Protein 8TDF (pdb70)

Foldseek 3Di:
DAAFEEEEEDCLPVVVVLCVQRVVHHHAAYEDQFCVSRVVSCVVRVNHHYYHALVVVCVVPLVVGAAYEYDAFQAPQLLNLQVSLVSLHEYEAEFPNHLFLVSLVQSLQSCVVSLFAYFYPLQLLQDDLLLLLQLCLLQQVQAEFAEKEKEFADPPDDWPDFDDDDADDDPPSGPVVSSCFQFDDDGDDCCCDDPNVQFWSRGHQGPLRVAVCQTCVSVCVNLVFFAFFWKAKEAPAFADTGHGLKMKMKTWTAFDCQRPNYGRHIHIYMYIYNRDDDDDDPLADPPDDLEDPTMKMWTNHPRWIWIAYGSSPDIDTSVRDDDDGDRDDDNRDRGLSVLSVQQNPDPSVVGDHRSRGSNRSSRVSSVSSVRSLNHQLNVQVDTWGDDSVVQATDPQDQADWGKHWNDWDWDDDPNDIDTDTDIDDIDGSRVVSVCSNPPRTDPPRDRDDRDD/DLAFEEEEEACLPVVVVLCVQRVVHHDAAYEDQFCVSRVVSCVVVVRHHYYDAVVVVCVPPLVVGAEYEYDAFQACLQLNLQVSLVSLHEYETEFPNHLFLVSLVQSLLSCVVSLFFYFYPLQLLQDDLLQVLQLCQLQQVQAEFAEKEKEFQDPPDDWPDFDDDDADDDPPSGDQVNSCFQFDDDGDDCCCDDPNVCFWSRGHQGPLRVAVCQTCVSVCVNLVFFAFFWKAKEAPAFADTGHGLKMKMKTWTAWDCQHPNHGRHIHIYMYIYNRDDDDDDPLADPPDDLEDPGMKMWTNHPRWIWMAYGSSPDIDTSVRDDDDGDRDDDNRDRGSSVLSVQQRPDDSVVGDHRSRGSNRSSRVSNVSSVNSLNHQLNVQVDTWGADSVVQATDDDDQADWDKHWNDFDWDADPRRIDTDTDIDDTDGSRVVSVCSNPPDTDPPRDRDDRDD/DPAFAEEEEACLPVVVVLCVQNVVHHHAAYEDQFCVSRVVSCVVRVNHHYYDAVVVVCVVPLVVGAAYEYDAFQACLQLNLQVSLVSLHEYETEFPNHLFLVSLVQSLLSCVVSLFAYFYPLQLLQADLLLQLQQCQLQQVQAEFAEKEKEFADDPADWPDFPDDDADDDPPSGDQVNSCFQFDDDGDDPCCDDPNVQFWSRGHQGPLRVAVCQTCVSVCVNLVFFAFFWKAKEAPAFADTTHGLKMKMKTWTAFDCQRPNYGRHIHIYMYIYNPDGDDDDPLADPPDDLEDPGMKMWTNHPHWIWMAYGSSPDIDTSVRDDDDGDRDDDNRDRGLSVLSVQQRPDDSVDGDHRSRTSNSSSRVSSNSSVNSVNHQVNVQVDTWTADSVVQATDPQDQADWDKHWNDFPWDADPNRTDTDTDIDDTDGPRVVSVCSNPPRTDPPRDRDDRDD/DLFFEEEEEACLPVVVVLCVQNVVGHHAAYEDQFCVSRVVSCVVPVRHHYYHALVVVCVVPLVVGQEYEYDAFQACLQLNLQVSLVSLHEYEAEFPNHLFLVSLLQSLLSCVVSLFAYFYRLQLLQDDLLQQLQQCQLQCVQAEFAEKEKEFADPPDDWPDFDDDDADDDPPRGPQVSSCFQFDDDGDDVCCDDPNVCFWSRGHLGPLRVAVCQTCVSVCNNLVFFAFFWKAKEAPAFADTTHGLKMKMKTWTAFDCQRPNYGRHIHIYMYIYNPDGDDDDPLADPPDDLEDPTMKMWTNHPHWIWMAYGSSPDIDTSVRDDDDGDRDDDNRDRGLSVLSVQQNSDDSVDGDHRSRGSNRSSRVSNVSSVRSLNHQLNVQVDTWTDDSVVQATDPQDQADWDKHFNAFDWDADPNDIDGDTDIDDTDGVRVVSVCSNPPDTDPPRDGDDRDD

B-factor: mean 53.18, std 21.6, range [16.11, 136.2]

Sequence (1808 aa):
SDKLNILGVGIGGRGSSVLRGLESQNIIGLCDVDWKYADHVFKRYPAAKKYNDYRKMFDEMLKSADAVMVATADHTHAIIAADAMTAGKHVYVEKPLTHTVYESRLLTKLADKYKVATQMGNQGASDEGVRKVCEWIWNGEIGEVRKVETFTDRPIWPQGLSRPEDDQRIPKTLNWDAFIGPAPYRPYNAIYTPWNFRGWWDFGTGALGDMACHILHPVFKGLKLGYPTKVQGSSTLLLNESAPMAQTVKFVFPARDNMPKVAMPEVEVYWYDGGLKPARPEGLPAGKDLNMAGGGVIFYGTKDTLICGCYGVNPYLVSGRVPNAPKVLREIKESHQMDWVRACKEDADDRVPSASDFSEAGPFNEMVVMGVLAVRLQNLNRELLWDGPNMRFTNIPDDATISAVIKDGFHIKDGHPTFDKTWTDPVNAQQFAQELIKHTYRDGWKLPDMPRSDKLNILGVGIGGRGSSVLRGLESQNIIGLCDVDWKYADHVFKRYPAAKKYNDYRKMFDEMLKSADAVMVATADHTHAIIAADAMTAGKHVYVEKPLTHTVYESRLLTKLADKYKVATQMGNQGASDEGVRKVCEWIWNGEIGEVRKVETFTDRPIWPQGLSRPEDDQRIPKTLNWDAFIGPAPYRPYNAIYTPWNFRGWWDFGTGALGDMACHILHPVFKGLKLGYPTKVQGSSTLLLNESAPMAQTVKFVFPARDNMPKVAMPEVEVYWYDGGLKPARPEGLPAGKDLNMAGGGVIFYGTKDTLICGCYGVNPYLVSGRVPNAPKVLREIKESHQMDWVRACKEDADDRVPSASDFSEAGPFNEMVVMGVLAVRLQNLNRELLWDGPNMRFTNIPDDATISAVIKDGFHIKDGHPTFDKTWTDPVNAQQFAQELIKHTYRDGWKLPDMPRSDKLNILGVGIGGRGSSVLRGLESQNIIGLCDVDWKYADHVFKRYPAAKKYNDYRKMFDEMLKSADAVMVATADHTHAIIAADAMTAGKHVYVEKPLTHTVYESRLLTKLADKYKVATQMGNQGASDEGVRKVCEWIWNGEIGEVRKVETFTDRPIWPQGLSRPEDDQRIPKTLNWDAFIGPAPYRPYNAIYTPWNFRGWWDFGTGALGDMACHILHPVFKGLKLGYPTKVQGSSTLLLNESAPMAQTVKFVFPARDNMPKVAMPEVEVYWYDGGLKPARPEGLPAGKDLNMAGGGVIFYGTKDTLICGCYGVNPYLVSGRVPNAPKVLREIKESHQMDWVRACKEDADDRVPSASDFSEAGPFNEMVVMGVLAVRLQNLNRELLWDGPNMRFTNIPDDATISAVIKDGFHIKDGHPTFDKTWTDPVNAQQFAQELIKHTYRDGWKLPDMPRSDKLNILGVGIGGRGSSVLRGLESQNIIGLCDVDWKYADHVFKRYPAAKKYNDYRKMFDEMLKSADAVMVATADHTHAIIAADAMTAGKHVYVEKPLTHTVYESRLLTKLADKYKVATQMGNQGASDEGVRKVCEWIWNGEIGEVRKVETFTDRPIWPQGLSRPEDDQRIPKTLNWDAFIGPAPYRPYNAIYTPWNFRGWWDFGTGALGDMACHILHPVFKGLKLGYPTKVQGSSTLLLNESAPMAQTVKFVFPARDNMPKVAMPEVEVYWYDGGLKPARPEGLPAGKDLNMAGGGVIFYGTKDTLICGCYGVNPYLVSGRVPNAPKVLREIKESHQMDWVRACKEDADDRVPSASDFSEAGPFNEMVVMGVLAVRLQNLNRELLWDGPNMRFTNIPDDATISAVIKDGFHIKDGHPTFDKTWTDPVNAQQFAQELIKHTYRDGWKLPDMPR

Nearest PDB structures (foldseek):
  8tdh-assembly1_B  TM=1.001E+00  e=5.396E-96  Alistipes
  6ktk-assembly1_A  TM=6.264E-01  e=9.095E-16  Paracoccus laeviglucosivorans
  7x2y-assembly1_B  TM=6.814E-01  e=1.506E-14  Comamonas testosteroni KF-1
  4iq0-assembly1_A  TM=7.603E-01  e=2.972E-13  Streptococcus pneumoniae
  6o15-assembly1_B  TM=6.789E-01  e=5.142E-14  Escherichia coli K-12

Secondary structure (DSSP, 8-state):
--PPEEEEES-SSHHHHHHHHHTTSEEEEEE-SBTTTTHHHHHHSTTSEEES-HHHHHHHHTTT-SEEEE-S-HHHHHHHHHHHHHTT-EEEEPSSS-SSHHHHHHHHHHHHHHT--EEES-GGGGSHHHHHHHHHHHTTTT--EEEEEEEE----S--S-----S--PPPTTB-HHHHHTTSPP----TTSSSSGGGGBTTT--HHHHHHHHHHSHHHHHHTT--S-SEEEEEESS-BSSB--S-EEEEEEE---PPPSS-----EEEEEE-TT--PPPPTTPPTT--S-BTTEEEEEEESS-EEEEEGGG-S-EETT-----PPP-S----S-HHHHHHHHHHS-TTT----TT-HHHHHHHHHHHHHHHHHHHTGGG-SPEEEETTTTEES---TT-EE--EEEEEEEEETTEEEEEEEEPPPEEHHHHHHHHHS--PPTT--PPPPP-/--SPEEEEES-SSHHHHHHHHTTTSEEEEEE-SBTTTTHHHHTTSTTSEEES-HHHHHHHHTTT-SEEEE-S-GGGHHHHHHHHHHTT-EEEEPSS--SSHHHHHHHHHHHHHHT--EEES-GGGGSHHHHHHHHHHHTTTT--EEEEEEEE----S--S-----S-----TTB-HHHHHTTSPP----TTTSSSGGGGBTTT--HHIIIIIHHHSHHHHHHTT----SEEEEEESS-BSSB--S-EEEEEEE---PPBTTB----EEEEEE-TT--PPPPTTPPTT--S-SSSEEEEEEESS-EEEEEGGG-S-EETT-----PPP-S----S-HHHHHHHHHHS-TTT----TT-HHHHHHHHHHHHHHHHHHHTGGG-S-EEEETTTTEES---TT-EE--EEEEEEEEETTEEEEEEEEPPPEEHHHHHHHHHS--PPTT--PPPPP-/----EEEEES-SSTHHHHHHHTTTSEEEEEE-SBTTTTHHHHTT-TTSEEES-HHHHHHHHTTT-SEEEE-S-GGGHHHHHHHHHHTT-EEEEPSSS-SSHHHHHHHHHHHHHHT--EEES-GGGGSHHHHHHHHHHHTTTT--EEEEEEEE----S--S-----S-----TTB-HHHHHTTSPP----TTTSSSGGGGBTTT--HHHHHHHHHHSHHHHHHTT----SEEEEEESS-BSSB--S-EEEEEEE---PPBTTB----EEEEEE-TT--PPPPTTPPTT--S-SSSEEEEEEESS-EEEEEGGG-S-EETT-----PPP-S----S-HHHHHHHHHHS-TTT----TT-HHHHHHHHHHHHHHHHHHHTGGG-S-EEEETTTTEES---TT-EE--EEEE--EEETTEEE--EEEPPPEEHHHHHHHHHS--PPTT--PPPPP-/--S-EEEEES-SSHHHHHHHHHTTSEEEEEE-SBTTTTHHHHTT-TTSEEES-HHHHHHHHTTT-SEEEE-S-HHHHHHHHHHHHHTT-EEEEPSS--SSHHHHHHHHHHHHHHT--EEES-GGGGSHHHHHHHHHHHTTTT--EEEEEEEE----S--S-----S-----TTB-HHHHHTTSPP----TTTSSSGGGGBTTT--HHHHHHHHHHSHHHHHHTT----SEEEEEES--BSSB--S-EEEEEEE---PPBTTB----EEEEEE-TT--PPPPTTPPTT--S-BTTEEEEEEESS-EEEEEGGG-S-EETT-----PPP-S----S-HHHHHHHHHHS-TTT----TT-HHHHHHHHHHHHHHHHHHHTGGG-S-EEEETTTTEES---TT-EE--EEE--EEEETTEEEE--EEPPPEEHHHHHHHHHS--PPTT--PPPPP-

Solvent-accessible surface area: 70157 Å² total; per-residue (Å²): 147,128,114,12,41,0,0,0,5,10,1,6,36,102,0,12,56,1,0,132,26,0,77,64,14,51,20,38,0,0,3,12,32,17,86,129,32,0,48,92,0,9,138,71,24,116,99,8,114,79,24,62,20,13,86,106,0,12,115,83,10,24,163,62,3,52,0,0,0,0,20,29,10,9,6,9,1,0,3,4,0,0,40,0,0,44,49,40,28,24,0,0,0,13,30,2,0,0,18,2,1,24,2,0,12,0,0,27,88,2,8,92,117,72,122,10,1,0,0,0,0,2,53,6,8,9,69,97,9,2,30,80,0,0,15,11,0,25,43,6,29,0,0,44,3,135,86,0,11,0,2,0,50,56,18,64,12,63,21,34,45,40,94,44,156,86,146,71,224,80,55,198,57,15,40,4,65,15,14,0,0,4,8,81,116,6,92,22,8,53,60,2,14,23,42,6,28,52,4,0,12,43,0,1,4,3,1,3,1,23,7,0,0,17,0,1,6,1,0,8,49,0,3,90,12,33,74,4,49,57,0,20,16,5,2,2,51,19,9,38,32,0,3,3,59,0,8,20,3,34,1,7,0,51,67,48,131,103,42,134,129,4,36,3,20,90,0,52,0,43,0,30,1,8,21,0,57,4,28,36,6,148,55,17,84,57,36,75,63,4,37,35,60,6,0,0,0,0,0,58,18,91,141,15,18,0,1,0,0,0,60,0,41,101,20,45,4,27,73,57,103,120,18,152,16,85,169,92,42,96,90,25,167,79,54,8,18,43,3,0,2,51,0,10,70,52,98,41,137,110,40,71,74,4,26,0,22,0,79,36,0,0,26,0,0,4,0,0,4,0,0,20,5,1,0,29,2,26,73,14,28,36,42,3,67,13,36,2,94,97,36,117,11,69,34,14,50,109,112,23,73,9,24,14,5,72,105,53,24,34,75,59,140,131,3,99,33,50,83,78,62,81,129,38,119,93,72,41,0,55,123,43,3,107,67,24,9,106,50,106,31,55,143,69,17,165,25,32,121,52,21,284,143,127,106,9,41,0,0,0,5,10,0,5,34,99,0,14,44,0,0,136,26,0,82,74,14,49,19,34,0,0,4,14,32,18,94,139,34,0,41,100,0,2,144,80,25,114,102,7,118,85,23,60,17,14,80,121,0,9,102,110,6,21,153,61,3,49,0,0,0,0,19,31,9,9,5,9,1,0,4,4,0,0,40,0,0,43,48,40,28,23,0,0,0,14,29,2,0,0,17,2,0,28,2,0,14,0,0,27,81,3,8,89,112,73,126,11,2,0,0,0,0,2,52,6,7,11,68,93,9,2,26,75,0,0,9,14,0,28,45,8,26,0,0,39,3,127,87,0,12,0,2,0,55,58,19,49,12,62,21,32,50,46,102,40,166,82,104,68,207,66,60,198,66,15,39,5,67,13,14,0,0,6,8,82,116,6,59,19,8,53,59,3,14,23,41,7,26,49,4,1,10,42,0,1,3,3,1,4,1,22,6,0,0,16,0,1,5,1,0,10,51,0,2,89,12,32,77,4,50,58,0,20,15,5,1,2,71,20,7,38,32,0,2,3,69,0,8,20,3,34,4,7,0,53,66,46,132,102,44,138,136,3,35,2,24,94,0,52,0,45,1,30,1,7,20,1,57,5,27,37,5,148,58,18,87,54,35,77,63,6,36,33,62,6,0,1,0,0,0,54,17,89,144,21,17,0,2,0,0,0,61,0,43,102,18,48,2,24,77,58,116,126,12,147,14,85,152,92,37,95,92,23,176,78,56,8,19,41,2,0,2,50,0,8,81,50,97,51,141,112,40,73,71,6,27,0,22,0,79,36,0,0,28,0,0,5,0,1,4,0,0,20,5,1,0,32,2,28,73,12,26,31,44,3,70,16,33,2,94,96,36,118,11,68,34,15,52,118,121,20,80,9,28,16,5,69,104,56,21,38,96,44,123,89,4,93,37,58,85,80,69,70,123,40,119,94,72,44,0,50,119,46,2,94,67,21,8,107,45,106,28,56,140,58,18,162,37,31,129,53,32,292,149,107,111,13,42,0,0,0,5,9,0,8,13,73,0,7,33,0,0,135,26,0,81,64,16,56,19,36,0,0,3,14,29,19,99,159,77,0,60,96,0,5,132,64,24,121,95,9,112,87,33,62,16,12,80,136,0,6,123,130,18,27,102,67,4,51,0,0,0,0,19,30,10,9,6,9,1,0,3,3,0,0,37,0,0,44,46,40,27,26,0,0,0,12,28,2,0,0,16,1,0,32,3,0,34,0,0,26,75,2,10,111,115,66,137,10,0,0,0,0,0,2,51,5,8,9,69,86,8,2,19,78,0,0,11,13,0,30,40,6,24,0,0,40,3,135,82,0,12,0,4,0,44,12,23,22,4,68,6,26,49,56,91,40,174,78,141,66,192,67,48,177,65,14,35,4,65,14,14,0,0,5,8,84,118,8,84,20,9,56,71,2,15,47,18,38,23,35,1,1,13,35,0,1,4,2,2,0,0,11,5,0,0,13,0,0,6,1,0,11,55,0,2,88,12,34,74,2,52,60,0,19,14,6,2,2,58,21,6,35,32,0,2,3,67,0,10,20,2,32,0,6,0,52,67,44,131,105,44,139,129,4,35,2,20,91,0,53,0,46,0,30,1,12,24,0,54,6,29,35,6,143,60,18,84,52,36,78,63,6,35,33,61,6,0,1,0,1,0,51,18,88,140,21,16,0,1,0,0,0,40,0,40,100,20,53,4,27,77,58,116,121,14,150,18,85,145,92,34,99,72,21,171,78,54,7,17,43,2,0,2,49,1,10,76,54,90,45,136,112,42,71,73,4,24,2,20,0,77,50,2,0,37,0,0,4,3,0,1,0,0,12,10,1,0,26,2,26,67,15,29,39,42,2,74,16,32,1,84,94,32,113,12,68,36,12,48,115,120,22,76,12,21,14,4,69,93,65,20,41,107,57,108,106,6,93,39,42,86,85,71,62,121,39,122,89,74,43,0,68,130,42,4,89,68,19,5,99,48,112,33,56,145,63,19,165,30,31,132,60,28,245,135,142,100,12,42,0,0,0,4,10,0,7,34,99,0,15,55,0,0,134,24,0,82,61,14,56,21,36,0,0,3,14,32,16,101,119,32,0,52,102,0,3,136,60,23,119,100,6,122,80,20,62,22,14,86,122,0,12,129,108,22,27,199,64,3,52,0,0,0,0,19,30,9,11,7,9,1,0,5,3,0,0,38,0,0,45,48,39,27,24,0,0,0,13,29,2,0,0,16,1,0,30,4,0,8,0,0,24,90,2,9,94,116,75,123,11,0,0,0,0,0,1,53,6,6,10,62,98,9,2,29,61,0,0,6,14,0,25,45,6,25,0,0,42,3,130,81,0,8,0,3,0,55,58,18,63,17,35,23,34,48,61,100,40,177,106,130,79,213,85,47,192,63,14,38,5,66,14,15,0,0,6,8,79,118,6,74,21,10,55,51,2,14,24,45,1,25,46,1,1,14,43,0,1,2,4,0,1,0,20,5,0,0,15,0,0,5,1,0,10,51,0,2,92,13,31,70,5,52,62,0,18,16,4,2,5,77,21,8,38,35,0,2,1,69,0,3,21,2,31,1,10,0,51,66,44,131,103,41,134,131,4,37,2,24,92,0,58,0,44,1,29,0,9,21,0,62,5,30,36,4,153,57,16,85,57,35,74,66,5,33,36,60,6,0,0,0,1,0,53,18,88,143,20,17,0,1,0,0,0,59,0,46,100,23,50,3,30,78,58,115,126,13,148,11,82,144,92,38,99,99,25,167,78,53,8,17,43,2,0,1,49,0,10,94,53,110,49,147,110,41,71,74,5,28,0,22,0,79,37,0,0,28,0,0,5,1,0,4,0,0,17,6,1,0,30,2,22,72,16,27,37,40,3,67,14,37,2,94,95,35,112,10,67,32,9,50,112,118,24,82,9,23,15,6,68,113,64,21,56,101,74,79,38,11,102,13,68,84,83,49,68,115,39,122,93,78,46,0,46,117,43,4,96,68,22,9,107,47,112,28,56,142,73,18,156,22,31,125,48,30,255

Radius of gyration: 43.66 Å; Cα contacts (8 Å, |Δi|>4): 4229; chains: 4; bounding box: 106×90×116 Å

Structure (mmCIF, N/CA/C/O backbone):
data_8TDF
#
_entry.id   8TDF
#
_cell.length_a   180.635
_cell.length_b   56.751
_cell.length_c   220.447
_cell.angle_alpha   90.00
_cell.angle_beta   108.87
_cell.angle_gamma   90.00
#
_symmetry.space_group_name_H-M   'I 1 2 1'
#
loop_
_entity.id
_entity.type
_entity.pdbx_description
1 polymer Dehydrogenase
2 non-polymer NICOTINAMIDE-ADENINE-DINUCLEOTIDE
3 water water
#
loop_
_atom_site.group_PDB
_atom_site.id
_atom_site.type_symbol
_atom_site.label_atom_id
_atom_site.label_alt_id
_atom_site.label_comp_id
_atom_site.label_asym_id
_atom_site.label_entity_id
_atom_site.label_seq_id
_atom_site.pdbx_PDB_ins_code
_atom_site.Cartn_x
_atom_site.Cartn_y
_atom_site.Cartn_z
_atom_site.occupancy
_atom_site.B_iso_or_equiv
_atom_site.auth_seq_id
_atom_site.auth_comp_id
_atom_site.auth_asym_id
_atom_site.auth_atom_id
_atom_site.pdbx_PDB_model_num
ATOM 1 N N . SER A 1 10 ? -3.962 14.995 34.834 1.00 77.80 39 SER A N 1
ATOM 2 C CA . SER A 1 10 ? -2.671 14.816 35.556 1.00 73.91 39 SER A CA 1
ATOM 3 C C . SER A 1 10 ? -2.916 14.755 37.094 1.00 90.21 39 SER A C 1
ATOM 4 O O . SER A 1 10 ? -2.502 15.627 37.876 1.00 98.44 39 SER A O 1
ATOM 7 N N . ASP A 1 11 ? -3.695 13.731 37.528 1.00 83.84 40 ASP A N 1
ATOM 8 C CA . ASP A 1 11 ? -3.586 13.030 38.822 1.00 67.47 40 ASP A CA 1
ATOM 9 C C . ASP A 1 11 ? -2.404 12.050 38.941 1.00 60.02 40 ASP A C 1
ATOM 10 O O . ASP A 1 11 ? -1.706 11.724 37.981 1.00 51.70 40 ASP A O 1
ATOM 15 N N . LYS A 1 12 ? -2.300 11.380 40.098 1.00 54.44 41 LYS A N 1
ATOM 16 C CA . LYS A 1 12 ? -1.080 10.686 40.471 1.00 50.42 41 LYS A CA 1
ATOM 17 C C . LYS A 1 12 ? -1.036 9.220 40.068 1.00 46.25 41 LYS A C 1
ATOM 18 O O . LYS A 1 12 ? -1.972 8.461 40.285 1.00 46.01 41 LYS A O 1
ATOM 24 N N . LEU A 1 13 ? 0.111 8.828 39.515 1.00 44.43 42 LEU A N 1
ATOM 25 C CA . LEU A 1 13 ? 0.356 7.445 39.175 1.00 42.71 42 LEU A CA 1
ATOM 26 C C . LEU A 1 13 ? 0.426 6.599 40.436 1.00 41.82 42 LEU A C 1
ATOM 27 O O . LEU A 1 13 ? 1.056 7.003 41.419 1.00 40.99 42 LEU A O 1
ATOM 32 N N . ASN A 1 14 ? -0.138 5.394 40.348 1.00 41.24 43 ASN A N 1
ATOM 33 C CA . ASN A 1 14 ? 0.051 4.363 41.354 1.00 41.30 43 ASN A CA 1
ATOM 34 C C . ASN A 1 14 ? 1.232 3.497 40.924 1.00 39.39 43 ASN A C 1
ATOM 35 O O . ASN A 1 14 ? 1.207 2.843 39.857 1.00 39.38 43 ASN A O 1
ATOM 40 N N . ILE A 1 15 ? 2.270 3.522 41.762 1.00 37.08 44 ILE A N 1
ATOM 41 C CA . ILE A 1 15 ? 3.556 2.947 41.411 1.00 35.23 44 ILE A CA 1
ATOM 42 C C . ILE A 1 15 ? 3.825 1.775 42.339 1.00 34.32 44 ILE A C 1
ATOM 43 O O . ILE A 1 15 ? 3.562 1.897 43.526 1.00 36.57 44 ILE A O 1
ATOM 48 N N . LEU A 1 16 ? 4.304 0.651 41.793 1.00 32.69 45 LEU A N 1
ATOM 49 C CA . LEU A 1 16 ? 4.885 -0.361 42.633 1.00 32.54 45 LEU A CA 1
ATOM 50 C C . LEU A 1 16 ? 6.392 -0.291 42.467 1.00 31.17 45 LEU A C 1
ATOM 51 O O . LEU A 1 16 ? 6.889 -0.198 41.337 1.00 32.94 45 LEU A O 1
ATOM 56 N N . GLY A 1 17 ? 7.103 -0.537 43.540 1.00 30.01 46 GLY A N 1
ATOM 57 C CA . GLY A 1 17 ? 8.530 -0.662 43.405 1.00 28.74 46 GLY A CA 1
ATOM 58 C C . GLY A 1 17 ? 9.058 -2.074 43.684 1.00 27.73 46 GLY A C 1
ATOM 59 O O . GLY A 1 17 ? 8.657 -2.673 44.646 1.00 27.71 46 GLY A O 1
ATOM 60 N N . VAL A 1 18 ? 10.021 -2.502 42.873 1.00 26.46 47 VAL A N 1
ATOM 61 C CA . VAL A 1 18 ? 10.647 -3.796 43.035 1.00 25.86 47 VAL A CA 1
ATOM 62 C C . VAL A 1 18 ? 12.158 -3.573 42.975 1.00 24.65 47 VAL A C 1
ATOM 63 O O . VAL A 1 18 ? 12.645 -3.193 41.942 1.00 23.00 47 VAL A O 1
ATOM 67 N N . GLY A 1 19 ? 12.830 -3.866 44.078 1.00 25.37 48 GLY A N 1
ATOM 68 C CA . GLY A 1 19 ? 14.256 -3.656 44.248 1.00 25.27 48 GLY A CA 1
ATOM 69 C C . GLY A 1 19 ? 14.511 -2.246 44.730 1.00 25.64 48 GLY A C 1
ATOM 70 O O . GLY A 1 19 ? 14.688 -1.375 43.914 1.00 26.48 48 GLY A O 1
ATOM 71 N N . ILE A 1 20 ? 14.525 -2.012 46.040 1.00 26.85 49 ILE A N 1
ATOM 72 C CA . ILE A 1 20 ? 14.326 -0.654 46.568 1.00 26.69 49 ILE A CA 1
ATOM 73 C C . ILE A 1 20 ? 15.445 -0.212 47.520 1.00 27.34 49 ILE A C 1
ATOM 74 O O . ILE A 1 20 ? 15.542 0.950 47.890 1.00 25.75 49 ILE A O 1
ATOM 79 N N . GLY A 1 21 ? 16.340 -1.142 47.895 1.00 26.54 50 GLY A N 1
ATOM 80 C CA . GLY A 1 21 ? 17.226 -0.935 49.020 1.00 26.59 50 GLY A CA 1
ATOM 81 C C . GLY A 1 21 ? 18.468 -0.158 48.611 1.00 25.87 50 GLY A C 1
ATOM 82 O O . GLY A 1 21 ? 19.095 0.416 49.476 1.00 25.53 50 GLY A O 1
ATOM 83 N N . GLY A 1 22 ? 18.836 -0.160 47.339 1.00 24.88 51 GLY A N 1
ATOM 84 C CA . GLY A 1 22 ? 20.026 0.599 46.922 1.00 24.77 51 GLY A CA 1
ATOM 85 C C . GLY A 1 22 ? 19.630 1.799 46.038 1.00 24.15 51 GLY A C 1
ATOM 86 O O . GLY A 1 22 ? 18.912 2.668 46.493 1.00 23.32 51 GLY A O 1
ATOM 87 N N . ARG A 1 23 ? 19.908 1.692 44.742 1.00 22.80 52 ARG A N 1
ATOM 88 C CA . ARG A 1 23 ? 19.526 2.701 43.796 1.00 23.57 52 ARG A CA 1
ATOM 89 C C . ARG A 1 23 ? 18.021 2.957 43.815 1.00 24.12 52 ARG A C 1
ATOM 90 O O . ARG A 1 23 ? 17.595 4.082 43.594 1.00 22.94 52 ARG A O 1
ATOM 98 N N . GLY A 1 24 ? 17.220 1.909 44.035 1.00 24.07 53 GLY A N 1
ATOM 99 C CA . GLY A 1 24 ? 15.793 2.045 44.021 1.00 25.29 53 GLY A CA 1
ATOM 100 C C . GLY A 1 24 ? 15.345 3.155 44.963 1.00 27.39 53 GLY A C 1
ATOM 101 O O . GLY A 1 24 ? 14.311 3.776 44.784 1.00 28.64 53 GLY A O 1
ATOM 102 N N . SER A 1 25 ? 16.102 3.301 46.060 1.00 27.70 54 SER A N 1
ATOM 103 C CA . SER A 1 25 ? 15.826 4.230 47.109 1.00 27.59 54 SER A CA 1
ATOM 104 C C . SER A 1 25 ? 15.745 5.667 46.551 1.00 30.09 54 SER A C 1
ATOM 105 O O . SER A 1 25 ? 14.845 6.419 46.930 1.00 28.77 54 SER A O 1
ATOM 108 N N . SER A 1 26 ? 16.763 6.061 45.758 1.00 31.33 55 SER A N 1
ATOM 109 C CA . SER A 1 26 ? 16.843 7.382 45.154 1.00 33.07 55 SER A CA 1
ATOM 110 C C . SER A 1 26 ? 15.803 7.546 44.053 1.00 30.26 55 SER A C 1
ATOM 111 O O . SER A 1 26 ? 15.255 8.617 43.867 1.00 27.37 55 SER A O 1
ATOM 114 N N . VAL A 1 27 ? 15.617 6.496 43.258 1.00 28.90 56 VAL A N 1
ATOM 115 C CA . VAL A 1 27 ? 14.606 6.515 42.203 1.00 29.29 56 VAL A CA 1
ATOM 116 C C . VAL A 1 27 ? 13.222 6.731 42.829 1.00 29.32 56 VAL A C 1
ATOM 117 O O . VAL A 1 27 ? 12.485 7.587 42.339 1.00 34.65 56 VAL A O 1
ATOM 121 N N . LEU A 1 28 ? 12.872 6.029 43.921 1.00 29.37 57 LEU A N 1
ATOM 122 C CA . LEU A 1 28 ? 11.604 6.232 44.621 1.00 29.81 57 LEU A CA 1
ATOM 123 C C . LEU A 1 28 ? 11.486 7.677 45.150 1.00 33.66 57 LEU A C 1
ATOM 124 O O . LEU A 1 28 ? 10.408 8.273 45.127 1.00 30.52 57 LEU A O 1
ATOM 129 N N . ARG A 1 29 ? 12.580 8.249 45.649 1.00 32.83 58 ARG A N 1
ATOM 130 C CA . ARG A 1 29 ? 12.572 9.620 46.081 1.00 34.40 58 ARG A CA 1
ATOM 131 C C . ARG A 1 29 ? 12.226 10.561 44.931 1.00 33.63 58 ARG A C 1
ATOM 132 O O . ARG A 1 29 ? 11.411 11.481 45.124 1.00 31.65 58 ARG A O 1
ATOM 140 N N . GLY A 1 30 ? 12.788 10.289 43.748 1.00 30.90 59 GLY A N 1
ATOM 141 C CA . GLY A 1 30 ? 12.462 11.035 42.552 1.00 30.28 59 GLY A CA 1
ATOM 142 C C . GLY A 1 30 ? 10.986 10.884 42.123 1.00 31.58 59 GLY A C 1
ATOM 143 O O . GLY A 1 30 ? 10.563 11.713 41.348 1.00 32.30 59 GLY A O 1
ATOM 144 N N . LEU A 1 31 ? 10.279 9.787 42.510 1.00 30.71 60 LEU A N 1
ATOM 145 C CA . LEU A 1 31 ? 8.877 9.537 42.121 1.00 31.86 60 LEU A CA 1
ATOM 146 C C . LEU A 1 31 ? 7.854 9.816 43.215 1.00 33.02 60 LEU A C 1
ATOM 147 O O . LEU A 1 31 ? 6.661 9.541 43.018 1.00 36.59 60 LEU A O 1
ATOM 152 N N . GLU A 1 32 ? 8.316 10.249 44.374 1.00 33.40 61 GLU A N 1
ATOM 153 C CA . GLU A 1 32 ? 7.581 10.354 45.623 1.00 37.87 61 GLU A CA 1
ATOM 154 C C . GLU A 1 32 ? 6.302 11.250 45.589 1.00 36.63 61 GLU A C 1
ATOM 155 O O . GLU A 1 32 ? 5.435 11.052 46.436 1.00 37.20 61 GLU A O 1
ATOM 161 N N . SER A 1 33 ? 6.231 12.209 44.678 1.00 34.68 62 SER A N 1
ATOM 162 C CA . SER A 1 33 ? 5.040 13.056 44.517 1.00 36.36 62 SER A CA 1
ATOM 163 C C . SER A 1 33 ? 3.892 12.194 43.953 1.00 37.83 62 SER A C 1
ATOM 164 O O . SER A 1 33 ? 2.772 12.606 43.996 1.00 37.57 62 SER A O 1
ATOM 167 N N . GLN A 1 34 ? 4.209 10.954 43.446 1.00 38.31 63 GLN A N 1
ATOM 168 C CA . GLN A 1 34 ? 3.176 10.027 43.022 1.00 39.16 63 GLN A CA 1
ATOM 169 C C . GLN A 1 34 ? 2.803 9.107 44.176 1.00 40.05 63 GLN A C 1
ATOM 170 O O . GLN A 1 34 ? 3.049 9.406 45.354 1.00 40.95 63 GLN A O 1
ATOM 176 N N . ASN A 1 35 ? 2.015 8.063 43.877 1.00 40.75 64 ASN A N 1
ATOM 177 C CA . ASN A 1 35 ? 1.482 7.219 44.941 1.00 42.42 64 ASN A CA 1
ATOM 178 C C . ASN A 1 35 ? 2.322 5.942 44.991 1.00 40.03 64 ASN A C 1
ATOM 179 O O . ASN A 1 35 ? 2.217 5.129 44.057 1.00 40.41 64 ASN A O 1
ATOM 184 N N . ILE A 1 36 ? 3.137 5.751 46.052 1.00 38.55 65 ILE A N 1
ATOM 185 C CA . ILE A 1 36 ? 3.896 4.502 46.125 1.00 37.29 65 ILE A CA 1
ATOM 186 C C . ILE A 1 36 ? 3.043 3.486 46.863 1.00 37.54 65 ILE A C 1
ATOM 187 O O . ILE A 1 36 ? 2.988 3.519 48.053 1.00 37.87 65 ILE A O 1
ATOM 192 N N . ILE A 1 37 ? 2.355 2.581 46.186 1.00 37.89 66 ILE A N 1
ATOM 193 C CA . ILE A 1 37 ? 1.342 1.766 46.882 1.00 38.85 66 ILE A CA 1
ATOM 194 C C . ILE A 1 37 ? 1.856 0.391 47.275 1.00 37.42 66 ILE A C 1
ATOM 195 O O . ILE A 1 37 ? 1.215 -0.281 48.071 1.00 39.03 66 ILE A O 1
ATOM 200 N N . GLY A 1 38 ? 2.946 -0.088 46.647 1.00 34.72 67 GLY A N 1
ATOM 201 C CA . GLY A 1 38 ? 3.456 -1.366 47.045 1.00 34.09 67 GLY A CA 1
ATOM 202 C C . GLY A 1 38 ? 4.944 -1.430 46.789 1.00 32.56 67 GLY A C 1
ATOM 203 O O . GLY A 1 38 ? 5.391 -0.919 45.805 1.00 31.72 67 GLY A O 1
ATOM 204 N N . LEU A 1 39 ? 5.666 -2.089 47.674 1.00 32.91 68 LEU A N 1
ATOM 205 C CA . LEU A 1 39 ? 7.113 -2.203 47.563 1.00 31.96 68 LEU A CA 1
ATOM 206 C C . LEU A 1 39 ? 7.505 -3.664 47.786 1.00 31.54 68 LEU A C 1
ATOM 207 O O . LEU A 1 39 ? 7.044 -4.266 48.743 1.00 32.06 68 LEU A O 1
ATOM 212 N N . CYS A 1 40 ? 8.430 -4.150 46.971 1.00 31.30 69 CYS A N 1
ATOM 213 C CA . CYS A 1 40 ? 8.945 -5.487 47.049 1.00 31.29 69 CYS A CA 1
ATOM 214 C C . CYS A 1 40 ? 10.442 -5.470 47.130 1.00 29.35 69 CYS A C 1
ATOM 215 O O . CYS A 1 40 ? 11.075 -4.874 46.279 1.00 28.93 69 CYS A O 1
ATOM 218 N N . ASP A 1 41 ? 10.971 -6.180 48.132 1.00 28.66 70 ASP A N 1
ATOM 219 C CA . ASP A 1 41 ? 12.403 -6.349 48.234 1.00 28.05 70 ASP A CA 1
ATOM 220 C C . ASP A 1 41 ? 12.673 -7.707 48.853 1.00 28.96 70 ASP A C 1
ATOM 221 O O . ASP A 1 41 ? 11.993 -8.087 49.779 1.00 31.31 70 ASP A O 1
ATOM 226 N N . VAL A 1 42 ? 13.646 -8.442 48.312 1.00 28.50 71 VAL A N 1
ATOM 227 C CA . VAL A 1 42 ? 13.952 -9.777 48.849 1.00 28.75 71 VAL A CA 1
ATOM 228 C C . VAL A 1 42 ? 14.680 -9.616 50.182 1.00 28.85 71 VAL A C 1
ATOM 229 O O . VAL A 1 42 ? 14.794 -10.614 50.901 1.00 29.04 71 VAL A O 1
ATOM 233 N N . ASP A 1 43 ? 15.221 -8.415 50.484 1.00 27.53 72 ASP A N 1
ATOM 234 C CA . ASP A 1 43 ? 16.082 -8.273 51.634 1.00 28.37 72 ASP A CA 1
ATOM 235 C C . ASP A 1 43 ? 15.476 -7.277 52.617 1.00 29.22 72 ASP A C 1
ATOM 236 O O . ASP A 1 43 ? 15.672 -6.071 52.464 1.00 28.14 72 ASP A O 1
ATOM 241 N N . TRP A 1 44 ? 14.846 -7.776 53.675 1.00 31.13 73 TRP A N 1
ATOM 242 C CA . TRP A 1 44 ? 14.084 -6.899 54.569 1.00 32.26 73 TRP A CA 1
ATOM 243 C C . TRP A 1 44 ? 14.951 -6.268 55.617 1.00 33.43 73 TRP A C 1
ATOM 244 O O . TRP A 1 44 ? 14.465 -5.367 56.260 1.00 34.50 73 TRP A O 1
ATOM 255 N N . LYS A 1 45 ? 16.246 -6.601 55.663 1.00 35.14 74 LYS A N 1
ATOM 256 C CA . LYS A 1 45 ? 17.155 -5.859 56.538 1.00 35.45 74 LYS A CA 1
ATOM 257 C C . LYS A 1 45 ? 17.737 -4.680 55.780 1.00 32.74 74 LYS A C 1
ATOM 258 O O . LYS A 1 45 ? 17.624 -3.545 56.197 1.00 32.64 74 LYS A O 1
ATOM 264 N N . TYR A 1 46 ? 18.332 -4.939 54.626 1.00 30.64 75 TYR A N 1
ATOM 265 C CA . TYR A 1 46 ? 18.989 -3.883 53.868 1.00 29.86 75 TYR A CA 1
ATOM 266 C C . TYR A 1 46 ? 17.966 -2.825 53.445 1.00 28.79 75 TYR A C 1
ATOM 267 O O . TYR A 1 46 ? 18.310 -1.675 53.277 1.00 28.50 75 TYR A O 1
ATOM 276 N N . ALA A 1 47 ? 16.742 -3.248 53.165 1.00 27.58 76 ALA A N 1
ATOM 277 C CA . ALA A 1 47 ? 15.784 -2.378 52.528 1.00 27.75 76 ALA A CA 1
ATOM 278 C C . ALA A 1 47 ? 14.842 -1.735 53.536 1.00 28.94 76 ALA A C 1
ATOM 279 O O . ALA A 1 47 ? 13.862 -1.100 53.163 1.00 27.95 76 ALA A O 1
ATOM 281 N N . ASP A 1 48 ? 15.065 -2.006 54.821 1.00 31.58 77 ASP A N 1
ATOM 282 C CA . ASP A 1 48 ? 14.092 -1.667 55.848 1.00 33.38 77 ASP A CA 1
ATOM 283 C C . ASP A 1 48 ? 13.846 -0.142 55.891 1.00 33.74 77 ASP A C 1
ATOM 284 O O . ASP A 1 48 ? 12.692 0.302 55.935 1.00 32.31 77 ASP A O 1
ATOM 289 N N . HIS A 1 49 ? 14.926 0.647 55.877 1.00 33.30 78 HIS A N 1
ATOM 290 C CA . HIS A 1 49 ? 14.848 2.094 55.914 1.00 34.64 78 HIS A CA 1
ATOM 291 C C . HIS A 1 49 ? 13.953 2.594 54.774 1.00 33.31 78 HIS A C 1
ATOM 292 O O . HIS A 1 49 ? 13.301 3.603 54.923 1.00 34.12 78 HIS A O 1
ATOM 299 N N . VAL A 1 50 ? 13.864 1.869 53.651 1.00 30.77 79 VAL A N 1
ATOM 300 C CA . VAL A 1 50 ? 13.101 2.376 52.529 1.00 30.76 79 VAL A CA 1
ATOM 301 C C . VAL A 1 50 ? 11.637 2.073 52.747 1.00 31.95 79 VAL A C 1
ATOM 302 O O . VAL A 1 50 ? 10.823 2.937 52.472 1.00 31.85 79 VAL A O 1
ATOM 306 N N . PHE A 1 51 ? 11.301 0.883 53.251 1.00 31.63 80 PHE A N 1
ATOM 307 C CA . PHE A 1 51 ? 9.913 0.546 53.573 1.00 33.20 80 PHE A CA 1
ATOM 308 C C . PHE A 1 51 ? 9.374 1.528 54.582 1.00 34.30 80 PHE A C 1
ATOM 309 O O . PHE A 1 51 ? 8.181 1.815 54.581 1.00 34.88 80 PHE A O 1
ATOM 317 N N . LYS A 1 52 ? 10.227 2.016 55.477 1.00 35.82 81 LYS A N 1
ATOM 318 C CA . LYS A 1 52 ? 9.686 2.908 56.488 1.00 39.15 81 LYS A CA 1
ATOM 319 C C . LYS A 1 52 ? 9.620 4.367 56.068 1.00 37.50 81 LYS A C 1
ATOM 320 O O . LYS A 1 52 ? 8.776 5.062 56.621 1.00 38.69 81 LYS A O 1
ATOM 326 N N . ARG A 1 53 ? 10.162 4.710 54.916 1.00 36.26 82 ARG A N 1
ATOM 327 C CA . ARG A 1 53 ? 9.908 6.037 54.339 1.00 37.15 82 ARG A CA 1
ATOM 328 C C . ARG A 1 53 ? 8.544 6.057 53.668 1.00 38.40 82 ARG A C 1
ATOM 329 O O . ARG A 1 53 ? 8.010 7.131 53.504 1.00 40.34 82 ARG A O 1
ATOM 337 N N . TYR A 1 54 ? 7.994 4.871 53.317 1.00 36.30 83 TYR A N 1
ATOM 338 C CA . TYR A 1 54 ? 6.669 4.773 52.707 1.00 37.24 83 TYR A CA 1
ATOM 339 C C . TYR A 1 54 ? 5.790 3.815 53.498 1.00 37.38 83 TYR A C 1
ATOM 340 O O . TYR A 1 54 ? 5.466 2.732 53.019 1.00 38.79 83 TYR A O 1
ATOM 349 N N . PRO A 1 55 ? 5.427 4.139 54.749 1.00 39.67 84 PRO A N 1
ATOM 350 C CA . PRO A 1 55 ? 4.752 3.186 55.644 1.00 41.42 84 PRO A CA 1
ATOM 351 C C . PRO A 1 55 ? 3.389 2.693 55.178 1.00 43.38 84 PRO A C 1
ATOM 352 O O . PRO A 1 55 ? 2.915 1.694 55.671 1.00 47.06 84 PRO A O 1
ATOM 356 N N . ALA A 1 56 ? 2.756 3.377 54.231 1.00 44.88 85 ALA A N 1
ATOM 357 C CA . ALA A 1 56 ? 1.442 2.977 53.732 1.00 46.58 85 ALA A CA 1
ATOM 358 C C . ALA A 1 56 ? 1.550 1.995 52.557 1.00 45.31 85 ALA A C 1
ATOM 359 O O . ALA A 1 56 ? 0.563 1.377 52.184 1.00 45.28 85 ALA A O 1
ATOM 361 N N . ALA A 1 57 ? 2.730 1.815 51.942 1.00 43.01 86 ALA A N 1
ATOM 362 C CA . ALA A 1 57 ? 2.834 0.815 50.878 1.00 42.81 86 ALA A CA 1
ATOM 363 C C . ALA A 1 57 ? 2.823 -0.591 51.456 1.00 41.50 86 ALA A C 1
ATOM 364 O O . ALA A 1 57 ? 3.491 -0.775 52.461 1.00 40.05 86 ALA A O 1
ATOM 366 N N . LYS A 1 58 ? 2.132 -1.561 50.821 1.00 41.35 87 LYS A N 1
ATOM 367 C CA . LYS A 1 58 ? 2.260 -2.941 51.275 1.00 42.21 87 LYS A CA 1
ATOM 368 C C . LYS A 1 58 ? 3.656 -3.476 50.953 1.00 37.88 87 LYS A C 1
ATOM 369 O O . LYS A 1 58 ? 4.204 -3.205 49.905 1.00 36.73 87 LYS A O 1
ATOM 375 N N . LYS A 1 59 ? 4.180 -4.284 51.867 1.00 37.36 88 LYS A N 1
ATOM 376 C CA . LYS A 1 59 ? 5.519 -4.890 51.811 1.00 36.96 88 LYS A CA 1
ATOM 377 C C . LYS A 1 59 ? 5.438 -6.284 51.276 1.00 35.61 88 LYS A C 1
ATOM 378 O O . LYS A 1 59 ? 4.566 -7.023 51.696 1.00 36.74 88 LYS A O 1
ATOM 384 N N . TYR A 1 60 ? 6.300 -6.604 50.320 1.00 33.73 89 TYR A N 1
ATOM 385 C CA . TYR A 1 60 ? 6.420 -7.948 49.827 1.00 33.28 89 TYR A CA 1
ATOM 386 C C . TYR A 1 60 ? 7.893 -8.310 49.703 1.00 34.35 89 TYR A C 1
ATOM 387 O O . TYR A 1 60 ? 8.795 -7.410 49.633 1.00 33.14 89 TYR A O 1
ATOM 396 N N . ASN A 1 61 ? 8.169 -9.624 49.629 1.00 33.47 90 ASN A N 1
ATOM 397 C CA . ASN A 1 61 ? 9.529 -10.079 49.432 1.00 33.05 90 ASN A CA 1
ATOM 398 C C . ASN A 1 61 ? 9.594 -10.981 48.206 1.00 34.25 90 ASN A C 1
ATOM 399 O O . ASN A 1 61 ? 10.649 -11.527 47.964 1.00 35.26 90 ASN A O 1
ATOM 404 N N . ASP A 1 62 ? 8.546 -11.009 47.383 1.00 34.95 91 ASP A N 1
ATOM 405 C CA . ASP A 1 62 ? 8.548 -11.752 46.120 1.00 36.25 91 ASP A CA 1
ATOM 406 C C . ASP A 1 62 ? 7.694 -10.965 45.150 1.00 34.82 91 ASP A C 1
ATOM 407 O O . ASP A 1 62 ? 6.497 -10.806 45.405 1.00 37.29 91 ASP A O 1
ATOM 412 N N . TYR A 1 63 ? 8.272 -10.552 44.030 1.00 32.26 92 TYR A N 1
ATOM 413 C CA . TYR A 1 63 ? 7.561 -9.688 43.111 1.00 33.65 92 TYR A CA 1
ATOM 414 C C . TYR A 1 63 ? 6.295 -10.370 42.569 1.00 34.54 92 TYR A C 1
ATOM 415 O O . TYR A 1 63 ? 5.306 -9.697 42.312 1.00 34.01 92 TYR A O 1
ATOM 424 N N . ARG A 1 64 ? 6.334 -11.688 42.348 1.00 36.24 93 ARG A N 1
ATOM 425 C CA . ARG A 1 64 ? 5.205 -12.381 41.745 1.00 39.80 93 ARG A CA 1
ATOM 426 C C . ARG A 1 64 ? 3.997 -12.324 42.669 1.00 39.91 93 ARG A C 1
ATOM 427 O O . ARG A 1 64 ? 2.867 -12.210 42.193 1.00 41.79 93 ARG A O 1
ATOM 435 N N . LYS A 1 65 ? 4.234 -12.476 43.972 1.00 41.16 94 LYS A N 1
ATOM 436 C CA . LYS A 1 65 ? 3.204 -12.345 44.991 1.00 45.03 94 LYS A CA 1
ATOM 437 C C . LYS A 1 65 ? 2.637 -10.927 44.907 1.00 41.09 94 LYS A C 1
ATOM 438 O O . LYS A 1 65 ? 1.415 -10.725 44.937 1.00 38.81 94 LYS A O 1
ATOM 444 N N . MET A 1 66 ? 3.545 -9.918 44.851 1.00 36.32 95 MET A N 1
ATOM 445 C CA . MET A 1 66 ? 3.085 -8.543 44.871 1.00 36.76 95 MET A CA 1
ATOM 446 C C . MET A 1 66 ? 2.288 -8.291 43.594 1.00 36.24 95 MET A C 1
ATOM 447 O O . MET A 1 66 ? 1.227 -7.677 43.680 1.00 36.22 95 MET A O 1
ATOM 452 N N . PHE A 1 67 ? 2.764 -8.785 42.439 1.00 34.85 96 PHE A N 1
ATOM 453 C CA . PHE A 1 67 ? 2.024 -8.545 41.212 1.00 36.81 96 PHE A CA 1
ATOM 454 C C . PHE A 1 67 ? 0.624 -9.210 41.221 1.00 40.12 96 PHE A C 1
ATOM 455 O O . PHE A 1 67 ? -0.332 -8.595 40.757 1.00 40.15 96 PHE A O 1
ATOM 463 N N . ASP A 1 68 ? 0.483 -10.418 41.765 1.00 42.57 97 ASP A N 1
ATOM 464 C CA . ASP A 1 68 ? -0.819 -11.083 41.773 1.00 49.10 97 ASP A CA 1
ATOM 465 C C . ASP A 1 68 ? -1.806 -10.318 42.648 1.00 48.88 97 ASP A C 1
ATOM 466 O O . ASP A 1 68 ? -3.005 -10.404 42.401 1.00 51.19 97 ASP A O 1
ATOM 471 N N . GLU A 1 69 ? -1.300 -9.646 43.700 1.00 45.45 98 GLU A N 1
ATOM 472 C CA . GLU A 1 69 ? -2.187 -8.918 44.582 1.00 45.59 98 GLU A CA 1
ATOM 473 C C . GLU A 1 69 ? -2.395 -7.506 44.049 1.00 44.32 98 GLU A C 1
ATOM 474 O O . GLU A 1 69 ? -3.486 -6.976 44.175 1.00 44.02 98 GLU A O 1
ATOM 480 N N . MET A 1 70 ? -1.387 -6.880 43.396 1.00 43.08 99 MET A N 1
ATOM 481 C CA . MET A 1 70 ? -1.472 -5.437 43.269 1.00 44.59 99 MET A CA 1
ATOM 482 C C . MET A 1 70 ? -1.341 -4.867 41.863 1.00 44.92 99 MET A C 1
ATOM 483 O O . MET A 1 70 ? -1.507 -3.656 41.717 1.00 43.29 99 MET A O 1
ATOM 488 N N . LEU A 1 71 ? -1.094 -5.705 40.846 1.00 44.64 100 LEU A N 1
ATOM 489 C CA . LEU A 1 71 ? -0.956 -5.168 39.497 1.00 46.16 100 LEU A CA 1
ATOM 490 C C . LEU A 1 71 ? -2.302 -4.612 39.011 1.00 48.61 100 LEU A C 1
ATOM 491 O O . LEU A 1 71 ? -2.360 -3.726 38.178 1.00 50.83 100 LEU A O 1
ATOM 496 N N . LYS A 1 72 ? -3.413 -5.058 39.565 1.00 53.81 101 LYS A N 1
ATOM 497 C CA . LYS A 1 72 ? -4.688 -4.402 39.251 1.00 62.36 101 LYS A CA 1
ATOM 498 C C . LYS A 1 72 ? -4.665 -2.917 39.633 1.00 60.41 101 LYS A C 1
ATOM 499 O O . LYS A 1 72 ? -4.943 -2.059 38.804 1.00 62.74 101 LYS A O 1
ATOM 505 N N . SER A 1 73 ? -4.293 -2.645 40.894 1.00 55.72 102 SER A N 1
ATOM 506 C CA . SER A 1 73 ? -4.292 -1.327 41.495 1.00 52.82 102 SER A CA 1
ATOM 507 C C . SER A 1 73 ? -3.268 -0.379 40.883 1.00 47.35 102 SER A C 1
ATOM 508 O O . SER A 1 73 ? -3.338 0.786 41.171 1.00 47.49 102 SER A O 1
ATOM 511 N N . ALA A 1 74 ? -2.279 -0.868 40.129 1.00 45.74 103 ALA A N 1
ATOM 512 C CA . ALA A 1 74 ? -1.097 -0.091 39.765 1.00 42.13 103 ALA A CA 1
ATOM 513 C C . ALA A 1 74 ? -1.216 0.409 38.341 1.00 42.07 103 ALA A C 1
ATOM 514 O O . ALA A 1 74 ? -1.886 -0.251 37.546 1.00 43.54 103 ALA A O 1
ATOM 516 N N . ASP A 1 75 ? -0.479 1.482 38.001 1.00 40.16 104 ASP A N 1
ATOM 517 C CA . ASP A 1 75 ? -0.305 1.940 36.621 1.00 39.41 104 ASP A CA 1
ATOM 518 C C . ASP A 1 75 ? 1.108 1.700 36.095 1.00 35.70 104 ASP A C 1
ATOM 519 O O . ASP A 1 75 ? 1.298 1.596 34.872 1.00 34.71 104 ASP A O 1
ATOM 524 N N . ALA A 1 76 ? 2.076 1.653 37.024 1.00 33.48 105 ALA A N 1
ATOM 525 C CA . ALA A 1 76 ? 3.488 1.697 36.687 1.00 30.90 105 ALA A CA 1
ATOM 526 C C . ALA A 1 76 ? 4.322 0.904 37.682 1.00 29.82 105 ALA A C 1
ATOM 527 O O . ALA A 1 76 ? 3.979 0.809 38.824 1.00 30.19 105 ALA A O 1
ATOM 529 N N . VAL A 1 77 ? 5.522 0.451 37.256 1.00 28.83 106 VAL A N 1
ATOM 530 C CA . VAL A 1 77 ? 6.387 -0.298 38.125 1.00 28.21 106 VAL A CA 1
ATOM 531 C C . VAL A 1 77 ? 7.815 0.225 37.939 1.00 27.01 106 VAL A C 1
ATOM 532 O O . VAL A 1 77 ? 8.249 0.415 36.830 1.00 26.44 106 VAL A O 1
ATOM 536 N N . MET A 1 78 ? 8.483 0.429 39.047 1.00 26.75 107 MET A N 1
ATOM 537 C CA . MET A 1 78 ? 9.885 0.784 39.094 1.00 28.11 107 MET A CA 1
ATOM 538 C C . MET A 1 78 ? 10.712 -0.472 39.414 1.00 27.19 107 MET A C 1
ATOM 539 O O . MET A 1 78 ? 10.511 -1.110 40.445 1.00 27.70 107 MET A O 1
ATOM 544 N N . VAL A 1 79 ? 11.659 -0.816 38.531 1.00 25.58 108 VAL A N 1
ATOM 545 C CA . VAL A 1 79 ? 12.476 -1.996 38.718 1.00 24.97 108 VAL A CA 1
ATOM 546 C C . VAL A 1 79 ? 13.947 -1.583 38.929 1.00 23.29 108 VAL A C 1
ATOM 547 O O . VAL A 1 79 ? 14.543 -1.081 38.002 1.00 23.33 108 VAL A O 1
ATOM 551 N N . ALA A 1 80 ? 14.516 -1.800 40.133 1.00 23.18 109 ALA A N 1
ATOM 552 C CA . ALA A 1 80 ? 15.934 -1.603 40.401 1.00 22.19 109 ALA A CA 1
ATOM 553 C C . ALA A 1 80 ? 16.536 -2.812 41.171 1.00 22.36 109 ALA A C 1
ATOM 554 O O . ALA A 1 80 ? 17.252 -2.675 42.171 1.00 22.03 109 ALA A O 1
ATOM 556 N N . THR A 1 81 ? 16.279 -4.014 40.670 1.00 23.39 110 THR A N 1
ATOM 557 C CA . THR A 1 81 ? 16.851 -5.256 41.184 1.00 23.18 110 THR A CA 1
ATOM 558 C C . THR A 1 81 ? 18.226 -5.496 40.576 1.00 23.01 110 THR A C 1
ATOM 559 O O . THR A 1 81 ? 18.679 -4.725 39.725 1.00 21.78 110 THR A O 1
ATOM 563 N N . ALA A 1 82 ? 18.860 -6.601 41.002 1.00 23.64 111 ALA A N 1
ATOM 564 C CA . ALA A 1 82 ? 20.004 -7.103 40.268 1.00 24.87 111 ALA A CA 1
ATOM 565 C C . ALA A 1 82 ? 19.666 -7.329 38.782 1.00 25.94 111 ALA A C 1
ATOM 566 O O . ALA A 1 82 ? 18.526 -7.630 38.449 1.00 27.63 111 ALA A O 1
ATOM 568 N N . ASP A 1 83 ? 20.683 -7.245 37.912 1.00 24.62 112 ASP A N 1
ATOM 569 C CA . ASP A 1 83 ? 20.483 -7.173 36.485 1.00 24.83 112 ASP A CA 1
ATOM 570 C C . ASP A 1 83 ? 19.692 -8.346 35.891 1.00 23.42 112 ASP A C 1
ATOM 571 O O . ASP A 1 83 ? 18.824 -8.149 35.005 1.00 24.02 112 ASP A O 1
ATOM 576 N N . HIS A 1 84 ? 19.966 -9.565 36.371 1.00 22.60 113 HIS A N 1
ATOM 577 C CA . HIS A 1 84 ? 19.413 -10.775 35.790 1.00 21.98 113 HIS A CA 1
ATOM 578 C C . HIS A 1 84 ? 17.909 -10.864 35.969 1.00 23.62 113 HIS A C 1
ATOM 579 O O . HIS A 1 84 ? 17.229 -11.583 35.202 1.00 27.87 113 HIS A O 1
ATOM 586 N N . THR A 1 85 ? 17.340 -10.185 36.966 1.00 24.19 114 THR A N 1
ATOM 587 C CA . THR A 1 85 ? 15.880 -10.175 37.135 1.00 24.90 114 THR A CA 1
ATOM 588 C C . THR A 1 85 ? 15.131 -9.002 36.504 1.00 24.34 114 THR A C 1
ATOM 589 O O . THR A 1 85 ? 13.892 -8.957 36.533 1.00 24.89 114 THR A O 1
ATOM 593 N N . HIS A 1 86 ? 15.816 -8.008 35.966 1.00 24.41 115 HIS A N 1
ATOM 594 C CA . HIS A 1 86 ? 15.082 -6.858 35.425 1.00 24.52 115 HIS A CA 1
ATOM 595 C C . HIS A 1 86 ? 14.077 -7.253 34.362 1.00 25.97 115 HIS A C 1
ATOM 596 O O . HIS A 1 86 ? 12.975 -6.760 34.348 1.00 26.41 115 HIS A O 1
ATOM 603 N N . ALA A 1 87 ? 14.461 -8.154 33.451 1.00 27.49 116 ALA A N 1
ATOM 604 C CA . ALA A 1 87 ? 13.611 -8.416 32.301 1.00 28.22 116 ALA A CA 1
ATOM 605 C C . ALA A 1 87 ? 12.351 -9.161 32.702 1.00 29.17 116 ALA A C 1
ATOM 606 O O . ALA A 1 87 ? 11.288 -8.850 32.165 1.00 29.24 116 ALA A O 1
ATOM 608 N N . ILE A 1 88 ? 12.427 -10.142 33.603 1.00 28.19 117 ILE A N 1
ATOM 609 C CA . ILE A 1 88 ? 11.223 -10.926 33.834 1.00 30.99 117 ILE A CA 1
ATOM 610 C C . ILE A 1 88 ? 10.219 -10.062 34.553 1.00 31.23 117 ILE A C 1
ATOM 611 O O . ILE A 1 88 ? 9.017 -10.183 34.312 1.00 31.70 117 ILE A O 1
ATOM 616 N N . ILE A 1 89 ? 10.736 -9.204 35.445 1.00 29.58 118 ILE A N 1
ATOM 617 C CA . ILE A 1 89 ? 9.861 -8.293 36.157 1.00 30.61 118 ILE A CA 1
ATOM 618 C C . ILE A 1 89 ? 9.232 -7.247 35.224 1.00 31.07 118 ILE A C 1
ATOM 619 O O . ILE A 1 89 ? 7.997 -7.112 35.189 1.00 32.28 118 ILE A O 1
ATOM 624 N N . ALA A 1 90 ? 10.085 -6.509 34.505 1.00 29.53 119 ALA A N 1
ATOM 625 C CA . ALA A 1 90 ? 9.564 -5.555 33.550 1.00 30.14 119 ALA A CA 1
ATOM 626 C C . ALA A 1 90 ? 8.555 -6.208 32.595 1.00 30.83 119 ALA A C 1
ATOM 627 O O . ALA A 1 90 ? 7.571 -5.603 32.254 1.00 30.40 119 ALA A O 1
ATOM 629 N N . ALA A 1 91 ? 8.847 -7.385 32.066 1.00 30.36 120 ALA A N 1
ATOM 630 C CA . ALA A 1 91 ? 8.008 -7.963 31.040 1.00 33.03 120 ALA A CA 1
ATOM 631 C C . ALA A 1 91 ? 6.627 -8.304 31.606 1.00 35.84 120 ALA A C 1
ATOM 632 O O . ALA A 1 91 ? 5.619 -8.203 30.896 1.00 37.58 120 ALA A O 1
ATOM 634 N N . ASP A 1 92 ? 6.568 -8.772 32.864 1.00 37.83 121 ASP A N 1
ATOM 635 C CA . ASP A 1 92 ? 5.279 -9.174 33.449 1.00 39.61 121 ASP A CA 1
ATOM 636 C C . ASP A 1 92 ? 4.448 -7.932 33.695 1.00 38.09 121 ASP A C 1
ATOM 637 O O . ASP A 1 92 ? 3.241 -7.959 33.585 1.00 41.22 121 ASP A O 1
ATOM 642 N N . ALA A 1 93 ? 5.127 -6.835 34.034 1.00 35.31 122 ALA A N 1
ATOM 643 C CA . ALA A 1 93 ? 4.445 -5.577 34.245 1.00 36.13 122 ALA A CA 1
ATOM 644 C C . ALA A 1 93 ? 3.891 -5.069 32.921 1.00 36.66 122 ALA A C 1
ATOM 645 O O . ALA A 1 93 ? 2.704 -4.750 32.829 1.00 35.83 122 ALA A O 1
ATOM 647 N N . MET A 1 94 ? 4.730 -5.076 31.877 1.00 36.84 123 MET A N 1
ATOM 648 C CA . MET A 1 94 ? 4.311 -4.476 30.610 1.00 37.97 123 MET A CA 1
ATOM 649 C C . MET A 1 94 ? 3.174 -5.291 29.994 1.00 38.37 123 MET A C 1
ATOM 650 O O . MET A 1 94 ? 2.232 -4.699 29.456 1.00 41.01 123 MET A O 1
ATOM 655 N N . THR A 1 95 ? 3.273 -6.636 30.033 1.00 37.34 124 THR A N 1
ATOM 656 C CA . THR A 1 95 ? 2.230 -7.452 29.412 1.00 41.93 124 THR A CA 1
ATOM 657 C C . THR A 1 95 ? 0.878 -7.209 30.105 1.00 41.83 124 THR A C 1
ATOM 658 O O . THR A 1 95 ? -0.123 -7.371 29.458 1.00 45.82 124 THR A O 1
ATOM 662 N N . ALA A 1 96 ? 0.867 -6.779 31.375 1.00 40.55 125 ALA A N 1
ATOM 663 C CA . ALA A 1 96 ? -0.323 -6.367 32.090 1.00 41.57 125 ALA A CA 1
ATOM 664 C C . ALA A 1 96 ? -0.726 -4.912 31.796 1.00 42.32 125 ALA A C 1
ATOM 665 O O . ALA A 1 96 ? -1.590 -4.398 32.463 1.00 43.49 125 ALA A O 1
ATOM 667 N N . GLY A 1 97 ? -0.083 -4.224 30.840 1.00 42.13 126 GLY A N 1
ATOM 668 C CA . GLY A 1 97 ? -0.466 -2.861 30.486 1.00 42.33 126 GLY A CA 1
ATOM 669 C C . GLY A 1 97 ? 0.128 -1.803 31.440 1.00 41.17 126 GLY A C 1
ATOM 670 O O . GLY A 1 97 ? -0.446 -0.751 31.611 1.00 41.57 126 GLY A O 1
ATOM 671 N N . LYS A 1 98 ? 1.302 -2.052 32.027 1.00 38.87 127 LYS A N 1
ATOM 672 C CA . LYS A 1 98 ? 1.881 -1.107 32.975 1.00 37.59 127 LYS A CA 1
ATOM 673 C C . LYS A 1 98 ? 3.120 -0.474 32.392 1.00 34.44 127 LYS A C 1
ATOM 674 O O . LYS A 1 98 ? 3.915 -1.159 31.767 1.00 32.68 127 LYS A O 1
ATOM 680 N N . HIS A 1 99 ? 3.295 0.797 32.740 1.00 34.74 128 HIS A N 1
ATOM 681 C CA . HIS A 1 99 ? 4.498 1.545 32.428 1.00 32.27 128 HIS A CA 1
ATOM 682 C C . HIS A 1 99 ? 5.641 1.036 33.290 1.00 30.60 128 HIS A C 1
ATOM 683 O O . HIS A 1 99 ? 5.430 0.688 34.428 1.00 30.76 128 HIS A O 1
ATOM 690 N N . VAL A 1 100 ? 6.875 1.143 32.818 1.00 30.42 129 VAL A N 1
ATOM 691 C CA . VAL A 1 100 ? 8.016 0.609 33.562 1.00 29.06 129 VAL A CA 1
ATOM 692 C C . VAL A 1 100 ? 9.193 1.568 33.461 1.00 27.82 129 VAL A C 1
ATOM 693 O O . VAL A 1 100 ? 9.532 2.093 32.403 1.00 26.94 129 VAL A O 1
ATOM 697 N N . TYR A 1 101 ? 9.787 1.796 34.625 1.00 26.82 130 TYR A N 1
ATOM 698 C CA . TYR A 1 101 ? 11.081 2.380 34.750 1.00 25.01 130 TYR A CA 1
ATOM 699 C C . TYR A 1 101 ? 11.988 1.244 35.225 1.00 25.23 130 TYR A C 1
ATOM 700 O O . TYR A 1 101 ? 11.693 0.670 36.270 1.00 26.22 130 TYR A O 1
ATOM 709 N N . VAL A 1 102 ? 13.063 0.968 34.446 1.00 23.50 131 VAL A N 1
ATOM 710 C CA . VAL A 1 102 ? 13.929 -0.156 34.703 1.00 22.53 131 VAL A CA 1
ATOM 711 C C . VAL A 1 102 ? 15.349 0.383 34.731 1.00 22.17 131 VAL A C 1
ATOM 712 O O . VAL A 1 102 ? 15.772 1.054 33.835 1.00 21.54 131 VAL A O 1
ATOM 716 N N . GLU A 1 103 ? 16.054 0.202 35.817 1.00 22.55 132 GLU A N 1
ATOM 717 C CA . GLU A 1 103 ? 17.439 0.612 35.903 1.00 23.75 132 GLU A CA 1
ATOM 718 C C . GLU A 1 103 ? 18.336 0.024 34.805 1.00 23.41 132 GLU A C 1
ATOM 719 O O . GLU A 1 103 ? 18.049 -1.008 34.189 1.00 26.49 132 GLU A O 1
ATOM 725 N N . LYS A 1 104 ? 19.354 0.787 34.515 1.00 24.63 133 LYS A N 1
ATOM 726 C CA . LYS A 1 104 ? 20.460 0.411 33.625 1.00 24.55 133 LYS A CA 1
ATOM 727 C C . LYS A 1 104 ? 21.276 -0.668 34.337 1.00 24.00 133 LYS A C 1
ATOM 728 O O . LYS A 1 104 ? 21.378 -0.629 35.551 1.00 22.38 133 LYS A O 1
ATOM 734 N N . PRO A 1 105 ? 21.838 -1.679 33.632 1.00 22.55 134 PRO A N 1
ATOM 735 C CA . PRO A 1 105 ? 21.587 -1.929 32.228 1.00 20.94 134 PRO A CA 1
ATOM 736 C C . PRO A 1 105 ? 20.213 -2.565 32.163 1.00 22.12 134 PRO A C 1
ATOM 737 O O . PRO A 1 105 ? 19.787 -3.236 33.084 1.00 19.97 134 PRO A O 1
ATOM 741 N N . LEU A 1 106 ? 19.520 -2.327 31.049 1.00 22.50 135 LEU A N 1
ATOM 742 C CA . LEU A 1 106 ? 18.109 -2.617 30.972 1.00 22.59 135 LEU A CA 1
ATOM 743 C C . LEU A 1 106 ? 17.855 -4.075 31.300 1.00 22.78 135 LEU A C 1
ATOM 744 O O . LEU A 1 106 ? 16.988 -4.367 32.097 1.00 22.10 135 LEU A O 1
ATOM 749 N N . THR A 1 107 ? 18.614 -4.966 30.657 1.00 22.18 136 THR A N 1
ATOM 750 C CA . THR A 1 107 ? 18.496 -6.388 30.845 1.00 22.24 136 THR A CA 1
ATOM 751 C C . THR A 1 107 ? 19.910 -6.992 30.837 1.00 22.21 136 THR A C 1
ATOM 752 O O . THR A 1 107 ? 20.908 -6.349 30.501 1.00 21.16 136 THR A O 1
ATOM 756 N N . HIS A 1 108 ? 19.958 -8.196 31.326 1.00 21.91 137 HIS A N 1
ATOM 757 C CA . HIS A 1 108 ? 21.093 -9.044 31.416 1.00 25.03 137 HIS A CA 1
ATOM 758 C C . HIS A 1 108 ? 21.549 -9.550 30.033 1.00 24.18 137 HIS A C 1
ATOM 759 O O . HIS A 1 108 ? 22.733 -9.638 29.744 1.00 28.15 137 HIS A O 1
ATOM 766 N N . THR A 1 109 ? 20.627 -9.852 29.159 1.00 22.42 138 THR A N 1
ATOM 767 C CA . THR A 1 109 ? 20.914 -10.458 27.872 1.00 21.04 138 THR A CA 1
ATOM 768 C C . THR A 1 109 ? 20.392 -9.688 26.679 1.00 21.44 138 THR A C 1
ATOM 769 O O . THR A 1 109 ? 19.372 -9.014 26.738 1.00 23.31 138 THR A O 1
ATOM 773 N N . VAL A 1 110 ? 20.998 -9.957 25.539 1.00 21.31 139 VAL A N 1
ATOM 774 C CA . VAL A 1 110 ? 20.534 -9.511 24.253 1.00 21.42 139 VAL A CA 1
ATOM 775 C C . VAL A 1 110 ? 19.073 -9.823 24.066 1.00 22.72 139 VAL A C 1
ATOM 776 O O . VAL A 1 110 ? 18.291 -8.951 23.739 1.00 22.48 139 VAL A O 1
ATOM 780 N N . TYR A 1 111 ? 18.713 -11.106 24.118 1.00 22.81 140 TYR A N 1
ATOM 781 C CA . TYR A 1 111 ? 17.367 -11.540 23.854 1.00 23.31 140 TYR A CA 1
ATOM 782 C C . TYR A 1 111 ? 16.397 -10.752 24.721 1.00 23.46 140 TYR A C 1
ATOM 783 O O . TYR A 1 111 ? 15.353 -10.365 24.262 1.00 23.84 140 TYR A O 1
ATOM 792 N N . GLU A 1 112 ? 16.645 -10.649 26.027 1.00 23.65 141 GLU A N 1
ATOM 793 C CA . GLU A 1 112 ? 15.764 -9.929 26.913 1.00 25.55 141 GLU A CA 1
ATOM 794 C C . GLU A 1 112 ? 15.622 -8.457 26.476 1.00 25.79 141 GLU A C 1
ATOM 795 O O . GLU A 1 112 ? 14.548 -7.877 26.638 1.00 24.94 141 GLU A O 1
ATOM 801 N N . SER A 1 113 ? 16.684 -7.805 25.996 1.00 24.15 142 SER A N 1
ATOM 802 C CA . SER A 1 113 ? 16.523 -6.430 25.549 1.00 25.13 142 SER A CA 1
ATOM 803 C C . SER A 1 113 ? 15.616 -6.383 24.343 1.00 26.26 142 SER A C 1
ATOM 804 O O . SER A 1 113 ? 14.799 -5.477 24.243 1.00 23.92 142 SER A O 1
ATOM 807 N N . ARG A 1 114 ? 15.807 -7.321 23.394 1.00 24.89 143 ARG A N 1
ATOM 808 C CA . ARG A 1 114 ? 14.993 -7.281 22.227 1.00 25.40 143 ARG A CA 1
ATOM 809 C C . ARG A 1 114 ? 13.541 -7.485 22.647 1.00 26.74 143 ARG A C 1
ATOM 810 O O . ARG A 1 114 ? 12.628 -6.826 22.140 1.00 27.29 143 ARG A O 1
ATOM 818 N N . LEU A 1 115 ? 13.300 -8.362 23.611 1.00 26.63 144 LEU A N 1
ATOM 819 C CA . LEU A 1 115 ? 11.945 -8.632 24.060 1.00 28.80 144 LEU A CA 1
ATOM 820 C C . LEU A 1 115 ? 11.332 -7.392 24.736 1.00 28.17 144 LEU A C 1
ATOM 821 O O . LEU A 1 115 ? 10.186 -7.090 24.486 1.00 27.19 144 LEU A O 1
ATOM 826 N N . LEU A 1 116 ? 12.036 -6.699 25.626 1.00 26.81 145 LEU A N 1
ATOM 827 C CA . LEU A 1 116 ? 11.494 -5.504 26.280 1.00 27.71 145 LEU A CA 1
ATOM 828 C C . LEU A 1 116 ? 11.177 -4.400 25.264 1.00 28.71 145 LEU A C 1
ATOM 829 O O . LEU A 1 116 ? 10.069 -3.831 25.295 1.00 28.74 145 LEU A O 1
ATOM 834 N N . THR A 1 117 ? 12.004 -4.304 24.218 1.00 28.60 146 THR A N 1
ATOM 835 C CA . THR A 1 117 ? 11.761 -3.368 23.138 1.00 29.55 146 THR A CA 1
ATOM 836 C C . THR A 1 117 ? 10.437 -3.632 22.444 1.00 32.19 146 THR A C 1
ATOM 837 O O . THR A 1 117 ? 9.662 -2.680 22.233 1.00 29.40 146 THR A O 1
ATOM 841 N N . LYS A 1 118 ? 10.197 -4.902 22.064 1.00 32.70 147 LYS A N 1
ATOM 842 C CA . LYS A 1 118 ? 8.999 -5.215 21.306 1.00 36.26 147 LYS A CA 1
ATOM 843 C C . LYS A 1 118 ? 7.750 -5.198 22.165 1.00 34.38 147 LYS A C 1
ATOM 844 O O . LYS A 1 118 ? 6.696 -4.876 21.638 1.00 33.51 147 LYS A O 1
ATOM 850 N N . LEU A 1 119 ? 7.854 -5.550 23.463 1.00 32.32 148 LEU A N 1
ATOM 851 C CA . LEU A 1 119 ? 6.745 -5.464 24.396 1.00 32.06 148 LEU A CA 1
ATOM 852 C C . LEU A 1 119 ? 6.323 -4.010 24.606 1.00 31.97 148 LEU A C 1
ATOM 853 O O . LEU A 1 119 ? 5.112 -3.741 24.661 1.00 33.54 148 LEU A O 1
ATOM 858 N N . ALA A 1 120 ? 7.278 -3.079 24.707 1.00 30.61 149 ALA A N 1
ATOM 859 C CA . ALA A 1 120 ? 6.983 -1.650 24.898 1.00 31.22 149 ALA A CA 1
ATOM 860 C C . ALA A 1 120 ? 6.164 -1.076 23.759 1.00 34.93 149 ALA A C 1
ATOM 861 O O . ALA A 1 120 ? 5.177 -0.342 23.999 1.00 36.78 149 ALA A O 1
ATOM 863 N N . ASP A 1 121 ? 6.567 -1.458 22.534 1.00 36.02 150 ASP A N 1
ATOM 864 C CA . ASP A 1 121 ? 5.813 -1.114 21.342 1.00 37.17 150 ASP A CA 1
ATOM 865 C C . ASP A 1 121 ? 4.434 -1.775 21.350 1.00 40.92 150 ASP A C 1
ATOM 866 O O . ASP A 1 121 ? 3.410 -1.121 21.076 1.00 43.91 150 ASP A O 1
ATOM 871 N N . LYS A 1 122 ? 4.399 -3.084 21.604 1.00 39.36 151 LYS A N 1
ATOM 872 C CA . LYS A 1 122 ? 3.169 -3.804 21.447 1.00 41.53 151 LYS A CA 1
ATOM 873 C C . LYS A 1 122 ? 2.114 -3.291 22.445 1.00 42.66 151 LYS A C 1
ATOM 874 O O . LYS A 1 122 ? 0.985 -3.057 22.055 1.00 43.52 151 LYS A O 1
ATOM 880 N N . TYR A 1 123 ? 2.454 -3.169 23.720 1.00 40.79 152 TYR A N 1
ATOM 881 C CA . TYR A 1 123 ? 1.525 -2.749 24.750 1.00 42.79 152 TYR A CA 1
ATOM 882 C C . TYR A 1 123 ? 1.375 -1.233 24.821 1.00 44.21 152 TYR A C 1
ATOM 883 O O . TYR A 1 123 ? 0.524 -0.754 25.541 1.00 47.13 152 TYR A O 1
ATOM 892 N N . LYS A 1 124 ? 2.194 -0.483 24.084 1.00 46.03 153 LYS A N 1
ATOM 893 C CA . LYS A 1 124 ? 2.046 0.955 23.970 1.00 46.81 153 LYS A CA 1
ATOM 894 C C . LYS A 1 124 ? 2.123 1.637 25.338 1.00 42.19 153 LYS A C 1
ATOM 895 O O . LYS A 1 124 ? 1.425 2.605 25.608 1.00 40.73 153 LYS A O 1
ATOM 901 N N . VAL A 1 125 ? 3.005 1.152 26.185 1.00 36.48 154 VAL A N 1
ATOM 902 C CA . VAL A 1 125 ? 3.251 1.734 27.484 1.00 35.95 154 VAL A CA 1
ATOM 903 C C . VAL A 1 125 ? 4.489 2.637 27.383 1.00 32.88 154 VAL A C 1
ATOM 904 O O . VAL A 1 125 ? 5.302 2.488 26.451 1.00 32.59 154 VAL A O 1
ATOM 908 N N . ALA A 1 126 ? 4.606 3.530 28.358 1.00 31.73 155 ALA A N 1
ATOM 909 C CA . ALA A 1 126 ? 5.744 4.419 28.511 1.00 30.63 155 ALA A CA 1
ATOM 910 C C . ALA A 1 126 ? 6.825 3.675 29.252 1.00 29.36 155 ALA A C 1
ATOM 911 O O . ALA A 1 126 ? 6.536 3.017 30.235 1.00 29.93 155 ALA A O 1
ATOM 913 N N . THR A 1 127 ? 8.049 3.868 28.812 1.00 28.70 156 THR A N 1
ATOM 914 C CA . THR A 1 127 ? 9.191 3.145 29.346 1.00 27.28 156 THR A CA 1
ATOM 915 C C . THR A 1 127 ? 10.320 4.135 29.557 1.00 26.11 156 THR A C 1
ATOM 916 O O . THR A 1 127 ? 10.415 5.073 28.841 1.00 25.79 156 THR A O 1
ATOM 920 N N . GLN A 1 128 ? 11.199 3.808 30.488 1.00 25.11 157 GLN A N 1
ATOM 921 C CA . GLN A 1 128 ? 12.362 4.582 30.749 1.00 25.04 157 GLN A CA 1
ATOM 922 C C . GLN A 1 128 ? 13.448 3.689 31.325 1.00 24.34 157 GLN A C 1
ATOM 923 O O . GLN A 1 128 ? 13.250 3.110 32.361 1.00 25.00 157 GLN A O 1
ATOM 929 N N . MET A 1 129 ? 14.567 3.568 30.649 1.00 23.98 158 MET A N 1
ATOM 930 C CA . MET A 1 129 ? 15.717 2.946 31.262 1.00 24.36 158 MET A CA 1
ATOM 931 C C . MET A 1 129 ? 16.351 4.024 32.137 1.00 24.37 158 MET A C 1
ATOM 932 O O . MET A 1 129 ? 16.278 5.173 31.813 1.00 25.64 158 MET A O 1
ATOM 937 N N . GLY A 1 130 ? 16.993 3.631 33.237 1.00 23.39 159 GLY A N 1
ATOM 938 C CA . GLY A 1 130 ? 17.432 4.506 34.296 1.00 22.67 159 GLY A CA 1
ATOM 939 C C . GLY A 1 130 ? 18.801 5.123 34.030 1.00 22.90 159 GLY A C 1
ATOM 940 O O . GLY A 1 130 ? 19.462 5.439 34.991 1.00 24.61 159 GLY A O 1
ATOM 941 N N . ASN A 1 131 ? 19.225 5.344 32.775 1.00 22.03 160 ASN A N 1
ATOM 942 C CA . ASN A 1 131 ? 20.457 6.082 32.511 1.00 21.70 160 ASN A CA 1
ATOM 943 C C . ASN A 1 131 ? 20.165 7.580 32.476 1.00 21.29 160 ASN A C 1
ATOM 944 O O . ASN A 1 131 ? 19.756 8.105 31.429 1.00 21.90 160 ASN A O 1
ATOM 949 N N . GLN A 1 132 ? 20.181 8.199 33.644 1.00 22.11 161 GLN A N 1
ATOM 950 C CA . GLN A 1 132 ? 19.645 9.545 33.895 1.00 24.07 161 GLN A CA 1
ATOM 951 C C . GLN A 1 132 ? 20.379 10.603 33.061 1.00 24.13 161 GLN A C 1
ATOM 952 O O . GLN A 1 132 ? 19.839 11.658 32.799 1.00 23.89 161 GLN A O 1
ATOM 958 N N . GLY A 1 133 ? 21.615 10.326 32.626 1.00 22.45 162 GLY A N 1
ATOM 959 C CA . GLY A 1 133 ? 22.370 11.215 31.749 1.00 23.39 162 GLY A CA 1
ATOM 960 C C . GLY A 1 133 ? 21.650 11.519 30.428 1.00 24.47 162 GLY A C 1
ATOM 961 O O . GLY A 1 133 ? 21.832 12.582 29.824 1.00 24.13 162 GLY A O 1
ATOM 962 N N . ALA A 1 134 ? 20.756 10.591 30.001 1.00 21.98 163 ALA A N 1
ATOM 963 C CA . ALA A 1 134 ? 20.043 10.776 28.771 1.00 22.64 163 ALA A CA 1
ATOM 964 C C . ALA A 1 134 ? 19.076 12.004 28.854 1.00 22.90 163 ALA A C 1
ATOM 965 O O . ALA A 1 134 ? 18.735 12.515 27.809 1.00 21.63 163 ALA A O 1
ATOM 967 N N . SER A 1 135 ? 18.772 12.468 30.069 1.00 23.67 164 SER A N 1
ATOM 968 C CA . SER A 1 135 ? 17.884 13.594 30.293 1.00 24.86 164 SER A CA 1
ATOM 969 C C . SER A 1 135 ? 18.683 14.880 30.557 1.00 26.96 164 SER A C 1
ATOM 970 O O . SER A 1 135 ? 18.072 15.920 30.735 1.00 25.79 164 SER A O 1
ATOM 973 N N . ASP A 1 136 ? 20.038 14.846 30.572 1.00 30.41 165 ASP A N 1
ATOM 974 C CA . ASP A 1 136 ? 20.765 16.103 30.838 1.00 31.36 165 ASP A CA 1
ATOM 975 C C . ASP A 1 136 ? 21.204 16.811 29.547 1.00 30.46 165 ASP A C 1
ATOM 976 O O . ASP A 1 136 ? 20.983 16.390 28.409 1.00 28.20 165 ASP A O 1
ATOM 981 N N . GLU A 1 137 ? 21.843 17.953 29.748 1.00 31.41 166 GLU A N 1
ATOM 982 C CA . GLU A 1 137 ? 22.175 18.877 28.662 1.00 32.04 166 GLU A CA 1
ATOM 983 C C . GLU A 1 137 ? 23.382 18.434 27.848 1.00 27.96 166 GLU A C 1
ATOM 984 O O . GLU A 1 137 ? 23.406 18.634 26.633 1.00 25.11 166 GLU A O 1
ATOM 990 N N . GLY A 1 138 ? 24.397 17.797 28.518 1.00 26.94 167 GLY A N 1
ATOM 991 C CA . GLY A 1 138 ? 25.590 17.397 27.783 1.00 24.60 167 GLY A CA 1
ATOM 992 C C . GLY A 1 138 ? 25.261 16.624 26.489 1.00 23.30 167 GLY A C 1
ATOM 993 O O . GLY A 1 138 ? 25.725 16.904 25.392 1.00 21.73 167 GLY A O 1
ATOM 994 N N . VAL A 1 139 ? 24.431 15.612 26.576 1.00 23.72 168 VAL A N 1
ATOM 995 C CA . VAL A 1 139 ? 24.216 14.799 25.416 1.00 22.92 168 VAL A CA 1
ATOM 996 C C . VAL A 1 139 ? 23.518 15.634 24.372 1.00 23.07 168 VAL A C 1
ATOM 997 O O . VAL A 1 139 ? 23.655 15.329 23.196 1.00 22.18 168 VAL A O 1
ATOM 1001 N N . ARG A 1 140 ? 22.640 16.578 24.767 1.00 25.76 169 ARG A N 1
ATOM 1002 C CA . ARG A 1 140 ? 22.009 17.374 23.743 1.00 27.47 169 ARG A CA 1
ATOM 1003 C C . ARG A 1 140 ? 23.048 18.136 22.959 1.00 25.56 169 ARG A C 1
ATOM 1004 O O . ARG A 1 140 ? 22.946 18.229 21.747 1.00 25.12 169 ARG A O 1
ATOM 1012 N N . LYS A 1 141 ? 24.016 18.678 23.635 1.00 26.08 170 LYS A N 1
ATOM 1013 C CA . LYS A 1 141 ? 25.089 19.390 22.921 1.00 28.18 170 LYS A CA 1
ATOM 1014 C C . LYS A 1 141 ? 25.915 18.433 22.053 1.00 26.42 170 LYS A C 1
ATOM 1015 O O . LYS A 1 141 ? 26.198 18.737 20.886 1.00 25.74 170 LYS A O 1
ATOM 1021 N N . VAL A 1 142 ? 26.208 17.227 22.580 1.00 24.41 171 VAL A N 1
ATOM 1022 C CA . VAL A 1 142 ? 27.009 16.308 21.781 1.00 25.70 171 VAL A CA 1
ATOM 1023 C C . VAL A 1 142 ? 26.292 16.066 20.466 1.00 26.13 171 VAL A C 1
ATOM 1024 O O . VAL A 1 142 ? 26.903 16.104 19.406 1.00 25.46 171 VAL A O 1
ATOM 1028 N N . CYS A 1 143 ? 24.978 15.788 20.565 1.00 27.00 172 CYS A N 1
ATOM 1029 C CA . CYS A 1 143 ? 24.204 15.383 19.418 1.00 24.88 172 CYS A CA 1
ATOM 1030 C C . CYS A 1 143 ? 24.079 16.539 18.458 1.00 26.09 172 CYS A C 1
ATOM 1031 O O . CYS A 1 143 ? 24.281 16.359 17.242 1.00 25.88 172 CYS A O 1
ATOM 1034 N N . GLU A 1 144 ? 23.712 17.711 19.002 1.00 25.73 173 GLU A N 1
ATOM 1035 C CA . GLU A 1 144 ? 23.565 18.879 18.170 1.00 26.70 173 GLU A CA 1
ATOM 1036 C C . GLU A 1 144 ? 24.851 19.281 17.459 1.00 24.73 173 GLU A C 1
ATOM 1037 O O . GLU A 1 144 ? 24.803 19.681 16.281 1.00 23.57 173 GLU A O 1
ATOM 1043 N N . TRP A 1 145 ? 25.995 19.126 18.124 1.00 24.38 174 TRP A N 1
ATOM 1044 C CA . TRP A 1 145 ? 27.208 19.475 17.404 1.00 24.51 174 TRP A CA 1
ATOM 1045 C C . TRP A 1 145 ? 27.476 18.510 16.267 1.00 23.46 174 TRP A C 1
ATOM 1046 O O . TRP A 1 145 ? 27.748 18.928 15.145 1.00 22.79 174 TRP A O 1
ATOM 1057 N N . ILE A 1 146 ? 27.362 17.199 16.557 1.00 23.03 175 ILE A N 1
ATOM 1058 C CA . ILE A 1 146 ? 27.619 16.214 15.537 1.00 22.07 175 ILE A CA 1
ATOM 1059 C C . ILE A 1 146 ? 26.704 16.393 14.348 1.00 21.95 175 ILE A C 1
ATOM 1060 O O . ILE A 1 146 ? 27.190 16.402 13.233 1.00 20.97 175 ILE A O 1
ATOM 1065 N N . TRP A 1 147 ? 25.387 16.519 14.621 1.00 22.65 176 TRP A N 1
ATOM 1066 C CA . TRP A 1 147 ? 24.381 16.583 13.586 1.00 23.99 176 TRP A CA 1
ATOM 1067 C C . TRP A 1 147 ? 24.500 17.823 12.722 1.00 26.02 176 TRP A C 1
ATOM 1068 O O . TRP A 1 147 ? 24.099 17.828 11.547 1.00 29.60 176 TRP A O 1
ATOM 1079 N N . ASN A 1 148 ? 25.079 18.898 13.275 1.00 25.51 177 ASN A N 1
ATOM 1080 C CA . ASN A 1 148 ? 25.303 20.078 12.497 1.00 26.30 177 ASN A CA 1
ATOM 1081 C C . ASN A 1 148 ? 26.659 20.089 11.791 1.00 25.25 177 ASN A C 1
ATOM 1082 O O . ASN A 1 148 ? 27.002 21.050 11.173 1.00 24.59 177 ASN A O 1
ATOM 1087 N N . GLY A 1 149 ? 27.403 18.999 11.815 1.00 23.80 178 GLY A N 1
ATOM 1088 C CA . GLY A 1 149 ? 28.618 18.926 11.036 1.00 24.54 178 GLY A CA 1
ATOM 1089 C C . GLY A 1 149 ? 29.844 19.534 11.715 1.00 25.16 178 GLY A C 1
ATOM 1090 O O . GLY A 1 149 ? 30.852 19.737 11.086 1.00 27.25 178 GLY A O 1
ATOM 1091 N N . GLU A 1 150 ? 29.782 19.749 13.030 1.00 25.10 179 GLU A N 1
ATOM 1092 C CA . GLU A 1 150 ? 30.792 20.538 13.696 1.00 25.68 179 GLU A CA 1
ATOM 1093 C C . GLU A 1 150 ? 32.113 19.805 13.708 1.00 24.41 179 GLU A C 1
ATOM 1094 O O . GLU A 1 150 ? 33.152 20.447 13.776 1.00 23.41 179 GLU A O 1
ATOM 1100 N N . ILE A 1 151 ? 32.073 18.474 13.753 1.00 23.01 180 ILE A N 1
ATOM 1101 C CA . ILE A 1 151 ? 33.315 17.721 13.783 1.00 21.92 180 ILE A CA 1
ATOM 1102 C C . ILE A 1 151 ? 33.550 16.851 12.545 1.00 21.93 180 ILE A C 1
ATOM 1103 O O . ILE A 1 151 ? 34.530 16.126 12.468 1.00 21.96 180 ILE A O 1
ATOM 1108 N N . GLY A 1 152 ? 32.772 17.032 11.506 1.00 22.18 181 GLY A N 1
ATOM 1109 C CA . GLY A 1 152 ? 32.809 16.185 10.342 1.00 22.41 181 GLY A CA 1
ATOM 1110 C C . GLY A 1 152 ? 32.228 14.788 10.630 1.00 22.66 181 GLY A C 1
ATOM 1111 O O . GLY A 1 152 ? 31.629 14.578 11.665 1.00 23.91 181 GLY A O 1
ATOM 1112 N N . GLU A 1 153 ? 32.585 13.824 9.816 1.00 22.84 182 GLU A N 1
ATOM 1113 C CA . GLU A 1 153 ? 32.179 12.424 9.937 1.00 24.58 182 GLU A CA 1
ATOM 1114 C C . GLU A 1 153 ? 33.076 11.695 10.924 1.00 22.80 182 GLU A C 1
ATOM 1115 O O . GLU A 1 153 ? 34.268 12.046 11.039 1.00 22.99 182 GLU A O 1
ATOM 1121 N N . VAL A 1 154 ? 32.474 10.738 11.630 1.00 20.67 183 VAL A N 1
ATOM 1122 C CA . VAL A 1 154 ? 33.127 9.987 12.690 1.00 19.95 183 VAL A CA 1
ATOM 1123 C C . VAL A 1 154 ? 33.240 8.506 12.331 1.00 19.38 183 VAL A C 1
ATOM 1124 O O . VAL A 1 154 ? 32.259 7.815 12.196 1.00 19.07 183 VAL A O 1
ATOM 1128 N N . ARG A 1 155 ? 34.466 8.064 12.135 1.00 19.92 184 ARG A N 1
ATOM 1129 C CA . ARG A 1 155 ? 34.886 6.721 11.877 1.00 21.83 184 ARG A CA 1
ATOM 1130 C C . ARG A 1 155 ? 35.462 6.006 13.066 1.00 20.66 184 ARG A C 1
ATOM 1131 O O . ARG A 1 155 ? 35.489 4.779 13.031 1.00 20.25 184 ARG A O 1
ATOM 1139 N N . LYS A 1 156 ? 35.709 6.705 14.156 1.00 20.87 185 LYS A N 1
ATOM 1140 C CA . LYS A 1 156 ? 36.335 6.064 15.269 1.00 22.24 185 LYS A CA 1
ATOM 1141 C C . LYS A 1 156 ? 35.880 6.817 16.505 1.00 21.93 185 LYS A C 1
ATOM 1142 O O . LYS A 1 156 ? 35.941 8.063 16.577 1.00 22.86 185 LYS A O 1
ATOM 1148 N N . VAL A 1 157 ? 35.586 6.042 17.529 1.00 19.16 186 VAL A N 1
ATOM 1149 C CA . VAL A 1 157 ? 35.267 6.492 18.858 1.00 18.78 186 VAL A CA 1
ATOM 1150 C C . VAL A 1 157 ? 36.021 5.614 19.825 1.00 19.16 186 VAL A C 1
ATOM 1151 O O . VAL A 1 157 ? 35.956 4.373 19.743 1.00 19.47 186 VAL A O 1
ATOM 1155 N N . GLU A 1 158 ? 36.540 6.226 20.860 1.00 19.91 187 GLU A N 1
ATOM 1156 C CA . GLU A 1 158 ? 37.079 5.542 22.004 1.00 20.82 187 GLU A CA 1
ATOM 1157 C C . GLU A 1 158 ? 36.393 5.987 23.256 1.00 20.54 187 GLU A C 1
ATOM 1158 O O . GLU A 1 158 ? 36.104 7.164 23.493 1.00 21.29 187 GLU A O 1
ATOM 1164 N N . THR A 1 159 ? 36.201 5.031 24.141 1.00 19.97 188 THR A N 1
ATOM 1165 C CA . THR A 1 159 ? 35.465 5.220 25.360 1.00 19.70 188 THR A CA 1
ATOM 1166 C C . THR A 1 159 ? 36.055 4.412 26.464 1.00 18.99 188 THR A C 1
ATOM 1167 O O . THR A 1 159 ? 36.679 3.350 26.231 1.00 18.73 188 THR A O 1
ATOM 1171 N N . PHE A 1 160 ? 35.840 4.881 27.692 1.00 17.77 189 PHE A N 1
ATOM 1172 C CA . PHE A 1 160 ? 36.332 4.105 28.793 1.00 18.27 189 PHE A CA 1
ATOM 1173 C C . PHE A 1 160 ? 35.736 4.564 30.087 1.00 19.39 189 PHE A C 1
ATOM 1174 O O . PHE A 1 160 ? 35.182 5.642 30.179 1.00 19.29 189 PHE A O 1
ATOM 1182 N N . THR A 1 161 ? 35.909 3.741 31.100 1.00 21.22 190 THR A N 1
ATOM 1183 C CA . THR A 1 161 ? 35.614 4.018 32.475 1.00 21.78 190 THR A CA 1
ATOM 1184 C C . THR A 1 161 ? 36.772 3.524 33.290 1.00 22.30 190 THR A C 1
ATOM 1185 O O . THR A 1 161 ? 37.486 2.637 32.897 1.00 23.06 190 THR A O 1
ATOM 1189 N N . ASP A 1 162 ? 36.885 4.065 34.492 1.00 24.25 191 ASP A N 1
ATOM 1190 C CA . ASP A 1 162 ? 37.800 3.615 35.520 1.00 24.48 191 ASP A CA 1
ATOM 1191 C C . ASP A 1 162 ? 37.174 2.481 36.303 1.00 24.01 191 ASP A C 1
ATOM 1192 O O . ASP A 1 162 ? 37.902 1.768 36.956 1.00 24.83 191 ASP A O 1
ATOM 1197 N N . ARG A 1 163 ? 35.889 2.194 36.140 1.00 22.75 192 ARG A N 1
ATOM 1198 C CA . ARG A 1 163 ? 35.355 1.051 36.819 1.00 22.56 192 ARG A CA 1
ATOM 1199 C C . ARG A 1 163 ? 35.935 -0.232 36.173 1.00 23.90 192 ARG A C 1
ATOM 1200 O O . ARG A 1 163 ? 36.237 -0.234 34.989 1.00 23.25 192 ARG A O 1
ATOM 1208 N N . PRO A 1 164 ? 35.998 -1.419 36.824 1.00 25.12 193 PRO A N 1
ATOM 1209 C CA . PRO A 1 164 ? 35.540 -1.618 38.185 1.00 26.16 193 PRO A CA 1
ATOM 1210 C C . PRO A 1 164 ? 36.416 -1.031 39.252 1.00 27.42 193 PRO A C 1
ATOM 1211 O O . PRO A 1 164 ? 37.630 -1.036 39.123 1.00 31.37 193 PRO A O 1
ATOM 1215 N N . ILE A 1 165 ? 35.795 -0.492 40.284 1.00 27.27 194 ILE A N 1
ATOM 1216 C CA . ILE A 1 165 ? 36.574 0.037 41.417 1.00 30.40 194 ILE A CA 1
ATOM 1217 C C . ILE A 1 165 ? 36.318 -0.846 42.623 1.00 28.11 194 ILE A C 1
ATOM 1218 O O . ILE A 1 165 ? 36.722 -0.487 43.704 1.00 30.24 194 ILE A O 1
ATOM 1223 N N . TRP A 1 166 ? 35.582 -1.941 42.439 1.00 27.78 195 TRP A N 1
ATOM 1224 C CA . TRP A 1 166 ? 35.457 -3.033 43.394 1.00 27.24 195 TRP A CA 1
ATOM 1225 C C . TRP A 1 166 ? 36.234 -4.275 42.858 1.00 27.69 195 TRP A C 1
ATOM 1226 O O . TRP A 1 166 ? 36.427 -4.436 41.683 1.00 26.82 195 TRP A O 1
ATOM 1237 N N . PRO A 1 167 ? 36.646 -5.230 43.679 1.00 27.36 196 PRO A N 1
ATOM 1238 C CA . PRO A 1 167 ? 37.280 -6.471 43.203 1.00 28.56 196 PRO A CA 1
ATOM 1239 C C . PRO A 1 167 ? 36.381 -7.407 42.384 1.00 26.72 196 PRO A C 1
ATOM 1240 O O . PRO A 1 167 ? 35.219 -7.617 42.662 1.00 28.89 196 PRO A O 1
ATOM 1244 N N . GLN A 1 168 ? 36.891 -7.815 41.233 1.00 26.72 197 GLN A N 1
ATOM 1245 C CA . GLN A 1 168 ? 36.292 -8.801 40.365 1.00 27.58 197 GLN A CA 1
ATOM 1246 C C . GLN A 1 168 ? 37.272 -9.972 40.223 1.00 27.42 197 GLN A C 1
ATOM 1247 O O . GLN A 1 168 ? 38.160 -10.069 41.017 1.00 27.00 197 GLN A O 1
ATOM 1253 N N . GLY A 1 169 ? 37.028 -10.904 39.284 1.00 28.52 198 GLY A N 1
ATOM 1254 C CA . GLY A 1 169 ? 37.944 -12.049 39.208 1.00 29.14 198 GLY A CA 1
ATOM 1255 C C . GLY A 1 169 ? 37.822 -12.942 40.427 1.00 29.90 198 GLY A C 1
ATOM 1256 O O . GLY A 1 169 ? 38.803 -13.440 40.922 1.00 28.38 198 GLY A O 1
ATOM 1257 N N . LEU A 1 170 ? 36.598 -13.097 40.980 1.00 32.26 199 LEU A N 1
ATOM 1258 C CA . LEU A 1 170 ? 36.410 -13.820 42.249 1.00 32.67 199 LEU A CA 1
ATOM 1259 C C . LEU A 1 170 ? 36.114 -15.277 41.961 1.00 32.17 199 LEU A C 1
ATOM 1260 O O . LEU A 1 170 ? 35.686 -15.625 40.880 1.00 30.86 199 LEU A O 1
ATOM 1265 N N . SER A 1 171 ? 36.390 -16.115 42.951 1.00 34.76 200 SER A N 1
ATOM 1266 C CA . SER A 1 171 ? 36.032 -17.499 42.829 1.00 37.52 200 SER A CA 1
ATOM 1267 C C . SER A 1 171 ? 34.837 -17.737 43.710 1.00 36.56 200 SER A C 1
ATOM 1268 O O . SER A 1 171 ? 34.680 -17.113 44.744 1.00 33.19 200 SER A O 1
ATOM 1271 N N . ARG A 1 172 ? 34.066 -18.741 43.319 1.00 39.27 201 ARG A N 1
ATOM 1272 C CA . ARG A 1 172 ? 32.885 -19.106 44.093 1.00 37.67 201 ARG A CA 1
ATOM 1273 C C . ARG A 1 172 ? 33.319 -19.442 45.494 1.00 35.40 201 ARG A C 1
ATOM 1274 O O . ARG A 1 172 ? 34.214 -20.210 45.681 1.00 36.61 201 ARG A O 1
ATOM 1282 N N . PRO A 1 173 ? 32.734 -18.879 46.537 1.00 35.37 202 PRO A N 1
ATOM 1283 C CA . PRO A 1 173 ? 33.153 -19.243 47.886 1.00 36.33 202 PRO A CA 1
ATOM 1284 C C . PRO A 1 173 ? 32.697 -20.667 48.207 1.00 39.71 202 PRO A C 1
ATOM 1285 O O . PRO A 1 173 ? 31.725 -21.178 47.672 1.00 38.44 202 PRO A O 1
ATOM 1289 N N . GLU A 1 174 ? 33.453 -21.258 49.087 1.00 43.45 203 GLU A N 1
ATOM 1290 C CA . GLU A 1 174 ? 33.468 -22.663 49.370 1.00 50.43 203 GLU A CA 1
ATOM 1291 C C . GLU A 1 174 ? 32.858 -22.902 50.741 1.00 49.96 203 GLU A C 1
ATOM 1292 O O . GLU A 1 174 ? 32.229 -23.914 50.969 1.00 52.24 203 GLU A O 1
ATOM 1298 N N . ASP A 1 175 ? 32.977 -21.961 51.666 1.00 58.27 204 ASP A N 1
ATOM 1299 C CA . ASP A 1 175 ? 32.297 -22.051 52.965 1.00 63.61 204 ASP A CA 1
ATOM 1300 C C . ASP A 1 175 ? 30.776 -22.095 52.770 1.00 59.16 204 ASP A C 1
ATOM 1301 O O . ASP A 1 175 ? 30.259 -21.611 51.768 1.00 61.87 204 ASP A O 1
ATOM 1306 N N . ASP A 1 176 ? 30.100 -22.678 53.738 1.00 52.43 205 ASP A N 1
ATOM 1307 C CA . ASP A 1 176 ? 28.668 -22.732 53.875 1.00 54.06 205 ASP A CA 1
ATOM 1308 C C . ASP A 1 176 ? 28.265 -21.501 54.656 1.00 50.87 205 ASP A C 1
ATOM 1309 O O . ASP A 1 176 ? 28.875 -21.251 55.695 1.00 50.63 205 ASP A O 1
ATOM 1314 N N . GLN A 1 177 ? 27.295 -20.746 54.155 1.00 49.54 206 GLN A N 1
ATOM 1315 C CA . GLN A 1 177 ? 26.772 -19.598 54.899 1.00 45.87 206 GLN A CA 1
ATOM 1316 C C . GLN A 1 177 ? 25.269 -19.807 55.042 1.00 42.45 206 GLN A C 1
ATOM 1317 O O . GLN A 1 177 ? 24.621 -20.103 54.039 1.00 38.81 206 GLN A O 1
ATOM 1323 N N . ARG A 1 178 ? 24.749 -19.645 56.252 1.00 40.80 207 ARG A N 1
ATOM 1324 C CA . ARG A 1 178 ? 23.312 -19.723 56.443 1.00 44.40 207 ARG A CA 1
ATOM 1325 C C . ARG A 1 178 ? 22.592 -18.528 55.837 1.00 42.30 207 ARG A C 1
ATOM 1326 O O . ARG A 1 178 ? 23.140 -17.438 55.778 1.00 43.02 207 ARG A O 1
ATOM 1334 N N . ILE A 1 179 ? 21.398 -18.775 55.303 1.00 41.10 208 ILE A N 1
ATOM 1335 C CA . ILE A 1 179 ? 20.574 -17.745 54.700 1.00 40.50 208 ILE A CA 1
ATOM 1336 C C . ILE A 1 179 ? 19.941 -16.885 55.792 1.00 39.26 208 ILE A C 1
ATOM 1337 O O . ILE A 1 179 ? 19.071 -17.374 56.458 1.00 39.53 208 ILE A O 1
ATOM 1342 N N . PRO A 1 180 ? 20.180 -15.559 55.896 1.00 38.78 209 PRO A N 1
ATOM 1343 C CA . PRO A 1 180 ? 19.490 -14.738 56.889 1.00 36.95 209 PRO A CA 1
ATOM 1344 C C . PRO A 1 180 ? 17.985 -14.893 56.706 1.00 36.80 209 PRO A C 1
ATOM 1345 O O . PRO A 1 180 ? 17.508 -15.021 55.584 1.00 35.59 209 PRO A O 1
ATOM 1349 N N . LYS A 1 181 ? 17.236 -14.853 57.801 1.00 40.06 210 LYS A N 1
ATOM 1350 C CA . LYS A 1 181 ? 15.792 -15.056 57.757 1.00 44.45 210 LYS A CA 1
ATOM 1351 C C . LYS A 1 181 ? 15.095 -13.821 57.189 1.00 42.69 210 LYS A C 1
ATOM 1352 O O . LYS A 1 181 ? 13.948 -13.917 56.775 1.00 42.07 210 LYS A O 1
ATOM 1358 N N . THR A 1 182 ? 15.814 -12.695 57.023 1.00 41.61 211 THR A N 1
ATOM 1359 C CA . THR A 1 182 ? 15.267 -11.541 56.317 1.00 38.55 211 THR A CA 1
ATOM 1360 C C . THR A 1 182 ? 15.481 -11.605 54.799 1.00 35.75 211 THR A C 1
ATOM 1361 O O . THR A 1 182 ? 15.053 -10.698 54.085 1.00 37.06 211 THR A O 1
ATOM 1365 N N . LEU A 1 183 ? 16.097 -12.660 54.286 1.00 35.35 212 LEU A N 1
ATOM 1366 C CA . LEU A 1 183 ? 16.479 -12.720 52.888 1.00 33.75 212 LEU A CA 1
ATOM 1367 C C . LEU A 1 183 ? 15.750 -13.842 52.169 1.00 33.54 212 LEU A C 1
ATOM 1368 O O . LEU A 1 183 ? 15.952 -15.020 52.448 1.00 32.91 212 LEU A O 1
ATOM 1373 N N . ASN A 1 184 ? 15.075 -13.469 51.084 1.00 31.45 213 ASN A N 1
ATOM 1374 C CA . ASN A 1 184 ? 14.437 -14.435 50.227 1.00 30.86 213 ASN A CA 1
ATOM 1375 C C . ASN A 1 184 ? 15.396 -14.849 49.114 1.00 29.29 213 ASN A C 1
ATOM 1376 O O . ASN A 1 184 ? 15.325 -14.363 48.000 1.00 28.87 213 ASN A O 1
ATOM 1381 N N . TRP A 1 185 ? 16.299 -15.757 49.423 1.00 29.58 214 TRP A N 1
ATOM 1382 C CA . TRP A 1 185 ? 17.400 -16.070 48.524 1.00 29.41 214 TRP A CA 1
ATOM 1383 C C . TRP A 1 185 ? 16.837 -16.631 47.237 1.00 29.66 214 TRP A C 1
ATOM 1384 O O . TRP A 1 185 ? 17.321 -16.318 46.168 1.00 27.81 214 TRP A O 1
ATOM 1395 N N . ASP A 1 186 ? 15.752 -17.381 47.294 1.00 31.55 215 ASP A N 1
ATOM 1396 C CA . ASP A 1 186 ? 15.255 -18.042 46.107 1.00 32.56 215 ASP A CA 1
ATOM 1397 C C . ASP A 1 186 ? 14.747 -17.013 45.107 1.00 30.61 215 ASP A C 1
ATOM 1398 O O . ASP A 1 186 ? 14.898 -17.151 43.899 1.00 29.24 215 ASP A O 1
ATOM 1403 N N . ALA A 1 187 ? 14.099 -15.953 45.584 1.00 30.97 216 ALA A N 1
ATOM 1404 C CA . ALA A 1 187 ? 13.593 -14.909 44.694 1.00 29.75 216 ALA A CA 1
ATOM 1405 C C . ALA A 1 187 ? 14.748 -14.030 44.213 1.00 28.60 216 ALA A C 1
ATOM 1406 O O . ALA A 1 187 ? 14.643 -13.427 43.178 1.00 30.63 216 ALA A O 1
ATOM 1408 N N . PHE A 1 188 ? 15.842 -13.919 44.958 1.00 28.04 217 PHE A N 1
ATOM 1409 C CA . PHE A 1 188 ? 17.033 -13.241 44.447 1.00 26.86 217 PHE A CA 1
ATOM 1410 C C . PHE A 1 188 ? 17.574 -13.980 43.202 1.00 26.65 217 PHE A C 1
ATOM 1411 O O . PHE A 1 188 ? 17.854 -13.387 42.157 1.00 24.84 217 PHE A O 1
ATOM 1419 N N . ILE A 1 189 ? 17.682 -15.333 43.325 1.00 27.18 218 ILE A N 1
ATOM 1420 C CA . ILE A 1 189 ? 18.161 -16.146 42.228 1.00 26.61 218 ILE A CA 1
ATOM 1421 C C . ILE A 1 189 ? 17.227 -15.941 41.034 1.00 26.78 218 ILE A C 1
ATOM 1422 O O . ILE A 1 189 ? 17.628 -15.805 39.883 1.00 26.82 218 ILE A O 1
ATOM 1427 N N . GLY A 1 190 ? 15.929 -16.041 41.272 1.00 28.26 219 GLY A N 1
ATOM 1428 C CA . GLY A 1 190 ? 14.994 -15.777 40.204 1.00 28.47 219 GLY A CA 1
ATOM 1429 C C . GLY A 1 190 ? 15.214 -16.739 39.059 1.00 29.23 219 GLY A C 1
ATOM 1430 O O . GLY A 1 190 ? 15.329 -17.952 39.274 1.00 31.72 219 GLY A O 1
ATOM 1431 N N . PRO A 1 191 ? 15.304 -16.287 37.803 1.00 28.38 220 PRO A N 1
ATOM 1432 C CA . PRO A 1 191 ? 15.481 -17.242 36.714 1.00 29.44 220 PRO A CA 1
ATOM 1433 C C . PRO A 1 191 ? 16.909 -17.767 36.551 1.00 29.67 220 PRO A C 1
ATOM 1434 O O . PRO A 1 191 ? 17.142 -18.565 35.669 1.00 30.97 220 PRO A O 1
ATOM 1438 N N . ALA A 1 192 ? 17.862 -17.271 37.338 1.00 28.15 221 ALA A N 1
ATOM 1439 C CA . ALA A 1 192 ? 19.217 -17.756 37.194 1.00 29.33 221 ALA A CA 1
ATOM 1440 C C . ALA A 1 192 ? 19.326 -19.156 37.778 1.00 31.61 221 ALA A C 1
ATOM 1441 O O . ALA A 1 192 ? 18.434 -19.605 38.489 1.00 33.03 221 ALA A O 1
ATOM 1443 N N . PRO A 1 193 ? 20.401 -19.893 37.460 1.00 31.86 222 PRO A N 1
ATOM 1444 C CA . PRO A 1 193 ? 20.687 -21.172 38.107 1.00 33.94 222 PRO A CA 1
ATOM 1445 C C . PRO A 1 193 ? 20.851 -20.925 39.603 1.00 32.16 222 PRO A C 1
ATOM 1446 O O . PRO A 1 193 ? 21.407 -19.926 40.051 1.00 30.73 222 PRO A O 1
ATOM 1450 N N . TYR A 1 194 ? 20.287 -21.834 40.363 1.00 32.29 223 TYR A N 1
ATOM 1451 C CA . TYR A 1 194 ? 20.449 -21.906 41.787 1.00 33.22 223 TYR A CA 1
ATOM 1452 C C . TYR A 1 194 ? 21.943 -22.081 42.115 1.00 32.84 223 TYR A C 1
ATOM 1453 O O . TYR A 1 194 ? 22.699 -22.790 41.455 1.00 31.14 223 TYR A O 1
ATOM 1462 N N . ARG A 1 195 ? 22.336 -21.409 43.216 1.00 30.92 224 ARG A N 1
ATOM 1463 C CA . ARG A 1 195 ? 23.598 -21.665 43.836 1.00 30.10 224 ARG A CA 1
ATOM 1464 C C . ARG A 1 195 ? 23.422 -21.391 45.301 1.00 30.12 224 ARG A C 1
ATOM 1465 O O . ARG A 1 195 ? 22.557 -20.629 45.707 1.00 29.49 224 ARG A O 1
ATOM 1473 N N . PRO A 1 196 ? 24.281 -21.958 46.166 1.00 30.39 225 PRO A N 1
ATOM 1474 C CA . PRO A 1 196 ? 24.249 -21.635 47.582 1.00 30.71 225 PRO A CA 1
ATOM 1475 C C . PRO A 1 196 ? 24.452 -20.140 47.875 1.00 29.70 225 PRO A C 1
ATOM 1476 O O . PRO A 1 196 ? 25.223 -19.455 47.200 1.00 28.00 225 PRO A O 1
ATOM 1480 N N . TYR A 1 197 ? 23.745 -19.696 48.926 1.00 30.28 226 TYR A N 1
ATOM 1481 C CA . TYR A 1 197 ? 23.785 -18.356 49.401 1.00 29.60 226 TYR A CA 1
ATOM 1482 C C . TYR A 1 197 ? 25.179 -18.018 49.886 1.00 29.53 226 TYR A C 1
ATOM 1483 O O . TYR A 1 197 ? 25.875 -18.828 50.513 1.00 29.88 226 TYR A O 1
ATOM 1492 N N . ASN A 1 198 ? 25.521 -16.744 49.659 1.00 28.47 227 ASN A N 1
ATOM 1493 C CA . ASN A 1 198 ? 26.674 -16.145 50.288 1.00 29.07 227 ASN A CA 1
ATOM 1494 C C . ASN A 1 198 ? 26.548 -14.616 50.177 1.00 28.21 227 ASN A C 1
ATOM 1495 O O . ASN A 1 198 ? 26.058 -14.109 49.173 1.00 27.67 227 ASN A O 1
ATOM 1500 N N . ALA A 1 199 ? 27.041 -13.892 51.159 1.00 28.18 228 ALA A N 1
ATOM 1501 C CA . ALA A 1 199 ? 26.898 -12.433 51.166 1.00 27.94 228 ALA A CA 1
ATOM 1502 C C . ALA A 1 199 ? 27.704 -11.791 50.030 1.00 28.26 228 ALA A C 1
ATOM 1503 O O . ALA A 1 199 ? 27.497 -10.615 49.690 1.00 31.12 228 ALA A O 1
ATOM 1505 N N . ILE A 1 200 ? 28.640 -12.526 49.424 1.00 27.72 229 ILE A N 1
ATOM 1506 C CA . ILE A 1 200 ? 29.455 -12.024 48.334 1.00 27.20 229 ILE A CA 1
ATOM 1507 C C . ILE A 1 200 ? 28.586 -11.682 47.149 1.00 25.16 229 ILE A C 1
ATOM 1508 O O . ILE A 1 200 ? 29.031 -11.006 46.219 1.00 24.58 229 ILE A O 1
ATOM 1513 N N . TYR A 1 201 ? 27.362 -12.208 47.105 1.00 25.03 230 TYR A N 1
ATOM 1514 C CA . TYR A 1 201 ? 26.543 -12.021 45.913 1.00 24.11 230 TYR A CA 1
ATOM 1515 C C . TYR A 1 201 ? 25.572 -10.844 46.027 1.00 23.52 230 TYR A C 1
ATOM 1516 O O . TYR A 1 201 ? 25.179 -10.347 45.000 1.00 22.80 230 TYR A O 1
ATOM 1525 N N . THR A 1 202 ? 25.108 -10.494 47.217 1.00 24.61 231 THR A N 1
ATOM 1526 C CA . THR A 1 202 ? 24.054 -9.529 47.421 1.00 25.40 231 THR A CA 1
ATOM 1527 C C . THR A 1 202 ? 24.034 -9.177 48.904 1.00 27.34 231 THR A C 1
ATOM 1528 O O . THR A 1 202 ? 24.392 -9.971 49.780 1.00 28.45 231 THR A O 1
ATOM 1532 N N . PRO A 1 203 ? 23.707 -7.916 49.265 1.00 27.17 232 PRO A N 1
ATOM 1533 C CA . PRO A 1 203 ? 23.471 -6.848 48.293 1.00 26.41 232 PRO A CA 1
ATOM 1534 C C . PRO A 1 203 ? 24.676 -6.276 47.569 1.00 24.56 232 PRO A C 1
ATOM 1535 O O . PRO A 1 203 ? 25.796 -6.566 47.954 1.00 25.87 232 PRO A O 1
ATOM 1539 N N . TRP A 1 204 ? 24.428 -5.548 46.474 1.00 23.66 233 TRP A N 1
ATOM 1540 C CA . TRP A 1 204 ? 25.368 -4.650 45.784 1.00 23.25 233 TRP A CA 1
ATOM 1541 C C . TRP A 1 204 ? 26.395 -5.402 44.927 1.00 23.52 233 TRP A C 1
ATOM 1542 O O . TRP A 1 204 ? 26.620 -5.087 43.740 1.00 21.27 233 TRP A O 1
ATOM 1553 N N . ASN A 1 205 ? 26.949 -6.497 45.507 1.00 25.16 234 ASN A N 1
ATOM 1554 C CA . ASN A 1 205 ? 28.150 -7.077 44.950 1.00 25.82 234 ASN A CA 1
ATOM 1555 C C . ASN A 1 205 ? 27.836 -8.100 43.856 1.00 25.88 234 ASN A C 1
ATOM 1556 O O . ASN A 1 205 ? 28.744 -8.763 43.401 1.00 27.52 234 ASN A O 1
ATOM 1561 N N . PHE A 1 206 ? 26.592 -8.172 43.398 1.00 24.24 235 PHE A N 1
ATOM 1562 C CA . PHE A 1 206 ? 26.255 -9.030 42.315 1.00 24.29 235 PHE A CA 1
ATOM 1563 C C . PHE A 1 206 ? 26.954 -8.644 41.019 1.00 24.23 235 PHE A C 1
ATOM 1564 O O . PHE A 1 206 ? 26.940 -9.448 40.063 1.00 22.11 235 PHE A O 1
ATOM 1572 N N . ARG A 1 207 ? 27.425 -7.398 40.934 1.00 22.85 236 ARG A N 1
ATOM 1573 C CA . ARG A 1 207 ? 27.880 -6.793 39.703 1.00 22.21 236 ARG A CA 1
ATOM 1574 C C . ARG A 1 207 ? 28.958 -7.704 39.072 1.00 23.96 236 ARG A C 1
ATOM 1575 O O . ARG A 1 207 ? 29.079 -7.806 37.856 1.00 23.34 236 ARG A O 1
ATOM 1583 N N . GLY A 1 208 ? 29.847 -8.297 39.846 1.00 23.52 237 GLY A N 1
ATOM 1584 C CA . GLY A 1 208 ? 30.923 -8.943 39.149 1.00 25.11 237 GLY A CA 1
ATOM 1585 C C . GLY A 1 208 ? 30.665 -10.432 38.826 1.00 25.63 237 GLY A C 1
ATOM 1586 O O . GLY A 1 208 ? 31.599 -11.071 38.397 1.00 29.78 237 GLY A O 1
ATOM 1587 N N . TRP A 1 209 ? 29.477 -10.944 39.079 1.00 23.84 238 TRP A N 1
ATOM 1588 C CA . TRP A 1 209 ? 29.147 -12.355 38.854 1.00 23.93 238 TRP A CA 1
ATOM 1589 C C . TRP A 1 209 ? 28.345 -12.496 37.570 1.00 23.33 238 TRP A C 1
ATOM 1590 O O . TRP A 1 209 ? 27.280 -11.855 37.419 1.00 23.72 238 TRP A O 1
ATOM 1601 N N . TRP A 1 210 ? 28.844 -13.303 36.636 1.00 21.94 239 TRP A N 1
ATOM 1602 C CA . TRP A 1 210 ? 28.252 -13.349 35.319 1.00 22.76 239 TRP A CA 1
ATOM 1603 C C . TRP A 1 210 ? 26.758 -13.698 35.405 1.00 24.12 239 TRP A C 1
ATOM 1604 O O . TRP A 1 210 ? 26.008 -13.215 34.570 1.00 29.49 239 TRP A O 1
ATOM 1615 N N . ASP A 1 211 ? 26.327 -14.509 36.383 1.00 24.47 240 ASP A N 1
ATOM 1616 C CA . ASP A 1 211 ? 24.934 -14.974 36.396 1.00 25.59 240 ASP A CA 1
ATOM 1617 C C . ASP A 1 211 ? 23.986 -13.850 36.844 1.00 24.10 240 ASP A C 1
ATOM 1618 O O . ASP A 1 211 ? 22.789 -13.945 36.674 1.00 24.10 240 ASP A O 1
ATOM 1623 N N . PHE A 1 212 ? 24.504 -12.827 37.508 1.00 24.20 241 PHE A N 1
ATOM 1624 C CA . PHE A 1 212 ? 23.690 -11.814 38.142 1.00 25.32 241 PHE A CA 1
ATOM 1625 C C . PHE A 1 212 ? 23.945 -10.432 37.592 1.00 26.19 241 PHE A C 1
ATOM 1626 O O . PHE A 1 212 ? 23.021 -9.633 37.466 1.00 30.09 241 PHE A O 1
ATOM 1634 N N . GLY A 1 213 ? 25.199 -10.102 37.293 1.00 27.69 242 GLY A N 1
ATOM 1635 C CA . GLY A 1 213 ? 25.517 -8.775 36.799 1.00 24.83 242 GLY A CA 1
ATOM 1636 C C . GLY A 1 213 ? 26.209 -8.842 35.452 1.00 25.39 242 GLY A C 1
ATOM 1637 O O . GLY A 1 213 ? 26.189 -9.872 34.771 1.00 27.44 242 GLY A O 1
ATOM 1638 N N . THR A 1 214 ? 26.838 -7.736 35.095 1.00 23.26 243 THR A N 1
ATOM 1639 C CA . THR A 1 214 ? 27.482 -7.566 33.813 1.00 25.62 243 THR A CA 1
ATOM 1640 C C . THR A 1 214 ? 28.819 -6.826 33.989 1.00 23.61 243 THR A C 1
ATOM 1641 O O . THR A 1 214 ? 29.314 -6.164 33.026 1.00 22.78 243 THR A O 1
ATOM 1645 N N . GLY A 1 215 ? 29.352 -6.790 35.232 1.00 21.12 244 GLY A N 1
ATOM 1646 C CA . GLY A 1 215 ? 30.649 -6.190 35.429 1.00 22.37 244 GLY A CA 1
ATOM 1647 C C . GLY A 1 215 ? 30.655 -4.677 35.192 1.00 22.15 244 GLY A C 1
ATOM 1648 O O . GLY A 1 215 ? 29.651 -3.978 35.488 1.00 25.61 244 GLY A O 1
ATOM 1649 N N . ALA A 1 216 ? 31.824 -4.140 34.804 1.00 23.74 245 ALA A N 1
ATOM 1650 C CA . ALA A 1 216 ? 31.927 -2.697 34.526 1.00 26.30 245 ALA A CA 1
ATOM 1651 C C . ALA A 1 216 ? 31.052 -2.263 33.355 1.00 26.94 245 ALA A C 1
ATOM 1652 O O . ALA A 1 216 ? 30.616 -1.112 33.298 1.00 25.84 245 ALA A O 1
ATOM 1654 N N . LEU A 1 217 ? 30.813 -3.167 32.393 1.00 26.89 246 LEU A N 1
ATOM 1655 C CA . LEU A 1 217 ? 29.968 -2.852 31.270 1.00 28.45 246 LEU A CA 1
ATOM 1656 C C . LEU A 1 217 ? 28.539 -2.517 31.766 1.00 34.44 246 LEU A C 1
ATOM 1657 O O . LEU A 1 217 ? 27.944 -1.521 31.371 1.00 31.74 246 LEU A O 1
ATOM 1662 N N . GLY A 1 218 ? 27.958 -3.297 32.654 1.00 27.96 247 GLY A N 1
ATOM 1663 C CA . GLY A 1 218 ? 26.660 -2.938 33.147 1.00 27.84 247 GLY A CA 1
ATOM 1664 C C . GLY A 1 218 ? 26.739 -1.832 34.184 1.00 29.14 247 GLY A C 1
ATOM 1665 O O . GLY A 1 218 ? 25.837 -1.064 34.320 1.00 28.16 247 GLY A O 1
ATOM 1666 N N . ASP A 1 219 ? 27.815 -1.736 34.937 1.00 28.27 248 ASP A N 1
ATOM 1667 C CA . ASP A 1 219 ? 27.822 -0.681 35.915 1.00 28.34 248 ASP A CA 1
ATOM 1668 C C . ASP A 1 219 ? 27.928 0.683 35.238 1.00 29.58 248 ASP A C 1
ATOM 1669 O O . ASP A 1 219 ? 27.386 1.661 35.804 1.00 29.54 248 ASP A O 1
ATOM 1674 N N . MET A 1 220 ? 28.586 0.792 34.081 1.00 23.78 249 MET A N 1
ATOM 1675 C CA . MET A 1 220 ? 28.914 2.141 33.638 1.00 24.80 249 MET A CA 1
ATOM 1676 C C . MET A 1 220 ? 28.615 2.305 32.167 1.00 23.00 249 MET A C 1
ATOM 1677 O O . MET A 1 220 ? 28.480 3.444 31.700 1.00 24.38 249 MET A O 1
ATOM 1682 N N . ALA A 1 221 ? 28.584 1.255 31.381 1.00 20.31 250 ALA A N 1
ATOM 1683 C CA . ALA A 1 221 ? 28.616 1.540 29.964 1.00 20.92 250 ALA A CA 1
ATOM 1684 C C . ALA A 1 221 ? 27.407 2.340 29.480 1.00 21.97 250 ALA A C 1
ATOM 1685 O O . ALA A 1 221 ? 27.518 3.044 28.460 1.00 21.01 250 ALA A O 1
ATOM 1687 N N . CYS A 1 222 ? 26.208 2.070 30.036 1.00 23.29 251 CYS A N 1
ATOM 1688 C CA . CYS A 1 222 ? 25.003 2.762 29.574 1.00 22.28 251 CYS A CA 1
ATOM 1689 C C . CYS A 1 222 ? 25.168 4.279 29.823 1.00 22.97 251 CYS A C 1
ATOM 1690 O O . CYS A 1 222 ? 24.562 5.076 29.147 1.00 27.23 251 CYS A O 1
ATOM 1693 N N . HIS A 1 223 ? 25.902 4.659 30.853 1.00 24.10 252 HIS A N 1
ATOM 1694 C CA . HIS A 1 223 ? 26.186 6.053 31.137 1.00 25.77 252 HIS A CA 1
ATOM 1695 C C . HIS A 1 223 ? 27.156 6.622 30.132 1.00 25.69 252 HIS A C 1
ATOM 1696 O O . HIS A 1 223 ? 27.012 7.776 29.710 1.00 23.37 252 HIS A O 1
ATOM 1703 N N . ILE A 1 224 ? 28.223 5.864 29.857 1.00 22.95 253 ILE A N 1
ATOM 1704 C CA . ILE A 1 224 ? 29.313 6.394 29.057 1.00 22.86 253 ILE A CA 1
ATOM 1705 C C . ILE A 1 224 ? 28.975 6.396 27.569 1.00 20.75 253 ILE A C 1
ATOM 1706 O O . ILE A 1 224 ? 29.194 7.372 26.850 1.00 18.52 253 ILE A O 1
ATOM 1711 N N . LEU A 1 225 ? 28.402 5.332 27.065 1.00 19.07 254 LEU A N 1
ATOM 1712 C CA . LEU A 1 225 ? 28.224 5.221 25.628 1.00 21.14 254 LEU A CA 1
ATOM 1713 C C . LEU A 1 225 ? 26.925 5.836 25.085 1.00 20.61 254 LEU A C 1
ATOM 1714 O O . LEU A 1 225 ? 26.658 5.853 23.861 1.00 20.77 254 LEU A O 1
ATOM 1719 N N . HIS A 1 226 ? 26.088 6.336 25.963 1.00 21.65 255 HIS A N 1
ATOM 1720 C CA . HIS A 1 226 ? 24.788 6.871 25.469 1.00 22.04 255 HIS A CA 1
ATOM 1721 C C . HIS A 1 226 ? 24.939 7.920 24.352 1.00 20.93 255 HIS A C 1
ATOM 1722 O O . HIS A 1 226 ? 24.253 7.923 23.332 1.00 19.93 255 HIS A O 1
ATOM 1729 N N . PRO A 1 227 ? 25.831 8.912 24.518 1.00 20.28 256 PRO A N 1
ATOM 1730 C CA . PRO A 1 227 ? 25.983 9.955 23.488 1.00 19.81 256 PRO A CA 1
ATOM 1731 C C . PRO A 1 227 ? 26.502 9.431 22.179 1.00 19.44 256 PRO A C 1
ATOM 1732 O O . PRO A 1 227 ? 26.205 9.980 21.144 1.00 20.21 256 PRO A O 1
ATOM 1736 N N . VAL A 1 228 ? 27.319 8.359 22.246 1.00 19.19 257 VAL A N 1
ATOM 1737 C CA . VAL A 1 228 ? 27.775 7.673 21.058 1.00 19.49 257 VAL A CA 1
ATOM 1738 C C . VAL A 1 228 ? 26.624 7.005 20.338 1.00 20.16 257 VAL A C 1
ATOM 1739 O O . VAL A 1 228 ? 26.442 7.170 19.130 1.00 20.70 257 VAL A O 1
ATOM 1743 N N . PHE A 1 229 ? 25.851 6.220 21.067 1.00 20.26 258 PHE A N 1
ATOM 1744 C CA . PHE A 1 229 ? 24.752 5.469 20.473 1.00 20.47 258 PHE A CA 1
ATOM 1745 C C . PHE A 1 229 ? 23.715 6.428 19.907 1.00 19.36 258 PHE A C 1
ATOM 1746 O O . PHE A 1 229 ? 23.347 6.271 18.740 1.00 19.14 258 PHE A O 1
ATOM 1754 N N . LYS A 1 230 ? 23.342 7.478 20.628 1.00 19.52 259 LYS A N 1
ATOM 1755 C CA . LYS A 1 230 ? 22.323 8.395 20.077 1.00 20.12 259 LYS A CA 1
ATOM 1756 C C . LYS A 1 230 ? 22.899 9.400 19.079 1.00 20.60 259 LYS A C 1
ATOM 1757 O O . LYS A 1 230 ? 22.314 9.664 18.063 1.00 21.92 259 LYS A O 1
ATOM 1763 N N . GLY A 1 231 ? 24.137 9.913 19.299 1.00 20.17 260 GLY A N 1
ATOM 1764 C CA . GLY A 1 231 ? 24.683 10.852 18.374 1.00 19.98 260 GLY A CA 1
ATOM 1765 C C . GLY A 1 231 ? 25.017 10.299 17.006 1.00 20.11 260 GLY A C 1
ATOM 1766 O O . GLY A 1 231 ? 24.895 10.970 15.974 1.00 19.32 260 GLY A O 1
ATOM 1767 N N . LEU A 1 232 ? 25.443 9.035 16.970 1.00 19.97 261 LEU A N 1
ATOM 1768 C CA . LEU A 1 232 ? 25.826 8.452 15.689 1.00 19.96 261 LEU A CA 1
ATOM 1769 C C . LEU A 1 232 ? 24.709 7.589 15.158 1.00 19.61 261 LEU A C 1
ATOM 1770 O O . LEU A 1 232 ? 24.836 6.951 14.091 1.00 20.76 261 LEU A O 1
ATOM 1775 N N . LYS A 1 233 ? 23.566 7.651 15.829 1.00 20.90 262 LYS A N 1
ATOM 1776 C CA . LYS A 1 233 ? 22.341 6.895 15.443 1.00 21.71 262 LYS A CA 1
ATOM 1777 C C . LYS A 1 233 ? 22.675 5.412 15.176 1.00 19.93 262 LYS A C 1
ATOM 1778 O O . LYS A 1 233 ? 22.489 4.877 14.149 1.00 19.29 262 LYS A O 1
ATOM 1784 N N . LEU A 1 234 ? 23.266 4.775 16.130 1.00 20.52 263 LEU A N 1
ATOM 1785 C CA . LEU A 1 234 ? 23.711 3.402 15.980 1.00 21.03 263 LEU A CA 1
ATOM 1786 C C . LEU A 1 234 ? 22.511 2.459 16.100 1.00 21.23 263 LEU A C 1
ATOM 1787 O O . LEU A 1 234 ? 21.485 2.810 16.706 1.00 20.72 263 LEU A O 1
ATOM 1792 N N . GLY A 1 235 ? 22.642 1.323 15.466 1.00 22.00 264 GLY A N 1
ATOM 1793 C CA . GLY A 1 235 ? 21.665 0.210 15.632 1.00 23.41 264 GLY A CA 1
ATOM 1794 C C . GLY A 1 235 ? 22.405 -1.059 16.111 1.00 22.04 264 GLY A C 1
ATOM 1795 O O . GLY A 1 235 ? 23.054 -1.035 17.177 1.00 22.42 264 GLY A O 1
ATOM 1796 N N . TYR A 1 236 ? 22.314 -2.125 15.334 1.00 22.35 265 TYR A N 1
ATOM 1797 C CA . TYR A 1 236 ? 23.015 -3.387 15.642 1.00 22.36 265 TYR A CA 1
ATOM 1798 C C . TYR A 1 236 ? 24.457 -3.283 15.118 1.00 21.78 265 TYR A C 1
ATOM 1799 O O . TYR A 1 236 ? 24.695 -2.839 14.001 1.00 21.33 265 TYR A O 1
ATOM 1808 N N . PRO A 1 237 ? 25.483 -3.647 15.880 1.00 21.29 266 PRO A N 1
ATOM 1809 C CA . PRO A 1 237 ? 26.834 -3.776 15.304 1.00 21.52 266 PRO A CA 1
ATOM 1810 C C . PRO A 1 237 ? 26.899 -4.891 14.281 1.00 24.05 266 PRO A C 1
ATOM 1811 O O . PRO A 1 237 ? 26.065 -5.809 14.292 1.00 22.56 266 PRO A O 1
ATOM 1815 N N . THR A 1 238 ? 27.924 -4.855 13.428 1.00 24.49 267 THR A N 1
ATOM 1816 C CA . THR A 1 238 ? 28.210 -5.933 12.527 1.00 27.00 267 THR A CA 1
ATOM 1817 C C . THR A 1 238 ? 29.301 -6.846 13.044 1.00 25.13 267 THR A C 1
ATOM 1818 O O . THR A 1 238 ? 29.287 -8.020 12.711 1.00 26.06 267 THR A O 1
ATOM 1822 N N . LYS A 1 239 ? 30.201 -6.346 13.851 1.00 23.34 268 LYS A N 1
ATOM 1823 C CA . LYS A 1 239 ? 31.335 -7.141 14.310 1.00 23.78 268 LYS A CA 1
ATOM 1824 C C . LYS A 1 239 ? 31.688 -6.758 15.734 1.00 22.93 268 LYS A C 1
ATOM 1825 O O . LYS A 1 239 ? 31.509 -5.554 16.121 1.00 22.82 268 LYS A O 1
ATOM 1831 N N . VAL A 1 240 ? 32.295 -7.667 16.476 1.00 20.44 269 VAL A N 1
ATOM 1832 C CA . VAL A 1 240 ? 32.711 -7.355 17.834 1.00 20.49 269 VAL A CA 1
ATOM 1833 C C . VAL A 1 240 ? 33.867 -8.274 18.206 1.00 21.62 269 VAL A C 1
ATOM 1834 O O . VAL A 1 240 ? 33.909 -9.416 17.758 1.00 22.95 269 VAL A O 1
ATOM 1838 N N . GLN A 1 241 ? 34.789 -7.798 19.028 1.00 20.70 270 GLN A N 1
ATOM 1839 C CA . GLN A 1 241 ? 35.809 -8.637 19.596 1.00 21.36 270 GLN A CA 1
ATOM 1840 C C . GLN A 1 241 ? 36.277 -8.030 20.906 1.00 21.47 270 GLN A C 1
ATOM 1841 O O . GLN A 1 241 ? 36.100 -6.824 21.138 1.00 18.72 270 GLN A O 1
ATOM 1847 N N . GLY A 1 242 ? 36.776 -8.870 21.807 1.00 20.98 271 GLY A N 1
ATOM 1848 C CA . GLY A 1 242 ? 37.248 -8.401 23.078 1.00 20.87 271 GLY A CA 1
ATOM 1849 C C . GLY A 1 242 ? 38.460 -9.162 23.588 1.00 22.32 271 GLY A C 1
ATOM 1850 O O . GLY A 1 242 ? 38.655 -10.339 23.213 1.00 22.20 271 GLY A O 1
ATOM 1851 N N . SER A 1 243 ? 39.149 -8.571 24.559 1.00 20.81 272 SER A N 1
ATOM 1852 C CA . SER A 1 243 ? 40.143 -9.250 25.357 1.00 22.10 272 SER A CA 1
ATOM 1853 C C . SER A 1 243 ? 40.044 -8.733 26.788 1.00 21.31 272 SER A C 1
ATOM 1854 O O . SER A 1 243 ? 39.359 -7.729 27.100 1.00 21.71 272 SER A O 1
ATOM 1857 N N . SER A 1 244 ? 40.669 -9.409 27.707 1.00 21.80 273 SER A N 1
ATOM 1858 C CA . SER A 1 244 ? 40.593 -9.087 29.105 1.00 21.98 273 SER A CA 1
ATOM 1859 C C . SER A 1 244 ? 41.779 -9.650 29.850 1.00 22.88 273 SER A C 1
ATOM 1860 O O . SER A 1 244 ? 42.507 -10.449 29.371 1.00 23.50 273 SER A O 1
ATOM 1863 N N . THR A 1 245 ? 41.898 -9.237 31.105 1.00 23.17 274 THR A N 1
ATOM 1864 C CA . THR A 1 245 ? 42.688 -9.994 32.060 1.00 24.36 274 THR A CA 1
ATOM 1865 C C . THR A 1 245 ? 42.027 -11.365 32.290 1.00 24.77 274 THR A C 1
ATOM 1866 O O . THR A 1 245 ? 40.982 -11.658 31.741 1.00 22.93 274 THR A O 1
ATOM 1870 N N . LEU A 1 246 ? 42.637 -12.188 33.163 1.00 26.59 275 LEU A N 1
ATOM 1871 C CA . LEU A 1 246 ? 42.170 -13.534 33.446 1.00 28.14 275 LEU A CA 1
ATOM 1872 C C . LEU A 1 246 ? 40.639 -13.621 33.426 1.00 27.11 275 LEU A C 1
ATOM 1873 O O . LEU A 1 246 ? 39.958 -12.991 34.222 1.00 26.72 275 LEU A O 1
ATOM 1878 N N . LEU A 1 247 ? 40.111 -14.359 32.448 1.00 27.31 276 LEU A N 1
ATOM 1879 C CA . LEU A 1 247 ? 38.711 -14.656 32.307 1.00 26.90 276 LEU A CA 1
ATOM 1880 C C . LEU A 1 247 ? 38.328 -15.920 33.040 1.00 26.69 276 LEU A C 1
ATOM 1881 O O . LEU A 1 247 ? 38.748 -17.058 32.697 1.00 28.67 276 LEU A O 1
ATOM 1886 N N . LEU A 1 248 ? 37.602 -15.736 34.093 1.00 26.34 277 LEU A N 1
ATOM 1887 C CA . LEU A 1 248 ? 37.100 -16.822 34.889 1.00 27.10 277 LEU A CA 1
ATOM 1888 C C . LEU A 1 248 ? 35.705 -17.233 34.472 1.00 25.58 277 LEU A C 1
ATOM 1889 O O . LEU A 1 248 ? 34.977 -16.511 33.758 1.00 24.97 277 LEU A O 1
ATOM 1894 N N . ASN A 1 249 ? 35.321 -18.419 34.939 1.00 25.41 278 ASN A N 1
ATOM 1895 C CA . ASN A 1 249 ? 34.034 -18.953 34.557 1.00 26.51 278 ASN A CA 1
ATOM 1896 C C . ASN A 1 249 ? 32.893 -18.285 35.302 1.00 26.02 278 ASN A C 1
ATOM 1897 O O . ASN A 1 249 ? 31.799 -18.334 34.797 1.00 26.48 278 ASN A O 1
ATOM 1902 N N . GLU A 1 250 ? 33.059 -17.765 36.528 1.00 27.35 279 GLU A N 1
ATOM 1903 C CA . GLU A 1 250 ? 31.845 -17.239 37.168 1.00 28.00 279 GLU A CA 1
ATOM 1904 C C . GLU A 1 250 ? 31.858 -15.731 37.418 1.00 25.95 279 GLU A C 1
ATOM 1905 O O . GLU A 1 250 ? 30.806 -15.188 37.720 1.00 26.02 279 GLU A O 1
ATOM 1911 N N . SER A 1 251 ? 33.013 -15.098 37.304 1.00 25.06 280 SER A N 1
ATOM 1912 C CA . SER A 1 251 ? 33.238 -13.722 37.700 1.00 25.23 280 SER A CA 1
ATOM 1913 C C . SER A 1 251 ? 33.903 -12.926 36.599 1.00 23.21 280 SER A C 1
ATOM 1914 O O . SER A 1 251 ? 34.787 -13.414 35.900 1.00 23.81 280 SER A O 1
ATOM 1917 N N . ALA A 1 252 ? 33.557 -11.629 36.485 1.00 22.86 281 ALA A N 1
ATOM 1918 C CA . ALA A 1 252 ? 34.063 -10.785 35.416 1.00 21.15 281 ALA A CA 1
ATOM 1919 C C . ALA A 1 252 ? 35.506 -10.376 35.696 1.00 20.81 281 ALA A C 1
ATOM 1920 O O . ALA A 1 252 ? 36.003 -10.421 36.835 1.00 21.90 281 ALA A O 1
ATOM 1922 N N . PRO A 1 253 ? 36.291 -10.034 34.695 1.00 20.84 282 PRO A N 1
ATOM 1923 C CA . PRO A 1 253 ? 37.708 -9.746 34.867 1.00 21.87 282 PRO A CA 1
ATOM 1924 C C . PRO A 1 253 ? 38.024 -8.320 35.409 1.00 22.20 282 PRO A C 1
ATOM 1925 O O . PRO A 1 253 ? 37.164 -7.444 35.367 1.00 20.75 282 PRO A O 1
ATOM 1929 N N . MET A 1 254 ? 39.263 -8.100 35.781 1.00 23.37 283 MET A N 1
ATOM 1930 C CA . MET A 1 254 ? 39.727 -6.865 36.355 1.00 25.84 283 MET A CA 1
ATOM 1931 C C . MET A 1 254 ? 39.653 -5.774 35.299 1.00 25.14 283 MET A C 1
ATOM 1932 O O . MET A 1 254 ? 39.281 -4.631 35.634 1.00 23.64 283 MET A O 1
ATOM 1937 N N . ALA A 1 255 ? 39.973 -6.142 34.027 1.00 23.43 284 ALA A N 1
ATOM 1938 C CA . ALA A 1 255 ? 39.942 -5.108 32.997 1.00 23.77 284 ALA A CA 1
ATOM 1939 C C . ALA A 1 255 ? 39.696 -5.744 31.636 1.00 22.89 284 ALA A C 1
ATOM 1940 O O . ALA A 1 255 ? 40.070 -6.885 31.405 1.00 23.18 284 ALA A O 1
ATOM 1942 N N . GLN A 1 256 ? 39.155 -4.956 30.723 1.00 21.84 285 GLN A N 1
ATOM 1943 C CA . GLN A 1 256 ? 38.741 -5.440 29.443 1.00 22.22 285 GLN A CA 1
ATOM 1944 C C . GLN A 1 256 ? 38.808 -4.380 28.384 1.00 21.78 285 GLN A C 1
ATOM 1945 O O . GLN A 1 256 ? 38.862 -3.169 28.710 1.00 19.57 285 GLN A O 1
ATOM 1951 N N . THR A 1 257 ? 38.927 -4.835 27.139 1.00 22.75 286 THR A N 1
ATOM 1952 C CA . THR A 1 257 ? 38.818 -4.001 25.936 1.00 24.81 286 THR A CA 1
ATOM 1953 C C . THR A 1 257 ? 37.882 -4.640 24.943 1.00 23.48 286 THR A C 1
ATOM 1954 O O . THR A 1 257 ? 37.819 -5.883 24.824 1.00 23.04 286 THR A O 1
ATOM 1958 N N . VAL A 1 258 ? 37.100 -3.830 24.286 1.00 20.41 287 VAL A N 1
ATOM 1959 C CA . VAL A 1 258 ? 36.174 -4.348 23.293 1.00 19.92 287 VAL A CA 1
ATOM 1960 C C . VAL A 1 258 ? 36.201 -3.383 22.134 1.00 19.57 287 VAL A C 1
ATOM 1961 O O . VAL A 1 258 ? 36.392 -2.153 22.375 1.00 17.74 287 VAL A O 1
ATOM 1965 N N . LYS A 1 259 ? 36.259 -3.938 20.939 1.00 18.35 288 LYS A N 1
ATOM 1966 C CA . LYS A 1 259 ? 36.073 -3.220 19.722 1.00 18.85 288 LYS A CA 1
ATOM 1967 C C . LYS A 1 259 ? 34.782 -3.645 19.026 1.00 19.14 288 LYS A C 1
ATOM 1968 O O . LYS A 1 259 ? 34.613 -4.792 18.696 1.00 18.56 288 LYS A O 1
ATOM 1974 N N . PHE A 1 260 ? 33.849 -2.718 18.803 1.00 18.19 289 PHE A N 1
ATOM 1975 C CA . PHE A 1 260 ? 32.719 -2.882 17.930 1.00 18.45 289 PHE A CA 1
ATOM 1976 C C . PHE A 1 260 ? 32.924 -2.203 16.579 1.00 20.09 289 PHE A C 1
ATOM 1977 O O . PHE A 1 260 ? 33.638 -1.166 16.501 1.00 20.81 289 PHE A O 1
ATOM 1985 N N . VAL A 1 261 ? 32.346 -2.767 15.494 1.00 19.30 290 VAL A N 1
ATOM 1986 C CA . VAL A 1 261 ? 32.164 -2.110 14.234 1.00 19.00 290 VAL A CA 1
ATOM 1987 C C . VAL A 1 261 ? 30.662 -2.002 13.949 1.00 19.79 290 VAL A C 1
ATOM 1988 O O . VAL A 1 261 ? 29.933 -3.018 14.014 1.00 19.63 290 VAL A O 1
ATOM 1992 N N . PHE A 1 262 ? 30.188 -0.801 13.646 1.00 18.43 291 PHE A N 1
ATOM 1993 C CA . PHE A 1 262 ? 28.826 -0.562 13.246 1.00 18.49 291 PHE A CA 1
ATOM 1994 C C . PHE A 1 262 ? 28.754 -0.208 11.777 1.00 19.42 291 PHE A C 1
ATOM 1995 O O . PHE A 1 262 ? 29.557 0.545 11.288 1.00 20.06 291 PHE A O 1
ATOM 2003 N N . PRO A 1 263 ? 27.769 -0.694 10.977 1.00 19.63 292 PRO A N 1
ATOM 2004 C CA . PRO A 1 263 ? 27.776 -0.362 9.560 1.00 19.90 292 PRO A CA 1
ATOM 2005 C C . PRO A 1 263 ? 27.363 1.093 9.309 1.00 20.30 292 PRO A C 1
ATOM 2006 O O . PRO A 1 263 ? 26.912 1.760 10.219 1.00 20.24 292 PRO A O 1
ATOM 2010 N N . ALA A 1 264 ? 27.406 1.567 8.054 1.00 20.69 293 ALA A N 1
ATOM 2011 C CA . ALA A 1 264 ? 27.003 2.882 7.705 1.00 21.95 293 ALA A CA 1
ATOM 2012 C C . ALA A 1 264 ? 25.493 3.025 7.961 1.00 23.66 293 ALA A C 1
ATOM 2013 O O . ALA A 1 264 ? 24.764 2.015 7.946 1.00 24.68 293 ALA A O 1
ATOM 2015 N N . ARG A 1 265 ? 25.064 4.224 8.329 1.00 22.41 294 ARG A N 1
ATOM 2016 C CA . ARG A 1 265 ? 23.663 4.553 8.421 1.00 24.38 294 ARG A CA 1
ATOM 2017 C C . ARG A 1 265 ? 23.440 5.545 7.287 1.00 25.18 294 ARG A C 1
ATOM 2018 O O . ARG A 1 265 ? 24.372 5.991 6.648 1.00 23.79 294 ARG A O 1
ATOM 2026 N N . ASP A 1 266 ? 22.198 5.954 7.121 1.00 26.80 295 ASP A N 1
ATOM 2027 C CA . ASP A 1 266 ? 21.839 7.039 6.250 1.00 27.96 295 ASP A CA 1
ATOM 2028 C C . ASP A 1 266 ? 22.531 8.324 6.732 1.00 26.83 295 ASP A C 1
ATOM 2029 O O . ASP A 1 266 ? 22.620 8.647 7.925 1.00 25.57 295 ASP A O 1
ATOM 2034 N N . ASN A 1 267 ? 22.959 9.113 5.773 1.00 26.46 296 ASN A N 1
ATOM 2035 C CA . ASN A 1 267 ? 23.555 10.400 6.099 1.00 26.17 296 ASN A CA 1
ATOM 2036 C C . ASN A 1 267 ? 22.494 11.375 6.544 1.00 27.49 296 ASN A C 1
ATOM 2037 O O . ASN A 1 267 ? 21.420 11.310 6.054 1.00 29.38 296 ASN A O 1
ATOM 2042 N N . MET A 1 268 ? 22.876 12.337 7.350 1.00 27.87 297 MET A N 1
ATOM 2043 C CA . MET A 1 268 ? 22.081 13.494 7.706 1.00 27.22 297 MET A CA 1
ATOM 2044 C C . MET A 1 268 ? 22.524 14.668 6.844 1.00 27.31 297 MET A C 1
ATOM 2045 O O . MET A 1 268 ? 23.551 14.613 6.206 1.00 27.40 297 MET A O 1
ATOM 2050 N N . PRO A 1 269 ? 21.724 15.753 6.702 1.00 27.30 298 PRO A N 1
ATOM 2051 C CA . PRO A 1 269 ? 22.139 16.836 5.819 1.00 27.78 298 PRO A CA 1
ATOM 2052 C C . PRO A 1 269 ? 23.578 17.348 6.022 1.00 27.08 298 PRO A C 1
ATOM 2053 O O . PRO A 1 269 ? 24.321 17.557 5.026 1.00 25.81 298 PRO A O 1
ATOM 2057 N N . LYS A 1 270 ? 23.996 17.486 7.297 1.00 26.89 299 LYS A N 1
ATOM 2058 C CA . LYS A 1 270 ? 25.286 18.128 7.532 1.00 28.14 299 LYS A CA 1
ATOM 2059 C C . LYS A 1 270 ? 26.362 17.136 7.951 1.00 26.03 299 LYS A C 1
ATOM 2060 O O . LYS A 1 270 ? 27.518 17.546 8.122 1.00 26.12 299 LYS A O 1
ATOM 2066 N N . VAL A 1 271 ? 26.037 15.859 8.157 1.00 24.73 300 VAL A N 1
ATOM 2067 C CA . VAL A 1 271 ? 27.108 14.944 8.534 1.00 23.86 300 VAL A CA 1
ATOM 2068 C C . VAL A 1 271 ? 26.793 13.584 7.916 1.00 24.56 300 VAL A C 1
ATOM 2069 O O . VAL A 1 271 ? 25.655 13.094 8.023 1.00 24.68 300 VAL A O 1
ATOM 2073 N N . ALA A 1 272 ? 27.789 12.987 7.271 1.00 24.19 301 ALA A N 1
ATOM 2074 C CA . ALA A 1 272 ? 27.654 11.600 6.836 1.00 25.05 301 ALA A CA 1
ATOM 2075 C C . ALA A 1 272 ? 27.797 10.642 8.001 1.00 24.11 301 ALA A C 1
ATOM 2076 O O . ALA A 1 272 ? 28.313 11.009 9.081 1.00 22.76 301 ALA A O 1
ATOM 2078 N N . MET A 1 273 ? 27.234 9.408 7.799 1.00 23.82 302 MET A N 1
ATOM 2079 C CA . MET A 1 273 ? 27.221 8.460 8.866 1.00 22.73 302 MET A CA 1
ATOM 2080 C C . MET A 1 273 ? 27.940 7.198 8.392 1.00 23.70 302 MET A C 1
ATOM 2081 O O . MET A 1 273 ? 27.313 6.168 8.165 1.00 22.37 302 MET A O 1
ATOM 2086 N N . PRO A 1 274 ? 29.258 7.204 8.178 1.00 21.56 303 PRO A N 1
ATOM 2087 C CA . PRO A 1 274 ? 29.882 6.022 7.676 1.00 21.03 303 PRO A CA 1
ATOM 2088 C C . PRO A 1 274 ? 30.038 4.952 8.747 1.00 20.74 303 PRO A C 1
ATOM 2089 O O . PRO A 1 274 ? 29.830 5.162 9.941 1.00 19.81 303 PRO A O 1
ATOM 2093 N N . GLU A 1 275 ? 30.614 3.842 8.286 1.00 22.56 304 GLU A N 1
ATOM 2094 C CA . GLU A 1 275 ? 30.990 2.726 9.127 1.00 24.71 304 GLU A CA 1
ATOM 2095 C C . GLU A 1 275 ? 31.843 3.259 10.257 1.00 22.74 304 GLU A C 1
ATOM 2096 O O . GLU A 1 275 ? 32.681 4.109 10.015 1.00 26.31 304 GLU A O 1
ATOM 2102 N N . VAL A 1 276 ? 31.627 2.807 11.477 1.00 21.36 305 VAL A N 1
ATOM 2103 C CA . VAL A 1 276 ? 32.340 3.376 12.625 1.00 21.47 305 VAL A CA 1
ATOM 2104 C C . VAL A 1 276 ? 32.793 2.277 13.590 1.00 20.71 305 VAL A C 1
ATOM 2105 O O . VAL A 1 276 ? 32.076 1.302 13.817 1.00 22.31 305 VAL A O 1
ATOM 2109 N N . GLU A 1 277 ? 33.992 2.408 14.081 1.00 19.33 306 GLU A N 1
ATOM 2110 C CA . GLU A 1 277 ? 34.555 1.532 15.075 1.00 22.30 306 GLU A CA 1
ATOM 2111 C C . GLU A 1 277 ? 34.441 2.211 16.428 1.00 20.45 306 GLU A C 1
ATOM 2112 O O . GLU A 1 277 ? 34.813 3.399 16.536 1.00 20.30 306 GLU A O 1
ATOM 2118 N N . VAL A 1 278 ? 33.982 1.501 17.424 1.00 17.66 307 VAL A N 1
ATOM 2119 C CA . VAL A 1 278 ? 33.880 1.975 18.766 1.00 17.86 307 VAL A CA 1
ATOM 2120 C C . VAL A 1 278 ? 34.675 1.093 19.702 1.00 19.09 307 VAL A C 1
ATOM 2121 O O . VAL A 1 278 ? 34.440 -0.125 19.774 1.00 20.46 307 VAL A O 1
ATOM 2125 N N . TYR A 1 279 ? 35.578 1.676 20.453 1.00 18.09 308 TYR A N 1
ATOM 2126 C CA . TYR A 1 279 ? 36.363 0.938 21.388 1.00 18.34 308 TYR A CA 1
ATOM 2127 C C . TYR A 1 279 ? 35.894 1.243 22.788 1.00 18.14 308 TYR A C 1
ATOM 2128 O O . TYR A 1 279 ? 35.651 2.436 23.138 1.00 18.59 308 TYR A O 1
ATOM 2137 N N . TRP A 1 280 ? 36.065 0.280 23.684 1.00 17.34 309 TRP A N 1
ATOM 2138 C CA . TRP A 1 280 ? 35.729 0.389 25.083 1.00 17.49 309 TRP A CA 1
ATOM 2139 C C . TRP A 1 280 ? 36.898 -0.092 25.861 1.00 18.25 309 TRP A C 1
ATOM 2140 O O . TRP A 1 280 ? 37.403 -1.161 25.555 1.00 20.43 309 TRP A O 1
ATOM 2151 N N . TYR A 1 281 ? 37.282 0.588 26.932 1.00 18.21 310 TYR A N 1
ATOM 2152 C CA . TYR A 1 281 ? 38.328 0.140 27.798 1.00 19.34 310 TYR A CA 1
ATOM 2153 C C . TYR A 1 281 ? 37.835 0.330 29.223 1.00 19.58 310 TYR A C 1
ATOM 2154 O O . TYR A 1 281 ? 37.179 1.355 29.564 1.00 17.82 310 TYR A O 1
ATOM 2163 N N . ASP A 1 282 ? 38.220 -0.573 30.112 1.00 19.37 311 ASP A N 1
ATOM 2164 C CA . ASP A 1 282 ? 37.913 -0.417 31.516 1.00 20.88 311 ASP A CA 1
ATOM 2165 C C . ASP A 1 282 ? 38.987 -0.978 32.435 1.00 20.95 311 ASP A C 1
ATOM 2166 O O . ASP A 1 282 ? 40.019 -1.448 31.985 1.00 23.32 311 ASP A O 1
ATOM 2171 N N . GLY A 1 283 ? 38.806 -0.755 33.738 1.00 20.56 312 GLY A N 1
ATOM 2172 C CA . GLY A 1 283 ? 39.633 -1.300 34.797 1.00 20.77 312 GLY A CA 1
ATOM 2173 C C . GLY A 1 283 ? 40.997 -0.624 34.892 1.00 22.13 312 GLY A C 1
ATOM 2174 O O . GLY A 1 283 ? 41.918 -1.194 35.443 1.00 24.61 312 GLY A O 1
ATOM 2175 N N . GLY A 1 284 ? 41.161 0.608 34.349 1.00 22.86 313 GLY A N 1
ATOM 2176 C CA . GLY A 1 284 ? 42.377 1.430 34.462 1.00 23.54 313 GLY A CA 1
ATOM 2177 C C . GLY A 1 284 ? 42.893 1.737 33.066 1.00 24.37 313 GLY A C 1
ATOM 2178 O O . GLY A 1 284 ? 43.616 2.676 32.850 1.00 28.14 313 GLY A O 1
ATOM 2179 N N . LEU A 1 285 ? 42.544 0.899 32.096 1.00 23.33 314 LEU A N 1
ATOM 2180 C CA . LEU A 1 285 ? 43.053 1.095 30.763 1.00 24.60 314 LEU A CA 1
ATOM 2181 C C . LEU A 1 285 ? 42.332 2.276 30.136 1.00 25.12 314 LEU A C 1
ATOM 2182 O O . LEU A 1 285 ? 41.126 2.522 30.397 1.00 22.34 314 LEU A O 1
ATOM 2187 N N . LYS A 1 286 ? 43.169 3.000 29.398 1.00 26.37 315 LYS A N 1
ATOM 2188 C CA . LYS A 1 286 ? 42.703 4.180 28.723 1.00 28.24 315 LYS A CA 1
ATOM 2189 C C . LYS A 1 286 ? 43.113 4.131 27.268 1.00 25.78 315 LYS A C 1
ATOM 2190 O O . LYS A 1 286 ? 44.213 3.711 26.949 1.00 26.83 315 LYS A O 1
ATOM 2196 N N . PRO A 1 287 ? 42.360 4.836 26.430 1.00 24.13 316 PRO A N 1
ATOM 2197 C CA . PRO A 1 287 ? 42.821 5.136 25.089 1.00 26.73 316 PRO A CA 1
ATOM 2198 C C . PRO A 1 287 ? 43.983 6.111 25.111 1.00 27.24 316 PRO A C 1
ATOM 2199 O O . PRO A 1 287 ? 44.204 6.762 26.110 1.00 27.84 316 PRO A O 1
ATOM 2203 N N . ALA A 1 288 ? 44.852 5.965 24.118 1.00 27.15 317 ALA A N 1
ATOM 2204 C CA . ALA A 1 288 ? 45.938 6.901 23.916 1.00 28.89 317 ALA A CA 1
ATOM 2205 C C . ALA A 1 288 ? 45.357 8.329 23.772 1.00 28.13 317 ALA A C 1
ATOM 2206 O O . ALA A 1 288 ? 44.211 8.526 23.420 1.00 28.94 317 ALA A O 1
ATOM 2208 N N . ARG A 1 289 ? 46.109 9.287 24.227 1.00 26.52 318 ARG A N 1
ATOM 2209 C CA . ARG A 1 289 ? 45.702 10.650 24.268 1.00 27.81 318 ARG A CA 1
ATOM 2210 C C . ARG A 1 289 ? 45.491 11.137 22.851 1.00 29.15 318 ARG A C 1
ATOM 2211 O O . ARG A 1 289 ? 46.269 10.907 22.000 1.00 27.37 318 ARG A O 1
ATOM 2219 N N . PRO A 1 290 ? 44.339 11.804 22.553 1.00 31.83 319 PRO A N 1
ATOM 2220 C CA . PRO A 1 290 ? 44.127 12.334 21.232 1.00 30.17 319 PRO A CA 1
ATOM 2221 C C . PRO A 1 290 ? 45.150 13.431 20.941 1.00 31.86 319 PRO A C 1
ATOM 2222 O O . PRO A 1 290 ? 45.537 14.220 21.798 1.00 30.77 319 PRO A O 1
ATOM 2226 N N . GLU A 1 291 ? 45.529 13.443 19.676 1.00 30.78 320 GLU A N 1
ATOM 2227 C CA . GLU A 1 291 ? 46.333 14.495 19.119 1.00 35.03 320 GLU A CA 1
ATOM 2228 C C . GLU A 1 291 ? 45.676 15.862 19.383 1.00 31.74 320 GLU A C 1
ATOM 2229 O O . GLU A 1 291 ? 44.482 16.018 19.189 1.00 32.13 320 GLU A O 1
ATOM 2235 N N . GLY A 1 292 ? 46.436 16.837 19.811 1.00 31.34 321 GLY A N 1
ATOM 2236 C CA . GLY A 1 292 ? 45.926 18.196 20.060 1.00 31.86 321 GLY A CA 1
ATOM 2237 C C . GLY A 1 292 ? 45.522 18.408 21.519 1.00 32.34 321 GLY A C 1
ATOM 2238 O O . GLY A 1 292 ? 45.399 19.534 21.930 1.00 34.32 321 GLY A O 1
ATOM 2239 N N . LEU A 1 293 ? 45.220 17.363 22.315 1.00 32.70 322 LEU A N 1
ATOM 2240 C CA . LEU A 1 293 ? 44.698 17.604 23.651 1.00 32.98 322 LEU A CA 1
ATOM 2241 C C . LEU A 1 293 ? 45.849 18.126 24.508 1.00 36.37 322 LEU A C 1
ATOM 2242 O O . LEU A 1 293 ? 46.952 17.605 24.467 1.00 37.73 322 LEU A O 1
ATOM 2247 N N . PRO A 1 294 ? 45.643 19.225 25.279 1.00 39.60 323 PRO A N 1
ATOM 2248 C CA . PRO A 1 294 ? 46.684 19.768 26.116 1.00 38.98 323 PRO A CA 1
ATOM 2249 C C . PRO A 1 294 ? 47.155 18.702 27.114 1.00 39.28 323 PRO A C 1
ATOM 2250 O O . PRO A 1 294 ? 46.371 17.921 27.657 1.00 33.61 323 PRO A O 1
ATOM 2254 N N . ALA A 1 295 ? 48.462 18.679 27.322 1.00 38.75 324 ALA A N 1
ATOM 2255 C CA . ALA A 1 295 ? 49.063 17.938 28.414 1.00 42.03 324 ALA A CA 1
ATOM 2256 C C . ALA A 1 295 ? 48.329 18.299 29.708 1.00 41.41 324 ALA A C 1
ATOM 2257 O O . ALA A 1 295 ? 48.010 19.459 29.948 1.00 41.67 324 ALA A O 1
ATOM 2259 N N . GLY A 1 296 ? 47.991 17.294 30.516 1.00 38.96 325 GLY A N 1
ATOM 2260 C CA . GLY A 1 296 ? 47.485 17.568 31.851 1.00 39.15 325 GLY A CA 1
ATOM 2261 C C . GLY A 1 296 ? 45.974 17.472 31.878 1.00 37.73 325 GLY A C 1
ATOM 2262 O O . GLY A 1 296 ? 45.426 17.276 32.929 1.00 42.40 325 GLY A O 1
ATOM 2263 N N . LYS A 1 297 ? 45.289 17.642 30.749 1.00 35.17 326 LYS A N 1
ATOM 2264 C CA . LYS A 1 297 ? 43.837 17.594 30.786 1.00 34.85 326 LYS A CA 1
ATOM 2265 C C . LYS A 1 297 ? 43.429 16.119 31.023 1.00 34.41 326 LYS A C 1
ATOM 2266 O O . LYS A 1 297 ? 43.712 15.227 30.231 1.00 35.16 326 LYS A O 1
ATOM 2272 N N . ASP A 1 298 ? 42.713 15.880 32.099 1.00 32.77 327 ASP A N 1
ATOM 2273 C CA . ASP A 1 298 ? 42.260 14.548 32.449 1.00 33.46 327 ASP A CA 1
ATOM 2274 C C . ASP A 1 298 ? 41.180 14.083 31.484 1.00 30.44 327 ASP A C 1
ATOM 2275 O O . ASP A 1 298 ? 40.171 14.827 31.272 1.00 31.99 327 ASP A O 1
ATOM 2280 N N . LEU A 1 299 ? 41.345 12.861 30.912 1.00 27.69 328 LEU A N 1
ATOM 2281 C CA . LEU A 1 299 ? 40.304 12.290 30.065 1.00 26.19 328 LEU A CA 1
ATOM 2282 C C . LEU A 1 299 ? 39.116 11.764 30.845 1.00 25.80 328 LEU A C 1
ATOM 2283 O O . LEU A 1 299 ? 38.081 11.483 30.260 1.00 25.94 328 LEU A O 1
ATOM 2288 N N . ASN A 1 300 ? 39.289 11.481 32.116 1.00 26.55 329 ASN A N 1
ATOM 2289 C CA . ASN A 1 300 ? 38.208 11.014 32.961 1.00 27.33 329 ASN A CA 1
ATOM 2290 C C . ASN A 1 300 ? 37.476 12.225 33.532 1.00 27.03 329 ASN A C 1
ATOM 2291 O O . ASN A 1 300 ? 38.069 12.982 34.259 1.00 26.99 329 ASN A O 1
ATOM 2296 N N . MET A 1 301 ? 36.174 12.359 33.244 1.00 25.36 330 MET A N 1
ATOM 2297 C CA . MET A 1 301 ? 35.310 13.295 33.892 1.00 24.42 330 MET A CA 1
ATOM 2298 C C . MET A 1 301 ? 34.071 12.513 34.316 1.00 22.74 330 MET A C 1
ATOM 2299 O O . MET A 1 301 ? 33.395 11.889 33.502 1.00 20.98 330 MET A O 1
ATOM 2304 N N . ALA A 1 302 ? 33.854 12.521 35.632 1.00 23.69 331 ALA A N 1
ATOM 2305 C CA . ALA A 1 302 ? 32.765 11.898 36.331 1.00 24.98 331 ALA A CA 1
ATOM 2306 C C . ALA A 1 302 ? 32.694 10.390 36.084 1.00 24.55 331 ALA A C 1
ATOM 2307 O O . ALA A 1 302 ? 31.626 9.815 36.192 1.00 28.82 331 ALA A O 1
ATOM 2309 N N . GLY A 1 303 ? 33.856 9.725 35.885 1.00 25.57 332 GLY A N 1
ATOM 2310 C CA . GLY A 1 303 ? 33.899 8.280 35.862 1.00 25.22 332 GLY A CA 1
ATOM 2311 C C . GLY A 1 303 ? 34.334 7.655 34.520 1.00 23.65 332 GLY A C 1
ATOM 2312 O O . GLY A 1 303 ? 34.419 6.443 34.366 1.00 22.85 332 GLY A O 1
ATOM 2313 N N . GLY A 1 304 ? 34.641 8.484 33.558 1.00 22.70 333 GLY A N 1
ATOM 2314 C CA . GLY A 1 304 ? 35.125 8.020 32.286 1.00 21.13 333 GLY A CA 1
ATOM 2315 C C . GLY A 1 304 ? 35.088 9.058 31.209 1.00 21.26 333 GLY A C 1
ATOM 2316 O O . GLY A 1 304 ? 35.117 10.266 31.497 1.00 22.21 333 GLY A O 1
ATOM 2317 N N . GLY A 1 305 ? 35.054 8.580 29.963 1.00 20.76 334 GLY A N 1
ATOM 2318 C CA . GLY A 1 305 ? 35.175 9.543 28.890 1.00 21.34 334 GLY A CA 1
ATOM 2319 C C . GLY A 1 305 ? 34.918 8.933 27.536 1.00 21.36 334 GLY A C 1
ATOM 2320 O O . GLY A 1 305 ? 34.963 7.734 27.390 1.00 21.59 334 GLY A O 1
ATOM 2321 N N . VAL A 1 306 ? 34.699 9.781 26.558 1.00 20.44 335 VAL A N 1
ATOM 2322 C CA . VAL A 1 306 ? 34.334 9.434 25.211 1.00 19.70 335 VAL A CA 1
ATOM 2323 C C . VAL A 1 306 ? 35.085 10.393 24.314 1.00 20.35 335 VAL A C 1
ATOM 2324 O O . VAL A 1 306 ? 35.077 11.623 24.536 1.00 20.37 335 VAL A O 1
ATOM 2328 N N . ILE A 1 307 ? 35.599 9.893 23.222 1.00 19.34 336 ILE A N 1
ATOM 2329 C CA . ILE A 1 307 ? 36.321 10.671 22.270 1.00 19.95 336 ILE A CA 1
ATOM 2330 C C . ILE A 1 307 ? 35.798 10.331 20.915 1.00 19.52 336 ILE A C 1
ATOM 2331 O O . ILE A 1 307 ? 35.877 9.130 20.500 1.00 21.68 336 ILE A O 1
ATOM 2336 N N . PHE A 1 308 ? 35.287 11.341 20.210 1.00 19.24 337 PHE A N 1
ATOM 2337 C CA . PHE A 1 308 ? 34.816 11.140 18.858 1.00 18.95 337 PHE A CA 1
ATOM 2338 C C . PHE A 1 308 ? 35.817 11.731 17.927 1.00 20.02 337 PHE A C 1
ATOM 2339 O O . PHE A 1 308 ? 36.038 12.934 17.970 1.00 21.25 337 PHE A O 1
ATOM 2347 N N . TYR A 1 309 ? 36.390 10.921 17.051 1.00 20.58 338 TYR A N 1
ATOM 2348 C CA . TYR A 1 309 ? 37.394 11.385 16.120 1.00 22.64 338 TYR A CA 1
ATOM 2349 C C . TYR A 1 309 ? 36.700 11.727 14.823 1.00 20.98 338 TYR A C 1
ATOM 2350 O O . TYR A 1 309 ? 36.380 10.879 14.059 1.00 19.93 338 TYR A O 1
ATOM 2359 N N . GLY A 1 310 ? 36.388 12.967 14.599 1.00 21.36 339 GLY A N 1
ATOM 2360 C CA . GLY A 1 310 ? 35.829 13.401 13.343 1.00 22.41 339 GLY A CA 1
ATOM 2361 C C . GLY A 1 310 ? 36.865 13.842 12.350 1.00 23.18 339 GLY A C 1
ATOM 2362 O O . GLY A 1 310 ? 38.011 14.074 12.732 1.00 26.10 339 GLY A O 1
ATOM 2363 N N . THR A 1 311 ? 36.478 13.957 11.088 1.00 23.40 340 THR A N 1
ATOM 2364 C CA . THR A 1 311 ? 37.381 14.457 10.053 1.00 25.70 340 THR A CA 1
ATOM 2365 C C . THR A 1 311 ? 37.761 15.934 10.257 1.00 27.40 340 THR A C 1
ATOM 2366 O O . THR A 1 311 ? 38.729 16.340 9.689 1.00 29.48 340 THR A O 1
ATOM 2370 N N . LYS A 1 312 ? 36.967 16.769 10.947 1.00 27.55 341 LYS A N 1
ATOM 2371 C CA . LYS A 1 312 ? 37.270 18.157 11.094 1.00 29.65 341 LYS A CA 1
ATOM 2372 C C . LYS A 1 312 ? 37.672 18.500 12.527 1.00 27.86 341 LYS A C 1
ATOM 2373 O O . LYS A 1 312 ? 38.201 19.517 12.745 1.00 28.03 341 LYS A O 1
ATOM 2379 N N . ASP A 1 313 ? 37.419 17.683 13.540 1.00 26.46 342 ASP A N 1
ATOM 2380 C CA . ASP A 1 313 ? 37.747 18.035 14.912 1.00 24.98 342 ASP A CA 1
ATOM 2381 C C . ASP A 1 313 ? 37.544 16.789 15.748 1.00 23.08 342 ASP A C 1
ATOM 2382 O O . ASP A 1 313 ? 37.105 15.716 15.238 1.00 21.96 342 ASP A O 1
ATOM 2387 N N . THR A 1 314 ? 37.795 16.913 17.060 1.00 22.54 343 THR A N 1
ATOM 2388 C CA . THR A 1 314 ? 37.636 15.790 17.943 1.00 21.70 343 THR A CA 1
ATOM 2389 C C . THR A 1 314 ? 36.814 16.275 19.115 1.00 21.58 343 THR A C 1
ATOM 2390 O O . THR A 1 314 ? 37.127 17.318 19.712 1.00 21.63 343 THR A O 1
ATOM 2394 N N . LEU A 1 315 ? 35.728 15.577 19.384 1.00 21.12 344 LEU A N 1
ATOM 2395 C CA . LEU A 1 315 ? 34.822 15.918 20.426 1.00 22.37 344 LEU A CA 1
ATOM 2396 C C . LEU A 1 315 ? 35.043 15.023 21.586 1.00 21.45 344 LEU A C 1
ATOM 2397 O O . LEU A 1 315 ? 35.043 13.820 21.407 1.00 21.67 344 LEU A O 1
ATOM 2402 N N . ILE A 1 316 ? 35.147 15.598 22.760 1.00 21.73 345 ILE A N 1
ATOM 2403 C CA . ILE A 1 316 ? 35.399 14.803 23.948 1.00 23.35 345 ILE A CA 1
ATOM 2404 C C . ILE A 1 316 ? 34.362 15.099 24.981 1.00 23.00 345 ILE A C 1
ATOM 2405 O O . ILE A 1 316 ? 34.110 16.289 25.155 1.00 24.61 345 ILE A O 1
ATOM 2410 N N . CYS A 1 317 ? 33.759 14.064 25.601 1.00 22.03 346 CYS A N 1
ATOM 2411 C CA . CYS A 1 317 ? 32.964 14.289 26.769 1.00 21.82 346 CYS A CA 1
ATOM 2412 C C . CYS A 1 317 ? 33.310 13.348 27.896 1.00 21.72 346 CYS A C 1
ATOM 2413 O O . CYS A 1 317 ? 34.133 12.450 27.779 1.00 21.46 346 CYS A O 1
ATOM 2416 N N . GLY A 1 318 ? 32.725 13.640 29.056 1.00 22.18 347 GLY A N 1
ATOM 2417 C CA . GLY A 1 318 ? 32.848 12.770 30.221 1.00 22.73 347 GLY A CA 1
ATOM 2418 C C . GLY A 1 318 ? 31.711 11.732 30.244 1.00 22.81 347 GLY A C 1
ATOM 2419 O O . GLY A 1 318 ? 30.974 11.575 29.262 1.00 23.02 347 GLY A O 1
ATOM 2420 N N . CYS A 1 319 ? 31.636 11.009 31.352 1.00 23.58 348 CYS A N 1
ATOM 2421 C CA . CYS A 1 319 ? 30.507 10.144 31.656 1.00 22.83 348 CYS A CA 1
ATOM 2422 C C . CYS A 1 319 ? 29.232 11.010 31.692 1.00 22.40 348 CYS A C 1
ATOM 2423 O O . CYS A 1 319 ? 29.311 12.199 31.937 1.00 21.41 348 CYS A O 1
ATOM 2426 N N . TYR A 1 320 ? 28.085 10.427 31.465 1.00 22.01 349 TYR A N 1
ATOM 2427 C CA . TYR A 1 320 ? 26.801 11.126 31.553 1.00 23.56 349 TYR A CA 1
ATOM 2428 C C . TYR A 1 320 ? 26.728 12.185 30.468 1.00 23.78 349 TYR A C 1
ATOM 2429 O O . TYR A 1 320 ? 25.981 13.142 30.599 1.00 29.02 349 TYR A O 1
ATOM 2438 N N . GLY A 1 321 ? 27.620 12.100 29.481 1.00 23.76 350 GLY A N 1
ATOM 2439 C CA . GLY A 1 321 ? 27.754 13.110 28.443 1.00 23.68 350 GLY A CA 1
ATOM 2440 C C . GLY A 1 321 ? 28.264 14.479 28.951 1.00 23.87 350 GLY A C 1
ATOM 2441 O O . GLY A 1 321 ? 28.092 15.414 28.241 1.00 24.39 350 GLY A O 1
ATOM 2442 N N . VAL A 1 322 ? 28.850 14.596 30.123 1.00 24.05 351 VAL A N 1
ATOM 2443 C CA . VAL A 1 322 ? 29.153 15.887 30.711 1.00 26.94 351 VAL A CA 1
ATOM 2444 C C . VAL A 1 322 ? 30.230 16.654 29.994 1.00 25.20 351 VAL A C 1
ATOM 2445 O O . VAL A 1 322 ? 31.219 16.068 29.550 1.00 24.13 351 VAL A O 1
ATOM 2449 N N . ASN A 1 323 ? 30.048 17.991 30.045 1.00 26.47 352 ASN A N 1
ATOM 2450 C CA . ASN A 1 323 ? 31.043 19.004 29.687 1.00 26.88 352 ASN A CA 1
ATOM 2451 C C . ASN A 1 323 ? 31.720 18.738 28.365 1.00 24.70 352 ASN A C 1
ATOM 2452 O O . ASN A 1 323 ? 32.939 18.773 28.240 1.00 26.68 352 ASN A O 1
ATOM 2457 N N . PRO A 1 324 ? 30.962 18.546 27.295 1.00 23.31 353 PRO A N 1
ATOM 2458 C CA . PRO A 1 324 ? 31.583 18.304 26.000 1.00 23.24 353 PRO A CA 1
ATOM 2459 C C . PRO A 1 324 ? 32.420 19.492 25.530 1.00 24.19 353 PRO A C 1
ATOM 2460 O O . PRO A 1 324 ? 32.052 20.621 25.753 1.00 26.02 353 PRO A O 1
ATOM 2464 N N . TYR A 1 325 ? 33.560 19.251 24.902 1.00 23.63 354 TYR A N 1
ATOM 2465 C CA . TYR A 1 325 ? 34.387 20.252 24.304 1.00 24.27 354 TYR A CA 1
ATOM 2466 C C . TYR A 1 325 ? 35.070 19.687 23.075 1.00 24.24 354 TYR A C 1
ATOM 2467 O O . TYR A 1 325 ? 35.047 18.425 22.766 1.00 22.89 354 TYR A O 1
ATOM 2476 N N . LEU A 1 326 ? 35.571 20.597 22.281 1.00 23.35 355 LEU A N 1
ATOM 2477 C CA . LEU A 1 326 ? 36.267 20.265 21.077 1.00 23.63 355 LEU A CA 1
ATOM 2478 C C . LEU A 1 326 ? 37.749 20.480 21.334 1.00 24.78 355 LEU A C 1
ATOM 2479 O O . LEU A 1 326 ? 38.143 21.465 21.937 1.00 25.73 355 LEU A O 1
ATOM 2484 N N . VAL A 1 327 ? 38.590 19.569 20.828 1.00 25.61 356 VAL A N 1
ATOM 2485 C CA . VAL A 1 327 ? 40.027 19.710 21.028 1.00 26.48 356 VAL A CA 1
ATOM 2486 C C . VAL A 1 327 ? 40.575 20.981 20.395 1.00 27.02 356 VAL A C 1
ATOM 2487 O O . VAL A 1 327 ? 41.453 21.596 20.921 1.00 27.43 356 VAL A O 1
ATOM 2491 N N . SER A 1 328 ? 40.143 21.389 19.221 1.00 28.53 357 SER A N 1
ATOM 2492 C CA . SER A 1 328 ? 40.582 22.677 18.647 1.00 29.22 357 SER A CA 1
ATOM 2493 C C . SER A 1 328 ? 40.257 23.892 19.539 1.00 30.84 357 SER A C 1
ATOM 2494 O O . SER A 1 328 ? 40.793 24.976 19.281 1.00 32.25 357 SER A O 1
ATOM 2497 N N . GLY A 1 329 ? 39.376 23.791 20.560 1.00 30.39 358 GLY A N 1
ATOM 2498 C CA . GLY A 1 329 ? 38.993 24.942 21.367 1.00 31.63 358 GLY A CA 1
ATOM 2499 C C . GLY A 1 329 ? 37.735 25.650 20.865 1.00 31.45 358 GLY A C 1
ATOM 2500 O O . GLY A 1 329 ? 37.208 26.525 21.533 1.00 31.75 358 GLY A O 1
ATOM 2501 N N . ARG A 1 330 ? 37.252 25.282 19.696 1.00 31.20 359 ARG A N 1
ATOM 2502 C CA . ARG A 1 330 ? 36.011 25.851 19.184 1.00 32.12 359 ARG A 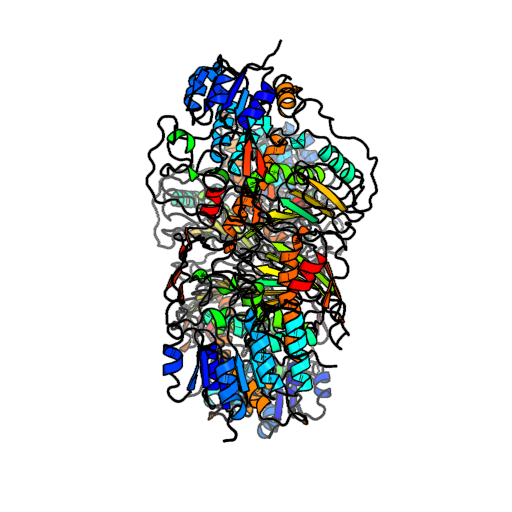CA 1
ATOM 2503 C C . ARG A 1 330 ? 34.839 25.424 20.064 1.00 29.64 359 ARG A C 1
ATOM 2504 O O . ARG A 1 330 ? 34.829 24.324 20.614 1.00 27.79 359 ARG A O 1
ATOM 2512 N N . VAL A 1 331 ? 33.896 26.343 20.283 1.00 28.92 360 VAL A N 1
ATOM 2513 C CA . VAL A 1 331 ? 32.626 26.054 20.895 1.00 28.88 360 VAL A CA 1
ATOM 2514 C C . VAL A 1 331 ? 31.579 26.425 19.881 1.00 29.11 360 VAL A C 1
ATOM 2515 O O . VAL A 1 331 ? 31.309 27.603 19.669 1.00 29.86 360 VAL A O 1
ATOM 2519 N N . PRO A 1 332 ? 30.909 25.454 19.254 1.00 29.00 361 PRO A N 1
ATOM 2520 C CA . PRO A 1 332 ? 29.911 25.720 18.223 1.00 29.91 361 PRO A CA 1
ATOM 2521 C C . PRO A 1 332 ? 28.692 26.396 18.778 1.00 30.45 361 PRO A C 1
ATOM 2522 O O . PRO A 1 332 ? 28.440 26.289 19.963 1.00 31.93 361 PRO A O 1
ATOM 2526 N N . ASN A 1 333 ? 27.960 27.034 17.887 1.00 31.07 362 ASN A N 1
ATOM 2527 C CA . ASN A 1 333 ? 26.618 27.526 18.136 1.00 32.49 362 ASN A CA 1
ATOM 2528 C C . ASN A 1 333 ? 25.626 26.847 17.166 1.00 32.19 362 ASN A C 1
ATOM 2529 O O . ASN A 1 333 ? 25.233 27.412 16.159 1.00 34.22 362 ASN A O 1
ATOM 2534 N N . ALA A 1 334 ? 25.295 25.605 17.474 1.00 30.56 363 ALA A N 1
ATOM 2535 C CA . ALA A 1 334 ? 24.618 24.735 16.549 1.00 30.11 363 ALA A CA 1
ATOM 2536 C C . ALA A 1 334 ? 23.118 24.828 16.793 1.00 31.14 363 ALA A C 1
ATOM 2537 O O . ALA A 1 334 ? 22.693 25.094 17.905 1.00 31.04 363 ALA A O 1
ATOM 2539 N N . PRO A 1 335 ? 22.260 24.666 15.771 1.00 32.96 364 PRO A N 1
ATOM 2540 C CA . PRO A 1 335 ? 20.807 24.700 16.001 1.00 34.69 364 PRO A CA 1
ATOM 2541 C C . PRO A 1 335 ? 20.359 23.701 17.061 1.00 33.80 364 PRO A C 1
ATOM 2542 O O . PRO A 1 335 ? 20.969 22.629 17.245 1.00 32.78 364 PRO A O 1
ATOM 2546 N N . LYS A 1 336 ? 19.381 24.088 17.836 1.00 35.59 365 LYS A N 1
ATOM 2547 C CA . LYS A 1 336 ? 18.694 23.238 18.791 1.00 44.12 365 LYS A CA 1
ATOM 2548 C C . LYS A 1 336 ? 17.781 22.241 18.080 1.00 45.14 365 LYS A C 1
ATOM 2549 O O . LYS A 1 336 ? 17.100 22.627 17.167 1.00 49.10 365 LYS A O 1
ATOM 2555 N N . VAL A 1 337 ? 17.831 20.960 18.420 1.00 45.72 366 VAL A N 1
ATOM 2556 C CA . VAL A 1 337 ? 16.921 20.006 17.793 1.00 46.56 366 VAL A CA 1
ATOM 2557 C C . VAL A 1 337 ? 16.291 19.127 18.856 1.00 43.70 366 VAL A C 1
ATOM 2558 O O . VAL A 1 337 ? 15.136 18.822 18.708 1.00 50.11 366 VAL A O 1
ATOM 2562 N N . LEU A 1 338 ? 16.979 18.849 19.956 1.00 39.44 367 LEU A N 1
ATOM 2563 C CA . LEU A 1 338 ? 16.421 17.949 20.947 1.00 39.81 367 LEU A CA 1
ATOM 2564 C C . LEU A 1 338 ? 15.609 18.684 22.013 1.00 37.66 367 LEU A C 1
ATOM 2565 O O . LEU A 1 338 ? 15.958 19.807 22.426 1.00 36.73 367 LEU A O 1
ATOM 2570 N N . ARG A 1 339 ? 14.555 18.000 22.489 1.00 32.68 368 ARG A N 1
ATOM 2571 C CA . ARG A 1 339 ? 13.688 18.567 23.496 1.00 33.84 368 ARG A CA 1
ATOM 2572 C C . ARG A 1 339 ? 14.563 18.824 24.699 1.00 33.20 368 ARG A C 1
ATOM 2573 O O . ARG A 1 339 ? 15.341 17.999 25.148 1.00 30.28 368 ARG A O 1
ATOM 2581 N N . GLU A 1 340 ? 14.375 19.952 25.294 1.00 34.53 369 GLU A N 1
ATOM 2582 C CA . GLU A 1 340 ? 15.099 20.348 26.481 1.00 38.80 369 GLU A CA 1
ATOM 2583 C C . GLU A 1 340 ? 14.318 19.811 27.688 1.00 36.77 369 GLU A C 1
ATOM 2584 O O . GLU A 1 340 ? 13.213 20.187 27.906 1.00 37.02 369 GLU A O 1
ATOM 2590 N N . ILE A 1 341 ? 14.829 18.855 28.429 1.00 34.87 370 ILE A N 1
ATOM 2591 C CA . ILE A 1 341 ? 14.009 18.170 29.400 1.00 36.25 370 ILE A CA 1
ATOM 2592 C C . ILE A 1 341 ? 14.078 18.912 30.717 1.00 38.89 370 ILE A C 1
ATOM 2593 O O . ILE A 1 341 ? 15.122 18.989 31.301 1.00 42.78 370 ILE A O 1
ATOM 2598 N N . LYS A 1 342 ? 12.944 19.302 31.276 1.00 42.54 371 LYS A N 1
ATOM 2599 C CA . LYS A 1 342 ? 12.968 20.106 32.500 1.00 49.73 371 LYS A CA 1
ATOM 2600 C C . LYS A 1 342 ? 12.778 19.280 33.773 1.00 45.21 371 LYS A C 1
ATOM 2601 O O . LYS A 1 342 ? 13.342 19.563 34.815 1.00 49.08 371 LYS A O 1
ATOM 2607 N N . GLU A 1 343 ? 11.898 18.288 33.723 1.00 43.97 372 GLU A N 1
ATOM 2608 C CA . GLU A 1 343 ? 11.678 17.383 34.838 1.00 39.46 372 GLU A CA 1
ATOM 2609 C C . GLU A 1 343 ? 12.899 16.450 34.970 1.00 32.49 372 GLU A C 1
ATOM 2610 O O . GLU A 1 343 ? 13.670 16.293 34.050 1.00 31.27 372 GLU A O 1
ATOM 2616 N N . SER A 1 344 ? 13.084 15.898 36.173 1.00 30.71 373 SER A N 1
ATOM 2617 C CA . SER A 1 344 ? 13.991 14.797 36.461 1.00 29.63 373 SER A CA 1
ATOM 2618 C C . SER A 1 344 ? 13.773 13.683 35.456 1.00 28.17 373 SER A C 1
ATOM 2619 O O . SER A 1 344 ? 12.703 13.563 34.824 1.00 28.09 373 SER A O 1
ATOM 2622 N N . HIS A 1 345 ? 14.737 12.782 35.414 1.00 26.20 374 HIS A N 1
ATOM 2623 C CA . HIS A 1 345 ? 14.649 11.610 34.611 1.00 25.05 374 HIS A CA 1
ATOM 2624 C C . HIS A 1 345 ? 13.448 10.772 35.030 1.00 26.45 374 HIS A C 1
ATOM 2625 O O . HIS A 1 345 ? 12.847 10.125 34.189 1.00 27.93 374 HIS A O 1
ATOM 2632 N N . GLN A 1 346 ? 13.159 10.694 36.335 1.00 26.81 375 GLN A N 1
ATOM 2633 C CA . GLN A 1 346 ? 12.018 9.978 36.843 1.00 27.50 375 GLN A CA 1
ATOM 2634 C C . GLN A 1 346 ? 10.715 10.666 36.408 1.00 28.51 375 GLN A C 1
ATOM 2635 O O . GLN A 1 346 ? 9.799 9.986 35.956 1.00 29.17 375 GLN A O 1
ATOM 2641 N N . MET A 1 347 ? 10.620 11.969 36.609 1.00 29.26 376 MET A N 1
ATOM 2642 C CA . MET A 1 347 ? 9.350 12.690 36.424 1.00 30.73 376 MET A CA 1
ATOM 2643 C C . MET A 1 347 ? 9.091 12.914 34.939 1.00 30.66 376 MET A C 1
ATOM 2644 O O . MET A 1 347 ? 7.946 12.910 34.571 1.00 30.71 376 MET A O 1
ATOM 2649 N N . ASP A 1 348 ? 10.133 12.951 34.092 1.00 29.00 377 ASP A N 1
ATOM 2650 C CA . ASP A 1 348 ? 9.901 13.012 32.676 1.00 29.52 377 ASP A CA 1
ATOM 2651 C C . ASP A 1 348 ? 9.204 11.728 32.182 1.00 29.18 377 ASP A C 1
ATOM 2652 O O . ASP A 1 348 ? 8.358 11.779 31.302 1.00 29.08 377 ASP A O 1
ATOM 2657 N N . TRP A 1 349 ? 9.498 10.599 32.791 1.00 29.02 378 TRP A N 1
ATOM 2658 C CA . TRP A 1 349 ? 8.849 9.333 32.479 1.00 29.16 378 TRP A CA 1
ATOM 2659 C C . TRP A 1 349 ? 7.398 9.359 32.962 1.00 30.58 378 TRP A C 1
ATOM 2660 O O . TRP A 1 349 ? 6.510 8.927 32.261 1.00 31.42 378 TRP A O 1
ATOM 2671 N N . VAL A 1 350 ? 7.160 9.843 34.168 1.00 30.94 379 VAL A N 1
ATOM 2672 C CA . VAL A 1 350 ? 5.837 9.992 34.721 1.00 32.48 379 VAL A CA 1
ATOM 2673 C C . VAL A 1 350 ? 4.958 10.818 33.799 1.00 34.08 379 VAL A C 1
ATOM 2674 O O . VAL A 1 350 ? 3.807 10.465 33.583 1.00 36.02 379 VAL A O 1
ATOM 2678 N N . ARG A 1 351 ? 5.455 11.951 33.309 1.00 34.76 380 ARG A N 1
ATOM 2679 C CA . ARG A 1 351 ? 4.759 12.753 32.302 1.00 35.45 380 ARG A CA 1
ATOM 2680 C C . ARG A 1 351 ? 4.336 11.891 31.104 1.00 36.73 380 ARG A C 1
ATOM 2681 O O . ARG A 1 351 ? 3.172 11.881 30.720 1.00 37.68 380 ARG A O 1
ATOM 2689 N N . ALA A 1 352 ? 5.279 11.095 30.544 1.00 36.30 381 ALA A N 1
ATOM 2690 C CA . ALA A 1 352 ? 4.942 10.261 29.403 1.00 35.80 381 ALA A CA 1
ATOM 2691 C C . ALA A 1 352 ? 3.854 9.245 29.768 1.00 36.15 381 ALA A C 1
ATOM 2692 O O . ALA A 1 352 ? 3.027 8.896 28.944 1.00 38.96 381 ALA A O 1
ATOM 2694 N N . CYS A 1 353 ? 3.875 8.735 31.001 1.00 35.38 382 CYS A N 1
ATOM 2695 C CA . CYS A 1 353 ? 2.966 7.691 31.448 1.00 35.42 382 CYS A CA 1
ATOM 2696 C C . CYS A 1 353 ? 1.534 8.211 31.345 1.00 38.67 382 CYS A C 1
ATOM 2697 O O . CYS A 1 353 ? 0.616 7.410 31.130 1.00 40.42 382 CYS A O 1
ATOM 2700 N N . LYS A 1 354 ? 1.358 9.526 31.520 1.00 38.94 383 LYS A N 1
ATOM 2701 C CA . LYS A 1 354 ? 0.046 10.140 31.592 1.00 41.20 383 LYS A CA 1
ATOM 2702 C C . LYS A 1 354 ? -0.451 10.669 30.263 1.00 42.24 383 LYS A C 1
ATOM 2703 O O . LYS A 1 354 ? -1.591 11.066 30.183 1.00 43.70 383 LYS A O 1
ATOM 2709 N N . GLU A 1 355 ? 0.390 10.814 29.257 1.00 42.08 384 GLU A N 1
ATOM 2710 C CA . GLU A 1 355 ? -0.118 11.156 27.937 1.00 44.56 384 GLU A CA 1
ATOM 2711 C C . GLU A 1 355 ? -0.715 9.890 27.294 1.00 45.20 384 GLU A C 1
ATOM 2712 O O . GLU A 1 355 ? -0.174 8.793 27.445 1.00 43.22 384 GLU A O 1
ATOM 2718 N N . ASP A 1 356 ? -1.816 10.017 26.560 1.00 46.41 385 ASP A N 1
ATOM 2719 C CA . ASP A 1 356 ? -2.329 8.898 25.760 1.00 47.97 385 ASP A CA 1
ATOM 2720 C C . ASP A 1 356 ? -1.273 8.461 24.763 1.00 45.99 385 ASP A C 1
ATOM 2721 O O . ASP A 1 356 ? -0.503 9.286 24.295 1.00 44.43 385 ASP A O 1
ATOM 2726 N N . ALA A 1 357 ? -1.275 7.168 24.428 1.00 46.50 386 ALA A N 1
ATOM 2727 C CA . ALA A 1 357 ? -0.199 6.559 23.622 1.00 45.75 386 ALA A CA 1
ATOM 2728 C C . ALA A 1 357 ? -0.119 7.136 22.195 1.00 47.92 386 ALA A C 1
ATOM 2729 O O . ALA A 1 357 ? 0.945 7.253 21.604 1.00 44.41 386 ALA A O 1
ATOM 2731 N N . ASP A 1 358 ? -1.262 7.515 21.633 1.00 52.55 387 ASP A N 1
ATOM 2732 C CA . ASP A 1 358 ? -1.355 8.155 20.327 1.00 56.92 387 ASP A CA 1
ATOM 2733 C C . ASP A 1 358 ? -0.650 9.498 20.295 1.00 56.18 387 ASP A C 1
ATOM 2734 O O . ASP A 1 358 ? -0.288 9.929 19.217 1.00 56.96 387 ASP A O 1
ATOM 2739 N N . ASP A 1 359 ? -0.563 10.176 21.452 1.00 58.09 388 ASP A N 1
ATOM 2740 C CA . ASP A 1 359 ? -0.117 11.566 21.539 1.00 56.62 388 ASP A CA 1
ATOM 2741 C C . ASP A 1 359 ? 1.311 11.665 22.128 1.00 54.77 388 ASP A C 1
ATOM 2742 O O . ASP A 1 359 ? 1.937 12.711 22.081 1.00 54.82 388 ASP A O 1
ATOM 2747 N N . ARG A 1 360 ? 1.830 10.567 22.667 1.00 49.20 389 ARG A N 1
ATOM 2748 C CA . ARG A 1 360 ? 2.832 10.566 23.716 1.00 45.37 389 ARG A CA 1
ATOM 2749 C C . ARG A 1 360 ? 4.139 11.109 23.187 1.00 40.07 389 ARG A C 1
ATOM 2750 O O . ARG A 1 360 ? 4.570 10.670 22.145 1.00 39.98 389 ARG A O 1
ATOM 2758 N N . VAL A 1 361 ? 4.749 12.080 23.886 1.00 40.08 390 VAL A N 1
ATOM 2759 C CA . VAL A 1 361 ? 6.149 12.417 23.662 1.00 36.75 390 VAL A CA 1
ATOM 2760 C C . VAL A 1 361 ? 7.001 11.454 24.508 1.00 35.24 390 VAL A C 1
ATOM 2761 O O . VAL A 1 361 ? 7.004 11.503 25.737 1.00 35.87 390 VAL A O 1
ATOM 2765 N N . PRO A 1 362 ? 7.727 10.506 23.900 1.00 34.07 391 PRO A N 1
ATOM 2766 C CA . PRO A 1 362 ? 8.512 9.523 24.652 1.00 33.29 391 PRO A CA 1
ATOM 2767 C C . PRO A 1 362 ? 9.516 10.207 25.574 1.00 31.91 391 PRO A C 1
ATOM 2768 O O . PRO A 1 362 ? 9.988 11.303 25.258 1.00 33.86 391 PRO A O 1
ATOM 2772 N N . SER A 1 363 ? 9.740 9.622 26.755 1.00 30.18 392 SER A N 1
ATOM 2773 C CA . SER A 1 363 ? 10.820 10.077 27.601 1.00 29.31 392 SER A CA 1
ATOM 2774 C C . SER A 1 363 ? 12.161 9.686 26.956 1.00 27.51 392 SER A C 1
ATOM 2775 O O . SER A 1 363 ? 12.176 8.998 25.936 1.00 26.81 392 SER A O 1
ATOM 2778 N N . ALA A 1 364 ? 13.280 10.201 27.466 1.00 26.21 393 ALA A N 1
ATOM 2779 C CA . ALA A 1 364 ? 14.517 10.171 26.690 1.00 27.17 393 ALA A CA 1
ATOM 2780 C C . ALA A 1 364 ? 15.126 8.760 26.657 1.00 26.83 393 ALA A C 1
ATOM 2781 O O . ALA A 1 364 ? 15.858 8.475 25.740 1.00 30.24 393 ALA A O 1
ATOM 2783 N N . SER A 1 365 ? 14.798 7.867 27.589 1.00 27.98 394 SER A N 1
ATOM 2784 C CA . SER A 1 365 ? 15.309 6.500 27.586 1.00 26.73 394 SER A CA 1
ATOM 2785 C C . SER A 1 365 ? 14.191 5.495 27.339 1.00 26.74 394 SER A C 1
ATOM 2786 O O . SER A 1 365 ? 14.240 4.410 27.836 1.00 25.40 394 SER A O 1
ATOM 2789 N N . ASP A 1 366 ? 13.250 5.872 26.518 1.00 28.58 395 ASP A N 1
ATOM 2790 C CA . ASP A 1 366 ? 12.220 4.991 26.016 1.00 29.01 395 ASP A CA 1
ATOM 2791 C C . ASP A 1 366 ? 12.927 3.771 25.425 1.00 26.68 395 ASP A C 1
ATOM 2792 O O . ASP A 1 366 ? 13.983 3.854 24.839 1.00 22.80 395 ASP A O 1
ATOM 2797 N N . PHE A 1 367 ? 12.305 2.598 25.608 1.00 26.17 396 PHE A N 1
ATOM 2798 C CA . PHE A 1 367 ? 12.966 1.356 25.246 1.00 24.21 396 PHE A CA 1
ATOM 2799 C C . PHE A 1 367 ? 13.120 1.264 23.738 1.00 24.99 396 PHE A C 1
ATOM 2800 O O . PHE A 1 367 ? 13.890 0.458 23.287 1.00 25.93 396 PHE A O 1
ATOM 2808 N N . SER A 1 368 ? 12.446 2.086 22.930 1.00 26.64 397 SER A N 1
ATOM 2809 C CA . SER A 1 368 ? 12.691 2.084 21.489 1.00 27.57 397 SER A CA 1
ATOM 2810 C C . SER A 1 368 ? 14.139 2.521 21.155 1.00 29.43 397 SER A C 1
ATOM 2811 O O . SER A 1 368 ? 14.705 2.083 20.163 1.00 28.16 397 SER A O 1
ATOM 2814 N N . GLU A 1 369 ? 14.756 3.376 21.983 1.00 28.93 398 GLU A N 1
ATOM 2815 C CA . GLU A 1 369 ? 16.173 3.653 21.920 1.00 28.18 398 GLU A CA 1
ATOM 2816 C C . GLU A 1 369 ? 16.946 2.759 22.920 1.00 26.06 398 GLU A C 1
ATOM 2817 O O . GLU A 1 369 ? 18.022 2.234 22.609 1.00 28.89 398 GLU A O 1
ATOM 2823 N N . ALA A 1 370 ? 16.504 2.681 24.174 1.00 23.42 399 ALA A N 1
ATOM 2824 C CA . ALA A 1 370 ? 17.254 2.047 25.197 1.00 23.67 399 ALA A CA 1
ATOM 2825 C C . ALA A 1 370 ? 17.434 0.548 24.985 1.00 22.91 399 ALA A C 1
ATOM 2826 O O . ALA A 1 370 ? 18.474 -0.021 25.379 1.00 21.48 399 ALA A O 1
ATOM 2828 N N . GLY A 1 371 ? 16.474 -0.074 24.334 1.00 23.60 400 GLY A N 1
ATOM 2829 C CA . GLY A 1 371 ? 16.560 -1.506 24.078 1.00 24.00 400 GLY A CA 1
ATOM 2830 C C . GLY A 1 371 ? 17.754 -1.868 23.190 1.00 24.66 400 GLY A C 1
ATOM 2831 O O . GLY A 1 371 ? 18.635 -2.614 23.603 1.00 23.72 400 G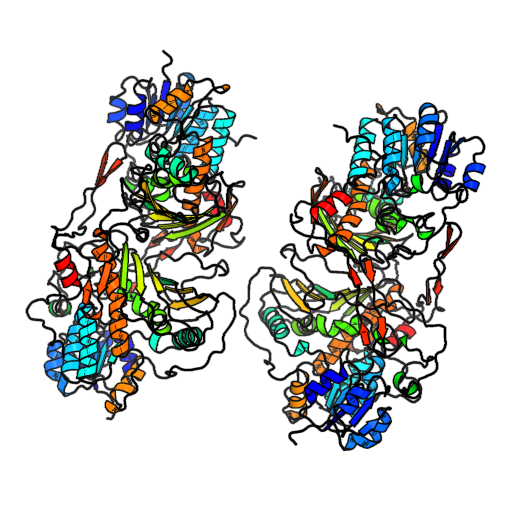LY A O 1
ATOM 2832 N N . PRO A 1 372 ? 17.817 -1.306 21.944 1.00 24.96 401 PRO A N 1
ATOM 2833 C CA . PRO A 1 372 ? 18.926 -1.489 21.040 1.00 24.93 401 PRO A CA 1
ATOM 2834 C C . PRO A 1 372 ? 20.243 -1.017 21.620 1.00 25.93 401 PRO A C 1
ATOM 2835 O O . PRO A 1 372 ? 21.252 -1.641 21.457 1.00 27.38 401 PRO A O 1
ATOM 2839 N N . PHE A 1 373 ? 20.233 0.104 22.339 1.00 26.16 402 PHE A N 1
ATOM 2840 C CA . PHE A 1 373 ? 21.432 0.538 23.032 1.00 21.84 402 PHE A CA 1
ATOM 2841 C C . PHE A 1 373 ? 21.914 -0.507 24.033 1.00 21.86 402 PHE A C 1
ATOM 2842 O O . PHE A 1 373 ? 23.125 -0.780 24.096 1.00 18.30 402 PHE A O 1
ATOM 2850 N N . ASN A 1 374 ? 21.009 -1.038 24.866 1.00 21.35 403 ASN A N 1
ATOM 2851 C CA . ASN A 1 374 ? 21.489 -1.992 25.861 1.00 22.73 403 ASN A CA 1
ATOM 2852 C C . ASN A 1 374 ? 22.017 -3.283 25.219 1.00 22.79 403 ASN A C 1
ATOM 2853 O O . ASN A 1 374 ? 22.980 -3.906 25.738 1.00 21.39 403 ASN A O 1
ATOM 2858 N N . GLU A 1 375 ? 21.481 -3.634 24.080 1.00 23.89 404 GLU A N 1
ATOM 2859 C CA . GLU A 1 375 ? 22.046 -4.698 23.282 1.00 24.64 404 GLU A CA 1
ATOM 2860 C C . GLU A 1 375 ? 23.508 -4.424 22.951 1.00 25.54 404 GLU A C 1
ATOM 2861 O O . GLU A 1 375 ? 24.320 -5.357 22.953 1.00 24.87 404 GLU A O 1
ATOM 2867 N N . MET A 1 376 ? 23.902 -3.203 22.625 1.00 25.37 405 MET A N 1
ATOM 2868 C CA . MET A 1 376 ? 25.359 -3.004 22.431 1.00 24.07 405 MET A CA 1
ATOM 2869 C C . MET A 1 376 ? 26.101 -3.266 23.726 1.00 24.67 405 MET A C 1
ATOM 2870 O O . MET A 1 376 ? 27.109 -3.973 23.767 1.00 25.95 405 MET A O 1
ATOM 2875 N N . VAL A 1 377 ? 25.617 -2.724 24.825 1.00 23.14 406 VAL A N 1
ATOM 2876 C CA . VAL A 1 377 ? 26.333 -2.862 26.062 1.00 24.92 406 VAL A CA 1
ATOM 2877 C C . VAL A 1 377 ? 26.635 -4.308 26.392 1.00 25.80 406 VAL A C 1
ATOM 2878 O O . VAL A 1 377 ? 27.785 -4.701 26.668 1.00 24.64 406 VAL A O 1
ATOM 2882 N N . VAL A 1 378 ? 25.591 -5.110 26.432 1.00 25.61 407 VAL A N 1
ATOM 2883 C CA . VAL A 1 378 ? 25.629 -6.498 26.854 1.00 27.49 407 VAL A CA 1
ATOM 2884 C C . VAL A 1 378 ? 26.316 -7.397 25.824 1.00 26.31 407 VAL A C 1
ATOM 2885 O O . VAL A 1 378 ? 26.834 -8.498 26.121 1.00 26.97 407 VAL A O 1
ATOM 2889 N N . MET A 1 379 ? 26.427 -6.960 24.559 1.00 25.82 408 MET A N 1
ATOM 2890 C CA . MET A 1 379 ? 27.258 -7.589 23.545 1.00 26.89 408 MET A CA 1
ATOM 2891 C C . MET A 1 379 ? 28.740 -7.535 23.898 1.00 26.82 408 MET A C 1
ATOM 2892 O O . MET A 1 379 ? 29.553 -8.444 23.584 1.00 24.13 408 MET A O 1
ATOM 2897 N N . GLY A 1 380 ? 29.099 -6.504 24.658 1.00 23.09 409 GLY A N 1
ATOM 2898 C CA . GLY A 1 380 ? 30.484 -6.494 25.150 1.00 23.94 409 GLY A CA 1
ATOM 2899 C C . GLY A 1 380 ? 30.813 -7.700 26.042 1.00 24.73 409 GLY A C 1
ATOM 2900 O O . GLY A 1 380 ? 31.964 -8.131 26.132 1.00 25.67 409 GLY A O 1
ATOM 2901 N N . VAL A 1 381 ? 29.846 -8.107 26.845 1.00 23.74 410 VAL A N 1
ATOM 2902 C CA . VAL A 1 381 ? 30.009 -9.274 27.696 1.00 26.75 410 VAL A CA 1
ATOM 2903 C C . VAL A 1 381 ? 30.205 -10.518 26.855 1.00 25.54 410 VAL A C 1
ATOM 2904 O O . VAL A 1 381 ? 31.123 -11.316 27.075 1.00 26.32 410 VAL A O 1
ATOM 2908 N N . LEU A 1 382 ? 29.406 -10.677 25.814 1.00 26.26 411 LEU A N 1
ATOM 2909 C CA . LEU A 1 382 ? 29.606 -11.771 24.881 1.00 26.70 411 LEU A CA 1
ATOM 2910 C C . LEU A 1 382 ? 31.063 -11.760 24.351 1.00 27.68 411 LEU A C 1
ATOM 2911 O O . LEU A 1 382 ? 31.714 -12.799 24.274 1.00 26.78 411 LEU A O 1
ATOM 2916 N N . ALA A 1 383 ? 31.501 -10.627 23.817 1.00 23.90 412 ALA A N 1
ATOM 2917 C CA . ALA A 1 383 ? 32.796 -10.588 23.193 1.00 23.58 412 ALA A CA 1
ATOM 2918 C C . ALA A 1 383 ? 33.865 -11.061 24.145 1.00 22.59 412 ALA A C 1
ATOM 2919 O O . ALA A 1 383 ? 34.813 -11.693 23.743 1.00 25.12 412 ALA A O 1
ATOM 2921 N N . VAL A 1 384 ? 33.831 -10.561 25.368 1.00 21.97 413 VAL A N 1
ATOM 2922 C CA . VAL A 1 384 ? 34.862 -10.924 26.340 1.00 20.77 413 VAL A CA 1
ATOM 2923 C C . VAL A 1 384 ? 34.781 -12.412 26.676 1.00 20.93 413 VAL A C 1
ATOM 2924 O O . VAL A 1 384 ? 35.815 -13.035 26.771 1.00 20.20 413 VAL A O 1
ATOM 2928 N N . ARG A 1 385 ? 33.572 -12.959 26.867 1.00 20.78 414 ARG A N 1
ATOM 2929 C CA . ARG A 1 385 ? 33.424 -14.348 27.293 1.00 22.20 414 ARG A CA 1
ATOM 2930 C C . ARG A 1 385 ? 33.769 -15.322 26.192 1.00 22.38 414 ARG A C 1
ATOM 2931 O O . ARG A 1 385 ? 34.040 -16.481 26.492 1.00 24.43 414 ARG A O 1
ATOM 2939 N N . LEU A 1 386 ? 33.803 -14.838 24.941 1.00 21.67 415 LEU A N 1
ATOM 2940 C CA . LEU A 1 386 ? 34.111 -15.630 23.758 1.00 21.86 415 LEU A CA 1
ATOM 2941 C C . LEU A 1 386 ? 35.515 -15.407 23.224 1.00 22.11 415 LEU A C 1
ATOM 2942 O O . LEU A 1 386 ? 35.833 -15.862 22.154 1.00 22.52 415 LEU A O 1
ATOM 2947 N N . GLN A 1 387 ? 36.351 -14.710 23.953 1.00 22.08 416 GLN A N 1
ATOM 2948 C CA . GLN A 1 387 ? 37.603 -14.276 23.370 1.00 23.03 416 GLN A CA 1
ATOM 2949 C C . GLN A 1 387 ? 38.481 -15.490 23.030 1.00 23.56 416 GLN A C 1
ATOM 2950 O O . GLN A 1 387 ? 39.350 -15.348 22.199 1.00 23.65 416 GLN A O 1
ATOM 2956 N N . ASN A 1 388 ? 38.310 -16.677 23.651 1.00 24.69 417 ASN A N 1
ATOM 2957 C CA . ASN A 1 388 ? 39.236 -17.768 23.316 1.00 26.41 417 ASN A CA 1
ATOM 2958 C C . ASN A 1 388 ? 39.004 -18.280 21.902 1.00 26.91 417 ASN A C 1
ATOM 2959 O O . ASN A 1 388 ? 39.757 -19.127 21.436 1.00 27.08 417 ASN A O 1
ATOM 2964 N N . LEU A 1 389 ? 37.870 -17.908 21.272 1.00 26.95 418 LEU A N 1
ATOM 2965 C CA . LEU A 1 389 ? 37.664 -18.311 19.872 1.00 27.80 418 LEU A CA 1
ATOM 2966 C C . LEU A 1 389 ? 38.653 -17.662 18.893 1.00 29.29 418 LEU A C 1
ATOM 2967 O O . LEU A 1 389 ? 38.731 -18.078 17.736 1.00 29.00 418 LEU A O 1
ATOM 2972 N N . ASN A 1 390 ? 39.397 -16.591 19.267 1.00 28.97 419 ASN A N 1
ATOM 2973 C CA . ASN A 1 390 ? 40.468 -16.135 18.372 1.00 28.89 419 ASN A CA 1
ATOM 2974 C C . ASN A 1 390 ? 39.918 -15.690 17.029 1.00 28.09 419 ASN A C 1
ATOM 2975 O O . ASN A 1 390 ? 40.457 -16.039 15.983 1.00 27.74 419 ASN A O 1
ATOM 2980 N N . ARG A 1 391 ? 38.849 -14.873 17.076 1.00 26.82 420 ARG A N 1
ATOM 2981 C CA . ARG A 1 391 ? 38.242 -14.399 15.856 1.00 27.54 420 ARG A CA 1
ATOM 2982 C C . ARG A 1 391 ? 37.453 -13.148 16.200 1.00 27.33 420 ARG A C 1
ATOM 2983 O O . ARG A 1 391 ? 37.099 -12.958 17.361 1.00 26.92 420 ARG A O 1
ATOM 2991 N N . GLU A 1 392 ? 37.293 -12.305 15.174 1.00 26.06 421 GLU A N 1
ATOM 2992 C CA . GLU A 1 392 ? 36.379 -11.187 15.242 1.00 26.38 421 GLU A CA 1
ATOM 2993 C C . GLU A 1 392 ? 35.015 -11.792 15.042 1.00 25.10 421 GLU A C 1
ATOM 2994 O O . GLU A 1 392 ? 34.892 -12.499 14.100 1.00 30.24 421 GLU A O 1
ATOM 3000 N N . LEU A 1 393 ? 34.063 -11.645 15.942 1.00 23.05 422 LEU A N 1
ATOM 3001 C CA . LEU A 1 393 ? 32.734 -12.278 15.789 1.00 24.21 422 LEU A CA 1
ATOM 3002 C C . LEU A 1 393 ? 31.825 -11.422 14.892 1.00 25.35 422 LEU A C 1
ATOM 3003 O O . LEU A 1 3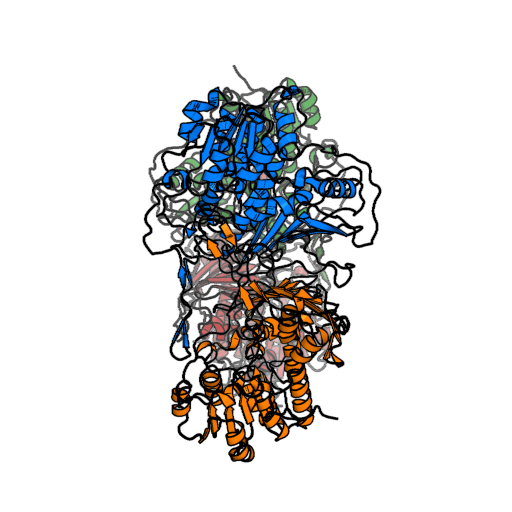93 ? 31.835 -10.184 14.993 1.00 23.35 422 LEU A O 1
ATOM 3008 N N . LEU A 1 394 ? 31.093 -12.060 13.981 1.00 24.09 423 LEU A N 1
ATOM 3009 C CA . LEU A 1 394 ? 30.184 -11.373 13.092 1.00 24.19 423 LEU A CA 1
ATOM 3010 C C . LEU A 1 394 ? 28.793 -11.535 13.658 1.00 24.25 423 LEU A C 1
ATOM 3011 O O . LEU A 1 394 ? 28.351 -12.694 13.901 1.00 24.75 423 LEU A O 1
ATOM 3016 N N . TRP A 1 395 ? 28.118 -10.410 13.880 1.00 22.70 424 TRP A N 1
ATOM 3017 C CA . TRP A 1 395 ? 26.803 -10.375 14.494 1.00 22.64 424 TRP A CA 1
ATOM 3018 C C . TRP A 1 395 ? 25.710 -10.118 13.492 1.00 24.01 424 TRP A C 1
ATOM 3019 O O . TRP A 1 395 ? 25.747 -9.208 12.716 1.00 23.48 424 TRP A O 1
ATOM 3030 N N . ASP A 1 396 ? 24.695 -10.971 13.537 1.00 26.17 425 ASP A N 1
ATOM 3031 C CA . ASP A 1 396 ? 23.479 -10.750 12.811 1.00 27.71 425 ASP A CA 1
ATOM 3032 C C . ASP A 1 396 ? 22.423 -10.298 13.831 1.00 27.01 425 ASP A C 1
ATOM 3033 O O . ASP A 1 396 ? 21.825 -11.129 14.572 1.00 25.77 425 ASP A O 1
ATOM 3038 N N . GLY A 1 397 ? 22.206 -8.975 13.835 1.00 25.21 426 GLY A N 1
ATOM 3039 C CA . GLY A 1 397 ? 21.329 -8.342 14.810 1.00 24.13 426 GLY A CA 1
ATOM 3040 C C . GLY A 1 397 ? 19.880 -8.788 14.666 1.00 25.61 426 GLY A C 1
ATOM 3041 O O . GLY A 1 397 ? 19.202 -9.212 15.637 1.00 25.85 426 GLY A O 1
ATOM 3042 N N . PRO A 1 398 ? 19.335 -8.764 13.451 1.00 27.68 427 PRO A N 1
ATOM 3043 C CA . PRO A 1 398 ? 17.953 -9.178 13.274 1.00 28.66 427 PRO A CA 1
ATOM 3044 C C . PRO A 1 398 ? 17.657 -10.521 13.897 1.00 32.38 427 PRO A C 1
ATOM 3045 O O . PRO A 1 398 ? 16.686 -10.579 14.653 1.00 33.50 427 PRO A O 1
ATOM 3049 N N . ASN A 1 399 ? 18.545 -11.526 13.686 1.00 33.08 428 ASN A N 1
ATOM 3050 C CA . ASN A 1 399 ? 18.302 -12.894 14.142 1.00 33.99 428 ASN A CA 1
ATOM 3051 C C . ASN A 1 399 ? 19.015 -13.200 15.466 1.00 33.01 428 ASN A C 1
ATOM 3052 O O . ASN A 1 399 ? 19.067 -14.357 15.872 1.00 32.80 428 ASN A O 1
ATOM 3057 N N . MET A 1 400 ? 19.615 -12.200 16.118 1.00 28.59 429 MET A N 1
ATOM 3058 C CA . MET A 1 400 ? 20.221 -12.428 17.423 1.00 28.71 429 MET A CA 1
ATOM 3059 C C . MET A 1 400 ? 21.180 -13.650 17.436 1.00 28.41 429 MET A C 1
ATOM 3060 O O . MET A 1 400 ? 21.161 -14.407 18.388 1.00 27.75 429 MET A O 1
ATOM 3065 N N . ARG A 1 401 ? 22.087 -13.702 16.479 1.00 26.99 430 ARG A N 1
ATOM 3066 C CA . ARG A 1 401 ? 23.096 -14.748 16.480 1.00 28.33 430 ARG A CA 1
ATOM 3067 C C . ARG A 1 401 ? 24.406 -14.267 15.868 1.00 26.40 430 ARG A C 1
ATOM 3068 O O . ARG A 1 401 ? 24.452 -13.425 14.966 1.00 26.86 430 ARG A O 1
ATOM 3076 N N . PHE A 1 402 ? 25.467 -14.855 16.349 1.00 26.20 431 PHE A N 1
ATOM 3077 C CA . PHE A 1 402 ? 26.737 -14.824 15.651 1.00 24.78 431 PHE A CA 1
ATOM 3078 C C . PHE A 1 402 ? 26.740 -15.756 14.465 1.00 24.64 431 PHE A C 1
ATOM 3079 O O . PHE A 1 402 ? 26.158 -16.787 14.526 1.00 25.54 431 PHE A O 1
ATOM 3087 N N . THR A 1 403 ? 27.333 -15.359 13.353 1.00 24.73 432 THR A N 1
ATOM 3088 C CA . THR A 1 403 ? 27.267 -16.128 12.133 1.00 26.51 432 THR A CA 1
ATOM 3089 C C . THR A 1 403 ? 28.568 -16.913 11.869 1.00 27.20 432 THR A C 1
ATOM 3090 O O . THR A 1 403 ? 28.585 -17.719 10.933 1.00 27.08 432 THR A O 1
ATOM 3094 N N . ASN A 1 404 ? 29.668 -16.682 12.618 1.00 26.19 433 ASN A N 1
ATOM 3095 C CA . ASN A 1 404 ? 30.925 -17.349 12.234 1.00 26.82 433 ASN A CA 1
ATOM 3096 C C . ASN A 1 404 ? 31.540 -18.069 13.455 1.00 28.07 433 ASN A C 1
ATOM 3097 O O . ASN A 1 404 ? 32.764 -18.061 13.624 1.00 29.22 433 ASN A O 1
ATOM 3102 N N . ILE A 1 405 ? 30.741 -18.632 14.353 1.00 28.80 434 ILE A N 1
ATOM 3103 C CA . ILE A 1 405 ? 31.260 -19.573 15.331 1.00 30.57 434 ILE A CA 1
ATOM 3104 C C . ILE A 1 405 ? 31.194 -20.972 14.755 1.00 30.74 434 ILE A C 1
ATOM 3105 O O . ILE A 1 405 ? 30.093 -21.412 14.458 1.00 31.83 434 ILE A O 1
ATOM 3110 N N . PRO A 1 406 ? 32.333 -21.671 14.531 1.00 30.62 435 PRO A N 1
ATOM 3111 C CA . PRO A 1 406 ? 32.335 -23.037 14.013 1.00 31.66 435 PRO A CA 1
ATOM 3112 C C . PRO A 1 406 ? 31.501 -23.981 14.872 1.00 32.22 435 PRO A C 1
ATOM 3113 O O . PRO A 1 406 ? 31.451 -23.876 16.098 1.00 32.00 435 PRO A O 1
ATOM 3117 N N . ASP A 1 407 ? 30.829 -24.916 14.204 1.00 34.31 436 ASP A N 1
ATOM 3118 C CA . ASP A 1 407 ? 29.867 -25.788 14.872 1.00 39.43 436 ASP A CA 1
ATOM 3119 C C . ASP A 1 407 ? 30.539 -26.748 15.896 1.00 37.66 436 ASP A C 1
ATOM 3120 O O . ASP A 1 407 ? 29.868 -27.330 16.738 1.00 34.64 436 ASP A O 1
ATOM 3125 N N . ASP A 1 408 ? 31.854 -26.958 15.797 1.00 36.72 437 ASP A N 1
ATOM 3126 C CA . ASP A 1 408 ? 32.533 -27.889 16.678 1.00 37.85 437 ASP A CA 1
ATOM 3127 C C . ASP A 1 408 ? 33.551 -27.185 17.568 1.00 35.57 437 ASP A C 1
ATOM 3128 O O . ASP A 1 408 ? 34.213 -27.880 18.327 1.00 34.58 437 ASP A O 1
ATOM 3133 N N . ALA A 1 409 ? 33.628 -25.841 17.537 1.00 34.03 438 ALA A N 1
ATOM 3134 C CA . ALA A 1 409 ? 34.544 -25.124 18.399 1.00 33.74 438 ALA A CA 1
ATOM 3135 C C . ALA A 1 409 ? 34.101 -25.234 19.838 1.00 33.35 438 ALA A C 1
ATOM 3136 O O . ALA A 1 409 ? 32.952 -25.444 20.099 1.00 32.25 438 ALA A O 1
ATOM 3138 N N . THR A 1 410 ? 34.984 -24.950 20.788 1.00 34.52 439 THR A N 1
ATOM 3139 C CA . THR A 1 410 ? 34.680 -25.096 22.206 1.00 35.34 439 THR A CA 1
ATOM 3140 C C . THR A 1 410 ? 35.089 -23.855 22.994 1.00 36.93 439 THR A C 1
ATOM 3141 O O . THR A 1 410 ? 35.786 -23.016 22.490 1.00 34.36 439 THR A O 1
ATOM 3145 N N . ILE A 1 411 ? 34.600 -23.735 24.225 1.00 36.99 440 ILE A N 1
ATOM 3146 C CA . ILE A 1 411 ? 35.012 -22.714 25.147 1.00 35.09 440 ILE A CA 1
ATOM 3147 C C . ILE A 1 411 ? 35.204 -23.395 26.497 1.00 34.25 440 ILE A C 1
ATOM 3148 O O . ILE A 1 411 ? 34.432 -24.269 26.896 1.00 33.42 440 ILE A O 1
ATOM 3153 N N . SER A 1 412 ? 36.342 -23.097 27.094 1.00 31.23 441 SER A N 1
ATOM 3154 C CA . SER A 1 412 ? 36.685 -23.419 28.452 1.00 30.85 441 SER A CA 1
ATOM 3155 C C . SER A 1 412 ? 37.175 -22.141 29.154 1.00 29.79 441 SER A C 1
ATOM 3156 O O . SER A 1 412 ? 37.782 -21.288 28.527 1.00 28.07 441 SER A O 1
ATOM 3159 N N . ALA A 1 413 ? 36.988 -22.016 30.462 1.00 30.06 442 ALA A N 1
ATOM 3160 C CA . ALA A 1 413 ? 37.406 -20.840 31.173 1.00 29.09 442 ALA A CA 1
ATOM 3161 C C . ALA A 1 413 ? 38.169 -21.307 32.402 1.00 29.95 442 ALA A C 1
ATOM 3162 O O . ALA A 1 413 ? 37.987 -22.443 32.900 1.00 29.86 442 ALA A O 1
ATOM 3164 N N . VAL A 1 414 ? 38.972 -20.397 32.958 1.00 28.68 443 VAL A N 1
ATOM 3165 C CA . VAL A 1 414 ? 39.653 -20.693 34.197 1.00 29.29 443 VAL A CA 1
ATOM 3166 C C . VAL A 1 414 ? 38.662 -20.706 35.352 1.00 29.29 443 VAL A C 1
ATOM 3167 O O . VAL A 1 414 ? 37.817 -19.817 35.468 1.00 27.26 443 VAL A O 1
ATOM 3171 N N . ILE A 1 415 ? 38.746 -21.710 36.212 1.00 31.27 444 ILE A N 1
ATOM 3172 C CA . ILE A 1 415 ? 37.971 -21.757 37.436 1.00 32.90 444 ILE A CA 1
ATOM 3173 C C . ILE A 1 415 ? 38.784 -21.108 38.568 1.00 34.64 444 ILE A C 1
ATOM 3174 O O . ILE A 1 415 ? 38.343 -20.309 39.338 1.00 37.82 444 ILE A O 1
ATOM 3179 N N . LYS A 1 416 ? 40.030 -21.426 38.702 1.00 38.02 445 LYS A N 1
ATOM 3180 C CA . LYS A 1 416 ? 40.796 -20.895 39.799 1.00 41.96 445 LYS A CA 1
ATOM 3181 C C . LYS A 1 416 ? 42.245 -20.976 39.363 1.00 43.07 445 LYS A C 1
ATOM 3182 O O . LYS A 1 416 ? 42.678 -21.997 38.832 1.00 41.01 445 LYS A O 1
ATOM 3188 N N . ASP A 1 417 ? 42.923 -19.841 39.561 1.00 41.46 446 ASP A N 1
ATOM 3189 C CA . ASP A 1 417 ? 44.355 -19.774 39.378 1.00 44.98 446 ASP A CA 1
ATOM 3190 C C . ASP A 1 417 ? 45.031 -20.483 40.558 1.00 42.97 446 ASP A C 1
ATOM 3191 O O . ASP A 1 417 ? 44.588 -20.365 41.694 1.00 47.30 446 ASP A O 1
ATOM 3196 N N . GLY A 1 418 ? 46.047 -21.287 40.301 1.00 42.79 447 GLY A N 1
ATOM 3197 C CA . GLY A 1 418 ? 46.706 -22.070 41.338 1.00 44.06 447 GLY A CA 1
ATOM 3198 C C . GLY A 1 418 ? 48.204 -21.766 41.473 1.00 44.74 447 GLY A C 1
ATOM 3199 O O . GLY A 1 418 ? 48.907 -22.632 41.973 1.00 47.19 447 GLY A O 1
ATOM 3200 N N . PHE A 1 419 ? 48.686 -20.564 41.100 1.00 42.47 448 PHE A N 1
ATOM 3201 C CA . PHE A 1 419 ? 50.102 -20.237 41.161 1.00 43.59 448 PHE A CA 1
ATOM 3202 C C . PHE A 1 419 ? 50.636 -20.412 42.572 1.00 44.55 448 PHE A C 1
ATOM 3203 O O . PHE A 1 419 ? 50.024 -19.937 43.479 1.00 44.92 448 PHE A O 1
ATOM 3211 N N . HIS A 1 420 ? 51.786 -21.035 42.758 1.00 47.47 449 HIS A N 1
ATOM 3212 C CA . HIS A 1 420 ? 52.466 -20.970 44.040 1.00 51.23 449 HIS A CA 1
ATOM 3213 C C . HIS A 1 420 ? 53.953 -21.231 43.826 1.00 53.10 449 HIS A C 1
ATOM 3214 O O . HIS A 1 420 ? 54.362 -21.776 42.801 1.00 51.63 449 HIS A O 1
ATOM 3221 N N . ILE A 1 421 ? 54.733 -20.778 44.806 1.00 56.19 450 ILE A N 1
ATOM 3222 C CA . ILE A 1 421 ? 56.172 -20.937 44.841 1.00 62.52 450 ILE A CA 1
ATOM 3223 C C . ILE A 1 421 ? 56.515 -21.843 46.038 1.00 67.14 450 ILE A C 1
ATOM 3224 O O . ILE A 1 421 ? 56.067 -21.608 47.152 1.00 66.65 450 ILE A O 1
ATOM 3229 N N . LYS A 1 422 ? 57.286 -22.891 45.756 1.00 72.49 451 LYS A N 1
ATOM 3230 C CA . LYS A 1 422 ? 57.845 -23.796 46.743 1.00 82.79 451 LYS A CA 1
ATOM 3231 C C . LYS A 1 422 ? 59.369 -23.790 46.620 1.00 84.87 451 LYS A C 1
ATOM 3232 O O . LYS A 1 422 ? 59.893 -24.312 45.624 1.00 81.88 451 LYS A O 1
ATOM 3238 N N . ASP A 1 423 ? 60.059 -23.193 47.606 1.00 83.49 452 ASP A N 1
ATOM 3239 C CA . ASP A 1 423 ? 61.521 -23.206 47.666 1.00 85.67 452 ASP A CA 1
ATOM 3240 C C . ASP A 1 423 ? 62.099 -22.579 46.390 1.00 80.28 452 ASP A C 1
ATOM 3241 O O . ASP A 1 423 ? 63.044 -23.099 45.770 1.00 76.79 452 ASP A O 1
ATOM 3246 N N . GLY A 1 424 ? 61.458 -21.456 46.003 1.00 73.25 453 GLY A N 1
ATOM 3247 C CA . GLY A 1 424 ? 61.856 -20.589 44.893 1.00 69.28 453 GLY A CA 1
ATOM 3248 C C . GLY A 1 424 ? 61.361 -21.054 43.520 1.00 67.11 453 GLY A C 1
ATOM 3249 O O . GLY A 1 424 ? 61.547 -20.311 42.567 1.00 63.76 453 GLY A O 1
ATOM 3250 N N . HIS A 1 425 ? 60.794 -22.276 43.397 1.00 68.30 454 HIS A N 1
ATOM 3251 C CA . HIS A 1 425 ? 60.306 -22.812 42.140 1.00 68.93 454 HIS A CA 1
ATOM 3252 C C . HIS A 1 425 ? 58.859 -22.389 41.924 1.00 66.94 454 HIS A C 1
ATOM 3253 O O . HIS A 1 425 ? 58.011 -22.654 42.759 1.00 63.26 454 HIS A O 1
ATOM 3260 N N . PRO A 1 426 ? 58.547 -21.680 40.829 1.00 61.82 455 PRO A N 1
ATOM 3261 C CA . PRO A 1 426 ? 57.154 -21.362 40.517 1.00 61.40 455 PRO A CA 1
ATOM 3262 C C . PRO A 1 426 ? 56.459 -22.566 39.878 1.00 61.28 455 PRO A C 1
ATOM 3263 O O . PRO A 1 426 ? 57.102 -23.352 39.154 1.00 60.99 455 PRO A O 1
ATOM 3267 N N . THR A 1 427 ? 55.178 -22.737 40.237 1.00 56.38 456 THR A N 1
ATOM 3268 C CA . THR A 1 427 ? 54.307 -23.729 39.656 1.00 56.84 456 THR A CA 1
ATOM 3269 C C . THR A 1 427 ? 53.086 -22.994 39.170 1.00 53.00 456 THR A C 1
ATOM 3270 O O . THR A 1 427 ? 52.507 -22.320 39.987 1.00 53.40 456 THR A O 1
ATOM 3274 N N . PHE A 1 428 ? 52.657 -23.256 37.942 1.00 52.72 457 PHE A N 1
ATOM 3275 C CA . PHE A 1 428 ? 51.657 -22.426 37.296 1.00 53.95 457 PHE A CA 1
ATOM 3276 C C . PHE A 1 428 ? 50.335 -23.135 37.055 1.00 51.46 457 PHE A C 1
ATOM 3277 O O . PHE A 1 428 ? 49.765 -22.938 35.987 1.00 56.37 457 PHE A O 1
ATOM 3285 N N . ASP A 1 429 ? 49.778 -23.845 38.022 1.00 52.86 458 ASP A N 1
ATOM 3286 C CA . ASP A 1 429 ? 48.575 -24.600 37.684 1.00 57.48 458 ASP A CA 1
ATOM 3287 C C . ASP A 1 429 ? 47.346 -23.706 37.841 1.00 50.11 458 ASP A C 1
ATOM 3288 O O . ASP A 1 429 ? 47.365 -22.647 38.464 1.00 45.72 458 ASP A O 1
ATOM 3293 N N . LYS A 1 430 ? 46.319 -24.174 37.159 1.00 48.02 459 LYS A N 1
ATOM 3294 C CA . LYS A 1 430 ? 45.066 -23.504 36.940 1.00 50.59 459 LYS A CA 1
ATOM 3295 C C . LYS A 1 430 ? 44.061 -24.601 36.680 1.00 47.86 459 LYS A C 1
ATOM 3296 O O . LYS A 1 430 ? 44.291 -25.409 35.816 1.00 51.82 459 LYS A O 1
ATOM 3302 N N . THR A 1 431 ? 42.890 -24.521 37.306 1.00 44.62 460 THR A N 1
ATOM 3303 C CA . THR A 1 431 ? 41.835 -25.447 36.950 1.00 41.38 460 THR A CA 1
ATOM 3304 C C . THR A 1 431 ? 41.086 -24.772 35.827 1.00 38.49 460 THR A C 1
ATOM 3305 O O . THR A 1 431 ? 40.969 -23.546 35.838 1.00 38.15 460 THR A O 1
ATOM 3309 N N . TRP A 1 432 ? 40.662 -25.571 34.840 1.00 37.03 461 TRP A N 1
ATOM 3310 C CA . TRP A 1 432 ? 39.831 -25.144 33.721 1.00 36.54 461 TRP A CA 1
ATOM 3311 C C . TRP A 1 432 ? 38.473 -25.847 33.736 1.00 36.72 461 TRP A C 1
ATOM 3312 O O . TRP A 1 432 ? 38.424 -26.947 34.215 1.00 37.23 461 TRP A O 1
ATOM 3323 N N . THR A 1 433 ? 37.393 -25.230 33.224 1.00 34.56 462 THR A N 1
ATOM 3324 C CA . THR A 1 433 ? 36.139 -25.950 33.055 1.00 34.53 462 THR A CA 1
ATOM 3325 C C . THR A 1 433 ? 36.298 -26.988 31.954 1.00 35.21 462 THR A C 1
ATOM 3326 O O . THR A 1 433 ? 37.133 -26.840 31.084 1.00 34.53 462 THR A O 1
ATOM 3330 N N . ASP A 1 434 ? 35.462 -28.026 32.006 1.00 37.88 463 ASP A N 1
ATOM 3331 C CA . ASP A 1 434 ? 35.323 -28.967 30.910 1.00 41.32 463 ASP A CA 1
ATOM 3332 C C . ASP A 1 434 ? 34.869 -28.241 29.668 1.00 36.93 463 ASP A C 1
ATOM 3333 O O . ASP A 1 434 ? 33.819 -27.652 29.729 1.00 33.70 463 ASP A O 1
ATOM 3338 N N . PRO A 1 435 ? 35.539 -28.395 28.520 1.00 36.90 464 PRO A N 1
ATOM 3339 C CA . PRO A 1 435 ? 35.131 -27.669 27.315 1.00 36.01 464 PRO A CA 1
ATOM 3340 C C . PRO A 1 435 ? 33.663 -27.937 26.951 1.00 35.85 464 PRO A C 1
ATOM 3341 O O . PRO A 1 435 ? 33.229 -29.071 26.989 1.00 38.56 464 PRO A O 1
ATOM 3345 N N . VAL A 1 436 ? 32.924 -26.898 26.586 1.00 34.56 465 VAL A N 1
ATOM 3346 C CA . VAL A 1 436 ? 31.567 -27.007 26.082 1.00 33.80 465 VAL A CA 1
ATOM 3347 C C . VAL A 1 436 ? 31.546 -26.465 24.668 1.00 31.76 465 VAL A C 1
ATOM 3348 O O . VAL A 1 436 ? 32.486 -25.813 24.202 1.00 30.46 465 VAL A O 1
ATOM 3352 N N . ASN A 1 437 ? 30.523 -26.843 23.944 1.00 30.96 466 ASN A N 1
ATOM 3353 C CA . ASN A 1 437 ? 30.359 -26.399 22.580 1.00 30.77 466 ASN A CA 1
ATOM 3354 C C . ASN A 1 437 ? 30.127 -24.859 22.518 1.00 29.21 466 ASN A C 1
ATOM 3355 O O . ASN A 1 437 ? 29.318 -24.356 23.262 1.00 29.51 466 ASN A O 1
ATOM 3360 N N . ALA A 1 438 ? 30.839 -24.139 21.666 1.00 28.25 467 ALA A N 1
ATOM 3361 C CA . ALA A 1 438 ? 30.870 -22.673 21.699 1.00 27.92 467 ALA A CA 1
ATOM 3362 C C . ALA A 1 438 ? 29.533 -22.107 21.191 1.00 27.69 467 ALA A C 1
ATOM 3363 O O . ALA A 1 438 ? 29.076 -21.115 21.688 1.00 27.29 467 ALA A O 1
ATOM 3365 N N . GLN A 1 439 ? 28.918 -22.710 20.167 1.00 28.35 468 GLN A N 1
ATOM 3366 C CA . GLN A 1 439 ? 27.633 -22.268 19.710 1.00 28.52 468 GLN A CA 1
ATOM 3367 C C . GLN A 1 439 ? 26.601 -22.388 20.806 1.00 28.50 468 GLN A C 1
ATOM 3368 O O . GLN A 1 439 ? 25.899 -21.425 21.065 1.00 28.51 468 GLN A O 1
ATOM 3374 N N . GLN A 1 440 ? 26.552 -23.506 21.505 1.00 29.61 469 GLN A N 1
ATOM 3375 C CA . GLN A 1 440 ? 25.594 -23.639 22.571 1.00 29.72 469 GLN A CA 1
ATOM 3376 C C . GLN A 1 440 ? 25.911 -22.645 23.685 1.00 28.59 469 GLN A C 1
ATOM 3377 O O . GLN A 1 440 ? 24.974 -22.080 24.330 1.00 29.23 469 GLN A O 1
ATOM 3383 N N . PHE A 1 441 ? 27.196 -22.442 23.984 1.00 27.02 470 PHE A N 1
ATOM 3384 C CA . PHE A 1 441 ? 27.518 -21.538 25.053 1.00 26.56 470 PHE A CA 1
ATOM 3385 C C . PHE A 1 441 ? 27.083 -20.095 24.681 1.00 25.61 470 PHE A C 1
ATOM 3386 O O . PHE A 1 441 ? 26.515 -19.360 25.491 1.00 24.86 470 PHE A O 1
ATOM 3394 N N . ALA A 1 442 ? 27.291 -19.715 23.437 1.00 25.76 471 ALA A N 1
ATOM 3395 C CA . ALA A 1 442 ? 27.032 -18.359 22.994 1.00 25.30 471 ALA A CA 1
ATOM 3396 C C . ALA A 1 442 ? 25.495 -18.165 23.001 1.00 26.49 471 ALA A C 1
ATOM 3397 O O . ALA A 1 442 ? 25.007 -17.140 23.513 1.00 26.59 471 ALA A O 1
ATOM 3399 N N . GLN A 1 443 ? 24.771 -19.112 22.427 1.00 27.36 472 GLN A N 1
ATOM 3400 C CA . GLN A 1 443 ? 23.338 -19.033 22.376 1.00 29.35 472 GLN A CA 1
ATOM 3401 C C . GLN A 1 443 ? 22.709 -18.870 23.741 1.00 29.73 472 GLN A C 1
ATOM 3402 O O . GLN A 1 443 ? 21.731 -18.131 23.870 1.00 28.43 472 GLN A O 1
ATOM 3408 N N . GLU A 1 444 ? 23.289 -19.537 24.728 1.00 29.52 473 GLU A N 1
ATOM 3409 C CA . GLU A 1 444 ? 22.802 -19.482 26.084 1.00 29.73 473 GLU A CA 1
ATOM 3410 C C . GLU A 1 444 ? 23.111 -18.145 26.749 1.00 29.29 473 GLU A C 1
ATOM 3411 O O . GLU A 1 444 ? 22.316 -17.674 27.549 1.00 28.13 473 GLU A O 1
ATOM 3417 N N . LEU A 1 445 ? 24.250 -17.515 26.440 1.00 26.80 474 LEU A N 1
ATOM 3418 C CA . LEU A 1 445 ? 24.483 -16.173 26.931 1.00 25.56 474 LEU A CA 1
ATOM 3419 C C . LEU A 1 445 ? 23.574 -15.146 26.260 1.00 24.48 474 LEU A C 1
ATOM 3420 O O . LEU A 1 445 ? 23.305 -14.185 26.899 1.00 24.69 474 LEU A O 1
ATOM 3425 N N . ILE A 1 446 ? 23.250 -15.299 24.974 1.00 24.64 475 ILE A N 1
ATOM 3426 C CA . ILE A 1 446 ? 22.355 -14.433 24.275 1.00 24.62 475 ILE A CA 1
ATOM 3427 C C . ILE A 1 446 ? 20.952 -14.585 24.831 1.00 26.21 475 ILE A C 1
ATOM 3428 O O . ILE A 1 446 ? 20.276 -13.593 25.009 1.00 25.89 475 ILE A O 1
ATOM 3433 N N . LYS A 1 447 ? 20.505 -15.812 25.038 1.00 27.02 476 LYS A N 1
ATOM 3434 C CA . LYS A 1 447 ? 19.190 -16.111 25.583 1.00 27.55 476 LYS A CA 1
ATOM 3435 C C . LYS A 1 447 ? 19.262 -17.164 26.671 1.00 27.02 476 LYS A C 1
ATOM 3436 O O . LYS A 1 447 ? 19.464 -18.317 26.354 1.00 27.79 476 LYS A O 1
ATOM 3442 N N . HIS A 1 448 ? 19.142 -16.797 27.944 1.00 26.32 477 HIS A N 1
ATOM 3443 C CA . HIS A 1 448 ? 19.339 -17.751 29.025 1.00 27.62 477 HIS A CA 1
ATOM 3444 C C . HIS A 1 448 ? 18.172 -18.756 29.022 1.00 29.76 477 HIS A C 1
ATOM 3445 O O . HIS A 1 448 ? 17.039 -18.382 28.720 1.00 29.57 477 HIS A O 1
ATOM 3452 N N . THR A 1 449 ? 18.469 -20.020 29.363 1.00 30.25 478 THR A N 1
ATOM 3453 C CA . THR A 1 449 ? 17.493 -20.993 29.759 1.00 31.89 478 THR A CA 1
ATOM 3454 C C . THR A 1 449 ? 17.118 -20.701 31.176 1.00 31.84 478 THR A C 1
ATOM 3455 O O . THR A 1 449 ? 17.923 -20.936 32.059 1.00 34.17 478 THR A O 1
ATOM 3459 N N . TYR A 1 450 ? 15.885 -20.239 31.354 1.00 32.39 479 TYR A N 1
ATOM 3460 C CA . TYR A 1 450 ? 15.404 -19.887 32.665 1.00 32.73 479 TYR A CA 1
ATOM 3461 C C . TYR A 1 450 ? 15.265 -21.159 33.506 1.00 34.99 479 TYR A C 1
ATOM 3462 O O . TYR A 1 450 ? 14.813 -22.187 33.014 1.00 34.28 479 TYR A O 1
ATOM 3471 N N . ARG A 1 451 ? 15.606 -21.021 34.798 1.00 34.40 480 ARG A N 1
ATOM 3472 C CA . ARG A 1 451 ? 15.350 -22.062 35.769 1.00 37.25 480 ARG A CA 1
ATOM 3473 C C . ARG A 1 451 ? 13.848 -22.374 35.787 1.00 40.68 480 ARG A C 1
ATOM 3474 O O . ARG A 1 451 ? 13.029 -21.471 35.625 1.00 39.19 480 ARG A O 1
ATOM 3482 N N . ASP A 1 452 ? 13.506 -23.663 36.001 1.00 44.02 481 ASP A N 1
ATOM 3483 C CA . ASP A 1 452 ? 12.138 -24.174 35.939 1.00 45.16 481 ASP A CA 1
ATOM 3484 C C . ASP A 1 452 ? 11.265 -23.404 36.920 1.00 42.16 481 ASP A C 1
ATOM 3485 O O . ASP A 1 452 ? 11.671 -23.211 38.052 1.00 44.59 481 ASP A O 1
ATOM 3490 N N . GLY A 1 453 ? 10.098 -22.937 36.503 1.00 41.04 482 GLY A N 1
ATOM 3491 C CA . GLY A 1 453 ? 9.236 -22.071 37.305 1.00 40.98 482 GLY A CA 1
ATOM 3492 C C . GLY A 1 453 ? 9.337 -20.577 36.964 1.00 41.11 482 GLY A C 1
ATOM 3493 O O . GLY A 1 453 ? 8.692 -19.759 37.570 1.00 43.21 482 GLY A O 1
ATOM 3494 N N . TRP A 1 454 ? 10.246 -20.196 36.073 1.00 40.70 483 TRP A N 1
ATOM 3495 C CA . TRP A 1 454 ? 10.420 -18.792 35.714 1.00 41.32 483 TRP A CA 1
ATOM 3496 C C . TRP A 1 454 ? 10.373 -18.664 34.193 1.00 43.62 483 TRP A C 1
ATOM 3497 O O . TRP A 1 454 ? 11.159 -19.302 33.482 1.00 45.23 483 TRP A O 1
ATOM 3508 N N . LYS A 1 455 ? 9.381 -17.904 33.727 1.00 49.43 484 LYS A N 1
ATOM 3509 C CA . LYS A 1 455 ? 9.200 -17.806 32.299 1.00 54.46 484 LYS A CA 1
ATOM 3510 C C . LYS A 1 455 ? 8.956 -16.349 31.892 1.00 47.98 484 LYS A C 1
ATOM 3511 O O . LYS A 1 455 ? 8.222 -15.614 32.525 1.00 48.07 484 LYS A O 1
ATOM 3517 N N . LEU A 1 456 ? 9.560 -16.003 30.766 1.00 45.86 485 LEU A N 1
ATOM 3518 C CA . LEU A 1 456 ? 9.332 -14.758 30.041 1.00 42.39 485 LEU A CA 1
ATOM 3519 C C . LEU A 1 456 ? 8.088 -14.869 29.217 1.00 40.58 485 LEU A C 1
ATOM 3520 O O . LEU A 1 456 ? 7.828 -15.912 28.690 1.00 40.12 485 LEU A O 1
ATOM 3525 N N . PRO A 1 457 ? 7.390 -13.765 28.918 1.00 45.23 486 PRO A N 1
ATOM 3526 C CA . PRO A 1 457 ? 6.410 -13.805 27.825 1.00 45.00 486 PRO A CA 1
ATOM 3527 C C . PRO A 1 457 ? 7.101 -14.141 26.499 1.00 45.57 486 PRO A C 1
ATOM 3528 O O . PRO A 1 457 ? 8.304 -13.898 26.317 1.00 44.14 486 PRO A O 1
ATOM 3532 N N . ASP A 1 458 ? 6.341 -14.717 25.565 1.00 44.46 487 ASP A N 1
ATOM 3533 C CA . ASP A 1 458 ? 6.740 -14.984 24.195 1.00 45.11 487 ASP A CA 1
ATOM 3534 C C . ASP A 1 458 ? 7.041 -13.657 23.487 1.00 46.51 487 ASP A C 1
ATOM 3535 O O . ASP A 1 458 ? 6.521 -12.593 23.828 1.00 48.72 487 ASP A O 1
ATOM 3540 N N . MET A 1 459 ? 7.985 -13.696 22.560 1.00 47.90 488 MET A N 1
ATOM 3541 C CA . MET A 1 459 ? 8.265 -12.578 21.684 1.00 48.37 488 MET A CA 1
ATOM 3542 C C . MET A 1 459 ? 6.988 -12.303 20.869 1.00 52.63 488 MET A C 1
ATOM 3543 O O . MET A 1 459 ? 6.448 -13.213 20.266 1.00 53.96 488 MET A O 1
ATOM 3548 N N . PRO A 1 460 ? 6.424 -11.079 20.826 1.00 53.79 489 PRO A N 1
ATOM 3549 C CA . PRO A 1 460 ? 5.374 -10.761 19.858 1.00 55.80 489 PRO A CA 1
ATOM 3550 C C . PRO A 1 460 ? 5.780 -10.846 18.365 1.00 59.65 489 PRO A C 1
ATOM 3551 O O . PRO A 1 460 ? 6.977 -10.672 18.020 1.00 54.33 489 PRO A O 1
ATOM 3555 N N . ARG A 1 461 ? 4.791 -11.163 17.497 1.00 76.65 490 ARG A N 1
ATOM 3556 C CA . ARG A 1 461 ? 4.766 -10.784 16.082 1.00 82.31 490 ARG A CA 1
ATOM 3557 C C . ARG A 1 461 ? 3.323 -10.459 15.707 1.00 79.81 490 ARG A C 1
ATOM 3558 O O . ARG A 1 461 ? 3.182 -9.798 14.665 1.00 89.95 490 ARG A O 1
ATOM 3566 N N . SER B 1 10 ? 94.888 -20.061 24.781 1.00 105.03 39 SER B N 1
ATOM 3567 C CA . SER B 1 10 ? 93.617 -20.434 25.453 1.00 107.97 39 SER B CA 1
ATOM 3568 C C . SER B 1 10 ? 92.547 -20.777 24.398 1.00 109.36 39 SER B C 1
ATOM 3569 O O . SER B 1 10 ? 92.318 -20.027 23.443 1.00 114.97 39 SER B O 1
ATOM 3572 N N . ASP B 1 11 ? 91.961 -21.977 24.542 1.00 105.13 40 ASP B N 1
ATOM 3573 C CA . ASP B 1 11 ? 90.711 -22.332 23.914 1.00 96.15 40 ASP B CA 1
ATOM 3574 C C . ASP B 1 11 ? 89.611 -22.167 24.954 1.00 94.84 40 ASP B C 1
ATOM 3575 O O . ASP B 1 11 ? 88.481 -22.028 24.521 1.00 88.80 40 ASP B O 1
ATOM 3580 N N . LYS B 1 12 ? 89.898 -22.281 26.264 1.00 96.33 41 LYS B N 1
ATOM 3581 C CA . LYS B 1 12 ? 88.858 -22.167 27.288 1.00 92.02 41 LYS B CA 1
ATOM 3582 C C . LYS B 1 12 ? 88.840 -20.772 27.915 1.00 87.36 41 LYS B C 1
ATOM 3583 O O . LYS B 1 12 ? 89.857 -20.242 28.354 1.00 86.10 41 LYS B O 1
ATOM 3589 N N . LEU B 1 13 ? 87.649 -20.172 27.939 1.00 85.39 42 LEU B N 1
ATOM 3590 C CA . LEU B 1 13 ? 87.417 -19.012 28.769 1.00 83.06 42 LEU B CA 1
ATOM 3591 C C . LEU B 1 13 ? 87.348 -19.456 30.219 1.00 82.33 42 LEU B C 1
ATOM 3592 O O . LEU B 1 13 ? 86.615 -20.412 30.497 1.00 80.31 42 LEU B O 1
ATOM 3597 N N . ASN B 1 14 ? 87.950 -18.651 31.101 1.00 81.33 43 ASN B N 1
ATOM 3598 C CA . ASN B 1 14 ? 87.644 -18.688 32.519 1.00 82.71 43 ASN B CA 1
ATOM 3599 C C . ASN B 1 14 ? 86.470 -17.752 32.845 1.00 79.79 43 ASN B C 1
ATOM 3600 O O . ASN B 1 14 ? 86.556 -16.534 32.662 1.00 78.98 43 ASN B O 1
ATOM 3605 N N . ILE B 1 15 ? 85.379 -18.364 33.322 1.00 77.12 44 ILE B N 1
ATOM 3606 C CA . ILE B 1 15 ? 84.115 -17.676 33.523 1.00 74.79 44 ILE B CA 1
ATOM 3607 C C . ILE B 1 15 ? 83.765 -17.690 34.999 1.00 76.14 44 ILE B C 1
ATOM 3608 O O . ILE B 1 15 ? 83.946 -18.707 35.671 1.00 83.55 44 ILE B O 1
ATOM 3613 N N . LEU B 1 16 ? 83.308 -16.544 35.488 1.00 72.90 45 LEU B N 1
ATOM 3614 C CA . LEU B 1 16 ? 82.648 -16.459 36.776 1.00 71.43 45 LEU B CA 1
ATOM 3615 C C . LEU B 1 16 ? 81.149 -16.340 36.551 1.00 69.42 45 LEU B C 1
ATOM 3616 O O . LEU B 1 16 ? 80.726 -15.537 35.711 1.00 68.40 45 LEU B O 1
ATOM 3621 N N . GLY B 1 17 ? 80.361 -17.108 37.314 1.00 68.96 46 GLY B N 1
ATOM 3622 C CA . GLY B 1 17 ? 78.907 -17.017 37.253 1.00 66.44 46 GLY B CA 1
ATOM 3623 C C . GLY B 1 17 ? 78.334 -16.317 38.482 1.00 65.21 46 GLY B C 1
ATOM 3624 O O . GLY B 1 17 ? 78.745 -16.605 39.610 1.00 67.00 46 GLY B O 1
ATOM 3625 N N . VAL B 1 18 ? 77.361 -15.423 38.259 1.00 62.25 47 VAL B N 1
ATOM 3626 C CA . VAL B 1 18 ? 76.789 -14.624 39.329 1.00 61.61 47 VAL B CA 1
ATOM 3627 C C . VAL B 1 18 ? 75.288 -14.660 39.180 1.00 59.29 47 VAL B C 1
ATOM 3628 O O . VAL B 1 18 ? 74.812 -14.169 38.190 1.00 57.92 47 VAL B O 1
ATOM 3632 N N . GLY B 1 19 ? 74.587 -15.252 40.146 1.00 59.54 48 GLY B N 1
ATOM 3633 C CA . GLY B 1 19 ? 73.163 -15.549 40.070 1.00 57.20 48 GLY B CA 1
ATOM 3634 C C . GLY B 1 19 ? 72.930 -16.836 39.275 1.00 57.68 48 GLY B C 1
ATOM 3635 O O . GLY B 1 19 ? 72.803 -16.785 38.044 1.00 56.01 48 GLY B O 1
ATOM 3636 N N . ILE B 1 20 ? 72.863 -17.985 39.958 1.00 59.11 49 ILE B N 1
ATOM 3637 C CA . ILE B 1 20 ? 73.067 -19.256 39.268 1.00 62.16 49 ILE B CA 1
ATOM 3638 C C . ILE B 1 20 ? 71.917 -20.238 39.481 1.00 61.15 49 ILE B C 1
ATOM 3639 O O . ILE B 1 20 ? 71.803 -21.240 38.763 1.00 60.20 49 ILE B O 1
ATOM 3644 N N . GLY B 1 21 ? 71.054 -19.944 40.469 1.00 63.19 50 GLY B N 1
ATOM 3645 C CA . GLY B 1 21 ? 70.044 -20.873 40.947 1.00 61.23 50 GLY B CA 1
ATOM 3646 C C . GLY B 1 21 ? 68.905 -21.112 39.970 1.00 58.34 50 GLY B C 1
ATOM 3647 O O . GLY B 1 21 ? 68.286 -22.161 39.980 1.00 60.42 50 GLY B O 1
ATOM 3648 N N . GLY B 1 22 ? 68.597 -20.125 39.144 1.00 57.92 51 GLY B N 1
ATOM 3649 C CA . GLY B 1 22 ? 67.458 -20.201 38.250 1.00 56.07 51 GLY B CA 1
ATOM 3650 C C . GLY B 1 22 ? 67.910 -20.287 36.802 1.00 55.69 51 GLY B C 1
ATOM 3651 O O . GLY B 1 22 ? 68.537 -21.273 36.391 1.00 59.07 51 GLY B O 1
ATOM 3652 N N . ARG B 1 23 ? 67.670 -19.215 36.047 1.00 52.48 52 ARG B N 1
ATOM 3653 C CA . ARG B 1 23 ? 68.068 -19.175 34.650 1.00 51.66 52 ARG B CA 1
ATOM 3654 C C . ARG B 1 23 ? 69.582 -19.407 34.524 1.00 54.20 52 ARG B C 1
ATOM 3655 O O . ARG B 1 23 ? 70.016 -19.974 33.525 1.00 52.73 52 ARG B O 1
ATOM 3663 N N . GLY B 1 24 ? 70.364 -18.911 35.486 1.00 54.32 53 GLY B N 1
ATOM 3664 C CA . GLY B 1 24 ? 71.806 -19.030 35.418 1.00 59.01 53 GLY B CA 1
ATOM 3665 C C . GLY B 1 24 ? 72.233 -20.480 35.194 1.00 61.07 53 GLY B C 1
ATOM 3666 O O . GLY B 1 24 ? 73.242 -20.741 34.575 1.00 64.90 53 GLY B O 1
ATOM 3667 N N . SER B 1 25 ? 71.435 -21.384 35.756 1.00 63.52 54 SER B N 1
ATOM 3668 C CA . SER B 1 25 ? 71.630 -22.812 35.702 1.00 64.84 54 SER B CA 1
ATOM 3669 C C . SER B 1 25 ? 71.766 -23.295 34.261 1.00 66.83 54 SER B C 1
ATOM 3670 O O . SER B 1 25 ? 72.677 -24.083 33.960 1.00 67.87 54 SER B O 1
ATOM 3673 N N . SER B 1 26 ? 70.807 -22.884 33.415 1.00 60.77 55 SER B N 1
ATOM 3674 C CA . SER B 1 26 ? 70.733 -23.264 32.010 1.00 60.68 55 SER B CA 1
ATOM 3675 C C . SER B 1 26 ? 71.802 -22.569 31.188 1.00 58.86 55 SER B C 1
ATOM 3676 O O . SER B 1 26 ? 72.376 -23.189 30.289 1.00 65.94 55 SER B O 1
ATOM 3679 N N . VAL B 1 27 ? 72.060 -21.306 31.521 1.00 54.79 56 VAL B N 1
ATOM 3680 C CA . VAL B 1 27 ? 73.089 -20.563 30.837 1.00 55.02 56 VAL B CA 1
ATOM 3681 C C . VAL B 1 27 ? 74.444 -21.260 31.093 1.00 57.71 56 VAL B C 1
ATOM 3682 O O . VAL B 1 27 ? 75.196 -21.485 30.151 1.00 56.74 56 VAL B O 1
ATOM 3686 N N . LEU B 1 28 ? 74.753 -21.632 32.342 1.00 59.62 57 LEU B N 1
ATOM 3687 C CA . LEU B 1 28 ? 76.006 -22.317 32.650 1.00 62.50 57 LEU B CA 1
ATOM 3688 C C . LEU B 1 28 ? 76.091 -23.673 31.940 1.00 63.44 57 LEU B C 1
ATOM 3689 O O . LEU B 1 28 ? 77.178 -24.066 31.508 1.00 64.80 57 LEU B O 1
ATOM 3694 N N . ARG B 1 29 ? 74.971 -24.411 31.813 1.00 64.64 58 ARG B N 1
ATOM 3695 C CA . ARG B 1 29 ? 74.981 -25.638 31.022 1.00 68.32 58 ARG B CA 1
ATOM 3696 C C . ARG B 1 29 ? 75.414 -25.342 29.582 1.00 72.13 58 ARG B C 1
ATOM 3697 O O . ARG B 1 29 ? 76.235 -26.070 29.021 1.00 72.95 58 ARG B O 1
ATOM 3705 N N . GLY B 1 30 ? 74.874 -24.255 28.994 1.00 71.15 59 GLY B N 1
ATOM 3706 C CA . GLY B 1 30 ? 75.279 -23.820 27.661 1.00 68.83 59 GLY B CA 1
ATOM 3707 C C . GLY B 1 30 ? 76.758 -23.415 27.524 1.00 67.18 59 GLY B C 1
ATOM 3708 O O . GLY B 1 30 ? 77.225 -23.337 26.386 1.00 65.63 59 GLY B O 1
ATOM 3709 N N . LEU B 1 31 ? 77.444 -23.068 28.642 1.00 64.88 60 LEU B N 1
ATOM 3710 C CA . LEU B 1 31 ? 78.820 -22.590 28.644 1.00 66.76 60 LEU B CA 1
ATOM 3711 C C . LEU B 1 31 ? 79.829 -23.637 29.167 1.00 68.80 60 LEU B C 1
ATOM 3712 O O . LEU B 1 31 ? 80.997 -23.279 29.389 1.00 67.19 60 LEU B O 1
ATOM 3717 N N . GLU B 1 32 ? 79.333 -24.849 29.489 1.00 70.52 61 GLU B N 1
ATOM 3718 C CA . GLU B 1 32 ? 79.998 -25.882 30.304 1.00 73.04 61 GLU B CA 1
ATOM 3719 C C . GLU B 1 32 ? 81.344 -26.375 29.736 1.00 74.45 61 GLU B C 1
ATOM 3720 O O . GLU B 1 32 ? 82.186 -26.879 30.476 1.00 75.21 61 GLU B O 1
ATOM 3726 N N . SER B 1 33 ? 81.471 -26.327 28.406 1.00 72.79 62 SER B N 1
ATOM 3727 C CA . SER B 1 33 ? 82.651 -26.678 27.667 1.00 75.68 62 SER B CA 1
ATOM 3728 C C . SER B 1 33 ? 83.785 -25.717 28.032 1.00 77.31 62 SER B C 1
ATOM 3729 O O . SER B 1 33 ? 84.944 -26.059 27.813 1.00 78.55 62 SER B O 1
ATOM 3732 N N . GLN B 1 34 ? 83.472 -24.544 28.626 1.00 75.17 63 GLN B N 1
ATOM 3733 C CA . GLN B 1 34 ? 84.525 -23.630 29.080 1.00 77.52 63 GLN B CA 1
ATOM 3734 C C . GLN B 1 34 ? 84.830 -23.873 30.555 1.00 78.90 63 GLN B C 1
ATOM 3735 O O . GLN B 1 34 ? 84.479 -24.911 31.119 1.00 81.14 63 GLN B O 1
ATOM 3741 N N . ASN B 1 35 ? 85.476 -22.898 31.179 1.00 78.62 64 ASN B N 1
ATOM 3742 C CA . ASN B 1 35 ? 86.030 -23.127 32.489 1.00 81.88 64 ASN B CA 1
ATOM 3743 C C . ASN B 1 35 ? 85.259 -22.371 33.558 1.00 79.46 64 ASN B C 1
ATOM 3744 O O . ASN B 1 35 ? 85.391 -21.147 33.644 1.00 77.81 64 ASN B O 1
ATOM 3749 N N . ILE B 1 36 ? 84.463 -23.075 34.363 1.00 79.08 65 ILE B N 1
ATOM 3750 C CA . ILE B 1 36 ? 83.694 -22.360 35.367 1.00 77.90 65 ILE B CA 1
ATOM 3751 C C . ILE B 1 36 ? 84.523 -22.329 36.645 1.00 77.17 65 ILE B C 1
ATOM 3752 O O . ILE B 1 36 ? 84.593 -23.316 37.356 1.00 78.99 65 ILE B O 1
ATOM 3757 N N . ILE B 1 37 ? 85.172 -21.202 36.944 1.00 76.08 66 ILE B N 1
ATOM 3758 C CA . ILE B 1 37 ? 86.158 -21.229 38.023 1.00 78.34 66 ILE B CA 1
ATOM 3759 C C . ILE B 1 37 ? 85.592 -20.635 39.309 1.00 77.37 66 ILE B C 1
ATOM 3760 O O . ILE B 1 37 ? 86.192 -20.789 40.380 1.00 77.59 66 ILE B O 1
ATOM 3765 N N . GLY B 1 38 ? 84.530 -19.833 39.195 1.00 72.53 67 GLY B N 1
ATOM 3766 C CA . GLY B 1 38 ? 83.967 -19.224 40.383 1.00 71.89 67 GLY B CA 1
ATOM 3767 C C . GLY B 1 38 ? 82.466 -18.972 40.176 1.00 68.51 67 GLY B C 1
ATOM 3768 O O . GLY B 1 38 ? 82.067 -18.571 39.111 1.00 65.37 67 GLY B O 1
ATOM 3769 N N . LEU B 1 39 ? 81.688 -19.202 41.230 1.00 68.58 68 LEU B N 1
ATOM 3770 C CA . LEU B 1 39 ? 80.252 -19.056 41.214 1.00 66.76 68 LEU B CA 1
ATOM 3771 C C . LEU B 1 39 ? 79.858 -18.256 42.445 1.00 68.00 68 LEU B C 1
ATOM 3772 O O . LEU B 1 39 ? 80.318 -18.584 43.554 1.00 70.41 68 LEU B O 1
ATOM 3777 N N . CYS B 1 40 ? 78.961 -17.293 42.257 1.00 66.82 69 CYS B N 1
ATOM 3778 C CA . CYS B 1 40 ? 78.470 -16.450 43.322 1.00 68.54 69 CYS B CA 1
ATOM 3779 C C . CYS B 1 40 ? 76.941 -16.473 43.326 1.00 68.00 69 CYS B C 1
ATOM 3780 O O . CYS B 1 40 ? 76.288 -16.348 42.291 1.00 65.30 69 CYS B O 1
ATOM 3783 N N . ASP B 1 41 ? 76.345 -16.696 44.490 1.00 67.85 70 ASP B N 1
ATOM 3784 C CA . ASP B 1 41 ? 74.912 -16.724 44.642 1.00 65.10 70 ASP B CA 1
ATOM 3785 C C . ASP B 1 41 ? 74.619 -16.301 46.069 1.00 65.13 70 ASP B C 1
ATOM 3786 O O . ASP B 1 41 ? 75.268 -16.805 46.982 1.00 66.65 70 ASP B O 1
ATOM 3791 N N . VAL B 1 42 ? 73.628 -15.404 46.258 1.00 62.25 71 VAL B N 1
ATOM 3792 C CA . VAL B 1 42 ? 73.298 -14.963 47.601 1.00 62.73 71 VAL B CA 1
ATOM 3793 C C . VAL B 1 42 ? 72.590 -16.068 48.375 1.00 63.04 71 VAL B C 1
ATOM 3794 O O . VAL B 1 42 ? 72.491 -15.972 49.593 1.00 62.87 71 VAL B O 1
ATOM 3798 N N . ASP B 1 43 ? 72.079 -17.090 47.675 1.00 63.88 72 ASP B N 1
ATOM 3799 C CA . ASP B 1 43 ? 71.167 -18.038 48.306 1.00 65.55 72 ASP B CA 1
ATOM 3800 C C . ASP B 1 43 ? 71.735 -19.437 48.159 1.00 67.36 72 ASP B C 1
ATOM 3801 O O . ASP B 1 43 ? 71.524 -20.087 47.135 1.00 65.85 72 ASP B O 1
ATOM 3806 N N . TRP B 1 44 ? 72.392 -19.938 49.208 1.00 74.34 73 TRP B N 1
ATOM 3807 C CA . TRP B 1 44 ? 73.110 -21.212 49.095 1.00 76.72 73 TRP B CA 1
ATOM 3808 C C . TRP B 1 44 ? 72.184 -22.410 49.229 1.00 77.24 73 TRP B C 1
ATOM 3809 O O . TRP B 1 44 ? 72.656 -23.507 48.994 1.00 77.47 73 TRP B O 1
ATOM 3820 N N . LYS B 1 45 ? 70.885 -22.196 49.549 1.00 75.22 74 LYS B N 1
ATOM 3821 C CA . LYS B 1 45 ? 69.928 -23.281 49.508 1.00 76.38 74 LYS B CA 1
ATOM 3822 C C . LYS B 1 45 ? 69.382 -23.449 48.101 1.00 74.16 74 LYS B C 1
ATOM 3823 O O . LYS B 1 45 ? 69.496 -24.515 47.514 1.00 73.66 74 LYS B O 1
ATOM 3829 N N . TYR B 1 46 ? 68.806 -22.376 47.551 1.00 72.20 75 TYR B N 1
ATOM 3830 C CA . TYR B 1 46 ? 68.208 -22.441 46.230 1.00 69.15 75 TYR B CA 1
ATOM 3831 C C . TYR B 1 46 ? 69.233 -22.837 45.168 1.00 68.96 75 TYR B C 1
ATOM 3832 O O . TYR B 1 46 ? 68.890 -23.476 44.182 1.00 69.77 75 TYR B O 1
ATOM 3841 N N . ALA B 1 47 ? 70.469 -22.393 45.340 1.00 69.96 76 ALA B N 1
ATOM 3842 C CA . ALA B 1 47 ? 71.481 -22.547 44.303 1.00 72.04 76 ALA B CA 1
ATOM 3843 C C . ALA B 1 47 ? 72.348 -23.796 44.506 1.00 77.41 76 ALA B C 1
ATOM 3844 O O . ALA B 1 47 ? 73.341 -23.977 43.806 1.00 77.93 76 ALA B O 1
ATOM 3846 N N . ASP B 1 48 ? 72.008 -24.614 45.500 1.00 79.98 77 ASP B N 1
ATOM 3847 C CA . ASP B 1 48 ? 72.922 -25.646 45.938 1.00 86.78 77 ASP B CA 1
ATOM 3848 C C . ASP B 1 48 ? 73.184 -26.671 44.828 1.00 89.07 77 ASP B C 1
ATOM 3849 O O . ASP B 1 48 ? 74.335 -27.020 44.546 1.00 91.42 77 ASP B O 1
ATOM 3854 N N . HIS B 1 49 ? 72.103 -27.143 44.197 1.00 85.64 78 HIS B N 1
ATOM 3855 C CA . HIS B 1 49 ? 72.188 -28.128 43.127 1.00 87.25 78 HIS B CA 1
ATOM 3856 C C . HIS B 1 49 ? 73.111 -27.611 42.014 1.00 86.19 78 HIS B C 1
ATOM 3857 O O . HIS B 1 49 ? 73.738 -28.401 41.337 1.00 92.21 78 HIS B O 1
ATOM 3864 N N . VAL B 1 50 ? 73.248 -26.299 41.836 1.00 85.51 79 VAL B N 1
ATOM 3865 C CA . VAL B 1 50 ? 74.081 -25.792 40.756 1.00 85.64 79 VAL B CA 1
ATOM 3866 C C . VAL B 1 50 ? 75.553 -25.824 41.166 1.00 89.81 79 VAL B C 1
ATOM 3867 O O . VAL B 1 50 ? 76.390 -26.193 40.347 1.00 89.62 79 VAL B O 1
ATOM 3871 N N . PHE B 1 51 ? 75.881 -25.446 42.414 1.00 90.48 80 PHE B N 1
ATOM 3872 C CA . PHE B 1 51 ? 77.245 -25.545 42.906 1.00 86.49 80 PHE B CA 1
ATOM 3873 C C . PHE B 1 51 ? 77.729 -26.997 42.837 1.00 90.47 80 PHE B C 1
ATOM 3874 O O . PHE B 1 51 ? 78.913 -27.249 42.689 1.00 89.95 80 PHE B O 1
ATOM 3882 N N . LYS B 1 52 ? 76.823 -27.963 42.966 1.00 91.73 81 LYS B N 1
ATOM 3883 C CA . LYS B 1 52 ? 77.244 -29.352 42.960 1.00 93.67 81 LYS B CA 1
ATOM 3884 C C . LYS B 1 52 ? 77.243 -29.973 41.565 1.00 94.49 81 LYS B C 1
ATOM 3885 O O . LYS B 1 52 ? 77.493 -31.165 41.436 1.00 96.26 81 LYS B O 1
ATOM 3891 N N . ARG B 1 53 ? 76.882 -29.216 40.528 1.00 90.41 82 ARG B N 1
ATOM 3892 C CA . ARG B 1 53 ? 77.153 -29.655 39.168 1.00 90.61 82 ARG B CA 1
ATOM 3893 C C . ARG B 1 53 ? 78.571 -29.225 38.798 1.00 87.80 82 ARG B C 1
ATOM 3894 O O . ARG B 1 53 ? 79.109 -29.781 37.862 1.00 90.10 82 ARG B O 1
ATOM 3902 N N . TYR B 1 54 ? 79.140 -28.234 39.507 1.00 85.23 83 TYR B N 1
ATOM 3903 C CA . TYR B 1 54 ? 80.470 -27.721 39.206 1.00 85.68 83 TYR B CA 1
ATOM 3904 C C . TYR B 1 54 ? 81.284 -27.679 40.490 1.00 90.82 83 TYR B C 1
ATOM 3905 O O . TYR B 1 54 ? 81.616 -26.582 41.000 1.00 89.30 83 TYR B O 1
ATOM 3914 N N . PRO B 1 55 ? 81.688 -28.885 41.000 1.00 92.55 84 PRO B N 1
ATOM 3915 C CA . PRO B 1 55 ? 82.313 -29.001 42.318 1.00 90.78 84 PRO B CA 1
ATOM 3916 C C . PRO B 1 55 ? 83.601 -28.206 42.497 1.00 90.95 84 PRO B C 1
ATOM 3917 O O . PRO B 1 55 ? 84.004 -27.958 43.634 1.00 89.46 84 PRO B O 1
ATOM 3921 N N . ALA B 1 56 ? 84.237 -27.808 41.384 1.00 89.56 85 ALA B N 1
ATOM 3922 C CA . ALA B 1 56 ? 85.581 -27.260 41.471 1.00 91.88 85 ALA B CA 1
ATOM 3923 C C . ALA B 1 56 ? 85.550 -25.740 41.609 1.00 88.43 85 ALA B C 1
ATOM 3924 O O . ALA B 1 56 ? 86.552 -25.143 41.974 1.00 88.29 85 ALA B O 1
ATOM 3926 N N . ALA B 1 57 ? 84.431 -25.086 41.312 1.00 85.63 86 ALA B N 1
ATOM 3927 C CA . ALA B 1 57 ? 84.457 -23.632 41.312 1.00 84.22 86 ALA B CA 1
ATOM 3928 C C . ALA B 1 57 ? 84.403 -23.119 42.746 1.00 82.71 86 ALA B C 1
ATOM 3929 O O . ALA B 1 57 ? 83.630 -23.680 43.517 1.00 82.93 86 ALA B O 1
ATOM 3931 N N . LYS B 1 58 ? 85.141 -22.033 43.059 1.00 81.45 87 LYS B N 1
ATOM 3932 C CA . LYS B 1 58 ? 85.036 -21.367 44.352 1.00 82.49 87 LYS B CA 1
ATOM 3933 C C . LYS B 1 58 ? 83.635 -20.783 44.521 1.00 81.64 87 LYS B C 1
ATOM 3934 O O . LYS B 1 58 ? 83.093 -20.175 43.579 1.00 76.50 87 LYS B O 1
ATOM 3940 N N . LYS B 1 59 ? 83.092 -20.937 45.748 1.00 82.89 88 LYS B N 1
ATOM 3941 C CA . LYS B 1 59 ? 81.747 -20.512 46.099 1.00 83.62 88 LYS B CA 1
ATOM 3942 C C . LYS B 1 59 ? 81.839 -19.158 46.775 1.00 81.72 88 LYS B C 1
ATOM 3943 O O . LYS B 1 59 ? 82.674 -18.963 47.644 1.00 79.38 88 LYS B O 1
ATOM 3949 N N . TYR B 1 60 ? 80.962 -18.237 46.350 1.00 78.81 89 TYR B N 1
ATOM 3950 C CA . TYR B 1 60 ? 80.812 -16.988 47.066 1.00 78.59 89 TYR B CA 1
ATOM 3951 C C . TYR B 1 60 ? 79.327 -16.677 47.196 1.00 74.98 89 TYR B C 1
ATOM 3952 O O . TYR B 1 60 ? 78.481 -17.244 46.492 1.00 70.37 89 TYR B O 1
ATOM 3961 N N . ASN B 1 61 ? 79.034 -15.760 48.112 1.00 75.49 90 ASN B N 1
ATOM 3962 C CA . ASN B 1 61 ? 77.697 -15.290 48.323 1.00 75.20 90 ASN B CA 1
ATOM 3963 C C . ASN B 1 61 ? 77.677 -13.770 48.235 1.00 76.82 90 ASN B C 1
ATOM 3964 O O . ASN B 1 61 ? 76.622 -13.194 48.452 1.00 77.58 90 ASN B O 1
ATOM 3969 N N . ASP B 1 62 ? 78.795 -13.121 47.874 1.00 77.39 91 ASP B N 1
ATOM 3970 C CA . ASP B 1 62 ? 78.788 -11.695 47.556 1.00 76.42 91 ASP B CA 1
ATOM 3971 C C . ASP B 1 62 ? 79.726 -11.474 46.374 1.00 81.07 91 ASP B C 1
ATOM 3972 O O . ASP B 1 62 ? 80.915 -11.783 46.483 1.00 78.21 91 ASP B O 1
ATOM 3977 N N . TYR B 1 63 ? 79.188 -10.915 45.275 1.00 76.44 92 TYR B N 1
ATOM 3978 C CA . TYR B 1 63 ? 79.941 -10.780 44.041 1.00 75.77 92 TYR B CA 1
ATOM 3979 C C . TYR B 1 63 ? 81.187 -9.931 44.267 1.00 77.58 92 TYR B C 1
ATOM 3980 O O . TYR B 1 63 ? 82.186 -10.191 43.620 1.00 76.77 92 TYR B O 1
ATOM 3989 N N . ARG B 1 64 ? 81.130 -8.904 45.131 1.00 80.54 93 ARG B N 1
ATOM 3990 C CA . ARG B 1 64 ? 82.275 -8.021 45.318 1.00 81.13 93 ARG B CA 1
ATOM 3991 C C . ARG B 1 64 ? 83.469 -8.777 45.917 1.00 85.33 93 ARG B C 1
ATOM 3992 O O . ARG B 1 64 ? 84.604 -8.507 45.565 1.00 80.47 93 ARG B O 1
ATOM 4000 N N . LYS B 1 65 ? 83.194 -9.677 46.858 1.00 88.02 94 LYS B N 1
ATOM 4001 C CA . LYS B 1 65 ? 84.189 -10.585 47.404 1.00 87.83 94 LYS B CA 1
ATOM 4002 C C . LYS B 1 65 ? 84.751 -11.457 46.289 1.00 85.46 94 LYS B C 1
ATOM 4003 O O . LYS B 1 65 ? 85.958 -11.629 46.198 1.00 82.43 94 LYS B O 1
ATOM 4009 N N . MET B 1 66 ? 83.872 -12.022 45.453 1.00 80.24 95 MET B N 1
ATOM 4010 C CA . MET B 1 66 ? 84.323 -12.923 44.402 1.00 80.39 95 MET B CA 1
ATOM 4011 C C . MET B 1 66 ? 85.172 -12.129 43.416 1.00 79.99 95 MET B C 1
ATOM 4012 O O . MET B 1 66 ? 86.216 -12.611 43.008 1.00 81.33 95 MET B O 1
ATOM 4017 N N . PHE B 1 67 ? 84.762 -10.896 43.090 1.00 78.11 96 PHE B N 1
ATOM 4018 C CA . PHE B 1 67 ? 85.526 -10.077 42.154 1.00 78.69 96 PHE B CA 1
ATOM 4019 C C . PHE B 1 67 ? 86.913 -9.750 42.701 1.00 83.15 96 PHE B C 1
ATOM 4020 O O . PHE B 1 67 ? 87.886 -9.843 41.953 1.00 87.05 96 PHE B O 1
ATOM 4028 N N . ASP B 1 68 ? 87.017 -9.367 43.979 1.00 86.83 97 ASP B N 1
ATOM 4029 C CA . ASP B 1 68 ? 88.309 -8.978 44.557 1.00 93.29 97 ASP B CA 1
ATOM 4030 C C . ASP B 1 68 ? 89.299 -10.135 44.533 1.00 90.75 97 ASP B C 1
ATOM 4031 O O . ASP B 1 68 ? 90.483 -9.900 44.402 1.00 89.23 97 ASP B O 1
ATOM 4036 N N . GLU B 1 69 ? 88.769 -11.353 44.673 1.00 90.54 98 GLU B N 1
ATOM 4037 C CA . GLU B 1 69 ? 89.597 -12.529 44.771 1.00 93.16 98 GLU B CA 1
ATOM 4038 C C . GLU B 1 69 ? 89.856 -13.091 43.383 1.00 94.55 98 GLU B C 1
ATOM 4039 O O . GLU B 1 69 ? 90.917 -13.659 43.202 1.00 99.10 98 GLU B O 1
ATOM 4045 N N . MET B 1 70 ? 88.949 -12.961 42.411 1.00 90.33 99 MET B N 1
ATOM 4046 C CA . MET B 1 70 ? 89.078 -13.844 41.260 1.00 90.74 99 MET B CA 1
ATOM 4047 C C . MET B 1 70 ? 88.986 -13.138 39.909 1.00 89.50 99 MET B C 1
ATOM 4048 O O . MET B 1 70 ? 89.105 -13.807 38.881 1.00 86.78 99 MET B O 1
ATOM 4053 N N . LEU B 1 71 ? 88.781 -11.816 39.880 1.00 88.41 100 LEU B N 1
ATOM 4054 C CA . LEU B 1 71 ? 88.699 -11.101 38.620 1.00 88.37 100 LEU B CA 1
ATOM 4055 C C . LEU B 1 71 ? 90.058 -11.151 37.905 1.00 94.00 100 LEU B C 1
ATOM 4056 O O . LEU B 1 71 ? 90.116 -11.094 36.691 1.00 94.85 100 LEU B O 1
ATOM 4061 N N . LYS B 1 72 ? 91.163 -11.325 38.631 1.00 95.23 101 LYS B N 1
ATOM 4062 C CA . LYS B 1 72 ? 92.449 -11.579 37.983 1.00 100.98 101 LYS B CA 1
ATOM 4063 C C . LYS B 1 72 ? 92.367 -12.832 37.097 1.00 96.69 101 LYS B C 1
ATOM 4064 O O . LYS B 1 72 ? 92.693 -12.769 35.919 1.00 95.34 101 LYS B O 1
ATOM 4070 N N . SER B 1 73 ? 91.923 -13.958 37.671 1.00 93.81 102 SER B N 1
ATOM 4071 C CA . SER B 1 73 ? 91.895 -15.257 37.016 1.00 92.62 102 SER B CA 1
ATOM 4072 C C . SER B 1 73 ? 90.896 -15.327 35.861 1.00 89.89 102 SER B C 1
ATOM 4073 O O . SER B 1 73 ? 90.947 -16.291 35.104 1.00 90.58 102 SER B O 1
ATOM 4076 N N . ALA B 1 74 ? 89.928 -14.399 35.781 1.00 86.92 103 ALA B N 1
ATOM 4077 C CA . ALA B 1 74 ? 88.780 -14.565 34.904 1.00 83.62 103 ALA B CA 1
ATOM 4078 C C . ALA B 1 74 ? 88.964 -13.787 33.605 1.00 80.95 103 ALA B C 1
ATOM 4079 O O . ALA B 1 74 ? 89.656 -12.770 33.604 1.00 78.51 103 ALA B O 1
ATOM 4081 N N . ASP B 1 75 ? 88.267 -14.246 32.546 1.00 78.75 104 ASP B N 1
ATOM 4082 C CA . ASP B 1 75 ? 88.136 -13.512 31.287 1.00 78.62 104 ASP B CA 1
ATOM 4083 C C . ASP B 1 75 ? 86.741 -12.886 31.123 1.00 76.90 104 ASP B C 1
ATOM 4084 O O . ASP B 1 75 ? 86.590 -11.858 30.453 1.00 75.98 104 ASP B O 1
ATOM 4089 N N . ALA B 1 76 ? 85.724 -13.569 31.691 1.00 75.03 105 ALA B N 1
ATOM 4090 C CA . ALA B 1 76 ? 84.318 -13.310 31.401 1.00 71.00 105 ALA B CA 1
ATOM 4091 C C . ALA B 1 76 ? 83.438 -13.546 32.621 1.00 68.41 105 ALA B C 1
ATOM 4092 O O . ALA B 1 76 ? 83.766 -14.320 33.494 1.00 69.78 105 ALA B O 1
ATOM 4094 N N . VAL B 1 77 ? 82.268 -12.920 32.628 1.00 66.64 106 VAL B N 1
ATOM 4095 C CA . VAL B 1 77 ? 81.333 -13.038 33.733 1.00 65.40 106 VAL B CA 1
ATOM 4096 C C . VAL B 1 77 ? 79.947 -13.231 33.150 1.00 61.96 106 VAL B C 1
ATOM 4097 O O . VAL B 1 77 ? 79.542 -12.444 32.317 1.00 60.41 106 VAL B O 1
ATOM 4101 N N . MET B 1 78 ? 79.247 -14.248 33.625 1.00 62.29 107 MET B N 1
ATOM 4102 C CA . MET B 1 78 ? 77.839 -14.475 33.347 1.00 61.78 107 MET B CA 1
ATOM 4103 C C . MET B 1 78 ? 76.975 -13.921 34.494 1.00 59.68 107 MET B C 1
ATOM 4104 O O . MET B 1 78 ? 77.194 -14.282 35.656 1.00 59.17 107 MET B O 1
ATOM 4109 N N . VAL B 1 79 ? 75.972 -13.079 34.182 1.00 55.19 108 VAL B N 1
ATOM 4110 C CA . VAL B 1 79 ? 75.141 -12.483 35.208 1.00 53.80 108 VAL B CA 1
ATOM 4111 C C . VAL B 1 79 ? 73.653 -12.862 34.995 1.00 52.92 108 VAL B C 1
ATOM 4112 O O . VAL B 1 79 ? 73.094 -12.528 33.937 1.00 50.41 108 VAL B O 1
ATOM 4116 N N . ALA B 1 80 ? 73.032 -13.555 35.974 1.00 51.46 109 ALA B N 1
ATOM 4117 C CA . ALA B 1 80 ? 71.629 -13.930 35.942 1.00 51.63 109 ALA B CA 1
ATOM 4118 C C . ALA B 1 80 ? 70.985 -13.753 37.327 1.00 51.95 109 ALA B C 1
ATOM 4119 O O . ALA B 1 80 ? 70.253 -14.649 37.846 1.00 50.64 109 ALA B O 1
ATOM 4121 N N . THR B 1 81 ? 71.258 -12.565 37.905 1.00 51.26 110 THR B N 1
ATOM 4122 C CA . THR B 1 81 ? 70.664 -12.118 39.149 1.00 50.91 110 THR B CA 1
ATOM 4123 C C . THR B 1 81 ? 69.328 -11.441 38.877 1.00 49.31 110 THR B C 1
ATOM 4124 O O . THR B 1 81 ? 68.911 -11.327 37.725 1.00 47.92 110 THR B O 1
ATOM 4128 N N . ALA B 1 82 ? 68.681 -10.967 39.951 1.00 50.29 111 ALA B N 1
ATOM 4129 C CA . ALA B 1 82 ? 67.517 -10.082 39.827 1.00 49.90 111 ALA B CA 1
ATOM 4130 C C . ALA B 1 82 ? 67.959 -8.831 39.072 1.00 50.85 111 ALA B C 1
ATOM 4131 O O . ALA B 1 82 ? 69.136 -8.399 39.159 1.00 51.48 111 ALA B O 1
ATOM 4133 N N . ASP B 1 83 ? 66.995 -8.235 38.368 1.00 47.56 112 ASP B N 1
ATOM 4134 C CA . ASP B 1 83 ? 67.235 -7.197 37.380 1.00 47.62 112 ASP B CA 1
ATOM 4135 C C . ASP B 1 83 ? 68.001 -6.004 37.969 1.00 45.91 112 ASP B C 1
ATOM 4136 O O . ASP B 1 83 ? 68.860 -5.449 37.290 1.00 46.21 112 ASP B O 1
ATOM 4141 N N . HIS B 1 84 ? 67.680 -5.586 39.213 1.00 45.47 113 HIS B N 1
ATOM 4142 C CA . HIS B 1 84 ? 68.200 -4.340 39.762 1.00 46.19 113 HIS B CA 1
ATOM 4143 C C . HIS B 1 84 ? 69.711 -4.394 39.982 1.00 48.47 113 HIS B C 1
ATOM 4144 O O . HIS B 1 84 ? 70.301 -3.328 40.035 1.00 48.45 113 HIS B O 1
ATOM 4151 N N . THR B 1 85 ? 70.293 -5.591 40.131 1.00 51.08 114 THR B N 1
ATOM 4152 C CA . THR B 1 85 ? 71.754 -5.690 40.289 1.00 54.83 114 THR B CA 1
ATOM 4153 C C . THR B 1 85 ? 72.538 -5.986 39.006 1.00 55.10 114 THR B C 1
ATOM 4154 O O . THR B 1 85 ? 73.784 -6.079 39.047 1.00 55.44 114 THR B O 1
ATOM 4158 N N . HIS B 1 86 ? 71.872 -6.228 37.868 1.00 53.80 115 HIS B N 1
ATOM 4159 C CA . HIS B 1 86 ? 72.618 -6.609 36.676 1.00 53.67 115 HIS B CA 1
ATOM 4160 C C . HIS B 1 86 ? 73.677 -5.559 36.346 1.00 55.21 115 HIS B C 1
ATOM 4161 O O . HIS B 1 86 ? 74.790 -5.862 35.944 1.00 54.93 115 HIS B O 1
ATOM 4168 N N . ALA B 1 87 ? 73.297 -4.288 36.472 1.00 53.82 116 ALA B N 1
ATOM 4169 C CA . ALA B 1 87 ? 74.111 -3.198 36.002 1.00 53.45 116 ALA B CA 1
ATOM 4170 C C . ALA B 1 87 ? 75.409 -3.117 36.783 1.00 55.17 116 ALA B C 1
ATOM 4171 O O . ALA B 1 87 ? 76.449 -2.941 36.177 1.00 55.88 116 ALA B O 1
ATOM 4173 N N . ILE B 1 88 ? 75.328 -3.156 38.108 1.00 56.11 117 ILE B N 1
ATOM 4174 C CA . ILE B 1 88 ? 76.479 -2.814 38.909 1.00 60.67 117 ILE B CA 1
ATOM 4175 C C . ILE B 1 88 ? 77.496 -3.918 38.730 1.00 60.61 117 ILE B C 1
ATOM 4176 O O . ILE B 1 88 ? 78.686 -3.644 38.693 1.00 65.61 117 ILE B O 1
ATOM 4181 N N . ILE B 1 89 ? 76.993 -5.148 38.625 1.00 59.63 118 ILE B N 1
ATOM 4182 C CA . ILE B 1 89 ? 77.847 -6.299 38.419 1.00 61.71 118 ILE B CA 1
ATOM 4183 C C . ILE B 1 89 ? 78.509 -6.224 37.040 1.00 61.45 118 ILE B C 1
ATOM 4184 O O . ILE B 1 89 ? 79.729 -6.300 36.956 1.00 59.27 118 ILE B O 1
ATOM 4189 N N . ALA B 1 90 ? 77.706 -6.127 35.975 1.00 57.43 119 ALA B N 1
ATOM 4190 C CA . ALA B 1 90 ? 78.264 -6.068 34.640 1.00 57.80 119 ALA B CA 1
ATOM 4191 C C . ALA B 1 90 ? 79.237 -4.908 34.516 1.00 59.65 119 ALA B C 1
ATOM 4192 O O . ALA B 1 90 ? 80.276 -5.069 33.895 1.00 61.12 119 ALA B O 1
ATOM 4194 N N . ALA B 1 91 ? 78.919 -3.745 35.090 1.00 59.34 120 ALA B N 1
ATOM 4195 C CA . ALA B 1 91 ? 79.784 -2.582 34.907 1.00 60.75 120 ALA B CA 1
ATOM 4196 C C . ALA B 1 91 ? 81.150 -2.805 35.555 1.00 65.05 120 ALA B C 1
ATOM 4197 O O . ALA B 1 91 ? 82.157 -2.356 35.005 1.00 67.62 120 ALA B O 1
ATOM 4199 N N . ASP B 1 92 ? 81.181 -3.443 36.744 1.00 66.76 121 ASP B N 1
ATOM 4200 C CA . ASP B 1 92 ? 82.433 -3.649 37.458 1.00 67.90 121 ASP B CA 1
ATOM 4201 C C . ASP B 1 92 ? 83.263 -4.655 36.688 1.00 68.48 121 ASP B C 1
ATOM 4202 O O . ASP B 1 92 ? 84.487 -4.593 36.719 1.00 73.71 121 ASP B O 1
ATOM 4207 N N . ALA B 1 93 ? 82.591 -5.618 36.054 1.00 66.08 122 ALA B N 1
ATOM 4208 C CA . ALA B 1 93 ? 83.295 -6.627 35.290 1.00 66.91 122 ALA B CA 1
ATOM 4209 C C . ALA B 1 93 ? 83.911 -5.957 34.073 1.00 68.55 122 ALA B C 1
ATOM 4210 O O . ALA B 1 93 ? 85.083 -6.113 33.822 1.00 71.41 122 ALA B O 1
ATOM 4212 N N . MET B 1 94 ? 83.137 -5.134 33.368 1.00 69.54 123 MET B N 1
ATOM 4213 C CA . MET B 1 94 ? 83.628 -4.572 32.114 1.00 71.19 123 MET B CA 1
ATOM 4214 C C . MET B 1 94 ? 84.760 -3.579 32.385 1.00 70.54 123 MET B C 1
ATOM 4215 O O . MET B 1 94 ? 85.729 -3.569 31.635 1.00 71.44 123 MET B O 1
ATOM 4220 N N . THR B 1 95 ? 84.619 -2.735 33.421 1.00 69.63 124 THR B N 1
ATOM 4221 C CA . THR B 1 95 ? 85.639 -1.743 33.705 1.00 74.44 124 THR B CA 1
ATOM 4222 C C . THR B 1 95 ? 86.956 -2.442 34.066 1.00 75.28 124 THR B C 1
ATOM 4223 O O . THR B 1 95 ? 87.989 -1.850 33.841 1.00 77.71 124 THR B O 1
ATOM 4227 N N . ALA B 1 96 ? 86.910 -3.699 34.544 1.00 73.71 125 ALA B N 1
ATOM 4228 C CA . ALA B 1 96 ? 88.087 -4.525 34.754 1.00 77.90 125 ALA B CA 1
ATOM 4229 C C . ALA B 1 96 ? 88.547 -5.251 33.483 1.00 77.24 125 ALA B C 1
ATOM 4230 O O . ALA B 1 96 ? 89.401 -6.134 33.598 1.00 75.52 125 ALA B O 1
ATOM 4232 N N . GLY B 1 97 ? 87.974 -4.930 32.299 1.00 72.46 126 GLY B N 1
ATOM 4233 C CA . GLY B 1 97 ? 88.359 -5.546 31.037 1.00 72.20 126 GLY B CA 1
ATOM 4234 C C . GLY B 1 97 ? 87.837 -6.978 30.845 1.00 73.40 126 GLY B C 1
ATOM 4235 O O . GLY B 1 97 ? 88.517 -7.813 30.238 1.00 76.68 126 GLY B O 1
ATOM 4236 N N . LYS B 1 98 ? 86.614 -7.272 31.315 1.00 71.34 127 LYS B N 1
ATOM 4237 C CA . LYS B 1 98 ? 86.049 -8.612 31.183 1.00 69.39 127 LYS B CA 1
ATOM 4238 C C . LYS B 1 98 ? 84.845 -8.590 30.263 1.00 66.66 127 LYS B C 1
ATOM 4239 O O . LYS B 1 98 ? 84.030 -7.668 30.337 1.00 62.10 127 LYS B O 1
ATOM 4245 N N . HIS B 1 99 ? 84.697 -9.693 29.526 1.00 66.21 128 HIS B N 1
ATOM 4246 C CA . HIS B 1 99 ? 83.530 -9.947 28.700 1.00 63.07 128 HIS B CA 1
ATOM 4247 C C . HIS B 1 99 ? 82.344 -10.286 29.589 1.00 61.47 128 HIS B C 1
ATOM 4248 O O . HIS B 1 99 ? 82.520 -10.866 30.631 1.00 62.39 128 HIS B O 1
ATOM 4255 N N . VAL B 1 100 ? 81.121 -9.991 29.144 1.00 60.34 129 VAL B N 1
ATOM 4256 C CA . VAL B 1 100 ? 79.949 -10.181 29.994 1.00 59.41 129 VAL B CA 1
ATOM 4257 C C . VAL B 1 100 ? 78.785 -10.735 29.193 1.00 57.29 129 VAL B C 1
ATOM 4258 O O . VAL B 1 100 ? 78.479 -10.240 28.099 1.00 56.91 129 VAL B O 1
ATOM 4262 N N . TYR B 1 101 ? 78.179 -11.782 29.753 1.00 55.52 130 TYR B N 1
ATOM 4263 C CA . TYR B 1 101 ? 76.848 -12.199 29.376 1.00 52.98 130 TYR B CA 1
ATOM 4264 C C . TYR B 1 101 ? 75.897 -11.806 30.494 1.00 52.20 130 TYR B C 1
ATOM 4265 O O . TYR B 1 101 ? 76.131 -12.222 31.622 1.00 51.81 130 TYR B O 1
ATOM 4274 N N . VAL B 1 102 ? 74.861 -11.003 30.161 1.00 50.05 131 VAL B N 1
ATOM 4275 C CA . VAL B 1 102 ? 73.955 -10.439 31.150 1.00 49.35 131 VAL B CA 1
ATOM 4276 C C . VAL B 1 102 ? 72.533 -10.758 30.733 1.00 47.16 131 VAL B C 1
ATOM 4277 O O . VAL B 1 102 ? 72.164 -10.462 29.613 1.00 44.83 131 VAL B O 1
ATOM 4281 N N . GLU B 1 103 ? 71.762 -11.421 31.591 1.00 48.08 132 GLU B N 1
ATOM 4282 C CA . GLU B 1 103 ? 70.402 -11.777 31.214 1.00 47.91 132 GLU B CA 1
ATOM 4283 C C . GLU B 1 103 ? 69.566 -10.544 30.891 1.00 45.53 132 GLU B C 1
ATOM 4284 O O . GLU B 1 103 ? 69.832 -9.417 31.339 1.00 45.12 132 GLU B O 1
ATOM 4290 N N . LYS B 1 104 ? 68.580 -10.787 30.023 1.00 46.95 133 LYS B N 1
ATOM 4291 C CA . LYS B 1 104 ? 67.522 -9.819 29.737 1.00 47.03 133 LYS B CA 1
ATOM 4292 C C . LYS B 1 104 ? 66.653 -9.700 30.973 1.00 44.87 133 LYS B C 1
ATOM 4293 O O . LYS B 1 104 ? 66.508 -10.680 31.685 1.00 46.91 133 LYS B O 1
ATOM 4299 N N . PRO B 1 105 ? 66.060 -8.527 31.311 1.00 41.57 134 PRO B N 1
ATOM 4300 C CA . PRO B 1 105 ? 66.354 -7.258 30.661 1.00 40.99 134 PRO B CA 1
ATOM 4301 C C . PRO B 1 105 ? 67.741 -6.815 31.096 1.00 41.39 134 PRO B C 1
ATOM 4302 O O . PRO B 1 105 ? 68.111 -7.069 32.219 1.00 44.94 134 PRO B O 1
ATOM 4306 N N . LEU B 1 106 ? 68.447 -6.116 30.237 1.00 41.58 135 LEU B N 1
ATOM 4307 C CA . LEU B 1 106 ? 69.862 -5.887 30.461 1.00 43.03 135 LEU B CA 1
ATOM 4308 C C . LEU B 1 106 ? 70.086 -5.211 31.808 1.00 44.64 135 LEU B C 1
ATOM 4309 O O . LEU B 1 106 ? 70.937 -5.652 32.567 1.00 45.31 135 LEU B O 1
ATOM 4314 N N . THR B 1 107 ? 69.340 -4.128 32.044 1.00 44.01 136 THR B N 1
ATOM 4315 C CA . THR B 1 107 ? 69.398 -3.367 33.267 1.00 43.76 136 THR B CA 1
ATOM 4316 C C . THR B 1 107 ? 67.989 -2.984 33.710 1.00 43.39 136 THR B C 1
ATOM 4317 O O . THR B 1 107 ? 66.995 -3.104 32.977 1.00 40.23 136 THR B O 1
ATOM 4321 N N . HIS B 1 108 ? 67.953 -2.489 34.938 1.00 45.23 137 HIS B N 1
ATOM 4322 C CA . HIS B 1 108 ? 66.740 -2.063 35.591 1.00 47.12 137 HIS B CA 1
ATOM 4323 C C . HIS B 1 108 ? 66.328 -0.685 35.073 1.00 45.78 137 HIS B C 1
ATOM 4324 O O . HIS B 1 108 ? 65.136 -0.417 34.922 1.00 43.47 137 HIS B O 1
ATOM 4331 N N . THR B 1 109 ? 67.302 0.176 34.748 1.00 44.07 138 THR B N 1
ATOM 4332 C CA . THR B 1 109 ? 67.005 1.556 34.361 1.00 44.14 138 THR B CA 1
ATOM 4333 C C . THR B 1 109 ? 67.595 1.955 33.010 1.00 43.22 138 THR B C 1
ATOM 4334 O O . THR B 1 109 ? 68.588 1.428 32.568 1.00 44.04 138 THR B O 1
ATOM 4338 N N . VAL B 1 110 ? 67.025 2.998 32.415 1.00 42.76 139 VAL B N 1
ATOM 4339 C CA . VAL B 1 110 ? 67.534 3.622 31.217 1.00 43.60 139 VAL B CA 1
ATOM 4340 C C . VAL B 1 110 ? 69.000 4.021 31.438 1.00 45.69 139 VAL B C 1
ATOM 4341 O O . VAL B 1 110 ? 69.806 3.681 30.604 1.00 46.76 139 VAL B O 1
ATOM 4345 N N . TYR B 1 111 ? 69.319 4.771 32.503 1.00 46.10 140 TYR B N 1
ATOM 4346 C CA . TYR B 1 111 ? 70.670 5.284 32.735 1.00 48.71 140 TYR B CA 1
ATOM 4347 C C . TYR B 1 111 ? 71.653 4.116 32.734 1.00 47.64 140 TYR B C 1
ATOM 4348 O O . TYR B 1 111 ? 72.707 4.221 32.158 1.00 50.44 140 TYR B O 1
ATOM 4357 N N . GLU B 1 112 ? 71.332 3.044 33.468 1.00 47.26 141 GLU B N 1
ATOM 4358 C CA . GLU B 1 112 ? 72.182 1.881 33.551 1.00 47.44 141 GLU B CA 1
ATOM 4359 C C . GLU B 1 112 ? 72.422 1.282 32.161 1.00 46.58 141 GLU B C 1
ATOM 4360 O O . GLU B 1 112 ? 73.527 0.828 31.859 1.00 44.25 141 GLU B O 1
ATOM 4366 N N . SER B 1 113 ? 71.379 1.227 31.313 1.00 45.63 142 SER B N 1
ATOM 4367 C CA . SER B 1 113 ? 71.574 0.664 29.977 1.00 45.88 142 SER B CA 1
ATOM 4368 C C . SER B 1 113 ? 72.536 1.553 29.181 1.00 46.71 142 SER B C 1
ATOM 4369 O O . SER B 1 113 ? 73.399 1.026 28.468 1.00 46.83 142 SER B O 1
ATOM 4372 N N . ARG B 1 114 ? 72.354 2.875 29.270 1.00 44.72 143 ARG B N 1
ATOM 4373 C CA . ARG B 1 114 ? 73.180 3.760 28.504 1.00 46.63 143 ARG B CA 1
ATOM 4374 C C . ARG B 1 114 ? 74.643 3.549 28.941 1.00 49.96 143 ARG B C 1
ATOM 4375 O O . ARG B 1 114 ? 75.542 3.477 28.104 1.00 49.86 143 ARG B O 1
ATOM 4383 N N . LEU B 1 115 ? 74.859 3.405 30.259 1.00 50.97 144 LEU B N 1
ATOM 4384 C CA . LEU B 1 115 ? 76.181 3.236 30.782 1.00 52.91 144 LEU B CA 1
ATOM 4385 C C . LEU B 1 115 ? 76.778 1.913 30.297 1.00 52.74 144 LEU B C 1
ATOM 4386 O O . LEU B 1 115 ? 77.942 1.886 29.938 1.00 56.12 144 LEU B O 1
ATOM 4391 N N . LEU B 1 116 ? 76.072 0.792 30.364 1.00 49.70 145 LEU B N 1
ATOM 4392 C CA . LEU B 1 116 ? 76.652 -0.461 29.907 1.00 50.91 145 LEU B CA 1
ATOM 4393 C C . LEU B 1 116 ? 77.019 -0.392 28.417 1.00 51.06 145 LEU B C 1
ATOM 4394 O O . LEU B 1 116 ? 78.083 -0.880 28.007 1.00 52.51 145 LEU B O 1
ATOM 4399 N N . THR B 1 117 ? 76.192 0.262 27.608 1.00 49.92 146 THR B N 1
ATOM 4400 C CA . THR B 1 117 ? 76.481 0.429 26.188 1.00 51.44 146 THR B CA 1
ATOM 4401 C C . THR B 1 117 ? 77.822 1.139 25.979 1.00 56.48 146 THR B C 1
ATOM 4402 O O . THR B 1 117 ? 78.615 0.695 25.149 1.00 58.41 146 THR B O 1
ATOM 4406 N N . LYS B 1 118 ? 78.042 2.239 26.710 1.00 56.64 147 LYS B N 1
ATOM 4407 C CA . LYS B 1 118 ? 79.195 3.073 26.484 1.00 61.53 147 LYS B CA 1
ATOM 4408 C C . LYS B 1 118 ? 80.480 2.407 27.039 1.00 60.21 147 LYS B C 1
ATOM 4409 O O . LYS B 1 118 ? 81.559 2.571 26.476 1.00 57.90 147 LYS B O 1
ATOM 4415 N N . LEU B 1 119 ? 80.349 1.652 28.136 1.00 58.84 148 LEU B N 1
ATOM 4416 C CA . LEU B 1 119 ? 81.417 0.865 28.704 1.00 59.21 148 LEU B CA 1
ATOM 4417 C C . LEU B 1 119 ? 81.865 -0.260 27.769 1.00 59.91 148 LEU B C 1
ATOM 4418 O O . LEU B 1 119 ? 83.079 -0.522 27.675 1.00 60.98 148 LEU B O 1
ATOM 4423 N N . ALA B 1 120 ? 80.927 -0.940 27.101 1.00 58.09 149 ALA B N 1
ATOM 4424 C CA . ALA B 1 120 ? 81.232 -2.027 26.150 1.00 60.24 149 ALA B CA 1
ATOM 4425 C C . ALA B 1 120 ? 82.137 -1.545 25.025 1.00 63.06 149 ALA B C 1
ATOM 4426 O O . ALA B 1 120 ? 83.079 -2.224 24.633 1.00 62.88 149 ALA B O 1
ATOM 4428 N N . ASP B 1 121 ? 81.775 -0.372 24.513 1.00 65.72 150 ASP B N 1
ATOM 4429 C CA . ASP B 1 121 ? 82.549 0.366 23.527 1.00 68.65 150 ASP B CA 1
ATOM 4430 C C . ASP B 1 121 ? 83.933 0.728 24.068 1.00 72.45 150 ASP B C 1
ATOM 4431 O O . ASP B 1 121 ? 84.951 0.496 23.425 1.00 76.86 150 ASP B O 1
ATOM 4436 N N . LYS B 1 122 ? 83.950 1.354 25.249 1.00 70.41 151 LYS B N 1
ATOM 4437 C CA . LYS B 1 122 ? 85.156 1.952 25.750 1.00 73.48 151 LYS B CA 1
ATOM 4438 C C . LYS B 1 122 ? 86.188 0.857 26.051 1.00 74.38 151 LYS B C 1
ATOM 4439 O O . LYS B 1 122 ? 87.315 0.995 25.642 1.00 77.66 151 LYS B O 1
ATOM 4445 N N . TYR B 1 123 ? 85.803 -0.203 26.759 1.00 71.83 152 TYR B N 1
ATOM 4446 C CA . TYR B 1 123 ? 86.696 -1.276 27.142 1.00 72.80 152 TYR B CA 1
ATOM 4447 C C . TYR B 1 123 ? 86.806 -2.340 26.050 1.00 72.06 152 TYR B C 1
ATOM 4448 O O . TYR B 1 123 ? 87.561 -3.267 26.223 1.00 72.12 152 TYR B O 1
ATOM 4457 N N . LYS B 1 124 ? 86.051 -2.238 24.951 1.00 73.54 153 LYS B N 1
ATOM 4458 C CA . LYS B 1 124 ? 86.219 -3.093 23.775 1.00 75.59 153 LYS B CA 1
ATOM 4459 C C . LYS B 1 124 ? 86.145 -4.589 24.118 1.00 74.95 153 LYS B C 1
ATOM 4460 O O . LYS B 1 124 ? 86.912 -5.410 23.587 1.00 69.28 153 LYS B O 1
ATOM 4466 N N . VAL B 1 125 ? 85.190 -4.948 24.985 1.00 72.92 154 VAL B N 1
ATOM 4467 C CA . VAL B 1 125 ? 84.958 -6.339 25.362 1.00 72.20 154 VAL B CA 1
ATOM 4468 C C . VAL B 1 125 ? 83.742 -6.835 24.595 1.00 69.84 154 VAL B C 1
ATOM 4469 O O . VAL B 1 125 ? 82.942 -6.013 24.104 1.00 64.22 154 VAL B O 1
ATOM 4473 N N . ALA B 1 126 ? 83.609 -8.173 24.549 1.00 66.21 155 ALA B N 1
ATOM 4474 C CA . ALA B 1 126 ? 82.478 -8.813 23.918 1.00 63.07 155 ALA B CA 1
ATOM 4475 C C . ALA B 1 126 ? 81.344 -8.883 24.925 1.00 61.63 155 ALA B C 1
ATOM 4476 O O . ALA B 1 126 ? 81.565 -9.201 26.088 1.00 63.56 155 ALA B O 1
ATOM 4478 N N . THR B 1 127 ? 80.134 -8.647 24.448 1.00 59.01 156 THR B N 1
ATOM 4479 C CA . THR B 1 127 ? 78.976 -8.566 25.307 1.00 56.04 156 THR B CA 1
ATOM 4480 C C . THR B 1 127 ? 77.853 -9.318 24.641 1.00 54.08 156 THR B C 1
ATOM 4481 O O . THR B 1 127 ? 77.789 -9.393 23.413 1.00 52.36 156 THR B O 1
ATOM 4485 N N . GLN B 1 128 ? 76.924 -9.777 25.475 1.00 52.75 157 GLN B N 1
ATOM 4486 C CA . GLN B 1 128 ? 75.775 -10.498 24.989 1.00 50.63 157 GLN B CA 1
ATOM 4487 C C . GLN B 1 128 ? 74.672 -10.324 26.010 1.00 49.81 157 GLN B C 1
ATOM 4488 O O . GLN B 1 128 ? 74.845 -10.711 27.172 1.00 49.58 157 GLN B O 1
ATOM 4494 N N . MET B 1 129 ? 73.542 -9.713 25.609 1.00 47.87 158 MET B N 1
ATOM 4495 C CA . MET B 1 129 ? 72.381 -9.778 26.461 1.00 45.27 158 MET B CA 1
ATOM 4496 C C . MET B 1 129 ? 71.739 -11.115 26.173 1.00 45.17 158 MET B C 1
ATOM 4497 O O . MET B 1 129 ? 71.831 -11.590 25.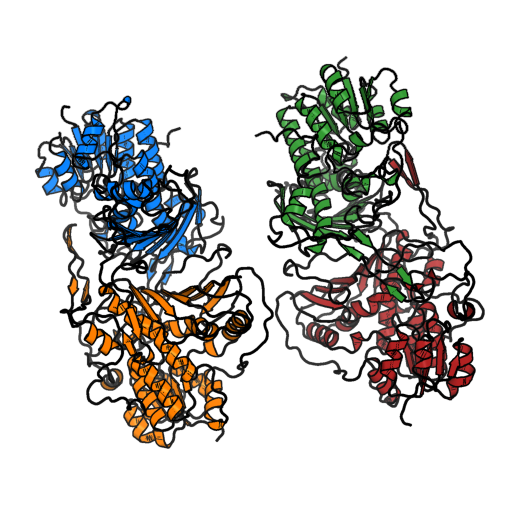052 1.00 45.16 158 MET B O 1
ATOM 4502 N N . GLY B 1 130 ? 71.100 -11.717 27.180 1.00 46.46 159 GLY B N 1
ATOM 4503 C CA . GLY B 1 130 ? 70.618 -13.086 27.151 1.00 47.32 159 GLY B CA 1
ATOM 4504 C C . GLY B 1 130 ? 69.237 -13.247 26.497 1.00 46.54 159 GLY B C 1
ATOM 4505 O O . GLY B 1 130 ? 68.495 -14.152 26.850 1.00 45.40 159 GLY B O 1
ATOM 4506 N N . ASN B 1 131 ? 68.923 -12.464 25.465 1.00 47.60 160 ASN B N 1
ATOM 4507 C CA . ASN B 1 131 ? 67.703 -12.712 24.700 1.00 49.77 160 ASN B CA 1
ATOM 4508 C C . ASN B 1 131 ? 68.054 -13.655 23.551 1.00 46.88 160 ASN B C 1
ATOM 4509 O O . ASN B 1 131 ? 68.401 -13.189 22.478 1.00 44.10 160 ASN B O 1
ATOM 4514 N N . GLN B 1 132 ? 67.897 -14.954 23.812 1.00 47.05 161 GLN B N 1
ATOM 4515 C CA . GLN B 1 132 ? 68.430 -16.011 22.963 1.00 50.22 161 GLN B CA 1
ATOM 4516 C C . GLN B 1 132 ? 67.760 -16.042 21.587 1.00 47.29 161 GLN B C 1
ATOM 4517 O O . GLN B 1 132 ? 68.349 -16.534 20.628 1.00 45.32 161 GLN B O 1
ATOM 4523 N N . GLY B 1 133 ? 66.551 -15.481 21.477 1.00 44.60 162 GLY B N 1
ATOM 4524 C CA . GLY B 1 133 ? 65.850 -15.388 20.203 1.00 42.75 162 GLY B CA 1
ATOM 4525 C C . GLY B 1 133 ? 66.623 -14.585 19.141 1.00 42.00 162 GLY B C 1
ATOM 4526 O O . GLY B 1 133 ? 66.445 -14.785 17.932 1.00 41.61 162 GLY B O 1
ATOM 4527 N N . ALA B 1 134 ? 67.501 -13.681 19.603 1.00 41.40 163 ALA B N 1
ATOM 4528 C CA . ALA B 1 134 ? 68.295 -12.873 18.711 1.00 42.19 163 ALA B CA 1
ATOM 4529 C C . ALA B 1 134 ? 69.239 -13.734 17.871 1.00 43.16 163 ALA B C 1
ATOM 4530 O O . ALA B 1 134 ? 69.720 -13.275 16.850 1.00 43.03 163 ALA B O 1
ATOM 4532 N N . SER B 1 135 ? 69.469 -14.981 18.287 1.00 44.54 164 SER B N 1
ATOM 4533 C CA . SER B 1 135 ? 70.401 -15.880 17.619 1.00 47.45 164 SER B CA 1
ATOM 4534 C C . SER B 1 135 ? 69.658 -16.919 16.790 1.00 47.91 164 SER B C 1
ATOM 4535 O O . SER B 1 135 ? 70.289 -17.770 16.204 1.00 50.33 164 SER B O 1
ATOM 4538 N N . ASP B 1 136 ? 68.332 -16.856 16.703 1.00 47.84 165 ASP B N 1
ATOM 4539 C CA . ASP B 1 136 ? 67.581 -17.860 15.943 1.00 49.60 165 ASP B CA 1
ATOM 4540 C C . ASP B 1 136 ? 67.272 -17.397 14.512 1.00 48.81 165 ASP B C 1
ATOM 4541 O O . ASP B 1 136 ? 67.608 -16.267 14.096 1.00 50.81 165 ASP B O 1
ATOM 4546 N N . GLU B 1 137 ? 66.603 -18.285 13.761 1.00 47.82 166 GLU B N 1
ATOM 4547 C CA . GLU B 1 137 ? 66.316 -18.011 12.369 1.00 50.11 166 GLU B CA 1
ATOM 4548 C C . GLU B 1 137 ? 65.158 -16.999 12.183 1.00 48.83 166 GLU B C 1
ATOM 4549 O O . GLU B 1 137 ? 65.162 -16.197 11.243 1.00 51.52 166 GLU B O 1
ATOM 4555 N N . GLY B 1 138 ? 64.128 -17.089 13.010 1.00 46.45 167 GLY B N 1
ATOM 4556 C CA . GLY B 1 138 ? 62.954 -16.219 12.864 1.00 44.78 167 GLY B CA 1
ATOM 4557 C C . GLY B 1 138 ? 63.302 -14.751 12.631 1.00 43.50 167 GLY B C 1
ATOM 4558 O O . GLY B 1 138 ? 62.859 -14.152 11.662 1.00 44.45 167 GLY B O 1
ATOM 4559 N N . VAL B 1 139 ? 64.066 -14.148 13.544 1.00 44.26 168 VAL B N 1
ATOM 4560 C CA . VAL B 1 139 ? 64.421 -12.757 13.361 1.00 44.55 168 VAL B CA 1
ATOM 4561 C C . VAL B 1 139 ? 65.065 -12.516 12.012 1.00 44.69 168 VAL B C 1
ATOM 4562 O O . VAL B 1 139 ? 64.972 -11.402 11.502 1.00 41.96 168 VAL B O 1
ATOM 4566 N N . ARG B 1 140 ? 65.897 -13.439 11.583 1.00 44.94 169 ARG B N 1
ATOM 4567 C CA . ARG B 1 140 ? 66.643 -13.207 10.351 1.00 47.99 169 ARG B CA 1
ATOM 4568 C C . ARG B 1 140 ? 65.635 -13.059 9.231 1.00 44.89 169 ARG B C 1
ATOM 4569 O O . ARG B 1 140 ? 65.764 -12.172 8.394 1.00 44.03 169 ARG B O 1
ATOM 4577 N N . LYS B 1 141 ? 64.625 -13.911 9.225 1.00 45.29 170 LYS B N 1
ATOM 4578 C CA . LYS B 1 141 ? 63.591 -13.787 8.219 1.00 47.64 170 LYS B CA 1
ATOM 4579 C C . LYS B 1 141 ? 62.809 -12.472 8.378 1.00 45.88 170 LYS B C 1
ATOM 4580 O O . LYS B 1 141 ? 62.551 -11.766 7.397 1.00 46.92 170 LYS B O 1
ATOM 4586 N N . VAL B 1 142 ? 62.489 -12.092 9.615 1.00 41.95 171 VAL B N 1
ATOM 4587 C CA . VAL B 1 142 ? 61.656 -10.916 9.796 1.00 40.04 171 VAL B CA 1
ATOM 4588 C C . VAL B 1 142 ? 62.381 -9.737 9.171 1.00 39.41 171 VAL B C 1
ATOM 4589 O O . VAL B 1 142 ? 61.777 -8.961 8.446 1.00 37.46 171 VAL B O 1
ATOM 4593 N N . CYS B 1 143 ? 63.673 -9.658 9.450 1.00 40.91 172 CYS B N 1
ATOM 4594 C CA . CYS B 1 143 ? 64.497 -8.522 9.043 1.00 42.03 172 CYS B CA 1
ATOM 4595 C C . CYS B 1 143 ? 64.673 -8.515 7.535 1.00 43.31 172 CYS B C 1
ATOM 4596 O O . CYS B 1 143 ? 64.500 -7.488 6.888 1.00 43.22 172 CYS B O 1
ATOM 4599 N N . GLU B 1 144 ? 64.978 -9.685 6.990 1.00 44.45 173 GLU B N 1
ATOM 4600 C CA . GLU B 1 144 ? 65.227 -9.806 5.572 1.00 44.37 173 GLU B CA 1
ATOM 4601 C C . GLU B 1 144 ? 63.957 -9.510 4.799 1.00 41.93 173 GLU B C 1
ATOM 4602 O O . GLU B 1 144 ? 63.996 -8.970 3.704 1.00 41.23 173 GLU B O 1
ATOM 4608 N N . TRP B 1 145 ? 62.812 -9.904 5.310 1.00 40.47 174 TRP B N 1
ATOM 4609 C CA . TRP B 1 145 ? 61.596 -9.573 4.574 1.00 40.44 174 TRP B CA 1
ATOM 4610 C C . TRP B 1 145 ? 61.328 -8.076 4.572 1.00 39.12 174 TRP B C 1
ATOM 4611 O O . TRP B 1 145 ? 61.073 -7.500 3.517 1.00 39.65 174 TRP B O 1
ATOM 4622 N N . ILE B 1 146 ? 61.416 -7.461 5.759 1.00 37.13 175 ILE B N 1
ATOM 4623 C CA . ILE B 1 146 ? 61.169 -6.046 5.856 1.00 36.35 175 ILE B CA 1
ATOM 4624 C C . ILE B 1 146 ? 62.130 -5.247 4.986 1.00 37.87 175 ILE B C 1
ATOM 4625 O O . ILE B 1 146 ? 61.680 -4.396 4.196 1.00 37.11 175 ILE B O 1
ATOM 4630 N N . TRP B 1 147 ? 63.434 -5.586 5.074 1.00 39.26 176 TRP B N 1
ATOM 4631 C CA . TRP B 1 147 ? 64.476 -4.846 4.385 1.00 41.38 176 TRP B CA 1
ATOM 4632 C C . TRP B 1 147 ? 64.419 -5.023 2.883 1.00 43.01 176 TRP B C 1
ATOM 4633 O O . TRP B 1 147 ? 64.896 -4.176 2.147 1.00 45.19 176 TRP B O 1
ATOM 4644 N N . ASN B 1 148 ? 63.819 -6.111 2.417 1.00 42.78 177 ASN B N 1
ATOM 4645 C CA . ASN B 1 148 ? 63.670 -6.308 0.990 1.00 42.64 177 ASN B CA 1
ATOM 4646 C C . ASN B 1 148 ? 62.376 -5.709 0.448 1.00 40.83 177 ASN B C 1
ATOM 4647 O O . ASN B 1 148 ? 62.124 -5.825 -0.734 1.00 40.40 177 ASN B O 1
ATOM 4652 N N . GLY B 1 149 ? 61.576 -5.042 1.276 1.00 40.48 178 GLY B N 1
ATOM 4653 C CA . GLY B 1 149 ? 60.380 -4.376 0.746 1.00 39.90 178 GLY B CA 1
ATOM 4654 C C . GLY B 1 149 ? 59.158 -5.306 0.691 1.00 40.44 178 GLY B C 1
ATOM 4655 O O . GLY B 1 149 ? 58.110 -4.920 0.209 1.00 42.57 178 GLY B O 1
ATOM 4656 N N . GLU B 1 150 ? 59.217 -6.501 1.295 1.00 40.70 179 GLU B N 1
ATOM 4657 C CA . GLU B 1 150 ? 58.160 -7.471 1.166 1.00 40.47 179 GLU B CA 1
ATOM 4658 C C . GLU B 1 150 ? 56.847 -7.017 1.766 1.00 38.19 179 GLU B C 1
ATOM 4659 O O . GLU B 1 150 ? 55.822 -7.464 1.280 1.00 37.65 179 GLU B O 1
ATOM 4665 N N . ILE B 1 151 ? 56.835 -6.150 2.786 1.00 38.71 180 ILE B N 1
ATOM 4666 C CA . ILE B 1 151 ? 55.561 -5.676 3.329 1.00 36.64 180 ILE B CA 1
ATOM 4667 C C . ILE B 1 151 ? 55.339 -4.192 3.146 1.00 36.52 180 ILE B C 1
ATOM 4668 O O . ILE B 1 151 ? 54.326 -3.661 3.608 1.00 36.02 180 ILE B O 1
ATOM 4673 N N . GLY B 1 152 ? 56.249 -3.517 2.444 1.00 38.11 181 GLY B N 1
ATOM 4674 C CA . GLY B 1 152 ? 56.163 -2.070 2.316 1.00 37.22 181 GLY B CA 1
ATOM 4675 C C . GLY B 1 152 ? 56.640 -1.416 3.602 1.00 38.28 181 GLY B C 1
ATOM 4676 O O . GLY B 1 152 ? 57.248 -2.062 4.447 1.00 38.63 181 GLY B O 1
ATOM 4677 N N . GLU B 1 153 ? 56.248 -0.160 3.794 1.00 39.76 182 GLU B N 1
ATOM 4678 C CA . GLU B 1 153 ? 56.630 0.620 4.965 1.00 40.36 182 GLU B CA 1
ATOM 4679 C C . GLU B 1 153 ? 55.761 0.257 6.147 1.00 35.76 182 GLU B C 1
ATOM 4680 O O . GLU B 1 153 ? 54.600 -0.056 5.921 1.00 35.35 182 GLU B O 1
ATOM 4686 N N . VAL B 1 154 ? 56.298 0.430 7.352 1.00 32.83 183 VAL B N 1
ATOM 4687 C CA . VAL B 1 154 ? 55.626 0.102 8.574 1.00 31.89 183 VAL B CA 1
ATOM 4688 C C . VAL B 1 154 ? 55.490 1.343 9.463 1.00 32.00 183 VAL B C 1
ATOM 4689 O O . VAL B 1 154 ? 56.489 1.861 10.000 1.00 31.66 183 VAL B O 1
ATOM 4693 N N . ARG B 1 155 ? 54.220 1.769 9.628 1.00 31.25 184 ARG B N 1
ATOM 4694 C CA . ARG B 1 155 ? 53.864 2.883 10.489 1.00 31.88 184 ARG B CA 1
ATOM 4695 C C . ARG B 1 155 ? 53.217 2.431 11.789 1.00 30.74 184 ARG B C 1
ATOM 4696 O O . ARG B 1 155 ? 53.155 3.210 12.699 1.00 28.97 184 ARG B O 1
ATOM 4704 N N . LYS B 1 156 ? 52.962 1.133 11.968 1.00 30.32 185 LYS B N 1
ATOM 4705 C CA . LYS B 1 156 ? 52.266 0.689 13.142 1.00 29.61 185 LYS B CA 1
ATOM 4706 C C . LYS B 1 156 ? 52.640 -0.778 13.337 1.00 27.66 185 LYS B C 1
ATOM 4707 O O . LYS B 1 156 ? 52.636 -1.564 12.393 1.00 26.48 185 LYS B O 1
ATOM 4713 N N . VAL B 1 157 ? 53.028 -1.078 14.576 1.00 25.83 186 VAL B N 1
ATOM 4714 C CA . VAL B 1 157 ? 53.262 -2.393 15.065 1.00 26.12 186 VAL B CA 1
ATOM 4715 C C . VAL B 1 157 ? 52.462 -2.591 16.348 1.00 25.58 186 VAL B C 1
ATOM 4716 O O . VAL B 1 157 ? 52.556 -1.767 17.250 1.00 26.50 186 VAL B O 1
ATOM 4720 N N . GLU B 1 158 ? 51.855 -3.755 16.485 1.00 26.03 187 GLU B N 1
ATOM 4721 C CA . GLU B 1 158 ? 51.264 -4.181 17.730 1.00 27.01 187 GLU B CA 1
ATOM 4722 C C . GLU B 1 158 ? 51.907 -5.412 18.308 1.00 26.95 187 GLU B C 1
ATOM 4723 O O . GLU B 1 158 ? 52.218 -6.368 17.583 1.00 28.40 187 GLU B O 1
ATOM 4729 N N . THR B 1 159 ? 52.101 -5.391 19.629 1.00 26.25 188 THR B N 1
ATOM 4730 C CA . THR B 1 159 ? 52.819 -6.480 20.270 1.00 26.72 188 THR B CA 1
ATOM 4731 C C . THR B 1 159 ? 52.205 -6.806 21.596 1.00 25.62 188 THR B C 1
ATOM 4732 O O . THR B 1 159 ? 51.599 -5.941 22.218 1.00 23.88 188 THR B O 1
ATOM 4736 N N . PHE B 1 160 ? 52.417 -8.053 22.023 1.00 26.41 189 PHE B N 1
ATOM 4737 C CA . PHE B 1 160 ? 51.866 -8.438 23.292 1.00 26.66 189 PHE B CA 1
ATOM 4738 C C . PHE B 1 160 ? 52.439 -9.732 23.800 1.00 27.72 189 PHE B C 1
ATOM 4739 O O . PHE B 1 160 ? 52.982 -10.525 23.042 1.00 28.63 189 PHE B O 1
ATOM 4747 N N . THR B 1 161 ? 52.317 -9.890 25.129 1.00 28.79 190 THR B N 1
ATOM 4748 C CA . THR B 1 161 ? 52.519 -11.167 25.778 1.00 29.96 190 THR B CA 1
ATOM 4749 C C . THR B 1 161 ? 51.323 -11.493 26.637 1.00 28.77 190 THR B C 1
ATOM 4750 O O . THR B 1 161 ? 50.565 -10.616 27.033 1.00 28.47 190 THR B O 1
ATOM 4754 N N . ASP B 1 162 ? 51.162 -12.774 26.953 1.00 30.51 191 ASP B N 1
ATOM 4755 C CA . ASP B 1 162 ? 50.151 -13.214 27.931 1.00 30.83 191 ASP B CA 1
ATOM 4756 C C . ASP B 1 162 ? 50.693 -13.091 29.332 1.00 31.15 191 ASP B C 1
ATOM 4757 O O . ASP B 1 162 ? 49.914 -13.144 30.245 1.00 33.25 191 ASP B O 1
ATOM 4762 N N . ARG B 1 163 ? 52.012 -12.832 29.504 1.00 30.93 192 ARG B N 1
ATOM 4763 C CA . ARG B 1 163 ? 52.482 -12.583 30.843 1.00 30.77 192 ARG B CA 1
ATOM 4764 C C . ARG B 1 163 ? 51.942 -11.272 31.383 1.00 29.91 192 ARG B C 1
ATOM 4765 O O . ARG B 1 163 ? 51.700 -10.412 30.594 1.00 29.85 192 ARG B O 1
ATOM 4773 N N . PRO B 1 164 ? 51.834 -10.982 32.688 1.00 30.87 193 PRO B N 1
ATOM 4774 C CA . PRO B 1 164 ? 52.163 -11.882 33.761 1.00 34.81 193 PRO B CA 1
ATOM 4775 C C . PRO B 1 164 ? 51.190 -13.051 33.974 1.00 35.25 193 PRO B C 1
ATOM 4776 O O . PRO B 1 164 ? 50.019 -12.883 33.878 1.00 33.91 193 PRO B O 1
ATOM 4780 N N . ILE B 1 165 ? 51.741 -14.249 34.215 1.00 37.59 194 ILE B N 1
ATOM 4781 C CA . ILE B 1 165 ? 50.973 -15.440 34.568 1.00 40.15 194 ILE B CA 1
ATOM 4782 C C . ILE B 1 165 ? 51.218 -15.802 36.041 1.00 39.34 194 ILE B C 1
ATOM 4783 O O . ILE B 1 165 ? 50.819 -16.894 36.504 1.00 42.85 194 ILE B O 1
ATOM 4788 N N . TRP B 1 166 ? 51.923 -14.910 36.769 1.00 37.73 195 TRP B N 1
ATOM 4789 C CA . TRP B 1 166 ? 52.069 -14.965 38.206 1.00 37.55 195 TRP B CA 1
ATOM 4790 C C . TRP B 1 166 ? 51.350 -13.796 38.830 1.00 37.73 195 TRP B C 1
ATOM 4791 O O . TRP B 1 166 ? 51.164 -12.817 38.154 1.00 37.63 195 TRP B O 1
ATOM 4802 N N . PRO B 1 167 ? 50.967 -13.810 40.129 1.00 39.56 196 PRO B N 1
ATOM 4803 C CA . PRO B 1 167 ? 50.324 -12.659 40.789 1.00 39.95 196 PRO B CA 1
ATOM 4804 C C . PRO B 1 167 ? 51.216 -11.426 40.894 1.00 41.39 196 PRO B C 1
ATOM 4805 O O . PRO B 1 167 ? 52.396 -11.503 41.291 1.00 45.23 196 PRO B O 1
ATOM 4809 N N . GLN B 1 168 ? 50.668 -10.284 40.489 1.00 37.03 197 GLN B N 1
ATOM 4810 C CA . GLN B 1 168 ? 51.298 -8.986 40.685 1.00 37.19 197 GLN B CA 1
ATOM 4811 C C . GLN B 1 168 ? 50.312 -8.097 41.450 1.00 39.31 197 GLN B C 1
ATOM 4812 O O . GLN B 1 168 ? 49.325 -8.584 41.985 1.00 37.34 197 GLN B O 1
ATOM 4818 N N . GLY B 1 169 ? 50.551 -6.780 41.506 1.00 39.25 198 GLY B N 1
ATOM 4819 C CA . GLY B 1 169 ? 49.657 -5.936 42.266 1.00 40.15 198 GLY B CA 1
ATOM 4820 C C . GLY B 1 169 ? 49.710 -6.272 43.752 1.00 41.21 198 GLY B C 1
ATOM 4821 O O . GLY B 1 169 ? 48.693 -6.264 44.407 1.00 42.06 198 GLY B O 1
ATOM 4822 N N . LEU B 1 170 ? 50.879 -6.609 44.289 1.00 42.92 199 LEU B N 1
ATOM 4823 C CA . LEU B 1 170 ? 51.031 -7.009 45.688 1.00 43.27 199 LEU B CA 1
ATOM 4824 C C . LEU B 1 170 ? 51.321 -5.812 46.583 1.00 44.69 199 LEU B C 1
ATOM 4825 O O . LEU B 1 170 ? 51.810 -4.781 46.139 1.00 46.21 199 LEU B O 1
ATOM 4830 N N . SER B 1 171 ? 50.999 -5.950 47.864 1.00 47.97 200 SER B N 1
ATOM 4831 C CA . SER B 1 171 ? 51.344 -4.911 48.824 1.00 49.36 200 SER B CA 1
ATOM 4832 C C . SER B 1 171 ? 52.484 -5.462 49.651 1.00 50.31 200 SER B C 1
ATOM 4833 O O . SER B 1 171 ? 52.599 -6.675 49.808 1.00 48.43 200 SER B O 1
ATOM 4836 N N . ARG B 1 172 ? 53.296 -4.574 50.202 1.00 53.37 201 ARG B N 1
ATOM 4837 C CA . ARG B 1 172 ? 54.401 -5.005 51.058 1.00 57.23 201 ARG B CA 1
ATOM 4838 C C . ARG B 1 172 ? 53.901 -5.947 52.137 1.00 56.76 201 ARG B C 1
ATOM 4839 O O . ARG B 1 172 ? 52.945 -5.623 52.818 1.00 56.93 201 ARG B O 1
ATOM 4847 N N . PRO B 1 173 ? 54.450 -7.151 52.304 1.00 57.46 202 PRO B N 1
ATOM 4848 C CA . PRO B 1 173 ? 53.919 -8.058 53.317 1.00 59.45 202 PRO B CA 1
ATOM 4849 C C . PRO B 1 173 ? 54.284 -7.522 54.703 1.00 66.29 202 PRO B C 1
ATOM 4850 O O . PRO B 1 173 ? 55.317 -6.877 54.905 1.00 63.38 202 PRO B O 1
ATOM 4854 N N . GLU B 1 174 ? 53.399 -7.797 55.655 1.00 73.60 203 GLU B N 1
ATOM 4855 C CA . GLU B 1 174 ? 53.351 -7.083 56.916 1.00 84.05 203 GLU B CA 1
ATOM 4856 C C . GLU B 1 174 ? 54.182 -7.808 57.960 1.00 81.01 203 GLU B C 1
ATOM 4857 O O . GLU B 1 174 ? 54.926 -7.181 58.689 1.00 79.80 203 GLU B O 1
ATOM 4863 N N . ASP B 1 175 ? 54.102 -9.139 57.974 1.00 86.93 204 ASP B N 1
ATOM 4864 C CA . ASP B 1 175 ? 54.913 -9.952 58.866 1.00 98.17 204 ASP B CA 1
ATOM 4865 C C . ASP B 1 175 ? 56.402 -9.729 58.574 1.00 103.44 204 ASP B C 1
ATOM 4866 O O . ASP B 1 175 ? 56.778 -9.378 57.461 1.00 94.80 204 ASP B O 1
ATOM 4871 N N . ASP B 1 176 ? 57.239 -9.910 59.606 1.00 108.75 205 ASP B N 1
ATOM 4872 C CA . ASP B 1 176 ? 58.674 -9.993 59.408 1.00 102.34 205 ASP B CA 1
ATOM 4873 C C . ASP B 1 176 ? 58.985 -11.477 59.413 1.00 91.61 205 ASP B C 1
ATOM 4874 O O . ASP B 1 176 ? 58.349 -12.297 60.095 1.00 90.40 205 ASP B O 1
ATOM 4879 N N . GLN B 1 177 ? 59.943 -11.816 58.550 1.00 76.71 206 GLN B N 1
ATOM 4880 C CA . GLN B 1 177 ? 60.450 -13.169 58.484 1.00 79.00 206 GLN B CA 1
ATOM 4881 C C . GLN B 1 177 ? 61.931 -13.150 58.871 1.00 79.46 206 GLN B C 1
ATOM 4882 O O . GLN B 1 177 ? 62.659 -12.191 58.609 1.00 77.95 206 GLN B O 1
ATOM 4888 N N . ARG B 1 178 ? 62.388 -14.205 59.534 1.00 80.22 207 ARG B N 1
ATOM 4889 C CA . ARG B 1 178 ? 63.813 -14.327 59.798 1.00 85.66 207 ARG B CA 1
ATOM 4890 C C . ARG B 1 178 ? 64.540 -14.602 58.481 1.00 77.83 207 ARG B C 1
ATOM 4891 O O . ARG B 1 178 ? 64.020 -15.297 57.629 1.00 74.72 207 ARG B O 1
ATOM 4899 N N . ILE B 1 179 ? 65.719 -13.987 58.306 1.00 79.39 208 ILE B N 1
ATOM 4900 C CA . ILE B 1 179 ? 66.597 -14.186 57.162 1.00 75.83 208 ILE B CA 1
ATOM 4901 C C . ILE B 1 179 ? 67.243 -15.568 57.283 1.00 76.25 208 ILE B C 1
ATOM 4902 O O . ILE B 1 179 ? 68.045 -15.780 58.199 1.00 82.52 208 ILE B O 1
ATOM 4907 N N . PRO B 1 180 ? 66.996 -16.537 56.366 1.00 75.02 209 PRO B N 1
ATOM 4908 C CA . PRO B 1 180 ? 67.624 -17.847 56.477 1.00 78.22 209 PRO B CA 1
ATOM 4909 C C . PRO B 1 180 ? 69.133 -17.640 56.540 1.00 85.87 209 PRO B C 1
ATOM 4910 O O . PRO B 1 180 ? 69.650 -16.707 55.926 1.00 85.38 209 PRO B O 1
ATOM 4914 N N . LYS B 1 181 ? 69.853 -18.500 57.286 1.00 91.74 210 LYS B N 1
ATOM 4915 C CA . LYS B 1 181 ? 71.296 -18.348 57.425 1.00 96.65 210 LYS B CA 1
ATOM 4916 C C . LYS B 1 181 ? 71.997 -18.704 56.098 1.00 94.27 210 LYS B C 1
ATOM 4917 O O . LYS B 1 181 ? 73.158 -18.329 55.881 1.00 96.12 210 LYS B O 1
ATOM 4923 N N . THR B 1 182 ? 71.272 -19.331 55.156 1.00 90.14 211 THR B N 1
ATOM 4924 C CA . THR B 1 182 ? 71.825 -19.602 53.839 1.00 89.88 211 THR B CA 1
ATOM 4925 C C . THR B 1 182 ? 71.659 -18.418 52.867 1.00 82.75 211 THR B C 1
ATOM 4926 O O . THR B 1 182 ? 72.133 -18.478 51.737 1.00 80.72 211 THR B O 1
ATOM 4930 N N . LEU B 1 183 ? 71.054 -17.312 53.317 1.00 77.56 212 LEU B N 1
ATOM 4931 C CA . LEU B 1 183 ? 70.742 -16.209 52.433 1.00 72.76 212 LEU B CA 1
ATOM 4932 C C . LEU B 1 183 ? 71.494 -14.938 52.841 1.00 72.27 212 LEU B C 1
ATOM 4933 O O . LEU B 1 183 ? 71.362 -14.460 53.952 1.00 73.92 212 LEU B O 1
ATOM 4938 N N . ASN B 1 184 ? 72.172 -14.306 51.881 1.00 70.36 213 ASN B N 1
ATOM 4939 C CA . ASN B 1 184 ? 72.781 -13.004 52.089 1.00 69.71 213 ASN B CA 1
ATOM 4940 C C . ASN B 1 184 ? 71.846 -11.891 51.606 1.00 68.04 213 ASN B C 1
ATOM 4941 O O . ASN B 1 184 ? 72.006 -11.319 50.524 1.00 63.54 213 ASN B O 1
ATOM 4946 N N . TRP B 1 185 ? 70.876 -11.557 52.458 1.00 68.47 214 TRP B N 1
ATOM 4947 C CA . TRP B 1 185 ? 69.861 -10.579 52.125 1.00 65.47 214 TRP B CA 1
ATOM 4948 C C . TRP B 1 185 ? 70.496 -9.244 51.754 1.00 66.15 214 TRP B C 1
ATOM 4949 O O . TRP B 1 185 ? 70.050 -8.621 50.791 1.00 67.94 214 TRP B O 1
ATOM 4960 N N . ASP B 1 186 ? 71.563 -8.819 52.429 1.00 67.66 215 ASP B N 1
ATOM 4961 C CA . ASP B 1 186 ? 72.092 -7.488 52.127 1.00 69.46 215 ASP B CA 1
ATOM 4962 C C . ASP B 1 186 ? 72.632 -7.399 50.688 1.00 67.51 215 ASP B C 1
ATOM 4963 O O . ASP B 1 186 ? 72.484 -6.378 50.016 1.00 66.49 215 ASP B O 1
ATOM 4968 N N . ALA B 1 187 ? 73.224 -8.480 50.192 1.00 67.43 216 ALA B N 1
ATOM 4969 C CA . ALA B 1 187 ? 73.787 -8.474 48.856 1.00 66.80 216 ALA B CA 1
ATOM 4970 C C . ALA B 1 187 ? 72.678 -8.630 47.823 1.00 65.71 216 ALA B C 1
ATOM 4971 O O . ALA B 1 187 ? 72.856 -8.249 46.667 1.00 66.97 216 ALA B O 1
ATOM 4973 N N . PHE B 1 188 ? 71.556 -9.250 48.201 1.00 64.07 217 PHE B N 1
ATOM 4974 C CA . PHE B 1 188 ? 70.410 -9.295 47.303 1.00 60.17 217 PHE B CA 1
ATOM 4975 C C . PHE B 1 188 ? 69.879 -7.884 47.041 1.00 57.43 217 PHE B C 1
ATOM 4976 O O . PHE B 1 188 ? 69.698 -7.476 45.873 1.00 55.46 217 PHE B O 1
ATOM 4984 N N . ILE B 1 189 ? 69.697 -7.128 48.137 1.00 57.05 218 ILE B N 1
ATOM 4985 C CA . ILE B 1 189 ? 69.249 -5.750 48.061 1.00 56.59 218 ILE B CA 1
ATOM 4986 C C . ILE B 1 189 ? 70.207 -4.961 47.175 1.00 56.71 218 ILE B C 1
ATOM 4987 O O . ILE B 1 189 ? 69.807 -4.162 46.315 1.00 55.46 218 ILE B O 1
ATOM 4992 N N . GLY B 1 190 ? 71.507 -5.103 47.461 1.00 58.37 219 GLY B N 1
ATOM 4993 C CA . GLY B 1 190 ? 72.460 -4.474 46.588 1.00 57.43 219 GLY B CA 1
ATOM 4994 C C . GLY B 1 190 ? 72.233 -2.967 46.595 1.00 55.54 219 GLY B C 1
ATOM 4995 O O . GLY B 1 190 ? 72.096 -2.353 47.658 1.00 54.48 219 GLY B O 1
ATOM 4996 N N . PRO B 1 191 ? 72.186 -2.296 45.427 1.00 53.24 220 PRO B N 1
ATOM 4997 C CA . PRO B 1 191 ? 72.025 -0.846 45.448 1.00 52.75 220 PRO B CA 1
ATOM 4998 C C . PRO B 1 191 ? 70.605 -0.346 45.720 1.00 51.83 220 PRO B C 1
ATOM 4999 O O . PRO B 1 191 ? 70.397 0.863 45.828 1.00 51.31 220 PRO B O 1
ATOM 5003 N N . ALA B 1 192 ? 69.628 -1.259 45.838 1.00 49.99 221 ALA B N 1
ATOM 5004 C CA . ALA B 1 192 ? 68.257 -0.805 45.999 1.00 48.88 221 ALA B CA 1
ATOM 5005 C C . ALA B 1 192 ? 68.092 -0.352 47.451 1.00 51.34 221 ALA B C 1
ATOM 5006 O O . ALA B 1 192 ? 68.952 -0.645 48.320 1.00 50.87 221 ALA B O 1
ATOM 5008 N N . PRO B 1 193 ? 66.982 0.384 47.748 1.00 51.71 222 PRO B N 1
ATOM 5009 C CA . PRO B 1 193 ? 66.655 0.740 49.127 1.00 52.19 222 PRO B CA 1
ATOM 5010 C C . PRO B 1 193 ? 66.484 -0.525 49.951 1.00 53.27 222 PRO B C 1
ATOM 5011 O O . PRO B 1 193 ? 65.971 -1.536 49.460 1.00 51.35 222 PRO B O 1
ATOM 5015 N N . TYR B 1 194 ? 67.041 -0.489 51.174 1.00 56.08 223 TYR B N 1
ATOM 5016 C CA . TYR B 1 194 ? 66.870 -1.587 52.098 1.00 56.35 223 TYR B CA 1
ATOM 5017 C C . TYR B 1 194 ? 65.379 -1.698 52.436 1.00 54.28 223 TYR B C 1
ATOM 5018 O O . TYR B 1 194 ? 64.714 -0.675 52.672 1.00 50.77 223 TYR B O 1
ATOM 5027 N N . ARG B 1 195 ? 64.955 -2.956 52.591 1.00 54.45 224 ARG B N 1
ATOM 5028 C CA . ARG B 1 195 ? 63.678 -3.260 53.176 1.00 56.73 224 ARG B CA 1
ATOM 5029 C C . ARG B 1 195 ? 63.807 -4.598 53.895 1.00 58.34 224 ARG B C 1
ATOM 5030 O O . ARG B 1 195 ? 64.652 -5.404 53.541 1.00 59.88 224 ARG B O 1
ATOM 5038 N N . PRO B 1 196 ? 62.921 -4.907 54.857 1.00 61.80 225 PRO B N 1
ATOM 5039 C CA . PRO B 1 196 ? 62.944 -6.206 55.524 1.00 62.97 225 PRO B CA 1
ATOM 5040 C C . PRO B 1 196 ? 62.776 -7.381 54.563 1.00 61.05 225 PRO B C 1
ATOM 5041 O O . PRO B 1 196 ? 62.051 -7.317 53.576 1.00 60.71 225 PRO B O 1
ATOM 5045 N N . TYR B 1 197 ? 63.442 -8.466 54.903 1.00 61.22 226 TYR B N 1
ATOM 5046 C CA . TYR B 1 197 ? 63.415 -9.700 54.153 1.00 60.61 226 TYR B CA 1
ATOM 5047 C C . TYR B 1 197 ? 62.022 -10.285 54.208 1.00 59.13 226 TYR B C 1
ATOM 5048 O O . TYR B 1 197 ? 61.361 -10.212 55.225 1.00 57.93 226 TYR B O 1
ATOM 5057 N N . ASN B 1 198 ? 61.659 -10.936 53.094 1.00 58.18 227 ASN B N 1
ATOM 5058 C CA . ASN B 1 198 ? 60.518 -11.815 53.017 1.00 55.84 227 ASN B CA 1
ATOM 5059 C C . ASN B 1 198 ? 60.682 -12.715 51.780 1.00 55.86 227 ASN B C 1
ATOM 5060 O O . ASN B 1 198 ? 61.181 -12.278 50.753 1.00 57.40 227 ASN B O 1
ATOM 5065 N N . ALA B 1 199 ? 60.180 -13.946 51.834 1.00 57.38 228 ALA B N 1
ATOM 5066 C CA . ALA B 1 199 ? 60.325 -14.893 50.730 1.00 56.49 228 ALA B CA 1
ATOM 5067 C C . ALA B 1 199 ? 59.585 -14.432 49.469 1.00 53.00 228 ALA B C 1
ATOM 5068 O O . ALA B 1 199 ? 59.834 -14.928 48.377 1.00 51.84 228 ALA B O 1
ATOM 5070 N N . ILE B 1 200 ? 58.668 -13.483 49.591 1.00 52.61 229 ILE B N 1
ATOM 5071 C CA . ILE B 1 200 ? 57.874 -12.987 48.473 1.00 51.44 229 ILE B CA 1
ATOM 5072 C C . ILE B 1 200 ? 58.777 -12.310 47.456 1.00 49.48 229 ILE B C 1
ATOM 5073 O O . ILE B 1 200 ? 58.384 -12.104 46.328 1.00 48.41 229 ILE B O 1
ATOM 5078 N N . TYR B 1 201 ? 59.981 -11.911 47.863 1.00 51.49 230 TYR B N 1
ATOM 5079 C CA . TYR B 1 201 ? 60.861 -11.148 47.003 1.00 48.56 230 TYR B CA 1
ATOM 5080 C C . TYR B 1 201 ? 61.815 -12.024 46.202 1.00 48.85 230 TYR B C 1
ATOM 5081 O O . TYR B 1 201 ? 62.181 -11.654 45.100 1.00 49.69 230 TYR B O 1
ATOM 5090 N N . THR B 1 202 ? 62.303 -13.114 46.762 1.00 49.99 231 THR B N 1
ATOM 5091 C CA . THR B 1 202 ? 63.293 -13.944 46.101 1.00 52.35 231 THR B CA 1
ATOM 5092 C C . THR B 1 202 ? 63.274 -15.290 46.781 1.00 53.59 231 THR B C 1
ATOM 5093 O O . THR B 1 202 ? 62.946 -15.361 47.958 1.00 54.04 231 THR B O 1
ATOM 5097 N N . PRO B 1 203 ? 63.602 -16.396 46.082 1.00 53.54 232 PRO B N 1
ATOM 5098 C CA . PRO B 1 203 ? 63.855 -16.401 44.636 1.00 51.53 232 PRO B CA 1
ATOM 5099 C C . PRO B 1 203 ? 62.670 -16.161 43.702 1.00 48.93 232 PRO B C 1
ATOM 5100 O O . PRO B 1 203 ? 61.541 -16.246 44.141 1.00 49.17 232 PRO B O 1
ATOM 5104 N N . TRP B 1 204 ? 62.974 -15.760 42.457 1.00 46.86 233 TRP B N 1
ATOM 5105 C CA . TRP B 1 204 ? 62.102 -15.817 41.302 1.00 45.91 233 TRP B CA 1
ATOM 5106 C C . TRP B 1 204 ? 61.087 -14.657 41.300 1.00 43.44 233 TRP B C 1
ATOM 5107 O O . TRP B 1 204 ? 60.900 -13.958 40.283 1.00 40.27 233 TRP B O 1
ATOM 5118 N N . ASN B 1 205 ? 60.478 -14.404 42.469 1.00 45.49 234 ASN B N 1
ATOM 5119 C CA . ASN B 1 205 ? 59.290 -13.553 42.528 1.00 44.25 234 ASN B CA 1
ATOM 5120 C C . ASN B 1 205 ? 59.645 -12.076 42.586 1.00 44.07 234 ASN B C 1
ATOM 5121 O O . ASN B 1 205 ? 58.796 -11.265 42.881 1.00 44.73 234 ASN B O 1
ATOM 5126 N N . PHE B 1 206 ? 60.915 -11.724 42.367 1.00 43.55 235 PHE B N 1
ATOM 5127 C CA . PHE B 1 206 ? 61.306 -10.325 42.386 1.00 42.35 235 PHE B CA 1
ATOM 5128 C C . PHE B 1 206 ? 60.662 -9.575 41.247 1.00 40.47 235 PHE B C 1
ATOM 5129 O O . PHE B 1 206 ? 60.649 -8.352 41.276 1.00 41.15 235 PHE B O 1
ATOM 5137 N N . ARG B 1 207 ? 60.244 -10.306 40.209 1.00 39.53 236 ARG B N 1
ATOM 5138 C CA . ARG B 1 207 ? 59.823 -9.722 38.956 1.00 39.71 236 ARG B CA 1
ATOM 5139 C C . ARG B 1 207 ? 58.703 -8.704 39.203 1.00 39.46 236 ARG B C 1
ATOM 5140 O O . ARG B 1 207 ? 58.623 -7.719 38.504 1.00 41.21 236 ARG B O 1
ATOM 5148 N N . GLY B 1 208 ? 57.832 -8.928 40.193 1.00 39.01 237 GLY B N 1
ATOM 5149 C CA . GLY B 1 208 ? 56.668 -8.071 40.332 1.00 39.15 237 GLY B CA 1
ATOM 5150 C C . GLY B 1 208 ? 56.930 -6.810 41.155 1.00 40.72 237 GLY B C 1
ATOM 5151 O O . GLY B 1 208 ? 56.016 -5.998 41.269 1.00 39.34 237 GLY B O 1
ATOM 5152 N N . TRP B 1 209 ? 58.152 -6.655 41.738 1.00 39.61 238 TRP B N 1
ATOM 5153 C CA . TRP B 1 209 ? 58.450 -5.546 42.618 1.00 39.57 238 TRP B CA 1
ATOM 5154 C C . TRP B 1 209 ? 59.279 -4.482 41.892 1.00 39.70 238 TRP B C 1
ATOM 5155 O O . TRP B 1 209 ? 60.317 -4.760 41.315 1.00 39.87 238 TRP B O 1
ATOM 5166 N N . TRP B 1 210 ? 58.810 -3.239 41.935 1.00 39.21 239 TRP B N 1
ATOM 5167 C CA . TRP B 1 210 ? 59.418 -2.199 41.133 1.00 38.95 239 TRP B CA 1
ATOM 5168 C C . TRP B 1 210 ? 60.909 -2.058 41.434 1.00 40.81 239 TRP B C 1
ATOM 5169 O O . TRP B 1 210 ? 61.680 -1.738 40.554 1.00 40.81 239 TRP B O 1
ATOM 5180 N N . ASP B 1 211 ? 61.290 -2.216 42.708 1.00 42.57 240 ASP B N 1
ATOM 5181 C CA . ASP B 1 211 ? 62.656 -1.958 43.135 1.00 44.38 240 ASP B CA 1
ATOM 5182 C C . ASP B 1 211 ? 63.612 -3.053 42.651 1.00 44.11 240 ASP B C 1
ATOM 5183 O O . ASP B 1 211 ? 64.814 -2.852 42.690 1.00 44.34 240 ASP B O 1
ATOM 5188 N N . PHE B 1 212 ? 63.087 -4.221 42.265 1.00 43.27 241 PHE B N 1
ATOM 5189 C CA . PHE B 1 212 ? 63.930 -5.359 41.970 1.00 44.32 241 PHE B CA 1
ATOM 5190 C C . PHE B 1 212 ? 63.732 -5.874 40.558 1.00 43.02 241 PHE B C 1
ATOM 5191 O O . PHE B 1 212 ? 64.666 -6.332 39.919 1.00 42.11 241 PHE B O 1
ATOM 5199 N N . GLY B 1 213 ? 62.498 -5.872 40.056 1.00 42.06 242 GLY B N 1
ATOM 5200 C CA . GLY B 1 213 ? 62.241 -6.349 38.708 1.00 41.07 242 GLY B CA 1
ATOM 5201 C C . GLY B 1 213 ? 61.576 -5.269 37.851 1.00 40.84 242 GLY B C 1
ATOM 5202 O O . GLY B 1 213 ? 61.618 -4.097 38.173 1.00 42.37 242 GLY B O 1
ATOM 5203 N N . THR B 1 214 ? 60.945 -5.708 36.771 1.00 39.83 243 THR B N 1
ATOM 5204 C CA . THR B 1 214 ? 60.386 -4.810 35.782 1.00 42.48 243 THR B CA 1
ATOM 5205 C C . THR B 1 214 ? 59.026 -5.371 35.297 1.00 39.69 243 THR B C 1
ATOM 5206 O O . THR B 1 214 ? 58.603 -5.127 34.174 1.00 39.95 243 THR B O 1
ATOM 5210 N N . GLY B 1 215 ? 58.372 -6.215 36.092 1.00 38.13 244 GLY B N 1
ATOM 5211 C CA . GLY B 1 215 ? 57.148 -6.889 35.674 1.00 38.45 244 GLY B CA 1
ATOM 5212 C C . GLY B 1 215 ? 57.228 -7.719 34.371 1.00 38.33 244 GLY B C 1
ATOM 5213 O O . GLY B 1 215 ? 58.241 -8.379 34.048 1.00 37.47 244 GLY B O 1
ATOM 5214 N N . ALA B 1 216 ? 56.103 -7.767 33.651 1.00 34.46 245 ALA B N 1
ATOM 5215 C CA . ALA B 1 216 ? 56.024 -8.472 32.369 1.00 36.68 245 ALA B CA 1
ATOM 5216 C C . ALA B 1 216 ? 56.957 -7.885 31.324 1.00 34.79 245 ALA B C 1
ATOM 5217 O O . ALA B 1 216 ? 57.359 -8.565 30.424 1.00 34.31 245 ALA B O 1
ATOM 5219 N N . LEU B 1 217 ? 57.285 -6.610 31.405 1.00 37.28 246 LEU B N 1
ATOM 5220 C CA . LEU B 1 217 ? 58.169 -5.962 30.460 1.00 35.99 246 LEU B CA 1
ATOM 5221 C C . LEU B 1 217 ? 59.544 -6.618 30.550 1.00 38.83 246 LEU B C 1
ATOM 5222 O O . LEU B 1 217 ? 60.115 -7.006 29.540 1.00 35.70 246 LEU B O 1
ATOM 5227 N N . GLY B 1 218 ? 60.049 -6.810 31.756 1.00 40.54 247 GLY B N 1
ATOM 5228 C CA . GLY B 1 218 ? 61.326 -7.457 31.924 1.00 43.80 247 GLY B CA 1
ATOM 5229 C C . GLY B 1 218 ? 61.211 -8.951 31.690 1.00 42.94 247 GLY B C 1
ATOM 5230 O O . GLY B 1 218 ? 62.093 -9.572 31.102 1.00 42.41 247 GLY B O 1
ATOM 5231 N N . ASP B 1 219 ? 60.111 -9.542 32.091 1.00 41.24 248 ASP B N 1
ATOM 5232 C CA . ASP B 1 219 ? 60.010 -10.963 31.855 1.00 43.53 248 ASP B CA 1
ATOM 5233 C C . ASP B 1 219 ? 60.006 -11.271 30.364 1.00 42.00 248 ASP B C 1
ATOM 5234 O O . ASP B 1 219 ? 60.515 -12.316 30.009 1.00 43.72 248 ASP B O 1
ATOM 5239 N N . MET B 1 220 ? 59.369 -10.457 29.509 1.00 37.47 249 MET B N 1
ATOM 5240 C CA . MET B 1 220 ? 59.089 -10.967 28.182 1.00 37.49 249 MET B CA 1
ATOM 5241 C C . MET B 1 220 ? 59.444 -10.001 27.085 1.00 34.41 249 MET B C 1
ATOM 5242 O O . MET B 1 220 ? 59.596 -10.386 25.941 1.00 32.09 249 MET B O 1
ATOM 5247 N N . ALA B 1 221 ? 59.496 -8.718 27.382 1.00 35.29 250 ALA B N 1
ATOM 5248 C CA . ALA B 1 221 ? 59.503 -7.789 26.244 1.00 35.59 250 ALA B CA 1
ATOM 5249 C C . ALA B 1 221 ? 60.756 -7.957 25.411 1.00 34.27 250 ALA B C 1
ATOM 5250 O O . ALA B 1 221 ? 60.712 -7.686 24.223 1.00 34.64 250 ALA B O 1
ATOM 5252 N N . CYS B 1 222 ? 61.898 -8.226 26.040 1.00 37.48 251 CYS B N 1
ATOM 5253 C CA . CYS B 1 222 ? 63.137 -8.346 25.266 1.00 39.72 251 CYS B CA 1
ATOM 5254 C C . CYS B 1 222 ? 63.051 -9.498 24.272 1.00 40.27 251 CYS B C 1
ATOM 5255 O O . CYS B 1 222 ? 63.695 -9.446 23.225 1.00 43.04 251 CYS B O 1
ATOM 5258 N N . HIS B 1 223 ? 62.281 -10.545 24.600 1.00 39.14 252 HIS B N 1
ATOM 5259 C CA . HIS B 1 223 ? 62.020 -11.614 23.645 1.00 38.57 252 HIS B CA 1
ATOM 5260 C C . HIS B 1 223 ? 61.069 -11.173 22.534 1.00 38.16 252 HIS B C 1
ATOM 5261 O O . HIS B 1 223 ? 61.262 -11.546 21.381 1.00 39.31 252 HIS B O 1
ATOM 5268 N N . ILE B 1 224 ? 60.001 -10.447 22.904 1.00 36.31 253 ILE B N 1
ATOM 5269 C CA . ILE B 1 224 ? 58.958 -10.119 21.955 1.00 35.64 253 ILE B CA 1
ATOM 5270 C C . ILE B 1 224 ? 59.353 -8.988 21.004 1.00 34.17 253 ILE B C 1
ATOM 5271 O O . ILE B 1 224 ? 59.196 -9.057 19.791 1.00 33.91 253 ILE B O 1
ATOM 5276 N N . LEU B 1 225 ? 59.924 -7.937 21.536 1.00 34.31 254 LEU B N 1
ATOM 5277 C CA . LEU B 1 225 ? 60.157 -6.760 20.722 1.00 34.83 254 LEU B CA 1
ATOM 5278 C C . LEU B 1 225 ? 61.451 -6.762 19.929 1.00 34.10 254 LEU B C 1
ATOM 5279 O O . LEU B 1 225 ? 61.699 -5.854 19.149 1.00 32.61 254 LEU B O 1
ATOM 5284 N N . HIS B 1 226 ? 62.324 -7.755 20.145 1.00 33.70 255 HIS B N 1
ATOM 5285 C CA . HIS B 1 226 ? 63.610 -7.716 19.472 1.00 34.55 255 HIS B CA 1
ATOM 5286 C C . HIS B 1 226 ? 63.490 -7.598 17.943 1.00 34.69 255 HIS B C 1
ATOM 5287 O O . HIS B 1 226 ? 64.195 -6.831 17.302 1.00 34.19 255 HIS B O 1
ATOM 5294 N N . PRO B 1 227 ? 62.626 -8.364 17.266 1.00 35.02 256 PRO B N 1
ATOM 5295 C CA . PRO B 1 227 ? 62.534 -8.242 15.809 1.00 36.01 256 PRO B CA 1
ATOM 5296 C C . PRO B 1 227 ? 61.970 -6.888 15.357 1.00 34.82 256 PRO B C 1
ATOM 5297 O O . PRO B 1 227 ? 62.253 -6.436 14.271 1.00 34.55 256 PRO B O 1
ATOM 5301 N N . VAL B 1 228 ? 61.159 -6.249 16.203 1.00 35.17 257 VAL B N 1
ATOM 5302 C CA . VAL B 1 228 ? 60.690 -4.894 15.941 1.00 34.80 257 VAL B CA 1
ATOM 5303 C C . VAL B 1 228 ? 61.868 -3.928 15.989 1.00 35.59 257 VAL B C 1
ATOM 5304 O O . VAL B 1 228 ? 62.082 -3.157 15.065 1.00 34.15 257 VAL B O 1
ATOM 5308 N N . PHE B 1 229 ? 62.600 -3.978 17.103 1.00 37.24 258 PHE B N 1
ATOM 5309 C CA . PHE B 1 229 ? 63.727 -3.081 17.305 1.00 38.99 258 PHE B CA 1
ATOM 5310 C C . PHE B 1 229 ? 64.785 -3.251 16.213 1.00 40.34 258 PHE B C 1
ATOM 5311 O O . PHE B 1 229 ? 65.213 -2.264 15.620 1.00 44.25 258 PHE B O 1
ATOM 5319 N N . LYS B 1 230 ? 65.138 -4.482 15.862 1.00 39.78 259 LYS B N 1
ATOM 5320 C CA . LYS B 1 230 ? 66.158 -4.695 14.865 1.00 41.15 259 LYS B CA 1
ATOM 5321 C C . LYS B 1 230 ? 65.626 -4.508 13.440 1.00 39.65 259 LYS B C 1
ATOM 5322 O O . LYS B 1 230 ? 66.285 -3.912 12.571 1.00 38.85 259 LYS B O 1
ATOM 5328 N N . GLY B 1 231 ? 64.429 -5.042 13.160 1.00 37.72 260 GLY B N 1
ATOM 5329 C CA . GLY B 1 231 ? 63.922 -4.943 11.800 1.00 36.73 260 GLY B CA 1
ATOM 5330 C C . GLY B 1 231 ? 63.620 -3.506 11.358 1.00 36.08 260 GLY B C 1
ATOM 5331 O O . GLY B 1 231 ? 63.769 -3.177 10.191 1.00 36.25 260 GLY B O 1
ATOM 5332 N N . LEU B 1 232 ? 63.162 -2.653 12.284 1.00 34.74 261 LEU B N 1
ATOM 5333 C CA . LEU B 1 232 ? 62.770 -1.317 11.896 1.00 34.09 261 LEU B CA 1
ATOM 5334 C C . LEU B 1 232 ? 63.897 -0.337 12.240 1.00 36.26 261 LEU B C 1
ATOM 5335 O O . LEU B 1 232 ? 63.752 0.893 12.043 1.00 34.88 261 LEU B O 1
ATOM 5340 N N . LYS B 1 233 ? 65.044 -0.885 12.677 1.00 37.64 262 LYS B N 1
ATOM 5341 C CA . LYS B 1 233 ? 66.216 -0.088 13.031 1.00 39.13 262 LYS B CA 1
ATOM 5342 C C . LYS B 1 233 ? 65.906 1.043 13.989 1.00 37.35 262 LYS B C 1
ATOM 5343 O O . LYS B 1 233 ? 66.198 2.187 13.756 1.00 38.34 262 LYS B O 1
ATOM 5349 N N . LEU B 1 234 ? 65.294 0.707 15.095 1.00 36.33 263 LEU B N 1
ATOM 5350 C CA . LEU B 1 234 ? 64.833 1.720 15.998 1.00 35.72 263 LEU B CA 1
ATOM 5351 C C . LEU B 1 234 ? 65.985 2.245 16.843 1.00 37.22 263 LEU B C 1
ATOM 5352 O O . LEU B 1 234 ? 66.986 1.583 17.009 1.00 35.86 263 LEU B O 1
ATOM 5357 N N . GLY B 1 235 ? 65.806 3.473 17.350 1.00 39.60 264 GLY B N 1
ATOM 5358 C CA . GLY B 1 235 ? 66.754 4.104 18.284 1.00 42.02 264 GLY B CA 1
ATOM 5359 C C . GLY B 1 235 ? 66.050 4.498 19.588 1.00 41.09 264 GLY B C 1
ATOM 5360 O O . GLY B 1 235 ? 65.404 3.672 20.235 1.00 46.70 264 GLY B O 1
ATOM 5361 N N . TYR B 1 236 ? 66.116 5.784 19.913 1.00 40.93 265 TYR B N 1
ATOM 5362 C CA . TYR B 1 236 ? 65.426 6.379 21.034 1.00 39.78 265 TYR B CA 1
ATOM 5363 C C . TYR B 1 236 ? 64.009 6.709 20.563 1.00 39.00 265 TYR B C 1
ATOM 5364 O O . TYR B 1 236 ? 63.820 7.260 19.490 1.00 40.19 265 TYR B O 1
ATOM 5373 N N . PRO B 1 237 ? 62.957 6.387 21.324 1.00 35.55 266 PRO B N 1
ATOM 5374 C CA . PRO B 1 237 ? 61.636 6.916 20.983 1.00 36.71 266 PRO B CA 1
ATOM 5375 C C . PRO B 1 237 ? 61.566 8.426 21.220 1.00 36.56 266 PRO B C 1
ATOM 5376 O O . PRO B 1 237 ? 62.321 8.957 22.003 1.00 37.55 266 PRO B O 1
ATOM 5380 N N . THR B 1 238 ? 60.641 9.104 20.580 1.00 35.45 267 THR B N 1
ATOM 5381 C CA . THR B 1 238 ? 60.342 10.481 20.897 1.00 37.46 267 THR B CA 1
ATOM 5382 C C . THR B 1 238 ? 59.202 10.640 21.893 1.00 35.22 267 THR B C 1
ATOM 5383 O O . THR B 1 238 ? 59.156 11.676 22.539 1.00 36.01 267 THR B O 1
ATOM 5387 N N . LYS B 1 239 ? 58.304 9.649 22.035 1.00 34.85 268 LYS B N 1
ATOM 5388 C CA . LYS B 1 239 ? 57.143 9.832 22.873 1.00 35.21 268 LYS B CA 1
ATOM 5389 C C . LYS B 1 239 ? 56.709 8.497 23.425 1.00 34.24 268 LYS B C 1
ATOM 5390 O O . LYS B 1 239 ? 56.849 7.488 22.762 1.00 33.99 268 LYS B O 1
ATOM 5396 N N . VAL B 1 240 ? 56.044 8.518 24.577 1.00 33.85 269 VAL B N 1
ATOM 5397 C CA . VAL B 1 240 ? 55.589 7.285 25.172 1.00 32.10 269 VAL B CA 1
ATOM 5398 C C . VAL B 1 240 ? 54.473 7.606 26.132 1.00 31.32 269 VAL B C 1
ATOM 5399 O O . VAL B 1 240 ? 54.367 8.722 26.610 1.00 31.03 269 VAL B O 1
ATOM 5403 N N . GLN B 1 241 ? 53.537 6.674 26.258 1.00 28.67 270 GLN B N 1
ATOM 5404 C CA . GLN B 1 241 ? 52.468 6.805 27.204 1.00 28.46 270 GLN B CA 1
ATOM 5405 C C . GLN B 1 241 ? 51.979 5.383 27.531 1.00 28.10 270 GLN B C 1
ATOM 5406 O O . GLN B 1 241 ? 52.071 4.438 26.746 1.00 29.39 270 GLN B O 1
ATOM 5412 N N . GLY B 1 242 ? 51.507 5.208 28.741 1.00 28.51 271 GLY B N 1
ATOM 5413 C CA . GLY B 1 242 ? 51.016 3.920 29.198 1.00 28.35 271 GLY B CA 1
ATOM 5414 C C . GLY B 1 242 ? 49.750 4.076 30.051 1.00 28.40 271 GLY B C 1
ATOM 5415 O O . GLY B 1 242 ? 49.452 5.146 30.556 1.00 29.18 271 GLY B O 1
ATOM 5416 N N . SER B 1 243 ? 49.012 2.983 30.188 1.00 27.38 272 SER B N 1
ATOM 5417 C CA . SER B 1 243 ? 47.994 2.881 31.188 1.00 28.48 272 SER B CA 1
ATOM 5418 C C . SER B 1 243 ? 48.004 1.438 31.714 1.00 28.86 272 SER B C 1
ATOM 5419 O O . SER B 1 243 ? 48.701 0.567 31.179 1.00 31.83 272 SER B O 1
ATOM 5422 N N . SER B 1 244 ? 47.337 1.234 32.851 1.00 26.47 273 SER B N 1
ATOM 5423 C CA . SER B 1 244 ? 47.414 -0.059 33.497 1.00 26.64 273 SER B CA 1
ATOM 5424 C C . SER B 1 244 ? 46.192 -0.260 34.362 1.00 25.11 273 SER B C 1
ATOM 5425 O O . SER B 1 244 ? 45.482 0.659 34.606 1.00 25.78 273 SER B O 1
ATOM 5428 N N . THR B 1 245 ? 45.994 -1.450 34.817 1.00 24.55 274 THR B N 1
ATOM 5429 C CA . THR B 1 245 ? 45.209 -1.697 35.991 1.00 24.55 274 THR B CA 1
ATOM 5430 C C . THR B 1 245 ? 45.821 -0.996 37.180 1.00 25.54 274 THR B C 1
ATOM 5431 O O . THR B 1 245 ? 46.932 -0.472 37.101 1.00 26.95 274 THR B O 1
ATOM 5435 N N . LEU B 1 246 ? 45.186 -1.111 38.334 1.00 26.24 275 LEU B N 1
ATOM 5436 C CA . LEU B 1 246 ? 45.577 -0.450 39.563 1.00 28.58 275 LEU B CA 1
ATOM 5437 C C . LEU B 1 246 ? 47.123 -0.425 39.714 1.00 30.46 275 LEU B C 1
ATOM 5438 O O . LEU B 1 246 ? 47.785 -1.468 39.792 1.00 29.94 275 LEU B O 1
ATOM 5443 N N . LEU B 1 247 ? 47.667 0.771 39.734 1.00 31.75 276 LEU B N 1
ATOM 5444 C CA . LEU B 1 247 ? 49.064 1.029 39.867 1.00 32.78 276 LEU B CA 1
ATOM 5445 C C . LEU B 1 247 ? 49.397 1.289 41.338 1.00 34.51 276 LEU B C 1
ATOM 5446 O O . LEU B 1 247 ? 49.020 2.313 41.954 1.00 36.33 276 LEU B O 1
ATOM 5451 N N . LEU B 1 248 ? 50.128 0.343 41.906 1.00 33.88 277 LEU B N 1
ATOM 5452 C CA . LEU B 1 248 ? 50.566 0.437 43.279 1.00 34.52 277 LEU B CA 1
ATOM 5453 C C . LEU B 1 248 ? 51.975 1.028 43.331 1.00 33.75 277 LEU B C 1
ATOM 5454 O O . LEU B 1 248 ? 52.698 1.063 42.313 1.00 32.29 277 LEU B O 1
ATOM 5459 N N . ASN B 1 249 ? 52.358 1.367 44.562 1.00 34.38 278 ASN B N 1
ATOM 5460 C CA . ASN B 1 249 ? 53.614 2.048 44.753 1.00 36.48 278 ASN B CA 1
ATOM 5461 C C . ASN B 1 249 ? 54.770 1.053 44.767 1.00 37.10 278 ASN B C 1
ATOM 5462 O O . ASN B 1 249 ? 55.904 1.488 44.532 1.00 37.17 278 ASN B O 1
ATOM 5467 N N . GLU B 1 250 ? 54.551 -0.228 45.072 1.00 37.36 279 GLU B N 1
ATOM 5468 C CA . GLU B 1 250 ? 55.738 -1.081 45.155 1.00 40.30 279 GLU B CA 1
ATOM 5469 C C . GLU B 1 250 ? 55.713 -2.218 44.167 1.00 38.61 279 GLU B C 1
ATOM 5470 O O . GLU B 1 250 ? 56.751 -2.842 43.959 1.00 39.19 279 GLU B O 1
ATOM 5476 N N . SER B 1 251 ? 54.538 -2.517 43.622 1.00 37.27 280 SER B N 1
ATOM 5477 C CA . SER B 1 251 ? 54.322 -3.715 42.809 1.00 37.35 280 SER B CA 1
ATOM 5478 C C . SER B 1 251 ? 53.761 -3.338 41.448 1.00 34.99 280 SER B C 1
ATOM 5479 O O . SER B 1 251 ? 52.962 -2.472 41.343 1.00 35.51 280 SER B O 1
ATOM 5482 N N . ALA B 1 252 ? 54.186 -4.018 40.405 1.00 33.55 281 ALA B N 1
ATOM 5483 C CA . ALA B 1 252 ? 53.704 -3.764 39.062 1.00 32.09 281 ALA B CA 1
ATOM 5484 C C . ALA B 1 252 ? 52.263 -4.305 38.874 1.00 30.91 281 ALA B C 1
ATOM 5485 O O . ALA B 1 252 ? 51.737 -5.157 39.614 1.00 29.84 281 ALA B O 1
ATOM 5487 N N . PRO B 1 253 ? 51.613 -3.822 37.814 1.00 30.31 282 PRO B N 1
ATOM 5488 C CA . PRO B 1 253 ? 50.185 -4.060 37.644 1.00 30.72 282 PRO B CA 1
ATOM 5489 C C . PRO B 1 253 ? 49.872 -5.394 36.938 1.00 30.33 282 PRO B C 1
ATOM 5490 O O . PRO B 1 253 ? 50.740 -6.025 36.330 1.00 32.69 282 PRO B O 1
ATOM 5494 N N . MET B 1 254 ? 48.616 -5.816 37.043 1.00 28.77 283 MET B N 1
ATOM 5495 C CA . MET B 1 254 ? 48.199 -7.088 36.500 1.00 29.71 283 MET B CA 1
ATOM 5496 C C . MET B 1 254 ? 48.244 -7.008 34.975 1.00 27.75 283 MET B C 1
ATOM 5497 O O . MET B 1 254 ? 48.515 -8.007 34.334 1.00 26.73 283 MET B O 1
ATOM 5502 N N . ALA B 1 255 ? 48.020 -5.816 34.402 1.00 26.25 284 ALA B N 1
ATOM 5503 C CA . ALA B 1 255 ? 47.949 -5.642 32.960 1.00 25.72 284 ALA B CA 1
ATOM 5504 C C . ALA B 1 255 ? 48.243 -4.184 32.606 1.00 26.46 284 ALA B C 1
ATOM 5505 O O . ALA B 1 255 ? 47.899 -3.257 33.357 1.00 27.33 284 ALA B O 1
ATOM 5507 N N . GLN B 1 256 ? 48.823 -3.986 31.423 1.00 26.47 285 GLN B N 1
ATOM 5508 C CA . GLN B 1 256 ? 49.236 -2.677 31.007 1.00 26.73 285 GLN B CA 1
ATOM 5509 C C . GLN B 1 256 ? 49.263 -2.591 29.496 1.00 25.55 285 GLN B C 1
ATOM 5510 O O . GLN B 1 256 ? 49.246 -3.577 28.795 1.00 24.50 285 GLN B O 1
ATOM 5516 N N . THR B 1 257 ? 49.204 -1.350 29.007 1.00 24.82 286 THR B N 1
ATOM 5517 C CA . THR B 1 257 ? 49.340 -0.966 27.604 1.00 26.50 286 THR B CA 1
ATOM 5518 C C . THR B 1 257 ? 50.342 0.182 27.508 1.00 26.33 286 THR B C 1
ATOM 5519 O O . THR B 1 257 ? 50.446 0.995 28.405 1.00 28.78 286 THR B O 1
ATOM 5523 N N . VAL B 1 258 ? 51.181 0.155 26.504 1.00 26.02 287 VAL B N 1
ATOM 5524 C CA . VAL B 1 258 ? 52.162 1.191 26.277 1.00 26.36 287 VAL B CA 1
ATOM 5525 C C . VAL B 1 258 ? 52.129 1.491 24.781 1.00 25.94 287 VAL B C 1
ATOM 5526 O O . VAL B 1 258 ? 51.892 0.573 23.999 1.00 24.02 287 VAL B O 1
ATOM 5530 N N . LYS B 1 259 ? 52.089 2.782 24.449 1.00 26.12 288 LYS B N 1
ATOM 5531 C CA . LYS B 1 259 ? 52.273 3.222 23.086 1.00 27.44 288 LYS B CA 1
ATOM 5532 C C . LYS B 1 259 ? 53.550 4.045 22.981 1.00 27.92 288 LYS B C 1
ATOM 5533 O O . LYS B 1 259 ? 53.694 5.033 23.659 1.00 27.10 288 LYS B O 1
ATOM 5539 N N . PHE B 1 260 ? 54.484 3.611 22.130 1.00 28.96 289 PHE B N 1
ATOM 5540 C CA . PHE B 1 260 ? 55.656 4.390 21.767 1.00 28.85 289 PHE B CA 1
ATOM 5541 C C . PHE B 1 260 ? 55.524 4.998 20.381 1.00 28.27 289 PHE B C 1
ATOM 5542 O O . PHE B 1 260 ? 54.829 4.413 19.523 1.00 27.28 289 PHE B O 1
ATOM 5550 N N . VAL B 1 261 ? 56.213 6.133 20.182 1.00 28.02 290 VAL B N 1
ATOM 5551 C CA . VAL B 1 261 ? 56.431 6.693 18.879 1.00 29.21 290 VAL B CA 1
ATOM 5552 C C . VAL B 1 261 ? 57.934 6.844 18.671 1.00 30.41 290 VAL B C 1
ATOM 5553 O O . VAL B 1 261 ? 58.625 7.433 19.482 1.00 30.00 290 VAL B O 1
ATOM 5557 N N . PHE B 1 262 ? 58.418 6.299 17.554 1.00 30.42 291 PHE B N 1
ATOM 5558 C CA . PHE B 1 262 ? 59.765 6.445 17.136 1.00 32.06 291 PHE B CA 1
ATOM 5559 C C . PHE B 1 262 ? 59.812 7.370 15.936 1.00 32.29 291 PHE B C 1
ATOM 5560 O O . PHE B 1 262 ? 59.016 7.158 15.036 1.00 30.15 291 PHE B O 1
ATOM 5568 N N . PRO B 1 263 ? 60.824 8.287 15.815 1.00 33.10 292 PRO B N 1
ATOM 5569 C CA . PRO B 1 263 ? 60.889 9.163 14.657 1.00 33.80 292 PRO B CA 1
ATOM 5570 C C . PRO B 1 263 ? 61.288 8.374 13.412 1.00 35.59 292 PRO B C 1
ATOM 5571 O O . PRO B 1 263 ? 61.774 7.248 13.492 1.00 36.52 292 PRO B O 1
ATOM 5575 N N . ALA B 1 264 ? 61.193 9.019 12.242 1.00 36.80 293 ALA B N 1
ATOM 5576 C CA . ALA B 1 264 ? 61.705 8.462 10.995 1.00 36.77 293 ALA B CA 1
ATOM 5577 C C . ALA B 1 264 ? 63.200 8.181 11.111 1.00 38.32 293 ALA B C 1
ATOM 5578 O O . ALA B 1 264 ? 63.885 8.906 11.780 1.00 38.28 293 ALA B O 1
ATOM 5580 N N . ARG B 1 265 ? 63.649 7.091 10.496 1.00 39.85 294 ARG B N 1
ATOM 5581 C CA . ARG B 1 265 ? 65.056 6.808 10.339 1.00 40.92 294 ARG B CA 1
ATOM 5582 C C . ARG B 1 265 ? 65.324 7.002 8.836 1.00 42.83 294 ARG B C 1
ATOM 5583 O O . ARG B 1 265 ? 64.397 7.173 8.043 1.00 41.00 294 ARG B O 1
ATOM 5591 N N . ASP B 1 266 ? 66.593 6.935 8.477 1.00 42.75 295 ASP B N 1
ATOM 5592 C CA . ASP B 1 266 ? 67.041 6.785 7.120 1.00 44.44 295 ASP B CA 1
ATOM 5593 C C . ASP B 1 266 ? 66.317 5.627 6.408 1.00 43.46 295 ASP B C 1
ATOM 5594 O O . ASP B 1 266 ? 66.190 4.517 6.926 1.00 40.52 295 ASP B O 1
ATOM 5599 N N . ASN B 1 267 ? 65.909 5.908 5.152 1.00 43.21 296 ASN B N 1
ATOM 5600 C CA . ASN B 1 267 ? 65.276 4.889 4.347 1.00 42.08 296 ASN B CA 1
ATOM 5601 C C . ASN B 1 267 ? 66.358 3.966 3.851 1.00 42.51 296 ASN B C 1
ATOM 5602 O O . ASN B 1 267 ? 67.454 4.418 3.596 1.00 42.77 296 ASN B O 1
ATOM 5607 N N . MET B 1 268 ? 65.977 2.726 3.600 1.00 43.31 297 MET B N 1
ATOM 5608 C CA . MET B 1 268 ? 66.819 1.745 2.952 1.00 45.74 297 MET B CA 1
ATOM 5609 C C . MET B 1 268 ? 66.403 1.658 1.497 1.00 46.47 297 MET B C 1
ATOM 5610 O O . MET B 1 268 ? 65.347 2.137 1.149 1.00 44.96 297 MET B O 1
ATOM 5615 N N . PRO B 1 269 ? 67.241 1.132 0.571 1.00 47.32 298 PRO B N 1
ATOM 5616 C CA . PRO B 1 269 ? 66.862 1.089 -0.847 1.00 48.03 298 PRO B CA 1
ATOM 5617 C C . PRO B 1 269 ? 65.426 0.624 -1.147 1.00 47.54 298 PRO B C 1
ATOM 5618 O O . PRO B 1 269 ? 64.748 1.240 -1.958 1.00 46.29 298 PRO B O 1
ATOM 5622 N N . LYS B 1 270 ? 64.987 -0.457 -0.497 1.00 47.18 299 LYS B N 1
ATOM 5623 C CA . LYS B 1 270 ? 63.730 -1.085 -0.862 1.00 47.72 299 LYS B CA 1
ATOM 5624 C C . LYS B 1 270 ? 62.618 -0.812 0.143 1.00 44.59 299 LYS B C 1
ATOM 5625 O O . LYS B 1 270 ? 61.525 -1.285 -0.072 1.00 46.24 299 LYS B O 1
ATOM 5631 N N . VAL B 1 271 ? 62.858 -0.119 1.258 1.00 43.69 300 VAL B N 1
ATOM 5632 C CA . VAL B 1 271 ? 61.793 0.130 2.220 1.00 41.84 300 VAL B CA 1
ATOM 5633 C C . VAL B 1 271 ? 62.111 1.436 2.925 1.00 41.50 300 VAL B C 1
ATOM 5634 O O . VAL B 1 271 ? 63.244 1.682 3.373 1.00 40.74 300 VAL B O 1
ATOM 5638 N N . ALA B 1 272 ? 61.108 2.312 2.994 1.00 39.96 301 ALA B N 1
ATOM 5639 C CA . ALA B 1 272 ? 61.236 3.530 3.768 1.00 38.24 301 ALA B CA 1
ATOM 5640 C C . ALA B 1 272 ? 61.036 3.226 5.249 1.00 37.12 301 ALA B C 1
ATOM 5641 O O . ALA B 1 272 ? 60.522 2.199 5.614 1.00 36.57 301 ALA B O 1
ATOM 5643 N N . MET B 1 273 ? 61.530 4.093 6.113 1.00 36.92 302 MET B N 1
ATOM 5644 C CA . MET B 1 273 ? 61.512 3.903 7.536 1.00 37.18 302 MET B CA 1
ATOM 5645 C C . MET B 1 273 ? 60.828 5.114 8.146 1.00 37.29 302 MET B C 1
ATOM 5646 O O . MET B 1 273 ? 61.467 5.929 8.815 1.00 36.84 302 MET B O 1
ATOM 5651 N N . PRO B 1 274 ? 59.523 5.322 7.921 1.00 36.25 303 PRO B N 1
ATOM 5652 C CA . PRO B 1 274 ? 58.885 6.490 8.498 1.00 36.25 303 PRO B CA 1
ATOM 5653 C C . PRO B 1 274 ? 58.674 6.341 10.000 1.00 35.95 303 PRO B C 1
ATOM 5654 O O . PRO B 1 274 ? 58.867 5.308 10.608 1.00 36.12 303 PRO B O 1
ATOM 5658 N N . GLU B 1 275 ? 58.133 7.401 10.569 1.00 37.30 304 GLU B N 1
ATOM 5659 C CA . GLU B 1 275 ? 57.733 7.425 11.953 1.00 36.98 304 GLU B CA 1
ATOM 5660 C C . GLU B 1 275 ? 56.799 6.251 12.212 1.00 33.60 304 GLU B C 1
ATOM 5661 O O . GLU B 1 275 ? 56.006 5.954 11.373 1.00 31.19 304 GLU B O 1
ATOM 5667 N N . VAL B 1 276 ? 56.972 5.588 13.349 1.00 32.16 305 VAL B N 1
ATOM 5668 C CA . VAL B 1 276 ? 56.265 4.362 13.622 1.00 31.56 305 VAL B CA 1
ATOM 5669 C C . VAL B 1 276 ? 55.807 4.337 15.076 1.00 30.10 305 VAL B C 1
ATOM 5670 O O . VAL B 1 276 ? 56.491 4.752 15.996 1.00 30.30 305 VAL B O 1
ATOM 5674 N N . GLU B 1 277 ? 54.544 3.946 15.247 1.00 29.00 306 GLU B N 1
ATOM 5675 C CA . GLU B 1 277 ? 53.949 3.707 16.540 1.00 28.83 306 GLU B CA 1
ATOM 5676 C C . GLU B 1 277 ? 54.103 2.229 16.877 1.00 27.40 306 GLU B C 1
ATOM 5677 O O . GLU B 1 277 ? 53.823 1.396 16.025 1.00 27.49 306 GLU B O 1
ATOM 5683 N N . VAL B 1 278 ? 54.495 1.935 18.094 1.00 26.77 307 VAL B N 1
ATOM 5684 C CA . VAL B 1 278 ? 54.600 0.595 18.582 1.00 27.59 307 VAL B CA 1
ATOM 5685 C C . VAL B 1 278 ? 53.744 0.463 19.819 1.00 27.06 307 VAL B C 1
ATOM 5686 O O . VAL B 1 278 ? 53.980 1.188 20.787 1.00 27.65 307 VAL B O 1
ATOM 5690 N N . TYR B 1 279 ? 52.794 -0.477 19.787 1.00 26.88 308 TYR B N 1
ATOM 5691 C CA . TYR B 1 279 ? 51.924 -0.710 20.911 1.00 25.65 308 TYR B CA 1
ATOM 5692 C C . TYR B 1 279 ? 52.331 -1.988 21.619 1.00 25.14 308 TYR B C 1
ATOM 5693 O O . TYR B 1 279 ? 52.597 -2.972 20.976 1.00 25.60 308 TYR B O 1
ATOM 5702 N N . TRP B 1 280 ? 52.205 -1.997 22.937 1.00 24.83 309 TRP B N 1
ATOM 5703 C CA . TRP B 1 280 ? 52.492 -3.117 23.769 1.00 26.43 309 TRP B CA 1
ATOM 5704 C C . TRP B 1 280 ? 51.264 -3.399 24.603 1.00 26.55 309 TRP B C 1
ATOM 5705 O O . TRP B 1 280 ? 50.741 -2.473 25.180 1.00 24.17 309 TRP B O 1
ATOM 5716 N N . TYR B 1 281 ? 50.896 -4.695 24.723 1.00 27.08 310 TYR B N 1
ATOM 5717 C CA . TYR B 1 281 ? 49.822 -5.112 25.587 1.00 26.96 310 TYR B CA 1
ATOM 5718 C C . TYR B 1 281 ? 50.274 -6.289 26.396 1.00 27.01 310 TYR B C 1
ATOM 5719 O O . TYR B 1 281 ? 50.970 -7.175 25.871 1.00 30.29 310 TYR B O 1
ATOM 5728 N N . ASP B 1 282 ? 49.881 -6.342 27.670 1.00 27.06 311 ASP B N 1
ATOM 5729 C CA . ASP B 1 282 ? 50.148 -7.573 28.414 1.00 28.03 311 ASP B CA 1
ATOM 5730 C C . ASP B 1 282 ? 49.012 -7.933 29.372 1.00 28.37 311 ASP B C 1
ATOM 5731 O O . ASP B 1 282 ? 47.981 -7.261 29.440 1.00 27.99 311 ASP B O 1
ATOM 5736 N N . GLY B 1 283 ? 49.179 -9.048 30.080 1.00 27.87 312 GLY B N 1
ATOM 5737 C CA . GLY B 1 283 ? 48.289 -9.459 31.144 1.00 27.27 312 GLY B CA 1
ATOM 5738 C C . GLY B 1 283 ? 46.926 -9.969 30.669 1.00 26.25 312 GLY B C 1
ATOM 5739 O O . GLY B 1 283 ? 46.019 -10.010 31.480 1.00 25.53 312 GLY B O 1
ATOM 5740 N N . GLY B 1 284 ? 46.801 -10.384 29.393 1.00 27.41 313 GLY B N 1
ATOM 5741 C CA . GLY B 1 284 ? 45.511 -10.924 28.833 1.00 27.49 313 GLY B CA 1
ATOM 5742 C C . GLY B 1 284 ? 45.022 -10.066 27.664 1.00 26.85 313 GLY B C 1
ATOM 5743 O O . GLY B 1 284 ? 44.466 -10.572 26.698 1.00 27.03 313 GLY B O 1
ATOM 5744 N N . LEU B 1 285 ? 45.382 -8.788 27.700 1.00 25.38 314 LEU B N 1
ATOM 5745 C CA . LEU B 1 285 ? 44.983 -7.867 26.643 1.00 26.08 314 LEU B CA 1
ATOM 5746 C C . LEU B 1 285 ? 45.739 -8.163 25.376 1.00 26.89 314 LEU B C 1
ATOM 5747 O O . LEU B 1 285 ? 46.923 -8.548 25.371 1.00 27.04 314 LEU B O 1
ATOM 5752 N N . LYS B 1 286 ? 44.996 -8.025 24.308 1.00 27.36 315 LYS B N 1
ATOM 5753 C CA . LYS B 1 286 ? 45.489 -8.320 22.984 1.00 29.82 315 LYS B CA 1
ATOM 5754 C C . LYS B 1 286 ? 45.128 -7.191 22.033 1.00 28.62 315 LYS B C 1
ATOM 5755 O O . LYS B 1 286 ? 44.094 -6.610 22.113 1.00 26.68 315 LYS B O 1
ATOM 5761 N N . PRO B 1 287 ? 45.931 -7.034 20.969 1.00 31.13 316 PRO B N 1
ATOM 5762 C CA . PRO B 1 287 ? 45.544 -6.202 19.841 1.00 29.80 316 PRO B CA 1
ATOM 5763 C C . PRO B 1 287 ? 44.344 -6.844 19.156 1.00 29.92 316 PRO B C 1
ATOM 5764 O O . PRO B 1 287 ? 44.155 -8.079 19.228 1.00 29.22 316 PRO B O 1
ATOM 5768 N N . ALA B 1 288 ? 43.567 -5.958 18.551 1.00 27.80 317 ALA B N 1
ATOM 5769 C CA . ALA B 1 288 ? 42.536 -6.311 17.607 1.00 28.63 317 ALA B CA 1
ATOM 5770 C C . ALA B 1 288 ? 43.109 -7.194 16.515 1.00 26.38 317 ALA B C 1
ATOM 5771 O O . ALA B 1 288 ? 44.267 -7.036 16.144 1.00 24.64 317 ALA B O 1
ATOM 5773 N N . ARG B 1 289 ? 42.270 -8.068 15.996 1.00 25.47 318 ARG B N 1
ATOM 5774 C CA . ARG B 1 289 ? 42.738 -9.002 14.995 1.00 26.75 318 ARG B CA 1
ATOM 5775 C C . ARG B 1 289 ? 43.073 -8.236 13.748 1.00 27.73 318 ARG B C 1
ATOM 5776 O O . ARG B 1 289 ? 42.304 -7.411 13.316 1.00 25.76 318 ARG B O 1
ATOM 5784 N N . PRO B 1 290 ? 44.212 -8.493 13.115 1.00 28.69 319 PRO B N 1
ATOM 5785 C CA . PRO B 1 290 ? 44.508 -7.809 11.866 1.00 31.47 319 PRO B CA 1
ATOM 5786 C C . PRO B 1 290 ? 43.581 -8.266 10.759 1.00 32.50 319 PRO B C 1
ATOM 5787 O O . PRO B 1 290 ? 43.248 -9.441 10.675 1.00 31.13 319 PRO B O 1
ATOM 5791 N N . GLU B 1 291 ? 43.177 -7.310 9.951 1.00 33.59 320 GLU B N 1
ATOM 5792 C CA . GLU B 1 291 ? 42.431 -7.562 8.729 1.00 37.25 320 GLU B CA 1
ATOM 5793 C C . GLU B 1 291 ? 43.103 -8.601 7.857 1.00 33.31 320 GLU B C 1
ATOM 5794 O O . GLU B 1 291 ? 44.286 -8.581 7.683 1.00 32.36 320 GLU B O 1
ATOM 5800 N N . GLY B 1 292 ? 42.326 -9.553 7.368 1.00 35.23 321 GLY B N 1
ATOM 5801 C CA . GLY B 1 292 ? 42.803 -10.624 6.493 1.00 36.26 321 GLY B CA 1
ATOM 5802 C C . GLY B 1 292 ? 43.224 -11.865 7.250 1.00 34.52 321 GLY B C 1
ATOM 5803 O O . GLY B 1 292 ? 43.459 -12.871 6.632 1.00 35.08 321 GLY B O 1
ATOM 5804 N N . LEU B 1 293 ? 43.466 -11.814 8.572 1.00 34.41 322 LEU B N 1
ATOM 5805 C CA . LEU B 1 293 ? 43.960 -13.027 9.254 1.00 33.40 322 LEU B CA 1
ATOM 5806 C C . LEU B 1 293 ? 42.762 -13.986 9.351 1.00 33.70 322 LEU B C 1
ATOM 5807 O O . LEU B 1 293 ? 41.653 -13.579 9.707 1.00 34.02 322 LEU B O 1
ATOM 5812 N N . PRO B 1 294 ? 42.922 -15.265 9.010 1.00 33.42 323 PRO B N 1
ATOM 5813 C CA . PRO B 1 294 ? 41.813 -16.199 9.132 1.00 33.92 323 PRO B CA 1
ATOM 5814 C C . PRO B 1 294 ? 41.344 -16.270 10.596 1.00 34.53 323 PRO B C 1
ATOM 5815 O O . PRO B 1 294 ? 42.115 -16.215 11.562 1.00 33.01 323 PRO B O 1
ATOM 5819 N N . ALA B 1 295 ? 40.028 -16.322 10.745 1.00 33.51 324 ALA B N 1
ATOM 5820 C CA . ALA B 1 295 ? 39.382 -16.592 12.001 1.00 32.31 324 ALA B CA 1
ATOM 5821 C C . ALA B 1 295 ? 40.031 -17.852 12.580 1.00 32.60 324 ALA B C 1
ATOM 5822 O O . ALA B 1 295 ? 40.285 -18.796 11.856 1.00 33.52 324 ALA B O 1
ATOM 5824 N N . GLY B 1 296 ? 40.270 -17.837 13.896 1.00 33.28 325 GLY B N 1
ATOM 5825 C CA . GLY B 1 296 ? 40.737 -19.010 14.591 1.00 36.27 325 GLY B CA 1
ATOM 5826 C C . GLY B 1 296 ? 42.268 -19.055 14.752 1.00 38.34 325 GLY B C 1
ATOM 5827 O O . GLY B 1 296 ? 42.782 -19.768 15.650 1.00 40.82 325 GLY B O 1
ATOM 5828 N N . LYS B 1 297 ? 43.020 -18.374 13.878 1.00 36.26 326 LYS B N 1
ATOM 5829 C CA . LYS B 1 297 ? 44.469 -18.430 14.014 1.00 36.78 326 LYS B CA 1
ATOM 5830 C C . LYS B 1 297 ? 44.856 -17.669 15.283 1.00 35.65 326 LYS B C 1
ATOM 5831 O O . LYS B 1 297 ? 44.586 -16.476 15.436 1.00 32.03 326 LYS B O 1
ATOM 5837 N N . ASP B 1 298 ? 45.574 -18.352 16.158 1.00 32.95 327 ASP B N 1
ATOM 5838 C CA . ASP B 1 298 ? 46.044 -17.804 17.389 1.00 33.39 327 ASP B CA 1
ATOM 5839 C C . ASP B 1 298 ? 47.162 -16.808 17.110 1.00 31.33 327 ASP B C 1
ATOM 5840 O O . ASP B 1 298 ? 48.135 -17.131 16.446 1.00 30.33 327 ASP B O 1
ATOM 5845 N N . LEU B 1 299 ? 47.032 -15.579 17.679 1.00 30.05 328 LEU B N 1
ATOM 5846 C CA . LEU B 1 299 ? 48.098 -14.561 17.599 1.00 30.94 328 LEU B CA 1
ATOM 5847 C C . LEU B 1 299 ? 49.247 -14.833 18.574 1.00 32.76 328 LEU B C 1
ATOM 5848 O O . LEU B 1 299 ? 50.294 -14.212 18.501 1.00 33.43 328 LEU B O 1
ATOM 5853 N N . ASN B 1 300 ? 48.992 -15.653 19.587 1.00 32.91 329 ASN B N 1
ATOM 5854 C CA . ASN B 1 300 ? 49.983 -16.001 20.570 1.00 35.30 329 ASN B CA 1
ATOM 5855 C C . ASN B 1 300 ? 50.714 -17.249 20.054 1.00 36.76 329 ASN B C 1
ATOM 5856 O O . ASN B 1 300 ? 50.088 -18.277 19.862 1.00 36.69 329 ASN B O 1
ATOM 5861 N N . MET B 1 301 ? 52.017 -17.128 19.825 1.00 37.85 330 MET B N 1
ATOM 5862 C CA . MET B 1 301 ? 52.892 -18.232 19.508 1.00 38.93 330 MET B CA 1
ATOM 5863 C C . MET B 1 301 ? 54.068 -18.085 20.449 1.00 37.76 330 MET B C 1
ATOM 5864 O O . MET B 1 301 ? 54.773 -17.077 20.404 1.00 35.42 330 MET B O 1
ATOM 5869 N N . ALA B 1 302 ? 54.209 -19.083 21.329 1.00 39.37 331 ALA B N 1
ATOM 5870 C CA . ALA B 1 302 ? 55.300 -19.221 22.273 1.00 38.81 331 ALA B CA 1
ATOM 5871 C C . ALA B 1 302 ? 55.325 -18.112 23.325 1.00 36.83 331 ALA B C 1
ATOM 5872 O O . ALA B 1 302 ? 56.396 -17.820 23.878 1.00 37.62 331 ALA B O 1
ATOM 5874 N N . GLY B 1 303 ? 54.192 -17.488 23.592 1.00 35.79 332 GLY B N 1
ATOM 5875 C CA . GLY B 1 303 ? 54.083 -16.567 24.729 1.00 36.06 332 GLY B CA 1
ATOM 5876 C C . GLY B 1 303 ? 53.710 -15.134 24.322 1.00 33.77 332 GLY B C 1
ATOM 5877 O O . GLY B 1 303 ? 53.630 -14.245 25.176 1.00 34.55 332 GLY B O 1
ATOM 5878 N N . GLY B 1 304 ? 53.428 -14.938 23.041 1.00 31.37 333 GLY B N 1
ATOM 5879 C CA . GLY B 1 304 ? 53.238 -13.593 22.564 1.00 30.58 333 GLY B CA 1
ATOM 5880 C C . GLY B 1 304 ? 53.214 -13.478 21.049 1.00 30.34 333 GLY B C 1
ATOM 5881 O O . GLY B 1 304 ? 53.193 -14.467 20.327 1.00 31.66 333 GLY B O 1
ATOM 5882 N N . GLY B 1 305 ? 53.091 -12.240 20.591 1.00 29.33 334 GLY B N 1
ATOM 5883 C CA . GLY B 1 305 ? 53.000 -11.994 19.176 1.00 28.56 334 GLY B CA 1
ATOM 5884 C C . GLY B 1 305 ? 53.428 -10.569 18.828 1.00 27.78 334 GLY B C 1
ATOM 5885 O O . GLY B 1 305 ? 53.372 -9.679 19.667 1.00 27.37 334 GLY B O 1
ATOM 5886 N N . VAL B 1 306 ? 53.645 -10.403 17.547 1.00 27.31 335 VAL B N 1
ATOM 5887 C CA . VAL B 1 306 ? 54.080 -9.180 16.944 1.00 28.09 335 VAL B CA 1
ATOM 5888 C C . VAL B 1 306 ? 53.370 -9.066 15.612 1.00 27.06 335 VAL B C 1
ATOM 5889 O O . VAL B 1 306 ? 53.294 -10.001 14.848 1.00 26.17 335 VAL B O 1
ATOM 5893 N N . ILE B 1 307 ? 52.835 -7.875 15.340 1.00 27.27 336 ILE B N 1
ATOM 5894 C CA . ILE B 1 307 ? 52.150 -7.651 14.100 1.00 27.79 336 ILE B CA 1
ATOM 5895 C C . ILE B 1 307 ? 52.759 -6.418 13.472 1.00 27.92 336 ILE B C 1
ATOM 5896 O O . ILE B 1 307 ? 52.625 -5.347 14.075 1.00 27.49 336 ILE B O 1
ATOM 5901 N N . PHE B 1 308 ? 53.281 -6.575 12.237 1.00 28.59 337 PHE B N 1
ATOM 5902 C CA . PHE B 1 308 ? 53.768 -5.418 11.530 1.00 30.02 337 PHE B CA 1
ATOM 5903 C C . PHE B 1 308 ? 52.799 -5.047 10.447 1.00 30.26 337 PHE B C 1
ATOM 5904 O O . PHE B 1 308 ? 52.589 -5.849 9.580 1.00 29.72 337 PHE B O 1
ATOM 5912 N N . TYR B 1 309 ? 52.258 -3.821 10.509 1.00 30.29 338 TYR B N 1
ATOM 5913 C CA . TYR B 1 309 ? 51.262 -3.398 9.555 1.00 31.89 338 TYR B CA 1
ATOM 5914 C C . TYR B 1 309 ? 51.947 -2.629 8.448 1.00 32.58 338 TYR B C 1
ATOM 5915 O O . TYR B 1 309 ? 52.331 -1.511 8.636 1.00 32.93 338 TYR B O 1
ATOM 5924 N N . GLY B 1 310 ? 52.279 -3.287 7.357 1.00 34.48 339 GLY B N 1
ATOM 5925 C CA . GLY B 1 310 ? 52.992 -2.618 6.294 1.00 35.74 339 GLY B CA 1
ATOM 5926 C C . GLY B 1 310 ? 51.985 -2.118 5.280 1.00 34.79 339 GLY B C 1
ATOM 5927 O O . GLY B 1 310 ? 50.857 -2.581 5.296 1.00 34.06 339 GLY B O 1
ATOM 5928 N N . THR B 1 311 ? 52.401 -1.244 4.378 1.00 34.67 340 THR B N 1
ATOM 5929 C CA . THR B 1 311 ? 51.519 -0.778 3.323 1.00 35.05 340 THR B CA 1
ATOM 5930 C C . THR B 1 311 ? 51.190 -1.864 2.293 1.00 35.75 340 THR B C 1
ATOM 5931 O O . THR B 1 311 ? 50.236 -1.707 1.601 1.00 37.22 340 THR B O 1
ATOM 5935 N N . LYS B 1 312 ? 51.983 -2.920 2.103 1.00 37.39 341 LYS B N 1
ATOM 5936 C CA . LYS B 1 312 ? 51.656 -3.938 1.114 1.00 38.61 341 LYS B CA 1
ATOM 5937 C C . LYS B 1 312 ? 51.210 -5.240 1.775 1.00 36.56 341 LYS B C 1
ATOM 5938 O O . LYS B 1 312 ? 50.663 -6.068 1.112 1.00 35.38 341 LYS B O 1
ATOM 5944 N N . ASP B 1 313 ? 51.450 -5.481 3.053 1.00 35.27 342 ASP B N 1
ATOM 5945 C CA . ASP B 1 313 ? 51.083 -6.761 3.646 1.00 35.08 342 ASP B CA 1
ATOM 5946 C C . ASP B 1 313 ? 51.328 -6.627 5.140 1.00 33.89 342 ASP B C 1
ATOM 5947 O O . ASP B 1 313 ? 51.802 -5.605 5.616 1.00 33.72 342 ASP B O 1
ATOM 5952 N N . THR B 1 314 ? 51.005 -7.684 5.882 1.00 32.89 343 THR B N 1
ATOM 5953 C CA . THR B 1 314 ? 51.081 -7.701 7.317 1.00 31.52 343 THR B CA 1
ATOM 5954 C C . THR B 1 314 ? 51.937 -8.872 7.735 1.00 31.49 343 THR B C 1
ATOM 5955 O O . THR B 1 314 ? 51.701 -9.967 7.292 1.00 34.21 343 THR B O 1
ATOM 5959 N N . LEU B 1 315 ? 52.947 -8.621 8.524 1.00 31.22 344 LEU B N 1
ATOM 5960 C CA . LEU B 1 315 ? 53.887 -9.637 8.927 1.00 32.04 344 LEU B CA 1
ATOM 5961 C C . LEU B 1 315 ? 53.637 -9.924 10.376 1.00 30.28 344 LEU B C 1
ATOM 5962 O O . LEU B 1 315 ? 53.552 -9.027 11.202 1.00 29.75 344 LEU B O 1
ATOM 5967 N N . ILE B 1 316 ? 53.459 -11.186 10.691 1.00 29.61 345 ILE B N 1
ATOM 5968 C CA . ILE B 1 316 ? 53.151 -11.559 12.039 1.00 29.03 345 ILE B CA 1
ATOM 5969 C C . ILE B 1 316 ? 54.188 -12.575 12.472 1.00 31.23 345 ILE B C 1
ATOM 5970 O O . ILE B 1 316 ? 54.441 -13.509 11.712 1.00 32.08 345 ILE B O 1
ATOM 5975 N N . CYS B 1 317 ? 54.700 -12.443 13.699 1.00 32.40 346 CYS B N 1
ATOM 5976 C CA . CYS B 1 317 ? 55.478 -13.533 14.256 1.00 34.59 346 CYS B CA 1
ATOM 5977 C C . CYS B 1 317 ? 55.131 -13.706 15.723 1.00 33.77 346 CYS B C 1
ATOM 5978 O O . CYS B 1 317 ? 54.258 -13.043 16.284 1.00 30.89 346 CYS B O 1
ATOM 5981 N N . GLY B 1 318 ? 55.712 -14.765 16.273 1.00 33.98 347 GLY B N 1
ATOM 5982 C CA . GLY B 1 318 ? 55.539 -15.097 17.661 1.00 34.21 347 GLY B CA 1
ATOM 5983 C C . GLY B 1 318 ? 56.598 -14.464 18.545 1.00 34.02 347 GLY B C 1
ATOM 5984 O O . GLY B 1 318 ? 57.360 -13.626 18.082 1.00 35.38 347 GLY B O 1
ATOM 5985 N N . CYS B 1 319 ? 56.613 -14.891 19.810 1.00 33.35 348 CYS B N 1
ATOM 5986 C CA . CYS B 1 319 ? 57.680 -14.581 20.721 1.00 35.38 348 CYS B CA 1
ATOM 5987 C C . CYS B 1 319 ? 58.960 -15.181 20.167 1.00 35.48 348 CYS B C 1
ATOM 5988 O O . CYS B 1 319 ? 58.876 -16.103 19.400 1.00 34.36 348 CYS B O 1
ATOM 5991 N N . TYR B 1 320 ? 60.121 -14.594 20.472 1.00 37.04 349 TYR B N 1
ATOM 5992 C CA . TYR B 1 320 ? 61.411 -15.100 20.024 1.00 40.73 349 TYR B CA 1
ATOM 5993 C C . TYR B 1 320 ? 61.489 -15.023 18.500 1.00 41.04 349 TYR B C 1
ATOM 5994 O O . TYR B 1 320 ? 62.190 -15.834 17.862 1.00 41.19 349 TYR B O 1
ATOM 6003 N N . GLY B 1 321 ? 60.659 -14.166 17.913 1.00 38.51 350 GLY B N 1
ATOM 6004 C CA . GLY B 1 321 ? 60.621 -14.033 16.464 1.00 39.45 350 GLY B CA 1
ATOM 6005 C C . GLY B 1 321 ? 60.128 -15.283 15.717 1.00 43.30 350 GLY B C 1
ATOM 6006 O O . GLY B 1 321 ? 60.371 -15.369 14.500 1.00 44.36 350 GLY B O 1
ATOM 6007 N N . VAL B 1 322 ? 59.440 -16.239 16.394 1.00 41.93 351 VAL B N 1
ATOM 6008 C CA . VAL B 1 322 ? 59.247 -17.542 15.775 1.00 44.28 351 VAL B CA 1
ATOM 6009 C C . VAL B 1 322 ? 58.205 -17.499 14.691 1.00 44.86 351 VAL B C 1
ATOM 6010 O O . VAL B 1 322 ? 57.211 -16.758 14.833 1.00 40.02 351 VAL B O 1
ATOM 6014 N N . ASN B 1 323 ? 58.405 -18.416 13.704 1.00 42.70 352 ASN B N 1
ATOM 6015 C CA . ASN B 1 323 ? 57.441 -18.775 12.669 1.00 43.74 352 ASN B CA 1
ATOM 6016 C C . ASN B 1 323 ? 56.784 -17.519 12.042 1.00 42.03 352 ASN B C 1
ATOM 6017 O O . ASN B 1 323 ? 55.575 -17.451 11.863 1.00 39.47 352 ASN B O 1
ATOM 6022 N N . PRO B 1 324 ? 57.571 -16.560 11.541 1.00 40.16 353 PRO B N 1
ATOM 6023 C CA . PRO B 1 324 ? 57.016 -15.442 10.828 1.00 39.37 353 PRO B CA 1
ATOM 6024 C C . PRO B 1 324 ? 56.235 -15.883 9.596 1.00 37.96 353 PRO B C 1
ATOM 6025 O O . PRO B 1 324 ? 56.620 -16.783 8.903 1.00 37.52 353 PRO B O 1
ATOM 6029 N N . TYR B 1 325 ? 55.130 -15.202 9.318 1.00 35.97 354 TYR B N 1
ATOM 6030 C CA . TYR B 1 325 ? 54.377 -15.363 8.108 1.00 34.81 354 TYR B CA 1
ATOM 6031 C C . TYR B 1 325 ? 53.744 -14.027 7.756 1.00 34.11 354 TYR B C 1
ATOM 6032 O O . TYR B 1 325 ? 53.678 -13.091 8.535 1.00 32.44 354 TYR B O 1
ATOM 6041 N N . LEU B 1 326 ? 53.307 -13.964 6.518 1.00 34.78 355 LEU B N 1
ATOM 6042 C CA . LEU B 1 326 ? 52.589 -12.874 5.968 1.00 35.52 355 LEU B CA 1
ATOM 6043 C C . LEU B 1 326 ? 51.132 -13.263 5.943 1.00 37.09 355 LEU B C 1
ATOM 6044 O O . LEU B 1 326 ? 50.801 -14.405 5.637 1.00 40.63 355 LEU B O 1
ATOM 6049 N N . VAL B 1 327 ? 50.248 -12.299 6.249 1.00 37.86 356 VAL B N 1
ATOM 6050 C CA . VAL B 1 327 ? 48.829 -12.572 6.287 1.00 36.35 356 VAL B CA 1
ATOM 6051 C C . VAL B 1 327 ? 48.314 -12.904 4.892 1.00 36.37 356 VAL B C 1
ATOM 6052 O O . VAL B 1 327 ? 47.369 -13.680 4.766 1.00 36.99 356 VAL B O 1
ATOM 6056 N N . SER B 1 328 ? 48.858 -12.334 3.822 1.00 36.87 357 SER B N 1
ATOM 6057 C CA . SER B 1 328 ? 48.450 -12.764 2.490 1.00 40.05 357 SER B CA 1
ATOM 6058 C C . SER B 1 328 ? 48.718 -14.267 2.213 1.00 43.75 357 SER B C 1
ATOM 6059 O O . SER B 1 328 ? 48.249 -14.793 1.239 1.00 48.78 357 SER B O 1
ATOM 6062 N N . GLY B 1 329 ? 49.514 -14.991 3.019 1.00 44.92 358 GLY B N 1
ATOM 6063 C CA . GLY B 1 329 ? 49.821 -16.396 2.811 1.00 44.86 358 GLY B CA 1
ATOM 6064 C C . GLY B 1 329 ? 51.107 -16.581 2.026 1.00 45.54 358 GLY B C 1
ATOM 6065 O O . GLY B 1 329 ? 51.648 -17.662 1.998 1.00 45.62 358 GLY B O 1
ATOM 6066 N N . ARG B 1 330 ? 51.582 -15.507 1.384 1.00 47.26 359 ARG B N 1
ATOM 6067 C CA . ARG B 1 330 ? 52.776 -15.585 0.545 1.00 48.73 359 ARG B CA 1
ATOM 6068 C C . ARG B 1 330 ? 53.989 -15.855 1.431 1.00 45.40 359 ARG B C 1
ATOM 6069 O O . ARG B 1 330 ? 54.097 -15.360 2.532 1.00 43.00 359 ARG B O 1
ATOM 6077 N N . VAL B 1 331 ? 54.915 -16.608 0.884 1.00 48.18 360 VAL B N 1
ATOM 6078 C CA . VAL B 1 331 ? 56.207 -16.915 1.482 1.00 49.56 360 VAL B CA 1
ATOM 6079 C C . VAL B 1 331 ? 57.275 -16.236 0.636 1.00 50.38 360 VAL B C 1
ATOM 6080 O O . VAL B 1 331 ? 57.572 -16.660 -0.463 1.00 57.67 360 VAL B O 1
ATOM 6084 N N . PRO B 1 332 ? 57.908 -15.155 1.118 1.00 50.54 361 PRO B N 1
ATOM 6085 C CA . PRO B 1 332 ? 58.923 -14.467 0.333 1.00 50.59 361 PRO B CA 1
ATOM 6086 C C . PRO B 1 332 ? 60.152 -15.324 0.222 1.00 51.31 361 PRO B C 1
ATOM 6087 O O . PRO B 1 332 ? 60.402 -16.165 1.073 1.00 50.52 361 PRO B O 1
ATOM 6091 N N . ASN B 1 333 ? 60.930 -14.951 -0.767 1.00 55.08 362 ASN B N 1
ATOM 6092 C CA . ASN B 1 333 ? 62.262 -15.441 -0.971 1.00 58.28 362 ASN B CA 1
ATOM 6093 C C . ASN B 1 333 ? 63.188 -14.230 -1.047 1.00 57.56 362 ASN B C 1
ATOM 6094 O O . ASN B 1 333 ? 63.474 -13.729 -2.128 1.00 57.21 362 ASN B O 1
ATOM 6099 N N . ALA B 1 334 ? 63.596 -13.735 0.121 1.00 55.99 363 ALA B N 1
ATOM 6100 C CA . ALA B 1 334 ? 64.314 -12.484 0.177 1.00 55.50 363 ALA B CA 1
ATOM 6101 C C . ALA B 1 334 ? 65.821 -12.739 0.202 1.00 55.33 363 ALA B C 1
ATOM 6102 O O . ALA B 1 334 ? 66.233 -13.757 0.700 1.00 55.12 363 ALA B O 1
ATOM 6104 N N . PRO B 1 335 ? 66.679 -11.818 -0.270 1.00 55.71 364 PRO B N 1
ATOM 6105 C CA . PRO B 1 335 ? 68.122 -11.938 -0.108 1.00 59.25 364 PRO B CA 1
ATOM 6106 C C . PRO B 1 335 ? 68.552 -12.136 1.332 1.00 61.01 364 PRO B C 1
ATOM 6107 O O . PRO B 1 335 ? 67.921 -11.599 2.236 1.00 65.83 364 PRO B O 1
ATOM 6111 N N . LYS B 1 336 ? 69.607 -12.936 1.523 1.00 64.81 365 LYS B N 1
ATOM 6112 C CA . LYS B 1 336 ? 70.134 -13.175 2.867 1.00 64.49 365 LYS B CA 1
ATOM 6113 C C . LYS B 1 336 ? 71.079 -12.022 3.186 1.00 61.73 365 LYS B C 1
ATOM 6114 O O . LYS B 1 336 ? 71.814 -11.612 2.326 1.00 59.87 365 LYS B O 1
ATOM 6120 N N . VAL B 1 337 ? 71.009 -11.443 4.386 1.00 61.06 366 VAL B N 1
ATOM 6121 C CA . VAL B 1 337 ? 71.959 -10.396 4.734 1.00 63.65 366 VAL B CA 1
ATOM 6122 C C . VAL B 1 337 ? 72.542 -10.654 6.116 1.00 62.04 366 VAL B C 1
ATOM 6123 O O . VAL B 1 337 ? 73.683 -10.306 6.315 1.00 64.55 366 VAL B O 1
ATOM 6127 N N . LEU B 1 338 ? 71.803 -11.283 7.031 1.00 62.41 367 LEU B N 1
ATOM 6128 C CA . LEU B 1 338 ? 72.318 -11.442 8.393 1.00 62.84 367 LEU B CA 1
ATOM 6129 C C . LEU B 1 338 ? 73.129 -12.724 8.601 1.00 60.99 367 LEU B C 1
ATOM 6130 O O . LEU B 1 338 ? 72.738 -13.782 8.114 1.00 64.58 367 LEU B O 1
ATOM 6135 N N . ARG B 1 339 ? 74.183 -12.626 9.419 1.00 59.87 368 ARG B N 1
ATOM 6136 C CA . ARG B 1 339 ? 75.008 -13.785 9.730 1.00 58.64 368 ARG B CA 1
ATOM 6137 C C . ARG B 1 339 ? 74.146 -14.904 10.299 1.00 58.87 368 ARG B C 1
ATOM 6138 O O . ARG B 1 339 ? 73.316 -14.707 11.194 1.00 58.97 368 ARG B O 1
ATOM 6146 N N . GLU B 1 340 ? 74.357 -16.098 9.772 1.00 61.32 369 GLU B N 1
ATOM 6147 C CA . GLU B 1 340 ? 73.560 -17.238 10.138 1.00 63.96 369 GLU B CA 1
ATOM 6148 C C . GLU B 1 340 ? 74.239 -17.939 11.307 1.00 65.24 369 GLU B C 1
ATOM 6149 O O . GLU B 1 340 ? 75.322 -18.456 11.160 1.00 77.77 369 GLU B O 1
ATOM 6155 N N . ILE B 1 341 ? 73.654 -17.906 12.505 1.00 63.94 370 ILE B N 1
ATOM 6156 C CA . ILE B 1 341 ? 74.398 -18.247 13.704 1.00 68.21 370 ILE B CA 1
ATOM 6157 C C . ILE B 1 341 ? 74.299 -19.743 13.980 1.00 71.03 370 ILE B C 1
ATOM 6158 O O . ILE B 1 341 ? 73.214 -20.246 14.170 1.00 66.91 370 ILE B O 1
ATOM 6163 N N . LYS B 1 342 ? 75.445 -20.430 14.052 1.00 78.37 371 LYS B N 1
ATOM 6164 C CA . LYS B 1 342 ? 75.464 -21.877 14.241 1.00 80.89 371 LYS B CA 1
ATOM 6165 C C . LYS B 1 342 ? 75.614 -22.310 15.710 1.00 74.16 371 LYS B C 1
ATOM 6166 O O . LYS B 1 342 ? 74.974 -23.267 16.132 1.00 72.83 371 LYS B O 1
ATOM 6172 N N . GLU B 1 343 ? 76.399 -21.590 16.506 1.00 72.06 372 GLU B N 1
ATOM 6173 C CA . GLU B 1 343 ? 76.481 -21.888 17.934 1.00 70.08 372 GLU B CA 1
ATOM 6174 C C . GLU B 1 343 ? 75.221 -21.393 18.664 1.00 66.25 372 GLU B C 1
ATOM 6175 O O . GLU B 1 343 ? 74.545 -20.501 18.179 1.00 58.81 372 GLU B O 1
ATOM 6181 N N . SER B 1 344 ? 74.935 -21.984 19.831 1.00 64.40 373 SER B N 1
ATOM 6182 C CA . SER B 1 344 ? 73.987 -21.472 20.806 1.00 62.70 373 SER B CA 1
ATOM 6183 C C . SER B 1 344 ? 74.235 -19.987 21.073 1.00 62.24 373 SER B C 1
ATOM 6184 O O . SER B 1 344 ? 75.329 -19.456 20.835 1.00 63.85 373 SER B O 1
ATOM 6187 N N . HIS B 1 345 ? 73.249 -19.376 21.715 1.00 57.90 374 HIS B N 1
ATOM 6188 C CA . HIS B 1 345 ? 73.370 -17.991 22.109 1.00 58.29 374 HIS B CA 1
ATOM 6189 C C . HIS B 1 345 ? 74.529 -17.786 23.079 1.00 57.62 374 HIS B C 1
ATOM 6190 O O . HIS B 1 345 ? 75.191 -16.749 23.063 1.00 57.16 374 HIS B O 1
ATOM 6197 N N . GLN B 1 346 ? 74.753 -18.764 23.952 1.00 58.15 375 GLN B N 1
ATOM 6198 C CA . GLN B 1 346 ? 75.865 -18.701 24.879 1.00 58.44 375 GLN B CA 1
ATOM 6199 C C . GLN B 1 346 ? 77.202 -18.832 24.140 1.00 59.96 375 GLN B C 1
ATOM 6200 O O . GLN B 1 346 ? 78.137 -18.042 24.398 1.00 58.35 375 GLN B O 1
ATOM 6206 N N . MET B 1 347 ? 77.293 -19.838 23.253 1.00 61.12 376 MET B N 1
ATOM 6207 C CA . MET B 1 347 ? 78.600 -20.180 22.693 1.00 67.34 376 MET B CA 1
ATOM 6208 C C . MET B 1 347 ? 78.967 -19.170 21.606 1.00 65.30 376 MET B C 1
ATOM 6209 O O . MET B 1 347 ? 80.156 -18.909 21.413 1.00 61.94 376 MET B O 1
ATOM 6214 N N . ASP B 1 348 ? 77.942 -18.520 20.992 1.00 60.77 377 ASP B N 1
ATOM 6215 C CA . ASP B 1 348 ? 78.287 -17.546 19.973 1.00 60.29 377 ASP B CA 1
ATOM 6216 C C . ASP B 1 348 ? 78.999 -16.363 20.644 1.00 59.55 377 ASP B C 1
ATOM 6217 O O . ASP B 1 348 ? 79.928 -15.771 20.051 1.00 60.66 377 ASP B O 1
ATOM 6222 N N . TRP B 1 349 ? 78.602 -16.054 21.899 1.00 57.11 378 TRP B N 1
ATOM 6223 C CA . TRP B 1 349 ? 79.282 -15.007 22.664 1.00 56.92 378 TRP B CA 1
ATOM 6224 C C . TRP B 1 349 ? 80.720 -15.406 23.008 1.00 59.51 378 TRP B C 1
ATOM 6225 O O . TRP B 1 349 ? 81.656 -14.620 22.910 1.00 61.12 378 TRP B O 1
ATOM 6236 N N . VAL B 1 350 ? 80.892 -16.635 23.452 1.00 61.74 379 VAL B N 1
ATOM 6237 C CA . VAL B 1 350 ? 82.223 -17.158 23.780 1.00 64.39 379 VAL B CA 1
ATOM 6238 C C . VAL B 1 350 ? 83.175 -17.012 22.595 1.00 65.34 379 VAL B C 1
ATOM 6239 O O . VAL B 1 350 ? 84.313 -16.583 22.779 1.00 69.82 379 VAL B O 1
ATOM 6243 N N . ARG B 1 351 ? 82.726 -17.404 21.395 1.00 65.39 380 ARG B N 1
ATOM 6244 C CA . ARG B 1 351 ? 83.485 -17.139 20.179 1.00 65.51 380 ARG B CA 1
ATOM 6245 C C . ARG B 1 351 ? 83.943 -15.680 20.087 1.00 65.25 380 ARG B C 1
ATOM 6246 O O . ARG B 1 351 ? 85.115 -15.390 19.903 1.00 66.15 380 ARG B O 1
ATOM 6254 N N . ALA B 1 352 ? 83.010 -14.735 20.238 1.00 64.99 381 ALA B N 1
ATOM 6255 C CA . ALA B 1 352 ? 83.366 -13.322 20.146 1.00 65.05 381 ALA B CA 1
ATOM 6256 C C . ALA B 1 352 ? 84.438 -12.926 21.167 1.00 67.28 381 ALA B C 1
ATOM 6257 O O . ALA B 1 352 ? 85.317 -12.079 20.891 1.00 65.48 381 ALA B O 1
ATOM 6259 N N . CYS B 1 353 ? 84.322 -13.525 22.369 1.00 69.56 382 CYS B N 1
ATOM 6260 C CA . CYS B 1 353 ? 85.182 -13.159 23.482 1.00 72.04 382 CYS B CA 1
ATOM 6261 C C . CYS B 1 353 ? 86.614 -13.411 23.087 1.00 72.14 382 CYS B C 1
ATOM 6262 O O . CYS B 1 353 ? 87.448 -12.631 23.512 1.00 72.23 382 CYS B O 1
ATOM 6265 N N . LYS B 1 354 ? 86.832 -14.427 22.234 1.00 73.85 383 LYS B N 1
ATOM 6266 C CA . LYS B 1 354 ? 88.166 -14.920 21.919 1.00 74.53 383 LYS B CA 1
ATOM 6267 C C . LYS B 1 354 ? 88.763 -14.291 20.674 1.00 76.31 383 LYS B C 1
ATOM 6268 O O . LYS B 1 354 ? 89.968 -14.429 20.479 1.00 77.17 383 LYS B O 1
ATOM 6274 N N . GLU B 1 355 ? 87.955 -13.689 19.802 1.00 76.06 384 GLU B N 1
ATOM 6275 C CA . GLU B 1 355 ? 88.523 -12.952 18.683 1.00 79.92 384 GLU B CA 1
ATOM 6276 C C . GLU B 1 355 ? 89.114 -11.631 19.176 1.00 81.02 384 GLU B C 1
ATOM 6277 O O . GLU B 1 355 ? 88.552 -10.987 20.051 1.00 83.41 384 GLU B O 1
ATOM 6283 N N . ASP B 1 356 ? 90.249 -11.236 18.606 1.00 84.81 385 ASP B N 1
ATOM 6284 C CA . ASP B 1 356 ? 90.883 -9.970 18.906 1.00 86.97 385 ASP B CA 1
ATOM 6285 C C . ASP B 1 356 ? 89.888 -8.835 18.677 1.00 85.59 385 ASP B C 1
ATOM 6286 O O . ASP B 1 356 ? 89.078 -8.927 17.746 1.00 83.51 385 ASP B O 1
ATOM 6291 N N . ALA B 1 357 ? 89.966 -7.776 19.504 1.00 84.59 386 ALA B N 1
ATOM 6292 C CA . ALA B 1 357 ? 88.952 -6.718 19.544 1.00 78.91 386 ALA B CA 1
ATOM 6293 C C . ALA B 1 357 ? 88.840 -5.955 18.214 1.00 76.89 386 ALA B C 1
ATOM 6294 O O . ALA B 1 357 ? 87.741 -5.569 17.812 1.00 74.20 386 ALA B O 1
ATOM 6296 N N . ASP B 1 358 ? 89.974 -5.713 17.550 1.00 77.20 387 ASP B N 1
ATOM 6297 C CA . ASP B 1 358 ? 90.059 -5.090 16.237 1.00 78.57 387 ASP B CA 1
ATOM 6298 C C . ASP B 1 358 ? 89.259 -5.847 15.183 1.00 76.95 387 ASP B C 1
ATOM 6299 O O . ASP B 1 358 ? 88.827 -5.219 14.217 1.00 78.31 387 ASP B O 1
ATOM 6304 N N . ASP B 1 359 ? 89.173 -7.187 15.329 1.00 76.76 388 ASP B N 1
ATOM 6305 C CA . ASP B 1 359 ? 88.723 -8.092 14.276 1.00 80.18 388 ASP B CA 1
ATOM 6306 C C . ASP B 1 359 ? 87.311 -8.660 14.545 1.00 79.95 388 ASP B C 1
ATOM 6307 O O . ASP B 1 359 ? 86.741 -9.371 13.716 1.00 76.99 388 ASP B O 1
ATOM 6312 N N . ARG B 1 360 ? 86.765 -8.378 15.729 1.00 75.36 389 ARG B N 1
ATOM 6313 C CA . ARG B 1 360 ? 85.760 -9.218 16.366 1.00 74.94 389 ARG B CA 1
ATOM 6314 C C . ARG B 1 360 ? 84.460 -9.141 15.576 1.00 68.41 389 ARG B C 1
ATOM 6315 O O . ARG B 1 360 ? 84.049 -8.037 15.279 1.00 65.45 389 ARG B O 1
ATOM 6323 N N . VAL B 1 361 ? 83.841 -10.286 15.256 1.00 66.34 390 VAL B N 1
ATOM 6324 C CA . VAL B 1 361 ? 82.448 -10.288 14.811 1.00 66.07 390 VAL B CA 1
ATOM 6325 C C . VAL B 1 361 ? 81.550 -10.291 16.051 1.00 65.03 390 VAL B C 1
ATOM 6326 O O . VAL B 1 361 ? 81.484 -11.299 16.771 1.00 64.17 390 VAL B O 1
ATOM 6330 N N . PRO B 1 362 ? 80.834 -9.182 16.368 1.00 63.29 391 PRO B N 1
ATOM 6331 C CA . PRO B 1 362 ? 80.007 -9.136 17.584 1.00 60.67 391 PRO B CA 1
ATOM 6332 C C . PRO B 1 362 ? 78.988 -10.270 17.583 1.00 57.28 391 PRO B C 1
ATOM 6333 O O . PRO B 1 362 ? 78.539 -10.718 16.520 1.00 56.61 391 PRO B O 1
ATOM 6337 N N . SER B 1 363 ? 78.669 -10.776 18.776 1.00 55.44 392 SER B N 1
ATOM 6338 C CA . SER B 1 363 ? 77.560 -11.713 18.884 1.00 54.26 392 SER B CA 1
ATOM 6339 C C . SER B 1 363 ? 76.239 -10.922 18.704 1.00 53.40 392 SER B C 1
ATOM 6340 O O . SER B 1 363 ? 76.254 -9.703 18.628 1.00 51.21 392 SER B O 1
ATOM 6343 N N . ALA B 1 364 ? 75.106 -11.634 18.613 1.00 52.85 393 ALA B N 1
ATOM 6344 C CA . ALA B 1 364 ? 73.855 -11.074 18.133 1.00 50.48 393 ALA B CA 1
ATOM 6345 C C . ALA B 1 364 ? 73.243 -10.081 19.102 1.00 49.83 393 ALA B C 1
ATOM 6346 O O . ALA B 1 364 ? 72.446 -9.263 18.676 1.00 53.02 393 ALA B O 1
ATOM 6348 N N . SER B 1 365 ? 73.527 -10.189 20.400 1.00 50.44 394 SER B N 1
ATOM 6349 C CA . SER B 1 365 ? 72.970 -9.272 21.372 1.00 50.15 394 SER B CA 1
ATOM 6350 C C . SER B 1 365 ? 74.053 -8.442 22.010 1.00 50.51 394 SER B C 1
ATOM 6351 O O . SER B 1 365 ? 73.984 -8.140 23.191 1.00 48.83 394 SER B O 1
ATOM 6354 N N . ASP B 1 366 ? 75.037 -8.060 21.204 1.00 52.52 395 ASP B N 1
ATOM 6355 C CA . ASP B 1 366 ? 76.067 -7.140 21.647 1.00 53.68 395 ASP B CA 1
ATOM 6356 C C . ASP B 1 366 ? 75.369 -5.903 22.192 1.00 52.56 395 ASP B C 1
ATOM 6357 O O . ASP B 1 366 ? 74.338 -5.491 21.685 1.00 53.57 395 ASP B O 1
ATOM 6362 N N . PHE B 1 367 ? 75.956 -5.313 23.228 1.00 52.72 396 PHE B N 1
ATOM 6363 C CA . PHE B 1 367 ? 75.321 -4.221 23.924 1.00 51.43 396 PHE B CA 1
ATOM 6364 C C . PHE B 1 367 ? 75.164 -3.001 23.028 1.00 53.39 396 PHE B C 1
ATOM 6365 O O . PHE B 1 367 ? 74.381 -2.123 23.364 1.00 53.73 396 PHE B O 1
ATOM 6373 N N . SER B 1 368 ? 75.859 -2.934 21.897 1.00 55.24 397 SER B N 1
ATOM 6374 C CA . SER B 1 368 ? 75.707 -1.806 20.994 1.00 54.89 397 SER B CA 1
ATOM 6375 C C . SER B 1 368 ? 74.309 -1.782 20.387 1.00 52.96 397 SER B C 1
ATOM 6376 O O . SER B 1 368 ? 73.831 -0.718 20.077 1.00 50.51 397 SER B O 1
ATOM 6379 N N . GLU B 1 369 ? 73.666 -2.945 20.231 1.00 52.83 398 GLU B N 1
ATOM 6380 C CA . GLU B 1 369 ? 72.244 -3.047 19.941 1.00 52.28 398 GLU B CA 1
ATOM 6381 C C . GLU B 1 369 ? 71.424 -3.205 21.230 1.00 48.26 398 GLU B C 1
ATOM 6382 O O . GLU B 1 369 ? 70.378 -2.600 21.394 1.00 46.18 398 GLU B O 1
ATOM 6388 N N . ALA B 1 370 ? 71.824 -4.097 22.116 1.00 47.04 399 ALA B N 1
ATOM 6389 C CA . ALA B 1 370 ? 70.975 -4.506 23.215 1.00 48.48 399 ALA B CA 1
ATOM 6390 C C . ALA B 1 370 ? 70.774 -3.363 24.217 1.00 48.73 399 ALA B C 1
ATOM 6391 O O . ALA B 1 370 ? 69.732 -3.314 24.870 1.00 46.84 399 ALA B O 1
ATOM 6393 N N . GLY B 1 371 ? 71.731 -2.449 24.309 1.00 47.48 400 GLY B N 1
ATOM 6394 C CA . GLY B 1 371 ? 71.629 -1.329 25.225 1.00 47.18 400 GLY B CA 1
ATOM 6395 C C . GLY B 1 371 ? 70.449 -0.430 24.888 1.00 50.26 400 GLY B C 1
ATOM 6396 O O . GLY B 1 371 ? 69.526 -0.250 25.700 1.00 45.54 400 GLY B O 1
ATOM 6397 N N . PRO B 1 372 ? 70.466 0.180 23.676 1.00 51.56 401 PRO B N 1
ATOM 6398 C CA . PRO B 1 372 ? 69.356 1.004 23.187 1.00 46.72 401 PRO B CA 1
ATOM 6399 C C . PRO B 1 372 ? 68.035 0.230 23.164 1.00 43.29 401 PRO B C 1
ATOM 6400 O O . PRO B 1 372 ? 67.007 0.765 23.520 1.00 41.73 401 PRO B O 1
ATOM 6404 N N . PHE B 1 373 ? 68.076 -1.051 22.788 1.00 41.41 402 PHE B N 1
ATOM 6405 C CA . PHE B 1 373 ? 66.906 -1.887 22.839 1.00 39.07 402 PHE B CA 1
ATOM 6406 C C . PHE B 1 373 ? 66.343 -1.979 24.246 1.00 38.19 402 PHE B C 1
ATOM 6407 O O . PHE B 1 373 ? 65.144 -1.839 24.469 1.00 37.19 402 PHE B O 1
ATOM 6415 N N . ASN B 1 374 ? 67.170 -2.267 25.227 1.00 39.16 403 ASN B N 1
ATOM 6416 C CA . ASN B 1 374 ? 66.649 -2.403 26.567 1.00 39.31 403 ASN B CA 1
ATOM 6417 C C . ASN B 1 374 ? 66.102 -1.071 27.091 1.00 39.86 403 ASN B C 1
ATOM 6418 O O . ASN B 1 374 ? 65.160 -1.056 27.877 1.00 40.48 403 ASN B O 1
ATOM 6423 N N . GLU B 1 375 ? 66.642 0.053 26.622 1.00 39.06 404 GLU B N 1
ATOM 6424 C CA . GLU B 1 375 ? 66.101 1.322 27.004 1.00 41.41 404 GLU B CA 1
ATOM 6425 C C . GLU B 1 375 ? 64.651 1.447 26.511 1.00 42.60 404 GLU B C 1
ATOM 6426 O O . GLU B 1 375 ? 63.834 2.040 27.188 1.00 45.32 404 GLU B O 1
ATOM 6432 N N . MET B 1 376 ? 64.296 0.941 25.334 1.00 41.04 405 MET B N 1
ATOM 6433 C CA . MET B 1 376 ? 62.879 0.938 24.980 1.00 41.74 405 MET B CA 1
ATOM 6434 C C . MET B 1 376 ? 62.067 0.091 25.960 1.00 38.75 405 MET B C 1
ATOM 6435 O O . MET B 1 376 ? 61.038 0.540 26.458 1.00 38.97 405 MET B O 1
ATOM 6440 N N . VAL B 1 377 ? 62.535 -1.117 26.297 1.00 38.62 406 VAL B N 1
ATOM 6441 C CA . VAL B 1 377 ? 61.794 -2.000 27.197 1.00 39.81 406 VAL B CA 1
ATOM 6442 C C . VAL B 1 377 ? 61.457 -1.356 28.545 1.00 40.02 406 VAL B C 1
ATOM 6443 O O . VAL B 1 377 ? 60.310 -1.335 29.019 1.00 37.31 406 VAL B O 1
ATOM 6447 N N . VAL B 1 378 ? 62.489 -0.762 29.112 1.00 38.93 407 VAL B N 1
ATOM 6448 C CA . VAL B 1 378 ? 62.436 -0.201 30.444 1.00 39.86 407 VAL B CA 1
ATOM 6449 C C . VAL B 1 378 ? 61.714 1.165 30.470 1.00 40.15 407 VAL B C 1
ATOM 6450 O O . VAL B 1 378 ? 61.153 1.598 31.464 1.00 38.56 407 VAL B O 1
ATOM 6454 N N . MET B 1 379 ? 61.594 1.817 29.317 1.00 41.23 408 MET B N 1
ATOM 6455 C CA . MET B 1 379 ? 60.793 3.024 29.131 1.00 42.45 408 MET B CA 1
ATOM 6456 C C . MET B 1 379 ? 59.309 2.698 29.275 1.00 37.70 408 MET B C 1
ATOM 6457 O O . MET B 1 379 ? 58.522 3.518 29.711 1.00 34.59 408 MET B O 1
ATOM 6462 N N . GLY B 1 380 ? 58.934 1.447 28.973 1.00 38.65 409 GLY B N 1
ATOM 6463 C CA . GLY B 1 380 ? 57.589 0.986 29.256 1.00 35.29 409 GLY B CA 1
ATOM 6464 C C . GLY B 1 380 ? 57.224 1.163 30.725 1.00 35.81 409 GLY B C 1
ATOM 6465 O O . GLY B 1 380 ? 56.100 1.509 31.074 1.00 34.30 409 GLY B O 1
ATOM 6466 N N . VAL B 1 381 ? 58.169 0.842 31.596 1.00 36.16 410 VAL B N 1
ATOM 6467 C CA . VAL B 1 381 ? 57.974 0.957 33.030 1.00 36.85 410 VAL B CA 1
ATOM 6468 C C . VAL B 1 381 ? 57.778 2.421 33.397 1.00 36.39 410 VAL B C 1
ATOM 6469 O O . VAL B 1 381 ? 56.873 2.754 34.157 1.00 36.94 410 VAL B O 1
ATOM 6473 N N . LEU B 1 382 ? 58.567 3.323 32.829 1.00 35.53 411 LEU B N 1
ATOM 6474 C CA . LEU B 1 382 ? 58.402 4.747 33.095 1.00 34.72 411 LEU B CA 1
ATOM 6475 C C . LEU B 1 382 ? 57.000 5.232 32.719 1.00 33.67 411 LEU B C 1
ATOM 6476 O O . LEU B 1 382 ? 56.358 5.951 33.481 1.00 34.49 411 LEU B O 1
ATOM 6481 N N . ALA B 1 383 ? 56.616 4.951 31.481 1.00 33.05 412 ALA B N 1
ATOM 6482 C CA . ALA B 1 383 ? 55.327 5.357 31.001 1.00 36.29 412 ALA B CA 1
ATOM 6483 C C . ALA B 1 383 ? 54.228 4.901 31.962 1.00 33.66 412 ALA B C 1
ATOM 6484 O O . ALA B 1 383 ? 53.282 5.646 32.211 1.00 31.80 412 ALA B O 1
ATOM 6486 N N . VAL B 1 384 ? 54.304 3.650 32.402 1.00 31.47 413 VAL B N 1
ATOM 6487 C CA . VAL B 1 384 ? 53.204 3.144 33.209 1.00 31.65 413 VAL B CA 1
ATOM 6488 C C . VAL B 1 384 ? 53.204 3.846 34.557 1.00 30.20 413 VAL B C 1
ATOM 6489 O O . VAL B 1 384 ? 52.129 4.207 35.051 1.00 30.05 413 VAL B O 1
ATOM 6493 N N . ARG B 1 385 ? 54.383 4.058 35.132 1.00 30.23 414 ARG B N 1
ATOM 6494 C CA . ARG B 1 385 ? 54.459 4.591 36.486 1.00 30.84 414 ARG B CA 1
ATOM 6495 C C . ARG B 1 385 ? 54.149 6.082 36.540 1.00 30.39 414 ARG B C 1
ATOM 6496 O O . ARG B 1 385 ? 53.915 6.575 37.641 1.00 30.22 414 ARG B O 1
ATOM 6504 N N . LEU B 1 386 ? 54.112 6.752 35.363 1.00 29.92 415 LEU B N 1
ATOM 6505 C CA . LEU B 1 386 ? 53.867 8.187 35.267 1.00 29.81 415 LEU B CA 1
ATOM 6506 C C . LEU B 1 386 ? 52.498 8.483 34.684 1.00 29.40 415 LEU B C 1
ATOM 6507 O O . LEU B 1 386 ? 52.197 9.632 34.354 1.00 28.49 415 LEU B O 1
ATOM 6512 N N . GLN B 1 387 ? 51.645 7.464 34.573 1.00 28.46 416 GLN B N 1
ATOM 6513 C CA . GLN B 1 387 ? 50.410 7.641 33.855 1.00 29.06 416 GLN B CA 1
ATOM 6514 C C . GLN B 1 387 ? 49.579 8.737 34.515 1.00 29.49 416 GLN B C 1
ATOM 6515 O O . GLN B 1 387 ? 48.782 9.289 33.834 1.00 31.78 416 GLN B O 1
ATOM 6521 N N . ASN B 1 388 ? 49.634 8.984 35.839 1.00 30.56 417 ASN B N 1
ATOM 6522 C CA . ASN B 1 388 ? 48.720 9.941 36.438 1.00 32.09 417 ASN B CA 1
ATOM 6523 C C . ASN B 1 388 ? 49.044 11.377 36.027 1.00 34.15 417 ASN B C 1
ATOM 6524 O O . ASN B 1 388 ? 48.252 12.271 36.299 1.00 35.07 417 ASN B O 1
ATOM 6529 N N . LEU B 1 389 ? 50.194 11.623 35.407 1.00 34.30 418 LEU B N 1
ATOM 6530 C CA . LEU B 1 389 ? 50.470 12.943 34.836 1.00 36.36 418 LEU B CA 1
ATOM 6531 C C . LEU B 1 389 ? 49.562 13.284 33.644 1.00 37.47 418 LEU B C 1
ATOM 6532 O O . LEU B 1 389 ? 49.600 14.422 33.220 1.00 39.35 418 LEU B O 1
ATOM 6537 N N . ASN B 1 390 ? 48.802 12.345 33.068 1.00 35.18 419 ASN B N 1
ATOM 6538 C CA . ASN B 1 390 ? 47.814 12.686 32.054 1.00 36.35 419 ASN B CA 1
ATOM 6539 C C . ASN B 1 390 ? 48.450 13.405 30.865 1.00 34.44 419 ASN B C 1
ATOM 6540 O O . ASN B 1 390 ? 48.000 14.479 30.474 1.00 37.62 419 ASN B O 1
ATOM 6545 N N . ARG B 1 391 ? 49.520 12.843 30.339 1.00 31.93 420 ARG B N 1
ATOM 6546 C CA . ARG B 1 391 ? 50.173 13.404 29.204 1.00 32.63 420 ARG B CA 1
ATOM 6547 C C . ARG B 1 391 ? 50.904 12.338 28.431 1.00 31.57 420 ARG B C 1
ATOM 6548 O O . ARG B 1 391 ? 51.308 11.331 29.004 1.00 30.04 420 ARG B O 1
ATOM 6556 N N . GLU B 1 392 ? 51.030 12.604 27.114 1.00 31.58 421 GLU B N 1
ATOM 6557 C CA . GLU B 1 392 ? 52.000 11.912 26.306 1.00 32.56 421 GLU B CA 1
ATOM 6558 C C . GLU B 1 392 ? 53.380 12.420 26.756 1.00 33.46 421 GLU B C 1
ATOM 6559 O O . GLU B 1 392 ? 53.585 13.579 26.715 1.00 35.46 421 GLU B O 1
ATOM 6565 N N . LEU B 1 393 ? 54.302 11.566 27.177 1.00 33.03 422 LEU B N 1
ATOM 6566 C CA . LEU B 1 393 ? 55.610 11.978 27.646 1.00 33.02 422 LEU B CA 1
ATOM 6567 C C . LEU B 1 393 ? 56.565 12.133 26.475 1.00 34.70 422 LEU B C 1
ATOM 6568 O O . LEU B 1 393 ? 56.591 11.248 25.622 1.00 32.79 422 LEU B O 1
ATOM 6573 N N . LEU B 1 394 ? 57.345 13.245 26.463 1.00 34.92 423 LEU B N 1
ATOM 6574 C CA . LEU B 1 394 ? 58.197 13.556 25.342 1.00 35.96 423 LEU B CA 1
ATOM 6575 C C . LEU B 1 394 ? 59.579 13.291 25.818 1.00 35.39 423 LEU B C 1
ATOM 6576 O O . LEU B 1 394 ? 59.934 13.826 26.850 1.00 36.42 423 LEU B O 1
ATOM 6581 N N . TRP B 1 395 ? 60.291 12.404 25.127 1.00 34.87 424 TRP B N 1
ATOM 6582 C CA . TRP B 1 395 ? 61.540 11.887 25.597 1.00 36.02 424 TRP B CA 1
ATOM 6583 C C . TRP B 1 395 ? 62.700 12.517 24.811 1.00 38.26 424 TRP B C 1
ATOM 6584 O O . TRP B 1 395 ? 62.737 12.540 23.595 1.00 37.63 424 TRP B O 1
ATOM 6595 N N . ASP B 1 396 ? 63.679 12.977 25.545 1.00 42.79 425 ASP B N 1
ATOM 6596 C CA . ASP B 1 396 ? 64.950 13.404 24.970 1.00 44.42 425 ASP B CA 1
ATOM 6597 C C . ASP B 1 396 ? 65.946 12.302 25.292 1.00 44.23 425 ASP B C 1
ATOM 6598 O O . ASP B 1 396 ? 66.458 12.224 26.410 1.00 44.66 425 ASP B O 1
ATOM 6603 N N . GLY B 1 397 ? 66.182 11.442 24.292 1.00 42.61 426 GLY B N 1
ATOM 6604 C CA . GLY B 1 397 ? 66.983 10.242 24.411 1.00 42.58 426 GLY B CA 1
ATOM 6605 C C . GLY B 1 397 ? 68.431 10.579 24.705 1.00 45.52 426 GLY B C 1
ATOM 6606 O O . GLY B 1 397 ? 69.035 10.058 25.651 1.00 45.37 426 GLY B O 1
ATOM 6607 N N . PRO B 1 398 ? 69.043 11.475 23.898 1.00 48.07 427 PRO B N 1
ATOM 6608 C CA . PRO B 1 398 ? 70.455 11.809 24.138 1.00 48.19 427 PRO B CA 1
ATOM 6609 C C . PRO B 1 398 ? 70.693 12.232 25.581 1.00 48.30 427 PRO B C 1
ATOM 6610 O O . PRO B 1 398 ? 71.593 11.692 26.176 1.00 48.33 427 PRO B O 1
ATOM 6614 N N . ASN B 1 399 ? 69.812 13.061 26.169 1.00 50.23 428 ASN B N 1
ATOM 6615 C CA . ASN B 1 399 ? 69.984 13.546 27.536 1.00 53.63 428 ASN B CA 1
ATOM 6616 C C . ASN B 1 399 ? 69.218 12.769 28.602 1.00 50.40 428 ASN B C 1
ATOM 6617 O O . ASN B 1 399 ? 69.202 13.176 29.742 1.00 48.43 428 ASN B O 1
ATOM 6622 N N . MET B 1 400 ? 68.571 11.648 28.249 1.00 52.56 429 MET B N 1
ATOM 6623 C CA . MET B 1 400 ? 67.927 10.787 29.228 1.00 47.75 429 MET B CA 1
ATOM 6624 C C . MET B 1 400 ? 67.027 11.584 30.158 1.00 44.56 429 MET B C 1
ATOM 6625 O O . MET B 1 400 ? 67.024 11.367 31.365 1.00 44.71 429 MET B O 1
ATOM 6630 N N . ARG B 1 401 ? 66.186 12.426 29.576 1.00 44.17 430 ARG B N 1
ATOM 6631 C CA . ARG B 1 401 ? 65.143 13.060 30.343 1.00 45.81 430 ARG B CA 1
ATOM 6632 C C . ARG B 1 401 ? 63.871 13.256 29.534 1.00 41.82 430 ARG B C 1
ATOM 6633 O O . ARG B 1 401 ? 63.882 13.378 28.337 1.00 39.89 430 ARG B O 1
ATOM 6641 N N . PHE B 1 402 ? 62.771 13.321 30.248 1.00 41.97 431 PHE B N 1
ATOM 6642 C CA . PHE B 1 402 ? 61.524 13.829 29.695 1.00 42.22 431 PHE B CA 1
ATOM 6643 C C . PHE B 1 402 ? 61.595 15.346 29.647 1.00 41.47 431 PHE B C 1
ATOM 6644 O O . PHE B 1 402 ? 62.112 15.938 30.566 1.00 44.47 431 PHE B O 1
ATOM 6652 N N . THR B 1 403 ? 61.041 15.950 28.598 1.00 39.44 432 THR B N 1
ATOM 6653 C CA . THR B 1 403 ? 61.066 17.378 28.456 1.00 40.34 432 THR B CA 1
ATOM 6654 C C . THR B 1 403 ? 59.775 18.012 28.924 1.00 39.62 432 THR B C 1
ATOM 6655 O O . THR B 1 403 ? 59.815 19.213 29.044 1.00 40.45 432 THR B O 1
ATOM 6659 N N . ASN B 1 404 ? 58.653 17.285 29.176 1.00 37.40 433 ASN B N 1
ATOM 6660 C CA . ASN B 1 404 ? 57.428 18.013 29.409 1.00 37.31 433 ASN B CA 1
ATOM 6661 C C . ASN B 1 404 ? 56.748 17.641 30.706 1.00 38.81 433 ASN B C 1
ATOM 6662 O O . ASN B 1 404 ? 55.520 17.481 30.764 1.00 38.65 433 ASN B O 1
ATOM 6667 N N . ILE B 1 405 ? 57.518 17.396 31.749 1.00 40.33 434 ILE B N 1
ATOM 6668 C CA . ILE B 1 405 ? 56.921 17.226 33.075 1.00 42.28 434 ILE B CA 1
ATOM 6669 C C . ILE B 1 405 ? 56.985 18.554 33.774 1.00 43.47 434 ILE B C 1
ATOM 6670 O O . ILE B 1 405 ? 58.080 19.009 34.015 1.00 45.82 434 ILE B O 1
ATOM 6675 N N . PRO B 1 406 ? 55.867 19.207 34.112 1.00 44.40 435 PRO B N 1
ATOM 6676 C CA . PRO B 1 406 ? 55.894 20.498 34.805 1.00 46.64 435 PRO B CA 1
ATOM 6677 C C . PRO B 1 406 ? 56.600 20.450 36.159 1.00 47.27 435 PRO B C 1
ATOM 6678 O O . PRO B 1 406 ? 56.558 19.475 36.899 1.00 43.41 435 PRO B O 1
ATOM 6682 N N . ASP B 1 407 ? 57.319 21.541 36.440 1.00 54.07 436 ASP B N 1
ATOM 6683 C CA . ASP B 1 407 ? 58.070 21.777 37.669 1.00 55.28 436 ASP B CA 1
ATOM 6684 C C . ASP B 1 407 ? 57.305 21.452 38.940 1.00 51.79 436 ASP B C 1
ATOM 6685 O O . ASP B 1 407 ? 57.892 20.951 39.872 1.00 48.55 436 ASP B O 1
ATOM 6690 N N . ASP B 1 408 ? 56.017 21.774 38.979 1.00 54.74 437 ASP B N 1
ATOM 6691 C CA . ASP B 1 408 ? 55.250 21.670 40.215 1.00 59.98 437 ASP B CA 1
ATOM 6692 C C . ASP B 1 408 ? 54.270 20.471 40.237 1.00 56.92 437 ASP B C 1
ATOM 6693 O O . ASP B 1 408 ? 53.430 20.340 41.128 1.00 54.24 437 ASP B O 1
ATOM 6698 N N . ALA B 1 409 ? 54.311 19.603 39.219 1.00 52.53 438 ALA B N 1
ATOM 6699 C CA . ALA B 1 409 ? 53.445 18.444 39.191 1.00 48.72 438 ALA B CA 1
ATOM 6700 C C . ALA B 1 409 ? 53.868 17.512 40.306 1.00 47.71 438 ALA B C 1
ATOM 6701 O O . ALA B 1 409 ? 55.037 17.420 40.638 1.00 52.19 438 ALA B O 1
ATOM 6703 N N . THR B 1 410 ? 52.921 16.795 40.859 1.00 46.79 439 THR B N 1
ATOM 6704 C CA . THR B 1 410 ? 53.214 15.803 41.872 1.00 48.24 439 THR B CA 1
ATOM 6705 C C . THR B 1 410 ? 52.606 14.479 41.446 1.00 48.27 439 THR B C 1
ATOM 6706 O O . THR B 1 410 ? 51.758 14.425 40.603 1.00 46.94 439 THR B O 1
ATOM 6710 N N . ILE B 1 411 ? 53.111 13.391 42.013 1.00 49.89 440 ILE B N 1
ATOM 6711 C CA . ILE B 1 411 ? 52.699 12.055 41.656 1.00 45.92 440 ILE B CA 1
ATOM 6712 C C . ILE B 1 411 ? 52.524 11.277 42.945 1.00 45.42 440 ILE B C 1
ATOM 6713 O O . ILE B 1 411 ? 53.303 11.469 43.886 1.00 45.67 440 ILE B O 1
ATOM 6718 N N . SER B 1 412 ? 51.377 10.586 43.044 1.00 42.62 441 SER B N 1
ATOM 6719 C CA . SER B 1 412 ? 51.237 9.606 44.102 1.00 42.97 441 SER B CA 1
ATOM 6720 C C . SER B 1 412 ? 50.649 8.305 43.553 1.00 41.14 441 SER B C 1
ATOM 6721 O O . SER B 1 412 ? 50.238 8.189 42.396 1.00 36.71 441 SER B O 1
ATOM 6724 N N . ALA B 1 413 ? 50.796 7.266 44.361 1.00 40.91 442 ALA B N 1
ATOM 6725 C CA . ALA B 1 413 ? 50.446 5.923 43.951 1.00 38.53 442 ALA B CA 1
ATOM 6726 C C . ALA B 1 413 ? 49.629 5.315 45.077 1.00 36.17 442 ALA B C 1
ATOM 6727 O O . ALA B 1 413 ? 49.779 5.670 46.246 1.00 35.36 442 ALA B O 1
ATOM 6729 N N . VAL B 1 414 ? 48.828 4.332 44.704 1.00 34.75 443 VAL B N 1
ATOM 6730 C CA . VAL B 1 414 ? 48.046 3.624 45.689 1.00 35.32 443 VAL B CA 1
ATOM 6731 C C . VAL B 1 414 ? 48.990 2.688 46.465 1.00 37.54 443 VAL B C 1
ATOM 6732 O O . VAL B 1 414 ? 49.796 1.973 45.893 1.00 35.42 443 VAL B O 1
ATOM 6736 N N . ILE B 1 415 ? 48.845 2.669 47.783 1.00 39.53 444 ILE B N 1
ATOM 6737 C CA . ILE B 1 415 ? 49.554 1.714 48.606 1.00 42.51 444 ILE B CA 1
ATOM 6738 C C . ILE B 1 415 ? 48.690 0.448 48.762 1.00 43.42 444 ILE B C 1
ATOM 6739 O O . ILE B 1 415 ? 49.151 -0.681 48.677 1.00 45.60 444 ILE B O 1
ATOM 6744 N N . LYS B 1 416 ? 47.434 0.604 49.052 1.00 45.23 445 LYS B N 1
ATOM 6745 C CA . LYS B 1 416 ? 46.613 -0.569 49.286 1.00 54.89 445 LYS B CA 1
ATOM 6746 C C . LYS B 1 416 ? 45.170 -0.182 49.020 1.00 48.28 445 LYS B C 1
ATOM 6747 O O . LYS B 1 416 ? 44.739 0.881 49.418 1.00 44.94 445 LYS B O 1
ATOM 6753 N N . ASP B 1 417 ? 44.525 -1.030 48.211 1.00 48.80 446 ASP B N 1
ATOM 6754 C CA . ASP B 1 417 ? 43.107 -0.961 47.955 1.00 49.41 446 ASP B CA 1
ATOM 6755 C C . ASP B 1 417 ? 42.400 -1.439 49.233 1.00 46.95 446 ASP B C 1
ATOM 6756 O O . ASP B 1 417 ? 42.825 -2.431 49.857 1.00 47.05 446 ASP B O 1
ATOM 6761 N N . GLY B 1 418 ? 41.411 -0.671 49.699 1.00 42.08 447 GLY B N 1
ATOM 6762 C CA . GLY B 1 418 ? 40.822 -0.948 50.999 1.00 43.33 447 GLY B CA 1
ATOM 6763 C C . GLY B 1 418 ? 39.309 -1.210 50.863 1.00 43.31 447 GLY B C 1
ATOM 6764 O O . GLY B 1 418 ? 38.553 -0.964 51.820 1.00 49.55 447 GLY B O 1
ATOM 6765 N N . PHE B 1 419 ? 38.878 -1.692 49.683 1.00 39.18 448 PHE B N 1
ATOM 6766 C CA . PHE B 1 419 ? 37.474 -1.864 49.371 1.00 36.78 448 PHE B CA 1
ATOM 6767 C C . PHE B 1 419 ? 36.880 -2.759 50.428 1.00 37.33 448 PHE B C 1
ATOM 6768 O O . PHE B 1 419 ? 37.495 -3.744 50.747 1.00 37.96 448 PHE B O 1
ATOM 6776 N N . HIS B 1 420 ? 35.682 -2.459 50.914 1.00 37.01 449 HIS B N 1
ATOM 6777 C CA . HIS B 1 420 ? 35.047 -3.319 51.866 1.00 40.27 449 HIS B CA 1
ATOM 6778 C C . HIS B 1 420 ? 33.532 -3.152 51.718 1.00 39.28 449 HIS B C 1
ATOM 6779 O O . HIS B 1 420 ? 33.105 -2.068 51.355 1.00 36.61 449 HIS B O 1
ATOM 6786 N N . ILE B 1 421 ? 32.751 -4.191 52.020 1.00 39.27 450 ILE B N 1
ATOM 6787 C CA . ILE B 1 421 ? 31.301 -4.141 52.077 1.00 41.43 450 ILE B CA 1
ATOM 6788 C C . ILE B 1 421 ? 30.882 -4.467 53.503 1.00 42.78 450 ILE B C 1
ATOM 6789 O O . ILE B 1 421 ? 31.318 -5.434 54.047 1.00 45.04 450 ILE B O 1
ATOM 6794 N N . LYS B 1 422 ? 29.993 -3.681 54.074 1.00 43.46 451 LYS B N 1
ATOM 6795 C CA . LYS B 1 422 ? 29.426 -3.843 55.383 1.00 47.71 451 LYS B CA 1
ATOM 6796 C C . LYS B 1 422 ? 27.912 -3.897 55.273 1.00 46.60 451 LYS B C 1
ATOM 6797 O O . LYS B 1 422 ? 27.331 -2.864 54.999 1.00 44.27 451 LYS B O 1
ATOM 6803 N N . ASP B 1 423 ? 27.283 -5.068 55.488 1.00 46.81 452 ASP B N 1
ATOM 6804 C CA . ASP B 1 423 ? 25.820 -5.182 55.471 1.00 46.98 452 ASP B CA 1
ATOM 6805 C C . ASP B 1 423 ? 25.274 -4.697 54.110 1.00 43.10 452 ASP B C 1
ATOM 6806 O O . ASP B 1 423 ? 24.299 -3.981 54.012 1.00 42.38 452 ASP B O 1
ATOM 6811 N N . GLY B 1 424 ? 25.957 -5.043 53.034 1.00 40.09 453 GLY B N 1
ATOM 6812 C CA . GLY B 1 424 ? 25.589 -4.559 51.709 1.00 38.80 453 GLY B CA 1
ATOM 6813 C C . GLY B 1 424 ? 26.108 -3.192 51.234 1.00 36.56 453 GLY B C 1
ATOM 6814 O O . GLY B 1 424 ? 26.058 -2.992 50.045 1.00 35.33 453 GLY B O 1
ATOM 6815 N N . HIS B 1 425 ? 26.623 -2.341 52.113 1.00 36.23 454 HIS B N 1
ATOM 6816 C CA . HIS B 1 425 ? 27.052 -0.997 51.741 1.00 35.44 454 HIS B CA 1
ATOM 6817 C C . HIS B 1 425 ? 28.523 -0.963 51.396 1.00 34.37 454 HIS B C 1
ATOM 6818 O O . HIS B 1 425 ? 29.364 -1.263 52.222 1.00 34.86 454 HIS B O 1
ATOM 6825 N N . PRO B 1 426 ? 28.906 -0.660 50.153 1.00 32.96 455 PRO B N 1
ATOM 6826 C CA . PRO B 1 426 ? 30.299 -0.624 49.783 1.00 32.75 455 PRO B CA 1
ATOM 6827 C C . PRO B 1 426 ? 30.983 0.668 50.263 1.00 33.85 455 PRO B C 1
ATOM 6828 O O . PRO B 1 426 ? 30.370 1.659 50.376 1.00 34.14 455 PRO B O 1
ATOM 6832 N N . THR B 1 427 ? 32.247 0.562 50.580 1.00 35.27 456 THR B N 1
ATOM 6833 C CA . THR B 1 427 ? 33.178 1.606 50.943 1.00 37.77 456 THR B CA 1
ATOM 6834 C C . THR B 1 427 ? 34.347 1.494 50.027 1.00 36.33 456 THR B C 1
ATOM 6835 O O . THR B 1 427 ? 34.907 0.386 49.944 1.00 36.39 456 THR B O 1
ATOM 6839 N N . PHE B 1 428 ? 34.825 2.614 49.519 1.00 36.53 457 PHE B N 1
ATOM 6840 C CA . PHE B 1 428 ? 35.897 2.596 48.545 1.00 37.72 457 PHE B CA 1
ATOM 6841 C C . PHE B 1 428 ? 37.207 3.182 49.028 1.00 43.98 457 PHE B C 1
ATOM 6842 O O . PHE B 1 428 ? 37.845 3.898 48.274 1.00 49.66 457 PHE B O 1
ATOM 6850 N N . ASP B 1 429 ? 37.685 2.793 50.189 1.00 53.87 458 ASP B N 1
ATOM 6851 C CA . ASP B 1 429 ? 38.903 3.395 50.714 1.00 66.06 458 ASP B CA 1
ATOM 6852 C C . ASP B 1 429 ? 40.142 2.790 50.026 1.00 62.27 458 ASP B C 1
ATOM 6853 O O . ASP B 1 429 ? 40.125 1.660 49.450 1.00 55.99 458 ASP B O 1
ATOM 6858 N N . LYS B 1 430 ? 41.167 3.643 50.031 1.00 52.53 459 LYS B N 1
ATOM 6859 C CA . LYS B 1 430 ? 42.475 3.283 49.551 1.00 55.64 459 LYS B CA 1
ATOM 6860 C C . LYS B 1 430 ? 43.452 4.300 50.104 1.00 55.31 459 LYS B C 1
ATOM 6861 O O . LYS B 1 430 ? 43.243 5.487 49.964 1.00 54.05 459 LYS B O 1
ATOM 6867 N N . THR B 1 431 ? 44.554 3.790 50.619 1.00 53.68 460 THR B N 1
ATOM 6868 C CA . THR B 1 431 ? 45.663 4.602 51.028 1.00 51.86 460 THR B CA 1
ATOM 6869 C C . THR B 1 431 ? 46.451 4.988 49.771 1.00 49.91 460 THR B C 1
ATOM 6870 O O . THR B 1 431 ? 46.570 4.201 48.813 1.00 45.73 460 THR B O 1
ATOM 6874 N N . TRP B 1 432 ? 46.926 6.238 49.800 1.00 46.47 461 TRP B N 1
ATOM 6875 C CA . TRP B 1 432 ? 47.810 6.805 48.807 1.00 46.32 461 TRP B CA 1
ATOM 6876 C C . TRP B 1 432 ? 49.121 7.205 49.457 1.00 45.76 461 TRP B C 1
ATOM 6877 O O . TRP B 1 432 ? 49.146 7.548 50.628 1.00 46.20 461 TRP B O 1
ATOM 6888 N N . THR B 1 433 ? 50.228 7.158 48.712 1.00 45.01 462 THR B N 1
ATOM 6889 C CA . THR B 1 433 ? 51.454 7.801 49.178 1.00 43.85 462 THR B CA 1
ATOM 6890 C C . THR B 1 433 ? 51.231 9.306 49.229 1.00 43.35 462 THR B C 1
ATOM 6891 O O . THR B 1 433 ? 50.453 9.857 48.495 1.00 41.00 462 THR B O 1
ATOM 6895 N N . ASP B 1 434 ? 51.975 9.966 50.079 1.00 47.32 463 ASP B N 1
ATOM 6896 C CA . ASP B 1 434 ? 52.151 11.405 50.069 1.00 51.45 463 ASP B CA 1
ATOM 6897 C C . ASP B 1 434 ? 52.676 11.866 48.720 1.00 48.76 463 ASP B C 1
ATOM 6898 O O . ASP B 1 434 ? 53.719 11.384 48.276 1.00 48.55 463 ASP B O 1
ATOM 6903 N N . PRO B 1 435 ? 52.068 12.890 48.107 1.00 49.43 464 PRO B N 1
ATOM 6904 C CA . PRO B 1 435 ? 52.522 13.359 46.787 1.00 49.89 464 PRO B CA 1
ATOM 6905 C C . PRO B 1 435 ? 54.016 13.746 46.827 1.00 49.34 464 PRO B C 1
ATOM 6906 O O . PRO B 1 435 ? 54.443 14.414 47.754 1.00 49.83 464 PRO B O 1
ATOM 6910 N N . VAL B 1 436 ? 54.795 13.304 45.846 1.00 47.14 465 VAL B N 1
ATOM 6911 C CA . VAL B 1 436 ? 56.172 13.734 45.690 1.00 50.76 465 VAL B CA 1
ATOM 6912 C C . VAL B 1 436 ? 56.291 14.503 44.375 1.00 50.14 465 VAL B C 1
ATOM 6913 O O . VAL B 1 436 ? 55.417 14.395 43.508 1.00 48.53 465 VAL B O 1
ATOM 6917 N N . ASN B 1 437 ? 57.379 15.259 44.243 1.00 47.41 466 ASN B N 1
ATOM 6918 C CA . ASN B 1 437 ? 57.623 16.008 43.034 1.00 45.30 466 ASN B CA 1
ATOM 6919 C C . ASN B 1 437 ? 57.796 15.068 41.825 1.00 43.24 466 ASN B C 1
ATOM 6920 O O . ASN B 1 437 ? 58.591 14.138 41.852 1.00 44.44 466 ASN B O 1
ATOM 6925 N N . ALA B 1 438 ? 57.084 15.324 40.730 1.00 42.88 467 ALA B N 1
ATOM 6926 C CA . ALA B 1 438 ? 57.017 14.372 39.632 1.00 41.55 467 ALA B CA 1
ATOM 6927 C C . ALA B 1 438 ? 58.314 14.342 38.848 1.00 42.63 467 ALA B C 1
ATOM 6928 O O . ALA B 1 438 ? 58.753 13.255 38.447 1.00 42.55 467 ALA B O 1
ATOM 6930 N N . GLN B 1 439 ? 58.943 15.511 38.638 1.00 45.47 468 GLN B N 1
ATOM 6931 C CA . GLN B 1 439 ? 60.211 15.488 37.932 1.00 48.58 468 GLN B CA 1
ATOM 6932 C C . GLN B 1 439 ? 61.237 14.709 38.695 1.00 47.57 468 GLN B C 1
ATOM 6933 O O . GLN B 1 439 ? 61.877 13.867 38.090 1.00 48.47 468 GLN B O 1
ATOM 6939 N N . GLN B 1 440 ? 61.369 14.966 40.001 1.00 48.01 469 GLN B N 1
ATOM 6940 C CA . GLN B 1 440 ? 62.340 14.200 40.769 1.00 49.81 469 GLN B CA 1
ATOM 6941 C C . GLN B 1 440 ? 61.983 12.724 40.820 1.00 47.84 469 GLN B C 1
ATOM 6942 O O . GLN B 1 440 ? 62.902 11.911 40.779 1.00 47.09 469 GLN B O 1
ATOM 6948 N N . PHE B 1 441 ? 60.683 12.360 40.896 1.00 43.86 470 PHE B N 1
ATOM 6949 C CA . PHE B 1 441 ? 60.368 10.930 40.905 1.00 42.77 470 PHE B CA 1
ATOM 6950 C C . PHE B 1 441 ? 60.775 10.285 39.586 1.00 41.19 470 PHE B C 1
ATOM 6951 O O . PHE B 1 441 ? 61.377 9.233 39.584 1.00 41.33 470 PHE B O 1
ATOM 6959 N N . ALA B 1 442 ? 60.522 10.983 38.470 1.00 40.69 471 ALA B N 1
ATOM 6960 C CA . ALA B 1 442 ? 60.879 10.455 37.163 1.00 41.58 471 ALA B CA 1
ATOM 6961 C C . ALA B 1 442 ? 62.390 10.309 37.007 1.00 41.40 471 ALA B C 1
ATOM 6962 O O . ALA B 1 442 ? 62.869 9.266 36.569 1.00 39.58 471 ALA B O 1
ATOM 6964 N N . GLN B 1 443 ? 63.114 11.363 37.369 1.00 43.79 472 GLN B N 1
ATOM 6965 C CA . GLN B 1 443 ? 64.561 11.368 37.244 1.00 47.05 472 GLN B CA 1
ATOM 6966 C C . GLN B 1 443 ? 65.193 10.219 38.001 1.00 48.30 472 GLN B C 1
ATOM 6967 O O . GLN B 1 443 ? 66.134 9.604 37.529 1.00 48.09 472 GLN B O 1
ATOM 6973 N N . GLU B 1 444 ? 64.622 9.935 39.178 1.00 53.20 473 GLU B N 1
ATOM 6974 C CA . GLU B 1 444 ? 65.095 8.872 40.060 1.00 52.30 473 GLU B CA 1
ATOM 6975 C C . GLU B 1 444 ? 64.752 7.494 39.481 1.00 49.07 473 GLU B C 1
ATOM 6976 O O . GLU B 1 444 ? 65.536 6.579 39.669 1.00 47.78 473 GLU B O 1
ATOM 6982 N N . LEU B 1 445 ? 63.600 7.335 38.809 1.00 45.38 474 LEU B N 1
ATOM 6983 C CA . LEU B 1 445 ? 63.370 6.092 38.087 1.00 45.52 474 LEU B CA 1
ATOM 6984 C C . LEU B 1 445 ? 64.309 5.902 36.886 1.00 41.52 474 LEU B C 1
ATOM 6985 O O . LEU B 1 445 ? 64.562 4.780 36.506 1.00 40.69 474 LEU B O 1
ATOM 6990 N N . ILE B 1 446 ? 64.632 6.958 36.147 1.00 40.86 475 ILE B N 1
ATOM 6991 C CA . ILE B 1 446 ? 65.560 6.912 35.023 1.00 41.35 475 ILE B CA 1
ATOM 6992 C C . ILE B 1 446 ? 66.969 6.572 35.527 1.00 43.17 475 ILE B C 1
ATOM 6993 O O . ILE B 1 446 ? 67.627 5.750 34.920 1.00 42.15 475 ILE B O 1
ATOM 6998 N N . LYS B 1 447 ? 67.386 7.179 36.648 1.00 45.78 476 LYS B N 1
ATOM 6999 C CA . LYS B 1 447 ? 68.696 6.930 37.240 1.00 48.65 476 LYS B CA 1
ATOM 7000 C C . LYS B 1 447 ? 68.588 6.818 38.760 1.00 48.54 476 LYS B C 1
ATOM 7001 O O . LYS B 1 447 ? 68.381 7.819 39.428 1.00 48.42 476 LYS B O 1
ATOM 7007 N N . HIS B 1 448 ? 68.714 5.621 39.336 1.00 48.55 477 HIS B N 1
ATOM 7008 C CA . HIS B 1 448 ? 68.478 5.456 40.756 1.00 50.25 477 HIS B CA 1
ATOM 7009 C C . HIS B 1 448 ? 69.632 6.078 41.530 1.00 56.92 477 HIS B C 1
ATOM 7010 O O . HIS B 1 448 ? 70.774 5.987 41.085 1.00 53.45 477 HIS B O 1
ATOM 7017 N N . THR B 1 449 ? 69.332 6.663 42.710 1.00 62.26 478 THR B N 1
ATOM 7018 C CA . THR B 1 449 ? 70.301 6.942 43.757 1.00 61.29 478 THR B CA 1
ATOM 7019 C C . THR B 1 449 ? 70.667 5.640 44.429 1.00 62.15 478 THR B C 1
ATOM 7020 O O . THR B 1 449 ? 69.837 5.072 45.104 1.00 64.10 478 THR B O 1
ATOM 7024 N N . TYR B 1 450 ? 71.884 5.163 44.220 1.00 63.96 479 TYR B N 1
ATOM 7025 C CA . TYR B 1 450 ? 72.294 3.908 44.815 1.00 63.97 479 TYR B CA 1
ATOM 7026 C C . TYR B 1 450 ? 72.420 4.097 46.328 1.00 63.78 479 TYR B C 1
ATOM 7027 O O . TYR B 1 450 ? 72.875 5.133 46.793 1.00 66.03 479 TYR B O 1
ATOM 7036 N N . ARG B 1 451 ? 72.020 3.070 47.075 1.00 63.03 480 ARG B N 1
ATOM 7037 C CA . ARG B 1 451 ? 72.226 3.014 48.507 1.00 68.24 480 ARG B CA 1
ATOM 7038 C C . ARG B 1 451 ? 73.733 3.112 48.780 1.00 76.19 480 ARG B C 1
ATOM 7039 O O . ARG B 1 451 ? 74.553 2.614 47.997 1.00 77.56 480 ARG B O 1
ATOM 7047 N N . ASP B 1 452 ? 74.107 3.772 49.887 1.00 82.72 481 ASP B N 1
ATOM 7048 C CA . ASP B 1 452 ? 75.508 4.059 50.197 1.00 84.21 481 ASP B CA 1
ATOM 7049 C C . ASP B 1 452 ? 76.270 2.748 50.282 1.00 79.00 481 ASP B C 1
ATOM 7050 O O . ASP B 1 452 ? 75.722 1.796 50.810 1.00 80.12 481 ASP B O 1
ATOM 7055 N N . GLY B 1 453 ? 77.486 2.711 49.718 1.00 74.33 482 GLY B N 1
ATOM 7056 C CA . GLY B 1 453 ? 78.291 1.503 49.638 1.00 73.48 482 GLY B CA 1
ATOM 7057 C C . GLY B 1 453 ? 78.220 0.815 48.270 1.00 73.29 482 GLY B C 1
ATOM 7058 O O . GLY B 1 453 ? 78.865 -0.201 48.052 1.00 70.51 482 GLY B O 1
ATOM 7059 N N . TRP B 1 454 ? 77.384 1.335 47.365 1.00 73.83 483 TRP B N 1
ATOM 7060 C CA . TRP B 1 454 ? 77.169 0.737 46.062 1.00 75.36 483 TRP B CA 1
ATOM 7061 C C . TRP B 1 454 ? 77.252 1.851 45.023 1.00 76.89 483 TRP B C 1
ATOM 7062 O O . TRP B 1 454 ? 76.498 2.824 45.040 1.00 71.08 483 TRP B O 1
ATOM 7073 N N . LYS B 1 455 ? 78.156 1.674 44.071 1.00 81.46 484 LYS B N 1
ATOM 7074 C CA . LYS B 1 455 ? 78.590 2.750 43.204 1.00 81.06 484 LYS B CA 1
ATOM 7075 C C . LYS B 1 455 ? 78.707 2.158 41.797 1.00 76.42 484 LYS B C 1
ATOM 7076 O O . LYS B 1 455 ? 79.261 1.085 41.582 1.00 75.53 484 LYS B O 1
ATOM 7082 N N . LEU B 1 456 ? 78.107 2.866 40.828 1.00 73.83 485 LEU B N 1
ATOM 7083 C CA . LEU B 1 456 ? 78.349 2.606 39.427 1.00 68.63 485 LEU B CA 1
ATOM 7084 C C . LEU B 1 456 ? 79.668 3.246 39.027 1.00 70.30 485 LEU B C 1
ATOM 7085 O O . LEU B 1 456 ? 79.991 4.330 39.496 1.00 72.33 485 LEU B O 1
ATOM 7090 N N . PRO B 1 457 ? 80.406 2.670 38.070 1.00 70.95 486 PRO B N 1
ATOM 7091 C CA . PRO B 1 457 ? 81.432 3.465 37.395 1.00 76.03 486 PRO B CA 1
ATOM 7092 C C . PRO B 1 457 ? 80.852 4.701 36.701 1.00 70.83 486 PRO B C 1
ATOM 7093 O O . PRO B 1 457 ? 79.674 4.740 36.383 1.00 65.12 486 PRO B O 1
ATOM 7097 N N . ASP B 1 458 ? 81.695 5.726 36.500 1.00 70.20 487 ASP B N 1
ATOM 7098 C CA . ASP B 1 458 ? 81.279 6.976 35.876 1.00 71.11 487 ASP B CA 1
ATOM 7099 C C . ASP B 1 458 ? 80.976 6.729 34.402 1.00 68.27 487 ASP B C 1
ATOM 7100 O O . ASP B 1 458 ? 81.518 5.818 33.783 1.00 67.91 487 ASP B O 1
ATOM 7105 N N . MET B 1 459 ? 80.053 7.513 33.848 1.00 65.35 488 MET B N 1
ATOM 7106 C CA . MET B 1 459 ? 79.887 7.595 32.406 1.00 64.52 488 MET B CA 1
ATOM 7107 C C . MET B 1 459 ? 81.197 8.087 31.782 1.00 65.87 488 MET B C 1
ATOM 7108 O O . MET B 1 459 ? 81.713 9.098 32.234 1.00 65.70 488 MET B O 1
ATOM 7113 N N . PRO B 1 460 ? 81.816 7.405 30.796 1.00 66.14 489 PRO B N 1
ATOM 7114 C CA . PRO B 1 460 ? 83.040 7.906 30.144 1.00 68.74 489 PRO B CA 1
ATOM 7115 C C . PRO B 1 460 ? 82.983 9.280 29.461 1.00 70.87 489 PRO B C 1
ATOM 7116 O O . PRO B 1 460 ? 81.914 9.691 28.993 1.00 71.92 489 PRO B O 1
ATOM 7120 N N . ARG B 1 461 ? 84.106 10.026 29.583 1.00 71.80 490 ARG B N 1
ATOM 7121 C CA . ARG B 1 461 ? 84.496 11.239 28.867 1.00 74.70 490 ARG B CA 1
ATOM 7122 C C . ARG B 1 461 ? 84.417 12.487 29.776 1.00 78.29 490 ARG B C 1
ATOM 7123 O O . ARG B 1 461 ? 85.414 13.333 29.718 1.00 78.74 490 ARG B O 1
ATOM 7131 N N . SER C 1 10 ? -8.689 -32.860 -30.208 1.00 124.09 39 SER C N 1
ATOM 7132 C CA . SER C 1 10 ? -7.943 -33.173 -28.959 1.00 121.33 39 SER C CA 1
ATOM 7133 C C . SER C 1 10 ? -7.470 -31.889 -28.250 1.00 119.73 39 SER C C 1
ATOM 7134 O O . SER C 1 10 ? -8.017 -30.791 -28.389 1.00 117.16 39 SER C O 1
ATOM 7137 N N . ASP C 1 11 ? -6.452 -32.076 -27.407 1.00 113.41 40 ASP C N 1
ATOM 7138 C CA . ASP C 1 11 ? -5.527 -31.031 -26.998 1.00 106.95 40 ASP C CA 1
ATOM 7139 C C . ASP C 1 11 ? -4.312 -31.211 -27.924 1.00 92.08 40 ASP C C 1
ATOM 7140 O O . ASP C 1 11 ? -3.535 -32.120 -27.661 1.00 95.22 40 ASP C O 1
ATOM 7145 N N . LYS C 1 12 ? -4.198 -30.494 -29.057 1.00 81.68 41 LYS C N 1
ATOM 7146 C CA . LYS C 1 12 ? -2.914 -30.468 -29.764 1.00 74.35 41 LYS C CA 1
ATOM 7147 C C . LYS C 1 12 ? -2.176 -29.165 -29.522 1.00 72.31 41 LYS C C 1
ATOM 7148 O O . LYS C 1 12 ? -2.737 -28.115 -29.741 1.00 74.98 41 LYS C O 1
ATOM 7154 N N . LEU C 1 13 ? -0.929 -29.246 -29.071 1.00 69.38 42 LEU C N 1
ATOM 7155 C CA . LEU C 1 13 ? -0.137 -28.079 -28.755 1.00 69.61 42 LEU C CA 1
ATOM 7156 C C . LEU C 1 13 ? 0.163 -27.283 -30.011 1.00 71.68 42 LEU C C 1
ATOM 7157 O O . LEU C 1 13 ? 0.528 -27.849 -31.028 1.00 72.64 42 LEU C O 1
ATOM 7162 N N . ASN C 1 14 ? 0.080 -25.960 -29.891 1.00 74.41 43 ASN C N 1
ATOM 7163 C CA . ASN C 1 14 ? 0.565 -25.045 -30.909 1.00 74.45 43 ASN C CA 1
ATOM 7164 C C . ASN C 1 14 ? 2.001 -24.671 -30.562 1.00 68.95 43 ASN C C 1
ATOM 7165 O O . ASN C 1 14 ? 2.255 -24.069 -29.531 1.00 68.30 43 ASN C O 1
ATOM 7170 N N . ILE C 1 15 ? 2.921 -25.064 -31.444 1.00 67.55 44 ILE C N 1
ATOM 7171 C CA . ILE C 1 15 ? 4.343 -24.996 -31.186 1.00 64.60 44 ILE C CA 1
ATOM 7172 C C . ILE C 1 15 ? 4.961 -24.053 -32.199 1.00 64.22 44 ILE C C 1
ATOM 7173 O O . ILE C 1 15 ? 4.607 -24.102 -33.381 1.00 64.69 44 ILE C O 1
ATOM 7178 N N . LEU C 1 16 ? 5.843 -23.183 -31.705 1.00 62.74 45 LEU C N 1
ATOM 7179 C CA . LEU C 1 16 ? 6.726 -22.410 -32.551 1.00 63.16 45 LEU C CA 1
ATOM 7180 C C . LEU C 1 16 ? 8.109 -23.014 -32.490 1.00 60.30 45 LEU C C 1
ATOM 7181 O O . LEU C 1 16 ? 8.599 -23.257 -31.395 1.00 58.75 45 LEU C O 1
ATOM 7186 N N . GLY C 1 17 ? 8.740 -23.190 -33.655 1.00 59.49 46 GLY C N 1
ATOM 7187 C CA . GLY C 1 17 ? 10.110 -23.642 -33.708 1.00 58.68 46 GLY C CA 1
ATOM 7188 C C . GLY C 1 17 ? 11.064 -22.482 -33.998 1.00 59.97 46 GLY C C 1
ATOM 7189 O O . GLY C 1 17 ? 10.807 -21.680 -34.900 1.00 63.97 46 GLY C O 1
ATOM 7190 N N . VAL C 1 18 ? 12.162 -22.414 -33.256 1.00 57.91 47 VAL C N 1
ATOM 7191 C CA . VAL C 1 18 ? 13.196 -21.436 -33.509 1.00 58.35 47 VAL C CA 1
ATOM 7192 C C . VAL C 1 18 ? 14.534 -22.152 -33.614 1.00 56.34 47 VAL C C 1
ATOM 7193 O O . VAL C 1 18 ? 14.933 -22.776 -32.635 1.00 54.64 47 VAL C O 1
ATOM 7197 N N . GLY C 1 19 ? 15.168 -22.073 -34.786 1.00 55.97 48 GLY C N 1
ATOM 7198 C CA . GLY C 1 19 ? 16.358 -22.842 -35.083 1.00 56.29 48 GLY C CA 1
ATOM 7199 C C . GLY C 1 19 ? 16.002 -24.256 -35.538 1.00 55.86 48 GLY C C 1
ATOM 7200 O O . GLY C 1 19 ? 15.878 -25.147 -34.712 1.00 55.74 48 GLY C O 1
ATOM 7201 N N . ILE C 1 20 ? 15.837 -24.463 -36.847 1.00 56.05 49 ILE C N 1
ATOM 7202 C CA . ILE C 1 20 ? 15.122 -25.635 -37.350 1.00 54.89 49 ILE C CA 1
ATOM 7203 C C . ILE C 1 20 ? 15.942 -26.419 -38.385 1.00 54.23 49 ILE C C 1
ATOM 7204 O O . ILE C 1 20 ? 15.563 -27.538 -38.745 1.00 52.67 49 ILE C O 1
ATOM 7209 N N . GLY C 1 21 ? 17.047 -25.818 -38.897 1.00 55.00 50 GLY C N 1
ATOM 7210 C CA . GLY C 1 21 ? 17.755 -26.356 -40.045 1.00 55.15 50 GLY C CA 1
ATOM 7211 C C . GLY C 1 21 ? 18.590 -27.610 -39.755 1.00 53.94 50 GLY C C 1
ATOM 7212 O O . GLY C 1 21 ? 18.855 -28.404 -40.633 1.00 55.47 50 GLY C O 1
ATOM 7213 N N . GLY C 1 22 ? 19.056 -27.771 -38.527 1.00 52.37 51 GLY C N 1
ATOM 7214 C CA . GLY C 1 22 ? 19.885 -28.906 -38.169 1.00 50.83 51 GLY C CA 1
ATOM 7215 C C . GLY C 1 22 ? 19.138 -29.821 -37.210 1.00 49.36 51 GLY C C 1
ATOM 7216 O O . GLY C 1 22 ? 18.135 -30.410 -37.603 1.00 50.39 51 GLY C O 1
ATOM 7217 N N . ARG C 1 23 ? 19.567 -29.864 -35.942 1.00 47.29 52 ARG C N 1
ATOM 7218 C CA . ARG C 1 23 ? 18.934 -30.727 -34.965 1.00 46.34 52 ARG C CA 1
ATOM 7219 C C . ARG C 1 23 ? 17.444 -30.400 -34.845 1.00 47.17 52 ARG C C 1
ATOM 7220 O O . ARG C 1 23 ? 16.656 -31.285 -34.573 1.00 46.37 52 ARG C O 1
ATOM 7228 N N . GLY C 1 24 ? 17.077 -29.119 -34.979 1.00 49.19 53 GLY C N 1
ATOM 7229 C CA . GLY C 1 24 ? 15.691 -28.711 -34.855 1.00 50.36 53 GLY C CA 1
ATOM 7230 C C . GLY C 1 24 ? 14.787 -29.535 -35.751 1.00 51.21 53 GLY C C 1
ATOM 7231 O O . GLY C 1 24 ? 13.642 -29.778 -35.394 1.00 53.08 53 GLY C O 1
ATOM 7232 N N . SER C 1 25 ? 15.339 -29.936 -36.903 1.00 50.60 54 SER C N 1
ATOM 7233 C CA . SER C 1 25 ? 14.668 -30.741 -37.897 1.00 50.60 54 SER C CA 1
ATOM 7234 C C . SER C 1 25 ? 14.099 -32.015 -37.300 1.00 49.90 54 SER C C 1
ATOM 7235 O O . SER C 1 25 ? 12.962 -32.369 -37.625 1.00 50.31 54 SER C O 1
ATOM 7238 N N . SER C 1 26 ? 14.930 -32.741 -36.548 1.00 48.15 55 SER C N 1
ATOM 7239 C CA . SER C 1 26 ? 14.578 -34.019 -35.941 1.00 48.18 55 SER C CA 1
ATOM 7240 C C . SER C 1 26 ? 13.639 -33.817 -34.756 1.00 47.38 55 SER C C 1
ATOM 7241 O O . SER C 1 26 ? 12.781 -34.645 -34.481 1.00 46.73 55 SER C O 1
ATOM 7244 N N . VAL C 1 27 ? 13.892 -32.752 -33.999 1.00 47.16 56 VAL C N 1
ATOM 7245 C CA . VAL C 1 27 ? 13.069 -32.462 -32.845 1.00 47.48 56 VAL C CA 1
ATOM 7246 C C . VAL C 1 27 ? 11.644 -32.143 -33.336 1.00 48.83 56 VAL C C 1
ATOM 7247 O O . VAL C 1 27 ? 10.684 -32.710 -32.818 1.00 47.48 56 VAL C O 1
ATOM 7251 N N . LEU C 1 28 ? 11.519 -31.333 -34.406 1.00 50.61 57 LEU C N 1
ATOM 7252 C CA . LEU C 1 28 ? 10.219 -31.068 -35.019 1.00 53.00 57 LEU C CA 1
ATOM 7253 C C . LEU C 1 28 ? 9.565 -32.347 -35.536 1.00 54.03 57 LEU C C 1
ATOM 7254 O O . LEU C 1 28 ? 8.347 -32.474 -35.407 1.00 55.61 57 LEU C O 1
ATOM 7259 N N . ARG C 1 29 ? 10.329 -33.286 -36.109 1.00 54.77 58 ARG C N 1
ATOM 7260 C CA . ARG C 1 29 ? 9.765 -34.571 -36.527 1.00 57.01 58 ARG C CA 1
ATOM 7261 C C . ARG C 1 29 ? 9.151 -35.290 -35.341 1.00 54.51 58 ARG C C 1
ATOM 7262 O O . ARG C 1 29 ? 8.066 -35.834 -35.470 1.00 56.29 58 ARG C O 1
ATOM 7270 N N . GLY C 1 30 ? 9.829 -35.269 -34.196 1.00 52.25 59 GLY C N 1
ATOM 7271 C CA . GLY C 1 30 ? 9.299 -35.865 -32.982 1.00 51.50 59 GLY C CA 1
ATOM 7272 C C . GLY C 1 30 ? 8.010 -35.200 -32.443 1.00 53.26 59 GLY C C 1
ATOM 7273 O O . GLY C 1 30 ? 7.280 -35.836 -31.680 1.00 51.80 59 GLY C O 1
ATOM 7274 N N . LEU C 1 31 ? 7.756 -33.920 -32.798 1.00 54.32 60 LEU C N 1
ATOM 7275 C CA . LEU C 1 31 ? 6.631 -33.115 -32.299 1.00 55.12 60 LEU C CA 1
ATOM 7276 C C . LEU C 1 31 ? 5.533 -32.905 -33.346 1.00 58.00 60 LEU C C 1
ATOM 7277 O O . LEU C 1 31 ? 4.591 -32.148 -33.091 1.00 58.86 60 LEU C O 1
ATOM 7282 N N . GLU C 1 32 ? 5.682 -33.564 -34.515 1.00 59.41 61 GLU C N 1
ATOM 7283 C CA . GLU C 1 32 ? 4.908 -33.371 -35.733 1.00 61.45 61 GLU C CA 1
ATOM 7284 C C . GLU C 1 32 ? 3.419 -33.667 -35.550 1.00 62.42 61 GLU C C 1
ATOM 7285 O O . GLU C 1 32 ? 2.604 -33.146 -36.319 1.00 62.09 61 GLU C O 1
ATOM 7291 N N . SER C 1 33 ? 3.092 -34.567 -34.602 1.00 61.15 62 SER C N 1
ATOM 7292 C CA . SER C 1 33 ? 1.709 -34.904 -34.307 1.00 62.33 62 SER C CA 1
ATOM 7293 C C . SER C 1 33 ? 0.993 -33.682 -33.705 1.00 62.56 62 SER C C 1
ATOM 7294 O O . SER C 1 33 ? -0.221 -33.636 -33.674 1.00 63.08 62 SER C O 1
ATOM 7297 N N . GLN C 1 34 ? 1.753 -32.670 -33.243 1.00 62.04 63 GLN C N 1
ATOM 7298 C CA . GLN C 1 34 ? 1.167 -31.427 -32.752 1.00 62.88 63 GLN C CA 1
ATOM 7299 C C . GLN C 1 34 ? 1.080 -30.401 -33.895 1.00 64.55 63 GLN C C 1
ATOM 7300 O O . GLN C 1 34 ? 1.191 -30.729 -35.066 1.00 63.54 63 GLN C O 1
ATOM 7306 N N . ASN C 1 35 ? 0.852 -29.144 -33.541 1.00 66.57 64 ASN C N 1
ATOM 7307 C CA . ASN C 1 35 ? 0.601 -28.115 -34.535 1.00 70.64 64 ASN C CA 1
ATOM 7308 C C . ASN C 1 35 ? 1.844 -27.250 -34.670 1.00 68.63 64 ASN C C 1
ATOM 7309 O O . ASN C 1 35 ? 2.213 -26.515 -33.757 1.00 67.12 64 ASN C O 1
ATOM 7314 N N . ILE C 1 36 ? 2.481 -27.340 -35.830 1.00 68.64 65 ILE C N 1
ATOM 7315 C CA . ILE C 1 36 ? 3.667 -26.528 -36.033 1.00 69.65 65 ILE C CA 1
ATOM 7316 C C . ILE C 1 36 ? 3.178 -25.254 -36.722 1.00 71.33 65 ILE C C 1
ATOM 7317 O O . ILE C 1 36 ? 2.923 -25.266 -37.928 1.00 72.86 65 ILE C O 1
ATOM 7322 N N . ILE C 1 37 ? 2.986 -24.170 -35.974 1.00 71.65 66 ILE C N 1
ATOM 7323 C CA . ILE C 1 37 ? 2.243 -23.058 -36.548 1.00 75.90 66 ILE C CA 1
ATOM 7324 C C . ILE C 1 37 ? 3.179 -21.948 -36.999 1.00 74.29 66 ILE C C 1
ATOM 7325 O O . ILE C 1 37 ? 2.767 -21.076 -37.730 1.00 76.25 66 ILE C O 1
ATOM 7330 N N . GLY C 1 38 ? 4.389 -21.910 -36.471 1.00 71.73 67 GLY C N 1
ATOM 7331 C CA . GLY C 1 38 ? 5.323 -20.876 -36.855 1.00 70.43 67 GLY C CA 1
ATOM 7332 C C . GLY C 1 38 ? 6.755 -21.359 -36.666 1.00 67.25 67 GLY C C 1
ATOM 7333 O O . GLY C 1 38 ? 7.047 -22.042 -35.701 1.00 63.55 67 GLY C O 1
ATOM 7334 N N . LEU C 1 39 ? 7.599 -21.012 -37.642 1.00 65.91 68 LEU C N 1
ATOM 7335 C CA . LEU C 1 39 ? 8.979 -21.441 -37.657 1.00 64.20 68 LEU C CA 1
ATOM 7336 C C . LEU C 1 39 ? 9.833 -20.215 -37.904 1.00 64.86 68 LEU C C 1
ATOM 7337 O O . LEU C 1 39 ? 9.545 -19.439 -38.823 1.00 68.72 68 LEU C O 1
ATOM 7342 N N . CYS C 1 40 ? 10.902 -20.101 -37.139 1.00 62.92 69 CYS C N 1
ATOM 7343 C CA . CYS C 1 40 ? 11.865 -19.027 -37.281 1.00 64.40 69 CYS C CA 1
ATOM 7344 C C . CYS C 1 40 ? 13.243 -19.628 -37.532 1.00 63.61 69 CYS C C 1
ATOM 7345 O O . CYS C 1 40 ? 13.660 -20.544 -36.839 1.00 61.62 69 CYS C O 1
ATOM 7348 N N . ASP C 1 41 ? 13.913 -19.163 -38.585 1.00 65.16 70 ASP C N 1
ATOM 7349 C CA . ASP C 1 41 ? 15.305 -19.508 -38.773 1.00 64.06 70 ASP C CA 1
ATOM 7350 C C . ASP C 1 41 ? 15.978 -18.341 -39.447 1.00 66.23 70 ASP C C 1
ATOM 7351 O O . ASP C 1 41 ? 15.385 -17.734 -40.339 1.00 70.08 70 ASP C O 1
ATOM 7356 N N . VAL C 1 42 ? 17.192 -18.005 -39.006 1.00 64.78 71 VAL C N 1
ATOM 7357 C CA . VAL C 1 42 ? 17.882 -16.880 -39.598 1.00 66.17 71 VAL C CA 1
ATOM 7358 C C . VAL C 1 42 ? 18.384 -17.248 -40.990 1.00 66.14 71 VAL C C 1
ATOM 7359 O O . VAL C 1 42 ? 18.750 -16.340 -41.741 1.00 67.26 71 VAL C O 1
ATOM 7363 N N . ASP C 1 43 ? 18.445 -18.548 -41.314 1.00 64.65 72 ASP C N 1
ATOM 7364 C CA . ASP C 1 43 ? 19.114 -18.984 -42.531 1.00 65.37 72 ASP C CA 1
ATOM 7365 C C . ASP C 1 43 ? 18.131 -19.708 -43.437 1.00 65.54 72 ASP C C 1
ATOM 7366 O O . ASP C 1 43 ? 17.922 -20.895 -43.270 1.00 62.22 72 ASP C O 1
ATOM 7371 N N . TRP C 1 44 ? 17.602 -18.986 -44.447 1.00 67.98 73 TRP C N 1
ATOM 7372 C CA . TRP C 1 44 ? 16.525 -19.526 -45.261 1.00 69.50 73 TRP C CA 1
ATOM 7373 C C . TRP C 1 44 ? 17.054 -20.439 -46.354 1.00 69.55 73 TRP C C 1
ATOM 7374 O O . TRP C 1 44 ? 16.240 -21.063 -47.001 1.00 71.13 73 TRP C O 1
ATOM 7385 N N . LYS C 1 45 ? 18.380 -20.559 -46.519 1.00 69.17 74 LYS C N 1
ATOM 7386 C CA . LYS C 1 45 ? 18.944 -21.566 -47.403 1.00 69.58 74 LYS C CA 1
ATOM 7387 C C . LYS C 1 45 ? 19.102 -22.885 -46.663 1.00 65.83 74 LYS C C 1
ATOM 7388 O O . LYS C 1 45 ? 18.592 -23.907 -47.068 1.00 64.26 74 LYS C O 1
ATOM 7394 N N . TYR C 1 46 ? 19.811 -22.877 -45.543 1.00 63.92 75 TYR C N 1
ATOM 7395 C CA . TYR C 1 46 ? 20.076 -24.116 -44.827 1.00 60.58 75 TYR C CA 1
ATOM 7396 C C . TYR C 1 46 ? 18.785 -24.740 -44.323 1.00 58.66 75 TYR C C 1
ATOM 7397 O O . TYR C 1 46 ? 18.665 -25.962 -44.211 1.00 57.13 75 TYR C O 1
ATOM 7406 N N . ALA C 1 47 ? 17.833 -23.878 -43.967 1.00 58.88 76 ALA C N 1
ATOM 7407 C CA . ALA C 1 47 ? 16.622 -24.340 -43.309 1.00 59.31 76 ALA C CA 1
ATOM 7408 C C . ALA C 1 47 ? 15.464 -24.549 -44.276 1.00 60.67 76 ALA C C 1
ATOM 7409 O O . ALA C 1 47 ? 14.352 -24.822 -43.855 1.00 60.02 76 ALA C O 1
ATOM 7411 N N . ASP C 1 48 ? 15.737 -24.437 -45.570 1.00 62.80 77 ASP C N 1
ATOM 7412 C CA . ASP C 1 48 ? 14.719 -24.469 -46.599 1.00 65.42 77 ASP C CA 1
ATOM 7413 C C . ASP C 1 48 ? 13.875 -25.732 -46.480 1.00 64.82 77 ASP C C 1
ATOM 7414 O O . ASP C 1 48 ? 12.633 -25.646 -46.427 1.00 65.24 77 ASP C O 1
ATOM 7419 N N . HIS C 1 49 ? 14.569 -26.880 -46.546 1.00 64.25 78 HIS C N 1
ATOM 7420 C CA . HIS C 1 49 ? 13.897 -28.168 -46.610 1.00 65.34 78 HIS C CA 1
ATOM 7421 C C . HIS C 1 49 ? 12.955 -28.296 -45.417 1.00 65.93 78 HIS C C 1
ATOM 7422 O O . HIS C 1 49 ? 11.941 -28.979 -45.542 1.00 68.19 78 HIS C O 1
ATOM 7429 N N . VAL C 1 50 ? 13.247 -27.617 -44.280 1.00 64.90 79 VAL C N 1
ATOM 7430 C CA . VAL C 1 50 ? 12.402 -27.795 -43.113 1.00 65.52 79 VAL C CA 1
ATOM 7431 C C . VAL C 1 50 ? 11.124 -26.965 -43.232 1.00 67.93 79 VAL C C 1
ATOM 7432 O O . VAL C 1 50 ? 10.051 -27.476 -42.908 1.00 68.05 79 VAL C O 1
ATOM 7436 N N . PHE C 1 51 ? 11.222 -25.720 -43.714 1.00 69.18 80 PHE C N 1
ATOM 7437 C CA . PHE C 1 51 ? 10.033 -24.908 -43.941 1.00 69.13 80 PHE C CA 1
ATOM 7438 C C . PHE C 1 51 ? 9.093 -25.598 -44.926 1.00 71.26 80 PHE C C 1
ATOM 7439 O O . PHE C 1 51 ? 7.878 -25.419 -44.839 1.00 75.21 80 PHE C O 1
ATOM 7447 N N . LYS C 1 52 ? 9.644 -26.383 -45.853 1.00 70.45 81 LYS C N 1
ATOM 7448 C CA . LYS C 1 52 ? 8.839 -27.023 -46.867 1.00 73.13 81 LYS C CA 1
ATOM 7449 C C . LYS C 1 52 ? 8.244 -28.363 -46.429 1.00 73.11 81 LYS C C 1
ATOM 7450 O O . LYS C 1 52 ? 7.569 -29.017 -47.220 1.00 72.52 81 LYS C O 1
ATOM 7456 N N . ARG C 1 53 ? 8.594 -28.848 -45.232 1.00 73.18 82 ARG C N 1
ATOM 7457 C CA . ARG C 1 53 ? 7.903 -29.998 -44.663 1.00 73.68 82 ARG C CA 1
ATOM 7458 C C . ARG C 1 53 ? 6.666 -29.501 -43.935 1.00 71.31 82 ARG C C 1
ATOM 7459 O O . ARG C 1 53 ? 5.785 -30.299 -43.667 1.00 67.96 82 ARG C O 1
ATOM 7467 N N . TYR C 1 54 ? 6.627 -28.198 -43.590 1.00 71.09 83 TYR C N 1
ATOM 7468 C CA . TYR C 1 54 ? 5.504 -27.624 -42.853 1.00 72.55 83 TYR C CA 1
ATOM 7469 C C . TYR C 1 54 ? 4.963 -26.392 -43.589 1.00 75.19 83 TYR C C 1
ATOM 7470 O O . TYR C 1 54 ? 5.081 -25.273 -43.094 1.00 76.12 83 TYR C O 1
ATOM 7479 N N . PRO C 1 55 ? 4.351 -26.558 -44.781 1.00 76.52 84 PRO C N 1
ATOM 7480 C CA . PRO C 1 55 ? 3.960 -25.409 -45.610 1.00 79.26 84 PRO C CA 1
ATOM 7481 C C . PRO C 1 55 ? 2.953 -24.436 -44.980 1.00 80.79 84 PRO C C 1
ATOM 7482 O O . PRO C 1 55 ? 2.820 -23.309 -45.433 1.00 81.17 84 PRO C O 1
ATOM 7486 N N . ALA C 1 56 ? 2.232 -24.873 -43.946 1.00 80.55 85 ALA C N 1
ATOM 7487 C CA . ALA C 1 56 ? 1.212 -24.056 -43.301 1.00 80.64 85 ALA C CA 1
ATOM 7488 C C . ALA C 1 56 ? 1.789 -23.185 -42.176 1.00 79.20 85 ALA C C 1
ATOM 7489 O O . ALA C 1 56 ? 1.118 -22.282 -41.699 1.00 79.59 85 ALA C O 1
ATOM 7491 N N . ALA C 1 57 ? 3.018 -23.425 -41.714 1.00 74.89 86 ALA C N 1
ATOM 7492 C CA . ALA C 1 57 ? 3.559 -22.570 -40.682 1.00 74.76 86 ALA C CA 1
ATOM 7493 C C . ALA C 1 57 ? 4.017 -21.241 -41.272 1.00 76.44 86 ALA C C 1
ATOM 7494 O O . ALA C 1 57 ? 4.594 -21.236 -42.337 1.00 75.54 86 ALA C O 1
ATOM 7496 N N . LYS C 1 58 ? 3.814 -20.137 -40.544 1.00 79.73 87 LYS C N 1
ATOM 7497 C CA . LYS C 1 58 ? 4.442 -18.837 -40.797 1.00 82.85 87 LYS C CA 1
ATOM 7498 C C . LYS C 1 58 ? 5.966 -18.959 -40.781 1.00 79.27 87 LYS C C 1
ATOM 7499 O O . LYS C 1 58 ? 6.461 -19.451 -39.794 1.00 77.44 87 LYS C O 1
ATOM 7505 N N . LYS C 1 59 ? 6.670 -18.367 -41.762 1.00 79.21 88 LYS C N 1
ATOM 7506 C CA . LYS C 1 59 ? 8.119 -18.282 -41.785 1.00 79.91 88 LYS C CA 1
ATOM 7507 C C . LYS C 1 59 ? 8.572 -16.950 -41.213 1.00 80.57 88 LYS C C 1
ATOM 7508 O O . LYS C 1 59 ? 8.017 -15.930 -41.558 1.00 86.62 88 LYS C O 1
ATOM 7514 N N . TYR C 1 60 ? 9.560 -16.972 -40.330 1.00 78.89 89 TYR C N 1
ATOM 7515 C CA . TYR C 1 60 ? 10.238 -15.763 -39.914 1.00 79.57 89 TYR C CA 1
ATOM 7516 C C . TYR C 1 60 ? 11.743 -15.987 -39.912 1.00 77.81 89 TYR C C 1
ATOM 7517 O O . TYR C 1 60 ? 12.222 -17.118 -39.923 1.00 78.34 89 TYR C O 1
ATOM 7526 N N . ASN C 1 61 ? 12.474 -14.873 -39.897 1.00 79.13 90 ASN C N 1
ATOM 7527 C CA . ASN C 1 61 ? 13.917 -14.933 -39.809 1.00 78.42 90 ASN C CA 1
ATOM 7528 C C . ASN C 1 61 ? 14.403 -14.109 -38.613 1.00 77.75 90 ASN C C 1
ATOM 7529 O O . ASN C 1 61 ? 15.585 -13.833 -38.508 1.00 75.92 90 ASN C O 1
ATOM 7534 N N . ASP C 1 62 ? 13.494 -13.695 -37.723 1.00 78.50 91 ASP C N 1
ATOM 7535 C CA . ASP C 1 62 ? 13.854 -13.057 -36.463 1.00 78.74 91 ASP C CA 1
ATOM 7536 C C . ASP C 1 62 ? 12.840 -13.507 -35.426 1.00 79.73 91 ASP C C 1
ATOM 7537 O O . ASP C 1 62 ? 11.653 -13.226 -35.588 1.00 80.26 91 ASP C O 1
ATOM 7542 N N . TYR C 1 63 ? 13.307 -14.167 -34.354 1.00 79.03 92 TYR C N 1
ATOM 7543 C CA . TYR C 1 63 ? 12.374 -14.754 -33.398 1.00 79.83 92 TYR C CA 1
ATOM 7544 C C . TYR C 1 63 ? 11.499 -13.669 -32.748 1.00 81.43 92 TYR C C 1
ATOM 7545 O O . TYR C 1 63 ? 10.334 -13.922 -32.447 1.00 77.18 92 TYR C O 1
ATOM 7554 N N . ARG C 1 64 ? 12.053 -12.472 -32.505 1.00 86.71 93 ARG C N 1
ATOM 7555 C CA . ARG C 1 64 ? 11.304 -11.410 -31.827 1.00 86.08 93 ARG C CA 1
ATOM 7556 C C . ARG C 1 64 ? 10.102 -10.973 -32.657 1.00 84.48 93 ARG C C 1
ATOM 7557 O O . ARG C 1 64 ? 9.041 -10.684 -32.109 1.00 86.12 93 ARG C O 1
ATOM 7565 N N . LYS C 1 65 ? 10.305 -10.881 -33.975 1.00 85.59 94 LYS C N 1
ATOM 7566 C CA . LYS C 1 65 ? 9.234 -10.635 -34.922 1.00 91.00 94 LYS C CA 1
ATOM 7567 C C . LYS C 1 65 ? 8.160 -11.719 -34.797 1.00 92.55 94 LYS C C 1
ATOM 7568 O O . LYS C 1 65 ? 6.954 -11.432 -34.717 1.00 93.59 94 LYS C O 1
ATOM 7574 N N . MET C 1 66 ? 8.610 -12.978 -34.802 1.00 94.12 95 MET C N 1
ATOM 7575 C CA . MET C 1 66 ? 7.664 -14.082 -34.787 1.00 98.01 95 MET C CA 1
ATOM 7576 C C . MET C 1 66 ? 6.898 -14.063 -33.473 1.00 100.23 95 MET C C 1
ATOM 7577 O O . MET C 1 66 ? 5.682 -14.247 -33.483 1.00 103.41 95 MET C O 1
ATOM 7582 N N . PHE C 1 67 ? 7.601 -13.780 -32.364 1.00 98.74 96 PHE C N 1
ATOM 7583 C CA . PHE C 1 67 ? 6.936 -13.766 -31.069 1.00 101.75 96 PHE C CA 1
ATOM 7584 C C . PHE C 1 67 ? 5.857 -12.687 -30.997 1.00 104.59 96 PHE C C 1
ATOM 7585 O O . PHE C 1 67 ? 4.768 -12.942 -30.493 1.00 109.00 96 PHE C O 1
ATOM 7593 N N . ASP C 1 68 ? 6.144 -11.476 -31.506 1.00 107.31 97 ASP C N 1
ATOM 7594 C CA . ASP C 1 68 ? 5.201 -10.381 -31.327 1.00 104.17 97 ASP C CA 1
ATOM 7595 C C . ASP C 1 68 ? 4.140 -10.390 -32.427 1.00 102.92 97 ASP C C 1
ATOM 7596 O O . ASP C 1 68 ? 3.443 -9.391 -32.635 1.00 115.02 97 ASP C O 1
ATOM 7601 N N . GLU C 1 69 ? 4.022 -11.497 -33.179 1.00 96.74 98 GLU C N 1
ATOM 7602 C CA . GLU C 1 69 ? 2.881 -11.762 -34.031 1.00 95.90 98 GLU C CA 1
ATOM 7603 C C . GLU C 1 69 ? 2.203 -13.072 -33.632 1.00 90.82 98 GLU C C 1
ATOM 7604 O O . GLU C 1 69 ? 1.022 -13.226 -33.872 1.00 90.49 98 GLU C O 1
ATOM 7610 N N . MET C 1 70 ? 2.900 -14.009 -33.010 1.00 90.91 99 MET C N 1
ATOM 7611 C CA . MET C 1 70 ? 2.306 -15.332 -32.901 1.00 91.45 99 MET C CA 1
ATOM 7612 C C . MET C 1 70 ? 2.255 -15.908 -31.486 1.00 90.51 99 MET C C 1
ATOM 7613 O O . MET C 1 70 ? 1.715 -17.009 -31.313 1.00 87.29 99 MET C O 1
ATOM 7618 N N . LEU C 1 71 ? 2.797 -15.189 -30.499 1.00 91.56 100 LEU C N 1
ATOM 7619 C CA . LEU C 1 71 ? 2.834 -15.726 -29.144 1.00 94.80 100 LEU C CA 1
ATOM 7620 C C . LEU C 1 71 ? 1.412 -15.809 -28.583 1.00 99.05 100 LEU C C 1
ATOM 7621 O O . LEU C 1 71 ? 1.141 -16.655 -27.744 1.00 93.59 100 LEU C O 1
ATOM 7626 N N . LYS C 1 72 ? 0.464 -15.007 -29.102 1.00 108.96 101 LYS C N 1
ATOM 7627 C CA . LYS C 1 72 ? -0.954 -15.199 -28.779 1.00 116.11 101 LYS C CA 1
ATOM 7628 C C . LYS C 1 72 ? -1.391 -16.637 -29.104 1.00 114.49 101 LYS C C 1
ATOM 7629 O O . LYS C 1 72 ? -1.884 -17.347 -28.235 1.00 126.66 101 LYS C O 1
ATOM 7631 N N . SER C 1 73 ? -1.179 -17.070 -30.353 1.00 106.41 102 SER C N 1
ATOM 7632 C CA . SER C 1 73 ? -1.648 -18.355 -30.855 1.00 97.14 102 SER C CA 1
ATOM 7633 C C . SER C 1 73 ? -0.918 -19.553 -30.252 1.00 90.74 102 SER C C 1
ATOM 7634 O O . SER C 1 73 ? -1.366 -20.659 -30.486 1.00 90.21 102 SER C O 1
ATOM 7637 N N . ALA C 1 74 ? 0.212 -19.367 -29.566 1.00 84.89 103 ALA C N 1
ATOM 7638 C CA . ALA C 1 74 ? 1.107 -20.484 -29.259 1.00 84.08 103 ALA C CA 1
ATOM 7639 C C . ALA C 1 74 ? 0.910 -20.960 -27.826 1.00 83.50 103 ALA C C 1
ATOM 7640 O O . ALA C 1 74 ? 0.515 -20.146 -26.993 1.00 86.20 103 ALA C O 1
ATOM 7642 N N . ASP C 1 75 ? 1.257 -22.230 -27.560 1.00 80.58 104 ASP C N 1
ATOM 7643 C CA . ASP C 1 75 ? 1.388 -22.777 -26.209 1.00 78.73 104 ASP C CA 1
ATOM 7644 C C . ASP C 1 75 ? 2.846 -22.995 -25.790 1.00 71.80 104 ASP C C 1
ATOM 7645 O O . ASP C 1 75 ? 3.152 -22.968 -24.584 1.00 68.29 104 ASP C O 1
ATOM 7650 N N . ALA C 1 76 ? 3.718 -23.249 -26.790 1.00 67.74 105 ALA C N 1
ATOM 7651 C CA . ALA C 1 76 ? 5.047 -23.814 -26.546 1.00 65.25 105 ALA C CA 1
ATOM 7652 C C . ALA C 1 76 ? 6.054 -23.330 -27.587 1.00 63.88 105 ALA C C 1
ATOM 7653 O O . ALA C 1 76 ? 5.667 -23.031 -28.706 1.00 65.48 105 ALA C O 1
ATOM 7655 N N . VAL C 1 77 ? 7.341 -23.394 -27.257 1.00 60.89 106 VAL C N 1
ATOM 7656 C CA . VAL C 1 77 ? 8.381 -23.033 -28.180 1.00 60.48 106 VAL C CA 1
ATOM 7657 C C . VAL C 1 77 ? 9.485 -24.071 -28.092 1.00 59.91 106 VAL C C 1
ATOM 7658 O O . VAL C 1 77 ? 9.955 -24.391 -27.014 1.00 61.35 106 VAL C O 1
ATOM 7662 N N . MET C 1 78 ? 9.946 -24.529 -29.252 1.00 61.28 107 MET C N 1
ATOM 7663 C CA . MET C 1 78 ? 11.106 -25.396 -29.395 1.00 59.56 107 MET C CA 1
ATOM 7664 C C . MET C 1 78 ? 12.319 -24.563 -29.806 1.00 57.83 107 MET C C 1
ATOM 7665 O O . MET C 1 78 ? 12.283 -23.860 -30.821 1.00 58.37 107 MET C O 1
ATOM 7670 N N . VAL C 1 79 ? 13.416 -24.666 -29.058 1.00 55.44 108 VAL C N 1
ATOM 7671 C CA . VAL C 1 79 ? 14.603 -23.891 -29.363 1.00 55.36 108 VAL C CA 1
ATOM 7672 C C . VAL C 1 79 ? 15.765 -24.823 -29.706 1.00 55.15 108 VAL C C 1
ATOM 7673 O O . VAL C 1 79 ? 16.209 -25.593 -28.843 1.00 57.06 108 VAL C O 1
ATOM 7677 N N . ALA C 1 80 ? 16.292 -24.722 -30.939 1.00 53.66 109 ALA C N 1
ATOM 7678 C CA . ALA C 1 80 ? 17.471 -25.478 -31.363 1.00 51.37 109 ALA C CA 1
ATOM 7679 C C . ALA C 1 80 ? 18.413 -24.597 -32.186 1.00 52.72 109 ALA C C 1
ATOM 7680 O O . ALA C 1 80 ? 18.907 -24.988 -33.250 1.00 52.47 109 ALA C O 1
ATOM 7682 N N . THR C 1 81 ? 18.660 -23.399 -31.647 1.00 53.42 110 THR C N 1
ATOM 7683 C CA . THR C 1 81 ? 19.597 -22.452 -32.205 1.00 54.62 110 THR C CA 1
ATOM 7684 C C . THR C 1 81 ? 21.006 -22.706 -31.695 1.00 52.30 110 THR C C 1
ATOM 7685 O O . THR C 1 81 ? 21.235 -23.604 -30.904 1.00 49.86 110 THR C O 1
ATOM 7689 N N . ALA C 1 82 ? 21.942 -21.866 -32.157 1.00 53.37 111 ALA C N 1
ATOM 7690 C CA . ALA C 1 82 ? 23.255 -21.785 -31.549 1.00 53.56 111 ALA C CA 1
ATOM 7691 C C . ALA C 1 82 ? 23.132 -21.471 -30.057 1.00 54.31 111 ALA C C 1
ATOM 7692 O O . ALA C 1 82 ? 22.192 -20.796 -29.642 1.00 55.83 111 ALA C O 1
ATOM 7694 N N . ASP C 1 83 ? 24.102 -21.919 -29.272 1.00 54.62 112 ASP C N 1
ATOM 7695 C CA . ASP C 1 83 ? 23.992 -21.985 -27.819 1.00 57.54 112 ASP C CA 1
ATOM 7696 C C . ASP C 1 83 ? 23.715 -20.613 -27.198 1.00 55.79 112 ASP C C 1
ATOM 7697 O O . ASP C 1 83 ? 22.938 -20.509 -26.265 1.00 52.69 112 ASP C O 1
ATOM 7702 N N . HIS C 1 84 ? 24.365 -19.554 -27.708 1.00 58.38 113 HIS C N 1
ATOM 7703 C CA . HIS C 1 84 ? 24.332 -18.233 -27.091 1.00 58.91 113 HIS C CA 1
ATOM 7704 C C . HIS C 1 84 ? 22.941 -17.609 -27.109 1.00 59.56 113 HIS C C 1
ATOM 7705 O O . HIS C 1 84 ? 22.644 -16.754 -26.274 1.00 62.10 113 HIS C O 1
ATOM 7712 N N . THR C 1 85 ? 22.078 -18.024 -28.037 1.00 59.22 114 THR C N 1
ATOM 7713 C CA . THR C 1 85 ? 20.723 -17.493 -28.092 1.00 61.12 114 THR C CA 1
ATOM 7714 C C . THR C 1 85 ? 19.671 -18.348 -27.394 1.00 59.56 114 THR C C 1
ATOM 7715 O O . THR C 1 85 ? 18.520 -17.941 -27.337 1.00 62.30 114 THR C O 1
ATOM 7719 N N . HIS C 1 86 ? 20.001 -19.529 -26.885 1.00 57.39 115 HIS C N 1
ATOM 7720 C CA . HIS C 1 86 ? 18.985 -20.364 -26.272 1.00 55.77 115 HIS C CA 1
ATOM 7721 C C . HIS C 1 86 ? 18.254 -19.621 -25.173 1.00 57.40 115 HIS C C 1
ATOM 7722 O O . HIS C 1 86 ? 17.025 -19.681 -25.064 1.00 59.35 115 HIS C O 1
ATOM 7729 N N . ALA C 1 87 ? 19.024 -18.950 -24.322 1.00 60.03 116 ALA C N 1
ATOM 7730 C CA . ALA C 1 87 ? 18.463 -18.371 -23.110 1.00 61.24 116 ALA C CA 1
ATOM 7731 C C . ALA C 1 87 ? 17.500 -17.251 -23.429 1.00 65.66 116 ALA C C 1
ATOM 7732 O O . ALA C 1 87 ? 16.439 -17.199 -22.814 1.00 67.13 116 ALA C O 1
ATOM 7734 N N . ILE C 1 88 ? 17.893 -16.323 -24.323 1.00 66.92 117 ILE C N 1
ATOM 7735 C CA . ILE C 1 88 ? 17.083 -15.134 -24.459 1.00 69.87 117 ILE C CA 1
ATOM 7736 C C . ILE C 1 88 ? 15.763 -15.544 -25.096 1.00 68.47 117 ILE C C 1
ATOM 7737 O O . ILE C 1 88 ? 14.725 -14.972 -24.763 1.00 68.76 117 ILE C O 1
ATOM 7742 N N . ILE C 1 89 ? 15.816 -16.518 -26.015 1.00 67.77 118 ILE C N 1
ATOM 7743 C CA . ILE C 1 89 ? 14.601 -17.016 -26.638 1.00 67.34 118 ILE C CA 1
ATOM 7744 C C . ILE C 1 89 ? 13.717 -17.719 -25.618 1.00 67.91 118 ILE C C 1
ATOM 7745 O O . ILE C 1 89 ? 12.542 -17.389 -25.501 1.00 71.38 118 ILE C O 1
ATOM 7750 N N . ALA C 1 90 ? 14.269 -18.729 -24.934 1.00 68.92 119 ALA C N 1
ATOM 7751 C CA . ALA C 1 90 ? 13.474 -19.463 -23.971 1.00 68.92 119 ALA C CA 1
ATOM 7752 C C . ALA C 1 90 ? 12.884 -18.506 -22.938 1.00 70.62 119 ALA C C 1
ATOM 7753 O O . ALA C 1 90 ? 11.749 -18.670 -22.543 1.00 68.19 119 ALA C O 1
ATOM 7755 N N . ALA C 1 91 ? 13.662 -17.527 -22.461 1.00 73.78 120 ALA C N 1
ATOM 7756 C CA . ALA C 1 91 ? 13.175 -16.645 -21.400 1.00 74.51 120 ALA C CA 1
ATOM 7757 C C . ALA C 1 91 ? 11.989 -15.803 -21.865 1.00 76.72 120 ALA C C 1
ATOM 7758 O O . ALA C 1 91 ? 11.069 -15.576 -21.092 1.00 79.23 120 ALA C O 1
ATOM 7760 N N . ASP C 1 92 ? 12.020 -15.333 -23.118 1.00 75.66 121 ASP C N 1
ATOM 7761 C CA . ASP C 1 92 ? 10.957 -14.481 -23.646 1.00 79.75 121 ASP C CA 1
ATOM 7762 C C . ASP C 1 92 ? 9.698 -15.325 -23.806 1.00 78.23 121 ASP C C 1
ATOM 7763 O O . ASP C 1 92 ? 8.583 -14.841 -23.653 1.00 79.71 121 ASP C O 1
ATOM 7768 N N . ALA C 1 93 ? 9.893 -16.601 -24.139 1.00 76.05 122 ALA C N 1
ATOM 7769 C CA . ALA C 1 93 ? 8.773 -17.498 -24.320 1.00 73.20 122 ALA C CA 1
ATOM 7770 C C . ALA C 1 93 ? 8.147 -17.765 -22.965 1.00 71.11 122 ALA C C 1
ATOM 7771 O O . ALA C 1 93 ? 6.942 -17.612 -22.824 1.00 73.17 122 ALA C O 1
ATOM 7773 N N . MET C 1 94 ? 8.970 -18.059 -21.966 1.00 68.40 123 MET C N 1
ATOM 7774 C CA . MET C 1 94 ? 8.439 -18.452 -20.669 1.00 72.33 123 MET C CA 1
ATOM 7775 C C . MET C 1 94 ? 7.726 -17.280 -20.001 1.00 74.20 123 MET C C 1
ATOM 7776 O O . MET C 1 94 ? 6.656 -17.467 -19.428 1.00 72.28 123 MET C O 1
ATOM 7781 N N . THR C 1 95 ? 8.324 -16.082 -20.077 1.00 74.56 124 THR C N 1
ATOM 7782 C CA . THR C 1 95 ? 7.718 -14.918 -19.470 1.00 76.10 124 THR C CA 1
ATOM 7783 C C . THR C 1 95 ? 6.358 -14.615 -20.101 1.00 76.53 124 THR C C 1
ATOM 7784 O O . THR C 1 95 ? 5.526 -14.010 -19.449 1.00 77.81 124 THR C O 1
ATOM 7788 N N . ALA C 1 96 ? 6.100 -15.065 -21.329 1.00 75.29 125 ALA C N 1
ATOM 7789 C CA . ALA C 1 96 ? 4.776 -14.996 -21.936 1.00 76.91 125 ALA C CA 1
ATOM 7790 C C . ALA C 1 96 ? 3.881 -16.198 -21.586 1.00 75.90 125 ALA C C 1
ATOM 7791 O O . ALA C 1 96 ? 2.815 -16.355 -22.178 1.00 75.94 125 ALA C O 1
ATOM 7793 N N . GLY C 1 97 ? 4.276 -17.029 -20.616 1.00 75.04 126 GLY C N 1
ATOM 7794 C CA . GLY C 1 97 ? 3.466 -18.180 -20.194 1.00 76.10 126 GLY C CA 1
ATOM 7795 C C . GLY C 1 97 ? 3.535 -19.404 -21.126 1.00 74.48 126 GLY C C 1
ATOM 7796 O O . GLY C 1 97 ? 2.582 -20.156 -21.232 1.00 72.50 126 GLY C O 1
ATOM 7797 N N . LYS C 1 98 ? 4.676 -19.625 -21.794 1.00 75.03 127 LYS C N 1
ATOM 7798 C CA . LYS C 1 98 ? 4.793 -20.710 -22.751 1.00 73.98 127 LYS C CA 1
ATOM 7799 C C . LYS C 1 98 ? 5.784 -21.764 -22.262 1.00 69.08 127 LYS C C 1
ATOM 7800 O O . LYS C 1 98 ? 6.820 -21.440 -21.696 1.00 65.89 127 LYS C O 1
ATOM 7806 N N . HIS C 1 99 ? 5.457 -23.012 -22.597 1.00 65.18 128 HIS C N 1
ATOM 7807 C CA . HIS C 1 99 ? 6.300 -24.168 -22.353 1.00 62.21 128 HIS C CA 1
ATOM 7808 C C . HIS C 1 99 ? 7.487 -24.142 -23.321 1.00 60.13 128 HIS C C 1
ATOM 7809 O O . HIS C 1 99 ? 7.345 -23.655 -24.436 1.00 59.83 128 HIS C O 1
ATOM 7816 N N . VAL C 1 100 ? 8.624 -24.718 -22.944 1.00 58.31 129 VAL C N 1
ATOM 7817 C CA . VAL C 1 100 ? 9.817 -24.629 -23.778 1.00 58.74 129 VAL C CA 1
ATOM 7818 C C . VAL C 1 100 ? 10.578 -25.947 -23.788 1.00 56.52 129 VAL C C 1
ATOM 7819 O O . VAL C 1 100 ? 10.821 -26.558 -22.738 1.00 56.63 129 VAL C O 1
ATOM 7823 N N . TYR C 1 101 ? 10.936 -26.386 -25.005 1.00 55.25 130 TYR C N 1
ATOM 7824 C CA . TYR C 1 101 ? 11.944 -27.426 -25.203 1.00 52.07 130 TYR C CA 1
ATOM 7825 C C . TYR C 1 101 ? 13.175 -26.734 -25.755 1.00 51.58 130 TYR C C 1
ATOM 7826 O O . TYR C 1 101 ? 13.060 -26.069 -26.771 1.00 52.06 130 TYR C O 1
ATOM 7835 N N . VAL C 1 102 ? 14.306 -26.864 -25.067 1.00 51.12 131 VAL C N 1
ATOM 7836 C CA . VAL C 1 102 ? 15.538 -26.176 -25.418 1.00 51.88 131 VAL C CA 1
ATOM 7837 C C . VAL C 1 102 ? 16.665 -27.191 -25.568 1.00 50.95 131 VAL C C 1
ATOM 7838 O O . VAL C 1 102 ? 16.886 -27.990 -24.684 1.00 50.28 131 VAL C O 1
ATOM 7842 N N . GLU C 1 103 ? 17.366 -27.179 -26.698 1.00 52.08 132 GLU C N 1
ATOM 7843 C CA . GLU C 1 103 ? 18.455 -28.120 -26.900 1.00 51.61 132 GLU C CA 1
ATOM 7844 C C . GLU C 1 103 ? 19.558 -27.964 -25.854 1.00 49.68 132 GLU C C 1
ATOM 7845 O O . GLU C 1 103 ? 19.725 -26.916 -25.239 1.00 47.56 132 GLU C O 1
ATOM 7851 N N . LYS C 1 104 ? 20.266 -29.083 -25.652 1.00 47.23 133 LYS C N 1
ATOM 7852 C CA . LYS C 1 104 ? 21.480 -29.117 -24.868 1.00 47.21 133 LYS C CA 1
ATOM 7853 C C . LYS C 1 104 ? 22.576 -28.392 -25.649 1.00 48.01 133 LYS C C 1
ATOM 7854 O O . LYS C 1 104 ? 22.559 -28.389 -26.874 1.00 47.90 133 LYS C O 1
ATOM 7860 N N . PRO C 1 105 ? 23.542 -27.694 -24.999 1.00 48.01 134 PRO C N 1
ATOM 7861 C CA . PRO C 1 105 ? 23.501 -27.395 -23.560 1.00 47.71 134 PRO C CA 1
ATOM 7862 C C . PRO C 1 105 ? 22.458 -26.305 -23.371 1.00 50.74 134 PRO C C 1
ATOM 7863 O O . PRO C 1 105 ? 22.265 -25.465 -24.274 1.00 55.23 134 PRO C O 1
ATOM 7867 N N . LEU C 1 106 ? 21.777 -26.337 -22.218 1.00 51.05 135 LEU C N 1
ATOM 7868 C CA . LEU C 1 106 ? 20.572 -25.548 -22.022 1.00 52.21 135 LEU C CA 1
ATOM 7869 C C . LEU C 1 106 ? 20.831 -24.081 -22.351 1.00 52.11 135 LEU C C 1
ATOM 7870 O O . LEU C 1 106 ? 20.079 -23.460 -23.092 1.00 56.57 135 LEU C O 1
ATOM 7875 N N . THR C 1 107 ? 21.898 -23.538 -21.774 1.00 51.39 136 THR C N 1
ATOM 7876 C CA . THR C 1 107 ? 22.295 -22.156 -21.986 1.00 53.95 136 THR C CA 1
ATOM 7877 C C . THR C 1 107 ? 23.802 -22.075 -22.174 1.00 52.47 136 THR C C 1
ATOM 7878 O O . THR C 1 107 ? 24.523 -23.035 -21.961 1.00 50.51 136 THR C O 1
ATOM 7882 N N . HIS C 1 108 ? 24.230 -20.909 -22.637 1.00 52.93 137 HIS C N 1
ATOM 7883 C CA . HIS C 1 108 ? 25.622 -20.611 -22.895 1.00 53.24 137 HIS C CA 1
ATOM 7884 C C . HIS C 1 108 ? 26.325 -20.320 -21.570 1.00 52.98 137 HIS C C 1
ATOM 7885 O O . HIS C 1 108 ? 27.507 -20.639 -21.431 1.00 51.77 137 HIS C O 1
ATOM 7892 N N . THR C 1 109 ? 25.602 -19.726 -20.593 1.00 53.62 138 THR C N 1
ATOM 7893 C CA . THR C 1 109 ? 26.226 -19.326 -19.349 1.00 55.06 138 THR C CA 1
ATOM 7894 C C . THR C 1 109 ? 25.550 -19.904 -18.108 1.00 54.56 138 THR C C 1
ATOM 7895 O O . THR C 1 109 ? 24.346 -20.182 -18.069 1.00 52.26 138 THR C O 1
ATOM 7899 N N . VAL C 1 110 ? 26.342 -19.923 -17.030 1.00 55.90 139 VAL C N 1
ATOM 7900 C CA . VAL C 1 110 ? 25.841 -20.231 -15.699 1.00 55.54 139 VAL C CA 1
ATOM 7901 C C . VAL C 1 110 ? 24.607 -19.399 -15.329 1.00 56.68 139 VAL C C 1
ATOM 7902 O O . VAL C 1 110 ? 23.555 -19.958 -14.957 1.00 56.13 139 VAL C O 1
ATOM 7906 N N . TYR C 1 111 ? 24.736 -18.065 -15.417 1.00 55.78 140 TYR C N 1
ATOM 7907 C CA . TYR C 1 111 ? 23.682 -17.174 -14.986 1.00 59.00 140 TYR C CA 1
ATOM 7908 C C . TYR C 1 111 ? 22.406 -17.497 -15.756 1.00 60.76 140 TYR C C 1
ATOM 7909 O O . TYR C 1 111 ? 21.307 -17.476 -15.189 1.00 61.70 140 TYR C O 1
ATOM 7918 N N . GLU C 1 112 ? 22.533 -17.656 -17.086 1.00 63.04 141 GLU C N 1
ATOM 7919 C CA . GLU C 1 112 ? 21.366 -17.955 -17.921 1.00 64.25 141 GLU C CA 1
ATOM 7920 C C . GLU C 1 112 ? 20.680 -19.249 -17.459 1.00 60.33 141 GLU C C 1
ATOM 7921 O O . GLU C 1 112 ? 19.443 -19.327 -17.544 1.00 60.84 141 GLU C O 1
ATOM 7927 N N . SER C 1 113 ? 21.450 -20.267 -17.039 1.00 55.04 142 SER C N 1
ATOM 7928 C CA . SER C 1 113 ? 20.783 -21.480 -16.589 1.00 55.95 142 SER C CA 1
ATOM 7929 C C . SER C 1 113 ? 19.957 -21.208 -15.333 1.00 58.78 142 SER C C 1
ATOM 7930 O O . SER C 1 113 ? 18.822 -21.704 -15.199 1.00 59.91 142 SER C O 1
ATOM 7933 N N . ARG C 1 114 ? 20.539 -20.449 -14.385 1.00 61.51 143 ARG C N 1
ATOM 7934 C CA . ARG C 1 114 ? 19.812 -20.143 -13.170 1.00 60.36 143 ARG C CA 1
ATOM 7935 C C . ARG C 1 114 ? 18.512 -19.425 -13.528 1.00 63.58 143 ARG C C 1
ATOM 7936 O O . ARG C 1 114 ? 17.443 -19.717 -12.980 1.00 61.52 143 ARG C O 1
ATOM 7944 N N . LEU C 1 115 ? 18.611 -18.488 -14.478 1.00 63.90 144 LEU C N 1
ATOM 7945 C CA . LEU C 1 115 ? 17.446 -17.706 -14.848 1.00 69.55 144 LEU C CA 1
ATOM 7946 C C . LEU C 1 115 ? 16.351 -18.586 -15.481 1.00 65.28 144 LEU C C 1
ATOM 7947 O O . LEU C 1 115 ? 15.166 -18.406 -15.174 1.00 63.28 144 LEU C O 1
ATOM 7952 N N . LEU C 1 116 ? 16.713 -19.504 -16.393 1.00 65.45 145 LEU C N 1
ATOM 7953 C CA . LEU C 1 116 ? 15.686 -20.338 -17.018 1.00 64.45 145 LEU C CA 1
ATOM 7954 C C . LEU C 1 116 ? 14.987 -21.208 -15.987 1.00 63.96 145 LEU C C 1
ATOM 7955 O O . LEU C 1 116 ? 13.755 -21.344 -16.007 1.00 69.51 145 LEU C O 1
ATOM 7960 N N . THR C 1 117 ? 15.769 -21.731 -15.049 1.00 62.05 146 THR C N 1
ATOM 7961 C CA . THR C 1 117 ? 15.215 -22.524 -13.965 1.00 64.80 146 THR C CA 1
ATOM 7962 C C . THR C 1 117 ? 14.157 -21.761 -13.172 1.00 66.00 146 THR C C 1
ATOM 7963 O O . THR C 1 117 ? 13.116 -22.298 -12.850 1.00 62.13 146 THR C O 1
ATOM 7967 N N . LYS C 1 118 ? 14.461 -20.515 -12.807 1.00 71.32 147 LYS C N 1
ATOM 7968 C CA . LYS C 1 118 ? 13.595 -19.779 -11.906 1.00 72.85 147 LYS C CA 1
ATOM 7969 C C . LYS C 1 118 ? 12.369 -19.237 -12.645 1.00 74.89 147 LYS C C 1
ATOM 7970 O O . LYS C 1 118 ? 11.306 -19.075 -12.029 1.00 75.86 147 LYS C O 1
ATOM 7976 N N . LEU C 1 119 ? 12.489 -19.009 -13.962 1.00 71.28 148 LEU C N 1
ATOM 7977 C CA . LEU C 1 119 ? 11.339 -18.635 -14.782 1.00 73.01 148 LEU C CA 1
ATOM 7978 C C . LEU C 1 119 ? 10.359 -19.797 -14.929 1.00 68.88 148 LEU C C 1
ATOM 7979 O O . LEU C 1 119 ? 9.142 -19.585 -14.909 1.00 66.18 148 LEU C O 1
ATOM 7984 N N . ALA C 1 120 ? 10.876 -21.021 -15.054 1.00 69.18 149 ALA C N 1
ATOM 7985 C CA . ALA C 1 120 ? 10.062 -22.238 -15.164 1.00 68.63 149 ALA C CA 1
ATOM 7986 C C . ALA C 1 120 ? 9.196 -22.431 -13.928 1.00 70.86 149 ALA C C 1
ATOM 7987 O O . ALA C 1 120 ? 8.049 -22.807 -14.021 1.00 71.16 149 ALA C O 1
ATOM 7989 N N . ASP C 1 121 ? 9.798 -22.216 -12.770 1.00 74.30 150 ASP C N 1
ATOM 7990 C CA . ASP C 1 121 ? 9.126 -22.163 -11.477 1.00 78.24 150 ASP C CA 1
ATOM 7991 C C . ASP C 1 121 ? 8.061 -21.066 -11.456 1.00 78.71 150 ASP C C 1
ATOM 7992 O O . ASP C 1 121 ? 6.905 -21.301 -11.084 1.00 73.59 150 ASP C O 1
ATOM 7997 N N . LYS C 1 122 ? 8.475 -19.841 -11.814 1.00 78.99 151 LYS C N 1
ATOM 7998 C CA . LYS C 1 122 ? 7.608 -18.713 -11.592 1.00 80.16 151 LYS C CA 1
ATOM 7999 C C . LYS C 1 122 ? 6.366 -18.837 -12.473 1.00 79.38 151 LYS C C 1
ATOM 8000 O O . LYS C 1 122 ? 5.252 -18.656 -11.987 1.00 77.20 151 LYS C O 1
ATOM 8006 N N . TYR C 1 123 ? 6.555 -19.125 -13.773 1.00 78.88 152 TYR C N 1
ATOM 8007 C CA . TYR C 1 123 ? 5.440 -19.190 -14.716 1.00 78.90 152 TYR C CA 1
ATOM 8008 C C . TYR C 1 123 ? 4.815 -20.593 -14.718 1.00 76.11 152 TYR C C 1
ATOM 8009 O O . TYR C 1 123 ? 3.819 -20.800 -15.380 1.00 73.48 152 TYR C O 1
ATOM 8018 N N . LYS C 1 124 ? 5.395 -21.569 -14.010 1.00 76.39 153 LYS C N 1
ATOM 8019 C CA . LYS C 1 124 ? 4.803 -22.897 -13.826 1.00 80.29 153 LYS C CA 1
ATOM 8020 C C . LYS C 1 124 ? 4.525 -23.590 -15.161 1.00 75.86 153 LYS C C 1
ATOM 8021 O O . LYS C 1 124 ? 3.499 -24.230 -15.369 1.00 74.82 153 LYS C O 1
ATOM 8027 N N . VAL C 1 125 ? 5.490 -23.467 -16.058 1.00 76.03 154 VAL C N 1
ATOM 8028 C CA . VAL C 1 125 ? 5.420 -24.086 -17.367 1.00 77.98 154 VAL C CA 1
ATOM 8029 C C . VAL C 1 125 ? 6.273 -25.358 -17.356 1.00 73.71 154 VAL C C 1
ATOM 8030 O O . VAL C 1 125 ? 7.165 -25.498 -16.527 1.00 67.44 154 VAL C O 1
ATOM 8034 N N . ALA C 1 126 ? 5.975 -26.259 -18.305 1.00 72.63 155 ALA C N 1
ATOM 8035 C CA . ALA C 1 126 ? 6.732 -27.489 -18.487 1.00 68.79 155 ALA C CA 1
ATOM 8036 C C . ALA C 1 126 ? 7.942 -27.204 -19.367 1.00 64.27 155 ALA C C 1
ATOM 8037 O O . ALA C 1 126 ? 7.842 -26.453 -20.342 1.00 64.11 155 ALA C O 1
ATOM 8039 N N . THR C 1 127 ? 9.056 -27.831 -19.026 1.00 61.13 156 THR C N 1
ATOM 8040 C CA . THR C 1 127 ? 10.326 -27.564 -19.659 1.00 58.12 156 THR C CA 1
ATOM 8041 C C . THR C 1 127 ? 11.031 -28.876 -19.932 1.00 55.59 156 THR C C 1
ATOM 8042 O O . THR C 1 127 ? 10.821 -29.839 -19.208 1.00 56.88 156 THR C O 1
ATOM 8046 N N . GLN C 1 128 ? 11.924 -28.881 -20.926 1.00 52.64 157 GLN C N 1
ATOM 8047 C CA . GLN C 1 128 ? 12.677 -30.079 -21.252 1.00 49.88 157 GLN C CA 1
ATOM 8048 C C . GLN C 1 128 ? 13.958 -29.656 -21.920 1.00 48.56 157 GLN C C 1
ATOM 8049 O O . GLN C 1 128 ? 13.895 -28.988 -22.933 1.00 51.75 157 GLN C O 1
ATOM 8055 N N . MET C 1 129 ? 15.104 -30.014 -21.353 1.00 47.29 158 MET C N 1
ATOM 8056 C CA . MET C 1 129 ? 16.342 -29.845 -22.073 1.00 46.81 158 MET C CA 1
ATOM 8057 C C . MET C 1 129 ? 16.459 -31.047 -22.992 1.00 47.01 158 MET C C 1
ATOM 8058 O O . MET C 1 129 ? 15.976 -32.113 -22.623 1.00 47.74 158 MET C O 1
ATOM 8063 N N . GLY C 1 130 ? 17.103 -30.869 -24.154 1.00 46.37 159 GLY C N 1
ATOM 8064 C CA . GLY C 1 130 ? 17.104 -31.851 -25.216 1.00 46.18 159 GLY C CA 1
ATOM 8065 C C . GLY C 1 130 ? 18.189 -32.929 -25.083 1.00 44.78 159 GLY C C 1
ATOM 8066 O O . GLY C 1 130 ? 18.657 -33.442 -26.098 1.00 43.28 159 GLY C O 1
ATOM 8067 N N . ASN C 1 131 ? 18.549 -33.331 -23.865 1.00 44.35 160 ASN C N 1
ATOM 8068 C CA . ASN C 1 131 ? 19.445 -34.480 -23.695 1.00 44.55 160 ASN C CA 1
ATOM 8069 C C . ASN C 1 131 ? 18.625 -35.777 -23.638 1.00 43.97 160 ASN C C 1
ATOM 8070 O O . ASN C 1 131 ? 18.177 -36.180 -22.569 1.00 45.06 160 ASN C O 1
ATOM 8075 N N . GLN C 1 132 ? 18.349 -36.354 -24.814 1.00 43.21 161 GLN C N 1
ATOM 8076 C CA . GLN C 1 132 ? 17.323 -37.385 -24.994 1.00 41.75 161 GLN C CA 1
ATOM 8077 C C . GLN C 1 132 ? 17.695 -38.675 -24.255 1.00 40.63 161 GLN C C 1
ATOM 8078 O O . GLN C 1 132 ? 16.788 -39.474 -23.951 1.00 39.72 161 GLN C O 1
ATOM 8084 N N . GLY C 1 133 ? 18.994 -38.880 -23.937 1.00 38.44 162 GLY C N 1
ATOM 8085 C CA . GLY C 1 133 ? 19.424 -40.015 -23.123 1.00 37.87 162 GLY C CA 1
ATOM 8086 C C . GLY C 1 133 ? 18.703 -40.096 -21.768 1.00 38.61 162 GLY C C 1
ATOM 8087 O O . GLY C 1 133 ? 18.542 -41.207 -21.196 1.00 38.37 162 GLY C O 1
ATOM 8088 N N . ALA C 1 134 ? 18.240 -38.926 -21.256 1.00 37.80 163 ALA C N 1
ATOM 8089 C CA . ALA C 1 134 ? 17.601 -38.881 -19.960 1.00 37.70 163 ALA C CA 1
ATOM 8090 C C . ALA C 1 134 ? 16.275 -39.649 -19.964 1.00 39.25 163 ALA C C 1
ATOM 8091 O O . ALA C 1 134 ? 15.798 -40.039 -18.890 1.00 38.47 163 ALA C O 1
ATOM 8093 N N . SER C 1 135 ? 15.739 -39.928 -21.174 1.00 39.65 164 SER C N 1
ATOM 8094 C CA . SER C 1 135 ? 14.451 -40.603 -21.300 1.00 41.85 164 SER C CA 1
ATOM 8095 C C . SER C 1 135 ? 14.652 -42.068 -21.675 1.00 41.60 164 SER C C 1
ATOM 8096 O O . SER C 1 135 ? 13.674 -42.781 -21.809 1.00 43.31 164 SER C O 1
ATOM 8099 N N . ASP C 1 136 ? 15.899 -42.559 -21.765 1.00 41.00 165 ASP C N 1
ATOM 8100 C CA . ASP C 1 136 ? 16.111 -43.954 -22.150 1.00 41.83 165 ASP C CA 1
ATOM 8101 C C . ASP C 1 136 ? 16.319 -44.844 -20.917 1.00 40.84 165 ASP C C 1
ATOM 8102 O O . ASP C 1 136 ? 16.393 -44.398 -19.750 1.00 39.59 165 ASP C O 1
ATOM 8107 N N . GLU C 1 137 ? 16.424 -46.134 -21.209 1.00 40.85 166 GLU C N 1
ATOM 8108 C CA . GLU C 1 137 ? 16.605 -47.156 -20.199 1.00 42.57 166 GLU C CA 1
ATOM 8109 C C . GLU C 1 137 ? 17.999 -47.148 -19.564 1.00 39.74 166 GLU C C 1
ATOM 8110 O O . GLU C 1 137 ? 18.123 -47.427 -18.368 1.00 39.02 166 GLU C O 1
ATOM 8116 N N . GLY C 1 138 ? 19.061 -46.953 -20.362 1.00 38.65 167 GLY C N 1
ATOM 8117 C CA . GLY C 1 138 ? 20.412 -46.971 -19.779 1.00 38.12 167 GLY C CA 1
ATOM 8118 C C . GLY C 1 138 ? 20.574 -46.235 -18.445 1.00 36.54 167 GLY C C 1
ATOM 8119 O O . GLY C 1 138 ? 21.027 -46.759 -17.451 1.00 36.26 167 GLY C O 1
ATOM 8120 N N . VAL C 1 139 ? 20.227 -44.973 -18.409 1.00 39.36 168 VAL C N 1
ATOM 8121 C CA . VAL C 1 139 ? 20.387 -44.228 -17.172 1.00 42.57 168 VAL C CA 1
ATOM 8122 C C . VAL C 1 139 ? 19.616 -44.889 -16.050 1.00 41.34 168 VAL C C 1
ATOM 8123 O O . VAL C 1 139 ? 20.007 -44.705 -14.920 1.00 39.48 168 VAL C O 1
ATOM 8127 N N . ARG C 1 140 ? 18.394 -45.377 -16.346 1.00 41.52 169 ARG C N 1
ATOM 8128 C CA . ARG C 1 140 ? 17.579 -45.941 -15.297 1.00 40.19 169 ARG C CA 1
ATOM 8129 C C . ARG C 1 140 ? 18.371 -47.082 -14.669 1.00 38.61 169 ARG C C 1
ATOM 8130 O O . ARG C 1 140 ? 18.395 -47.218 -13.445 1.00 37.88 169 ARG C O 1
ATOM 8138 N N . LYS C 1 141 ? 19.038 -47.894 -15.486 1.00 37.64 170 LYS C N 1
ATOM 8139 C CA . LYS C 1 141 ? 19.843 -48.963 -14.940 1.00 37.63 170 LYS C CA 1
ATOM 8140 C C . LYS C 1 141 ? 21.016 -48.441 -14.129 1.00 36.32 170 LYS C C 1
ATOM 8141 O O . LYS C 1 141 ? 21.316 -48.899 -13.022 1.00 34.03 170 LYS C O 1
ATOM 8147 N N . VAL C 1 142 ? 21.696 -47.442 -14.655 1.00 35.87 171 VAL C N 1
ATOM 8148 C CA . VAL C 1 142 ? 22.891 -46.987 -13.947 1.00 34.63 171 VAL C CA 1
ATOM 8149 C C . VAL C 1 142 ? 22.438 -46.502 -12.570 1.00 35.04 171 VAL C C 1
ATOM 8150 O O . VAL C 1 142 ? 23.073 -46.790 -11.571 1.00 33.39 171 VAL C O 1
ATOM 8154 N N . CYS C 1 143 ? 21.313 -45.762 -12.504 1.00 34.61 172 CYS C N 1
ATOM 8155 C CA . CYS C 1 143 ? 20.883 -45.182 -11.244 1.00 35.70 172 CYS C CA 1
ATOM 8156 C C . CYS C 1 143 ? 20.483 -46.307 -10.290 1.00 36.88 172 CYS C C 1
ATOM 8157 O O . CYS C 1 143 ? 20.884 -46.344 -9.132 1.00 36.65 172 CYS C O 1
ATOM 8160 N N . GLU C 1 144 ? 19.651 -47.212 -10.795 1.00 37.32 173 GLU C N 1
ATOM 8161 C CA . GLU C 1 144 ? 19.156 -48.287 -9.966 1.00 39.15 173 GLU C CA 1
ATOM 8162 C C . GLU C 1 144 ? 20.274 -49.217 -9.490 1.00 37.44 173 GLU C C 1
ATOM 8163 O O . GLU C 1 144 ? 20.213 -49.739 -8.376 1.00 37.99 173 GLU C O 1
ATOM 8169 N N . TRP C 1 145 ? 21.314 -49.432 -10.304 1.00 35.57 174 TRP C N 1
ATOM 8170 C CA . TRP C 1 145 ? 22.374 -50.272 -9.805 1.00 34.48 174 TRP C CA 1
ATOM 8171 C C . TRP C 1 145 ? 23.098 -49.587 -8.685 1.00 33.13 174 TRP C C 1
ATOM 8172 O O . TRP C 1 145 ? 23.339 -50.184 -7.654 1.00 31.82 174 TRP C O 1
ATOM 8183 N N . ILE C 1 146 ? 23.485 -48.315 -8.905 1.00 33.29 175 ILE C N 1
ATOM 8184 C CA . ILE C 1 146 ? 24.256 -47.612 -7.917 1.00 31.76 175 ILE C CA 1
ATOM 8185 C C . ILE C 1 146 ? 23.469 -47.506 -6.629 1.00 31.75 175 ILE C C 1
ATOM 8186 O O . ILE C 1 146 ? 24.059 -47.786 -5.576 1.00 31.41 175 ILE C O 1
ATOM 8191 N N . TRP C 1 147 ? 22.185 -47.127 -6.701 1.00 31.75 176 TRP C N 1
ATOM 8192 C CA . TRP C 1 147 ? 21.370 -46.889 -5.531 1.00 32.22 176 TRP C CA 1
ATOM 8193 C C . TRP C 1 147 ? 21.121 -48.167 -4.730 1.00 32.62 176 TRP C C 1
ATOM 8194 O O . TRP C 1 147 ? 20.809 -48.133 -3.524 1.00 32.28 176 TRP C O 1
ATOM 8205 N N . ASN C 1 148 ? 21.159 -49.327 -5.409 1.00 32.88 177 ASN C N 1
ATOM 8206 C CA . ASN C 1 148 ? 21.007 -50.580 -4.697 1.00 32.71 177 ASN C CA 1
ATOM 8207 C C . ASN C 1 148 ? 22.329 -51.153 -4.155 1.00 32.15 177 ASN C C 1
ATOM 8208 O O . ASN C 1 148 ? 22.353 -52.270 -3.592 1.00 31.60 177 ASN C O 1
ATOM 8213 N N . GLY C 1 149 ? 23.438 -50.423 -4.329 1.00 31.01 178 GLY C N 1
ATOM 8214 C CA . GLY C 1 149 ? 24.689 -50.858 -3.734 1.00 31.54 178 GLY C CA 1
ATOM 8215 C C . GLY C 1 149 ? 25.462 -51.848 -4.623 1.00 32.20 178 GLY C C 1
ATOM 8216 O O . GLY C 1 149 ? 26.456 -52.431 -4.198 1.00 33.30 178 GLY C O 1
ATOM 8217 N N . GLU C 1 150 ? 25.121 -51.934 -5.894 1.00 32.41 179 GLU C N 1
ATOM 8218 C CA . GLU C 1 150 ? 25.711 -52.945 -6.757 1.00 33.57 179 GLU C CA 1
ATOM 8219 C C . GLU C 1 150 ? 27.198 -52.718 -6.985 1.00 33.61 179 GLU C C 1
ATOM 8220 O O . GLU C 1 150 ? 27.890 -53.688 -7.203 1.00 37.33 179 GLU C O 1
ATOM 8226 N N . ILE C 1 151 ? 27.685 -51.479 -6.940 1.00 32.77 180 ILE C N 1
ATOM 8227 C CA . ILE C 1 151 ? 29.099 -51.248 -7.170 1.00 31.93 180 ILE C CA 1
ATOM 8228 C C . ILE C 1 151 ? 29.806 -50.696 -5.953 1.00 31.34 180 ILE C C 1
ATOM 8229 O O . ILE C 1 151 ? 31.004 -50.425 -6.003 1.00 31.63 180 ILE C O 1
ATOM 8234 N N . GLY C 1 152 ? 29.094 -50.570 -4.844 1.00 31.79 181 GLY C N 1
ATOM 8235 C CA . GLY C 1 152 ? 29.653 -49.923 -3.671 1.00 31.81 181 GLY C CA 1
ATOM 8236 C C . GLY C 1 152 ? 29.666 -48.396 -3.866 1.00 31.47 181 GLY C C 1
ATOM 8237 O O . GLY C 1 152 ? 29.032 -47.889 -4.774 1.00 31.35 181 GLY C O 1
ATOM 8238 N N . GLU C 1 153 ? 30.456 -47.724 -3.075 1.00 31.57 182 GLU C N 1
ATOM 8239 C CA . GLU C 1 153 ? 30.610 -46.258 -3.129 1.00 33.15 182 GLU C CA 1
ATOM 8240 C C . GLU C 1 153 ? 31.561 -45.843 -4.248 1.00 32.86 182 GLU C C 1
ATOM 8241 O O . GLU C 1 153 ? 32.426 -46.637 -4.618 1.00 32.41 182 GLU C O 1
ATOM 8247 N N . VAL C 1 154 ? 31.350 -44.627 -4.750 1.00 32.05 183 VAL C N 1
ATOM 8248 C CA . VAL C 1 154 ? 32.051 -44.117 -5.907 1.00 31.77 183 VAL C CA 1
ATOM 8249 C C . VAL C 1 154 ? 32.714 -42.792 -5.538 1.00 31.87 183 VAL C C 1
ATOM 8250 O O . VAL C 1 154 ? 32.055 -41.782 -5.204 1.00 30.43 183 VAL C O 1
ATOM 8254 N N . ARG C 1 155 ? 34.052 -42.839 -5.556 1.00 33.20 184 ARG C N 1
ATOM 8255 C CA . ARG C 1 155 ? 34.917 -41.721 -5.265 1.00 35.39 184 ARG C CA 1
ATOM 8256 C C . ARG C 1 155 ? 35.567 -41.188 -6.524 1.00 35.16 184 ARG C C 1
ATOM 8257 O O . ARG C 1 155 ? 36.085 -40.091 -6.485 1.00 36.48 184 ARG C O 1
ATOM 8265 N N . LYS C 1 156 ? 35.403 -41.838 -7.663 1.00 34.82 185 LYS C N 1
ATOM 8266 C CA . LYS C 1 156 ? 36.096 -41.460 -8.852 1.00 35.53 185 LYS C CA 1
ATOM 8267 C C . LYS C 1 156 ? 35.257 -41.934 -10.028 1.00 33.74 185 LYS C C 1
ATOM 8268 O O . LYS C 1 156 ? 34.869 -43.122 -10.095 1.00 32.28 185 LYS C O 1
ATOM 8274 N N . VAL C 1 157 ? 35.051 -41.009 -10.948 1.00 32.97 186 VAL C N 1
ATOM 8275 C CA . VAL C 1 157 ? 34.416 -41.230 -12.229 1.00 33.46 186 VAL C CA 1
ATOM 8276 C C . VAL C 1 157 ? 35.257 -40.607 -13.317 1.00 33.43 186 VAL C C 1
ATOM 8277 O O . VAL C 1 157 ? 35.612 -39.443 -13.229 1.00 32.37 186 VAL C O 1
ATOM 8281 N N . GLU C 1 158 ? 35.461 -41.358 -14.391 1.00 34.86 187 GLU C N 1
ATOM 8282 C CA . GLU C 1 158 ? 36.165 -40.886 -15.565 1.00 38.25 187 GLU C CA 1
ATOM 8283 C C . GLU C 1 158 ? 35.268 -40.907 -16.784 1.00 37.38 187 GLU C C 1
ATOM 8284 O O . GLU C 1 158 ? 34.559 -41.891 -16.999 1.00 35.60 187 GLU C O 1
ATOM 8290 N N . THR C 1 159 ? 35.329 -39.836 -17.576 1.00 36.16 188 THR C N 1
ATOM 8291 C CA . THR C 1 159 ? 34.392 -39.668 -18.660 1.00 36.77 188 THR C CA 1
ATOM 8292 C C . THR C 1 159 ? 35.085 -39.036 -19.830 1.00 36.14 188 THR C C 1
ATOM 8293 O O . THR C 1 159 ? 36.039 -38.244 -19.657 1.00 37.67 188 THR C O 1
ATOM 8297 N N . PHE C 1 160 ? 34.565 -39.304 -21.008 1.00 35.23 189 PHE C N 1
ATOM 8298 C CA . PHE C 1 160 ? 35.151 -38.693 -22.166 1.00 36.69 189 PHE C CA 1
ATOM 8299 C C . PHE C 1 160 ? 34.252 -38.752 -23.375 1.00 38.25 189 PHE C C 1
ATOM 8300 O O . PHE C 1 160 ? 33.298 -39.540 -23.389 1.00 35.99 189 PHE C O 1
ATOM 8308 N N . THR C 1 161 ? 34.557 -37.865 -24.335 1.00 38.27 190 THR C N 1
ATOM 8309 C CA . THR C 1 161 ? 33.933 -37.910 -25.646 1.00 40.49 190 THR C CA 1
ATOM 8310 C C . THR C 1 161 ? 35.030 -37.851 -26.700 1.00 41.27 190 THR C C 1
ATOM 8311 O O . THR C 1 161 ? 36.143 -37.329 -26.422 1.00 42.74 190 THR C O 1
ATOM 8315 N N . ASP C 1 162 ? 34.673 -38.329 -27.897 1.00 40.22 191 ASP C N 1
ATOM 8316 C CA . ASP C 1 162 ? 35.528 -38.242 -29.066 1.00 41.20 191 ASP C CA 1
ATOM 8317 C C . ASP C 1 162 ? 35.369 -36.879 -29.742 1.00 41.05 191 ASP C C 1
ATOM 8318 O O . ASP C 1 162 ? 36.142 -36.533 -30.631 1.00 42.84 191 ASP C O 1
ATOM 8323 N N . ARG C 1 163 ? 34.394 -36.075 -29.322 1.00 40.91 192 ARG C N 1
ATOM 8324 C CA . ARG C 1 163 ? 34.280 -34.745 -29.868 1.00 41.93 192 ARG C CA 1
ATOM 8325 C C . ARG C 1 163 ? 35.498 -33.915 -29.414 1.00 44.26 192 ARG C C 1
ATOM 8326 O O . ARG C 1 163 ? 36.034 -34.178 -28.333 1.00 41.20 192 ARG C O 1
ATOM 8334 N N . PRO C 1 164 ? 35.860 -32.767 -30.050 1.00 46.65 193 PRO C N 1
ATOM 8335 C CA . PRO C 1 164 ? 35.148 -32.192 -31.184 1.00 51.86 193 PRO C CA 1
ATOM 8336 C C . PRO C 1 164 ? 35.379 -32.899 -32.521 1.00 57.25 193 PRO C C 1
ATOM 8337 O O . PRO C 1 164 ? 36.425 -33.529 -32.744 1.00 58.85 193 PRO C O 1
ATOM 8341 N N . ILE C 1 165 ? 34.336 -32.841 -33.375 1.00 64.92 194 ILE C N 1
ATOM 8342 C CA . ILE C 1 165 ? 34.508 -33.321 -34.744 1.00 70.89 194 ILE C CA 1
ATOM 8343 C C . ILE C 1 165 ? 34.603 -32.120 -35.685 1.00 64.36 194 ILE C C 1
ATOM 8344 O O . ILE C 1 165 ? 35.335 -32.186 -36.672 1.00 69.46 194 ILE C O 1
ATOM 8349 N N . TRP C 1 166 ? 34.011 -31.004 -35.262 1.00 56.61 195 TRP C N 1
ATOM 8350 C CA . TRP C 1 166 ? 34.049 -29.773 -36.032 1.00 56.94 195 TRP C CA 1
ATOM 8351 C C . TRP C 1 166 ? 35.357 -29.062 -35.723 1.00 56.07 195 TRP C C 1
ATOM 8352 O O . TRP C 1 166 ? 35.888 -29.319 -34.671 1.00 53.25 195 TRP C O 1
ATOM 8363 N N . PRO C 1 167 ? 35.894 -28.172 -36.590 1.00 61.30 196 PRO C N 1
ATOM 8364 C CA . PRO C 1 167 ? 37.220 -27.555 -36.372 1.00 60.86 196 PRO C CA 1
ATOM 8365 C C . PRO C 1 167 ? 37.268 -26.620 -35.163 1.00 58.80 196 PRO C C 1
ATOM 8366 O O . PRO C 1 167 ? 36.369 -25.783 -34.962 1.00 58.46 196 PRO C O 1
ATOM 8370 N N . GLN C 1 168 ? 38.290 -26.845 -34.325 1.00 58.06 197 GLN C N 1
ATOM 8371 C CA . GLN C 1 168 ? 38.543 -25.989 -33.181 1.00 56.97 197 GLN C CA 1
ATOM 8372 C C . GLN C 1 168 ? 39.975 -25.450 -33.257 1.00 55.58 197 GLN C C 1
ATOM 8373 O O . GLN C 1 168 ? 40.694 -25.689 -34.214 1.00 54.68 197 GLN C O 1
ATOM 8379 N N . GLY C 1 169 ? 40.330 -24.626 -32.276 1.00 55.53 198 GLY C N 1
ATOM 8380 C CA . GLY C 1 169 ? 41.655 -24.039 -32.228 1.00 56.04 198 GLY C CA 1
ATOM 8381 C C . GLY C 1 169 ? 41.899 -23.035 -33.344 1.00 57.45 198 GLY C C 1
ATOM 8382 O O . GLY C 1 169 ? 43.009 -22.921 -33.783 1.00 55.86 198 GLY C O 1
ATOM 8383 N N . LEU C 1 170 ? 40.871 -22.316 -33.809 1.00 62.44 199 LEU C N 1
ATOM 8384 C CA . LEU C 1 170 ? 40.972 -21.475 -35.005 1.00 62.47 199 LEU C CA 1
ATOM 8385 C C . LEU C 1 170 ? 41.310 -20.030 -34.635 1.00 64.56 199 LEU C C 1
ATOM 8386 O O . LEU C 1 170 ? 41.067 -19.594 -33.518 1.00 63.64 199 LEU C O 1
ATOM 8391 N N . SER C 1 171 ? 41.791 -19.254 -35.613 1.00 64.26 200 SER C N 1
ATOM 8392 C CA . SER C 1 171 ? 41.780 -17.808 -35.464 1.00 66.80 200 SER C CA 1
ATOM 8393 C C . SER C 1 171 ? 40.598 -17.229 -36.233 1.00 66.68 200 SER C C 1
ATOM 8394 O O . SER C 1 171 ? 40.182 -17.794 -37.226 1.00 70.03 200 SER C O 1
ATOM 8397 N N . ARG C 1 172 ? 40.137 -16.057 -35.822 1.00 68.50 201 ARG C N 1
ATOM 8398 C CA . ARG C 1 172 ? 39.241 -15.249 -36.641 1.00 71.15 201 ARG C CA 1
ATOM 8399 C C . ARG C 1 172 ? 39.680 -15.219 -38.098 1.00 72.28 201 ARG C C 1
ATOM 8400 O O . ARG C 1 172 ? 40.819 -14.894 -38.410 1.00 71.08 201 ARG C O 1
ATOM 8408 N N . PRO C 1 173 ? 38.821 -15.588 -39.064 1.00 74.31 202 PRO C N 1
ATOM 8409 C CA . PRO C 1 173 ? 39.191 -15.381 -40.461 1.00 76.03 202 PRO C CA 1
ATOM 8410 C C . PRO C 1 173 ? 39.201 -13.884 -40.765 1.00 79.67 202 PRO C C 1
ATOM 8411 O O . PRO C 1 173 ? 38.448 -13.096 -40.190 1.00 76.33 202 PRO C O 1
ATOM 8415 N N . GLU C 1 174 ? 40.093 -13.526 -41.685 1.00 87.52 203 GLU C N 1
ATOM 8416 C CA . GLU C 1 174 ? 40.543 -12.156 -41.903 1.00 94.81 203 GLU C CA 1
ATOM 8417 C C . GLU C 1 174 ? 39.724 -11.525 -43.024 1.00 99.14 203 GLU C C 1
ATOM 8418 O O . GLU C 1 174 ? 39.358 -10.363 -42.959 1.00 96.66 203 GLU C O 1
ATOM 8424 N N . ASP C 1 175 ? 39.448 -12.331 -44.053 1.00 108.62 204 ASP C N 1
ATOM 8425 C CA . ASP C 1 175 ? 38.796 -11.893 -45.275 1.00 115.00 204 ASP C CA 1
ATOM 8426 C C . ASP C 1 175 ? 37.420 -11.303 -44.976 1.00 114.99 204 ASP C C 1
ATOM 8427 O O . ASP C 1 175 ? 36.786 -11.642 -43.996 1.00 114.10 204 ASP C O 1
ATOM 8432 N N . ASP C 1 176 ? 36.972 -10.423 -45.870 1.00 116.72 205 ASP C N 1
ATOM 8433 C CA . ASP C 1 176 ? 35.624 -9.870 -45.923 1.00 113.86 205 ASP C CA 1
ATOM 8434 C C . ASP C 1 176 ? 34.757 -10.876 -46.708 1.00 108.55 205 ASP C C 1
ATOM 8435 O O . ASP C 1 176 ? 35.170 -11.281 -47.792 1.00 112.06 205 ASP C O 1
ATOM 8440 N N . GLN C 1 177 ? 33.619 -11.325 -46.152 1.00 97.68 206 GLN C N 1
ATOM 8441 C CA . GLN C 1 177 ? 32.653 -12.102 -46.914 1.00 91.15 206 GLN C CA 1
ATOM 8442 C C . GLN C 1 177 ? 31.333 -11.334 -46.955 1.00 90.97 206 GLN C C 1
ATOM 8443 O O . GLN C 1 177 ? 30.917 -10.787 -45.944 1.00 89.58 206 GLN C O 1
ATOM 8449 N N . ARG C 1 178 ? 30.660 -11.306 -48.108 1.00 91.82 207 ARG C N 1
ATOM 8450 C CA . ARG C 1 178 ? 29.335 -10.709 -48.163 1.00 92.30 207 ARG C CA 1
ATOM 8451 C C . ARG C 1 178 ? 28.357 -11.645 -47.442 1.00 86.76 207 ARG C C 1
ATOM 8452 O O . ARG C 1 178 ? 28.501 -12.862 -47.466 1.00 83.95 207 ARG C O 1
ATOM 8460 N N . ILE C 1 179 ? 27.386 -11.035 -46.755 1.00 84.37 208 ILE C N 1
ATOM 8461 C CA . ILE C 1 179 ? 26.309 -11.726 -46.064 1.00 81.25 208 ILE C CA 1
ATOM 8462 C C . ILE C 1 179 ? 25.313 -12.268 -47.081 1.00 82.68 208 ILE C C 1
ATOM 8463 O O . ILE C 1 179 ? 24.656 -11.466 -47.733 1.00 90.44 208 ILE C O 1
ATOM 8468 N N . PRO C 1 180 ? 25.090 -13.588 -47.248 1.00 81.02 209 PRO C N 1
ATOM 8469 C CA . PRO C 1 180 ? 24.110 -14.072 -48.223 1.00 82.34 209 PRO C CA 1
ATOM 8470 C C . PRO C 1 180 ? 22.762 -13.439 -47.894 1.00 84.14 209 PRO C C 1
ATOM 8471 O O . PRO C 1 180 ? 22.475 -13.181 -46.734 1.00 81.92 209 PRO C O 1
ATOM 8475 N N . LYS C 1 181 ? 21.954 -13.153 -48.924 1.00 88.37 210 LYS C N 1
ATOM 8476 C CA . LYS C 1 181 ? 20.706 -12.420 -48.726 1.00 89.04 210 LYS C CA 1
ATOM 8477 C C . LYS C 1 181 ? 19.657 -13.336 -48.081 1.00 84.85 210 LYS C C 1
ATOM 8478 O O . LYS C 1 181 ? 18.664 -12.862 -47.553 1.00 86.52 210 LYS C O 1
ATOM 8484 N N . THR C 1 182 ? 19.918 -14.640 -48.007 1.00 80.61 211 THR C N 1
ATOM 8485 C CA . THR C 1 182 ? 19.061 -15.568 -47.274 1.00 77.88 211 THR C CA 1
ATOM 8486 C C . THR C 1 182 ? 19.438 -15.667 -45.778 1.00 75.70 211 THR C C 1
ATOM 8487 O O . THR C 1 182 ? 18.847 -16.422 -45.014 1.00 70.38 211 THR C O 1
ATOM 8491 N N . LEU C 1 183 ? 20.427 -14.894 -45.322 1.00 75.37 212 LEU C N 1
ATOM 8492 C CA . LEU C 1 183 ? 20.916 -15.038 -43.964 1.00 74.16 212 LEU C CA 1
ATOM 8493 C C . LEU C 1 183 ? 20.718 -13.739 -43.197 1.00 73.53 212 LEU C C 1
ATOM 8494 O O . LEU C 1 183 ? 21.221 -12.707 -43.576 1.00 76.00 212 LEU C O 1
ATOM 8499 N N . ASN C 1 184 ? 20.080 -13.830 -42.039 1.00 72.97 213 ASN C N 1
ATOM 8500 C CA . ASN C 1 184 ? 19.932 -12.698 -41.141 1.00 73.43 213 ASN C CA 1
ATOM 8501 C C . ASN C 1 184 ? 21.046 -12.713 -40.097 1.00 72.45 213 ASN C C 1
ATOM 8502 O O . ASN C 1 184 ? 20.869 -13.122 -38.950 1.00 74.02 213 ASN C O 1
ATOM 8507 N N . TRP C 1 185 ? 22.211 -12.232 -40.504 1.00 72.57 214 TRP C N 1
ATOM 8508 C CA . TRP C 1 185 ? 23.396 -12.270 -39.671 1.00 73.08 214 TRP C CA 1
ATOM 8509 C C . TRP C 1 185 ? 23.146 -11.566 -38.346 1.00 75.68 214 TRP C C 1
ATOM 8510 O O . TRP C 1 185 ? 23.578 -12.057 -37.316 1.00 74.39 214 TRP C O 1
ATOM 8521 N N . ASP C 1 186 ? 22.390 -10.463 -38.335 1.00 80.14 215 ASP C N 1
ATOM 8522 C CA . ASP C 1 186 ? 22.268 -9.693 -37.107 1.00 81.08 215 ASP C CA 1
ATOM 8523 C C . ASP C 1 186 ? 21.524 -10.509 -36.041 1.00 80.87 215 ASP C C 1
ATOM 8524 O O . ASP C 1 186 ? 21.857 -10.446 -34.857 1.00 84.93 215 ASP C O 1
ATOM 8529 N N . ALA C 1 187 ? 20.517 -11.283 -36.443 1.00 77.36 216 ALA C N 1
ATOM 8530 C CA . ALA C 1 187 ? 19.773 -12.062 -35.478 1.00 74.04 216 ALA C CA 1
ATOM 8531 C C . ALA C 1 187 ? 20.561 -13.319 -35.083 1.00 72.64 216 ALA C C 1
ATOM 8532 O O . ALA C 1 187 ? 20.296 -13.897 -34.031 1.00 72.50 216 ALA C O 1
ATOM 8534 N N . PHE C 1 188 ? 21.492 -13.781 -35.931 1.00 69.79 217 PHE C N 1
ATOM 8535 C CA . PHE C 1 188 ? 22.373 -14.862 -35.535 1.00 67.53 217 PHE C CA 1
ATOM 8536 C C . PHE C 1 188 ? 23.248 -14.407 -34.382 1.00 67.43 217 PHE C C 1
ATOM 8537 O O . PHE C 1 188 ? 23.383 -15.099 -33.382 1.00 68.25 217 PHE C O 1
ATOM 8545 N N . ILE C 1 189 ? 23.847 -13.221 -34.524 1.00 70.43 218 ILE C N 1
ATOM 8546 C CA . ILE C 1 189 ? 24.691 -12.643 -33.487 1.00 70.20 218 ILE C CA 1
ATOM 8547 C C . ILE C 1 189 ? 23.864 -12.489 -32.221 1.00 70.47 218 ILE C C 1
ATOM 8548 O O . ILE C 1 189 ? 24.299 -12.810 -31.132 1.00 70.33 218 ILE C O 1
ATOM 8553 N N . GLY C 1 190 ? 22.668 -11.938 -32.356 1.00 71.94 219 GLY C N 1
ATOM 8554 C CA . GLY C 1 190 ? 21.765 -11.847 -31.227 1.00 71.91 219 GLY C CA 1
ATOM 8555 C C . GLY C 1 190 ? 22.443 -11.084 -30.108 1.00 73.55 219 GLY C C 1
ATOM 8556 O O . GLY C 1 190 ? 22.993 -10.004 -30.322 1.00 76.32 219 GLY C O 1
ATOM 8557 N N . PRO C 1 191 ? 22.448 -11.609 -28.863 1.00 74.61 220 PRO C N 1
ATOM 8558 C CA . PRO C 1 191 ? 23.045 -10.846 -27.765 1.00 74.65 220 PRO C CA 1
ATOM 8559 C C . PRO C 1 191 ? 24.565 -10.902 -27.680 1.00 73.16 220 PRO C C 1
ATOM 8560 O O . PRO C 1 191 ? 25.149 -10.254 -26.831 1.00 73.64 220 PRO C O 1
ATOM 8564 N N . ALA C 1 192 ? 25.216 -11.653 -28.565 1.00 71.79 221 ALA C N 1
ATOM 8565 C CA . ALA C 1 192 ? 26.670 -11.672 -28.560 1.00 70.31 221 ALA C CA 1
ATOM 8566 C C . ALA C 1 192 ? 27.222 -10.368 -29.143 1.00 71.28 221 ALA C C 1
ATOM 8567 O O . ALA C 1 192 ? 26.496 -9.654 -29.805 1.00 71.37 221 ALA C O 1
ATOM 8569 N N . PRO C 1 193 ? 28.518 -10.062 -28.918 1.00 71.25 222 PRO C N 1
ATOM 8570 C CA . PRO C 1 193 ? 29.227 -9.008 -29.639 1.00 74.06 222 PRO C CA 1
ATOM 8571 C C . PRO C 1 193 ? 29.117 -9.199 -31.151 1.00 75.15 222 PRO C C 1
ATOM 8572 O O . PRO C 1 193 ? 29.183 -10.326 -31.639 1.00 75.44 222 PRO C O 1
ATOM 8576 N N . TYR C 1 194 ? 28.916 -8.100 -31.881 1.00 74.82 223 TYR C N 1
ATOM 8577 C CA . TYR C 1 194 ? 28.965 -8.114 -33.329 1.00 74.54 223 TYR C CA 1
ATOM 8578 C C . TYR C 1 194 ? 30.361 -8.520 -33.796 1.00 72.49 223 TYR C C 1
ATOM 8579 O O . TYR C 1 194 ? 31.367 -8.160 -33.203 1.00 70.93 223 TYR C O 1
ATOM 8588 N N . ARG C 1 195 ? 30.406 -9.272 -34.893 1.00 71.15 224 ARG C N 1
ATOM 8589 C CA . ARG C 1 195 ? 31.634 -9.474 -35.629 1.00 71.07 224 ARG C CA 1
ATOM 8590 C C . ARG C 1 195 ? 31.298 -9.658 -37.101 1.00 71.56 224 ARG C C 1
ATOM 8591 O O . ARG C 1 195 ? 30.174 -10.019 -37.432 1.00 70.79 224 ARG C O 1
ATOM 8599 N N . PRO C 1 196 ? 32.251 -9.474 -38.040 1.00 72.64 225 PRO C N 1
ATOM 8600 C CA . PRO C 1 196 ? 31.963 -9.676 -39.452 1.00 73.11 225 PRO C CA 1
ATOM 8601 C C . PRO C 1 196 ? 31.516 -11.104 -39.752 1.00 71.85 225 PRO C C 1
ATOM 8602 O O . PRO C 1 196 ? 32.017 -12.070 -39.148 1.00 71.93 225 PRO C O 1
ATOM 8606 N N . TYR C 1 197 ? 30.582 -11.214 -40.700 1.00 71.94 226 TYR C N 1
ATOM 8607 C CA . TYR C 1 197 ? 30.060 -12.488 -41.138 1.00 70.82 226 TYR C CA 1
ATOM 8608 C C . TYR C 1 197 ? 31.175 -13.290 -41.801 1.00 70.76 226 TYR C C 1
ATOM 8609 O O . TYR C 1 197 ? 32.038 -12.757 -42.492 1.00 72.73 226 TYR C O 1
ATOM 8618 N N . ASN C 1 198 ? 31.083 -14.602 -41.605 1.00 68.93 227 ASN C N 1
ATOM 8619 C CA . ASN C 1 198 ? 31.883 -15.555 -42.336 1.00 68.20 227 ASN C CA 1
ATOM 8620 C C . ASN C 1 198 ? 31.217 -16.930 -42.233 1.00 68.38 227 ASN C C 1
ATOM 8621 O O . ASN C 1 198 ? 30.667 -17.276 -41.188 1.00 70.34 227 ASN C O 1
ATOM 8626 N N . ALA C 1 199 ? 31.319 -17.738 -43.295 1.00 69.13 228 ALA C N 1
ATOM 8627 C CA . ALA C 1 199 ? 30.660 -19.044 -43.334 1.00 68.37 228 ALA C CA 1
ATOM 8628 C C . ALA C 1 199 ? 31.185 -20.004 -42.266 1.00 65.07 228 ALA C C 1
ATOM 8629 O O . ALA C 1 199 ? 30.529 -20.963 -41.923 1.00 66.01 228 ALA C O 1
ATOM 8631 N N . ILE C 1 200 ? 32.381 -19.732 -41.743 1.00 65.65 229 ILE C N 1
ATOM 8632 C CA . ILE C 1 200 ? 33.032 -20.585 -40.765 1.00 63.32 229 ILE C CA 1
ATOM 8633 C C . ILE C 1 200 ? 32.202 -20.640 -39.485 1.00 59.66 229 ILE C C 1
ATOM 8634 O O . ILE C 1 200 ? 32.413 -21.533 -38.682 1.00 60.65 229 ILE C O 1
ATOM 8639 N N . TYR C 1 201 ? 31.301 -19.679 -39.259 1.00 57.91 230 TYR C N 1
ATOM 8640 C CA . TYR C 1 201 ? 30.603 -19.570 -37.999 1.00 55.80 230 TYR C CA 1
ATOM 8641 C C . TYR C 1 201 ? 29.284 -20.338 -37.973 1.00 54.62 230 TYR C C 1
ATOM 8642 O O . TYR C 1 201 ? 28.845 -20.795 -36.928 1.00 52.91 230 TYR C O 1
ATOM 8651 N N . THR C 1 202 ? 28.571 -20.355 -39.086 1.00 55.36 231 THR C N 1
ATOM 8652 C CA . THR C 1 202 ? 27.240 -20.955 -39.118 1.00 54.85 231 THR C CA 1
ATOM 8653 C C . THR C 1 202 ? 26.972 -21.315 -40.558 1.00 56.03 231 THR C C 1
ATOM 8654 O O . THR C 1 202 ? 27.496 -20.674 -41.464 1.00 57.41 231 THR C O 1
ATOM 8658 N N . PRO C 1 203 ? 26.211 -22.370 -40.823 1.00 56.67 232 PRO C N 1
ATOM 8659 C CA . PRO C 1 203 ? 25.693 -23.282 -39.802 1.00 56.13 232 PRO C CA 1
ATOM 8660 C C . PRO C 1 203 ? 26.696 -24.232 -39.126 1.00 55.26 232 PRO C C 1
ATOM 8661 O O . PRO C 1 203 ? 27.804 -24.387 -39.595 1.00 55.05 232 PRO C O 1
ATOM 8665 N N . TRP C 1 204 ? 26.271 -24.851 -38.016 1.00 54.79 233 TRP C N 1
ATOM 8666 C CA . TRP C 1 204 ? 26.891 -26.030 -37.393 1.00 53.73 233 TRP C CA 1
ATOM 8667 C C . TRP C 1 204 ? 28.188 -25.727 -36.637 1.00 52.25 233 TRP C C 1
ATOM 8668 O O . TRP C 1 204 ? 28.340 -26.101 -35.481 1.00 50.15 233 TRP C O 1
ATOM 8679 N N . ASN C 1 205 ? 29.072 -24.967 -37.264 1.00 52.89 234 ASN C N 1
ATOM 8680 C CA . ASN C 1 205 ? 30.426 -24.764 -36.779 1.00 53.42 234 ASN C CA 1
ATOM 8681 C C . ASN C 1 205 ? 30.591 -23.735 -35.683 1.00 52.67 234 ASN C C 1
ATOM 8682 O O . ASN C 1 205 ? 31.693 -23.503 -35.245 1.00 53.90 234 ASN C O 1
ATOM 8687 N N . PHE C 1 206 ? 29.486 -23.209 -35.188 1.00 52.45 235 PHE C N 1
ATOM 8688 C CA . PHE C 1 206 ? 29.502 -22.205 -34.155 1.00 52.05 235 PHE C CA 1
ATOM 8689 C C . PHE C 1 206 ? 30.007 -22.797 -32.855 1.00 51.55 235 PHE C C 1
ATOM 8690 O O . PHE C 1 206 ? 30.373 -22.064 -31.949 1.00 51.11 235 PHE C O 1
ATOM 8698 N N . ARG C 1 207 ? 29.945 -24.119 -32.748 1.00 51.08 236 ARG C N 1
ATOM 8699 C CA . ARG C 1 207 ? 30.290 -24.841 -31.528 1.00 50.61 236 ARG C CA 1
ATOM 8700 C C . ARG C 1 207 ? 31.686 -24.441 -31.045 1.00 49.77 236 ARG C C 1
ATOM 8701 O O . ARG C 1 207 ? 31.953 -24.347 -29.859 1.00 48.65 236 ARG C O 1
ATOM 8709 N N . GLY C 1 208 ? 32.606 -24.239 -31.974 1.00 51.60 237 GLY C N 1
ATOM 8710 C CA . GLY C 1 208 ? 34.001 -23.978 -31.653 1.00 52.34 237 GLY C CA 1
ATOM 8711 C C . GLY C 1 208 ? 34.318 -22.542 -31.212 1.00 53.87 237 GLY C C 1
ATOM 8712 O O . GLY C 1 208 ? 35.450 -22.282 -30.844 1.00 54.89 237 GLY C O 1
ATOM 8713 N N . TRP C 1 209 ? 33.351 -21.614 -31.248 1.00 55.55 238 TRP C N 1
ATOM 8714 C CA . TRP C 1 209 ? 33.611 -20.192 -31.011 1.00 56.75 238 TRP C CA 1
ATOM 8715 C C . TRP C 1 209 ? 33.026 -19.807 -29.659 1.00 56.31 238 TRP C C 1
ATOM 8716 O O . TRP C 1 209 ? 31.838 -20.042 -29.398 1.00 55.56 238 TRP C O 1
ATOM 8727 N N . TRP C 1 210 ? 33.845 -19.217 -28.801 1.00 55.16 239 TRP C N 1
ATOM 8728 C CA . TRP C 1 210 ? 33.444 -18.997 -27.426 1.00 55.57 239 TRP C CA 1
ATOM 8729 C C . TRP C 1 210 ? 32.169 -18.160 -27.363 1.00 58.97 239 TRP C C 1
ATOM 8730 O O . TRP C 1 210 ? 31.342 -18.355 -26.475 1.00 57.99 239 TRP C O 1
ATOM 8741 N N . ASP C 1 211 ? 32.007 -17.206 -28.301 1.00 61.15 240 ASP C N 1
ATOM 8742 C CA . ASP C 1 211 ? 30.906 -16.264 -28.261 1.00 63.92 240 ASP C CA 1
ATOM 8743 C C . ASP C 1 211 ? 29.587 -16.923 -28.644 1.00 61.79 240 ASP C C 1
ATOM 8744 O O . ASP C 1 211 ? 28.525 -16.389 -28.363 1.00 66.09 240 ASP C O 1
ATOM 8749 N N . PHE C 1 212 ? 29.624 -18.082 -29.301 1.00 59.78 241 PHE C N 1
ATOM 8750 C CA . PHE C 1 212 ? 28.418 -18.699 -29.822 1.00 57.17 241 PHE C CA 1
ATOM 8751 C C . PHE C 1 212 ? 28.213 -20.092 -29.259 1.00 55.37 241 PHE C C 1
ATOM 8752 O O . PHE C 1 212 ? 27.095 -20.512 -29.060 1.00 56.92 241 PHE C O 1
ATOM 8760 N N . GLY C 1 213 ? 29.280 -20.853 -29.071 1.00 53.10 242 GLY C N 1
ATOM 8761 C CA . GLY C 1 213 ? 29.120 -22.193 -28.554 1.00 52.17 242 GLY C CA 1
ATOM 8762 C C . GLY C 1 213 ? 29.951 -22.419 -27.300 1.00 51.50 242 GLY C C 1
ATOM 8763 O O . GLY C 1 213 ? 30.301 -21.495 -26.611 1.00 51.36 242 GLY C O 1
ATOM 8764 N N . THR C 1 214 ? 30.266 -23.675 -27.036 1.00 52.78 243 THR C N 1
ATOM 8765 C CA . THR C 1 214 ? 30.758 -24.119 -25.751 1.00 52.90 243 THR C CA 1
ATOM 8766 C C . THR C 1 214 ? 31.768 -25.247 -25.965 1.00 49.15 243 THR C C 1
ATOM 8767 O O . THR C 1 214 ? 32.065 -25.968 -25.013 1.00 51.23 243 THR C O 1
ATOM 8771 N N . GLY C 1 215 ? 32.281 -25.450 -27.190 1.00 46.75 244 GLY C N 1
ATOM 8772 C CA . GLY C 1 215 ? 33.282 -26.478 -27.396 1.00 45.11 244 GLY C CA 1
ATOM 8773 C C . GLY C 1 215 ? 32.701 -27.861 -27.110 1.00 46.02 244 GLY C C 1
ATOM 8774 O O . GLY C 1 215 ? 31.476 -28.014 -27.044 1.00 44.46 244 GLY C O 1
ATOM 8775 N N . ALA C 1 216 ? 33.575 -28.872 -27.061 1.00 45.42 245 ALA C N 1
ATOM 8776 C CA . ALA C 1 216 ? 33.138 -30.249 -26.932 1.00 45.71 245 ALA C CA 1
ATOM 8777 C C . ALA C 1 216 ? 32.494 -30.498 -25.575 1.00 44.26 245 ALA C C 1
ATOM 8778 O O . ALA C 1 216 ? 31.589 -31.322 -25.471 1.00 42.47 245 ALA C O 1
ATOM 8780 N N . LEU C 1 217 ? 32.931 -29.754 -24.549 1.00 45.13 246 LEU C N 1
ATOM 8781 C CA . LEU C 1 217 ? 32.360 -29.935 -23.230 1.00 45.99 246 LEU C CA 1
ATOM 8782 C C . LEU C 1 217 ? 30.880 -29.601 -23.255 1.00 49.05 246 LEU C C 1
ATOM 8783 O O . LEU C 1 217 ? 30.054 -30.361 -22.766 1.00 46.54 246 LEU C O 1
ATOM 8788 N N . GLY C 1 218 ? 30.539 -28.433 -23.827 1.00 54.36 247 GLY C N 1
ATOM 8789 C CA . GLY C 1 218 ? 29.148 -28.022 -23.868 1.00 53.45 247 GLY C CA 1
ATOM 8790 C C . GLY C 1 218 ? 28.384 -28.802 -24.914 1.00 54.63 247 GLY C C 1
ATOM 8791 O O . GLY C 1 218 ? 27.234 -29.131 -24.696 1.00 64.18 247 GLY C O 1
ATOM 8792 N N . ASP C 1 219 ? 29.019 -29.196 -26.013 1.00 52.61 248 ASP C N 1
ATOM 8793 C CA . ASP C 1 219 ? 28.292 -30.024 -26.953 1.00 52.05 248 ASP C CA 1
ATOM 8794 C C . ASP C 1 219 ? 27.908 -31.364 -26.342 1.00 50.63 248 ASP C C 1
ATOM 8795 O O . ASP C 1 219 ? 26.955 -31.959 -26.795 1.00 54.41 248 ASP C O 1
ATOM 8800 N N . MET C 1 220 ? 28.715 -31.958 -25.449 1.00 46.35 249 MET C N 1
ATOM 8801 C CA . MET C 1 220 ? 28.508 -33.393 -25.226 1.00 44.45 249 MET C CA 1
ATOM 8802 C C . MET C 1 220 ? 28.296 -33.732 -23.768 1.00 42.78 249 MET C C 1
ATOM 8803 O O . MET C 1 220 ? 27.744 -34.740 -23.462 1.00 41.03 249 MET C O 1
ATOM 8808 N N . ALA C 1 221 ? 28.709 -32.876 -22.871 1.00 42.10 250 ALA C N 1
ATOM 8809 C CA . ALA C 1 221 ? 28.651 -33.274 -21.499 1.00 44.02 250 ALA C CA 1
ATOM 8810 C C . ALA C 1 221 ? 27.236 -33.576 -21.036 1.00 44.36 250 ALA C C 1
ATOM 8811 O O . ALA C 1 221 ? 27.078 -34.403 -20.139 1.00 45.49 250 ALA C O 1
ATOM 8813 N N . CYS C 1 222 ? 26.231 -32.845 -21.518 1.00 45.57 251 CYS C N 1
ATOM 8814 C CA . CYS C 1 222 ? 24.874 -33.098 -21.065 1.00 47.36 251 CYS C CA 1
ATOM 8815 C C . CYS C 1 222 ? 24.421 -34.511 -21.422 1.00 47.09 251 CYS C C 1
ATOM 8816 O O . CYS C 1 222 ? 23.600 -35.071 -20.744 1.00 49.68 251 CYS C O 1
ATOM 8819 N N . HIS C 1 223 ? 24.960 -35.085 -22.485 1.00 49.65 252 HIS C N 1
ATOM 8820 C CA . HIS C 1 223 ? 24.692 -36.464 -22.834 1.00 48.47 252 HIS C CA 1
ATOM 8821 C C . HIS C 1 223 ? 25.531 -37.413 -21.991 1.00 47.13 252 HIS C C 1
ATOM 8822 O O . HIS C 1 223 ? 25.056 -38.472 -21.597 1.00 47.86 252 HIS C O 1
ATOM 8829 N N . ILE C 1 224 ? 26.827 -37.111 -21.859 1.00 42.23 253 ILE C N 1
ATOM 8830 C CA . ILE C 1 224 ? 27.761 -38.064 -21.274 1.00 40.93 253 ILE C CA 1
ATOM 8831 C C . ILE C 1 224 ? 27.662 -38.092 -19.752 1.00 36.94 253 ILE C C 1
ATOM 8832 O O . ILE C 1 224 ? 27.601 -39.123 -19.145 1.00 37.23 253 ILE C O 1
ATOM 8837 N N . LEU C 1 225 ? 27.563 -36.959 -19.119 1.00 36.13 254 LEU C N 1
ATOM 8838 C CA . LEU C 1 225 ? 27.598 -36.896 -17.687 1.00 35.87 254 LEU C CA 1
ATOM 8839 C C . LEU C 1 225 ? 26.217 -37.044 -17.072 1.00 36.37 254 LEU C C 1
ATOM 8840 O O . LEU C 1 225 ? 26.124 -37.096 -15.854 1.00 37.34 254 LEU C O 1
ATOM 8845 N N . HIS C 1 226 ? 25.147 -37.069 -17.833 1.00 35.94 255 HIS C N 1
ATOM 8846 C CA . HIS C 1 226 ? 23.830 -37.164 -17.216 1.00 37.13 255 HIS C CA 1
ATOM 8847 C C . HIS C 1 226 ? 23.702 -38.339 -16.216 1.00 35.35 255 HIS C C 1
ATOM 8848 O O . HIS C 1 226 ? 23.194 -38.186 -15.104 1.00 33.75 255 HIS C O 1
ATOM 8855 N N . PRO C 1 227 ? 24.140 -39.560 -16.560 1.00 34.51 256 PRO C N 1
ATOM 8856 C CA . PRO C 1 227 ? 24.059 -40.676 -15.618 1.00 34.76 256 PRO C CA 1
ATOM 8857 C C . PRO C 1 227 ? 24.886 -40.498 -14.359 1.00 35.26 256 PRO C C 1
ATOM 8858 O O . PRO C 1 227 ? 24.511 -40.975 -13.303 1.00 37.27 256 PRO C O 1
ATOM 8862 N N . VAL C 1 228 ? 26.013 -39.808 -14.494 1.00 34.67 257 VAL C N 1
ATOM 8863 C CA . VAL C 1 228 ? 26.828 -39.447 -13.350 1.00 35.06 257 VAL C CA 1
ATOM 8864 C C . VAL C 1 228 ? 26.098 -38.476 -12.455 1.00 35.64 257 VAL C C 1
ATOM 8865 O O . VAL C 1 228 ? 26.054 -38.700 -11.263 1.00 34.75 257 VAL C O 1
ATOM 8869 N N . PHE C 1 229 ? 25.625 -37.367 -13.043 1.00 36.13 258 PHE C N 1
ATOM 8870 C CA . PHE C 1 229 ? 24.947 -36.327 -12.304 1.00 37.81 258 PHE C CA 1
ATOM 8871 C C . PHE C 1 229 ? 23.735 -36.861 -11.590 1.00 39.06 258 PHE C C 1
ATOM 8872 O O . PHE C 1 229 ? 23.577 -36.610 -10.413 1.00 41.02 258 PHE C O 1
ATOM 8880 N N . LYS C 1 230 ? 22.914 -37.679 -12.255 1.00 39.36 259 LYS C N 1
ATOM 8881 C CA . LYS C 1 230 ? 21.713 -38.180 -11.616 1.00 40.41 259 LYS C CA 1
ATOM 8882 C C . LYS C 1 230 ? 22.025 -39.373 -10.693 1.00 40.02 259 LYS C C 1
ATOM 8883 O O . LYS C 1 230 ? 21.475 -39.514 -9.597 1.00 40.23 259 LYS C O 1
ATOM 8889 N N . GLY C 1 231 ? 22.878 -40.292 -11.150 1.00 37.05 260 GLY C N 1
ATOM 8890 C CA . GLY C 1 231 ? 23.141 -41.514 -10.375 1.00 35.42 260 GLY C CA 1
ATOM 8891 C C . GLY C 1 231 ? 23.861 -41.250 -9.069 1.00 34.07 260 GLY C C 1
ATOM 8892 O O . GLY C 1 231 ? 23.591 -41.906 -8.075 1.00 33.60 260 GLY C O 1
ATOM 8893 N N . LEU C 1 232 ? 24.729 -40.243 -9.042 1.00 32.75 261 LEU C N 1
ATOM 8894 C CA . LEU C 1 232 ? 25.435 -39.954 -7.798 1.00 32.39 261 LEU C CA 1
ATOM 8895 C C . LEU C 1 232 ? 24.805 -38.777 -7.069 1.00 33.17 261 LEU C C 1
ATOM 8896 O O . LEU C 1 232 ? 25.328 -38.316 -6.033 1.00 33.53 261 LEU C O 1
ATOM 8901 N N . LYS C 1 233 ? 23.687 -38.289 -7.609 1.00 33.82 262 LYS C N 1
ATOM 8902 C CA . LYS C 1 233 ? 22.929 -37.200 -6.990 1.00 34.73 262 LYS C CA 1
ATOM 8903 C C . LYS C 1 233 ? 23.778 -35.983 -6.738 1.00 34.64 262 LYS C C 1
ATOM 8904 O O . LYS C 1 233 ? 23.782 -35.443 -5.677 1.00 34.95 262 LYS C O 1
ATOM 8910 N N . LEU C 1 234 ? 24.490 -35.546 -7.739 1.00 35.51 263 LEU C N 1
ATOM 8911 C CA . LEU C 1 234 ? 25.402 -34.431 -7.598 1.00 36.35 263 LEU C CA 1
ATOM 8912 C C . LEU C 1 234 ? 24.608 -33.127 -7.550 1.00 38.59 263 LEU C C 1
ATOM 8913 O O . LEU C 1 234 ? 23.489 -33.025 -8.041 1.00 38.97 263 LEU C O 1
ATOM 8918 N N . GLY C 1 235 ? 25.208 -32.141 -6.867 1.00 42.63 264 GLY C N 1
ATOM 8919 C CA . GLY C 1 235 ? 24.750 -30.760 -6.827 1.00 43.35 264 GLY C CA 1
ATOM 8920 C C . GLY C 1 235 ? 25.771 -29.842 -7.499 1.00 45.23 264 GLY C C 1
ATOM 8921 O O . GLY C 1 235 ? 26.167 -30.036 -8.652 1.00 47.09 264 GLY C O 1
ATOM 8922 N N . TYR C 1 236 ? 26.193 -28.850 -6.736 1.00 46.01 265 TYR C N 1
ATOM 8923 C CA . TYR C 1 236 ? 27.214 -27.908 -7.139 1.00 51.22 265 TYR C CA 1
ATOM 8924 C C . TYR C 1 236 ? 28.569 -28.558 -6.863 1.00 48.39 265 TYR C C 1
ATOM 8925 O O . TYR C 1 236 ? 28.806 -29.098 -5.798 1.00 46.54 265 TYR C O 1
ATOM 8934 N N . PRO C 1 237 ? 29.535 -28.482 -7.785 1.00 46.85 266 PRO C N 1
ATOM 8935 C CA . PRO C 1 237 ? 30.899 -28.845 -7.433 1.00 44.64 266 PRO C CA 1
ATOM 8936 C C . PRO C 1 237 ? 31.502 -27.807 -6.489 1.00 46.77 266 PRO C C 1
ATOM 8937 O O . PRO C 1 237 ? 31.068 -26.681 -6.440 1.00 48.48 266 PRO C O 1
ATOM 8941 N N . THR C 1 238 ? 32.539 -28.191 -5.767 1.00 47.31 267 THR C N 1
ATOM 8942 C CA . THR C 1 238 ? 33.253 -27.285 -4.890 1.00 47.93 267 THR C CA 1
ATOM 8943 C C . THR C 1 238 ? 34.548 -26.869 -5.552 1.00 46.27 267 THR C C 1
ATOM 8944 O O . THR C 1 238 ? 35.014 -25.778 -5.241 1.00 45.20 267 THR C O 1
ATOM 8948 N N . LYS C 1 239 ? 35.094 -27.701 -6.461 1.00 43.61 268 LYS C N 1
ATOM 8949 C CA . LYS C 1 239 ? 36.396 -27.416 -7.016 1.00 43.99 268 LYS C CA 1
ATOM 8950 C C . LYS C 1 239 ? 36.453 -27.851 -8.456 1.00 42.13 268 LYS C C 1
ATOM 8951 O O . LYS C 1 239 ? 35.818 -28.793 -8.835 1.00 40.43 268 LYS C O 1
ATOM 8957 N N . VAL C 1 240 ? 37.294 -27.224 -9.230 1.00 42.02 269 VAL C N 1
ATOM 8958 C CA . VAL C 1 240 ? 37.375 -27.495 -10.642 1.00 41.85 269 VAL C CA 1
ATOM 8959 C C . VAL C 1 240 ? 38.705 -26.960 -11.141 1.00 41.97 269 VAL C C 1
ATOM 8960 O O . VAL C 1 240 ? 39.214 -25.952 -10.651 1.00 42.88 269 VAL C O 1
ATOM 8964 N N . GLN C 1 241 ? 39.263 -27.664 -12.114 1.00 41.10 270 GLN C N 1
ATOM 8965 C CA . GLN C 1 241 ? 40.519 -27.249 -12.713 1.00 41.95 270 GLN C CA 1
ATOM 8966 C C . GLN C 1 241 ? 40.586 -27.967 -14.061 1.00 40.83 270 GLN C C 1
ATOM 8967 O O . GLN C 1 241 ? 39.997 -29.053 -14.282 1.00 38.29 270 GLN C O 1
ATOM 8973 N N . GLY C 1 242 ? 41.340 -27.376 -14.957 1.00 40.43 271 GLY C N 1
ATOM 8974 C CA . GLY C 1 242 ? 41.324 -27.779 -16.333 1.00 40.21 271 GLY C CA 1
ATOM 8975 C C . GLY C 1 242 ? 42.649 -27.459 -16.953 1.00 41.09 271 GLY C C 1
ATOM 8976 O O . GLY C 1 242 ? 43.163 -26.370 -16.714 1.00 43.02 271 GLY C O 1
ATOM 8977 N N . SER C 1 243 ? 43.031 -28.265 -17.935 1.00 41.08 272 SER C N 1
ATOM 8978 C CA . SER C 1 243 ? 44.081 -27.890 -18.867 1.00 42.25 272 SER C CA 1
ATOM 8979 C C . SER C 1 243 ? 43.652 -28.223 -20.302 1.00 41.97 272 SER C C 1
ATOM 8980 O O . SER C 1 243 ? 42.669 -28.975 -20.522 1.00 40.67 272 SER C O 1
ATOM 8983 N N . SER C 1 244 ? 44.375 -27.684 -21.270 1.00 42.97 273 SER C N 1
ATOM 8984 C CA . SER C 1 244 ? 44.027 -27.907 -22.653 1.00 43.47 273 SER C CA 1
ATOM 8985 C C . SER C 1 244 ? 45.212 -27.782 -23.564 1.00 44.76 273 SER C C 1
ATOM 8986 O O . SER C 1 244 ? 46.267 -27.364 -23.145 1.00 47.21 273 SER C O 1
ATOM 8989 N N . THR C 1 245 ? 45.024 -28.136 -24.831 1.00 44.89 274 THR C N 1
ATOM 8990 C CA . THR C 1 245 ? 45.897 -27.659 -25.896 1.00 47.14 274 THR C CA 1
ATOM 8991 C C . THR C 1 245 ? 45.770 -26.146 -26.002 1.00 47.02 274 THR C C 1
ATOM 8992 O O . THR C 1 245 ? 44.957 -25.560 -25.329 1.00 46.44 274 THR C O 1
ATOM 8996 N N . LEU C 1 246 ? 46.511 -25.533 -26.907 1.00 50.66 275 LEU C N 1
ATOM 8997 C CA . LEU C 1 246 ? 46.536 -24.057 -27.053 1.00 52.53 275 LEU C CA 1
ATOM 8998 C C . LEU C 1 246 ? 45.205 -23.360 -26.694 1.00 52.32 275 LEU C C 1
ATOM 8999 O O . LEU C 1 246 ? 44.194 -23.571 -27.363 1.00 53.06 275 LEU C O 1
ATOM 9004 N N . LEU C 1 247 ? 45.178 -22.534 -25.647 1.00 53.36 276 LEU C N 1
ATOM 9005 C CA . LEU C 1 247 ? 43.972 -21.789 -25.301 1.00 53.90 276 LEU C CA 1
ATOM 9006 C C . LEU C 1 247 ? 43.928 -20.397 -25.948 1.00 56.12 276 LEU C C 1
ATOM 9007 O O . LEU C 1 247 ? 44.687 -19.505 -25.583 1.00 56.39 276 LEU C O 1
ATOM 9012 N N . LEU C 1 248 ? 43.042 -20.261 -26.945 1.00 55.81 277 LEU C N 1
ATOM 9013 C CA . LEU C 1 248 ? 42.892 -19.065 -27.728 1.00 58.31 277 LEU C CA 1
ATOM 9014 C C . LEU C 1 248 ? 41.754 -18.208 -27.197 1.00 57.47 277 LEU C C 1
ATOM 9015 O O . LEU C 1 248 ? 40.947 -18.660 -26.388 1.00 56.23 277 LEU C O 1
ATOM 9020 N N . ASN C 1 249 ? 41.676 -16.987 -27.708 1.00 57.67 278 ASN C N 1
ATOM 9021 C CA . ASN C 1 249 ? 40.764 -16.025 -27.125 1.00 59.06 278 ASN C CA 1
ATOM 9022 C C . ASN C 1 249 ? 39.433 -16.130 -27.835 1.00 59.03 278 ASN C C 1
ATOM 9023 O O . ASN C 1 249 ? 38.441 -15.654 -27.295 1.00 57.86 278 ASN C O 1
ATOM 9028 N N . GLU C 1 250 ? 39.359 -16.708 -29.051 1.00 59.93 279 GLU C N 1
ATOM 9029 C CA . GLU C 1 250 ? 38.046 -16.700 -29.679 1.00 60.97 279 GLU C CA 1
ATOM 9030 C C . GLU C 1 250 ? 37.444 -18.079 -29.873 1.00 56.98 279 GLU C C 1
ATOM 9031 O O . GLU C 1 250 ? 36.253 -18.155 -30.039 1.00 54.81 279 GLU C O 1
ATOM 9037 N N . SER C 1 251 ? 38.293 -19.093 -29.902 1.00 56.17 280 SER C N 1
ATOM 9038 C CA . SER C 1 251 ? 37.976 -20.440 -30.340 1.00 55.26 280 SER C CA 1
ATOM 9039 C C . SER C 1 251 ? 38.389 -21.439 -29.248 1.00 53.92 280 SER C C 1
ATOM 9040 O O . SER C 1 251 ? 39.399 -21.299 -28.573 1.00 53.05 280 SER C O 1
ATOM 9043 N N . ALA C 1 252 ? 37.633 -22.514 -29.104 1.00 53.08 281 ALA C N 1
ATOM 9044 C CA . ALA C 1 252 ? 37.921 -23.525 -28.082 1.00 52.30 281 ALA C CA 1
ATOM 9045 C C . ALA C 1 252 ? 39.075 -24.416 -28.531 1.00 51.28 281 ALA C C 1
ATOM 9046 O O . ALA C 1 252 ? 39.375 -24.527 -29.711 1.00 51.41 281 ALA C O 1
ATOM 9048 N N . PRO C 1 253 ? 39.782 -25.074 -27.597 1.00 50.34 282 PRO C N 1
ATOM 9049 C CA . PRO C 1 253 ? 40.942 -25.890 -27.948 1.00 50.34 282 PRO C CA 1
ATOM 9050 C C . PRO C 1 253 ? 40.627 -27.279 -28.503 1.00 50.90 282 PRO C C 1
ATOM 9051 O O . PRO C 1 253 ? 39.538 -27.770 -28.291 1.00 47.14 282 PRO C O 1
ATOM 9055 N N . MET C 1 254 ? 41.614 -27.888 -29.169 1.00 53.72 283 MET C N 1
ATOM 9056 C CA . MET C 1 254 ? 41.502 -29.152 -29.839 1.00 54.05 283 MET C CA 1
ATOM 9057 C C . MET C 1 254 ? 41.139 -30.220 -28.818 1.00 52.60 283 MET C C 1
ATOM 9058 O O . MET C 1 254 ? 40.263 -31.062 -29.100 1.00 49.57 283 MET C O 1
ATOM 9063 N N . ALA C 1 255 ? 41.739 -30.142 -27.612 1.00 48.71 284 ALA C N 1
ATOM 9064 C CA . ALA C 1 255 ? 41.495 -31.176 -26.607 1.00 45.31 284 ALA C CA 1
ATOM 9065 C C . ALA C 1 255 ? 41.655 -30.580 -25.204 1.00 45.00 284 ALA C C 1
ATOM 9066 O O . ALA C 1 255 ? 42.480 -29.671 -24.995 1.00 44.08 284 ALA C O 1
ATOM 9068 N N . GLN C 1 256 ? 40.974 -31.180 -24.226 1.00 43.08 285 GLN C N 1
ATOM 9069 C CA . GLN C 1 256 ? 41.003 -30.656 -22.883 1.00 44.23 285 GLN C CA 1
ATOM 9070 C C . GLN C 1 256 ? 40.768 -31.761 -21.864 1.00 43.15 285 GLN C C 1
ATOM 9071 O O . GLN C 1 256 ? 40.311 -32.854 -22.210 1.00 42.88 285 GLN C O 1
ATOM 9077 N N . THR C 1 257 ? 41.183 -31.483 -20.627 1.00 44.68 286 THR C N 1
ATOM 9078 C CA . THR C 1 257 ? 40.845 -32.275 -19.435 1.00 46.23 286 THR C CA 1
ATOM 9079 C C . THR C 1 257 ? 40.278 -31.361 -18.351 1.00 43.18 286 THR C C 1
ATOM 9080 O O . THR C 1 257 ? 40.759 -30.259 -18.139 1.00 43.81 286 THR C O 1
ATOM 9084 N N . VAL C 1 258 ? 39.306 -31.844 -17.639 1.00 39.41 287 VAL C N 1
ATOM 9085 C CA . VAL C 1 258 ? 38.766 -31.122 -16.530 1.00 39.00 287 VAL C CA 1
ATOM 9086 C C . VAL C 1 258 ? 38.581 -32.126 -15.412 1.00 37.81 287 VAL C C 1
ATOM 9087 O O . VAL C 1 258 ? 38.274 -33.295 -15.675 1.00 35.18 287 VAL C O 1
ATOM 9091 N N . LYS C 1 259 ? 38.923 -31.671 -14.211 1.00 38.54 288 LYS C N 1
ATOM 9092 C CA . LYS C 1 259 ? 38.671 -32.415 -13.001 1.00 38.63 288 LYS C CA 1
ATOM 9093 C C . LYS C 1 259 ? 37.745 -31.596 -12.115 1.00 38.79 288 LYS C C 1
ATOM 9094 O O . LYS C 1 259 ? 38.082 -30.489 -11.750 1.00 37.60 288 LYS C O 1
ATOM 9100 N N . PHE C 1 260 ? 36.542 -32.162 -11.842 1.00 38.62 289 PHE C N 1
ATOM 9101 C CA . PHE C 1 260 ? 35.653 -31.621 -10.831 1.00 39.53 289 PHE C CA 1
ATOM 9102 C C . PHE C 1 260 ? 35.741 -32.420 -9.528 1.00 38.68 289 PHE C C 1
ATOM 9103 O O . PHE C 1 260 ? 36.030 -33.637 -9.550 1.00 38.57 289 PHE C O 1
ATOM 9111 N N . VAL C 1 261 ? 35.476 -31.733 -8.419 1.00 37.95 290 VAL C N 1
ATOM 9112 C CA . VAL C 1 261 ? 35.292 -32.340 -7.128 1.00 38.03 290 VAL C CA 1
ATOM 9113 C C . VAL C 1 261 ? 33.924 -31.913 -6.610 1.00 38.76 290 VAL C C 1
ATOM 9114 O O . VAL C 1 261 ? 33.622 -30.702 -6.546 1.00 39.07 290 VAL C O 1
ATOM 9118 N N . PHE C 1 262 ? 33.112 -32.927 -6.288 1.00 37.03 291 PHE C N 1
ATOM 9119 C CA . PHE C 1 262 ? 31.811 -32.686 -5.704 1.00 37.87 291 PHE C CA 1
ATOM 9120 C C . PHE C 1 262 ? 31.824 -33.085 -4.249 1.00 38.93 291 PHE C C 1
ATOM 9121 O O . PHE C 1 262 ? 32.298 -34.175 -3.949 1.00 41.66 291 PHE C O 1
ATOM 9129 N N . PRO C 1 263 ? 31.215 -32.313 -3.314 1.00 39.48 292 PRO C N 1
ATOM 9130 C CA . PRO C 1 263 ? 31.256 -32.690 -1.897 1.00 38.54 292 PRO C CA 1
ATOM 9131 C C . PRO C 1 263 ? 30.377 -33.929 -1.673 1.00 37.97 292 PRO C C 1
ATOM 9132 O O . PRO C 1 263 ? 29.582 -34.310 -2.539 1.00 38.07 292 PRO C O 1
ATOM 9136 N N . ALA C 1 264 ? 30.505 -34.531 -0.499 1.00 37.56 293 ALA C N 1
ATOM 9137 C CA . ALA C 1 264 ? 29.669 -35.609 -0.060 1.00 38.91 293 ALA C CA 1
ATOM 9138 C C . ALA C 1 264 ? 28.197 -35.200 -0.079 1.00 38.68 293 ALA C C 1
ATOM 9139 O O . ALA C 1 264 ? 27.896 -34.060 0.146 1.00 38.66 293 ALA C O 1
ATOM 9141 N N . ARG C 1 265 ? 27.317 -36.144 -0.404 1.00 36.93 294 ARG C N 1
ATOM 9142 C CA . ARG C 1 265 ? 25.880 -35.969 -0.291 1.00 37.05 294 ARG C CA 1
ATOM 9143 C C . ARG C 1 265 ? 25.463 -36.870 0.856 1.00 36.64 294 ARG C C 1
ATOM 9144 O O . ARG C 1 265 ? 26.253 -37.661 1.344 1.00 37.55 294 ARG C O 1
ATOM 9152 N N . ASP C 1 266 ? 24.215 -36.763 1.235 1.00 36.54 295 ASP C N 1
ATOM 9153 C CA . ASP C 1 266 ? 23.557 -37.716 2.095 1.00 36.12 295 ASP C CA 1
ATOM 9154 C C . ASP C 1 266 ? 23.750 -39.155 1.578 1.00 34.13 295 ASP C C 1
ATOM 9155 O O . ASP C 1 266 ? 23.592 -39.451 0.398 1.00 32.85 295 ASP C O 1
ATOM 9160 N N . ASN C 1 267 ? 24.016 -40.090 2.486 1.00 33.16 296 ASN C N 1
ATOM 9161 C CA . ASN C 1 267 ? 24.046 -41.492 2.066 1.00 31.73 296 ASN C CA 1
ATOM 9162 C C . ASN C 1 267 ? 22.609 -41.983 1.832 1.00 32.21 296 ASN C C 1
ATOM 9163 O O . ASN C 1 267 ? 21.721 -41.584 2.539 1.00 33.24 296 ASN C O 1
ATOM 9168 N N . MET C 1 268 ? 22.454 -42.943 0.969 1.00 31.58 297 MET C N 1
ATOM 9169 C CA . MET C 1 268 ? 21.258 -43.731 0.815 1.00 32.65 297 MET C CA 1
ATOM 9170 C C . MET C 1 268 ? 21.406 -45.043 1.575 1.00 32.01 297 MET C C 1
ATOM 9171 O O . MET C 1 268 ? 22.489 -45.389 1.982 1.00 31.37 297 MET C O 1
ATOM 9176 N N . PRO C 1 269 ? 20.337 -45.750 1.925 1.00 32.52 298 PRO C N 1
ATOM 9177 C CA . PRO C 1 269 ? 20.481 -46.986 2.699 1.00 32.60 298 PRO C CA 1
ATOM 9178 C C . PRO C 1 269 ? 21.557 -47.983 2.224 1.00 32.07 298 PRO C C 1
ATOM 9179 O O . PRO C 1 269 ? 22.319 -48.470 3.065 1.00 31.66 298 PRO C O 1
ATOM 9183 N N . LYS C 1 270 ? 21.674 -48.218 0.927 1.00 32.21 299 LYS C N 1
ATOM 9184 C CA . LYS C 1 270 ? 22.584 -49.237 0.436 1.00 33.03 299 LYS C CA 1
ATOM 9185 C C . LYS C 1 270 ? 23.829 -48.679 -0.213 1.00 32.16 299 LYS C C 1
ATOM 9186 O O . LYS C 1 270 ? 24.631 -49.476 -0.684 1.00 31.01 299 LYS C O 1
ATOM 9192 N N . VAL C 1 271 ? 23.997 -47.332 -0.308 1.00 31.85 300 VAL C N 1
ATOM 9193 C CA . VAL C 1 271 ? 25.218 -46.827 -0.891 1.00 31.36 300 VAL C CA 1
ATOM 9194 C C . VAL C 1 271 ? 25.531 -45.473 -0.258 1.00 31.68 300 VAL C C 1
ATOM 9195 O O . VAL C 1 271 ? 24.653 -44.627 -0.096 1.00 31.40 300 VAL C O 1
ATOM 9199 N N . ALA C 1 272 ? 26.786 -45.299 0.135 1.00 31.27 301 ALA C N 1
ATOM 9200 C CA . ALA C 1 272 ? 27.261 -44.042 0.650 1.00 31.85 301 ALA C CA 1
ATOM 9201 C C . ALA C 1 272 ? 27.543 -43.128 -0.524 1.00 31.67 301 ALA C C 1
ATOM 9202 O O . ALA C 1 272 ? 27.734 -43.576 -1.672 1.00 31.20 301 ALA C O 1
ATOM 9204 N N . MET C 1 273 ? 27.522 -41.815 -0.227 1.00 32.28 302 MET C N 1
ATOM 9205 C CA . MET C 1 273 ? 27.694 -40.835 -1.288 1.00 33.05 302 MET C CA 1
ATOM 9206 C C . MET C 1 273 ? 28.857 -39.941 -0.908 1.00 32.86 302 MET C C 1
ATOM 9207 O O . MET C 1 273 ? 28.662 -38.793 -0.592 1.00 33.64 302 MET C O 1
ATOM 9212 N N . PRO C 1 274 ? 30.090 -40.451 -0.768 1.00 32.49 303 PRO C N 1
ATOM 9213 C CA . PRO C 1 274 ? 31.194 -39.594 -0.369 1.00 32.76 303 PRO C CA 1
ATOM 9214 C C . PRO C 1 274 ? 31.598 -38.594 -1.462 1.00 32.97 303 PRO C C 1
ATOM 9215 O O . PRO C 1 274 ? 31.175 -38.609 -2.618 1.00 31.22 303 PRO C O 1
ATOM 9219 N N . GLU C 1 275 ? 32.596 -37.801 -1.090 1.00 34.87 304 GLU C N 1
ATOM 9220 C CA . GLU C 1 275 ? 33.178 -36.824 -1.999 1.00 36.57 304 GLU C CA 1
ATOM 9221 C C . GLU C 1 275 ? 33.648 -37.567 -3.225 1.00 34.71 304 GLU C C 1
ATOM 9222 O O . GLU C 1 275 ? 34.155 -38.651 -3.072 1.00 34.89 304 GLU C O 1
ATOM 9228 N N . VAL C 1 276 ? 33.410 -37.023 -4.417 1.00 34.82 305 VAL C N 1
ATOM 9229 C CA . VAL C 1 276 ? 33.732 -37.721 -5.643 1.00 34.83 305 VAL C CA 1
ATOM 9230 C C . VAL C 1 276 ? 34.427 -36.770 -6.625 1.00 36.65 305 VAL C C 1
ATOM 9231 O O . VAL C 1 276 ? 34.128 -35.586 -6.710 1.00 40.50 305 VAL C O 1
ATOM 9235 N N . GLU C 1 277 ? 35.448 -37.294 -7.291 1.00 35.32 306 GLU C N 1
ATOM 9236 C CA . GLU C 1 277 ? 36.162 -36.626 -8.331 1.00 35.38 306 GLU C CA 1
ATOM 9237 C C . GLU C 1 277 ? 35.616 -37.099 -9.660 1.00 34.06 306 GLU C C 1
ATOM 9238 O O . GLU C 1 277 ? 35.472 -38.298 -9.859 1.00 35.23 306 GLU C O 1
ATOM 9244 N N . VAL C 1 278 ? 35.354 -36.197 -10.575 1.00 34.00 307 VAL C N 1
ATOM 9245 C CA . VAL C 1 278 ? 34.868 -36.509 -11.902 1.00 34.62 307 VAL C CA 1
ATOM 9246 C C . VAL C 1 278 ? 35.785 -35.908 -12.939 1.00 35.51 307 VAL C C 1
ATOM 9247 O O . VAL C 1 278 ? 36.004 -34.709 -12.951 1.00 36.76 307 VAL C O 1
ATOM 9251 N N . TYR C 1 279 ? 36.348 -36.780 -13.770 1.00 35.76 308 TYR C N 1
ATOM 9252 C CA . TYR C 1 279 ? 37.292 -36.359 -14.767 1.00 37.17 308 TYR C CA 1
ATOM 9253 C C . TYR C 1 279 ? 36.598 -36.369 -16.129 1.00 37.51 308 TYR C C 1
ATOM 9254 O O . TYR C 1 279 ? 35.833 -37.279 -16.452 1.00 38.50 308 TYR C O 1
ATOM 9263 N N . TRP C 1 280 ? 36.898 -35.373 -16.940 1.00 36.65 309 TRP C N 1
ATOM 9264 C CA . TRP C 1 280 ? 36.446 -35.254 -18.304 1.00 36.41 309 TRP C CA 1
ATOM 9265 C C . TRP C 1 280 ? 37.648 -35.179 -19.223 1.00 36.51 309 TRP C C 1
ATOM 9266 O O . TRP C 1 280 ? 38.539 -34.424 -18.964 1.00 37.51 309 TRP C O 1
ATOM 9277 N N . TYR C 1 281 ? 37.632 -35.920 -20.312 1.00 37.12 310 TYR C N 1
ATOM 9278 C CA . TYR C 1 281 ? 38.635 -35.825 -21.337 1.00 37.97 310 TYR C CA 1
ATOM 9279 C C . TYR C 1 281 ? 37.919 -35.709 -22.686 1.00 38.01 310 TYR C C 1
ATOM 9280 O O . TYR C 1 281 ? 36.909 -36.384 -22.933 1.00 34.77 310 TYR C O 1
ATOM 9289 N N . ASP C 1 282 ? 38.465 -34.890 -23.585 1.00 37.59 311 ASP C N 1
ATOM 9290 C CA . ASP C 1 282 ? 37.932 -34.843 -24.940 1.00 38.82 311 ASP C CA 1
ATOM 9291 C C . ASP C 1 282 ? 39.008 -34.719 -26.006 1.00 39.51 311 ASP C C 1
ATOM 9292 O O . ASP C 1 282 ? 40.191 -34.699 -25.713 1.00 43.35 311 ASP C O 1
ATOM 9297 N N . GLY C 1 283 ? 38.590 -34.677 -27.276 1.00 40.10 312 GLY C N 1
ATOM 9298 C CA . GLY C 1 283 ? 39.451 -34.441 -28.409 1.00 40.15 312 GLY C CA 1
ATOM 9299 C C . GLY C 1 283 ? 40.388 -35.599 -28.731 1.00 40.17 312 GLY C C 1
ATOM 9300 O O . GLY C 1 283 ? 41.388 -35.359 -29.400 1.00 42.00 312 GLY C O 1
ATOM 9301 N N . GLY C 1 284 ? 40.121 -36.812 -28.226 1.00 39.32 313 GLY C N 1
ATOM 9302 C CA . GLY C 1 284 ? 40.862 -38.039 -28.526 1.00 39.63 313 GLY C CA 1
ATOM 9303 C C . GLY C 1 284 ? 41.476 -38.645 -27.267 1.00 40.12 313 GLY C C 1
ATOM 9304 O O . GLY C 1 284 ? 41.816 -39.835 -27.176 1.00 41.24 313 GLY C O 1
ATOM 9305 N N . LEU C 1 285 ? 41.630 -37.794 -26.239 1.00 39.74 314 LEU C N 1
ATOM 9306 C CA . LEU C 1 285 ? 42.215 -38.260 -25.009 1.00 39.35 314 LEU C CA 1
ATOM 9307 C C . LEU C 1 285 ? 41.198 -39.130 -24.295 1.00 40.38 314 LEU C C 1
ATOM 9308 O O . LEU C 1 285 ? 39.979 -38.891 -24.351 1.00 39.31 314 LEU C O 1
ATOM 9313 N N . LYS C 1 286 ? 41.779 -40.117 -23.639 1.00 41.77 315 LYS C N 1
ATOM 9314 C CA . LYS C 1 286 ? 41.013 -41.141 -22.993 1.00 43.82 315 LYS C CA 1
ATOM 9315 C C . LYS C 1 286 ? 41.550 -41.393 -21.610 1.00 41.00 315 LYS C C 1
ATOM 9316 O O . LYS C 1 286 ? 42.732 -41.472 -21.421 1.00 41.09 315 LYS C O 1
ATOM 9322 N N . PRO C 1 287 ? 40.669 -41.776 -20.671 1.00 40.53 316 PRO C N 1
ATOM 9323 C CA . PRO C 1 287 ? 41.092 -42.359 -19.398 1.00 39.02 316 PRO C CA 1
ATOM 9324 C C . PRO C 1 287 ? 41.799 -43.678 -19.641 1.00 36.86 316 PRO C C 1
ATOM 9325 O O . PRO C 1 287 ? 41.605 -44.309 -20.656 1.00 37.03 316 PRO C O 1
ATOM 9329 N N . ALA C 1 288 ? 42.766 -43.950 -18.803 1.00 37.75 317 ALA C N 1
ATOM 9330 C CA . ALA C 1 288 ? 43.464 -45.211 -18.748 1.00 39.81 317 ALA C CA 1
ATOM 9331 C C . ALA C 1 288 ? 42.422 -46.320 -18.531 1.00 39.15 317 ALA C C 1
ATOM 9332 O O . ALA C 1 288 ? 41.352 -46.114 -17.983 1.00 39.83 317 ALA C O 1
ATOM 9334 N N . ARG C 1 289 ? 42.729 -47.481 -19.061 1.00 37.76 318 ARG C N 1
ATOM 9335 C CA . ARG C 1 289 ? 41.812 -48.585 -19.023 1.00 36.79 318 ARG C CA 1
ATOM 9336 C C . ARG C 1 289 ? 41.600 -48.994 -17.590 1.00 36.53 318 ARG C C 1
ATOM 9337 O O . ARG C 1 289 ? 42.523 -49.151 -16.859 1.00 34.65 318 ARG C O 1
ATOM 9345 N N . PRO C 1 290 ? 40.350 -49.272 -17.192 1.00 39.36 319 PRO C N 1
ATOM 9346 C CA . PRO C 1 290 ? 40.093 -49.812 -15.866 1.00 38.77 319 PRO C CA 1
ATOM 9347 C C . PRO C 1 290 ? 40.662 -51.216 -15.728 1.00 38.86 319 PRO C C 1
ATOM 9348 O O . PRO C 1 290 ? 40.625 -51.991 -16.679 1.00 38.54 319 PRO C O 1
ATOM 9352 N N . GLU C 1 291 ? 41.157 -51.493 -14.538 1.00 39.85 320 GLU C N 1
ATOM 9353 C CA . GLU C 1 291 ? 41.550 -52.824 -14.129 1.00 44.97 320 GLU C CA 1
ATOM 9354 C C . GLU C 1 291 ? 40.348 -53.782 -14.312 1.00 43.46 320 GLU C C 1
ATOM 9355 O O . GLU C 1 291 ? 39.204 -53.456 -13.983 1.00 38.90 320 GLU C O 1
ATOM 9361 N N . GLY C 1 292 ? 40.646 -54.965 -14.862 1.00 41.16 321 GLY C N 1
ATOM 9362 C CA . GLY C 1 292 ? 39.697 -56.047 -15.075 1.00 43.67 321 GLY C CA 1
ATOM 9363 C C . GLY C 1 292 ? 39.025 -55.959 -16.443 1.00 44.71 321 GLY C C 1
ATOM 9364 O O . GLY C 1 292 ? 38.402 -56.906 -16.836 1.00 43.97 321 GLY C O 1
ATOM 9365 N N . LEU C 1 293 ? 39.109 -54.825 -17.178 1.00 46.91 322 LEU C N 1
ATOM 9366 C CA . LEU C 1 293 ? 38.371 -54.768 -18.435 1.00 47.17 322 LEU C CA 1
ATOM 9367 C C . LEU C 1 293 ? 39.105 -55.637 -19.458 1.00 45.91 322 LEU C C 1
ATOM 9368 O O . LEU C 1 293 ? 40.316 -55.605 -19.522 1.00 47.48 322 LEU C O 1
ATOM 9373 N N . PRO C 1 294 ? 38.426 -56.520 -20.206 1.00 48.23 323 PRO C N 1
ATOM 9374 C CA . PRO C 1 294 ? 39.108 -57.316 -21.224 1.00 47.27 323 PRO C CA 1
ATOM 9375 C C . PRO C 1 294 ? 39.811 -56.403 -22.244 1.00 45.59 323 PRO C C 1
ATOM 9376 O O . PRO C 1 294 ? 39.243 -55.405 -22.691 1.00 40.78 323 PRO C O 1
ATOM 9380 N N . ALA C 1 295 ? 41.040 -56.804 -22.600 1.00 45.65 324 ALA C N 1
ATOM 9381 C CA . ALA C 1 295 ? 41.770 -56.140 -23.647 1.00 47.85 324 ALA C CA 1
ATOM 9382 C C . ALA C 1 295 ? 40.886 -56.158 -24.892 1.00 47.84 324 ALA C C 1
ATOM 9383 O O . ALA C 1 295 ? 40.220 -57.132 -25.140 1.00 50.04 324 ALA C O 1
ATOM 9385 N N . GLY C 1 296 ? 40.853 -55.063 -25.657 1.00 47.37 325 GLY C N 1
ATOM 9386 C CA . GLY C 1 296 ? 40.165 -55.041 -26.937 1.00 46.05 325 GLY C CA 1
ATOM 9387 C C . GLY C 1 296 ? 38.802 -54.357 -26.854 1.00 46.86 325 GLY C C 1
ATOM 9388 O O . GLY C 1 296 ? 38.321 -53.797 -27.859 1.00 46.70 325 GLY C O 1
ATOM 9389 N N . LYS C 1 297 ? 38.199 -54.351 -25.650 1.00 45.62 326 LYS C N 1
ATOM 9390 C CA . LYS C 1 297 ? 36.885 -53.750 -25.508 1.00 45.89 326 LYS C CA 1
ATOM 9391 C C . LYS C 1 297 ? 37.007 -52.232 -25.636 1.00 43.65 326 LYS C C 1
ATOM 9392 O O . LYS C 1 297 ? 37.686 -51.595 -24.880 1.00 45.41 326 LYS C O 1
ATOM 9398 N N . ASP C 1 298 ? 36.284 -51.661 -26.544 1.00 41.37 327 ASP C N 1
ATOM 9399 C CA . ASP C 1 298 ? 36.246 -50.257 -26.780 1.00 41.94 327 ASP C CA 1
ATOM 9400 C C . ASP C 1 298 ? 35.492 -49.554 -25.657 1.00 41.24 327 ASP C C 1
ATOM 9401 O O . ASP C 1 298 ? 34.320 -49.857 -25.388 1.00 39.91 327 ASP C O 1
ATOM 9406 N N . LEU C 1 299 ? 36.107 -48.487 -25.106 1.00 38.50 328 LEU C N 1
ATOM 9407 C CA . LEU C 1 299 ? 35.478 -47.643 -24.100 1.00 39.32 328 LEU C CA 1
ATOM 9408 C C . LEU C 1 299 ? 34.511 -46.641 -24.705 1.00 39.02 328 LEU C C 1
ATOM 9409 O O . LEU C 1 299 ? 33.762 -45.987 -23.961 1.00 38.50 328 LEU C O 1
ATOM 9414 N N . ASN C 1 300 ? 34.653 -46.357 -26.006 1.00 39.05 329 ASN C N 1
ATOM 9415 C CA . ASN C 1 300 ? 33.737 -45.471 -26.688 1.00 39.05 329 ASN C CA 1
ATOM 9416 C C . ASN C 1 300 ? 32.505 -46.270 -27.143 1.00 39.54 329 ASN C C 1
ATOM 9417 O O . ASN C 1 300 ? 32.675 -47.160 -27.960 1.00 39.98 329 ASN C O 1
ATOM 9422 N N . MET C 1 301 ? 31.316 -45.923 -26.668 1.00 38.98 330 MET C N 1
ATOM 9423 C CA . MET C 1 301 ? 30.073 -46.414 -27.250 1.00 41.23 330 MET C CA 1
ATOM 9424 C C . MET C 1 301 ? 29.195 -45.193 -27.514 1.00 40.90 330 MET C C 1
ATOM 9425 O O . MET C 1 301 ? 28.890 -44.439 -26.571 1.00 42.45 330 MET C O 1
ATOM 9430 N N . ALA C 1 302 ? 28.894 -44.966 -28.803 1.00 40.05 331 ALA C N 1
ATOM 9431 C CA . ALA C 1 302 ? 27.989 -43.922 -29.280 1.00 40.15 331 ALA C CA 1
ATOM 9432 C C . ALA C 1 302 ? 28.555 -42.511 -29.044 1.00 40.57 331 ALA C C 1
ATOM 9433 O O . ALA C 1 302 ? 27.793 -41.519 -28.933 1.00 39.65 331 ALA C O 1
ATOM 9435 N N . GLY C 1 303 ? 29.890 -42.390 -28.960 1.00 39.99 332 GLY C N 1
ATOM 9436 C CA . GLY C 1 303 ? 30.506 -41.058 -28.922 1.00 40.65 332 GLY C CA 1
ATOM 9437 C C . GLY C 1 303 ? 31.212 -40.712 -27.595 1.00 39.35 332 GLY C C 1
ATOM 9438 O O . GLY C 1 303 ? 31.619 -39.562 -27.374 1.00 38.73 332 GLY C O 1
ATOM 9439 N N . GLY C 1 304 ? 31.261 -41.702 -26.693 1.00 37.72 333 GLY C N 1
ATOM 9440 C CA . GLY C 1 304 ? 31.935 -41.481 -25.460 1.00 36.71 333 GLY C CA 1
ATOM 9441 C C . GLY C 1 304 ? 31.766 -42.601 -24.468 1.00 35.66 333 GLY C C 1
ATOM 9442 O O . GLY C 1 304 ? 31.309 -43.691 -24.794 1.00 34.45 333 GLY C O 1
ATOM 9443 N N . GLY C 1 305 ? 32.154 -42.278 -23.223 1.00 34.41 334 GLY C N 1
ATOM 9444 C CA . GLY C 1 305 ? 32.084 -43.292 -22.209 1.00 33.76 334 GLY C CA 1
ATOM 9445 C C . GLY C 1 305 ? 32.180 -42.711 -20.824 1.00 33.07 334 GLY C C 1
ATOM 9446 O O . GLY C 1 305 ? 32.680 -41.610 -20.649 1.00 32.59 334 GLY C O 1
ATOM 9447 N N . VAL C 1 306 ? 31.816 -43.544 -19.858 1.00 31.75 335 VAL C N 1
ATOM 9448 C CA . VAL C 1 306 ? 31.747 -43.177 -18.458 1.00 32.60 335 VAL C CA 1
ATOM 9449 C C . VAL C 1 306 ? 32.200 -44.405 -17.690 1.00 32.41 335 VAL C C 1
ATOM 9450 O O . VAL C 1 306 ? 31.773 -45.512 -17.984 1.00 31.14 335 VAL C O 1
ATOM 9454 N N . ILE C 1 307 ? 33.039 -44.205 -16.690 1.00 32.51 336 ILE C N 1
ATOM 9455 C CA . ILE C 1 307 ? 33.495 -45.288 -15.855 1.00 32.09 336 ILE C CA 1
ATOM 9456 C C . ILE C 1 307 ? 33.291 -44.843 -14.423 1.00 31.05 336 ILE C C 1
ATOM 9457 O O . ILE C 1 307 ? 33.849 -43.817 -14.006 1.00 29.39 336 ILE C O 1
ATOM 9462 N N . PHE C 1 308 ? 32.504 -45.618 -13.682 1.00 30.57 337 PHE C N 1
ATOM 9463 C CA . PHE C 1 308 ? 32.338 -45.370 -12.266 1.00 30.51 337 PHE C CA 1
ATOM 9464 C C . PHE C 1 308 ? 33.148 -46.400 -11.498 1.00 31.24 337 PHE C C 1
ATOM 9465 O O . PHE C 1 308 ? 32.966 -47.620 -11.663 1.00 30.26 337 PHE C O 1
ATOM 9473 N N . TYR C 1 309 ? 34.098 -45.900 -10.692 1.00 31.63 338 TYR C N 1
ATOM 9474 C CA . TYR C 1 309 ? 34.981 -46.767 -9.936 1.00 33.14 338 TYR C CA 1
ATOM 9475 C C . TYR C 1 309 ? 34.355 -46.975 -8.574 1.00 33.40 338 TYR C C 1
ATOM 9476 O O . TYR C 1 309 ? 34.446 -46.121 -7.757 1.00 31.90 338 TYR C O 1
ATOM 9485 N N . GLY C 1 310 ? 33.589 -48.079 -8.389 1.00 33.55 339 GLY C N 1
ATOM 9486 C CA . GLY C 1 310 ? 33.066 -48.312 -7.067 1.00 34.23 339 GLY C CA 1
ATOM 9487 C C . GLY C 1 310 ? 34.016 -49.165 -6.218 1.00 35.99 339 GLY C C 1
ATOM 9488 O O . GLY C 1 310 ? 34.938 -49.772 -6.712 1.00 36.38 339 GLY C O 1
ATOM 9489 N N . THR C 1 311 ? 33.738 -49.244 -4.937 1.00 36.73 340 THR C N 1
ATOM 9490 C CA . THR C 1 311 ? 34.482 -50.099 -4.027 1.00 37.65 340 THR C CA 1
ATOM 9491 C C . THR C 1 311 ? 34.258 -51.588 -4.287 1.00 38.98 340 THR C C 1
ATOM 9492 O O . THR C 1 311 ? 35.079 -52.374 -3.889 1.00 41.32 340 THR C O 1
ATOM 9496 N N . LYS C 1 312 ? 33.152 -52.029 -4.893 1.00 40.30 341 LYS C N 1
ATOM 9497 C CA . LYS C 1 312 ? 32.946 -53.447 -5.141 1.00 38.85 341 LYS C CA 1
ATOM 9498 C C . LYS C 1 312 ? 33.055 -53.787 -6.616 1.00 39.68 341 LYS C C 1
ATOM 9499 O O . LYS C 1 312 ? 33.120 -54.930 -6.961 1.00 40.31 341 LYS C O 1
ATOM 9505 N N . ASP C 1 313 ? 32.891 -52.849 -7.542 1.00 41.64 342 ASP C N 1
ATOM 9506 C CA . ASP C 1 313 ? 32.907 -53.218 -8.964 1.00 37.49 342 ASP C CA 1
ATOM 9507 C C . ASP C 1 313 ? 33.159 -51.932 -9.759 1.00 34.96 342 ASP C C 1
ATOM 9508 O O . ASP C 1 313 ? 33.212 -50.877 -9.154 1.00 32.03 342 ASP C O 1
ATOM 9513 N N . THR C 1 314 ? 33.107 -52.042 -11.091 1.00 34.34 343 THR C N 1
ATOM 9514 C CA . THR C 1 314 ? 33.303 -50.919 -11.972 1.00 33.27 343 THR C CA 1
ATOM 9515 C C . THR C 1 314 ? 32.190 -50.910 -12.986 1.00 32.93 343 THR C C 1
ATOM 9516 O O . THR C 1 314 ? 31.991 -51.904 -13.641 1.00 36.74 343 THR C O 1
ATOM 9520 N N . LEU C 1 315 ? 31.449 -49.811 -13.062 1.00 31.74 344 LEU C N 1
ATOM 9521 C CA . LEU C 1 315 ? 30.329 -49.695 -13.955 1.00 31.47 344 LEU C CA 1
ATOM 9522 C C . LEU C 1 315 ? 30.685 -48.819 -15.117 1.00 31.69 344 LEU C C 1
ATOM 9523 O O . LEU C 1 315 ? 31.201 -47.704 -14.959 1.00 35.54 344 LEU C O 1
ATOM 9528 N N . ILE C 1 316 ? 30.478 -49.314 -16.298 1.00 31.34 345 ILE C N 1
ATOM 9529 C CA . ILE C 1 316 ? 30.874 -48.575 -17.473 1.00 32.18 345 ILE C CA 1
ATOM 9530 C C . ILE C 1 316 ? 29.671 -48.414 -18.349 1.00 32.96 345 ILE C C 1
ATOM 9531 O O . ILE C 1 316 ? 28.958 -49.401 -18.511 1.00 33.26 345 ILE C O 1
ATOM 9536 N N . CYS C 1 317 ? 29.473 -47.216 -18.900 1.00 33.33 346 CYS C N 1
ATOM 9537 C CA . CYS C 1 317 ? 28.474 -47.073 -19.940 1.00 34.42 346 CYS C CA 1
ATOM 9538 C C . CYS C 1 317 ? 28.967 -46.161 -21.047 1.00 35.07 346 CYS C C 1
ATOM 9539 O O . CYS C 1 317 ? 30.091 -45.646 -21.018 1.00 34.73 346 CYS C O 1
ATOM 9542 N N . GLY C 1 318 ? 28.174 -46.101 -22.103 1.00 34.21 347 GLY C N 1
ATOM 9543 C CA . GLY C 1 318 ? 28.468 -45.266 -23.250 1.00 35.41 347 GLY C CA 1
ATOM 9544 C C . GLY C 1 318 ? 27.849 -43.870 -23.098 1.00 36.25 347 GLY C C 1
ATOM 9545 O O . GLY C 1 318 ? 27.370 -43.486 -22.033 1.00 36.99 347 GLY C O 1
ATOM 9546 N N . CYS C 1 319 ? 27.886 -43.114 -24.193 1.00 36.81 348 CYS C N 1
ATOM 9547 C CA . CYS C 1 319 ? 27.202 -41.850 -24.290 1.00 37.54 348 CYS C CA 1
ATOM 9548 C C . CYS C 1 319 ? 25.697 -42.146 -24.188 1.00 37.75 348 CYS C C 1
ATOM 9549 O O . CYS C 1 319 ? 25.306 -43.250 -24.463 1.00 37.65 348 CYS C O 1
ATOM 9552 N N . TYR C 1 320 ? 24.900 -41.175 -23.729 1.00 38.60 349 TYR C N 1
ATOM 9553 C CA . TYR C 1 320 ? 23.460 -41.303 -23.615 1.00 40.84 349 TYR C CA 1
ATOM 9554 C C . TYR C 1 320 ? 23.131 -42.429 -22.627 1.00 40.05 349 TYR C C 1
ATOM 9555 O O . TYR C 1 320 ? 22.057 -42.969 -22.630 1.00 39.29 349 TYR C O 1
ATOM 9564 N N . GLY C 1 321 ? 24.078 -42.757 -21.774 1.00 38.42 350 GLY C N 1
ATOM 9565 C CA . GLY C 1 321 ? 23.948 -43.818 -20.790 1.00 39.68 350 GLY C CA 1
ATOM 9566 C C . GLY C 1 321 ? 23.801 -45.226 -21.355 1.00 42.28 350 GLY C C 1
ATOM 9567 O O . GLY C 1 321 ? 23.333 -46.114 -20.645 1.00 39.28 350 GLY C O 1
ATOM 9568 N N . VAL C 1 322 ? 24.177 -45.462 -22.624 1.00 45.97 351 VAL C N 1
ATOM 9569 C CA . VAL C 1 322 ? 23.809 -46.714 -23.274 1.00 42.96 351 VAL C CA 1
ATOM 9570 C C . VAL C 1 322 ? 24.639 -47.876 -22.756 1.00 41.03 351 VAL C C 1
ATOM 9571 O O . VAL C 1 322 ? 25.811 -47.720 -22.442 1.00 38.36 351 VAL C O 1
ATOM 9575 N N . ASN C 1 323 ? 24.021 -49.066 -22.832 1.00 41.37 352 ASN C N 1
ATOM 9576 C CA . ASN C 1 323 ? 24.602 -50.371 -22.594 1.00 39.99 352 ASN C CA 1
ATOM 9577 C C . ASN C 1 323 ? 25.448 -50.442 -21.352 1.00 36.83 352 ASN C C 1
ATOM 9578 O O . ASN C 1 323 ? 26.521 -50.974 -21.401 1.00 37.31 352 ASN C O 1
ATOM 9583 N N . PRO C 1 324 ? 24.929 -50.062 -20.190 1.00 35.80 353 PRO C N 1
ATOM 9584 C CA . PRO C 1 324 ? 25.708 -50.167 -18.962 1.00 34.75 353 PRO C CA 1
ATOM 9585 C C . PRO C 1 324 ? 26.067 -51.600 -18.647 1.00 35.63 353 PRO C C 1
ATOM 9586 O O . PRO C 1 324 ? 25.256 -52.452 -18.811 1.00 38.72 353 PRO C O 1
ATOM 9590 N N . TYR C 1 325 ? 27.252 -51.848 -18.118 1.00 36.70 354 TYR C N 1
ATOM 9591 C CA . TYR C 1 325 ? 27.691 -53.170 -17.730 1.00 34.41 354 TYR C CA 1
ATOM 9592 C C . TYR C 1 325 ? 28.720 -53.021 -16.620 1.00 34.86 354 TYR C C 1
ATOM 9593 O O . TYR C 1 325 ? 29.299 -51.932 -16.360 1.00 33.14 354 TYR C O 1
ATOM 9602 N N . LEU C 1 326 ? 28.911 -54.126 -15.916 1.00 34.51 355 LEU C N 1
ATOM 9603 C CA . LEU C 1 326 ? 29.863 -54.227 -14.852 1.00 37.01 355 LEU C CA 1
ATOM 9604 C C . LEU C 1 326 ? 31.070 -54.972 -15.386 1.00 38.38 355 LEU C C 1
ATOM 9605 O O . LEU C 1 326 ? 30.899 -55.933 -16.096 1.00 40.95 355 LEU C O 1
ATOM 9610 N N . VAL C 1 327 ? 32.260 -54.556 -14.988 1.00 39.15 356 VAL C N 1
ATOM 9611 C CA . VAL C 1 327 ? 33.476 -55.180 -15.435 1.00 41.29 356 VAL C CA 1
ATOM 9612 C C . VAL C 1 327 ? 33.566 -56.591 -14.895 1.00 43.11 356 VAL C C 1
ATOM 9613 O O . VAL C 1 327 ? 34.142 -57.446 -15.549 1.00 46.97 356 VAL C O 1
ATOM 9617 N N . SER C 1 328 ? 33.096 -56.858 -13.684 1.00 42.57 357 SER C N 1
ATOM 9618 C CA . SER C 1 328 ? 33.045 -58.254 -13.235 1.00 49.64 357 SER C CA 1
ATOM 9619 C C . SER C 1 328 ? 32.206 -59.183 -14.150 1.00 47.02 357 SER C C 1
ATOM 9620 O O . SER C 1 328 ? 32.300 -60.375 -13.986 1.00 54.45 357 SER C O 1
ATOM 9623 N N . GLY C 1 329 ? 31.361 -58.686 -15.056 1.00 45.73 358 GLY C N 1
ATOM 9624 C CA . GLY C 1 329 ? 30.537 -59.510 -15.940 1.00 44.09 358 GLY C CA 1
ATOM 9625 C C . GLY C 1 329 ? 29.126 -59.730 -15.391 1.00 44.78 358 GLY C C 1
ATOM 9626 O O . GLY C 1 329 ? 28.190 -60.094 -16.117 1.00 43.70 358 GLY C O 1
ATOM 9627 N N . ARG C 1 330 ? 28.969 -59.551 -14.075 1.00 46.10 359 ARG C N 1
ATOM 9628 C CA . ARG C 1 330 ? 27.697 -59.772 -13.411 1.00 45.23 359 ARG C CA 1
ATOM 9629 C C . ARG C 1 330 ? 26.652 -58.793 -13.949 1.00 43.76 359 ARG C C 1
ATOM 9630 O O . ARG C 1 330 ? 26.959 -57.635 -14.215 1.00 41.49 359 ARG C O 1
ATOM 9638 N N . VAL C 1 331 ? 25.409 -59.232 -14.031 1.00 43.87 360 VAL C N 1
ATOM 9639 C CA . VAL C 1 331 ? 24.299 -58.407 -14.473 1.00 46.57 360 VAL C CA 1
ATOM 9640 C C . VAL C 1 331 ? 23.338 -58.312 -13.303 1.00 47.09 360 VAL C C 1
ATOM 9641 O O . VAL C 1 331 ? 22.628 -59.242 -13.025 1.00 50.28 360 VAL C O 1
ATOM 9645 N N . PRO C 1 332 ? 23.240 -57.153 -12.612 1.00 48.48 361 PRO C N 1
ATOM 9646 C CA . PRO C 1 332 ? 22.352 -57.027 -11.465 1.00 46.69 361 PRO C CA 1
ATOM 9647 C C . PRO C 1 332 ? 20.906 -57.091 -11.896 1.00 44.68 361 PRO C C 1
ATOM 9648 O O . PRO C 1 332 ? 20.583 -56.847 -13.022 1.00 41.24 361 PRO C O 1
ATOM 9652 N N . ASN C 1 333 ? 20.093 -57.312 -10.904 1.00 46.56 362 ASN C N 1
ATOM 9653 C CA . ASN C 1 333 ? 18.656 -57.364 -10.939 1.00 46.47 362 ASN C CA 1
ATOM 9654 C C . ASN C 1 333 ? 18.193 -56.506 -9.762 1.00 45.44 362 ASN C C 1
ATOM 9655 O O . ASN C 1 333 ? 17.914 -56.981 -8.662 1.00 45.97 362 ASN C O 1
ATOM 9660 N N . ALA C 1 334 ? 18.216 -55.200 -9.945 1.00 45.94 363 ALA C N 1
ATOM 9661 C CA . ALA C 1 334 ? 18.092 -54.263 -8.836 1.00 44.15 363 ALA C CA 1
ATOM 9662 C C . ALA C 1 334 ? 16.658 -53.755 -8.811 1.00 43.41 363 ALA C C 1
ATOM 9663 O O . ALA C 1 334 ? 16.057 -53.705 -9.867 1.00 40.88 363 ALA C O 1
ATOM 9665 N N . PRO C 1 335 ? 16.102 -53.298 -7.677 1.00 44.00 364 PRO C N 1
ATOM 9666 C CA . PRO C 1 335 ? 14.742 -52.753 -7.667 1.00 47.00 364 PRO C CA 1
ATOM 9667 C C . PRO C 1 335 ? 14.594 -51.569 -8.614 1.00 46.69 364 PRO C C 1
ATOM 9668 O O . PRO C 1 335 ? 15.538 -50.779 -8.818 1.00 41.48 364 PRO C O 1
ATOM 9672 N N . LYS C 1 336 ? 13.398 -51.477 -9.178 1.00 47.25 365 LYS C N 1
ATOM 9673 C CA . LYS C 1 336 ? 13.039 -50.395 -10.070 1.00 51.34 365 LYS C CA 1
ATOM 9674 C C . LYS C 1 336 ? 12.630 -49.222 -9.221 1.00 50.30 365 LYS C C 1
ATOM 9675 O O . LYS C 1 336 ? 11.944 -49.431 -8.241 1.00 55.95 365 LYS C O 1
ATOM 9681 N N . VAL C 1 337 ? 13.073 -48.005 -9.558 1.00 50.08 366 VAL C N 1
ATOM 9682 C CA . VAL C 1 337 ? 12.581 -46.843 -8.838 1.00 51.59 366 VAL C CA 1
ATOM 9683 C C . VAL C 1 337 ? 12.201 -45.747 -9.822 1.00 51.15 366 VAL C C 1
ATOM 9684 O O . VAL C 1 337 ? 11.305 -44.987 -9.512 1.00 53.69 366 VAL C O 1
ATOM 9688 N N . LEU C 1 338 ? 12.819 -45.668 -10.999 1.00 48.55 367 LEU C N 1
ATOM 9689 C CA . LEU C 1 338 ? 12.531 -44.550 -11.901 1.00 46.77 367 LEU C CA 1
ATOM 9690 C C . LEU C 1 338 ? 11.392 -44.816 -12.886 1.00 45.90 367 LEU C C 1
ATOM 9691 O O . LEU C 1 338 ? 11.291 -45.897 -13.443 1.00 44.07 367 LEU C O 1
ATOM 9696 N N . ARG C 1 339 ? 10.592 -43.780 -13.150 1.00 48.03 368 ARG C N 1
ATOM 9697 C CA . ARG C 1 339 ? 9.496 -43.825 -14.109 1.00 48.87 368 ARG C CA 1
ATOM 9698 C C . ARG C 1 339 ? 10.062 -44.300 -15.451 1.00 49.60 368 ARG C C 1
ATOM 9699 O O . ARG C 1 339 ? 11.073 -43.810 -15.956 1.00 48.72 368 ARG C O 1
ATOM 9707 N N . GLU C 1 340 ? 9.394 -45.283 -16.025 1.00 50.75 369 GLU C N 1
ATOM 9708 C CA . GLU C 1 340 ? 9.865 -45.888 -17.252 1.00 53.08 369 GLU C CA 1
ATOM 9709 C C . GLU C 1 340 ? 9.210 -45.145 -18.424 1.00 52.00 369 GLU C C 1
ATOM 9710 O O . GLU C 1 340 ? 8.013 -45.183 -18.612 1.00 54.10 369 GLU C O 1
ATOM 9716 N N . ILE C 1 341 ? 9.958 -44.374 -19.184 1.00 49.30 370 ILE C N 1
ATOM 9717 C CA . ILE C 1 341 ? 9.374 -43.387 -20.074 1.00 48.52 370 ILE C CA 1
ATOM 9718 C C . ILE C 1 341 ? 9.205 -44.013 -21.441 1.00 49.26 370 ILE C C 1
ATOM 9719 O O . ILE C 1 341 ? 10.197 -44.443 -22.027 1.00 47.32 370 ILE C O 1
ATOM 9724 N N . LYS C 1 342 ? 7.955 -44.061 -21.933 1.00 50.25 371 LYS C N 1
ATOM 9725 C CA . LYS C 1 342 ? 7.645 -44.796 -23.154 1.00 51.86 371 LYS C CA 1
ATOM 9726 C C . LYS C 1 342 ? 7.497 -43.879 -24.378 1.00 48.97 371 LYS C C 1
ATOM 9727 O O . LYS C 1 342 ? 7.799 -44.264 -25.493 1.00 47.89 371 LYS C O 1
ATOM 9733 N N . GLU C 1 343 ? 7.019 -42.651 -24.213 1.00 48.83 372 GLU C N 1
ATOM 9734 C CA . GLU C 1 343 ? 7.103 -41.634 -25.266 1.00 49.65 372 GLU C CA 1
ATOM 9735 C C . GLU C 1 343 ? 8.589 -41.221 -25.512 1.00 47.25 372 GLU C C 1
ATOM 9736 O O . GLU C 1 343 ? 9.472 -41.383 -24.676 1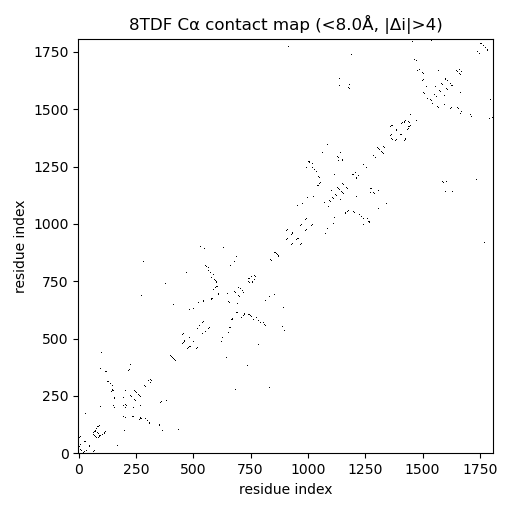.00 45.26 372 GLU C O 1
ATOM 9742 N N . SER C 1 344 ? 8.855 -40.743 -26.719 1.00 46.64 373 SER C N 1
ATOM 9743 C CA . SER C 1 344 ? 10.060 -40.055 -27.095 1.00 45.84 373 SER C CA 1
ATOM 9744 C C . SER C 1 344 ? 10.310 -38.927 -26.099 1.00 46.04 373 SER C C 1
ATOM 9745 O O . SER C 1 344 ? 9.426 -38.426 -25.396 1.00 47.96 373 SER C O 1
ATOM 9748 N N . HIS C 1 345 ? 11.523 -38.437 -26.162 1.00 44.61 374 HIS C N 1
ATOM 9749 C CA . HIS C 1 345 ? 11.909 -37.330 -25.323 1.00 44.62 374 HIS C CA 1
ATOM 9750 C C . HIS C 1 345 ? 11.103 -36.092 -25.686 1.00 46.07 374 HIS C C 1
ATOM 9751 O O . HIS C 1 345 ? 10.827 -35.277 -24.836 1.00 46.27 374 HIS C O 1
ATOM 9758 N N . GLN C 1 346 ? 10.727 -35.941 -26.960 1.00 46.71 375 GLN C N 1
ATOM 9759 C CA . GLN C 1 346 ? 9.890 -34.840 -27.374 1.00 48.44 375 GLN C CA 1
ATOM 9760 C C . GLN C 1 346 ? 8.473 -34.977 -26.834 1.00 49.51 375 GLN C C 1
ATOM 9761 O O . GLN C 1 346 ? 7.949 -33.978 -26.276 1.00 50.53 375 GLN C O 1
ATOM 9767 N N . MET C 1 347 ? 7.884 -36.169 -27.003 1.00 49.00 376 MET C N 1
ATOM 9768 C CA . MET C 1 347 ? 6.478 -36.335 -26.701 1.00 51.10 376 MET C CA 1
ATOM 9769 C C . MET C 1 347 ? 6.302 -36.396 -25.193 1.00 50.99 376 MET C C 1
ATOM 9770 O O . MET C 1 347 ? 5.253 -35.996 -24.699 1.00 51.80 376 MET C O 1
ATOM 9775 N N . ASP C 1 348 ? 7.327 -36.841 -24.452 1.00 49.95 377 ASP C N 1
ATOM 9776 C CA . ASP C 1 348 ? 7.164 -36.886 -23.008 1.00 49.54 377 ASP C CA 1
ATOM 9777 C C . ASP C 1 348 ? 7.033 -35.460 -22.455 1.00 50.36 377 ASP C C 1
ATOM 9778 O O . ASP C 1 348 ? 6.279 -35.226 -21.494 1.00 50.15 377 ASP C O 1
ATOM 9783 N N . TRP C 1 349 ? 7.707 -34.497 -23.099 1.00 51.08 378 TRP C N 1
ATOM 9784 C CA . TRP C 1 349 ? 7.578 -33.099 -22.717 1.00 52.46 378 TRP C CA 1
ATOM 9785 C C . TRP C 1 349 ? 6.181 -32.570 -23.053 1.00 55.34 378 TRP C C 1
ATOM 9786 O O . TRP C 1 349 ? 5.559 -31.858 -22.260 1.00 55.35 378 TRP C O 1
ATOM 9797 N N . VAL C 1 350 ? 5.701 -32.882 -24.258 1.00 55.67 379 VAL C N 1
ATOM 9798 C CA . VAL C 1 350 ? 4.381 -32.489 -24.681 1.00 58.74 379 VAL C CA 1
ATOM 9799 C C . VAL C 1 350 ? 3.340 -32.961 -23.674 1.00 61.12 379 VAL C C 1
ATOM 9800 O O . VAL C 1 350 ? 2.450 -32.192 -23.341 1.00 64.93 379 VAL C O 1
ATOM 9804 N N . ARG C 1 351 ? 3.416 -34.219 -23.241 1.00 61.64 380 ARG C N 1
ATOM 9805 C CA . ARG C 1 351 ? 2.546 -34.725 -22.184 1.00 63.50 380 ARG C CA 1
ATOM 9806 C C . ARG C 1 351 ? 2.562 -33.800 -20.958 1.00 64.74 380 ARG C C 1
ATOM 9807 O O . ARG C 1 351 ? 1.513 -33.382 -20.476 1.00 65.79 380 ARG C O 1
ATOM 9815 N N . ALA C 1 352 ? 3.745 -33.468 -20.447 1.00 61.37 381 ALA C N 1
ATOM 9816 C CA . ALA C 1 352 ? 3.822 -32.598 -19.286 1.00 62.26 381 ALA C CA 1
ATOM 9817 C C . ALA C 1 352 ? 3.165 -31.239 -19.549 1.00 65.77 381 ALA C C 1
ATOM 9818 O O . ALA C 1 352 ? 2.555 -30.665 -18.642 1.00 66.43 381 ALA C O 1
ATOM 9820 N N . CYS C 1 353 ? 3.302 -30.720 -20.787 1.00 64.79 382 CYS C N 1
ATOM 9821 C CA . CYS C 1 353 ? 2.795 -29.400 -21.120 1.00 67.72 382 CYS C CA 1
ATOM 9822 C C . CYS C 1 353 ? 1.290 -29.373 -20.911 1.00 72.34 382 CYS C C 1
ATOM 9823 O O . CYS C 1 353 ? 0.761 -28.312 -20.603 1.00 73.91 382 CYS C O 1
ATOM 9826 N N . LYS C 1 354 ? 0.642 -30.535 -21.093 1.00 72.41 383 LYS C N 1
ATOM 9827 C CA . LYS C 1 354 ? -0.803 -30.655 -21.095 1.00 76.12 383 LYS C CA 1
ATOM 9828 C C . LYS C 1 354 ? -1.388 -30.998 -19.734 1.00 76.68 383 LYS C C 1
ATOM 9829 O O . LYS C 1 354 ? -2.584 -30.845 -19.560 1.00 82.90 383 LYS C O 1
ATOM 9835 N N . GLU C 1 355 ? -0.591 -31.514 -18.812 1.00 77.92 384 GLU C N 1
ATOM 9836 C CA . GLU C 1 355 ? -1.072 -31.744 -17.462 1.00 81.89 384 GLU C CA 1
ATOM 9837 C C . GLU C 1 355 ? -1.115 -30.414 -16.719 1.00 85.81 384 GLU C C 1
ATOM 9838 O O . GLU C 1 355 ? -0.242 -29.565 -16.889 1.00 85.34 384 GLU C O 1
ATOM 9844 N N . ASP C 1 356 ? -2.146 -30.251 -15.886 1.00 89.19 385 ASP C N 1
ATOM 9845 C CA . ASP C 1 356 ? -2.289 -29.088 -15.029 1.00 89.32 385 ASP C CA 1
ATOM 9846 C C . ASP C 1 356 ? -1.047 -28.982 -14.153 1.00 80.02 385 ASP C C 1
ATOM 9847 O O . ASP C 1 356 ? -0.510 -29.996 -13.737 1.00 73.58 385 ASP C O 1
ATOM 9852 N N . ALA C 1 357 ? -0.614 -27.742 -13.886 1.00 79.19 386 ALA C N 1
ATOM 9853 C CA . ALA C 1 357 ? 0.672 -27.453 -13.272 1.00 78.33 386 ALA C CA 1
ATOM 9854 C C . ALA C 1 357 ? 0.777 -28.013 -11.845 1.00 86.03 386 ALA C C 1
ATOM 9855 O O . ALA C 1 357 ? 1.851 -28.460 -11.428 1.00 82.63 386 ALA C O 1
ATOM 9857 N N . ASP C 1 358 ? -0.331 -27.981 -11.094 1.00 92.19 387 ASP C N 1
ATOM 9858 C CA . ASP C 1 358 ? -0.409 -28.534 -9.745 1.00 97.20 387 ASP C CA 1
ATOM 9859 C C . ASP C 1 358 ? -0.131 -30.037 -9.722 1.00 95.86 387 ASP C C 1
ATOM 9860 O O . ASP C 1 358 ? 0.285 -30.559 -8.694 1.00 94.16 387 ASP C O 1
ATOM 9865 N N . ASP C 1 359 ? -0.443 -30.724 -10.833 1.00 99.61 388 ASP C N 1
ATOM 9866 C CA . ASP C 1 359 ? -0.556 -32.178 -10.896 1.00 97.31 388 ASP C CA 1
ATOM 9867 C C . ASP C 1 359 ? 0.590 -32.817 -11.675 1.00 90.46 388 ASP C C 1
ATOM 9868 O O . ASP C 1 359 ? 0.742 -34.035 -11.665 1.00 84.96 388 ASP C O 1
ATOM 9873 N N . ARG C 1 360 ? 1.387 -31.977 -12.349 1.00 86.14 389 ARG C N 1
ATOM 9874 C CA . ARG C 1 360 ? 2.202 -32.371 -13.487 1.00 76.50 389 ARG C CA 1
ATOM 9875 C C . ARG C 1 360 ? 3.272 -33.361 -13.048 1.00 67.31 389 ARG C C 1
ATOM 9876 O O . ARG C 1 360 ? 3.960 -33.036 -12.107 1.00 61.60 389 ARG C O 1
ATOM 9884 N N . VAL C 1 361 ? 3.408 -34.502 -13.747 1.00 64.67 390 VAL C N 1
ATOM 9885 C CA . VAL C 1 361 ? 4.619 -35.328 -13.650 1.00 61.06 390 VAL C CA 1
ATOM 9886 C C . VAL C 1 361 ? 5.679 -34.721 -14.579 1.00 57.77 390 VAL C C 1
ATOM 9887 O O . VAL C 1 361 ? 5.527 -34.762 -15.807 1.00 54.75 390 VAL C O 1
ATOM 9891 N N . PRO C 1 362 ? 6.762 -34.111 -14.034 1.00 56.30 391 PRO C N 1
ATOM 9892 C CA . PRO C 1 362 ? 7.768 -33.465 -14.860 1.00 56.21 391 PRO C CA 1
ATOM 9893 C C . PRO C 1 362 ? 8.318 -34.441 -15.898 1.00 54.61 391 PRO C C 1
ATOM 9894 O O . PRO C 1 362 ? 8.387 -35.656 -15.628 1.00 52.84 391 PRO C O 1
ATOM 9898 N N . SER C 1 363 ? 8.685 -33.904 -17.075 1.00 52.49 392 SER C N 1
ATOM 9899 C CA . SER C 1 363 ? 9.457 -34.700 -18.011 1.00 52.72 392 SER C CA 1
ATOM 9900 C C . SER C 1 363 ? 10.873 -34.898 -17.465 1.00 49.22 392 SER C C 1
ATOM 9901 O O . SER C 1 363 ? 11.215 -34.305 -16.454 1.00 50.17 392 SER C O 1
ATOM 9904 N N . ALA C 1 364 ? 11.665 -35.788 -18.071 1.00 48.85 393 ALA C N 1
ATOM 9905 C CA . ALA C 1 364 ? 12.926 -36.252 -17.467 1.00 46.20 393 ALA C CA 1
ATOM 9906 C C . ALA C 1 364 ? 14.003 -35.185 -17.448 1.00 46.47 393 ALA C C 1
ATOM 9907 O O . ALA C 1 364 ? 14.909 -35.309 -16.653 1.00 46.53 393 ALA C O 1
ATOM 9909 N N . SER C 1 365 ? 13.965 -34.198 -18.348 1.00 47.47 394 SER C N 1
ATOM 9910 C CA . SER C 1 365 ? 14.962 -33.138 -18.349 1.00 48.84 394 SER C CA 1
ATOM 9911 C C . SER C 1 365 ? 14.314 -31.803 -18.017 1.00 50.84 394 SER C C 1
ATOM 9912 O O . SER C 1 365 ? 14.731 -30.774 -18.544 1.00 50.66 394 SER C O 1
ATOM 9915 N N . ASP C 1 366 ? 13.349 -31.830 -17.093 1.00 55.17 395 ASP C N 1
ATOM 9916 C CA . ASP C 1 366 ? 12.728 -30.599 -16.611 1.00 59.74 395 ASP C CA 1
ATOM 9917 C C . ASP C 1 366 ? 13.839 -29.693 -16.105 1.00 60.63 395 ASP C C 1
ATOM 9918 O O . ASP C 1 366 ? 14.830 -30.184 -15.554 1.00 53.53 395 ASP C O 1
ATOM 9923 N N . PHE C 1 367 ? 13.676 -28.380 -16.289 1.00 60.27 396 PHE C N 1
ATOM 9924 C CA . PHE C 1 367 ? 14.773 -27.479 -15.978 1.00 62.80 396 PHE C CA 1
ATOM 9925 C C . PHE C 1 367 ? 15.056 -27.464 -14.482 1.00 61.97 396 PHE C C 1
ATOM 9926 O O . PHE C 1 367 ? 16.132 -27.008 -14.097 1.00 66.43 396 PHE C O 1
ATOM 9934 N N . SER C 1 368 ? 14.138 -27.956 -13.644 1.00 58.91 397 SER C N 1
ATOM 9935 C CA . SER C 1 368 ? 14.434 -27.982 -12.221 1.00 59.10 397 SER C CA 1
ATOM 9936 C C . SER C 1 368 ? 15.545 -28.990 -11.907 1.00 54.89 397 SER C C 1
ATOM 9937 O O . SER C 1 368 ? 16.254 -28.756 -10.968 1.00 57.84 397 SER C O 1
ATOM 9940 N N . GLU C 1 369 ? 15.762 -30.024 -12.718 1.00 58.40 398 GLU C N 1
ATOM 9941 C CA . GLU C 1 369 ? 16.994 -30.806 -12.677 1.00 60.83 398 GLU C CA 1
ATOM 9942 C C . GLU C 1 369 ? 18.002 -30.336 -13.738 1.00 57.66 398 GLU C C 1
ATOM 9943 O O . GLU C 1 369 ? 19.207 -30.274 -13.481 1.00 60.48 398 GLU C O 1
ATOM 9949 N N . ALA C 1 370 ? 17.567 -30.067 -14.981 1.00 53.50 399 ALA C N 1
ATOM 9950 C CA . ALA C 1 370 ? 18.539 -29.843 -16.056 1.00 51.23 399 ALA C CA 1
ATOM 9951 C C . ALA C 1 370 ? 19.305 -28.539 -15.868 1.00 51.12 399 ALA C C 1
ATOM 9952 O O . ALA C 1 370 ? 20.434 -28.412 -16.334 1.00 47.78 399 ALA C O 1
ATOM 9954 N N . GLY C 1 371 ? 18.656 -27.560 -15.224 1.00 51.74 400 GLY C N 1
ATOM 9955 C CA . GLY C 1 371 ? 19.243 -26.244 -15.006 1.00 52.62 400 GLY C CA 1
ATOM 9956 C C . GLY C 1 371 ? 20.517 -26.325 -14.188 1.00 51.81 400 GLY C C 1
ATOM 9957 O O . GLY C 1 371 ? 21.539 -25.940 -14.709 1.00 50.30 400 GLY C O 1
ATOM 9958 N N . PRO C 1 372 ? 20.473 -26.850 -12.934 1.00 53.42 401 PRO C N 1
ATOM 9959 C CA . PRO C 1 372 ? 21.661 -27.059 -12.101 1.00 54.10 401 PRO C CA 1
ATOM 9960 C C . PRO C 1 372 ? 22.711 -27.919 -12.791 1.00 50.99 401 PRO C C 1
ATOM 9961 O O . PRO C 1 372 ? 23.870 -27.610 -12.741 1.00 54.96 401 PRO C O 1
ATOM 9965 N N . PHE C 1 373 ? 22.290 -28.980 -13.476 1.00 51.36 402 PHE C N 1
ATOM 9966 C CA . PHE C 1 373 ? 23.211 -29.822 -14.225 1.00 49.05 402 PHE C CA 1
ATOM 9967 C C . PHE C 1 373 ? 23.930 -28.994 -15.288 1.00 50.40 402 PHE C C 1
ATOM 9968 O O . PHE C 1 373 ? 25.139 -29.119 -15.445 1.00 47.41 402 PHE C O 1
ATOM 9976 N N . ASN C 1 374 ? 23.193 -28.168 -16.055 1.00 51.29 403 ASN C N 1
ATOM 9977 C CA . ASN C 1 374 ? 23.846 -27.457 -17.134 1.00 50.47 403 ASN C CA 1
ATOM 9978 C C . ASN C 1 374 ? 24.804 -26.416 -16.558 1.00 51.42 403 ASN C C 1
ATOM 9979 O O . ASN C 1 374 ? 25.867 -26.152 -17.143 1.00 47.77 403 ASN C O 1
ATOM 9984 N N . GLU C 1 375 ? 24.432 -25.830 -15.409 1.00 54.62 404 GLU C N 1
ATOM 9985 C CA . GLU C 1 375 ? 25.287 -24.831 -14.779 1.00 56.31 404 GLU C CA 1
ATOM 9986 C C . GLU C 1 375 ? 26.642 -25.419 -14.434 1.00 55.91 404 GLU C C 1
ATOM 9987 O O . GLU C 1 375 ? 27.676 -24.776 -14.563 1.00 59.49 404 GLU C O 1
ATOM 9993 N N . MET C 1 376 ? 26.665 -26.650 -13.979 1.00 52.13 405 MET C N 1
ATOM 9994 C CA . MET C 1 376 ? 27.925 -27.299 -13.721 1.00 54.42 405 MET C CA 1
ATOM 9995 C C . MET C 1 376 ? 28.711 -27.445 -15.023 1.00 51.48 405 MET C C 1
ATOM 9996 O O . MET C 1 376 ? 29.838 -27.015 -15.092 1.00 49.16 405 MET C O 1
ATOM 10001 N N . VAL C 1 377 ? 28.098 -27.960 -16.085 1.00 51.33 406 VAL C N 1
ATOM 10002 C CA . VAL C 1 377 ? 28.802 -28.203 -17.352 1.00 51.57 406 VAL C CA 1
ATOM 10003 C C . VAL C 1 377 ? 29.448 -26.928 -17.892 1.00 52.91 406 VAL C C 1
ATOM 10004 O O . VAL C 1 377 ? 30.616 -26.883 -18.291 1.00 49.01 406 VAL C O 1
ATOM 10008 N N . VAL C 1 378 ? 28.650 -25.871 -17.916 1.00 53.83 407 VAL C N 1
ATOM 10009 C CA . VAL C 1 378 ? 29.018 -24.624 -18.547 1.00 57.96 407 VAL C CA 1
ATOM 10010 C C . VAL C 1 378 ? 30.010 -23.827 -17.687 1.00 62.76 407 VAL C C 1
ATOM 10011 O O . VAL C 1 378 ? 30.905 -23.177 -18.223 1.00 61.07 407 VAL C O 1
ATOM 10015 N N . MET C 1 379 ? 30.036 -24.067 -16.375 1.00 69.91 408 MET C N 1
ATOM 10016 C CA . MET C 1 379 ? 31.081 -23.467 -15.538 1.00 69.71 408 MET C CA 1
ATOM 10017 C C . MET C 1 379 ? 32.417 -24.203 -15.778 1.00 61.69 408 MET C C 1
ATOM 10018 O O . MET C 1 379 ? 33.503 -23.664 -15.694 1.00 69.12 408 MET C O 1
ATOM 10023 N N . GLY C 1 380 ? 32.340 -25.460 -16.121 1.00 51.38 409 GLY C N 1
ATOM 10024 C CA . GLY C 1 380 ? 33.533 -26.189 -16.487 1.00 50.90 409 GLY C CA 1
ATOM 10025 C C . GLY C 1 380 ? 34.142 -25.687 -17.775 1.00 51.38 409 GLY C C 1
ATOM 10026 O O . GLY C 1 380 ? 35.361 -25.811 -17.959 1.00 49.54 409 GLY C O 1
ATOM 10027 N N . VAL C 1 381 ? 33.318 -25.163 -18.683 1.00 52.50 410 VAL C N 1
ATOM 10028 C CA . VAL C 1 381 ? 33.849 -24.490 -19.871 1.00 59.23 410 VAL C CA 1
ATOM 10029 C C . VAL C 1 381 ? 34.719 -23.295 -19.455 1.00 60.63 410 VAL C C 1
ATOM 10030 O O . VAL C 1 381 ? 35.859 -23.154 -19.939 1.00 58.92 410 VAL C O 1
ATOM 10034 N N . LEU C 1 382 ? 34.177 -22.463 -18.540 1.00 63.85 411 LEU C N 1
ATOM 10035 C CA . LEU C 1 382 ? 34.906 -21.332 -17.966 1.00 65.54 411 LEU C CA 1
ATOM 10036 C C . LEU C 1 382 ? 36.213 -21.781 -17.344 1.00 62.38 411 LEU C C 1
ATOM 10037 O O . LEU C 1 382 ? 37.181 -21.038 -17.426 1.00 73.55 411 LEU C O 1
ATOM 10042 N N . ALA C 1 383 ? 36.183 -22.823 -16.531 1.00 52.34 412 ALA C N 1
ATOM 10043 C CA . ALA C 1 383 ? 37.369 -23.214 -15.821 1.00 53.25 412 ALA C CA 1
ATOM 10044 C C . ALA C 1 383 ? 38.537 -23.433 -16.750 1.00 51.55 412 ALA C C 1
ATOM 10045 O O . ALA C 1 383 ? 39.649 -23.021 -16.427 1.00 55.36 412 ALA C O 1
ATOM 10047 N N . VAL C 1 384 ? 38.316 -24.064 -17.870 1.00 48.55 413 VAL C N 1
ATOM 10048 C CA . VAL C 1 384 ? 39.401 -24.235 -18.834 1.00 48.27 413 VAL C CA 1
ATOM 10049 C C . VAL C 1 384 ? 40.007 -22.887 -19.281 1.00 48.11 413 VAL C C 1
ATOM 10050 O O . VAL C 1 384 ? 41.193 -22.765 -19.472 1.00 47.39 413 VAL C O 1
ATOM 10054 N N . ARG C 1 385 ? 39.186 -21.859 -19.399 1.00 49.28 414 ARG C N 1
ATOM 10055 C CA . ARG C 1 385 ? 39.626 -20.574 -19.944 1.00 52.80 414 ARG C CA 1
ATOM 10056 C C . ARG C 1 385 ? 40.396 -19.770 -18.889 1.00 53.11 414 ARG C C 1
ATOM 10057 O O . ARG C 1 385 ? 41.048 -18.829 -19.241 1.00 54.41 414 ARG C O 1
ATOM 10065 N N . LEU C 1 386 ? 40.413 -20.218 -17.630 1.00 53.52 415 LEU C N 1
ATOM 10066 C CA . LEU C 1 386 ? 41.136 -19.623 -16.514 1.00 52.52 415 LEU C CA 1
ATOM 10067 C C . LEU C 1 386 ? 42.334 -20.459 -16.103 1.00 52.01 415 LEU C C 1
ATOM 10068 O O . LEU C 1 386 ? 42.916 -20.233 -15.059 1.00 53.70 415 LEU C O 1
ATOM 10073 N N . GLN C 1 387 ? 42.733 -21.429 -16.900 1.00 51.69 416 GLN C N 1
ATOM 10074 C CA . GLN C 1 387 ? 43.843 -22.270 -16.510 1.00 51.82 416 GLN C CA 1
ATOM 10075 C C . GLN C 1 387 ? 45.113 -21.461 -16.205 1.00 53.09 416 GLN C C 1
ATOM 10076 O O . GLN C 1 387 ? 45.958 -21.947 -15.494 1.00 52.79 416 GLN C O 1
ATOM 10082 N N . ASN C 1 388 ? 45.373 -20.306 -16.804 1.00 55.74 417 ASN C N 1
ATOM 10083 C CA . ASN C 1 388 ? 46.659 -19.653 -16.553 1.00 57.22 417 ASN C CA 1
ATOM 10084 C C . ASN C 1 388 ? 46.732 -19.099 -15.137 1.00 57.80 417 ASN C C 1
ATOM 10085 O O . ASN C 1 388 ? 47.798 -18.663 -14.740 1.00 63.22 417 ASN C O 1
ATOM 10090 N N . LEU C 1 389 ? 45.627 -19.047 -14.380 1.00 56.51 418 LEU C N 1
ATOM 10091 C CA . LEU C 1 389 ? 45.704 -18.699 -12.965 1.00 56.97 418 LEU C CA 1
ATOM 10092 C C . LEU C 1 389 ? 46.460 -19.729 -12.108 1.00 56.93 418 LEU C C 1
ATOM 10093 O O . LEU C 1 389 ? 46.775 -19.469 -10.943 1.00 57.15 418 LEU C O 1
ATOM 10098 N N . ASN C 1 390 ? 46.704 -20.941 -12.621 1.00 56.20 419 ASN C N 1
ATOM 10099 C CA . ASN C 1 390 ? 47.553 -21.929 -11.964 1.00 56.15 419 ASN C CA 1
ATOM 10100 C C . ASN C 1 390 ? 46.990 -22.281 -10.595 1.00 57.18 419 ASN C C 1
ATOM 10101 O O . ASN C 1 390 ? 47.739 -22.297 -9.636 1.00 59.66 419 ASN C O 1
ATOM 10106 N N . ARG C 1 391 ? 45.692 -22.585 -10.520 1.00 54.66 420 ARG C N 1
ATOM 10107 C CA . ARG C 1 391 ? 45.108 -22.907 -9.250 1.00 54.52 420 ARG C CA 1
ATOM 10108 C C . ARG C 1 391 ? 43.885 -23.802 -9.439 1.00 52.80 420 ARG C C 1
ATOM 10109 O O . ARG C 1 391 ? 43.213 -23.770 -10.456 1.00 51.04 420 ARG C O 1
ATOM 10117 N N . GLU C 1 392 ? 43.624 -24.616 -8.420 1.00 51.25 421 GLU C N 1
ATOM 10118 C CA . GLU C 1 392 ? 42.361 -25.292 -8.368 1.00 51.07 421 GLU C CA 1
ATOM 10119 C C . GLU C 1 392 ? 41.338 -24.243 -7.962 1.00 49.75 421 GLU C C 1
ATOM 10120 O O . GLU C 1 392 ? 41.534 -23.631 -6.957 1.00 52.15 421 GLU C O 1
ATOM 10126 N N . LEU C 1 393 ? 40.308 -23.997 -8.760 1.00 47.68 422 LEU C N 1
ATOM 10127 C CA . LEU C 1 393 ? 39.345 -22.957 -8.492 1.00 47.13 422 LEU C CA 1
ATOM 10128 C C . LEU C 1 393 ? 38.273 -23.483 -7.564 1.00 47.67 422 LEU C C 1
ATOM 10129 O O . LEU C 1 393 ? 37.807 -24.662 -7.707 1.00 45.74 422 LEU C O 1
ATOM 10134 N N . LEU C 1 394 ? 37.851 -22.607 -6.652 1.00 49.02 423 LEU C N 1
ATOM 10135 C CA . LEU C 1 394 ? 36.859 -22.976 -5.655 1.00 49.74 423 LEU C CA 1
ATOM 10136 C C . LEU C 1 394 ? 35.578 -22.295 -6.089 1.00 52.78 423 LEU C C 1
ATOM 10137 O O . LEU C 1 394 ? 35.565 -21.085 -6.312 1.00 64.04 423 LEU C O 1
ATOM 10142 N N . TRP C 1 395 ? 34.527 -23.089 -6.234 1.00 52.80 424 TRP C N 1
ATOM 10143 C CA . TRP C 1 395 ? 33.270 -22.645 -6.810 1.00 52.99 424 TRP C CA 1
ATOM 10144 C C . TRP C 1 395 ? 32.216 -22.503 -5.740 1.00 54.50 424 TRP C C 1
ATOM 10145 O O . TRP C 1 395 ? 32.015 -23.377 -4.947 1.00 53.85 424 TRP C O 1
ATOM 10156 N N . ASP C 1 396 ? 31.550 -21.367 -5.744 1.00 57.80 425 ASP C N 1
ATOM 10157 C CA . ASP C 1 396 ? 30.378 -21.169 -4.930 1.00 59.84 425 ASP C CA 1
ATOM 10158 C C . ASP C 1 396 ? 29.186 -21.211 -5.881 1.00 62.50 425 ASP C C 1
ATOM 10159 O O . ASP C 1 396 ? 28.880 -20.224 -6.539 1.00 59.71 425 ASP C O 1
ATOM 10164 N N . GLY C 1 397 ? 28.535 -22.373 -5.928 1.00 59.93 426 GLY C N 1
ATOM 10165 C CA . GLY C 1 397 ? 27.428 -22.603 -6.837 1.00 64.42 426 GLY C CA 1
ATOM 10166 C C . GLY C 1 397 ? 26.203 -21.768 -6.468 1.00 65.88 426 GLY C C 1
ATOM 10167 O O . GLY C 1 397 ? 25.607 -21.125 -7.332 1.00 64.69 426 GLY C O 1
ATOM 10168 N N . PRO C 1 398 ? 25.809 -21.710 -5.179 1.00 66.54 427 PRO C N 1
ATOM 10169 C CA . PRO C 1 398 ? 24.656 -20.896 -4.798 1.00 66.61 427 PRO C CA 1
ATOM 10170 C C . PRO C 1 398 ? 24.771 -19.467 -5.310 1.00 63.15 427 PRO C C 1
ATOM 10171 O O . PRO C 1 398 ? 23.815 -19.007 -5.857 1.00 62.30 427 PRO C O 1
ATOM 10175 N N . ASN C 1 399 ? 25.945 -18.827 -5.223 1.00 62.96 428 ASN C N 1
ATOM 10176 C CA . ASN C 1 399 ? 26.142 -17.440 -5.648 1.00 64.57 428 ASN C CA 1
ATOM 10177 C C . ASN C 1 399 ? 26.836 -17.319 -7.006 1.00 64.87 428 ASN C C 1
ATOM 10178 O O . ASN C 1 399 ? 27.249 -16.242 -7.399 1.00 66.14 428 ASN C O 1
ATOM 10183 N N . MET C 1 400 ? 26.996 -18.407 -7.742 1.00 61.84 429 MET C N 1
ATOM 10184 C CA . MET C 1 400 ? 27.480 -18.364 -9.115 1.00 63.82 429 MET C CA 1
ATOM 10185 C C . MET C 1 400 ? 28.775 -17.571 -9.240 1.00 64.77 429 MET C C 1
ATOM 10186 O O . MET C 1 400 ? 28.919 -16.820 -10.168 1.00 67.63 429 MET C O 1
ATOM 10191 N N . ARG C 1 401 ? 29.760 -17.819 -8.383 1.00 64.03 430 ARG C N 1
ATOM 10192 C CA . ARG C 1 401 ? 31.062 -17.184 -8.521 1.00 63.06 430 ARG C CA 1
ATOM 10193 C C . ARG C 1 401 ? 32.175 -18.085 -7.985 1.00 59.55 430 ARG C C 1
ATOM 10194 O O . ARG C 1 401 ? 31.967 -18.920 -7.109 1.00 57.13 430 ARG C O 1
ATOM 10202 N N . PHE C 1 402 ? 33.372 -17.925 -8.533 1.00 57.76 431 PHE C N 1
ATOM 10203 C CA . PHE C 1 402 ? 34.574 -18.450 -7.924 1.00 57.32 431 PHE C CA 1
ATOM 10204 C C . PHE C 1 402 ? 34.968 -17.567 -6.731 1.00 61.64 431 PHE C C 1
ATOM 10205 O O . PHE C 1 402 ? 34.810 -16.366 -6.769 1.00 60.53 431 PHE C O 1
ATOM 10213 N N . THR C 1 403 ? 35.470 -18.180 -5.658 1.00 65.21 432 THR C N 1
ATOM 10214 C CA . THR C 1 403 ? 35.802 -17.461 -4.441 1.00 63.73 432 THR C CA 1
ATOM 10215 C C . THR C 1 403 ? 37.300 -17.254 -4.303 1.00 61.98 432 THR C C 1
ATOM 10216 O O . THR C 1 403 ? 37.660 -16.515 -3.433 1.00 64.24 432 THR C O 1
ATOM 10220 N N . ASN C 1 404 ? 38.186 -17.867 -5.092 1.00 60.13 433 ASN C N 1
ATOM 10221 C CA . ASN C 1 404 ? 39.611 -17.666 -4.851 1.00 59.60 433 ASN C CA 1
ATOM 10222 C C . ASN C 1 404 ? 40.338 -17.154 -6.093 1.00 62.24 433 ASN C C 1
ATOM 10223 O O . ASN C 1 404 ? 41.466 -17.593 -6.389 1.00 65.62 433 ASN C O 1
ATOM 10228 N N . ILE C 1 405 ? 39.716 -16.230 -6.832 1.00 63.21 434 ILE C N 1
ATOM 10229 C CA . ILE C 1 405 ? 40.461 -15.515 -7.858 1.00 65.92 434 ILE C CA 1
ATOM 10230 C C . ILE C 1 405 ? 41.011 -14.246 -7.228 1.00 67.35 434 ILE C C 1
ATOM 10231 O O . ILE C 1 405 ? 40.203 -13.432 -6.807 1.00 69.03 434 ILE C O 1
ATOM 10236 N N . PRO C 1 406 ? 42.354 -14.054 -7.128 1.00 68.42 435 PRO C N 1
ATOM 10237 C CA . PRO C 1 406 ? 42.939 -12.860 -6.509 1.00 71.54 435 PRO C CA 1
ATOM 10238 C C . PRO C 1 406 ? 42.461 -11.595 -7.211 1.00 74.31 435 PRO C C 1
ATOM 10239 O O . PRO C 1 406 ? 42.278 -11.561 -8.451 1.00 71.28 435 PRO C O 1
ATOM 10243 N N . ASP C 1 407 ? 42.282 -10.547 -6.382 1.00 79.75 436 ASP C N 1
ATOM 10244 C CA . ASP C 1 407 ? 41.793 -9.243 -6.809 1.00 81.07 436 ASP C CA 1
ATOM 10245 C C . ASP C 1 407 ? 42.569 -8.690 -7.989 1.00 83.53 436 ASP C C 1
ATOM 10246 O O . ASP C 1 407 ? 42.001 -8.019 -8.841 1.00 87.69 436 ASP C O 1
ATOM 10251 N N . ASP C 1 408 ? 43.880 -8.934 -8.012 1.00 83.54 437 ASP C N 1
ATOM 10252 C CA . ASP C 1 408 ? 44.753 -8.254 -8.950 1.00 84.59 437 ASP C CA 1
ATOM 10253 C C . ASP C 1 408 ? 45.254 -9.186 -10.057 1.00 82.11 437 ASP C C 1
ATOM 10254 O O . ASP C 1 408 ? 46.081 -8.797 -10.856 1.00 80.62 437 ASP C O 1
ATOM 10259 N N . ALA C 1 409 ? 44.812 -10.449 -10.083 1.00 79.41 438 ALA C N 1
ATOM 10260 C CA . ALA C 1 409 ? 45.263 -11.376 -11.096 1.00 77.63 438 ALA C CA 1
ATOM 10261 C C . ALA C 1 409 ? 44.671 -10.920 -12.417 1.00 77.89 438 ALA C C 1
ATOM 10262 O O . ALA C 1 409 ? 43.572 -10.344 -12.470 1.00 75.96 438 ALA C O 1
ATOM 10264 N N . THR C 1 410 ? 45.434 -11.196 -13.469 1.00 80.71 439 THR C N 1
ATOM 10265 C CA . THR C 1 410 ? 44.975 -10.832 -14.794 1.00 86.63 439 THR C CA 1
ATOM 10266 C C . THR C 1 410 ? 45.020 -12.068 -15.675 1.00 86.83 439 THR C C 1
ATOM 10267 O O . THR C 1 410 ? 45.716 -13.048 -15.386 1.00 84.03 439 THR C O 1
ATOM 10271 N N . ILE C 1 411 ? 44.215 -12.027 -16.729 1.00 91.05 440 ILE C N 1
ATOM 10272 C CA . ILE C 1 411 ? 44.215 -13.119 -17.673 1.00 83.83 440 ILE C CA 1
ATOM 10273 C C . ILE C 1 411 ? 44.285 -12.507 -19.061 1.00 76.25 440 ILE C C 1
ATOM 10274 O O . ILE C 1 411 ? 43.611 -11.529 -19.366 1.00 69.67 440 ILE C O 1
ATOM 10279 N N . SER C 1 412 ? 45.222 -13.062 -19.815 1.00 74.77 441 SER C N 1
ATOM 10280 C CA . SER C 1 412 ? 45.133 -12.986 -21.242 1.00 77.03 441 SER C CA 1
ATOM 10281 C C . SER C 1 412 ? 45.184 -14.390 -21.876 1.00 73.51 441 SER C C 1
ATOM 10282 O O . SER C 1 412 ? 45.481 -15.414 -21.274 1.00 69.97 441 SER C O 1
ATOM 10285 N N . ALA C 1 413 ? 44.830 -14.391 -23.141 1.00 71.91 442 ALA C N 1
ATOM 10286 C CA . ALA C 1 413 ? 44.757 -15.570 -23.947 1.00 67.26 442 ALA C CA 1
ATOM 10287 C C . ALA C 1 413 ? 45.549 -15.305 -25.220 1.00 68.58 442 ALA C C 1
ATOM 10288 O O . ALA C 1 413 ? 45.700 -14.143 -25.640 1.00 70.61 442 ALA C O 1
ATOM 10290 N N . VAL C 1 414 ? 45.985 -16.391 -25.858 1.00 66.12 443 VAL C N 1
ATOM 10291 C CA . VAL C 1 414 ? 46.598 -16.299 -27.163 1.00 67.51 443 VAL C CA 1
ATOM 10292 C C . VAL C 1 414 ? 45.562 -15.854 -28.199 1.00 69.82 443 VAL C C 1
ATOM 10293 O O . VAL C 1 414 ? 44.511 -16.465 -28.271 1.00 71.44 443 VAL C O 1
ATOM 10297 N N . ILE C 1 415 ? 45.909 -14.861 -29.038 1.00 73.40 444 ILE C N 1
ATOM 10298 C CA . ILE C 1 415 ? 45.066 -14.447 -30.145 1.00 73.45 444 ILE C CA 1
ATOM 10299 C C . ILE C 1 415 ? 45.346 -15.341 -31.350 1.00 74.73 444 ILE C C 1
ATOM 10300 O O . ILE C 1 415 ? 44.447 -15.909 -32.006 1.00 69.06 444 ILE C O 1
ATOM 10305 N N . LYS C 1 416 ? 46.640 -15.347 -31.674 1.00 76.70 445 LYS C N 1
ATOM 10306 C CA . LYS C 1 416 ? 47.051 -16.079 -32.843 1.00 81.80 445 LYS C CA 1
ATOM 10307 C C . LYS C 1 416 ? 48.454 -16.580 -32.530 1.00 83.94 445 LYS C C 1
ATOM 10308 O O . LYS C 1 416 ? 49.255 -15.982 -31.790 1.00 85.95 445 LYS C O 1
ATOM 10314 N N . ASP C 1 417 ? 48.657 -17.812 -32.961 1.00 90.29 446 ASP C N 1
ATOM 10315 C CA . ASP C 1 417 ? 49.963 -18.421 -32.884 1.00 94.84 446 ASP C CA 1
ATOM 10316 C C . ASP C 1 417 ? 50.777 -17.826 -34.031 1.00 99.83 446 ASP C C 1
ATOM 10317 O O . ASP C 1 417 ? 50.248 -17.651 -35.133 1.00 89.75 446 ASP C O 1
ATOM 10322 N N . GLY C 1 418 ? 52.034 -17.437 -33.765 1.00 107.19 447 GLY C N 1
ATOM 10323 C CA . GLY C 1 418 ? 52.779 -16.650 -34.744 1.00 108.36 447 GLY C CA 1
ATOM 10324 C C . GLY C 1 418 ? 53.922 -17.462 -35.347 1.00 106.24 447 GLY C C 1
ATOM 10325 O O . GLY C 1 418 ? 54.800 -16.899 -36.013 1.00 100.96 447 GLY C O 1
ATOM 10326 N N . PHE C 1 419 ? 53.853 -18.786 -35.118 1.00 92.43 448 PHE C N 1
ATOM 10327 C CA . PHE C 1 419 ? 54.955 -19.673 -35.419 1.00 93.68 448 PHE C CA 1
ATOM 10328 C C . PHE C 1 419 ? 55.283 -19.582 -36.900 1.00 98.42 448 PHE C C 1
ATOM 10329 O O . PHE C 1 419 ? 54.374 -19.623 -37.708 1.00 96.12 448 PHE C O 1
ATOM 10337 N N . HIS C 1 420 ? 56.569 -19.469 -37.245 1.00 109.44 449 HIS C N 1
ATOM 10338 C CA . HIS C 1 420 ? 56.986 -19.655 -38.626 1.00 112.40 449 HIS C CA 1
ATOM 10339 C C . HIS C 1 420 ? 58.481 -19.996 -38.627 1.00 111.16 449 HIS C C 1
ATOM 10340 O O . HIS C 1 420 ? 59.200 -19.711 -37.665 1.00 109.80 449 HIS C O 1
ATOM 10347 N N . ILE C 1 421 ? 58.896 -20.675 -39.708 1.00 107.08 450 ILE C N 1
ATOM 10348 C CA . ILE C 1 421 ? 60.271 -21.109 -39.905 1.00 106.22 450 ILE C CA 1
ATOM 10349 C C . ILE C 1 421 ? 60.817 -20.369 -41.130 1.00 107.09 450 ILE C C 1
ATOM 10350 O O . ILE C 1 421 ? 60.210 -20.406 -42.203 1.00 100.08 450 ILE C O 1
ATOM 10355 N N . LYS C 1 422 ? 61.958 -19.703 -40.927 1.00 114.02 451 LYS C N 1
ATOM 10356 C CA . LYS C 1 422 ? 62.605 -18.856 -41.922 1.00 118.57 451 LYS C CA 1
ATOM 10357 C C . LYS C 1 422 ? 64.038 -19.345 -42.116 1.00 115.22 451 LYS C C 1
ATOM 10358 O O . LYS C 1 422 ? 64.860 -19.168 -41.211 1.00 114.35 451 LYS C O 1
ATOM 10364 N N . ASP C 1 423 ? 64.321 -20.006 -43.256 1.00 111.93 452 ASP C N 1
ATOM 10365 C CA . ASP C 1 423 ? 65.649 -20.556 -43.531 1.00 113.60 452 ASP C CA 1
ATOM 10366 C C . ASP C 1 423 ? 66.029 -21.551 -42.419 1.00 110.19 452 ASP C C 1
ATOM 10367 O O . ASP C 1 423 ? 67.170 -21.573 -41.977 1.00 111.83 452 ASP C O 1
ATOM 10372 N N . GLY C 1 424 ? 65.055 -22.346 -41.930 1.00 113.96 453 GLY C N 1
ATOM 10373 C CA . GLY C 1 424 ? 65.282 -23.392 -40.933 1.00 109.72 453 GLY C CA 1
ATOM 10374 C C . GLY C 1 424 ? 65.277 -22.914 -39.473 1.00 110.04 453 GLY C C 1
ATOM 10375 O O . GLY C 1 424 ? 65.329 -23.741 -38.555 1.00 105.72 453 GLY C O 1
ATOM 10376 N N . HIS C 1 425 ? 65.224 -21.589 -39.259 1.00 114.03 454 HIS C N 1
ATOM 10377 C CA . HIS C 1 425 ? 65.346 -20.985 -37.938 1.00 118.11 454 HIS C CA 1
ATOM 10378 C C . HIS C 1 425 ? 63.927 -20.775 -37.404 1.00 116.24 454 HIS C C 1
ATOM 10379 O O . HIS C 1 425 ? 63.087 -20.119 -38.033 1.00 109.31 454 HIS C O 1
ATOM 10386 N N . PRO C 1 426 ? 63.579 -21.413 -36.266 1.00 115.81 455 PRO C N 1
ATOM 10387 C CA . PRO C 1 426 ? 62.202 -21.355 -35.786 1.00 120.51 455 PRO C CA 1
ATOM 10388 C C . PRO C 1 426 ? 61.954 -20.078 -34.985 1.00 114.46 455 PRO C C 1
ATOM 10389 O O . PRO C 1 426 ? 62.829 -19.675 -34.206 1.00 107.35 455 PRO C O 1
ATOM 10393 N N . THR C 1 427 ? 60.766 -19.486 -35.181 1.00 110.30 456 THR C N 1
ATOM 10394 C CA . THR C 1 427 ? 60.382 -18.295 -34.432 1.00 105.88 456 THR C CA 1
ATOM 10395 C C . THR C 1 427 ? 59.013 -18.563 -33.848 1.00 102.35 456 THR C C 1
ATOM 10396 O O . THR C 1 427 ? 58.122 -18.873 -34.618 1.00 97.24 456 THR C O 1
ATOM 10400 N N . PHE C 1 428 ? 58.843 -18.396 -32.538 1.00 99.60 457 PHE C N 1
ATOM 10401 C CA . PHE C 1 428 ? 57.673 -18.946 -31.863 1.00 98.79 457 PHE C CA 1
ATOM 10402 C C . PHE C 1 428 ? 56.835 -17.841 -31.261 1.00 99.03 457 PHE C C 1
ATOM 10403 O O . PHE C 1 428 ? 56.262 -18.053 -30.201 1.00 99.15 457 PHE C O 1
ATOM 10411 N N . ASP C 1 429 ? 56.705 -16.701 -31.942 1.00 97.19 458 ASP C N 1
ATOM 10412 C CA . ASP C 1 429 ? 56.011 -15.584 -31.331 1.00 100.86 458 ASP C CA 1
ATOM 10413 C C . ASP C 1 429 ? 54.505 -15.808 -31.427 1.00 105.55 458 ASP C C 1
ATOM 10414 O O . ASP C 1 429 ? 53.975 -16.576 -32.246 1.00 110.02 458 ASP C O 1
ATOM 10419 N N . LYS C 1 430 ? 53.840 -15.203 -30.446 1.00 104.16 459 LYS C N 1
ATOM 10420 C CA . LYS C 1 430 ? 52.444 -15.451 -30.178 1.00 100.95 459 LYS C CA 1
ATOM 10421 C C . LYS C 1 430 ? 51.900 -14.133 -29.685 1.00 92.54 459 LYS C C 1
ATOM 10422 O O . LYS C 1 430 ? 52.429 -13.570 -28.751 1.00 90.04 459 LYS C O 1
ATOM 10428 N N . THR C 1 431 ? 50.859 -13.651 -30.330 1.00 88.93 460 THR C N 1
ATOM 10429 C CA . THR C 1 431 ? 50.210 -12.456 -29.862 1.00 85.80 460 THR C CA 1
ATOM 10430 C C . THR C 1 431 ? 49.240 -12.885 -28.761 1.00 80.00 460 THR C C 1
ATOM 10431 O O . THR C 1 431 ? 48.637 -13.968 -28.820 1.00 75.53 460 THR C O 1
ATOM 10435 N N . TRP C 1 432 ? 49.188 -12.048 -27.725 1.00 77.30 461 TRP C N 1
ATOM 10436 C CA . TRP C 1 432 ? 48.366 -12.221 -26.552 1.00 76.60 461 TRP C CA 1
ATOM 10437 C C . TRP C 1 432 ? 47.392 -11.061 -26.452 1.00 79.12 461 TRP C C 1
ATOM 10438 O O . TRP C 1 432 ? 47.713 -9.963 -26.860 1.00 81.12 461 TRP C O 1
ATOM 10449 N N . THR C 1 433 ? 46.193 -11.292 -25.914 1.00 82.10 462 THR C N 1
ATOM 10450 C CA . THR C 1 433 ? 45.304 -10.170 -25.616 1.00 82.78 462 THR C CA 1
ATOM 10451 C C . THR C 1 433 ? 45.929 -9.288 -24.544 1.00 83.08 462 THR C C 1
ATOM 10452 O O . THR C 1 433 ? 46.766 -9.743 -23.774 1.00 84.26 462 THR C O 1
ATOM 10456 N N . ASP C 1 434 ? 45.480 -8.043 -24.467 1.00 87.26 463 ASP C N 1
ATOM 10457 C CA . ASP C 1 434 ? 45.814 -7.193 -23.341 1.00 87.75 463 ASP C CA 1
ATOM 10458 C C . ASP C 1 434 ? 45.244 -7.779 -22.074 1.00 88.35 463 ASP C C 1
ATOM 10459 O O . ASP C 1 434 ? 44.047 -8.077 -22.011 1.00 83.74 463 ASP C O 1
ATOM 10464 N N . PRO C 1 435 ? 46.075 -7.925 -21.006 1.00 87.68 464 PRO C N 1
ATOM 10465 C CA . PRO C 1 435 ? 45.582 -8.597 -19.792 1.00 83.80 464 PRO C CA 1
ATOM 10466 C C . PRO C 1 435 ? 44.396 -7.821 -19.221 1.00 83.40 464 PRO C C 1
ATOM 10467 O O . PRO C 1 435 ? 44.443 -6.609 -19.186 1.00 89.40 464 PRO C O 1
ATOM 10471 N N . VAL C 1 436 ? 43.331 -8.511 -18.821 1.00 80.43 465 VAL C N 1
ATOM 10472 C CA . VAL C 1 436 ? 42.209 -7.892 -18.139 1.00 79.92 465 VAL C CA 1
ATOM 10473 C C . VAL C 1 436 ? 42.113 -8.497 -16.750 1.00 77.46 465 VAL C C 1
ATOM 10474 O O . VAL C 1 436 ? 42.730 -9.516 -16.457 1.00 82.95 465 VAL C O 1
ATOM 10478 N N . ASN C 1 437 ? 41.346 -7.837 -15.900 1.00 75.95 466 ASN C N 1
ATOM 10479 C CA . ASN C 1 437 ? 41.146 -8.272 -14.540 1.00 75.46 466 ASN C CA 1
ATOM 10480 C C . ASN C 1 437 ? 40.444 -9.653 -14.539 1.00 71.33 466 ASN C C 1
ATOM 10481 O O . ASN C 1 437 ? 39.424 -9.818 -15.176 1.00 69.19 466 ASN C O 1
ATOM 10486 N N . ALA C 1 438 ? 40.973 -10.621 -13.795 1.00 68.87 467 ALA C N 1
ATOM 10487 C CA . ALA C 1 438 ? 40.473 -11.997 -13.849 1.00 67.22 467 ALA C CA 1
ATOM 10488 C C . ALA C 1 438 ? 39.066 -12.119 -13.265 1.00 66.29 467 ALA C C 1
ATOM 10489 O O . ALA C 1 438 ? 38.259 -12.853 -13.795 1.00 64.10 467 ALA C O 1
ATOM 10491 N N . GLN C 1 439 ? 38.781 -11.436 -12.161 1.00 69.60 468 GLN C N 1
ATOM 10492 C CA . GLN C 1 439 ? 37.440 -11.487 -11.613 1.00 72.11 468 GLN C CA 1
ATOM 10493 C C . GLN C 1 439 ? 36.414 -10.973 -12.604 1.00 72.92 468 GLN C C 1
ATOM 10494 O O . GLN C 1 439 ? 35.412 -11.650 -12.818 1.00 68.40 468 GLN C O 1
ATOM 10500 N N . GLN C 1 440 ? 36.668 -9.797 -13.205 1.00 73.17 469 GLN C N 1
ATOM 10501 C CA . GLN C 1 440 ? 35.723 -9.278 -14.181 1.00 73.29 469 GLN C CA 1
ATOM 10502 C C . GLN C 1 440 ? 35.671 -10.183 -15.407 1.00 70.18 469 GLN C C 1
ATOM 10503 O O . GLN C 1 440 ? 34.612 -10.280 -15.992 1.00 72.36 469 GLN C O 1
ATOM 10509 N N . PHE C 1 441 ? 36.774 -10.808 -15.838 1.00 67.79 470 PHE C N 1
ATOM 10510 C CA . PHE C 1 441 ? 36.705 -11.725 -16.972 1.00 67.09 470 PHE C CA 1
ATOM 10511 C C . PHE C 1 441 ? 35.788 -12.921 -16.651 1.00 65.63 470 PHE C C 1
ATOM 10512 O O . PHE C 1 441 ? 34.912 -13.302 -17.437 1.00 61.62 470 PHE C O 1
ATOM 10520 N N . ALA C 1 442 ? 35.955 -13.466 -15.437 1.00 65.89 471 ALA C N 1
ATOM 10521 C CA . ALA C 1 442 ? 35.195 -14.621 -15.012 1.00 66.60 471 ALA C CA 1
ATOM 10522 C C . ALA C 1 442 ? 33.714 -14.252 -14.911 1.00 69.84 471 ALA C C 1
ATOM 10523 O O . ALA C 1 442 ? 32.844 -14.940 -15.423 1.00 75.04 471 ALA C O 1
ATOM 10525 N N . GLN C 1 443 ? 33.449 -13.138 -14.252 1.00 70.94 472 GLN C N 1
ATOM 10526 C CA . GLN C 1 443 ? 32.133 -12.596 -14.005 1.00 74.30 472 GLN C CA 1
ATOM 10527 C C . GLN C 1 443 ? 31.369 -12.442 -15.316 1.00 74.97 472 GLN C C 1
ATOM 10528 O O . GLN C 1 443 ? 30.181 -12.738 -15.369 1.00 78.28 472 GLN C O 1
ATOM 10534 N N . GLU C 1 444 ? 32.077 -11.991 -16.356 1.00 74.32 473 GLU C N 1
ATOM 10535 C CA . GLU C 1 444 ? 31.497 -11.685 -17.659 1.00 75.13 473 GLU C CA 1
ATOM 10536 C C . GLU C 1 444 ? 31.180 -12.985 -18.387 1.00 70.85 473 GLU C C 1
ATOM 10537 O O . GLU C 1 444 ? 30.192 -13.050 -19.109 1.00 73.27 473 GLU C O 1
ATOM 10543 N N . LEU C 1 445 ? 32.012 -14.012 -18.227 1.00 67.48 474 LEU C N 1
ATOM 10544 C CA . LEU C 1 445 ? 31.668 -15.300 -18.797 1.00 66.71 474 LEU C CA 1
ATOM 10545 C C . LEU C 1 445 ? 30.516 -15.976 -18.066 1.00 61.96 474 LEU C C 1
ATOM 10546 O O . LEU C 1 445 ? 29.832 -16.740 -18.693 1.00 60.75 474 LEU C O 1
ATOM 10551 N N . ILE C 1 446 ? 30.399 -15.826 -16.750 1.00 62.45 475 ILE C N 1
ATOM 10552 C CA . ILE C 1 446 ? 29.299 -16.376 -15.974 1.00 61.08 475 ILE C CA 1
ATOM 10553 C C . ILE C 1 446 ? 28.026 -15.629 -16.337 1.00 65.75 475 ILE C C 1
ATOM 10554 O O . ILE C 1 446 ? 26.999 -16.269 -16.470 1.00 70.31 475 ILE C O 1
ATOM 10559 N N . LYS C 1 447 ? 28.079 -14.302 -16.483 1.00 66.20 476 LYS C N 1
ATOM 10560 C CA . LYS C 1 447 ? 26.908 -13.525 -16.867 1.00 72.50 476 LYS C CA 1
ATOM 10561 C C . LYS C 1 447 ? 27.271 -12.482 -17.951 1.00 74.90 476 LYS C C 1
ATOM 10562 O O . LYS C 1 447 ? 27.919 -11.487 -17.648 1.00 69.60 476 LYS C O 1
ATOM 10568 N N . HIS C 1 448 ? 26.893 -12.704 -19.212 1.00 73.39 477 HIS C N 1
ATOM 10569 C CA . HIS C 1 448 ? 27.366 -11.842 -20.289 1.00 73.12 477 HIS C CA 1
ATOM 10570 C C . HIS C 1 448 ? 26.652 -10.505 -20.199 1.00 74.93 477 HIS C C 1
ATOM 10571 O O . HIS C 1 448 ? 25.466 -10.510 -19.860 1.00 74.17 477 HIS C O 1
ATOM 10578 N N . THR C 1 449 ? 27.351 -9.398 -20.534 1.00 78.54 478 THR C N 1
ATOM 10579 C CA . THR C 1 449 ? 26.659 -8.147 -20.828 1.00 78.98 478 THR C CA 1
ATOM 10580 C C . THR C 1 449 ? 26.184 -8.233 -22.266 1.00 77.40 478 THR C C 1
ATOM 10581 O O . THR C 1 449 ? 26.998 -8.276 -23.185 1.00 74.35 478 THR C O 1
ATOM 10585 N N . TYR C 1 450 ? 24.869 -8.300 -22.439 1.00 75.62 479 TYR C N 1
ATOM 10586 C CA . TYR C 1 450 ? 24.292 -8.426 -23.753 1.00 77.26 479 TYR C CA 1
ATOM 10587 C C . TYR C 1 450 ? 24.595 -7.178 -24.592 1.00 80.89 479 TYR C C 1
ATOM 10588 O O . TYR C 1 450 ? 24.627 -6.065 -24.088 1.00 81.68 479 TYR C O 1
ATOM 10597 N N . ARG C 1 451 ? 24.820 -7.396 -25.888 1.00 80.67 480 ARG C N 1
ATOM 10598 C CA . ARG C 1 451 ? 24.877 -6.318 -26.851 1.00 83.82 480 ARG C CA 1
ATOM 10599 C C . ARG C 1 451 ? 23.578 -5.495 -26.790 1.00 86.11 480 ARG C C 1
ATOM 10600 O O . ARG C 1 451 ? 22.485 -6.042 -26.558 1.00 84.74 480 ARG C O 1
ATOM 10608 N N . ASP C 1 452 ? 23.713 -4.164 -26.987 1.00 87.50 481 ASP C N 1
ATOM 10609 C CA . ASP C 1 452 ? 22.607 -3.246 -26.776 1.00 91.98 481 ASP C CA 1
ATOM 10610 C C . ASP C 1 452 ? 21.492 -3.617 -27.751 1.00 91.09 481 ASP C C 1
ATOM 10611 O O . ASP C 1 452 ? 21.774 -3.965 -28.892 1.00 87.02 481 ASP C O 1
ATOM 10616 N N . GLY C 1 453 ? 20.242 -3.578 -27.262 1.00 92.20 482 GLY C N 1
ATOM 10617 C CA . GLY C 1 453 ? 19.068 -3.977 -28.024 1.00 91.44 482 GLY C CA 1
ATOM 10618 C C . GLY C 1 453 ? 18.588 -5.383 -27.680 1.00 92.51 482 GLY C C 1
ATOM 10619 O O . GLY C 1 453 ? 17.601 -5.858 -28.234 1.00 94.31 482 GLY C O 1
ATOM 10620 N N . TRP C 1 454 ? 19.318 -6.087 -26.802 1.00 90.84 483 TRP C N 1
ATOM 10621 C CA . TRP C 1 454 ? 18.976 -7.449 -26.451 1.00 87.30 483 TRP C CA 1
ATOM 10622 C C . TRP C 1 454 ? 18.950 -7.560 -24.935 1.00 86.56 483 TRP C C 1
ATOM 10623 O O . TRP C 1 454 ? 19.961 -7.271 -24.274 1.00 85.28 483 TRP C O 1
ATOM 10634 N N . LYS C 1 455 ? 17.792 -7.978 -24.405 1.00 86.10 484 LYS C N 1
ATOM 10635 C CA . LYS C 1 455 ? 17.639 -7.966 -22.964 1.00 89.73 484 LYS C CA 1
ATOM 10636 C C . LYS C 1 455 ? 17.035 -9.275 -22.464 1.00 90.38 484 LYS C C 1
ATOM 10637 O O . LYS C 1 455 ? 16.102 -9.800 -23.067 1.00 87.83 484 LYS C O 1
ATOM 10643 N N . LEU C 1 456 ? 17.615 -9.774 -21.358 1.00 88.07 485 LEU C N 1
ATOM 10644 C CA . LEU C 1 456 ? 17.013 -10.835 -20.575 1.00 87.76 485 LEU C CA 1
ATOM 10645 C C . LEU C 1 456 ? 15.913 -10.266 -19.694 1.00 91.00 485 LEU C C 1
ATOM 10646 O O . LEU C 1 456 ? 16.041 -9.174 -19.172 1.00 98.14 485 LEU C O 1
ATOM 10651 N N . PRO C 1 457 ? 14.822 -11.006 -19.435 1.00 89.98 486 PRO C N 1
ATOM 10652 C CA . PRO C 1 457 ? 13.979 -10.713 -18.280 1.00 87.26 486 PRO C CA 1
ATOM 10653 C C . PRO C 1 457 ? 14.768 -10.717 -16.970 1.00 84.29 486 PRO C C 1
ATOM 10654 O O . PRO C 1 457 ? 15.813 -11.367 -16.853 1.00 80.99 486 PRO C O 1
ATOM 10658 N N . ASP C 1 458 ? 14.240 -9.972 -15.988 1.00 87.01 487 ASP C N 1
ATOM 10659 C CA . ASP C 1 458 ? 14.760 -9.933 -14.630 1.00 87.98 487 ASP C CA 1
ATOM 10660 C C . ASP C 1 458 ? 14.642 -11.311 -13.969 1.00 86.84 487 ASP C C 1
ATOM 10661 O O . ASP C 1 458 ? 13.720 -12.080 -14.239 1.00 81.69 487 ASP C O 1
ATOM 10666 N N . MET C 1 459 ? 15.613 -11.617 -13.104 1.00 84.43 488 MET C N 1
ATOM 10667 C CA . MET C 1 459 ? 15.489 -12.734 -12.200 1.00 82.19 488 MET C CA 1
ATOM 10668 C C . MET C 1 459 ? 14.301 -12.457 -11.269 1.00 85.31 488 MET C C 1
ATOM 10669 O O . MET C 1 459 ? 14.237 -11.406 -10.653 1.00 88.18 488 MET C O 1
ATOM 10674 N N . PRO C 1 460 ? 13.316 -13.357 -11.093 1.00 87.26 489 PRO C N 1
ATOM 10675 C CA . PRO C 1 460 ? 12.337 -13.204 -9.997 1.00 93.50 489 PRO C CA 1
ATOM 10676 C C . PRO C 1 460 ? 12.917 -13.346 -8.568 1.00 97.13 489 PRO C C 1
ATOM 10677 O O . PRO C 1 460 ? 13.950 -13.990 -8.386 1.00 91.95 489 PRO C O 1
ATOM 10681 N N . ARG C 1 461 ? 12.267 -12.723 -7.567 1.00 102.99 490 ARG C N 1
ATOM 10682 C CA . ARG C 1 461 ? 12.420 -13.056 -6.147 1.00 107.95 490 ARG C CA 1
ATOM 10683 C C . ARG C 1 461 ? 12.211 -11.809 -5.282 1.00 103.71 490 ARG C C 1
ATOM 10684 O O . ARG C 1 461 ? 11.379 -11.004 -5.662 1.00 103.77 490 ARG C O 1
ATOM 10692 N N . SER D 1 10 ? 99.395 -34.751 -29.202 1.00 103.41 39 SER D N 1
ATOM 10693 C CA . SER D 1 10 ? 98.333 -34.359 -28.245 1.00 104.72 39 SER D CA 1
ATOM 10694 C C . SER D 1 10 ? 97.884 -35.572 -27.418 1.00 106.50 39 SER D C 1
ATOM 10695 O O . SER D 1 10 ? 97.775 -36.690 -27.930 1.00 98.98 39 SER D O 1
ATOM 10698 N N . ASP D 1 11 ? 97.546 -35.308 -26.144 1.00 108.78 40 ASP D N 1
ATOM 10699 C CA . ASP D 1 11 ? 96.570 -36.086 -25.391 1.00 111.47 40 ASP D CA 1
ATOM 10700 C C . ASP D 1 11 ? 95.166 -35.485 -25.616 1.00 108.57 40 ASP D C 1
ATOM 10701 O O . ASP D 1 11 ? 94.267 -35.638 -24.789 1.00 113.40 40 ASP D O 1
ATOM 10706 N N . LYS D 1 12 ? 94.964 -34.850 -26.789 1.00 101.66 41 LYS D N 1
ATOM 10707 C CA . LYS D 1 12 ? 93.732 -34.146 -27.117 1.00 96.09 41 LYS D CA 1
ATOM 10708 C C . LYS D 1 12 ? 92.938 -34.930 -28.140 1.00 92.44 41 LYS D C 1
ATOM 10709 O O . LYS D 1 12 ? 93.509 -35.382 -29.127 1.00 90.91 41 LYS D O 1
ATOM 10715 N N . LEU D 1 13 ? 91.622 -35.034 -27.912 1.00 89.26 42 LEU D N 1
ATOM 10716 C CA . LEU D 1 13 ? 90.790 -35.888 -28.744 1.00 85.54 42 LEU D CA 1
ATOM 10717 C C . LEU D 1 13 ? 90.636 -35.315 -30.142 1.00 81.85 42 LEU D C 1
ATOM 10718 O O . LEU D 1 13 ? 90.356 -34.126 -30.271 1.00 79.91 42 LEU D O 1
ATOM 10723 N N . ASN D 1 14 ? 90.749 -36.200 -31.142 1.00 79.56 43 ASN D N 1
ATOM 10724 C CA . ASN D 1 14 ? 90.393 -35.900 -32.513 1.00 79.40 43 ASN D CA 1
ATOM 10725 C C . ASN D 1 14 ? 88.935 -36.313 -32.739 1.00 80.31 43 ASN D C 1
ATOM 10726 O O . ASN D 1 14 ? 88.583 -37.497 -32.644 1.00 79.34 43 ASN D O 1
ATOM 10731 N N . ILE D 1 15 ? 88.088 -35.316 -33.015 1.00 80.69 44 ILE D N 1
ATOM 10732 C CA . ILE D 1 15 ? 86.648 -35.482 -33.025 1.00 78.69 44 ILE D CA 1
ATOM 10733 C C . ILE D 1 15 ? 86.138 -35.191 -34.422 1.00 80.70 44 ILE D C 1
ATOM 10734 O O . ILE D 1 15 ? 86.568 -34.206 -35.038 1.00 84.07 44 ILE D O 1
ATOM 10739 N N . LEU D 1 16 ? 85.230 -36.054 -34.905 1.00 77.95 45 LEU D N 1
ATOM 10740 C CA . LEU D 1 16 ? 84.449 -35.760 -36.086 1.00 74.82 45 LEU D CA 1
ATOM 10741 C C . LEU D 1 16 ? 83.045 -35.388 -35.647 1.00 72.51 45 LEU D C 1
ATOM 10742 O O . LEU D 1 16 ? 82.466 -36.101 -34.823 1.00 69.92 45 LEU D O 1
ATOM 10747 N N . GLY D 1 17 ? 82.478 -34.351 -36.258 1.00 71.20 46 GLY D N 1
ATOM 10748 C CA . GLY D 1 17 ? 81.113 -33.952 -35.983 1.00 69.51 46 GLY D CA 1
ATOM 10749 C C . GLY D 1 17 ? 80.176 -34.235 -37.152 1.00 69.54 46 GLY D C 1
ATOM 10750 O O . GLY D 1 17 ? 80.501 -33.943 -38.290 1.00 70.53 46 GLY D O 1
ATOM 10751 N N . VAL D 1 18 ? 78.967 -34.755 -36.863 1.00 67.57 47 VAL D N 1
ATOM 10752 C CA . VAL D 1 18 ? 78.014 -35.148 -37.879 1.00 66.11 47 VAL D CA 1
ATOM 10753 C C . VAL D 1 18 ? 76.667 -34.584 -37.463 1.00 64.47 47 VAL D C 1
ATOM 10754 O O . VAL D 1 18 ? 76.190 -34.973 -36.426 1.00 63.01 47 VAL D O 1
ATOM 10758 N N . GLY D 1 19 ? 76.092 -33.680 -38.254 1.00 64.74 48 GLY D N 1
ATOM 10759 C CA . GLY D 1 19 ? 74.914 -32.910 -37.881 1.00 64.06 48 GLY D CA 1
ATOM 10760 C C . GLY D 1 19 ? 75.268 -31.717 -37.005 1.00 64.14 48 GLY D C 1
ATOM 10761 O O . GLY D 1 19 ? 75.305 -31.866 -35.798 1.00 63.60 48 GLY D O 1
ATOM 10762 N N . ILE D 1 20 ? 75.533 -30.543 -37.600 1.00 65.83 49 ILE D N 1
ATOM 10763 C CA . ILE D 1 20 ? 76.251 -29.478 -36.903 1.00 67.02 49 ILE D CA 1
ATOM 10764 C C . ILE D 1 20 ? 75.489 -28.149 -36.901 1.00 66.67 49 ILE D C 1
ATOM 10765 O O . ILE D 1 20 ? 75.866 -27.201 -36.193 1.00 65.48 49 ILE D O 1
ATOM 10770 N N . GLY D 1 21 ? 74.441 -28.049 -37.737 1.00 66.59 50 GLY D N 1
ATOM 10771 C CA . GLY D 1 21 ? 73.825 -26.766 -38.034 1.00 66.51 50 GLY D CA 1
ATOM 10772 C C . GLY D 1 21 ? 72.941 -26.226 -36.903 1.00 66.00 50 GLY D C 1
ATOM 10773 O O . GLY D 1 21 ? 72.742 -25.012 -36.832 1.00 67.75 50 GLY D O 1
ATOM 10774 N N . GLY D 1 22 ? 72.363 -27.115 -36.066 1.00 64.17 51 GLY D N 1
ATOM 10775 C CA . GLY D 1 22 ? 71.493 -26.668 -34.990 1.00 62.50 51 GLY D CA 1
ATOM 10776 C C . GLY D 1 22 ? 72.154 -26.892 -33.637 1.00 62.09 51 GLY D C 1
ATOM 10777 O O . GLY D 1 22 ? 73.182 -26.291 -33.323 1.00 62.06 51 GLY D O 1
ATOM 10778 N N . ARG D 1 23 ? 71.622 -27.841 -32.870 1.00 60.45 52 ARG D N 1
ATOM 10779 C CA . ARG D 1 23 ? 72.185 -28.197 -31.579 1.00 59.96 52 ARG D CA 1
ATOM 10780 C C . ARG D 1 23 ? 73.673 -28.561 -31.711 1.00 60.01 52 ARG D C 1
ATOM 10781 O O . ARG D 1 23 ? 74.421 -28.340 -30.777 1.00 58.55 52 ARG D O 1
ATOM 10789 N N . GLY D 1 24 ? 74.066 -29.229 -32.811 1.00 60.92 53 GLY D N 1
ATOM 10790 C CA . GLY D 1 24 ? 75.447 -29.657 -32.984 1.00 62.65 53 GLY D CA 1
ATOM 10791 C C . GLY D 1 24 ? 76.430 -28.489 -32.817 1.00 63.88 53 GLY D C 1
ATOM 10792 O O . GLY D 1 24 ? 77.556 -28.684 -32.368 1.00 63.63 53 GLY D O 1
ATOM 10793 N N . SER D 1 25 ? 75.934 -27.295 -33.155 1.00 64.46 54 SER D N 1
ATOM 10794 C CA . SER D 1 25 ? 76.647 -26.044 -33.036 1.00 66.83 54 SER D CA 1
ATOM 10795 C C . SER D 1 25 ? 77.174 -25.840 -31.624 1.00 67.37 54 SER D C 1
ATOM 10796 O O . SER D 1 25 ? 78.349 -25.470 -31.467 1.00 70.24 54 SER D O 1
ATOM 10799 N N . SER D 1 26 ? 76.275 -25.968 -30.641 1.00 65.01 55 SER D N 1
ATOM 10800 C CA . SER D 1 26 ? 76.579 -25.751 -29.229 1.00 65.65 55 SER D CA 1
ATOM 10801 C C . SER D 1 26 ? 77.402 -26.889 -28.655 1.00 64.89 55 SER D C 1
ATOM 10802 O O . SER D 1 26 ? 78.259 -26.685 -27.788 1.00 63.27 55 SER D O 1
ATOM 10805 N N . VAL D 1 27 ? 77.096 -28.101 -29.120 1.00 64.16 56 VAL D N 1
ATOM 10806 C CA . VAL D 1 27 ? 77.869 -29.253 -28.692 1.00 64.88 56 VAL D CA 1
ATOM 10807 C C . VAL D 1 27 ? 79.333 -29.064 -29.112 1.00 66.51 56 VAL D C 1
ATOM 10808 O O . VAL D 1 27 ? 80.220 -29.240 -28.279 1.00 66.88 56 VAL D O 1
ATOM 10812 N N . LEU D 1 28 ? 79.574 -28.670 -30.366 1.00 68.42 57 LEU D N 1
ATOM 10813 C CA . LEU D 1 28 ? 80.934 -28.418 -30.842 1.00 71.31 57 LEU D CA 1
ATOM 10814 C C . LEU D 1 28 ? 81.618 -27.272 -30.078 1.00 73.01 57 LEU D C 1
ATOM 10815 O O . LEU D 1 28 ? 82.817 -27.358 -29.811 1.00 75.51 57 LEU D O 1
ATOM 10820 N N . ARG D 1 29 ? 80.878 -26.213 -29.712 1.00 73.55 58 ARG D N 1
ATOM 10821 C CA . ARG D 1 29 ? 81.429 -25.155 -28.870 1.00 75.54 58 ARG D CA 1
ATOM 10822 C C . ARG D 1 29 ? 81.945 -25.750 -27.562 1.00 74.37 58 ARG D C 1
ATOM 10823 O O . ARG D 1 29 ? 83.025 -25.404 -27.102 1.00 75.46 58 ARG D O 1
ATOM 10831 N N . GLY D 1 30 ? 81.180 -26.649 -26.952 1.00 70.40 59 GLY D N 1
ATOM 10832 C CA . GLY D 1 30 ? 81.629 -27.264 -25.717 1.00 69.78 59 GLY D CA 1
ATOM 10833 C C . GLY D 1 30 ? 82.784 -28.259 -25.867 1.00 68.76 59 GLY D C 1
ATOM 10834 O O . GLY D 1 30 ? 83.340 -28.648 -24.835 1.00 66.04 59 GLY D O 1
ATOM 10835 N N . LEU D 1 31 ? 83.081 -28.721 -27.106 1.00 69.64 60 LEU D N 1
ATOM 10836 C CA . LEU D 1 31 ? 84.188 -29.641 -27.387 1.00 72.99 60 LEU D CA 1
ATOM 10837 C C . LEU D 1 31 ? 85.430 -28.951 -27.990 1.00 75.68 60 LEU D C 1
ATOM 10838 O O . LEU D 1 31 ? 86.402 -29.650 -28.282 1.00 75.02 60 LEU D O 1
ATOM 10843 N N . GLU D 1 32 ? 85.357 -27.621 -28.168 1.00 77.26 61 GLU D N 1
ATOM 10844 C CA . GLU D 1 32 ? 86.278 -26.789 -28.934 1.00 80.61 61 GLU D CA 1
ATOM 10845 C C . GLU D 1 32 ? 87.728 -26.821 -28.423 1.00 82.41 61 GLU D C 1
ATOM 10846 O O . GLU D 1 32 ? 88.650 -26.563 -29.210 1.00 81.85 61 GLU D O 1
ATOM 10852 N N . SER D 1 33 ? 87.915 -27.082 -27.109 1.00 81.55 62 SER D N 1
ATOM 10853 C CA . SER D 1 33 ? 89.217 -27.240 -26.490 1.00 82.35 62 SER D CA 1
ATOM 10854 C C . SER D 1 33 ? 89.936 -28.463 -27.087 1.00 81.37 62 SER D C 1
ATOM 10855 O O . SER D 1 33 ? 91.147 -28.545 -26.991 1.00 80.79 62 SER D O 1
ATOM 10858 N N . GLN D 1 34 ? 89.204 -29.396 -27.730 1.00 78.22 63 GLN D N 1
ATOM 10859 C CA . GLN D 1 34 ? 89.817 -30.545 -28.393 1.00 77.53 63 GLN D CA 1
ATOM 10860 C C . GLN D 1 34 ? 90.019 -30.249 -29.875 1.00 77.59 63 GLN D C 1
ATOM 10861 O O . GLN D 1 34 ? 89.916 -29.105 -30.303 1.00 76.18 63 GLN D O 1
ATOM 10867 N N . ASN D 1 35 ? 90.270 -31.302 -30.659 1.00 78.60 64 ASN D N 1
ATOM 10868 C CA . ASN D 1 35 ? 90.549 -31.121 -32.071 1.00 81.25 64 ASN D CA 1
ATOM 10869 C C . ASN D 1 35 ? 89.319 -31.485 -32.905 1.00 80.57 64 ASN D C 1
ATOM 10870 O O . ASN D 1 35 ? 89.015 -32.647 -33.088 1.00 78.20 64 ASN D O 1
ATOM 10875 N N . ILE D 1 36 ? 88.690 -30.477 -33.504 1.00 82.83 65 ILE D N 1
ATOM 10876 C CA . ILE D 1 36 ? 87.625 -30.702 -34.458 1.00 82.19 65 ILE D CA 1
ATOM 10877 C C . ILE D 1 36 ? 88.255 -30.874 -35.837 1.00 82.15 65 ILE D C 1
ATOM 10878 O O . ILE D 1 36 ? 88.669 -29.908 -36.465 1.00 82.26 65 ILE D O 1
ATOM 10883 N N . ILE D 1 37 ? 88.400 -32.110 -36.306 1.00 81.86 66 ILE D N 1
ATOM 10884 C CA . ILE D 1 37 ? 89.201 -32.316 -37.509 1.00 83.92 66 ILE D CA 1
ATOM 10885 C C . ILE D 1 37 ? 88.318 -32.533 -38.729 1.00 84.17 66 ILE D C 1
ATOM 10886 O O . ILE D 1 37 ? 88.799 -32.480 -39.866 1.00 83.08 66 ILE D O 1
ATOM 10891 N N . GLY D 1 38 ? 87.052 -32.923 -38.512 1.00 84.69 67 GLY D N 1
ATOM 10892 C CA . GLY D 1 38 ? 86.193 -33.197 -39.653 1.00 84.14 67 GLY D CA 1
ATOM 10893 C C . GLY D 1 38 ? 84.736 -32.984 -39.292 1.00 83.27 67 GLY D C 1
ATOM 10894 O O . GLY D 1 38 ? 84.325 -33.367 -38.219 1.00 84.19 67 GLY D O 1
ATOM 10895 N N . LEU D 1 39 ? 83.977 -32.379 -40.200 1.00 82.46 68 LEU D N 1
ATOM 10896 C CA . LEU D 1 39 ? 82.594 -32.030 -39.972 1.00 77.24 68 LEU D CA 1
ATOM 10897 C C . LEU D 1 39 ? 81.793 -32.493 -41.173 1.00 77.22 68 LEU D C 1
ATOM 10898 O O . LEU D 1 39 ? 82.169 -32.203 -42.295 1.00 77.11 68 LEU D O 1
ATOM 10903 N N . CYS D 1 40 ? 80.623 -33.081 -40.887 1.00 78.41 69 CYS D N 1
ATOM 10904 C CA . CYS D 1 40 ? 79.680 -33.525 -41.892 1.00 78.23 69 CYS D CA 1
ATOM 10905 C C . CYS D 1 40 ? 78.334 -32.870 -41.645 1.00 76.16 69 CYS D C 1
ATOM 10906 O O . CYS D 1 40 ? 77.855 -32.847 -40.527 1.00 76.90 69 CYS D O 1
ATOM 10909 N N . ASP D 1 41 ? 77.746 -32.302 -42.685 1.00 77.02 70 ASP D N 1
ATOM 10910 C CA . ASP D 1 41 ? 76.357 -31.887 -42.623 1.00 74.66 70 ASP D CA 1
ATOM 10911 C C . ASP D 1 41 ? 75.767 -32.032 -44.017 1.00 74.74 70 ASP D C 1
ATOM 10912 O O . ASP D 1 41 ? 76.416 -31.697 -45.005 1.00 79.86 70 ASP D O 1
ATOM 10917 N N . VAL D 1 42 ? 74.542 -32.528 -44.101 1.00 72.26 71 VAL D N 1
ATOM 10918 C CA . VAL D 1 42 ? 73.881 -32.694 -45.382 1.00 72.03 71 VAL D CA 1
ATOM 10919 C C . VAL D 1 42 ? 73.460 -31.336 -45.927 1.00 72.43 71 VAL D C 1
ATOM 10920 O O . VAL D 1 42 ? 73.121 -31.267 -47.098 1.00 74.38 71 VAL D O 1
ATOM 10924 N N . ASP D 1 43 ? 73.421 -30.288 -45.090 1.00 71.94 72 ASP D N 1
ATOM 10925 C CA . ASP D 1 43 ? 72.894 -29.000 -45.520 1.00 72.67 72 ASP D CA 1
ATOM 10926 C C . ASP D 1 43 ? 73.959 -27.911 -45.414 1.00 73.38 72 ASP D C 1
ATOM 10927 O O . ASP D 1 43 ? 74.136 -27.318 -44.361 1.00 70.72 72 ASP D O 1
ATOM 10932 N N . TRP D 1 44 ? 74.583 -27.562 -46.539 1.00 76.27 73 TRP D N 1
ATOM 10933 C CA . TRP D 1 44 ? 75.703 -26.621 -46.510 1.00 78.09 73 TRP D CA 1
ATOM 10934 C C . TRP D 1 44 ? 75.235 -25.176 -46.462 1.00 78.39 73 TRP D C 1
ATOM 10935 O O . TRP D 1 44 ? 76.069 -24.319 -46.329 1.00 83.10 73 TRP D O 1
ATOM 10946 N N . LYS D 1 45 ? 73.935 -24.901 -46.553 1.00 76.87 74 LYS D N 1
ATOM 10947 C CA . LYS D 1 45 ? 73.436 -23.549 -46.342 1.00 76.72 74 LYS D CA 1
ATOM 10948 C C . LYS D 1 45 ? 73.183 -23.338 -44.851 1.00 74.10 74 LYS D C 1
ATOM 10949 O O . LYS D 1 45 ? 73.738 -22.440 -44.230 1.00 73.99 74 LYS D O 1
ATOM 10955 N N . TYR D 1 46 ? 72.360 -24.199 -44.260 1.00 71.45 75 TYR D N 1
ATOM 10956 C CA . TYR D 1 46 ? 71.999 -24.046 -42.865 1.00 69.15 75 TYR D CA 1
ATOM 10957 C C . TYR D 1 46 ? 73.227 -24.142 -41.965 1.00 68.58 75 TYR D C 1
ATOM 10958 O O . TYR D 1 46 ? 73.270 -23.557 -40.893 1.00 66.91 75 TYR D O 1
ATOM 10967 N N . ALA D 1 47 ? 74.178 -24.972 -42.374 1.00 69.64 76 ALA D N 1
ATOM 10968 C CA . ALA D 1 47 ? 75.296 -25.299 -41.509 1.00 71.14 76 ALA D CA 1
ATOM 10969 C C . ALA D 1 47 ? 76.533 -24.465 -41.855 1.00 73.35 76 ALA D C 1
ATOM 10970 O O . ALA D 1 47 ? 77.608 -24.703 -41.303 1.00 74.22 76 ALA D O 1
ATOM 10972 N N . ASP D 1 48 ? 76.387 -23.494 -42.754 1.00 74.83 77 ASP D N 1
ATOM 10973 C CA . ASP D 1 48 ? 77.542 -22.785 -43.261 1.00 77.34 77 ASP D CA 1
ATOM 10974 C C . ASP D 1 48 ? 78.271 -22.044 -42.133 1.00 78.55 77 ASP D C 1
ATOM 10975 O O . ASP D 1 48 ? 79.508 -22.160 -42.020 1.00 78.79 77 ASP D O 1
ATOM 10980 N N . HIS D 1 49 ? 77.508 -21.281 -41.321 1.00 77.59 78 HIS D N 1
ATOM 10981 C CA . HIS D 1 49 ? 78.092 -20.476 -40.258 1.00 78.05 78 HIS D CA 1
ATOM 10982 C C . HIS D 1 49 ? 78.921 -21.371 -39.335 1.00 78.64 78 HIS D C 1
ATOM 10983 O O . HIS D 1 49 ? 79.917 -20.908 -38.779 1.00 84.03 78 HIS D O 1
ATOM 10990 N N . VAL D 1 50 ? 78.574 -22.649 -39.220 1.00 76.17 79 VAL D N 1
ATOM 10991 C CA . VAL D 1 50 ? 79.285 -23.519 -38.300 1.00 75.15 79 VAL D CA 1
ATOM 10992 C C . VAL D 1 50 ? 80.600 -23.988 -38.929 1.00 75.19 79 VAL D C 1
ATOM 10993 O O . VAL D 1 50 ? 81.595 -24.045 -38.223 1.00 75.56 79 VAL D O 1
ATOM 10997 N N . PHE D 1 51 ? 80.609 -24.353 -40.220 1.00 75.49 80 PHE D N 1
ATOM 10998 C CA . PHE D 1 51 ? 81.837 -24.724 -40.897 1.00 78.38 80 PHE D CA 1
ATOM 10999 C C . PHE D 1 51 ? 82.858 -23.578 -40.834 1.00 81.32 80 PHE D C 1
ATOM 11000 O O . PHE D 1 51 ? 84.067 -23.798 -40.831 1.00 81.81 80 PHE D O 1
ATOM 11008 N N . LYS D 1 52 ? 82.373 -22.333 -40.799 1.00 82.71 81 LYS D N 1
ATOM 11009 C CA . LYS D 1 52 ? 83.276 -21.205 -40.842 1.00 85.66 81 LYS D CA 1
ATOM 11010 C C . LYS D 1 52 ? 83.671 -20.731 -39.444 1.00 86.05 81 LYS D C 1
ATOM 11011 O O . LYS D 1 52 ? 84.346 -19.714 -39.319 1.00 85.29 81 LYS D O 1
ATOM 11017 N N . ARG D 1 53 ? 83.203 -21.397 -38.389 1.00 85.47 82 ARG D N 1
ATOM 11018 C CA . ARG D 1 53 ? 83.777 -21.225 -37.062 1.00 86.34 82 ARG D CA 1
ATOM 11019 C C . ARG D 1 53 ? 84.978 -22.155 -36.933 1.00 84.77 82 ARG D C 1
ATOM 11020 O O . ARG D 1 53 ? 85.788 -21.931 -36.055 1.00 82.77 82 ARG D O 1
ATOM 11028 N N . TYR D 1 54 ? 85.068 -23.198 -37.766 1.00 84.30 83 TYR D N 1
ATOM 11029 C CA . TYR D 1 54 ? 86.156 -24.170 -37.708 1.00 84.22 83 TYR D CA 1
ATOM 11030 C C . TYR D 1 54 ? 86.824 -24.326 -39.067 1.00 85.86 83 TYR D C 1
ATOM 11031 O O . TYR D 1 54 ? 86.726 -25.381 -39.691 1.00 86.25 83 TYR D O 1
ATOM 11040 N N . PRO D 1 55 ? 87.541 -23.289 -39.547 1.00 87.81 84 PRO D N 1
ATOM 11041 C CA . PRO D 1 55 ? 88.115 -23.299 -40.892 1.00 89.96 84 PRO D CA 1
ATOM 11042 C C . PRO D 1 55 ? 89.093 -24.435 -41.206 1.00 90.24 84 PRO D C 1
ATOM 11043 O O . PRO D 1 55 ? 89.338 -24.724 -42.363 1.00 90.70 84 PRO D O 1
ATOM 11047 N N . ALA D 1 56 ? 89.632 -25.093 -40.184 1.00 90.69 85 ALA D N 1
ATOM 11048 C CA . ALA D 1 56 ? 90.619 -26.142 -40.384 1.00 92.22 85 ALA D CA 1
ATOM 11049 C C . ALA D 1 56 ? 89.973 -27.523 -40.558 1.00 89.49 85 ALA D C 1
ATOM 11050 O O . ALA D 1 56 ? 90.643 -28.445 -40.992 1.00 89.10 85 ALA D O 1
ATOM 11052 N N . ALA D 1 57 ? 88.693 -27.711 -40.209 1.00 87.73 86 ALA D N 1
ATOM 11053 C CA . ALA D 1 57 ? 88.150 -29.069 -40.297 1.00 84.91 86 ALA D CA 1
ATOM 11054 C C . ALA D 1 57 ? 87.751 -29.366 -41.737 1.00 85.06 86 ALA D C 1
ATOM 11055 O O . ALA D 1 57 ? 87.209 -28.492 -42.364 1.00 83.44 86 ALA D O 1
ATOM 11057 N N . LYS D 1 58 ? 87.967 -30.595 -42.225 1.00 87.62 87 LYS D N 1
ATOM 11058 C CA . LYS D 1 58 ? 87.486 -31.038 -43.527 1.00 91.47 87 LYS D CA 1
ATOM 11059 C C . LYS D 1 58 ? 85.956 -31.073 -43.558 1.00 92.93 87 LYS D C 1
ATOM 11060 O O . LYS D 1 58 ? 85.340 -31.554 -42.613 1.00 94.43 87 LYS D O 1
ATOM 11066 N N . LYS D 1 59 ? 85.357 -30.621 -44.675 1.00 95.14 88 LYS D N 1
ATOM 11067 C CA . LYS D 1 59 ? 83.902 -30.569 -44.864 1.00 94.16 88 LYS D CA 1
ATOM 11068 C C . LYS D 1 59 ? 83.423 -31.785 -45.637 1.00 92.10 88 LYS D C 1
ATOM 11069 O O . LYS D 1 59 ? 84.042 -32.152 -46.609 1.00 95.32 88 LYS D O 1
ATOM 11075 N N . TYR D 1 60 ? 82.344 -32.396 -45.182 1.00 88.20 89 TYR D N 1
ATOM 11076 C CA . TYR D 1 60 ? 81.666 -33.420 -45.945 1.00 89.05 89 TYR D CA 1
ATOM 11077 C C . TYR D 1 60 ? 80.156 -33.193 -45.853 1.00 92.08 89 TYR D C 1
ATOM 11078 O O . TYR D 1 60 ? 79.639 -32.471 -44.985 1.00 93.34 89 TYR D O 1
ATOM 11087 N N . ASN D 1 61 ? 79.450 -33.856 -46.770 1.00 94.47 90 ASN D N 1
ATOM 11088 C CA . ASN D 1 61 ? 78.000 -33.802 -46.804 1.00 91.80 90 ASN D CA 1
ATOM 11089 C C . ASN D 1 61 ? 77.412 -35.215 -46.783 1.00 92.10 90 ASN D C 1
ATOM 11090 O O . ASN D 1 61 ? 76.209 -35.361 -46.916 1.00 96.29 90 ASN D O 1
ATOM 11095 N N . ASP D 1 62 ? 78.239 -36.239 -46.541 1.00 93.27 91 ASP D N 1
ATOM 11096 C CA . ASP D 1 62 ? 77.770 -37.601 -46.344 1.00 93.68 91 ASP D CA 1
ATOM 11097 C C . ASP D 1 62 ? 78.664 -38.226 -45.286 1.00 93.04 91 ASP D C 1
ATOM 11098 O O . ASP D 1 62 ? 79.865 -38.325 -45.507 1.00 94.71 91 ASP D O 1
ATOM 11103 N N . TYR D 1 63 ? 78.090 -38.678 -44.172 1.00 89.51 92 TYR D N 1
ATOM 11104 C CA . TYR D 1 63 ? 78.889 -39.201 -43.079 1.00 90.41 92 TYR D CA 1
ATOM 11105 C C . TYR D 1 63 ? 79.710 -40.412 -43.542 1.00 97.06 92 TYR D C 1
ATOM 11106 O O . TYR D 1 63 ? 80.831 -40.592 -43.070 1.00 110.24 92 TYR D O 1
ATOM 11115 N N . ARG D 1 64 ? 79.170 -41.254 -44.437 1.00 96.58 93 ARG D N 1
ATOM 11116 C CA . ARG D 1 64 ? 79.868 -42.459 -44.870 1.00 97.04 93 ARG D CA 1
ATOM 11117 C C . ARG D 1 64 ? 81.163 -42.106 -45.604 1.00 99.39 93 ARG D C 1
ATOM 11118 O O . ARG D 1 64 ? 82.160 -42.801 -45.468 1.00 98.17 93 ARG D O 1
ATOM 11126 N N . LYS D 1 65 ? 81.114 -41.053 -46.422 1.00 102.09 94 LYS D N 1
ATOM 11127 C CA . LYS D 1 65 ? 82.279 -40.500 -47.096 1.00 103.95 94 LYS D CA 1
ATOM 11128 C C . LYS D 1 65 ? 83.300 -40.058 -46.050 1.00 100.70 94 LYS D C 1
ATOM 11129 O O . LYS D 1 65 ? 84.494 -40.370 -46.158 1.00 99.04 94 LYS D O 1
ATOM 11135 N N . MET D 1 66 ? 82.822 -39.305 -45.047 1.00 92.76 95 MET D N 1
ATOM 11136 C CA . MET D 1 66 ? 83.736 -38.758 -44.059 1.00 90.21 95 MET D CA 1
ATOM 11137 C C . MET D 1 66 ? 84.334 -39.921 -43.272 1.00 89.48 95 MET D C 1
ATOM 11138 O O . MET D 1 66 ? 85.529 -39.906 -43.017 1.00 91.87 95 MET D O 1
ATOM 11143 N N . PHE D 1 67 ? 83.534 -40.937 -42.937 1.00 87.63 96 PHE D N 1
ATOM 11144 C CA . PHE D 1 67 ? 84.047 -42.074 -42.177 1.00 89.28 96 PHE D CA 1
ATOM 11145 C C . PHE D 1 67 ? 85.122 -42.835 -42.951 1.00 93.91 96 PHE D C 1
ATOM 11146 O O . PHE D 1 67 ? 86.134 -43.201 -42.359 1.00 97.11 96 PHE D O 1
ATOM 11154 N N . ASP D 1 68 ? 84.919 -43.076 -44.255 1.00 97.99 97 ASP D N 1
ATOM 11155 C CA . ASP D 1 68 ? 85.878 -43.862 -45.029 1.00 101.45 97 ASP D CA 1
ATOM 11156 C C . ASP D 1 68 ? 87.230 -43.158 -45.101 1.00 100.45 97 ASP D C 1
ATOM 11157 O O . ASP D 1 68 ? 88.251 -43.828 -45.157 1.00 97.40 97 ASP D O 1
ATOM 11162 N N . GLU D 1 69 ? 87.193 -41.821 -45.094 1.00 102.66 98 GLU D N 1
ATOM 11163 C CA . GLU D 1 69 ? 88.381 -41.013 -45.258 1.00 101.96 98 GLU D CA 1
ATOM 11164 C C . GLU D 1 69 ? 88.997 -40.736 -43.897 1.00 99.77 98 GLU D C 1
ATOM 11165 O O . GLU D 1 69 ? 90.206 -40.625 -43.825 1.00 102.73 98 GLU D O 1
ATOM 11171 N N . MET D 1 70 ? 88.228 -40.632 -42.809 1.00 94.91 99 MET D N 1
ATOM 11172 C CA . MET D 1 70 ? 88.805 -39.992 -41.638 1.00 93.91 99 MET D CA 1
ATOM 11173 C C . MET D 1 70 ? 88.639 -40.787 -40.347 1.00 92.92 99 MET D C 1
ATOM 11174 O O . MET D 1 70 ? 89.100 -40.324 -39.306 1.00 94.16 99 MET D O 1
ATOM 11179 N N . LEU D 1 71 ? 88.017 -41.966 -40.384 1.00 92.51 100 LEU D N 1
ATOM 11180 C CA . LEU D 1 71 ? 87.828 -42.733 -39.162 1.00 91.42 100 LEU D CA 1
ATOM 11181 C C . LEU D 1 71 ? 89.184 -43.240 -38.653 1.00 93.51 100 LEU D C 1
ATOM 11182 O O . LEU D 1 71 ? 89.373 -43.429 -37.457 1.00 95.19 100 LEU D O 1
ATOM 11187 N N . LYS D 1 72 ? 90.184 -43.381 -39.528 1.00 94.57 101 LYS D N 1
ATOM 11188 C CA . LYS D 1 72 ? 91.529 -43.651 -39.043 1.00 96.91 101 LYS D CA 1
ATOM 11189 C C . LYS D 1 72 ? 92.007 -42.533 -38.103 1.00 99.38 101 LYS D C 1
ATOM 11190 O O . LYS D 1 72 ? 92.451 -42.813 -36.996 1.00 103.54 101 LYS D O 1
ATOM 11196 N N . SER D 1 73 ? 91.933 -41.271 -38.557 1.00 98.10 102 SER D N 1
ATOM 11197 C CA . SER D 1 73 ? 92.428 -40.100 -37.843 1.00 95.06 102 SER D CA 1
ATOM 11198 C C . SER D 1 73 ? 91.688 -39.800 -36.542 1.00 93.26 102 SER D C 1
ATOM 11199 O O . SER D 1 73 ? 92.178 -38.998 -35.759 1.00 96.07 102 SER D O 1
ATOM 11202 N N . ALA D 1 74 ? 90.501 -40.378 -36.336 1.00 89.55 103 ALA D N 1
ATOM 11203 C CA . ALA D 1 74 ? 89.615 -39.915 -35.283 1.00 86.36 103 ALA D CA 1
ATOM 11204 C C . ALA D 1 74 ? 89.727 -40.818 -34.066 1.00 82.78 103 ALA D C 1
ATOM 11205 O O . ALA D 1 74 ? 90.023 -42.001 -34.221 1.00 82.10 103 ALA D O 1
ATOM 11207 N N . ASP D 1 75 ? 89.390 -40.242 -32.894 1.00 79.64 104 ASP D N 1
ATOM 11208 C CA . ASP D 1 75 ? 89.142 -40.995 -31.674 1.00 78.53 104 ASP D CA 1
ATOM 11209 C C . ASP D 1 75 ? 87.637 -41.121 -31.368 1.00 77.28 104 ASP D C 1
ATOM 11210 O O . ASP D 1 75 ? 87.212 -42.079 -30.705 1.00 75.01 104 ASP D O 1
ATOM 11215 N N . ALA D 1 76 ? 86.843 -40.135 -31.833 1.00 74.74 105 ALA D N 1
ATOM 11216 C CA . ALA D 1 76 ? 85.524 -39.866 -31.289 1.00 71.86 105 ALA D CA 1
ATOM 11217 C C . ALA D 1 76 ? 84.623 -39.242 -32.352 1.00 70.58 105 ALA D C 1
ATOM 11218 O O . ALA D 1 76 ? 85.098 -38.554 -33.226 1.00 70.12 105 ALA D O 1
ATOM 11220 N N . VAL D 1 77 ? 83.309 -39.390 -32.176 1.00 69.33 106 VAL D N 1
ATOM 11221 C CA . VAL D 1 77 ? 82.349 -38.840 -33.105 1.00 69.14 106 VAL D CA 1
ATOM 11222 C C . VAL D 1 77 ? 81.210 -38.228 -32.311 1.00 67.93 106 VAL D C 1
ATOM 11223 O O . VAL D 1 77 ? 80.672 -38.866 -31.418 1.00 67.40 106 VAL D O 1
ATOM 11227 N N . MET D 1 78 ? 80.843 -37.016 -32.689 1.00 68.42 107 MET D N 1
ATOM 11228 C CA . MET D 1 78 ? 79.694 -36.309 -32.174 1.00 68.76 107 MET D CA 1
ATOM 11229 C C . MET D 1 78 ? 78.545 -36.416 -33.187 1.00 66.98 107 MET D C 1
ATOM 11230 O O . MET D 1 78 ? 78.689 -36.031 -34.333 1.00 69.96 107 MET D O 1
ATOM 11235 N N . VAL D 1 79 ? 77.377 -36.902 -32.756 1.00 63.54 108 VAL D N 1
ATOM 11236 C CA . VAL D 1 79 ? 76.223 -37.036 -33.615 1.00 61.24 108 VAL D CA 1
ATOM 11237 C C . VAL D 1 79 ? 75.092 -36.130 -33.130 1.00 59.09 108 VAL D C 1
ATOM 11238 O O . VAL D 1 79 ? 74.604 -36.324 -32.029 1.00 59.12 108 VAL D O 1
ATOM 11242 N N . ALA D 1 80 ? 74.658 -35.169 -33.952 1.00 58.76 109 ALA D N 1
ATOM 11243 C CA . ALA D 1 80 ? 73.488 -34.334 -33.682 1.00 58.41 109 ALA D CA 1
ATOM 11244 C C . ALA D 1 80 ? 72.627 -34.160 -34.936 1.00 58.87 109 ALA D C 1
ATOM 11245 O O . ALA D 1 80 ? 72.181 -33.075 -35.241 1.00 59.33 109 ALA D O 1
ATOM 11247 N N . THR D 1 81 ? 72.363 -35.281 -35.604 1.00 60.33 110 THR D N 1
ATOM 11248 C CA . THR D 1 81 ? 71.470 -35.385 -36.747 1.00 60.89 110 THR D CA 1
ATOM 11249 C C . THR D 1 81 ? 70.031 -35.568 -36.302 1.00 61.30 110 THR D C 1
ATOM 11250 O O . THR D 1 81 ? 69.744 -35.638 -35.115 1.00 59.45 110 THR D O 1
ATOM 11254 N N . ALA D 1 82 ? 69.130 -35.640 -37.294 1.00 62.89 111 ALA D N 1
ATOM 11255 C CA . ALA D 1 82 ? 67.767 -36.086 -37.061 1.00 62.10 111 ALA D CA 1
ATOM 11256 C C . ALA D 1 82 ? 67.763 -37.477 -36.432 1.00 61.87 111 ALA D C 1
ATOM 11257 O O . ALA D 1 82 ? 68.656 -38.278 -36.680 1.00 64.34 111 ALA D O 1
ATOM 11259 N N . ASP D 1 83 ? 66.727 -37.770 -35.653 1.00 62.45 112 ASP D N 1
ATOM 11260 C CA . ASP D 1 83 ? 66.685 -38.927 -34.745 1.00 61.95 112 ASP D CA 1
ATOM 11261 C C . ASP D 1 83 ? 66.907 -40.270 -35.470 1.00 61.56 112 ASP D C 1
ATOM 11262 O O . ASP D 1 83 ? 67.627 -41.147 -34.959 1.00 61.18 112 ASP D O 1
ATOM 11267 N N . HIS D 1 84 ? 66.304 -40.426 -36.658 1.00 60.04 113 HIS D N 1
ATOM 11268 C CA . HIS D 1 84 ? 66.312 -41.705 -37.370 1.00 60.29 113 HIS D CA 1
ATOM 11269 C C . HIS D 1 84 ? 67.710 -42.129 -37.826 1.00 61.83 113 HIS D C 1
ATOM 11270 O O . HIS D 1 84 ? 67.919 -43.312 -38.068 1.00 62.20 113 HIS D O 1
ATOM 11277 N N . THR D 1 85 ? 68.655 -41.184 -37.965 1.00 61.91 114 THR D N 1
ATOM 11278 C CA . THR D 1 85 ? 70.011 -41.560 -38.375 1.00 63.08 114 THR D CA 1
ATOM 11279 C C . THR D 1 85 ? 71.008 -41.709 -37.224 1.00 61.37 114 THR D C 1
ATOM 11280 O O . THR D 1 85 ? 72.139 -42.118 -37.474 1.00 63.12 114 THR D O 1
ATOM 11284 N N . HIS D 1 86 ? 70.640 -41.369 -35.983 1.00 58.70 115 HIS D N 1
ATOM 11285 C CA . HIS D 1 86 ? 71.609 -41.429 -34.903 1.00 56.82 115 HIS D CA 1
ATOM 11286 C C . HIS D 1 86 ? 72.225 -42.809 -34.789 1.00 58.34 115 HIS D C 1
ATOM 11287 O O . HIS D 1 86 ? 73.406 -42.969 -34.572 1.00 59.71 115 HIS D O 1
ATOM 11294 N N . ALA D 1 87 ? 71.404 -43.830 -34.880 1.00 61.17 116 ALA D N 1
ATOM 11295 C CA . ALA D 1 87 ? 71.822 -45.187 -34.599 1.00 64.13 116 ALA D CA 1
ATOM 11296 C C . ALA D 1 87 ? 72.884 -45.645 -35.586 1.00 68.34 116 ALA D C 1
ATOM 11297 O O . ALA D 1 87 ? 73.878 -46.228 -35.178 1.00 73.72 116 ALA D O 1
ATOM 11299 N N . ILE D 1 88 ? 72.636 -45.463 -36.881 1.00 71.78 117 ILE D N 1
ATOM 11300 C CA . ILE D 1 88 ? 73.496 -46.117 -37.845 1.00 76.09 117 ILE D CA 1
ATOM 11301 C C . ILE D 1 88 ? 74.846 -45.423 -37.808 1.00 77.99 117 ILE D C 1
ATOM 11302 O O . ILE D 1 88 ? 75.859 -46.083 -37.971 1.00 77.07 117 ILE D O 1
ATOM 11307 N N . ILE D 1 89 ? 74.832 -44.108 -37.585 1.00 76.80 118 ILE D N 1
ATOM 11308 C CA . ILE D 1 89 ? 76.065 -43.354 -37.467 1.00 78.63 118 ILE D CA 1
ATOM 11309 C C . ILE D 1 89 ? 76.843 -43.786 -36.223 1.00 78.39 118 ILE D C 1
ATOM 11310 O O . ILE D 1 89 ? 78.010 -44.145 -36.325 1.00 74.42 118 ILE D O 1
ATOM 11315 N N . ALA D 1 90 ? 76.209 -43.694 -35.050 1.00 77.97 119 ALA D N 1
ATOM 11316 C CA . ALA D 1 90 ? 76.879 -44.085 -33.828 1.00 77.84 119 ALA D CA 1
ATOM 11317 C C . ALA D 1 90 ? 77.405 -45.513 -33.944 1.00 79.00 119 ALA D C 1
ATOM 11318 O O . ALA D 1 90 ? 78.496 -45.799 -33.479 1.00 78.47 119 ALA D O 1
ATOM 11320 N N . ALA D 1 91 ? 76.621 -46.440 -34.503 1.00 78.77 120 ALA D N 1
ATOM 11321 C CA . ALA D 1 91 ? 77.042 -47.835 -34.513 1.00 80.85 120 ALA D CA 1
ATOM 11322 C C . ALA D 1 91 ? 78.292 -48.030 -35.374 1.00 82.49 120 ALA D C 1
ATOM 11323 O O . ALA D 1 91 ? 79.139 -48.845 -35.038 1.00 85.23 120 ALA D O 1
ATOM 11325 N N . ASP D 1 92 ? 78.387 -47.313 -36.499 1.00 83.97 121 ASP D N 1
ATOM 11326 C CA . ASP D 1 92 ? 79.512 -47.467 -37.411 1.00 86.78 121 ASP D CA 1
ATOM 11327 C C . ASP D 1 92 ? 80.754 -46.890 -36.749 1.00 86.85 121 ASP D C 1
ATOM 11328 O O . ASP D 1 92 ? 81.858 -47.347 -36.980 1.00 93.63 121 ASP D O 1
ATOM 11333 N N . ALA D 1 93 ? 80.565 -45.849 -35.951 1.00 83.18 122 ALA D N 1
ATOM 11334 C CA . ALA D 1 93 ? 81.671 -45.237 -35.251 1.00 80.22 122 ALA D CA 1
ATOM 11335 C C . ALA D 1 93 ? 82.163 -46.203 -34.180 1.00 79.55 122 ALA D C 1
ATOM 11336 O O . ALA D 1 93 ? 83.351 -46.492 -34.130 1.00 79.67 122 ALA D O 1
ATOM 11338 N N . MET D 1 94 ? 81.246 -46.773 -33.393 1.00 79.07 123 MET D N 1
ATOM 11339 C CA . MET D 1 94 ? 81.645 -47.605 -32.267 1.00 80.98 123 MET D CA 1
ATOM 11340 C C . MET D 1 94 ? 82.303 -48.888 -32.772 1.00 88.24 123 MET D C 1
ATOM 11341 O O . MET D 1 94 ? 83.314 -49.309 -32.213 1.00 98.01 123 MET D O 1
ATOM 11346 N N . THR D 1 95 ? 81.749 -49.500 -33.830 1.00 89.84 124 THR D N 1
ATOM 11347 C CA . THR D 1 95 ? 82.328 -50.731 -34.353 1.00 91.09 124 THR D CA 1
ATOM 11348 C C . THR D 1 95 ? 83.749 -50.493 -34.860 1.00 88.68 124 THR D C 1
ATOM 11349 O O . THR D 1 95 ? 84.531 -51.422 -34.864 1.00 89.84 124 THR D O 1
ATOM 11353 N N . ALA D 1 96 ? 84.089 -49.255 -35.233 1.00 87.25 125 ALA D N 1
ATOM 11354 C CA . ALA D 1 96 ? 85.446 -48.885 -35.607 1.00 90.04 125 ALA D CA 1
ATOM 11355 C C . ALA D 1 96 ? 86.292 -48.481 -34.390 1.00 92.67 125 ALA D C 1
ATOM 11356 O O . ALA D 1 96 ? 87.405 -47.998 -34.564 1.00 94.57 125 ALA D O 1
ATOM 11358 N N . GLY D 1 97 ? 85.790 -48.695 -33.165 1.00 93.71 126 GLY D N 1
ATOM 11359 C CA . GLY D 1 97 ? 86.537 -48.436 -31.943 1.00 95.61 126 GLY D CA 1
ATOM 11360 C C . GLY D 1 97 ? 86.566 -46.961 -31.546 1.00 94.21 126 GLY D C 1
ATOM 11361 O O . GLY D 1 97 ? 87.537 -46.495 -30.974 1.00 104.70 126 GLY D O 1
ATOM 11362 N N . LYS D 1 98 ? 85.501 -46.212 -31.823 1.00 89.04 127 LYS D N 1
ATOM 11363 C CA . LYS D 1 98 ? 85.472 -44.789 -31.517 1.00 85.64 127 LYS D CA 1
ATOM 11364 C C . LYS D 1 98 ? 84.457 -44.488 -30.426 1.00 83.54 127 LYS D C 1
ATOM 11365 O O . LYS D 1 98 ? 83.383 -45.081 -30.395 1.00 85.95 127 LYS D O 1
ATOM 11371 N N . HIS D 1 99 ? 84.789 -43.488 -29.615 1.00 80.68 128 HIS D N 1
ATOM 11372 C CA . HIS D 1 99 ? 83.908 -42.948 -28.592 1.00 76.65 128 HIS D CA 1
ATOM 11373 C C . HIS D 1 99 ? 82.810 -42.133 -29.270 1.00 74.55 128 HIS D C 1
ATOM 11374 O O . HIS D 1 99 ? 83.061 -41.527 -30.304 1.00 76.31 128 HIS D O 1
ATOM 11381 N N . VAL D 1 100 ? 81.616 -42.056 -28.668 1.00 71.96 129 VAL D N 1
ATOM 11382 C CA . VAL D 1 100 ? 80.510 -41.369 -29.326 1.00 70.58 129 VAL D CA 1
ATOM 11383 C C . VAL D 1 100 ? 79.730 -40.523 -28.334 1.00 67.64 129 VAL D C 1
ATOM 11384 O O . VAL D 1 100 ? 79.411 -40.985 -27.240 1.00 68.87 129 VAL D O 1
ATOM 11388 N N . TYR D 1 101 ? 79.475 -39.275 -28.739 1.00 65.25 130 TYR D N 1
ATOM 11389 C CA . TYR D 1 101 ? 78.453 -38.451 -28.122 1.00 62.66 130 TYR D CA 1
ATOM 11390 C C . TYR D 1 101 ? 77.288 -38.362 -29.109 1.00 61.94 130 TYR D C 1
ATOM 11391 O O . TYR D 1 101 ? 77.493 -37.918 -30.231 1.00 64.53 130 TYR D O 1
ATOM 11400 N N . VAL D 1 102 ? 76.095 -38.782 -28.687 1.00 59.24 131 VAL D N 1
ATOM 11401 C CA . VAL D 1 102 ? 74.924 -38.846 -29.544 1.00 57.65 131 VAL D CA 1
ATOM 11402 C C . VAL D 1 102 ? 73.797 -38.068 -28.885 1.00 56.26 131 VAL D C 1
ATOM 11403 O O . VAL D 1 102 ? 73.511 -38.295 -27.731 1.00 55.02 131 VAL D O 1
ATOM 11407 N N . GLU D 1 103 ? 73.196 -37.113 -29.585 1.00 57.62 132 GLU D N 1
ATOM 11408 C CA . GLU D 1 103 ? 72.144 -36.332 -28.988 1.00 58.86 132 GLU D CA 1
ATOM 11409 C C . GLU D 1 103 ? 70.939 -37.201 -28.566 1.00 58.13 132 GLU D C 1
ATOM 11410 O O . GLU D 1 103 ? 70.726 -38.318 -29.031 1.00 57.61 132 GLU D O 1
ATOM 11416 N N . LYS D 1 104 ? 70.203 -36.661 -27.601 1.00 57.10 133 LYS D N 1
ATOM 11417 C CA . LYS D 1 104 ? 68.927 -37.177 -27.168 1.00 60.41 133 LYS D CA 1
ATOM 11418 C C . LYS D 1 104 ? 67.920 -36.901 -28.277 1.00 58.10 133 LYS D C 1
ATOM 11419 O O . LYS D 1 104 ? 68.052 -35.901 -28.990 1.00 56.50 133 LYS D O 1
ATOM 11425 N N . PRO D 1 105 ? 66.919 -37.773 -28.516 1.00 55.49 134 PRO D N 1
ATOM 11426 C CA . PRO D 1 105 ? 66.837 -39.108 -27.918 1.00 55.59 134 PRO D CA 1
ATOM 11427 C C . PRO D 1 105 ? 67.855 -39.977 -28.620 1.00 54.86 134 PRO D C 1
ATOM 11428 O O . PRO D 1 105 ? 68.142 -39.775 -29.780 1.00 56.70 134 PRO D O 1
ATOM 11432 N N . LEU D 1 106 ? 68.374 -40.954 -27.912 1.00 55.24 135 LEU D N 1
ATOM 11433 C CA . LEU D 1 106 ? 69.570 -41.643 -28.363 1.00 57.30 135 LEU D CA 1
ATOM 11434 C C . LEU D 1 106 ? 69.350 -42.235 -29.744 1.00 58.33 135 LEU D C 1
ATOM 11435 O O . LEU D 1 106 ? 70.179 -42.093 -30.622 1.00 59.99 135 LEU D O 1
ATOM 11440 N N . THR D 1 107 ? 68.224 -42.938 -29.888 1.00 59.09 136 THR D N 1
ATOM 11441 C CA . THR D 1 107 ? 67.853 -43.601 -31.112 1.00 58.85 136 THR D CA 1
ATOM 11442 C C . THR D 1 107 ? 66.363 -43.442 -31.342 1.00 57.17 136 THR D C 1
ATOM 11443 O O . THR D 1 107 ? 65.611 -42.974 -30.480 1.00 53.45 136 THR D O 1
ATOM 11447 N N . HIS D 1 108 ? 65.999 -43.772 -32.588 1.00 58.36 137 HIS D N 1
ATOM 11448 C CA . HIS D 1 108 ? 64.642 -43.670 -33.074 1.00 58.22 137 HIS D CA 1
ATOM 11449 C C . HIS D 1 108 ? 63.815 -44.846 -32.542 1.00 58.22 137 HIS D C 1
ATOM 11450 O O . HIS D 1 108 ? 62.635 -44.705 -32.275 1.00 57.22 137 HIS D O 1
ATOM 11457 N N . THR D 1 109 ? 64.439 -46.019 -32.376 1.00 61.23 138 THR D N 1
ATOM 11458 C CA . THR D 1 109 ? 63.726 -47.226 -31.991 1.00 62.72 138 THR D CA 1
ATOM 11459 C C . THR D 1 109 ? 64.313 -47.897 -30.753 1.00 63.08 138 THR D C 1
ATOM 11460 O O . THR D 1 109 ? 65.492 -47.803 -30.459 1.00 64.18 138 THR D O 1
ATOM 11464 N N . VAL D 1 110 ? 63.474 -48.716 -30.115 1.00 61.43 139 VAL D N 1
ATOM 11465 C CA . VAL D 1 110 ? 63.880 -49.551 -29.012 1.00 60.47 139 VAL D CA 1
ATOM 11466 C C . VAL D 1 110 ? 65.049 -50.426 -29.427 1.00 59.98 139 VAL D C 1
ATOM 11467 O O . VAL D 1 110 ? 66.040 -50.449 -28.708 1.00 62.35 139 VAL D O 1
ATOM 11471 N N . TYR D 1 111 ? 64.921 -51.169 -30.525 1.00 58.50 140 TYR D N 1
ATOM 11472 C CA . TYR D 1 111 ? 65.944 -52.105 -30.956 1.00 62.16 140 TYR D CA 1
ATOM 11473 C C . TYR D 1 111 ? 67.272 -51.371 -31.088 1.00 65.82 140 TYR D C 1
ATOM 11474 O O . TYR D 1 111 ? 68.300 -51.897 -30.679 1.00 71.26 140 TYR D O 1
ATOM 11483 N N . GLU D 1 112 ? 67.273 -50.202 -31.754 1.00 65.58 141 GLU D N 1
ATOM 11484 C CA . GLU D 1 112 ? 68.500 -49.445 -31.952 1.00 65.75 141 GLU D CA 1
ATOM 11485 C C . GLU D 1 112 ? 69.113 -49.061 -30.601 1.00 64.94 141 GLU D C 1
ATOM 11486 O O . GLU D 1 112 ? 70.333 -49.024 -30.478 1.00 65.22 141 GLU D O 1
ATOM 11492 N N . SER D 1 113 ? 68.310 -48.699 -29.599 1.00 63.57 142 SER D N 1
ATOM 11493 C CA . SER D 1 113 ? 68.899 -48.345 -28.312 1.00 67.72 142 SER D CA 1
ATOM 11494 C C . SER D 1 113 ? 69.558 -49.561 -27.670 1.00 68.74 142 SER D C 1
ATOM 11495 O O . SER D 1 113 ? 70.635 -49.453 -27.122 1.00 69.73 142 SER D O 1
ATOM 11498 N N . ARG D 1 114 ? 68.898 -50.714 -27.737 1.00 72.53 143 ARG D N 1
ATOM 11499 C CA . ARG D 1 114 ? 69.470 -51.919 -27.180 1.00 71.91 143 ARG D CA 1
ATOM 11500 C C . ARG D 1 114 ? 70.802 -52.192 -27.885 1.00 71.04 143 ARG D C 1
ATOM 11501 O O . ARG D 1 114 ? 71.775 -52.535 -27.252 1.00 75.23 143 ARG D O 1
ATOM 11509 N N . LEU D 1 115 ? 70.854 -51.998 -29.203 1.00 72.38 144 LEU D N 1
ATOM 11510 C CA . LEU D 1 115 ? 72.053 -52.278 -29.972 1.00 76.49 144 LEU D CA 1
ATOM 11511 C C . LEU D 1 115 ? 73.170 -51.300 -29.588 1.00 77.35 144 LEU D C 1
ATOM 11512 O O . LEU D 1 115 ? 74.309 -51.715 -29.450 1.00 81.11 144 LEU D O 1
ATOM 11517 N N . LEU D 1 116 ? 72.908 -49.997 -29.454 1.00 77.33 145 LEU D N 1
ATOM 11518 C CA . LEU D 1 116 ? 73.968 -49.071 -29.075 1.00 76.90 145 LEU D CA 1
ATOM 11519 C C . LEU D 1 116 ? 74.505 -49.427 -27.682 1.00 83.42 145 LEU D C 1
ATOM 11520 O O . LEU D 1 116 ? 75.720 -49.425 -27.476 1.00 83.17 145 LEU D O 1
ATOM 11525 N N . THR D 1 117 ? 73.618 -49.816 -26.756 1.00 78.30 146 THR D N 1
ATOM 11526 C CA . THR D 1 117 ? 74.035 -50.215 -25.423 1.00 75.26 146 THR D CA 1
ATOM 11527 C C . THR D 1 117 ? 75.025 -51.374 -25.474 1.00 75.16 146 THR D C 1
ATOM 11528 O O . THR D 1 117 ? 76.017 -51.370 -24.772 1.00 71.47 146 THR D O 1
ATOM 11532 N N . LYS D 1 118 ? 74.730 -52.387 -26.290 1.00 78.89 147 LYS D N 1
ATOM 11533 C CA . LYS D 1 118 ? 75.530 -53.598 -26.312 1.00 82.04 147 LYS D CA 1
ATOM 11534 C C . LYS D 1 118 ? 76.846 -53.394 -27.065 1.00 86.45 147 LYS D C 1
ATOM 11535 O O . LYS D 1 118 ? 77.854 -54.008 -26.716 1.00 90.63 147 LYS D O 1
ATOM 11541 N N . LEU D 1 119 ? 76.845 -52.526 -28.088 1.00 87.57 148 LEU D N 1
ATOM 11542 C CA . LEU D 1 119 ? 78.056 -52.147 -28.796 1.00 85.44 148 LEU D CA 1
ATOM 11543 C C . LEU D 1 119 ? 79.018 -51.356 -27.893 1.00 90.18 148 LEU D C 1
ATOM 11544 O O . LEU D 1 119 ? 80.237 -51.552 -27.982 1.00 93.97 148 LEU D O 1
ATOM 11549 N N . ALA D 1 120 ? 78.480 -50.466 -27.031 1.00 91.33 149 ALA D N 1
ATOM 11550 C CA . ALA D 1 120 ? 79.282 -49.662 -26.105 1.00 87.72 149 ALA D CA 1
ATOM 11551 C C . ALA D 1 120 ? 80.069 -50.549 -25.152 1.00 93.41 149 ALA D C 1
ATOM 11552 O O . ALA D 1 120 ? 81.245 -50.288 -24.882 1.00 93.68 149 ALA D O 1
ATOM 11554 N N . ASP D 1 121 ? 79.375 -51.566 -24.630 1.00 93.12 150 ASP D N 1
ATOM 11555 C CA . ASP D 1 121 ? 79.981 -52.593 -23.808 1.00 94.45 150 ASP D CA 1
ATOM 11556 C C . ASP D 1 121 ? 81.017 -53.383 -24.608 1.00 96.29 150 ASP D C 1
ATOM 11557 O O . ASP D 1 121 ? 82.126 -53.596 -24.132 1.00 108.07 150 ASP D O 1
ATOM 11562 N N . LYS D 1 122 ? 80.652 -53.858 -25.796 1.00 92.98 151 LYS D N 1
ATOM 11563 C CA . LYS D 1 122 ? 81.515 -54.773 -26.517 1.00 95.16 151 LYS D CA 1
ATOM 11564 C C . LYS D 1 122 ? 82.819 -54.075 -26.891 1.00 96.32 151 LYS D C 1
ATOM 11565 O O . LYS D 1 122 ? 83.879 -54.640 -26.653 1.00 105.71 151 LYS D O 1
ATOM 11571 N N . TYR D 1 123 ? 82.748 -52.870 -27.476 1.00 98.38 152 TYR D N 1
ATOM 11572 C CA . TYR D 1 123 ? 83.935 -52.164 -27.927 1.00 103.12 152 TYR D CA 1
ATOM 11573 C C . TYR D 1 123 ? 84.580 -51.358 -26.795 1.00 110.31 152 TYR D C 1
ATOM 11574 O O . TYR D 1 123 ? 85.662 -50.810 -27.002 1.00 113.07 152 TYR D O 1
ATOM 11583 N N . LYS D 1 124 ? 83.935 -51.269 -25.616 1.00 105.71 153 LYS D N 1
ATOM 11584 C CA . LYS D 1 124 ? 84.542 -50.654 -24.438 1.00 102.73 153 LYS D CA 1
ATOM 11585 C C . LYS D 1 124 ? 84.992 -49.221 -24.699 1.00 94.32 153 LYS D C 1
ATOM 11586 O O . LYS D 1 124 ? 86.058 -48.792 -24.256 1.00 98.36 153 LYS D O 1
ATOM 11592 N N . VAL D 1 125 ? 84.146 -48.481 -25.400 1.00 86.16 154 VAL D N 1
ATOM 11593 C CA . VAL D 1 125 ? 84.391 -47.076 -25.669 1.00 83.06 154 VAL D CA 1
ATOM 11594 C C . VAL D 1 125 ? 83.542 -46.278 -24.682 1.00 79.54 154 VAL D C 1
ATOM 11595 O O . VAL D 1 125 ? 82.582 -46.808 -24.117 1.00 80.76 154 VAL D O 1
ATOM 11599 N N . ALA D 1 126 ? 83.876 -44.992 -24.537 1.00 76.40 155 ALA D N 1
ATOM 11600 C CA . ALA D 1 126 ? 83.098 -44.073 -23.734 1.00 72.45 155 ALA D CA 1
ATOM 11601 C C . ALA D 1 126 ? 81.955 -43.530 -24.570 1.00 71.14 155 ALA D C 1
ATOM 11602 O O . ALA D 1 126 ? 82.147 -43.208 -25.741 1.00 73.98 155 ALA D O 1
ATOM 11604 N N . THR D 1 127 ? 80.799 -43.384 -23.919 1.00 67.18 156 THR D N 1
ATOM 11605 C CA . THR D 1 127 ? 79.600 -42.956 -24.594 1.00 64.18 156 THR D CA 1
ATOM 11606 C C . THR D 1 127 ? 78.909 -41.912 -23.756 1.00 59.97 156 THR D C 1
ATOM 11607 O O . THR D 1 127 ? 79.042 -41.937 -22.551 1.00 59.76 156 THR D O 1
ATOM 11611 N N . GLN D 1 128 ? 78.147 -41.052 -24.409 1.00 58.12 157 GLN D N 1
ATOM 11612 C CA . GLN D 1 128 ? 77.414 -40.014 -23.724 1.00 57.56 157 GLN D CA 1
ATOM 11613 C C . GLN D 1 128 ? 76.194 -39.656 -24.559 1.00 56.92 157 GLN D C 1
ATOM 11614 O O . GLN D 1 128 ? 76.327 -39.252 -25.698 1.00 58.27 157 GLN D O 1
ATOM 11620 N N . MET D 1 129 ? 75.003 -39.852 -24.025 1.00 55.45 158 MET D N 1
ATOM 11621 C CA . MET D 1 129 ? 73.833 -39.303 -24.662 1.00 55.20 158 MET D CA 1
ATOM 11622 C C . MET D 1 129 ? 73.760 -37.853 -24.233 1.00 53.92 158 MET D C 1
ATOM 11623 O O . MET D 1 129 ? 74.179 -37.559 -23.125 1.00 53.47 158 MET D O 1
ATOM 11628 N N . GLY D 1 130 ? 73.211 -36.995 -25.107 1.00 53.57 159 GLY D N 1
ATOM 11629 C CA . GLY D 1 130 ? 73.280 -35.554 -24.966 1.00 54.05 159 GLY D CA 1
ATOM 11630 C C . GLY D 1 130 ? 72.213 -34.936 -24.082 1.00 53.66 159 GLY D C 1
ATOM 11631 O O . GLY D 1 130 ? 71.811 -33.789 -24.311 1.00 53.27 159 GLY D O 1
ATOM 11632 N N . ASN D 1 131 ? 71.783 -35.661 -23.038 1.00 55.22 160 ASN D N 1
ATOM 11633 C CA . ASN D 1 131 ? 70.825 -35.082 -22.093 1.00 56.55 160 ASN D CA 1
ATOM 11634 C C . ASN D 1 131 ? 71.622 -34.393 -20.985 1.00 56.80 160 ASN D C 1
ATOM 11635 O O . ASN D 1 131 ? 71.937 -35.039 -20.005 1.00 59.04 160 ASN D O 1
ATOM 11640 N N . GLN D 1 132 ? 71.957 -33.100 -21.190 1.00 55.82 161 GLN D N 1
ATOM 1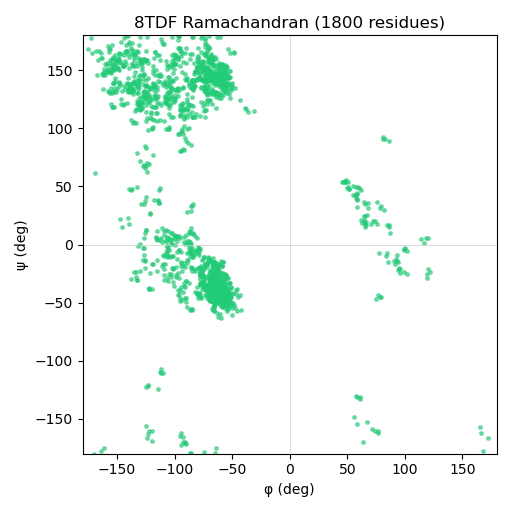1641 C CA . GLN D 1 132 ? 72.962 -32.391 -20.400 1.00 56.68 161 GLN D CA 1
ATOM 11642 C C . GLN D 1 132 ? 72.505 -32.207 -18.956 1.00 54.66 161 GLN D C 1
ATOM 11643 O O . GLN D 1 132 ? 73.344 -32.064 -18.096 1.00 53.14 161 GLN D O 1
ATOM 11649 N N . GLY D 1 133 ? 71.184 -32.309 -18.682 1.00 52.21 162 GLY D N 1
ATOM 11650 C CA . GLY D 1 133 ? 70.639 -32.300 -17.309 1.00 50.50 162 GLY D CA 1
ATOM 11651 C C . GLY D 1 133 ? 71.225 -33.388 -16.390 1.00 49.69 162 GLY D C 1
ATOM 11652 O O . GLY D 1 133 ? 71.304 -33.241 -15.164 1.00 48.71 162 GLY D O 1
ATOM 11653 N N . ALA D 1 134 ? 71.689 -34.470 -17.008 1.00 50.41 163 ALA D N 1
ATOM 11654 C CA . ALA D 1 134 ? 72.257 -35.604 -16.292 1.00 52.49 163 ALA D CA 1
ATOM 11655 C C . ALA D 1 134 ? 73.555 -35.202 -15.607 1.00 55.55 163 ALA D C 1
ATOM 11656 O O . ALA D 1 134 ? 73.997 -35.899 -14.715 1.00 57.50 163 ALA D O 1
ATOM 11658 N N . SER D 1 135 ? 74.162 -34.083 -16.036 1.00 57.73 164 SER D N 1
ATOM 11659 C CA . SER D 1 135 ? 75.441 -33.648 -15.487 1.00 59.51 164 SER D CA 1
ATOM 11660 C C . SER D 1 135 ? 75.220 -32.471 -14.544 1.00 60.31 164 SER D C 1
ATOM 11661 O O . SER D 1 135 ? 76.175 -32.005 -14.008 1.00 62.79 164 SER D O 1
ATOM 11664 N N . ASP D 1 136 ? 73.981 -32.061 -14.247 1.00 61.08 165 ASP D N 1
ATOM 11665 C CA . ASP D 1 136 ? 73.781 -30.914 -13.367 1.00 61.63 165 ASP D CA 1
ATOM 11666 C C . ASP D 1 136 ? 73.502 -31.307 -11.918 1.00 61.31 165 ASP D C 1
ATOM 11667 O O . ASP D 1 136 ? 73.427 -32.503 -11.544 1.00 58.04 165 ASP D O 1
ATOM 11672 N N . GLU D 1 137 ? 73.326 -30.249 -11.107 1.00 62.49 166 GLU D N 1
ATOM 11673 C CA . GLU D 1 137 ? 73.102 -30.410 -9.686 1.00 65.06 166 GLU D CA 1
ATOM 11674 C C . GLU D 1 137 ? 71.681 -30.930 -9.382 1.00 62.30 166 GLU D C 1
ATOM 11675 O O . GLU D 1 137 ? 71.511 -31.685 -8.437 1.00 60.30 166 GLU D O 1
ATOM 11681 N N . GLY D 1 138 ? 70.662 -30.391 -10.060 1.00 59.23 167 GLY D N 1
ATOM 11682 C CA . GLY D 1 138 ? 69.267 -30.726 -9.762 1.00 59.50 167 GLY D CA 1
ATOM 11683 C C . GLY D 1 138 ? 69.020 -32.237 -9.630 1.00 58.71 167 GLY D C 1
ATOM 11684 O O . GLY D 1 138 ? 68.523 -32.702 -8.616 1.00 59.57 167 GLY D O 1
ATOM 11685 N N . VAL D 1 139 ? 69.392 -33.024 -10.639 1.00 57.83 168 VAL D N 1
ATOM 11686 C CA . VAL D 1 139 ? 69.238 -34.450 -10.518 1.00 58.42 168 VAL D CA 1
ATOM 11687 C C . VAL D 1 139 ? 69.926 -34.972 -9.270 1.00 59.88 168 VAL D C 1
ATOM 11688 O O . VAL D 1 139 ? 69.512 -36.013 -8.764 1.00 56.73 168 VAL D O 1
ATOM 11692 N N . ARG D 1 140 ? 71.126 -34.466 -8.964 1.00 57.50 169 ARG D N 1
ATOM 11693 C CA . ARG D 1 140 ? 71.867 -35.041 -7.860 1.00 58.88 169 ARG D CA 1
ATOM 11694 C C . ARG D 1 140 ? 71.043 -34.849 -6.588 1.00 56.24 169 ARG D C 1
ATOM 11695 O O . ARG D 1 140 ? 70.939 -35.764 -5.771 1.00 54.61 169 ARG D O 1
ATOM 11703 N N . LYS D 1 141 ? 70.425 -33.686 -6.448 1.00 55.10 170 LYS D N 1
ATOM 11704 C CA . LYS D 1 141 ? 69.574 -33.453 -5.292 1.00 55.21 170 LYS D CA 1
ATOM 11705 C C . LYS D 1 141 ? 68.340 -34.381 -5.346 1.00 54.39 170 LYS D C 1
ATOM 11706 O O . LYS D 1 141 ? 67.985 -35.012 -4.343 1.00 53.96 170 LYS D O 1
ATOM 11712 N N . VAL D 1 142 ? 67.722 -34.530 -6.516 1.00 51.31 171 VAL D N 1
ATOM 11713 C CA . VAL D 1 142 ? 66.522 -35.346 -6.577 1.00 50.08 171 VAL D CA 1
ATOM 11714 C C . VAL D 1 142 ? 66.876 -36.740 -6.090 1.00 51.35 171 VAL D C 1
ATOM 11715 O O . VAL D 1 142 ? 66.136 -37.323 -5.307 1.00 53.38 171 VAL D O 1
ATOM 11719 N N . CYS D 1 143 ? 67.991 -37.287 -6.576 1.00 51.65 172 CYS D N 1
ATOM 11720 C CA . CYS D 1 143 ? 68.340 -38.655 -6.303 1.00 52.19 172 CYS D CA 1
ATOM 11721 C C . CYS D 1 143 ? 68.681 -38.805 -4.827 1.00 55.33 172 CYS D C 1
ATOM 11722 O O . CYS D 1 143 ? 68.205 -39.729 -4.162 1.00 58.35 172 CYS D O 1
ATOM 11725 N N . GLU D 1 144 ? 69.485 -37.886 -4.322 1.00 55.77 173 GLU D N 1
ATOM 11726 C CA . GLU D 1 144 ? 69.939 -37.975 -2.953 1.00 56.84 173 GLU D CA 1
ATOM 11727 C C . GLU D 1 144 ? 68.772 -37.734 -2.006 1.00 55.44 173 GLU D C 1
ATOM 11728 O O . GLU D 1 144 ? 68.740 -38.317 -0.935 1.00 58.36 173 GLU D O 1
ATOM 11734 N N . TRP D 1 145 ? 67.806 -36.900 -2.337 1.00 53.91 174 TRP D N 1
ATOM 11735 C CA . TRP D 1 145 ? 66.671 -36.784 -1.441 1.00 54.86 174 TRP D CA 1
ATOM 11736 C C . TRP D 1 145 ? 65.869 -38.084 -1.404 1.00 55.22 174 TRP D C 1
ATOM 11737 O O . TRP D 1 145 ? 65.556 -38.592 -0.329 1.00 56.58 174 TRP D O 1
ATOM 11748 N N . ILE D 1 146 ? 65.551 -38.633 -2.569 1.00 54.83 175 ILE D N 1
ATOM 11749 C CA . ILE D 1 146 ? 64.740 -39.842 -2.617 1.00 52.95 175 ILE D CA 1
ATOM 11750 C C . ILE D 1 146 ? 65.464 -40.988 -1.924 1.00 55.18 175 ILE D C 1
ATOM 11751 O O . ILE D 1 146 ? 64.847 -41.660 -1.114 1.00 56.25 175 ILE D O 1
ATOM 11756 N N . TRP D 1 147 ? 66.772 -41.164 -2.200 1.00 56.48 176 TRP D N 1
ATOM 11757 C CA . TRP D 1 147 ? 67.538 -42.280 -1.679 1.00 56.66 176 TRP D CA 1
ATOM 11758 C C . TRP D 1 147 ? 67.729 -42.179 -0.178 1.00 56.70 176 TRP D C 1
ATOM 11759 O O . TRP D 1 147 ? 67.937 -43.197 0.492 1.00 56.20 176 TRP D O 1
ATOM 11770 N N . ASN D 1 148 ? 67.653 -40.961 0.358 1.00 56.27 177 ASN D N 1
ATOM 11771 C CA . ASN D 1 148 ? 67.766 -40.821 1.793 1.00 56.90 177 ASN D CA 1
ATOM 11772 C C . ASN D 1 148 ? 66.408 -40.918 2.514 1.00 57.07 177 ASN D C 1
ATOM 11773 O O . ASN D 1 148 ? 66.342 -40.776 3.740 1.00 57.08 177 ASN D O 1
ATOM 11778 N N . GLY D 1 149 ? 65.327 -41.140 1.767 1.00 54.69 178 GLY D N 1
ATOM 11779 C CA . GLY D 1 149 ? 64.023 -41.384 2.369 1.00 53.87 178 GLY D CA 1
ATOM 11780 C C . GLY D 1 149 ? 63.273 -40.099 2.668 1.00 54.22 178 GLY D C 1
ATOM 11781 O O . GLY D 1 149 ? 62.259 -40.131 3.348 1.00 54.33 178 GLY D O 1
ATOM 11782 N N . GLU D 1 150 ? 63.718 -38.967 2.096 1.00 53.47 179 GLU D N 1
ATOM 11783 C CA . GLU D 1 150 ? 63.108 -37.682 2.373 1.00 53.22 179 GLU D CA 1
ATOM 11784 C C . GLU D 1 150 ? 61.623 -37.638 2.029 1.00 50.39 179 GLU D C 1
ATOM 11785 O O . GLU D 1 150 ? 60.935 -36.865 2.665 1.00 49.66 179 GLU D O 1
ATOM 11791 N N . ILE D 1 151 ? 61.166 -38.373 0.996 1.00 48.52 180 ILE D N 1
ATOM 11792 C CA . ILE D 1 151 ? 59.760 -38.285 0.627 1.00 47.61 180 ILE D CA 1
ATOM 11793 C C . ILE D 1 151 ? 59.030 -39.593 0.809 1.00 46.76 180 ILE D C 1
ATOM 11794 O O . ILE D 1 151 ? 57.853 -39.659 0.476 1.00 47.30 180 ILE D O 1
ATOM 11799 N N . GLY D 1 152 ? 59.679 -40.590 1.389 1.00 46.57 181 GLY D N 1
ATOM 11800 C CA . GLY D 1 152 ? 59.087 -41.912 1.489 1.00 46.22 181 GLY D CA 1
ATOM 11801 C C . GLY D 1 152 ? 59.121 -42.596 0.126 1.00 45.30 181 GLY D C 1
ATOM 11802 O O . GLY D 1 152 ? 59.797 -42.163 -0.784 1.00 44.25 181 GLY D O 1
ATOM 11803 N N . GLU D 1 153 ? 58.268 -43.622 -0.016 1.00 45.25 182 GLU D N 1
ATOM 11804 C CA . GLU D 1 153 ? 58.133 -44.398 -1.233 1.00 44.64 182 GLU D CA 1
ATOM 11805 C C . GLU D 1 153 ? 57.271 -43.676 -2.247 1.00 44.28 182 GLU D C 1
ATOM 11806 O O . GLU D 1 153 ? 56.392 -42.923 -1.854 1.00 43.45 182 GLU D O 1
ATOM 11812 N N . VAL D 1 154 ? 57.534 -43.941 -3.531 1.00 44.50 183 VAL D N 1
ATOM 11813 C CA . VAL D 1 154 ? 56.895 -43.270 -4.637 1.00 43.93 183 VAL D CA 1
ATOM 11814 C C . VAL D 1 154 ? 56.175 -44.329 -5.491 1.00 44.78 183 VAL D C 1
ATOM 11815 O O . VAL D 1 154 ? 56.832 -45.185 -6.133 1.00 46.05 183 VAL D O 1
ATOM 11819 N N . ARG D 1 155 ? 54.835 -44.229 -5.510 1.00 43.70 184 ARG D N 1
ATOM 11820 C CA . ARG D 1 155 ? 54.002 -45.101 -6.314 1.00 46.38 184 ARG D CA 1
ATOM 11821 C C . ARG D 1 155 ? 53.444 -44.381 -7.542 1.00 45.61 184 ARG D C 1
ATOM 11822 O O . ARG D 1 155 ? 52.971 -45.026 -8.457 1.00 44.86 184 ARG D O 1
ATOM 11830 N N . LYS D 1 156 ? 53.595 -43.084 -7.618 1.00 45.04 185 LYS D N 1
ATOM 11831 C CA . LYS D 1 156 ? 52.971 -42.339 -8.696 1.00 47.22 185 LYS D CA 1
ATOM 11832 C C . LYS D 1 156 ? 53.826 -41.108 -8.930 1.00 44.85 185 LYS D C 1
ATOM 11833 O O . LYS D 1 156 ? 54.239 -40.458 -7.967 1.00 45.00 185 LYS D O 1
ATOM 11839 N N . VAL D 1 157 ? 54.132 -40.907 -10.214 1.00 44.47 186 VAL D N 1
ATOM 11840 C CA . VAL D 1 157 ? 54.878 -39.757 -10.721 1.00 44.56 186 VAL D CA 1
ATOM 11841 C C . VAL D 1 157 ? 54.145 -39.179 -11.922 1.00 44.45 186 VAL D C 1
ATOM 11842 O O . VAL D 1 157 ? 53.738 -39.930 -12.814 1.00 44.64 186 VAL D O 1
ATOM 11846 N N . GLU D 1 158 ? 53.937 -37.875 -11.911 1.00 43.81 187 GLU D N 1
ATOM 11847 C CA . GLU D 1 158 ? 53.328 -37.159 -13.009 1.00 46.02 187 GLU D CA 1
ATOM 11848 C C . GLU D 1 158 ? 54.308 -36.180 -13.636 1.00 46.86 187 GLU D C 1
ATOM 11849 O O . GLU D 1 158 ? 54.987 -35.438 -12.941 1.00 46.61 187 GLU D O 1
ATOM 11855 N N . THR D 1 159 ? 54.362 -36.207 -14.963 1.00 47.72 188 THR D N 1
ATOM 11856 C CA . THR D 1 159 ? 55.342 -35.466 -15.715 1.00 47.13 188 THR D CA 1
ATOM 11857 C C . THR D 1 159 ? 54.695 -34.870 -16.947 1.00 47.46 188 THR D C 1
ATOM 11858 O O . THR D 1 159 ? 53.716 -35.404 -17.495 1.00 44.34 188 THR D O 1
ATOM 11862 N N . PHE D 1 160 ? 55.254 -33.760 -17.387 1.00 46.24 189 PHE D N 1
ATOM 11863 C CA . PHE D 1 160 ? 54.704 -33.137 -18.558 1.00 47.19 189 PHE D CA 1
ATOM 11864 C C . PHE D 1 160 ? 55.682 -32.132 -19.150 1.00 47.73 189 PHE D C 1
ATOM 11865 O O . PHE D 1 160 ? 56.623 -31.720 -18.475 1.00 47.69 189 PHE D O 1
ATOM 11873 N N . THR D 1 161 ? 55.437 -31.820 -20.424 1.00 46.63 190 THR D N 1
ATOM 11874 C CA . THR D 1 161 ? 56.093 -30.737 -21.112 1.00 48.79 190 THR D CA 1
ATOM 11875 C C . THR D 1 161 ? 55.028 -29.890 -21.782 1.00 48.59 190 THR D C 1
ATOM 11876 O O . THR D 1 161 ? 53.929 -30.359 -22.059 1.00 45.55 190 THR D O 1
ATOM 11880 N N . ASP D 1 162 ? 55.418 -28.643 -22.088 1.00 49.39 191 ASP D N 1
ATOM 11881 C CA . ASP D 1 162 ? 54.592 -27.742 -22.860 1.00 51.83 191 ASP D CA 1
ATOM 11882 C C . ASP D 1 162 ? 54.842 -27.965 -24.357 1.00 52.19 191 ASP D C 1
ATOM 11883 O O . ASP D 1 162 ? 54.084 -27.459 -25.183 1.00 57.63 191 ASP D O 1
ATOM 11888 N N . ARG D 1 163 ? 55.864 -28.745 -24.713 1.00 48.96 192 ARG D N 1
ATOM 11889 C CA . ARG D 1 163 ? 56.003 -29.083 -26.114 1.00 52.16 192 ARG D CA 1
ATOM 11890 C C . ARG D 1 163 ? 54.861 -30.009 -26.571 1.00 54.08 192 ARG D C 1
ATOM 11891 O O . ARG D 1 163 ? 54.260 -30.665 -25.760 1.00 49.86 192 ARG D O 1
ATOM 11899 N N . PRO D 1 164 ? 54.529 -30.199 -27.862 1.00 59.39 193 PRO D N 1
ATOM 11900 C CA . PRO D 1 164 ? 55.155 -29.486 -28.983 1.00 65.93 193 PRO D CA 1
ATOM 11901 C C . PRO D 1 164 ? 54.738 -28.020 -29.098 1.00 66.82 193 PRO D C 1
ATOM 11902 O O . PRO D 1 164 ? 53.598 -27.677 -28.819 1.00 67.65 193 PRO D O 1
ATOM 11906 N N . ILE D 1 165 ? 55.712 -27.178 -29.449 1.00 77.25 194 ILE D N 1
ATOM 11907 C CA . ILE D 1 165 ? 55.449 -25.774 -29.735 1.00 84.63 194 ILE D CA 1
ATOM 11908 C C . ILE D 1 165 ? 55.707 -25.512 -31.220 1.00 82.66 194 ILE D C 1
ATOM 11909 O O . ILE D 1 165 ? 55.624 -24.365 -31.638 1.00 82.64 194 ILE D O 1
ATOM 11914 N N . TRP D 1 166 ? 56.034 -26.561 -31.992 1.00 76.41 195 TRP D N 1
ATOM 11915 C CA . TRP D 1 166 ? 56.073 -26.518 -33.439 1.00 72.84 195 TRP D CA 1
ATOM 11916 C C . TRP D 1 166 ? 54.832 -27.177 -34.077 1.00 81.93 195 TRP D C 1
ATOM 11917 O O . TRP D 1 166 ? 53.899 -27.601 -33.381 1.00 67.18 195 TRP D O 1
ATOM 11928 N N . PRO D 1 167 ? 54.725 -27.185 -35.438 1.00 90.99 196 PRO D N 1
ATOM 11929 C CA . PRO D 1 167 ? 53.708 -27.934 -36.188 1.00 80.19 196 PRO D CA 1
ATOM 11930 C C . PRO D 1 167 ? 53.688 -29.454 -36.125 1.00 70.69 196 PRO D C 1
ATOM 11931 O O . PRO D 1 167 ? 54.637 -30.116 -36.623 1.00 63.40 196 PRO D O 1
ATOM 11935 N N . GLN D 1 168 ? 52.577 -29.994 -35.595 1.00 65.39 197 GLN D N 1
ATOM 11936 C CA . GLN D 1 168 ? 52.356 -31.432 -35.622 1.00 64.56 197 GLN D CA 1
ATOM 11937 C C . GLN D 1 168 ? 50.959 -31.702 -36.163 1.00 60.25 197 GLN D C 1
ATOM 11938 O O . GLN D 1 168 ? 50.207 -30.795 -36.494 1.00 57.71 197 GLN D O 1
ATOM 11944 N N . GLY D 1 169 ? 50.610 -32.984 -36.271 1.00 58.85 198 GLY D N 1
ATOM 11945 C CA . GLY D 1 169 ? 49.332 -33.334 -36.867 1.00 56.54 198 GLY D CA 1
ATOM 11946 C C . GLY D 1 169 ? 49.272 -32.952 -38.336 1.00 55.99 198 GLY D C 1
ATOM 11947 O O . GLY D 1 169 ? 48.236 -32.570 -38.785 1.00 55.50 198 GLY D O 1
ATOM 11948 N N . LEU D 1 170 ? 50.379 -33.048 -39.080 1.00 57.89 199 LEU D N 1
ATOM 11949 C CA . LEU D 1 170 ? 50.419 -32.611 -40.475 1.00 59.55 199 LEU D CA 1
ATOM 11950 C C . LEU D 1 170 ? 50.203 -33.803 -41.384 1.00 60.54 199 LEU D C 1
ATOM 11951 O O . LEU D 1 170 ? 50.485 -34.927 -41.018 1.00 59.81 199 LEU D O 1
ATOM 11956 N N . SER D 1 171 ? 49.803 -33.573 -42.621 1.00 64.26 200 SER D N 1
ATOM 11957 C CA . SER D 1 171 ? 49.877 -34.654 -43.591 1.00 68.80 200 SER D CA 1
ATOM 11958 C C . SER D 1 171 ? 50.910 -34.247 -44.624 1.00 66.81 200 SER D C 1
ATOM 11959 O O . SER D 1 171 ? 51.265 -33.075 -44.742 1.00 65.68 200 SER D O 1
ATOM 11962 N N . ARG D 1 172 ? 51.373 -35.243 -45.383 1.00 66.69 201 ARG D N 1
ATOM 11963 C CA . ARG D 1 172 ? 52.438 -35.042 -46.333 1.00 66.20 201 ARG D CA 1
ATOM 11964 C C . ARG D 1 172 ? 52.054 -33.879 -47.228 1.00 70.22 201 ARG D C 1
ATOM 11965 O O . ARG D 1 172 ? 50.963 -33.851 -47.766 1.00 70.88 201 ARG D O 1
ATOM 11973 N N . PRO D 1 173 ? 52.913 -32.873 -47.435 1.00 72.47 202 PRO D N 1
ATOM 11974 C CA . PRO D 1 173 ? 52.608 -31.855 -48.437 1.00 74.21 202 PRO D CA 1
ATOM 11975 C C . PRO D 1 173 ? 52.698 -32.477 -49.831 1.00 77.27 202 PRO D C 1
ATOM 11976 O O . PRO D 1 173 ? 53.493 -33.386 -50.086 1.00 72.81 202 PRO D O 1
ATOM 11980 N N . GLU D 1 174 ? 51.859 -31.972 -50.738 1.00 85.73 203 GLU D N 1
ATOM 11981 C CA . GLU D 1 174 ? 51.568 -32.673 -51.985 1.00 98.32 203 GLU D CA 1
ATOM 11982 C C . GLU D 1 174 ? 52.460 -32.121 -53.095 1.00 107.73 203 GLU D C 1
ATOM 11983 O O . GLU D 1 174 ? 53.011 -32.871 -53.899 1.00 111.80 203 GLU D O 1
ATOM 11989 N N . ASP D 1 175 ? 52.590 -30.793 -53.100 1.00 114.12 204 ASP D N 1
ATOM 11990 C CA . ASP D 1 175 ? 53.345 -30.064 -54.106 1.00 112.82 204 ASP D CA 1
ATOM 11991 C C . ASP D 1 175 ? 54.794 -30.527 -54.132 1.00 109.18 204 ASP D C 1
ATOM 11992 O O . ASP D 1 175 ? 55.316 -31.044 -53.149 1.00 104.60 204 ASP D O 1
ATOM 11997 N N . ASP D 1 176 ? 55.426 -30.348 -55.297 1.00 112.46 205 ASP D N 1
ATOM 11998 C CA . ASP D 1 176 ? 56.848 -30.575 -55.461 1.00 110.49 205 ASP D CA 1
ATOM 11999 C C . ASP D 1 176 ? 57.591 -29.301 -55.099 1.00 109.86 205 ASP D C 1
ATOM 12000 O O . ASP D 1 176 ? 57.171 -28.190 -55.392 1.00 116.63 205 ASP D O 1
ATOM 12005 N N . GLN D 1 177 ? 58.670 -29.513 -54.359 1.00 106.19 206 GLN D N 1
ATOM 12006 C CA . GLN D 1 177 ? 59.660 -28.489 -54.090 1.00 100.45 206 GLN D CA 1
ATOM 12007 C C . GLN D 1 177 ? 60.990 -28.955 -54.658 1.00 96.39 206 GLN D C 1
ATOM 12008 O O . GLN D 1 177 ? 61.331 -30.131 -54.564 1.00 92.12 206 GLN D O 1
ATOM 12014 N N . ARG D 1 178 ? 61.715 -28.016 -55.273 1.00 96.26 207 ARG D N 1
ATOM 12015 C CA . ARG D 1 178 ? 63.066 -28.252 -55.766 1.00 95.44 207 ARG D CA 1
ATOM 12016 C C . ARG D 1 178 ? 63.986 -28.587 -54.596 1.00 89.24 207 ARG D C 1
ATOM 12017 O O . ARG D 1 178 ? 63.882 -27.902 -53.581 1.00 83.85 207 ARG D O 1
ATOM 12025 N N . ILE D 1 179 ? 64.873 -29.588 -54.754 1.00 86.35 208 ILE D N 1
ATOM 12026 C CA . ILE D 1 179 ? 65.895 -29.911 -53.768 1.00 83.87 208 ILE D CA 1
ATOM 12027 C C . ILE D 1 179 ? 66.984 -28.848 -53.831 1.00 86.01 208 ILE D C 1
ATOM 12028 O O . ILE D 1 179 ? 67.701 -28.812 -54.820 1.00 87.13 208 ILE D O 1
ATOM 12033 N N . PRO D 1 180 ? 67.230 -28.002 -52.789 1.00 86.94 209 PRO D N 1
ATOM 12034 C CA . PRO D 1 180 ? 68.289 -27.000 -52.886 1.00 88.37 209 PRO D CA 1
ATOM 12035 C C . PRO D 1 180 ? 69.595 -27.724 -53.213 1.00 90.74 209 PRO D C 1
ATOM 12036 O O . PRO D 1 180 ? 69.802 -28.856 -52.753 1.00 89.31 209 PRO D O 1
ATOM 12040 N N . LYS D 1 181 ? 70.459 -27.051 -54.000 1.00 92.54 210 LYS D N 1
ATOM 12041 C CA . LYS D 1 181 ? 71.718 -27.602 -54.487 1.00 92.59 210 LYS D CA 1
ATOM 12042 C C . LYS D 1 181 ? 72.689 -27.866 -53.319 1.00 87.78 210 LYS D C 1
ATOM 12043 O O . LYS D 1 181 ? 73.617 -28.664 -53.400 1.00 87.16 210 LYS D O 1
ATOM 12049 N N . THR D 1 182 ? 72.453 -27.168 -52.206 1.00 82.52 211 THR D N 1
ATOM 12050 C CA . THR D 1 182 ? 73.274 -27.249 -51.019 1.00 80.50 211 THR D CA 1
ATOM 12051 C C . THR D 1 182 ? 72.825 -28.383 -50.085 1.00 78.59 211 THR D C 1
ATOM 12052 O O . THR D 1 182 ? 73.435 -28.595 -49.038 1.00 76.71 211 THR D O 1
ATOM 12056 N N . LEU D 1 183 ? 71.765 -29.128 -50.441 1.00 76.43 212 LEU D N 1
ATOM 12057 C CA . LEU D 1 183 ? 71.208 -30.138 -49.561 1.00 73.03 212 LEU D CA 1
ATOM 12058 C C . LEU D 1 183 ? 71.344 -31.530 -50.173 1.00 71.71 212 LEU D C 1
ATOM 12059 O O . LEU D 1 183 ? 70.822 -31.804 -51.242 1.00 72.28 212 LEU D O 1
ATOM 12064 N N . ASN D 1 184 ? 71.936 -32.452 -49.421 1.00 70.15 213 ASN D N 1
ATOM 12065 C CA . ASN D 1 184 ? 72.033 -33.841 -49.833 1.00 70.46 213 ASN D CA 1
ATOM 12066 C C . ASN D 1 184 ? 70.836 -34.631 -49.266 1.00 71.44 213 ASN D C 1
ATOM 12067 O O . ASN D 1 184 ? 70.920 -35.316 -48.223 1.00 69.85 213 ASN D O 1
ATOM 12072 N N . TRP D 1 185 ? 69.705 -34.521 -49.982 1.00 72.50 214 TRP D N 1
ATOM 12073 C CA . TRP D 1 185 ? 68.459 -35.105 -49.539 1.00 72.37 214 TRP D CA 1
ATOM 12074 C C . TRP D 1 185 ? 68.610 -36.606 -49.309 1.00 72.96 214 TRP D C 1
ATOM 12075 O O . TRP D 1 185 ? 68.096 -37.120 -48.326 1.00 71.94 214 TRP D O 1
ATOM 12086 N N . ASP D 1 186 ? 69.367 -37.315 -50.148 1.00 74.88 215 ASP D N 1
ATOM 12087 C CA . ASP D 1 186 ? 69.394 -38.764 -50.017 1.00 75.81 215 ASP D CA 1
ATOM 12088 C C . ASP D 1 186 ? 70.041 -39.181 -48.694 1.00 76.08 215 ASP D C 1
ATOM 12089 O O . ASP D 1 186 ? 69.621 -40.154 -48.055 1.00 77.08 215 ASP D O 1
ATOM 12094 N N . ALA D 1 187 ? 71.076 -38.454 -48.273 1.00 76.62 216 ALA D N 1
ATOM 12095 C CA . ALA D 1 187 ? 71.756 -38.792 -47.033 1.00 76.45 216 ALA D CA 1
ATOM 12096 C C . ALA D 1 187 ? 70.920 -38.369 -45.822 1.00 74.61 216 ALA D C 1
ATOM 12097 O O . ALA D 1 187 ? 71.090 -38.940 -44.748 1.00 72.98 216 ALA D O 1
ATOM 12099 N N . PHE D 1 188 ? 70.068 -37.342 -45.983 1.00 74.24 217 PHE D N 1
ATOM 12100 C CA . PHE D 1 188 ? 69.126 -36.982 -44.934 1.00 72.25 217 PHE D CA 1
ATOM 12101 C C . PHE D 1 188 ? 68.160 -38.137 -44.663 1.00 70.75 217 PHE D C 1
ATOM 12102 O O . PHE D 1 188 ? 67.937 -38.524 -43.522 1.00 71.94 217 PHE D O 1
ATOM 12110 N N . ILE D 1 189 ? 67.598 -38.694 -45.729 1.00 72.58 218 ILE D N 1
ATOM 12111 C CA . ILE D 1 189 ? 66.674 -39.820 -45.633 1.00 72.02 218 ILE D CA 1
ATOM 12112 C C . ILE D 1 189 ? 67.388 -40.982 -44.950 1.00 71.43 218 ILE D C 1
ATOM 12113 O O . ILE D 1 189 ? 66.859 -41.647 -44.073 1.00 72.41 218 ILE D O 1
ATOM 12118 N N . GLY D 1 190 ? 68.586 -41.279 -45.412 1.00 73.28 219 GLY D N 1
ATOM 12119 C CA . GLY D 1 190 ? 69.354 -42.310 -44.755 1.00 75.38 219 GLY D CA 1
ATOM 12120 C C . GLY D 1 190 ? 68.600 -43.633 -44.751 1.00 75.82 219 GLY D C 1
ATOM 12121 O O . GLY D 1 190 ? 68.091 -44.049 -45.781 1.00 77.72 219 GLY D O 1
ATOM 12122 N N . PRO D 1 191 ? 68.483 -44.338 -43.610 1.00 73.49 220 PRO D N 1
ATOM 12123 C CA . PRO D 1 191 ? 67.812 -45.634 -43.628 1.00 72.29 220 PRO D CA 1
ATOM 12124 C C . PRO D 1 191 ? 66.285 -45.556 -43.648 1.00 69.27 220 PRO D C 1
ATOM 12125 O O . PRO D 1 191 ? 65.645 -46.586 -43.729 1.00 66.33 220 PRO D O 1
ATOM 12129 N N . ALA D 1 192 ? 65.707 -44.353 -43.589 1.00 67.19 221 ALA D N 1
ATOM 12130 C CA . ALA D 1 192 ? 64.268 -44.247 -43.663 1.00 66.88 221 ALA D CA 1
ATOM 12131 C C . ALA D 1 192 ? 63.785 -44.530 -45.081 1.00 68.29 221 ALA D C 1
ATOM 12132 O O . ALA D 1 192 ? 64.579 -44.493 -46.007 1.00 69.64 221 ALA D O 1
ATOM 12134 N N . PRO D 1 193 ? 62.476 -44.833 -45.274 1.00 67.38 222 PRO D N 1
ATOM 12135 C CA . PRO D 1 193 ? 61.859 -44.863 -46.599 1.00 67.50 222 PRO D CA 1
ATOM 12136 C C . PRO D 1 193 ? 62.077 -43.541 -47.324 1.00 67.79 222 PRO D C 1
ATOM 12137 O O . PRO D 1 193 ? 62.014 -42.466 -46.717 1.00 67.09 222 PRO D O 1
ATOM 12141 N N . TYR D 1 194 ? 62.392 -43.641 -48.620 1.00 70.65 223 TYR D N 1
ATOM 12142 C CA . TYR D 1 194 ? 62.499 -42.473 -49.480 1.00 71.65 223 TYR D CA 1
ATOM 12143 C C . TYR D 1 194 ? 61.141 -41.782 -49.567 1.00 70.52 223 TYR D C 1
ATOM 12144 O O . TYR D 1 194 ? 60.106 -42.444 -49.619 1.00 68.97 223 TYR D O 1
ATOM 12153 N N . ARG D 1 195 ? 61.173 -40.452 -49.620 1.00 70.60 224 ARG D N 1
ATOM 12154 C CA . ARG D 1 195 ? 60.015 -39.656 -49.962 1.00 70.27 224 ARG D CA 1
ATOM 12155 C C . ARG D 1 195 ? 60.497 -38.366 -50.616 1.00 72.21 224 ARG D C 1
ATOM 12156 O O . ARG D 1 195 ? 61.627 -37.950 -50.402 1.00 73.55 224 ARG D O 1
ATOM 12164 N N . PRO D 1 196 ? 59.651 -37.668 -51.406 1.00 73.38 225 PRO D N 1
ATOM 12165 C CA . PRO D 1 196 ? 60.051 -36.395 -52.002 1.00 73.18 225 PRO D CA 1
ATOM 12166 C C . PRO D 1 196 ? 60.454 -35.324 -50.987 1.00 70.82 225 PRO D C 1
ATOM 12167 O O . PRO D 1 196 ? 59.893 -35.249 -49.906 1.00 70.19 225 PRO D O 1
ATOM 12171 N N . TYR D 1 197 ? 61.432 -34.496 -51.367 1.00 71.31 226 TYR D N 1
ATOM 12172 C CA . TYR D 1 197 ? 61.934 -33.412 -50.537 1.00 70.50 226 TYR D CA 1
ATOM 12173 C C . TYR D 1 197 ? 60.830 -32.385 -50.296 1.00 70.35 226 TYR D C 1
ATOM 12174 O O . TYR D 1 197 ? 60.026 -32.107 -51.167 1.00 72.42 226 TYR D O 1
ATOM 12183 N N . ASN D 1 198 ? 60.859 -31.771 -49.118 1.00 68.56 227 ASN D N 1
ATOM 12184 C CA . ASN D 1 198 ? 60.082 -30.572 -48.826 1.00 68.02 227 ASN D CA 1
ATOM 12185 C C . ASN D 1 198 ? 60.673 -29.896 -47.580 1.00 67.23 227 ASN D C 1
ATOM 12186 O O . ASN D 1 198 ? 61.141 -30.563 -46.681 1.00 66.10 227 ASN D O 1
ATOM 12191 N N . ALA D 1 199 ? 60.606 -28.567 -47.495 1.00 68.18 228 ALA D N 1
ATOM 12192 C CA . ALA D 1 199 ? 61.203 -27.800 -46.406 1.00 67.76 228 ALA D CA 1
ATOM 12193 C C . ALA D 1 199 ? 60.549 -28.108 -45.066 1.00 65.51 228 ALA D C 1
ATOM 12194 O O . ALA D 1 199 ? 61.133 -27.848 -44.010 1.00 66.44 228 ALA D O 1
ATOM 12196 N N . ILE D 1 200 ? 59.356 -28.688 -45.083 1.00 62.86 229 ILE D N 1
ATOM 12197 C CA . ILE D 1 200 ? 58.631 -28.990 -43.862 1.00 61.51 229 ILE D CA 1
ATOM 12198 C C . ILE D 1 200 ? 59.404 -30.032 -43.054 1.00 58.91 229 ILE D C 1
ATOM 12199 O O . ILE D 1 200 ? 59.178 -30.142 -41.864 1.00 58.07 229 ILE D O 1
ATOM 12204 N N . TYR D 1 201 ? 60.277 -30.806 -43.710 1.00 58.32 230 TYR D N 1
ATOM 12205 C CA . TYR D 1 201 ? 60.947 -31.909 -43.055 1.00 57.70 230 TYR D CA 1
ATOM 12206 C C . TYR D 1 201 ? 62.294 -31.515 -42.448 1.00 58.11 230 TYR D C 1
ATOM 12207 O O . TYR D 1 201 ? 62.669 -32.114 -41.465 1.00 58.55 230 TYR D O 1
ATOM 12216 N N . THR D 1 202 ? 63.032 -30.586 -43.038 1.00 59.34 231 THR D N 1
ATOM 12217 C CA . THR D 1 202 ? 64.359 -30.233 -42.552 1.00 60.59 231 THR D CA 1
ATOM 12218 C C . THR D 1 202 ? 64.688 -28.847 -43.068 1.00 61.65 231 THR D C 1
ATOM 12219 O O . THR D 1 202 ? 64.230 -28.441 -44.124 1.00 62.43 231 THR D O 1
ATOM 12223 N N . PRO D 1 203 ? 65.487 -28.059 -42.355 1.00 62.64 232 PRO D N 1
ATOM 12224 C CA . PRO D 1 203 ? 65.965 -28.395 -41.018 1.00 61.83 232 PRO D CA 1
ATOM 12225 C C . PRO D 1 203 ? 64.936 -28.322 -39.896 1.00 60.86 232 PRO D C 1
ATOM 12226 O O . PRO D 1 203 ? 63.907 -27.681 -40.042 1.00 60.87 232 PRO D O 1
ATOM 12230 N N . TRP D 1 204 ? 65.270 -28.957 -38.769 1.00 60.67 233 TRP D N 1
ATOM 12231 C CA . TRP D 1 204 ? 64.654 -28.715 -37.472 1.00 60.64 233 TRP D CA 1
ATOM 12232 C C . TRP D 1 204 ? 63.280 -29.414 -37.339 1.00 60.13 233 TRP D C 1
ATOM 12233 O O . TRP D 1 204 ? 62.996 -30.093 -36.360 1.00 56.61 233 TRP D O 1
ATOM 12244 N N . ASN D 1 205 ? 62.458 -29.296 -38.376 1.00 62.37 234 ASN D N 1
ATOM 12245 C CA . ASN D 1 205 ? 61.046 -29.590 -38.266 1.00 65.21 234 ASN D CA 1
ATOM 12246 C C . ASN D 1 205 ? 60.772 -31.081 -38.500 1.00 62.95 234 ASN D C 1
ATOM 12247 O O . ASN D 1 205 ? 59.615 -31.468 -38.621 1.00 65.98 234 ASN D O 1
ATOM 12252 N N . PHE D 1 206 ? 61.817 -31.913 -38.552 1.00 59.59 235 PHE D N 1
ATOM 12253 C CA . PHE D 1 206 ? 61.657 -33.338 -38.711 1.00 58.11 235 PHE D CA 1
ATOM 12254 C C . PHE D 1 206 ? 60.961 -33.958 -37.498 1.00 57.33 235 PHE D C 1
ATOM 12255 O O . PHE D 1 206 ? 60.553 -35.129 -37.540 1.00 54.05 235 PHE D O 1
ATOM 12263 N N . ARG D 1 207 ? 60.962 -33.213 -36.393 1.00 57.12 236 ARG D N 1
ATOM 12264 C CA . ARG D 1 207 ? 60.506 -33.680 -35.099 1.00 56.86 236 ARG D CA 1
ATOM 12265 C C . ARG D 1 207 ? 59.114 -34.300 -35.202 1.00 57.02 236 ARG D C 1
ATOM 12266 O O . ARG D 1 207 ? 58.849 -35.303 -34.538 1.00 57.86 236 ARG D O 1
ATOM 12274 N N . GLY D 1 208 ? 58.248 -33.711 -36.042 1.00 56.71 237 GLY D N 1
ATOM 12275 C CA . GLY D 1 208 ? 56.853 -34.107 -36.114 1.00 56.14 237 GLY D CA 1
ATOM 12276 C C . GLY D 1 208 ? 56.579 -35.375 -36.940 1.00 55.56 237 GLY D C 1
ATOM 12277 O O . GLY D 1 208 ? 55.414 -35.753 -37.026 1.00 56.72 237 GLY D O 1
ATOM 12278 N N . TRP D 1 209 ? 57.579 -35.941 -37.641 1.00 53.64 238 TRP D N 1
ATOM 12279 C CA . TRP D 1 209 ? 57.356 -36.954 -38.656 1.00 54.28 238 TRP D CA 1
ATOM 12280 C C . TRP D 1 209 ? 57.824 -38.300 -38.126 1.00 55.69 238 TRP D C 1
ATOM 12281 O O . TRP D 1 209 ? 58.984 -38.431 -37.751 1.00 58.15 238 TRP D O 1
ATOM 12292 N N . TRP D 1 210 ? 56.940 -39.309 -38.140 1.00 55.03 239 TRP D N 1
ATOM 12293 C CA . TRP D 1 210 ? 57.253 -40.607 -37.550 1.00 55.08 239 TRP D CA 1
ATOM 12294 C C . TRP D 1 210 ? 58.567 -41.171 -38.089 1.00 54.68 239 TRP D C 1
ATOM 12295 O O . TRP D 1 210 ? 59.321 -41.784 -37.330 1.00 52.27 239 TRP D O 1
ATOM 12306 N N . ASP D 1 211 ? 58.804 -41.018 -39.394 1.00 54.56 240 ASP D N 1
ATOM 12307 C CA . ASP D 1 211 ? 59.939 -41.668 -40.026 1.00 55.80 240 ASP D CA 1
ATOM 12308 C C . ASP D 1 211 ? 61.251 -40.978 -39.653 1.00 56.65 240 ASP D C 1
ATOM 12309 O O . ASP D 1 211 ? 62.302 -41.572 -39.855 1.00 57.17 240 ASP D O 1
ATOM 12314 N N . PHE D 1 212 ? 61.212 -39.747 -39.126 1.00 55.85 241 PHE D N 1
ATOM 12315 C CA . PHE D 1 212 ? 62.446 -39.027 -38.864 1.00 57.49 241 PHE D CA 1
ATOM 12316 C C . PHE D 1 212 ? 62.599 -38.625 -37.405 1.00 58.01 241 PHE D C 1
ATOM 12317 O O . PHE D 1 212 ? 63.701 -38.594 -36.885 1.00 61.98 241 PHE D O 1
ATOM 12325 N N . GLY D 1 213 ? 61.512 -38.231 -36.749 1.00 58.57 242 GLY D N 1
ATOM 12326 C CA . GLY D 1 213 ? 61.576 -37.836 -35.355 1.00 57.02 242 GLY D CA 1
ATOM 12327 C C . GLY D 1 213 ? 60.689 -38.723 -34.480 1.00 56.35 242 GLY D C 1
ATOM 12328 O O . GLY D 1 213 ? 60.295 -39.820 -34.837 1.00 55.53 242 GLY D O 1
ATOM 12329 N N . THR D 1 214 ? 60.382 -38.205 -33.317 1.00 56.48 243 THR D N 1
ATOM 12330 C CA . THR D 1 214 ? 59.699 -38.922 -32.260 1.00 56.86 243 THR D CA 1
ATOM 12331 C C . THR D 1 214 ? 58.823 -37.907 -31.502 1.00 54.42 243 THR D C 1
ATOM 12332 O O . THR D 1 214 ? 58.528 -38.084 -30.329 1.00 57.08 243 THR D O 1
ATOM 12336 N N . GLY D 1 215 ? 58.459 -36.779 -32.109 1.00 52.25 244 GLY D N 1
ATOM 12337 C CA . GLY D 1 215 ? 57.529 -35.837 -31.525 1.00 51.59 244 GLY D CA 1
ATOM 12338 C C . GLY D 1 215 ? 57.970 -35.297 -30.182 1.00 52.93 244 GLY D C 1
ATOM 12339 O O . GLY D 1 215 ? 59.167 -35.160 -29.966 1.00 60.82 244 GLY D O 1
ATOM 12340 N N . ALA D 1 216 ? 57.025 -34.866 -29.339 1.00 53.64 245 ALA D N 1
ATOM 12341 C CA . ALA D 1 216 ? 57.371 -34.251 -28.062 1.00 53.67 245 ALA D CA 1
ATOM 12342 C C . ALA D 1 216 ? 58.055 -35.246 -27.123 1.00 53.65 245 ALA D C 1
ATOM 12343 O O . ALA D 1 216 ? 58.881 -34.839 -26.308 1.00 51.40 245 ALA D O 1
ATOM 12345 N N . LEU D 1 217 ? 57.738 -36.536 -27.238 1.00 57.18 246 LEU D N 1
ATOM 12346 C CA . LEU D 1 217 ? 58.464 -37.539 -26.478 1.00 62.15 246 LEU D CA 1
ATOM 12347 C C . LEU D 1 217 ? 59.971 -37.504 -26.718 1.00 69.79 246 LEU D C 1
ATOM 12348 O O . LEU D 1 217 ? 60.734 -37.446 -25.776 1.00 87.13 246 LEU D O 1
ATOM 12353 N N . GLY D 1 218 ? 60.413 -37.499 -27.968 1.00 70.41 247 GLY D N 1
ATOM 12354 C CA . GLY D 1 218 ? 61.834 -37.399 -28.264 1.00 68.19 247 GLY D CA 1
ATOM 12355 C C . GLY D 1 218 ? 62.369 -35.997 -28.018 1.00 64.91 247 GLY D C 1
ATOM 12356 O O . GLY D 1 218 ? 63.474 -35.834 -27.540 1.00 74.61 247 GLY D O 1
ATOM 12357 N N . ASP D 1 219 ? 61.589 -34.969 -28.298 1.00 62.37 248 ASP D N 1
ATOM 12358 C CA . ASP D 1 219 ? 62.126 -33.637 -28.107 1.00 62.92 248 ASP D CA 1
ATOM 12359 C C . ASP D 1 219 ? 62.413 -33.398 -26.635 1.00 64.96 248 ASP D C 1
ATOM 12360 O O . ASP D 1 219 ? 63.319 -32.612 -26.342 1.00 62.89 248 ASP D O 1
ATOM 12365 N N . MET D 1 220 ? 61.588 -33.923 -25.709 1.00 58.93 249 MET D N 1
ATOM 12366 C CA . MET D 1 220 ? 61.677 -33.373 -24.366 1.00 59.84 249 MET D CA 1
ATOM 12367 C C . MET D 1 220 ? 61.800 -34.466 -23.325 1.00 60.78 249 MET D C 1
ATOM 12368 O O . MET D 1 220 ? 62.255 -34.209 -22.214 1.00 63.98 249 MET D O 1
ATOM 12373 N N . ALA D 1 221 ? 61.376 -35.675 -23.620 1.00 59.37 250 ALA D N 1
ATOM 12374 C CA . ALA D 1 221 ? 61.206 -36.566 -22.487 1.00 59.58 250 ALA D CA 1
ATOM 12375 C C . ALA D 1 221 ? 62.541 -36.927 -21.867 1.00 57.63 250 ALA D C 1
ATOM 12376 O O . ALA D 1 221 ? 62.567 -37.228 -20.673 1.00 56.36 250 ALA D O 1
ATOM 12378 N N . CYS D 1 222 ? 63.598 -37.038 -22.679 1.00 61.57 251 CYS D N 1
ATOM 12379 C CA . CYS D 1 222 ? 64.895 -37.428 -22.122 1.00 62.92 251 CYS D CA 1
ATOM 12380 C C . CYS D 1 222 ? 65.385 -36.367 -21.128 1.00 60.52 251 CYS D C 1
ATOM 12381 O O . CYS D 1 222 ? 66.172 -36.664 -20.242 1.00 60.40 251 CYS D O 1
ATOM 12384 N N . HIS D 1 223 ? 64.938 -35.126 -21.273 1.00 60.70 252 HIS D N 1
ATOM 12385 C CA . HIS D 1 223 ? 65.219 -34.099 -20.294 1.00 62.23 252 HIS D CA 1
ATOM 12386 C C . HIS D 1 223 ? 64.329 -34.248 -19.063 1.00 58.78 252 HIS D C 1
ATOM 12387 O O . HIS D 1 223 ? 64.772 -34.029 -17.940 1.00 62.30 252 HIS D O 1
ATOM 12394 N N . ILE D 1 224 ? 63.037 -34.468 -19.273 1.00 55.63 253 ILE D N 1
ATOM 12395 C CA . ILE D 1 224 ? 62.081 -34.418 -18.186 1.00 55.43 253 ILE D CA 1
ATOM 12396 C C . ILE D 1 224 ? 62.111 -35.671 -17.326 1.00 50.99 253 ILE D C 1
ATOM 12397 O O . ILE D 1 224 ? 62.099 -35.614 -16.102 1.00 49.53 253 ILE D O 1
ATOM 12402 N N . LEU D 1 225 ? 62.214 -36.827 -17.943 1.00 51.43 254 LEU D N 1
ATOM 12403 C CA . LEU D 1 225 ? 62.113 -38.059 -17.184 1.00 52.41 254 LEU D CA 1
ATOM 12404 C C . LEU D 1 225 ? 63.432 -38.536 -16.598 1.00 52.54 254 LEU D C 1
ATOM 12405 O O . LEU D 1 225 ? 63.468 -39.540 -15.886 1.00 52.48 254 LEU D O 1
ATOM 12410 N N . HIS D 1 226 ? 64.550 -37.900 -16.917 1.00 52.13 255 HIS D N 1
ATOM 12411 C CA . HIS D 1 226 ? 65.822 -38.429 -16.426 1.00 49.89 255 HIS D CA 1
ATOM 12412 C C . HIS D 1 226 ? 65.850 -38.581 -14.886 1.00 47.75 255 HIS D C 1
ATOM 12413 O O . HIS D 1 226 ? 66.315 -39.587 -14.345 1.00 46.97 255 HIS D O 1
ATOM 12420 N N . PRO D 1 227 ? 65.440 -37.575 -14.090 1.00 45.78 256 PRO D N 1
ATOM 12421 C CA . PRO D 1 227 ? 65.488 -37.715 -12.641 1.00 46.08 256 PRO D CA 1
ATOM 12422 C C . PRO D 1 227 ? 64.532 -38.800 -12.115 1.00 45.70 256 PRO D C 1
ATOM 12423 O O . PRO D 1 227 ? 64.776 -39.409 -11.082 1.00 45.70 256 PRO D O 1
ATOM 12427 N N . VAL D 1 228 ? 63.431 -39.032 -12.834 1.00 44.98 257 VAL D N 1
ATOM 12428 C CA . VAL D 1 228 ? 62.538 -40.131 -12.524 1.00 44.91 257 VAL D CA 1
ATOM 12429 C C . VAL D 1 228 ? 63.244 -41.456 -12.747 1.00 45.94 257 VAL D C 1
ATOM 12430 O O . VAL D 1 228 ? 63.239 -42.302 -11.856 1.00 47.88 257 VAL D O 1
ATOM 12434 N N . PHE D 1 229 ? 63.792 -41.642 -13.948 1.00 46.59 258 PHE D N 1
ATOM 12435 C CA . PHE D 1 229 ? 64.456 -42.880 -14.324 1.00 48.49 258 PHE D CA 1
ATOM 12436 C C . PHE D 1 229 ? 65.640 -43.173 -13.400 1.00 48.59 258 PHE D C 1
ATOM 12437 O O . PHE D 1 229 ? 65.793 -44.278 -12.920 1.00 50.28 258 PHE D O 1
ATOM 12445 N N . LYS D 1 230 ? 66.459 -42.188 -13.090 1.00 48.97 259 LYS D N 1
ATOM 12446 C CA . LYS D 1 230 ? 67.621 -42.430 -12.249 1.00 50.49 259 LYS D CA 1
ATOM 12447 C C . LYS D 1 230 ? 67.239 -42.497 -10.765 1.00 49.69 259 LYS D C 1
ATOM 12448 O O . LYS D 1 230 ? 67.746 -43.338 -10.008 1.00 50.22 259 LYS D O 1
ATOM 12454 N N . GLY D 1 231 ? 66.371 -41.575 -10.312 1.00 49.26 260 GLY D N 1
ATOM 12455 C CA . GLY D 1 231 ? 66.023 -41.537 -8.888 1.00 49.13 260 GLY D CA 1
ATOM 12456 C C . GLY D 1 231 ? 65.281 -42.810 -8.418 1.00 48.75 260 GLY D C 1
ATOM 12457 O O . GLY D 1 231 ? 65.490 -43.318 -7.299 1.00 47.85 260 GLY D O 1
ATOM 12458 N N . LEU D 1 232 ? 64.421 -43.359 -9.282 1.00 46.97 261 LEU D N 1
ATOM 12459 C CA . LEU D 1 232 ? 63.626 -44.502 -8.868 1.00 46.09 261 LEU D CA 1
ATOM 12460 C C . LEU D 1 232 ? 64.247 -45.796 -9.371 1.00 47.33 261 LEU D C 1
ATOM 12461 O O . LEU D 1 232 ? 63.719 -46.887 -9.122 1.00 49.44 261 LEU D O 1
ATOM 12466 N N . LYS D 1 233 ? 65.439 -45.685 -9.956 1.00 48.53 262 LYS D N 1
ATOM 12467 C CA . LYS D 1 233 ? 66.188 -46.813 -10.496 1.00 49.29 262 LYS D CA 1
ATOM 12468 C C . LYS D 1 233 ? 65.314 -47.700 -11.374 1.00 47.54 262 LYS D C 1
ATOM 12469 O O . LYS D 1 233 ? 65.271 -48.893 -11.220 1.00 45.95 262 LYS D O 1
ATOM 12475 N N . LEU D 1 234 ? 64.704 -47.082 -12.356 1.00 47.00 263 LEU D N 1
ATOM 12476 C CA . LEU D 1 234 ? 63.825 -47.798 -13.228 1.00 47.20 263 LEU D CA 1
ATOM 12477 C C . LEU D 1 234 ? 64.635 -48.641 -14.226 1.00 48.77 263 LEU D C 1
ATOM 12478 O O . LEU D 1 234 ? 65.810 -48.395 -14.527 1.00 49.69 263 LEU D O 1
ATOM 12483 N N . GLY D 1 235 ? 63.982 -49.691 -14.716 1.00 48.72 264 GLY D N 1
ATOM 12484 C CA . GLY D 1 235 ? 64.493 -50.542 -15.768 1.00 49.39 264 GLY D CA 1
ATOM 12485 C C . GLY D 1 235 ? 63.472 -50.594 -16.902 1.00 49.68 264 GLY D C 1
ATOM 12486 O O . GLY D 1 235 ? 63.123 -49.552 -17.470 1.00 51.10 264 GLY D O 1
ATOM 12487 N N . TYR D 1 236 ? 63.036 -51.819 -17.226 1.00 49.77 265 TYR D N 1
ATOM 12488 C CA . TYR D 1 236 ? 62.061 -52.019 -18.265 1.00 51.08 265 TYR D CA 1
ATOM 12489 C C . TYR D 1 236 ? 60.676 -51.844 -17.635 1.00 48.81 265 TYR D C 1
ATOM 12490 O O . TYR D 1 236 ? 60.402 -52.377 -16.592 1.00 46.81 265 TYR D O 1
ATOM 12499 N N . PRO D 1 237 ? 59.744 -51.105 -18.270 1.00 47.62 266 PRO D N 1
ATOM 12500 C CA . PRO D 1 237 ? 58.377 -51.099 -17.789 1.00 46.69 266 PRO D CA 1
ATOM 12501 C C . PRO D 1 237 ? 57.722 -52.451 -18.074 1.00 47.33 266 PRO D C 1
ATOM 12502 O O . PRO D 1 237 ? 58.163 -53.225 -18.928 1.00 48.48 266 PRO D O 1
ATOM 12506 N N . THR D 1 238 ? 56.663 -52.748 -17.346 1.00 47.96 267 THR D N 1
ATOM 12507 C CA . THR D 1 238 ? 55.885 -53.948 -17.626 1.00 48.75 267 THR D CA 1
ATOM 12508 C C . THR D 1 238 ? 54.675 -53.616 -18.483 1.00 47.40 267 THR D C 1
ATOM 12509 O O . THR D 1 238 ? 54.240 -54.512 -19.182 1.00 48.98 267 THR D O 1
ATOM 12513 N N . LYS D 1 239 ? 54.173 -52.370 -18.454 1.00 46.14 268 LYS D N 1
ATOM 12514 C CA . LYS D 1 239 ? 52.913 -52.072 -19.095 1.00 46.56 268 LYS D CA 1
ATOM 12515 C C . LYS D 1 239 ? 52.905 -50.654 -19.587 1.00 44.38 268 LYS D C 1
ATOM 12516 O O . LYS D 1 239 ? 53.413 -49.802 -18.903 1.00 43.30 268 LYS D O 1
ATOM 12522 N N . VAL D 1 240 ? 52.146 -50.381 -20.640 1.00 44.22 269 VAL D N 1
ATOM 12523 C CA . VAL D 1 240 ? 52.102 -49.013 -21.151 1.00 43.92 269 VAL D CA 1
ATOM 12524 C C . VAL D 1 240 ? 50.806 -48.846 -21.941 1.00 43.61 269 VAL D C 1
ATOM 12525 O O . VAL D 1 240 ? 50.307 -49.813 -22.532 1.00 45.01 269 VAL D O 1
ATOM 12529 N N . GLN D 1 241 ? 50.282 -47.625 -21.917 1.00 42.98 270 GLN D N 1
ATOM 12530 C CA . GLN D 1 241 ? 49.147 -47.288 -22.751 1.00 43.74 270 GLN D CA 1
ATOM 12531 C C . GLN D 1 241 ? 49.138 -45.777 -22.952 1.00 42.58 270 GLN D C 1
ATOM 12532 O O . GLN D 1 241 ? 49.672 -45.007 -22.155 1.00 44.34 270 GLN D O 1
ATOM 12538 N N . GLY D 1 242 ? 48.608 -45.342 -24.076 1.00 42.25 271 GLY D N 1
ATOM 12539 C CA . GLY D 1 242 ? 48.447 -43.925 -24.267 1.00 42.18 271 GLY D CA 1
ATOM 12540 C C . GLY D 1 242 ? 47.166 -43.569 -24.990 1.00 42.22 271 GLY D C 1
ATOM 12541 O O . GLY D 1 242 ? 46.566 -44.384 -25.624 1.00 43.84 271 GLY D O 1
ATOM 12542 N N . SER D 1 243 ? 46.889 -42.276 -25.044 1.00 41.89 272 SER D N 1
ATOM 12543 C CA . SER D 1 243 ? 45.894 -41.727 -25.938 1.00 41.15 272 SER D CA 1
ATOM 12544 C C . SER D 1 243 ? 46.420 -40.394 -26.461 1.00 40.58 272 SER D C 1
ATOM 12545 O O . SER D 1 243 ? 47.358 -39.847 -25.938 1.00 40.90 272 SER D O 1
ATOM 12548 N N . SER D 1 244 ? 45.789 -39.863 -27.495 1.00 40.50 273 SER D N 1
ATOM 12549 C CA . SER D 1 244 ? 46.214 -38.654 -28.155 1.00 40.29 273 SER D CA 1
ATOM 12550 C C . SER D 1 244 ? 45.053 -38.017 -28.876 1.00 41.04 273 SER D C 1
ATOM 12551 O O . SER D 1 244 ? 43.989 -38.600 -29.006 1.00 41.50 273 SER D O 1
ATOM 12554 N N . THR D 1 245 ? 45.267 -36.796 -29.313 1.00 41.24 274 THR D N 1
ATOM 12555 C CA . THR D 1 245 ? 44.496 -36.186 -30.370 1.00 42.01 274 THR D CA 1
ATOM 12556 C C . THR D 1 245 ? 44.719 -36.968 -31.657 1.00 43.10 274 THR D C 1
ATOM 12557 O O . THR D 1 245 ? 45.515 -37.895 -31.693 1.00 43.18 274 THR D O 1
ATOM 12561 N N . LEU D 1 246 ? 44.155 -36.470 -32.764 1.00 44.98 275 LEU D N 1
ATOM 12562 C CA . LEU D 1 246 ? 44.186 -37.176 -34.042 1.00 46.55 275 LEU D CA 1
ATOM 12563 C C . LEU D 1 246 ? 45.512 -37.896 -34.299 1.00 46.53 275 LEU D C 1
ATOM 12564 O O . LEU D 1 246 ? 46.536 -37.275 -34.444 1.00 45.82 275 LEU D O 1
ATOM 12569 N N . LEU D 1 247 ? 45.474 -39.233 -34.399 1.00 46.49 276 LEU D N 1
ATOM 12570 C CA . LEU D 1 247 ? 46.652 -39.997 -34.708 1.00 46.42 276 LEU D CA 1
ATOM 12571 C C . LEU D 1 247 ? 46.705 -40.264 -36.202 1.00 48.20 276 LEU D C 1
ATOM 12572 O O . LEU D 1 247 ? 45.899 -41.013 -36.782 1.00 47.32 276 LEU D O 1
ATOM 12577 N N . LEU D 1 248 ? 47.677 -39.600 -36.840 1.00 48.39 277 LEU D N 1
ATOM 12578 C CA . LEU D 1 248 ? 47.846 -39.708 -38.262 1.00 50.02 277 LEU D CA 1
ATOM 12579 C C . LEU D 1 248 ? 48.887 -40.746 -38.607 1.00 49.89 277 LEU D C 1
ATOM 12580 O O . LEU D 1 248 ? 49.630 -41.199 -37.740 1.00 49.20 277 LEU D O 1
ATOM 12585 N N . ASN D 1 249 ? 48.936 -41.066 -39.896 1.00 51.12 278 ASN D N 1
ATOM 12586 C CA . ASN D 1 249 ? 49.838 -42.103 -40.324 1.00 53.16 278 ASN D CA 1
ATOM 12587 C C . ASN D 1 249 ? 51.234 -41.561 -40.513 1.00 53.86 278 ASN D C 1
ATOM 12588 O O . ASN D 1 249 ? 52.130 -42.388 -40.501 1.00 54.75 278 ASN D O 1
ATOM 12593 N N . GLU D 1 250 ? 51.465 -40.254 -40.712 1.00 54.57 279 GLU D N 1
ATOM 12594 C CA . GLU D 1 250 ? 52.879 -39.908 -40.955 1.00 57.58 279 GLU D CA 1
ATOM 12595 C C . GLU D 1 250 ? 53.463 -38.957 -39.918 1.00 54.87 279 GLU D C 1
ATOM 12596 O O . GLU D 1 250 ? 54.660 -38.810 -39.841 1.00 54.69 279 GLU D O 1
ATOM 12602 N N . SER D 1 251 ? 52.587 -38.295 -39.166 1.00 54.64 280 SER D N 1
ATOM 12603 C CA . SER D 1 251 ? 52.893 -37.165 -38.314 1.00 53.96 280 SER D CA 1
ATOM 12604 C C . SER D 1 251 ? 52.391 -37.436 -36.895 1.00 51.60 280 SER D C 1
ATOM 12605 O O . SER D 1 251 ? 51.363 -38.021 -36.677 1.00 51.02 280 SER D O 1
ATOM 12608 N N . ALA D 1 252 ? 53.107 -36.930 -35.907 1.00 50.79 281 ALA D N 1
ATOM 12609 C CA . ALA D 1 252 ? 52.757 -37.125 -34.520 1.00 48.80 281 ALA D CA 1
ATOM 12610 C C . ALA D 1 252 ? 51.644 -36.163 -34.118 1.00 47.11 281 ALA D C 1
ATOM 12611 O O . ALA D 1 252 ? 51.400 -35.134 -34.738 1.00 47.12 281 ALA D O 1
ATOM 12613 N N . PRO D 1 253 ? 50.947 -36.461 -33.014 1.00 46.55 282 PRO D N 1
ATOM 12614 C CA . PRO D 1 253 ? 49.753 -35.697 -32.636 1.00 46.79 282 PRO D CA 1
ATOM 12615 C C . PRO D 1 253 ? 50.030 -34.427 -31.850 1.00 47.94 282 PRO D C 1
ATOM 12616 O O . PRO D 1 253 ? 51.075 -34.307 -31.281 1.00 47.32 282 PRO D O 1
ATOM 12620 N N . MET D 1 254 ? 49.054 -33.529 -31.764 1.00 50.34 283 MET D N 1
ATOM 12621 C CA . MET D 1 254 ? 49.162 -32.252 -31.108 1.00 52.88 283 MET D CA 1
ATOM 12622 C C . MET D 1 254 ? 49.424 -32.462 -29.619 1.00 51.88 283 MET D C 1
ATOM 12623 O O . MET D 1 254 ? 50.192 -31.710 -29.024 1.00 48.48 283 MET D O 1
ATOM 12628 N N . ALA D 1 255 ? 48.790 -33.493 -29.029 1.00 47.27 284 ALA D N 1
ATOM 12629 C CA . ALA D 1 255 ? 48.853 -33.704 -27.604 1.00 45.83 284 ALA D CA 1
ATOM 12630 C C . ALA D 1 255 ? 48.612 -35.187 -27.300 1.00 47.54 284 ALA D C 1
ATOM 12631 O O . ALA D 1 255 ? 47.826 -35.874 -27.991 1.00 44.55 284 ALA D O 1
ATOM 12633 N N . GLN D 1 256 ? 49.242 -35.651 -26.205 1.00 46.56 285 GLN D N 1
ATOM 12634 C CA . GLN D 1 256 ? 49.130 -37.033 -25.838 1.00 47.91 285 GLN D CA 1
ATOM 12635 C C . GLN D 1 256 ? 49.281 -37.191 -24.329 1.00 45.85 285 GLN D C 1
ATOM 12636 O O . GLN D 1 256 ? 49.679 -36.249 -23.628 1.00 43.70 285 GLN D O 1
ATOM 12642 N N . THR D 1 257 ? 48.837 -38.382 -23.866 1.00 44.09 286 THR D N 1
ATOM 12643 C CA . THR D 1 257 ? 49.081 -38.921 -22.538 1.00 44.48 286 THR D CA 1
ATOM 12644 C C . THR D 1 257 ? 49.675 -40.311 -22.675 1.00 43.18 286 THR D C 1
ATOM 12645 O O . THR D 1 257 ? 49.282 -41.101 -23.540 1.00 43.30 286 THR D O 1
ATOM 12649 N N . VAL D 1 258 ? 50.556 -40.657 -21.753 1.00 41.33 287 VAL D N 1
ATOM 12650 C CA . VAL D 1 258 ? 51.061 -42.002 -21.662 1.00 40.88 287 VAL D CA 1
ATOM 12651 C C . VAL D 1 258 ? 51.078 -42.327 -20.196 1.00 40.72 287 VAL D C 1
ATOM 12652 O O . VAL D 1 258 ? 51.394 -41.458 -19.392 1.00 39.14 287 VAL D O 1
ATOM 12656 N N . LYS D 1 259 ? 50.611 -43.542 -19.893 1.00 41.11 288 LYS D N 1
ATOM 12657 C CA . LYS D 1 259 ? 50.867 -44.124 -18.593 1.00 42.11 288 LYS D CA 1
ATOM 12658 C C . LYS D 1 259 ? 51.763 -45.349 -18.710 1.00 40.96 288 LYS D C 1
ATOM 12659 O O . LYS D 1 259 ? 51.408 -46.266 -19.411 1.00 39.48 288 LYS D O 1
ATOM 12665 N N . PHE D 1 260 ? 52.908 -45.320 -18.029 1.00 40.79 289 PHE D N 1
ATOM 12666 C CA . PHE D 1 260 ? 53.736 -46.500 -17.835 1.00 40.70 289 PHE D CA 1
ATOM 12667 C C . PHE D 1 260 ? 53.548 -47.074 -16.432 1.00 40.19 289 PHE D C 1
ATOM 12668 O O . PHE D 1 260 ? 53.307 -46.334 -15.471 1.00 39.73 289 PHE D O 1
ATOM 12676 N N . VAL D 1 261 ? 53.790 -48.389 -16.303 1.00 40.51 290 VAL D N 1
ATOM 12677 C CA . VAL D 1 261 ? 53.930 -49.061 -15.023 1.00 40.56 290 VAL D CA 1
ATOM 12678 C C . VAL D 1 261 ? 55.258 -49.801 -15.015 1.00 40.38 290 VAL D C 1
ATOM 12679 O O . VAL D 1 261 ? 55.563 -50.538 -15.928 1.00 40.30 290 VAL D O 1
ATOM 12683 N N . PHE D 1 262 ? 56.032 -49.598 -13.967 1.00 40.84 291 PHE D N 1
ATOM 12684 C CA . PHE D 1 262 ? 57.317 -50.246 -13.795 1.00 42.02 291 PHE D CA 1
ATOM 12685 C C . PHE D 1 262 ? 57.216 -51.162 -12.600 1.00 43.22 291 PHE D C 1
ATOM 12686 O O . PHE D 1 262 ? 56.718 -50.725 -11.578 1.00 42.97 291 PHE D O 1
ATOM 12694 N N . PRO D 1 263 ? 57.807 -52.374 -12.609 1.00 45.72 292 PRO D N 1
ATOM 12695 C CA . PRO D 1 263 ? 57.658 -53.301 -11.479 1.00 45.52 292 PRO D CA 1
ATOM 12696 C C . PRO D 1 263 ? 58.497 -52.810 -10.313 1.00 45.42 292 PRO D C 1
ATOM 12697 O O . PRO D 1 263 ? 59.296 -51.899 -10.438 1.00 44.84 292 PRO D O 1
ATOM 12701 N N . ALA D 1 264 ? 58.302 -53.430 -9.157 1.00 45.93 293 ALA D N 1
ATOM 12702 C CA . ALA D 1 264 ? 59.108 -53.167 -7.979 1.00 47.10 293 ALA D CA 1
ATOM 12703 C C . ALA D 1 264 ? 60.599 -53.452 -8.279 1.00 47.90 293 ALA D C 1
ATOM 12704 O O . ALA D 1 264 ? 60.913 -54.310 -9.087 1.00 48.69 293 ALA D O 1
ATOM 12706 N N . ARG D 1 265 ? 61.493 -52.684 -7.676 1.00 48.02 294 ARG D N 1
ATOM 12707 C CA . ARG D 1 265 ? 62.918 -52.926 -7.710 1.00 48.59 294 ARG D CA 1
ATOM 12708 C C . ARG D 1 265 ? 63.303 -53.336 -6.293 1.00 50.85 294 ARG D C 1
ATOM 12709 O O . ARG D 1 265 ? 62.512 -53.249 -5.371 1.00 50.42 294 ARG D O 1
ATOM 12717 N N . ASP D 1 266 ? 64.562 -53.719 -6.151 1.00 53.50 295 ASP D N 1
ATOM 12718 C CA . ASP D 1 266 ? 65.194 -53.879 -4.875 1.00 56.44 295 ASP D CA 1
ATOM 12719 C C . ASP D 1 266 ? 65.105 -52.584 -4.054 1.00 56.14 295 ASP D C 1
ATOM 12720 O O . ASP D 1 266 ? 65.315 -51.473 -4.541 1.00 57.16 295 ASP D O 1
ATOM 12725 N N . ASN D 1 267 ? 64.840 -52.742 -2.757 1.00 53.50 296 ASN D N 1
ATOM 12726 C CA . ASN D 1 267 ? 64.774 -51.593 -1.882 1.00 51.22 296 ASN D CA 1
ATOM 12727 C C . ASN D 1 267 ? 66.192 -51.118 -1.594 1.00 52.58 296 ASN D C 1
ATOM 12728 O O . ASN D 1 267 ? 67.115 -51.926 -1.523 1.00 53.33 296 ASN D O 1
ATOM 12733 N N . MET D 1 268 ? 66.316 -49.823 -1.329 1.00 52.69 297 MET D N 1
ATOM 12734 C CA . MET D 1 268 ? 67.531 -49.260 -0.791 1.00 55.81 297 MET D CA 1
ATOM 12735 C C . MET D 1 268 ? 67.393 -49.131 0.717 1.00 56.48 297 MET D C 1
ATOM 12736 O O . MET D 1 268 ? 66.311 -49.210 1.231 1.00 57.18 297 MET D O 1
ATOM 12741 N N . PRO D 1 269 ? 68.481 -48.992 1.484 1.00 57.77 298 PRO D N 1
ATOM 12742 C CA . PRO D 1 269 ? 68.337 -48.860 2.940 1.00 57.44 298 PRO D CA 1
ATOM 12743 C C . PRO D 1 269 ? 67.225 -47.928 3.469 1.00 55.94 298 PRO D C 1
ATOM 12744 O O . PRO D 1 269 ? 66.512 -48.285 4.393 1.00 56.60 298 PRO D O 1
ATOM 12748 N N . LYS D 1 270 ? 67.063 -46.746 2.891 1.00 55.14 299 LYS D N 1
ATOM 12749 C CA . LYS D 1 270 ? 66.224 -45.723 3.463 1.00 55.41 299 LYS D CA 1
ATOM 12750 C C . LYS D 1 270 ? 64.977 -45.487 2.617 1.00 54.69 299 LYS D C 1
ATOM 12751 O O . LYS D 1 270 ? 64.156 -44.648 2.976 1.00 54.33 299 LYS D O 1
ATOM 12757 N N . VAL D 1 271 ? 64.759 -46.219 1.515 1.00 53.98 300 VAL D N 1
ATOM 12758 C CA . VAL D 1 271 ? 63.555 -46.008 0.712 1.00 50.94 300 VAL D CA 1
ATOM 12759 C C . VAL D 1 271 ? 63.253 -47.310 -0.003 1.00 49.66 300 VAL D C 1
ATOM 12760 O O . VAL D 1 271 ? 64.149 -47.946 -0.570 1.00 50.31 300 VAL D O 1
ATOM 12764 N N . ALA D 1 272 ? 61.987 -47.732 0.076 1.00 48.06 301 ALA D N 1
ATOM 12765 C CA . ALA D 1 272 ? 61.559 -48.896 -0.683 1.00 47.64 301 ALA D CA 1
ATOM 12766 C C . ALA D 1 272 ? 61.277 -48.477 -2.121 1.00 46.03 301 ALA D C 1
ATOM 12767 O O . ALA D 1 272 ? 61.088 -47.302 -2.397 1.00 46.06 301 ALA D O 1
ATOM 12769 N N . MET D 1 273 ? 61.287 -49.451 -3.022 1.00 45.86 302 MET D N 1
ATOM 12770 C CA . MET D 1 273 ? 61.122 -49.182 -4.424 1.00 45.49 302 MET D CA 1
ATOM 12771 C C . MET D 1 273 ? 59.950 -50.000 -4.938 1.00 44.91 302 MET D C 1
ATOM 12772 O O . MET D 1 273 ? 60.126 -50.923 -5.710 1.00 44.54 302 MET D O 1
ATOM 12777 N N . PRO D 1 274 ? 58.703 -49.685 -4.557 1.00 44.26 303 PRO D N 1
ATOM 12778 C CA . PRO D 1 274 ? 57.583 -50.494 -5.040 1.00 44.02 303 PRO D CA 1
ATOM 12779 C C . PRO D 1 274 ? 57.251 -50.139 -6.495 1.00 44.04 303 PRO D C 1
ATOM 12780 O O . PRO D 1 274 ? 57.750 -49.173 -7.119 1.00 43.35 303 PRO D O 1
ATOM 12784 N N . GLU D 1 275 ? 56.289 -50.857 -7.002 1.00 43.47 304 GLU D N 1
ATOM 12785 C CA . GLU D 1 275 ? 55.791 -50.688 -8.336 1.00 43.94 304 GLU D CA 1
ATOM 12786 C C . GLU D 1 275 ? 55.317 -49.267 -8.466 1.00 43.36 304 GLU D C 1
ATOM 12787 O O . GLU D 1 275 ? 54.797 -48.715 -7.501 1.00 43.38 304 GLU D O 1
ATOM 12793 N N . VAL D 1 276 ? 55.563 -48.638 -9.627 1.00 43.10 305 VAL D N 1
ATOM 12794 C CA . VAL D 1 276 ? 55.305 -47.211 -9.768 1.00 41.64 305 VAL D CA 1
ATOM 12795 C C . VAL D 1 276 ? 54.689 -46.952 -11.136 1.00 41.45 305 VAL D C 1
ATOM 12796 O O . VAL D 1 276 ? 55.037 -47.571 -12.127 1.00 41.39 305 VAL D O 1
ATOM 12800 N N . GLU D 1 277 ? 53.683 -46.087 -11.149 1.00 41.68 306 GLU D N 1
ATOM 12801 C CA . GLU D 1 277 ? 53.014 -45.613 -12.340 1.00 41.84 306 GLU D CA 1
ATOM 12802 C C . GLU D 1 277 ? 53.621 -44.252 -12.680 1.00 41.13 306 GLU D C 1
ATOM 12803 O O . GLU D 1 277 ? 53.749 -43.392 -11.791 1.00 39.33 306 GLU D O 1
ATOM 12809 N N . VAL D 1 278 ? 53.970 -44.073 -13.954 1.00 40.91 307 VAL D N 1
ATOM 12810 C CA . VAL D 1 278 ? 54.468 -42.802 -14.430 1.00 41.27 307 VAL D CA 1
ATOM 12811 C C . VAL D 1 278 ? 53.600 -42.274 -15.553 1.00 41.14 307 VAL D C 1
ATOM 12812 O O . VAL D 1 278 ? 53.489 -42.925 -16.577 1.00 40.86 307 VAL D O 1
ATOM 12816 N N . TYR D 1 279 ? 53.080 -41.069 -15.346 1.00 42.33 308 TYR D N 1
ATOM 12817 C CA . TYR D 1 279 ? 52.214 -40.407 -16.303 1.00 42.84 308 TYR D CA 1
ATOM 12818 C C . TYR D 1 279 ? 52.957 -39.306 -17.026 1.00 42.60 308 TYR D C 1
ATOM 12819 O O . TYR D 1 279 ? 53.691 -38.568 -16.402 1.00 42.74 308 TYR D O 1
ATOM 12828 N N . TRP D 1 280 ? 52.758 -39.235 -18.345 1.00 42.96 309 TRP D N 1
ATOM 12829 C CA . TRP D 1 280 ? 53.361 -38.237 -19.192 1.00 44.10 309 TRP D CA 1
ATOM 12830 C C . TRP D 1 280 ? 52.229 -37.489 -19.872 1.00 43.22 309 TRP D C 1
ATOM 12831 O O . TRP D 1 280 ? 51.372 -38.100 -20.437 1.00 42.73 309 TRP D O 1
ATOM 12842 N N . TYR D 1 281 ? 52.298 -36.168 -19.900 1.00 43.33 310 TYR D N 1
ATOM 12843 C CA . TYR D 1 281 ? 51.362 -35.351 -20.629 1.00 43.60 310 TYR D CA 1
ATOM 12844 C C . TYR D 1 281 ? 52.138 -34.351 -21.473 1.00 43.44 310 TYR D C 1
ATOM 12845 O O . TYR D 1 281 ? 53.115 -33.772 -21.027 1.00 43.80 310 TYR D O 1
ATOM 12854 N N . ASP D 1 282 ? 51.620 -34.037 -22.650 1.00 44.18 311 ASP D N 1
ATOM 12855 C CA . ASP D 1 282 ? 52.213 -32.964 -23.421 1.00 45.52 311 ASP D CA 1
ATOM 12856 C C . ASP D 1 282 ? 51.182 -32.147 -24.191 1.00 44.76 311 ASP D C 1
ATOM 12857 O O . ASP D 1 282 ? 49.983 -32.357 -24.108 1.00 45.63 311 ASP D O 1
ATOM 12862 N N . GLY D 1 283 ? 51.676 -31.116 -24.889 1.00 43.65 312 GLY D N 1
ATOM 12863 C CA . GLY D 1 283 ? 50.906 -30.315 -25.830 1.00 42.50 312 GLY D CA 1
ATOM 12864 C C . GLY D 1 283 ? 49.981 -29.349 -25.123 1.00 42.53 312 GLY D C 1
ATOM 12865 O O . GLY D 1 283 ? 49.024 -28.926 -25.767 1.00 42.60 312 GLY D O 1
ATOM 12866 N N . GLY D 1 284 ? 50.195 -29.062 -23.814 1.00 43.18 313 GLY D N 1
ATOM 12867 C CA . GLY D 1 284 ? 49.356 -28.121 -23.071 1.00 44.31 313 GLY D CA 1
ATOM 12868 C C . GLY D 1 284 ? 48.660 -28.764 -21.891 1.00 46.16 313 GLY D C 1
ATOM 12869 O O . GLY D 1 284 ? 48.275 -28.091 -20.932 1.00 46.74 313 GLY D O 1
ATOM 12870 N N . LEU D 1 285 ? 48.457 -30.091 -21.992 1.00 46.16 314 LEU D N 1
ATOM 12871 C CA . LEU D 1 285 ? 47.817 -30.806 -20.909 1.00 46.78 314 LEU D CA 1
ATOM 12872 C C . LEU D 1 285 ? 48.789 -30.856 -19.735 1.00 47.42 314 LEU D C 1
ATOM 12873 O O . LEU D 1 285 ? 49.996 -31.060 -19.920 1.00 46.16 314 LEU D O 1
ATOM 12878 N N . LYS D 1 286 ? 48.174 -30.708 -18.566 1.00 46.92 315 LYS D N 1
ATOM 12879 C CA . LYS D 1 286 ? 48.896 -30.806 -17.336 1.00 49.16 315 LYS D CA 1
ATOM 12880 C C . LYS D 1 286 ? 48.226 -31.787 -16.388 1.00 47.78 315 LYS D C 1
ATOM 12881 O O . LYS D 1 286 ? 47.007 -31.826 -16.286 1.00 45.28 315 LYS D O 1
ATOM 12887 N N . PRO D 1 287 ? 49.045 -32.385 -15.503 1.00 49.90 316 PRO D N 1
ATOM 12888 C CA . PRO D 1 287 ? 48.539 -33.076 -14.324 1.00 48.06 316 PRO D CA 1
ATOM 12889 C C . PRO D 1 287 ? 47.800 -32.100 -13.434 1.00 47.28 316 PRO D C 1
ATOM 12890 O O . PRO D 1 287 ? 48.080 -30.938 -13.449 1.00 50.80 316 PRO D O 1
ATOM 12894 N N . ALA D 1 288 ? 46.806 -32.630 -12.736 1.00 48.08 317 ALA D N 1
ATOM 12895 C CA . ALA D 1 288 ? 46.117 -31.932 -11.673 1.00 48.42 317 ALA D CA 1
ATOM 12896 C C . ALA D 1 288 ? 47.128 -31.380 -10.673 1.00 48.18 317 ALA D C 1
ATOM 12897 O O . ALA D 1 288 ? 48.183 -31.954 -10.493 1.00 45.88 317 ALA D O 1
ATOM 12899 N N . ARG D 1 289 ? 46.776 -30.272 -10.052 1.00 48.32 318 ARG D N 1
ATOM 12900 C CA . ARG D 1 289 ? 47.626 -29.662 -9.043 1.00 49.81 318 ARG D CA 1
ATOM 12901 C C . ARG D 1 289 ? 47.825 -30.640 -7.898 1.00 49.63 318 ARG D C 1
ATOM 12902 O O . ARG D 1 289 ? 46.870 -31.162 -7.383 1.00 47.60 318 ARG D O 1
ATOM 12910 N N . PRO D 1 290 ? 49.062 -30.892 -7.441 1.00 51.61 319 PRO D N 1
ATOM 12911 C CA . PRO D 1 290 ? 49.261 -31.692 -6.240 1.00 52.52 319 PRO D CA 1
ATOM 12912 C C . PRO D 1 290 ? 48.711 -30.947 -5.036 1.00 53.76 319 PRO D C 1
ATOM 12913 O O . PRO D 1 290 ? 48.803 -29.708 -4.941 1.00 53.96 319 PRO D O 1
ATOM 12917 N N . GLU D 1 291 ? 48.143 -31.723 -4.134 1.00 55.06 320 GLU D N 1
ATOM 12918 C CA . GLU D 1 291 ? 47.621 -31.187 -2.901 1.00 57.95 320 GLU D CA 1
ATOM 12919 C C . GLU D 1 291 ? 48.748 -30.498 -2.138 1.00 56.06 320 GLU D C 1
ATOM 12920 O O . GLU D 1 291 ? 49.863 -31.003 -2.099 1.00 54.68 320 GLU D O 1
ATOM 12926 N N . GLY D 1 292 ? 48.456 -29.319 -1.578 1.00 58.50 321 GLY D N 1
ATOM 12927 C CA . GLY D 1 292 ? 49.427 -28.577 -0.775 1.00 59.88 321 GLY D CA 1
ATOM 12928 C C . GLY D 1 292 ? 50.218 -27.558 -1.581 1.00 62.26 321 GLY D C 1
ATOM 12929 O O . GLY D 1 292 ? 50.877 -26.681 -1.014 1.00 61.12 321 GLY D O 1
ATOM 12930 N N . LEU D 1 293 ? 50.188 -27.629 -2.915 1.00 61.15 322 LEU D N 1
ATOM 12931 C CA . LEU D 1 293 ? 50.998 -26.694 -3.678 1.00 61.74 322 LEU D CA 1
ATOM 12932 C C . LEU D 1 293 ? 50.309 -25.345 -3.588 1.00 61.06 322 LEU D C 1
ATOM 12933 O O . LEU D 1 293 ? 49.093 -25.268 -3.698 1.00 61.14 322 LEU D O 1
ATOM 12938 N N . PRO D 1 294 ? 51.035 -24.237 -3.325 1.00 61.67 323 PRO D N 1
ATOM 12939 C CA . PRO D 1 294 ? 50.372 -22.940 -3.266 1.00 62.44 323 PRO D CA 1
ATOM 12940 C C . PRO D 1 294 ? 49.655 -22.660 -4.601 1.00 57.61 323 PRO D C 1
ATOM 12941 O O . PRO D 1 294 ? 50.187 -22.940 -5.676 1.00 53.38 323 PRO D O 1
ATOM 12945 N N . ALA D 1 295 ? 48.431 -22.119 -4.490 1.00 54.43 324 ALA D N 1
ATOM 12946 C CA . ALA D 1 295 ? 47.727 -21.545 -5.603 1.00 54.35 324 ALA D CA 1
ATOM 12947 C C . ALA D 1 295 ? 48.681 -20.623 -6.352 1.00 56.36 324 ALA D C 1
ATOM 12948 O O . ALA D 1 295 ? 49.406 -19.877 -5.713 1.00 57.51 324 ALA D O 1
ATOM 12950 N N . GLY D 1 296 ? 48.732 -20.695 -7.689 1.00 55.70 325 GLY D N 1
ATOM 12951 C CA . GLY D 1 296 ? 49.521 -19.722 -8.433 1.00 55.66 325 GLY D CA 1
ATOM 12952 C C . GLY D 1 296 ? 50.941 -20.180 -8.768 1.00 54.69 325 GLY D C 1
ATOM 12953 O O . GLY D 1 296 ? 51.537 -19.639 -9.683 1.00 54.77 325 GLY D O 1
ATOM 12954 N N . LYS D 1 297 ? 51.483 -21.168 -8.064 1.00 54.64 326 LYS D N 1
ATOM 12955 C CA . LYS D 1 297 ? 52.814 -21.625 -8.388 1.00 55.54 326 LYS D CA 1
ATOM 12956 C C . LYS D 1 297 ? 52.764 -22.384 -9.704 1.00 57.01 326 LYS D C 1
ATOM 12957 O O . LYS D 1 297 ? 52.054 -23.381 -9.855 1.00 56.41 326 LYS D O 1
ATOM 12963 N N . ASP D 1 298 ? 53.577 -21.949 -10.646 1.00 57.07 327 ASP D N 1
ATOM 12964 C CA . ASP D 1 298 ? 53.673 -22.597 -11.939 1.00 58.30 327 ASP D CA 1
ATOM 12965 C C . ASP D 1 298 ? 54.378 -23.948 -11.795 1.00 55.20 327 ASP D C 1
ATOM 12966 O O . ASP D 1 298 ? 55.502 -24.019 -11.300 1.00 56.88 327 ASP D O 1
ATOM 12971 N N . LEU D 1 299 ? 53.770 -24.980 -12.363 1.00 51.99 328 LEU D N 1
ATOM 12972 C CA . LEU D 1 299 ? 54.326 -26.328 -12.434 1.00 52.26 328 LEU D CA 1
ATOM 12973 C C . LEU D 1 299 ? 55.387 -26.461 -13.515 1.00 52.03 328 LEU D C 1
ATOM 12974 O O . LEU D 1 299 ? 56.158 -27.421 -13.538 1.00 53.63 328 LEU D O 1
ATOM 12979 N N . ASN D 1 300 ? 55.310 -25.589 -14.521 1.00 53.83 329 ASN D N 1
ATOM 12980 C CA . ASN D 1 300 ? 56.267 -25.587 -15.606 1.00 56.22 329 ASN D CA 1
ATOM 12981 C C . ASN D 1 300 ? 57.477 -24.751 -15.189 1.00 55.38 329 ASN D C 1
ATOM 12982 O O . ASN D 1 300 ? 57.307 -23.590 -14.929 1.00 55.71 329 ASN D O 1
ATOM 12987 N N . MET D 1 301 ? 58.663 -25.360 -15.153 1.00 55.77 330 MET D N 1
ATOM 12988 C CA . MET D 1 301 ? 59.918 -24.648 -15.020 1.00 57.73 330 MET D CA 1
ATOM 12989 C C . MET D 1 301 ? 60.823 -25.191 -16.114 1.00 56.92 330 MET D C 1
ATOM 12990 O O . MET D 1 301 ? 61.071 -26.405 -16.169 1.00 53.15 330 MET D O 1
ATOM 12995 N N . ALA D 1 302 ? 61.227 -24.266 -17.013 1.00 56.63 331 ALA D N 1
ATOM 12996 C CA . ALA D 1 302 ? 62.183 -24.521 -18.085 1.00 57.52 331 ALA D CA 1
ATOM 12997 C C . ALA D 1 302 ? 61.657 -25.533 -19.102 1.00 56.69 331 ALA D C 1
ATOM 12998 O O . ALA D 1 302 ? 62.464 -26.192 -19.768 1.00 55.99 331 ALA D O 1
ATOM 13000 N N . GLY D 1 303 ? 60.315 -25.671 -19.224 1.00 54.92 332 GLY D N 1
ATOM 13001 C CA . GLY D 1 303 ? 59.764 -26.442 -20.321 1.00 53.69 332 GLY D CA 1
ATOM 13002 C C . GLY D 1 303 ? 58.954 -27.666 -19.880 1.00 53.25 332 GLY D C 1
ATOM 13003 O O . GLY D 1 303 ? 58.465 -28.417 -20.716 1.00 50.27 332 GLY D O 1
ATOM 13004 N N . GLY D 1 304 ? 58.752 -27.809 -18.575 1.00 54.83 333 GLY D N 1
ATOM 13005 C CA . GLY D 1 304 ? 57.970 -28.906 -18.063 1.00 54.48 333 GLY D CA 1
ATOM 13006 C C . GLY D 1 304 ? 58.146 -29.084 -16.574 1.00 55.02 333 GLY D C 1
ATOM 13007 O O . GLY D 1 304 ? 58.580 -28.192 -15.853 1.00 57.62 333 GLY D O 1
ATOM 13008 N N . GLY D 1 305 ? 57.760 -30.258 -16.118 1.00 54.38 334 GLY D N 1
ATOM 13009 C CA . GLY D 1 305 ? 57.776 -30.507 -14.694 1.00 53.55 334 GLY D CA 1
ATOM 13010 C C . GLY D 1 305 ? 57.582 -31.986 -14.382 1.00 52.89 334 GLY D C 1
ATOM 13011 O O . GLY D 1 305 ? 57.128 -32.765 -15.218 1.00 49.95 334 GLY D O 1
ATOM 13012 N N . VAL D 1 306 ? 57.878 -32.294 -13.128 1.00 49.95 335 VAL D N 1
ATOM 13013 C CA . VAL D 1 306 ? 57.844 -33.626 -12.594 1.00 48.60 335 VAL D CA 1
ATOM 13014 C C . VAL D 1 306 ? 57.293 -33.474 -11.190 1.00 47.86 335 VAL D C 1
ATOM 13015 O O . VAL D 1 306 ? 57.694 -32.584 -10.455 1.00 45.73 335 VAL D O 1
ATOM 13019 N N . ILE D 1 307 ? 56.409 -34.377 -10.810 1.00 46.51 336 ILE D N 1
ATOM 13020 C CA . ILE D 1 307 ? 55.886 -34.424 -9.470 1.00 46.47 336 ILE D CA 1
ATOM 13021 C C . ILE D 1 307 ? 56.027 -35.851 -8.981 1.00 45.69 336 ILE D C 1
ATOM 13022 O O . ILE D 1 307 ? 55.505 -36.787 -9.621 1.00 42.82 336 ILE D O 1
ATOM 13027 N N . PHE D 1 308 ? 56.763 -36.032 -7.890 1.00 44.55 337 PHE D N 1
ATOM 13028 C CA . PHE D 1 308 ? 56.901 -37.353 -7.292 1.00 43.48 337 PHE D CA 1
ATOM 13029 C C . PHE D 1 308 ? 56.046 -37.424 -6.043 1.00 43.81 337 PHE D C 1
ATOM 13030 O O . PHE D 1 308 ? 56.229 -36.594 -5.148 1.00 43.66 337 PHE D O 1
ATOM 13038 N N . TYR D 1 309 ? 55.047 -38.322 -6.057 1.00 43.58 338 TYR D N 1
ATOM 13039 C CA . TYR D 1 309 ? 54.105 -38.351 -4.957 1.00 44.46 338 TYR D CA 1
ATOM 13040 C C . TYR D 1 309 ? 54.589 -39.381 -3.948 1.00 46.13 338 TYR D C 1
ATOM 13041 O O . TYR D 1 309 ? 54.527 -40.554 -4.199 1.00 45.80 338 TYR D O 1
ATOM 13050 N N . GLY D 1 310 ? 55.261 -38.967 -2.903 1.00 47.41 339 GLY D N 1
ATOM 13051 C CA . GLY D 1 310 ? 55.814 -39.918 -1.957 1.00 48.97 339 GLY D CA 1
ATOM 13052 C C . GLY D 1 310 ? 54.858 -40.104 -0.790 1.00 47.63 339 GLY D C 1
ATOM 13053 O O . GLY D 1 310 ? 53.978 -39.304 -0.618 1.00 46.59 339 GLY D O 1
ATOM 13054 N N . THR D 1 311 ? 55.071 -41.121 0.021 1.00 48.57 340 THR D N 1
ATOM 13055 C CA . THR D 1 311 ? 54.278 -41.333 1.228 1.00 49.91 340 THR D CA 1
ATOM 13056 C C . THR D 1 311 ? 54.486 -40.249 2.289 1.00 49.61 340 THR D C 1
ATOM 13057 O O . THR D 1 311 ? 53.642 -40.078 3.114 1.00 47.04 340 THR D O 1
ATOM 13061 N N . LYS D 1 312 ? 55.608 -39.535 2.318 1.00 55.28 341 LYS D N 1
ATOM 13062 C CA . LYS D 1 312 ? 55.847 -38.522 3.339 1.00 58.21 341 LYS D CA 1
ATOM 13063 C C . LYS D 1 312 ? 55.841 -37.108 2.774 1.00 58.89 341 LYS D C 1
ATOM 13064 O O . LYS D 1 312 ? 55.764 -36.170 3.545 1.00 64.12 341 LYS D O 1
ATOM 13070 N N . ASP D 1 313 ? 56.003 -36.904 1.470 1.00 55.24 342 ASP D N 1
ATOM 13071 C CA . ASP D 1 313 ? 56.022 -35.545 0.940 1.00 54.95 342 ASP D CA 1
ATOM 13072 C C . ASP D 1 313 ? 55.825 -35.638 -0.570 1.00 52.62 342 ASP D C 1
ATOM 13073 O O . ASP D 1 313 ? 55.742 -36.737 -1.100 1.00 52.33 342 ASP D O 1
ATOM 13078 N N . THR D 1 314 ? 55.856 -34.507 -1.258 1.00 50.93 343 THR D N 1
ATOM 13079 C CA . THR D 1 314 ? 55.762 -34.461 -2.695 1.00 49.19 343 THR D CA 1
ATOM 13080 C C . THR D 1 314 ? 56.954 -33.642 -3.197 1.00 50.13 343 THR D C 1
ATOM 13081 O O . THR D 1 314 ? 57.192 -32.515 -2.733 1.00 50.02 343 THR D O 1
ATOM 13085 N N . LEU D 1 315 ? 57.698 -34.217 -4.137 1.00 49.08 344 LEU D N 1
ATOM 13086 C CA . LEU D 1 315 ? 58.892 -33.593 -4.659 1.00 49.55 344 LEU D CA 1
ATOM 13087 C C . LEU D 1 315 ? 58.569 -33.119 -6.054 1.00 49.55 344 LEU D C 1
ATOM 13088 O O . LEU D 1 315 ? 58.062 -33.890 -6.853 1.00 52.11 344 LEU D O 1
ATOM 13093 N N . ILE D 1 316 ? 58.816 -31.868 -6.336 1.00 50.06 345 ILE D N 1
ATOM 13094 C CA . ILE D 1 316 ? 58.533 -31.302 -7.639 1.00 50.23 345 ILE D CA 1
ATOM 13095 C C . ILE D 1 316 ? 59.795 -30.743 -8.228 1.00 51.16 345 ILE D C 1
ATOM 13096 O O . ILE D 1 316 ? 60.467 -30.076 -7.503 1.00 53.55 345 ILE D O 1
ATOM 13101 N N . CYS D 1 317 ? 60.078 -30.988 -9.500 1.00 51.31 346 CYS D N 1
ATOM 13102 C CA . CYS D 1 317 ? 61.148 -30.244 -10.155 1.00 54.84 346 CYS D CA 1
ATOM 13103 C C . CYS D 1 317 ? 60.703 -29.820 -11.563 1.00 54.11 346 CYS D C 1
ATOM 13104 O O . CYS D 1 317 ? 59.594 -30.110 -12.000 1.00 49.72 346 CYS D O 1
ATOM 13107 N N . GLY D 1 318 ? 61.557 -29.027 -12.194 1.00 51.20 347 GLY D N 1
ATOM 13108 C CA . GLY D 1 318 ? 61.318 -28.593 -13.545 1.00 51.89 347 GLY D CA 1
ATOM 13109 C C . GLY D 1 318 ? 62.017 -29.518 -14.534 1.00 53.16 347 GLY D C 1
ATOM 13110 O O . GLY D 1 318 ? 62.469 -30.599 -14.157 1.00 54.15 347 GLY D O 1
ATOM 13111 N N . CYS D 1 319 ? 61.994 -29.134 -15.809 1.00 52.95 348 CYS D N 1
ATOM 13112 C CA . CYS D 1 319 ? 62.744 -29.810 -16.837 1.00 55.06 348 CYS D CA 1
ATOM 13113 C C . CYS D 1 319 ? 64.244 -29.761 -16.469 1.00 57.33 348 CYS D C 1
ATOM 13114 O O . CYS D 1 319 ? 64.663 -28.876 -15.716 1.00 57.50 348 CYS D O 1
ATOM 13117 N N . TYR D 1 320 ? 65.020 -30.738 -16.980 1.00 56.09 349 TYR D N 1
ATOM 13118 C CA . TYR D 1 320 ? 66.447 -30.833 -16.749 1.00 58.90 349 TYR D CA 1
ATOM 13119 C C . TYR D 1 320 ? 66.689 -31.027 -15.250 1.00 59.67 349 TYR D C 1
ATOM 13120 O O . TYR D 1 320 ? 67.761 -30.754 -14.752 1.00 58.87 349 TYR D O 1
ATOM 13129 N N . GLY D 1 321 ? 65.672 -31.438 -14.505 1.00 56.54 350 GLY D N 1
ATOM 13130 C CA . GLY D 1 321 ? 65.739 -31.630 -13.066 1.00 58.31 350 GLY D CA 1
ATOM 13131 C C . GLY D 1 321 ? 65.955 -30.351 -12.259 1.00 62.53 350 GLY D C 1
ATOM 13132 O O . GLY D 1 321 ? 66.353 -30.432 -11.094 1.00 73.10 350 GLY D O 1
ATOM 13133 N N . VAL D 1 322 ? 65.680 -29.177 -12.829 1.00 61.06 351 VAL D N 1
ATOM 13134 C CA . VAL D 1 322 ? 66.093 -27.960 -12.151 1.00 60.11 351 VAL D CA 1
ATOM 13135 C C . VAL D 1 322 ? 65.160 -27.610 -11.002 1.00 57.91 351 VAL D C 1
ATOM 13136 O O . VAL D 1 322 ? 63.963 -27.910 -11.045 1.00 54.67 351 VAL D O 1
ATOM 13140 N N . ASN D 1 323 ? 65.754 -26.901 -10.024 1.00 55.15 352 ASN D N 1
ATOM 13141 C CA . ASN D 1 323 ? 65.123 -26.294 -8.864 1.00 54.73 352 ASN D CA 1
ATOM 13142 C C . ASN D 1 323 ? 64.189 -27.244 -8.135 1.00 54.66 352 ASN D C 1
ATOM 13143 O O . ASN D 1 323 ? 63.043 -26.914 -7.841 1.00 55.86 352 ASN D O 1
ATOM 13148 N N . PRO D 1 324 ? 64.647 -28.427 -7.748 1.00 53.45 353 PRO D N 1
ATOM 13149 C CA . PRO D 1 324 ? 63.756 -29.339 -7.009 1.00 54.13 353 PRO D CA 1
ATOM 13150 C C . PRO D 1 324 ? 63.325 -28.749 -5.670 1.00 53.01 353 PRO D C 1
ATOM 13151 O O . PRO D 1 324 ? 64.099 -28.125 -5.025 1.00 52.53 353 PRO D O 1
ATOM 13155 N N . TYR D 1 325 ? 62.087 -28.955 -5.259 1.00 52.09 354 TYR D N 1
ATOM 13156 C CA . TYR D 1 325 ? 61.620 -28.569 -3.948 1.00 53.27 354 TYR D CA 1
ATOM 13157 C C . TYR D 1 325 ? 60.553 -29.534 -3.464 1.00 53.59 354 TYR D C 1
ATOM 13158 O O . TYR D 1 325 ? 60.021 -30.367 -4.209 1.00 53.43 354 TYR D O 1
ATOM 13167 N N . LEU D 1 326 ? 60.304 -29.451 -2.172 1.00 53.42 355 LEU D N 1
ATOM 13168 C CA . LEU D 1 326 ? 59.305 -30.236 -1.510 1.00 54.76 355 LEU D CA 1
ATOM 13169 C C . LEU D 1 326 ? 58.097 -29.348 -1.274 1.00 55.70 355 LEU D C 1
ATOM 13170 O O . LEU D 1 326 ? 58.262 -28.205 -0.880 1.00 56.83 355 LEU D O 1
ATOM 13175 N N . VAL D 1 327 ? 56.903 -29.898 -1.438 1.00 54.24 356 VAL D N 1
ATOM 13176 C CA . VAL D 1 327 ? 55.695 -29.139 -1.203 1.00 55.39 356 VAL D CA 1
ATOM 13177 C C . VAL D 1 327 ? 55.554 -28.747 0.270 1.00 59.88 356 VAL D C 1
ATOM 13178 O O . VAL D 1 327 ? 54.980 -27.725 0.585 1.00 66.94 356 VAL D O 1
ATOM 13182 N N 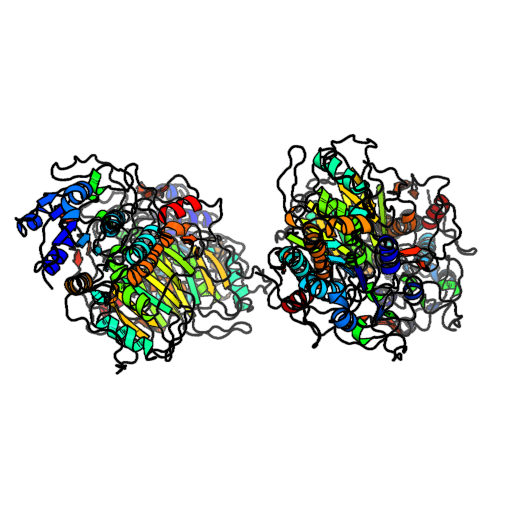. SER D 1 328 ? 56.025 -29.541 1.229 1.00 60.00 357 SER D N 1
ATOM 13183 C CA . SER D 1 328 ? 56.009 -29.098 2.629 1.00 59.29 357 SER D CA 1
ATOM 13184 C C . SER D 1 328 ? 56.870 -27.819 2.866 1.00 59.05 357 SER D C 1
ATOM 13185 O O . SER D 1 328 ? 56.784 -27.204 3.903 1.00 59.47 357 SER D O 1
ATOM 13188 N N . GLY D 1 329 ? 57.767 -27.438 1.960 1.00 57.88 358 GLY D N 1
ATOM 13189 C CA . GLY D 1 329 ? 58.651 -26.284 2.117 1.00 61.46 358 GLY D CA 1
ATOM 13190 C C . GLY D 1 329 ? 59.999 -26.649 2.743 1.00 63.43 358 GLY D C 1
ATOM 13191 O O . GLY D 1 329 ? 60.894 -25.840 2.834 1.00 68.18 358 GLY D O 1
ATOM 13192 N N . ARG D 1 330 ? 60.111 -27.861 3.283 1.00 64.36 359 ARG D N 1
ATOM 13193 C CA . ARG D 1 330 ? 61.332 -28.293 3.934 1.00 62.19 359 ARG D CA 1
ATOM 13194 C C . ARG D 1 330 ? 62.446 -28.404 2.897 1.00 62.95 359 ARG D C 1
ATOM 13195 O O . ARG D 1 330 ? 62.200 -28.798 1.761 1.00 58.92 359 ARG D O 1
ATOM 13203 N N . VAL D 1 331 ? 63.671 -28.096 3.309 1.00 67.02 360 VAL D N 1
ATOM 13204 C CA . VAL D 1 331 ? 64.850 -28.230 2.469 1.00 69.52 360 VAL D CA 1
ATOM 13205 C C . VAL D 1 331 ? 65.726 -29.296 3.101 1.00 70.49 360 VAL D C 1
ATOM 13206 O O . VAL D 1 331 ? 66.367 -29.023 4.092 1.00 72.97 360 VAL D O 1
ATOM 13210 N N . PRO D 1 332 ? 65.816 -30.518 2.553 1.00 74.33 361 PRO D N 1
ATOM 13211 C CA . PRO D 1 332 ? 66.654 -31.551 3.134 1.00 74.39 361 PRO D CA 1
ATOM 13212 C C . PRO D 1 332 ? 68.133 -31.212 3.036 1.00 76.06 361 PRO D C 1
ATOM 13213 O O . PRO D 1 332 ? 68.538 -30.420 2.182 1.00 71.98 361 PRO D O 1
ATOM 13217 N N . ASN D 1 333 ? 68.875 -31.879 3.920 1.00 73.18 362 ASN D N 1
ATOM 13218 C CA . ASN D 1 333 ? 70.310 -31.919 3.910 1.00 74.82 362 ASN D CA 1
ATOM 13219 C C . ASN D 1 333 ? 70.760 -33.377 3.891 1.00 70.78 362 ASN D C 1
ATOM 13220 O O . ASN D 1 333 ? 71.014 -33.968 4.917 1.00 67.55 362 ASN D O 1
ATOM 13225 N N . ALA D 1 334 ? 70.827 -33.976 2.720 1.00 70.97 363 ALA D N 1
ATOM 13226 C CA . ALA D 1 334 ? 70.910 -35.418 2.595 1.00 69.95 363 ALA D CA 1
ATOM 13227 C C . ALA D 1 334 ? 72.348 -35.787 2.276 1.00 68.92 363 ALA D C 1
ATOM 13228 O O . ALA D 1 334 ? 73.057 -34.993 1.695 1.00 73.04 363 ALA D O 1
ATOM 13230 N N . PRO D 1 335 ? 72.819 -37.007 2.583 1.00 69.72 364 PRO D N 1
ATOM 13231 C CA . PRO D 1 335 ? 74.155 -37.453 2.202 1.00 73.03 364 PRO D CA 1
ATOM 13232 C C . PRO D 1 335 ? 74.445 -37.304 0.720 1.00 74.29 364 PRO D C 1
ATOM 13233 O O . PRO D 1 335 ? 73.566 -37.529 -0.082 1.00 73.67 364 PRO D O 1
ATOM 13237 N N . LYS D 1 336 ? 75.682 -36.943 0.397 1.00 73.19 365 LYS D N 1
ATOM 13238 C CA . LYS D 1 336 ? 76.192 -36.915 -0.959 1.00 72.50 365 LYS D CA 1
ATOM 13239 C C . LYS D 1 336 ? 76.504 -38.329 -1.400 1.00 68.01 365 LYS D C 1
ATOM 13240 O O . LYS D 1 336 ? 77.097 -39.057 -0.619 1.00 67.66 365 LYS D O 1
ATOM 13246 N N . VAL D 1 337 ? 76.114 -38.729 -2.610 1.00 62.98 366 VAL D N 1
ATOM 13247 C CA . VAL D 1 337 ? 76.521 -40.059 -3.056 1.00 64.54 366 VAL D CA 1
ATOM 13248 C C . VAL D 1 337 ? 76.955 -39.982 -4.509 1.00 65.46 366 VAL D C 1
ATOM 13249 O O . VAL D 1 337 ? 77.799 -40.782 -4.907 1.00 67.02 366 VAL D O 1
ATOM 13253 N N . LEU D 1 338 ? 76.390 -39.063 -5.308 1.00 64.31 367 LEU D N 1
ATOM 13254 C CA . LEU D 1 338 ? 76.753 -39.020 -6.718 1.00 65.00 367 LEU D CA 1
ATOM 13255 C C . LEU D 1 338 ? 77.944 -38.087 -6.955 1.00 66.44 367 LEU D C 1
ATOM 13256 O O . LEU D 1 338 ? 78.000 -36.985 -6.413 1.00 62.32 367 LEU D O 1
ATOM 13261 N N . ARG D 1 339 ? 78.833 -38.516 -7.866 1.00 69.25 368 ARG D N 1
ATOM 13262 C CA . ARG D 1 339 ? 79.977 -37.747 -8.291 1.00 70.63 368 ARG D CA 1
ATOM 13263 C C . ARG D 1 339 ? 79.497 -36.371 -8.720 1.00 71.83 368 ARG D C 1
ATOM 13264 O O . ARG D 1 339 ? 78.559 -36.212 -9.475 1.00 66.32 368 ARG D O 1
ATOM 13272 N N . GLU D 1 340 ? 80.186 -35.361 -8.235 1.00 78.46 369 GLU D N 1
ATOM 13273 C CA . GLU D 1 340 ? 79.768 -33.992 -8.482 1.00 83.71 369 GLU D CA 1
ATOM 13274 C C . GLU D 1 340 ? 80.546 -33.537 -9.717 1.00 80.68 369 GLU D C 1
ATOM 13275 O O . GLU D 1 340 ? 81.751 -33.390 -9.700 1.00 83.56 369 GLU D O 1
ATOM 13281 N N . ILE D 1 341 ? 79.854 -33.323 -10.824 1.00 75.93 370 ILE D N 1
ATOM 13282 C CA . ILE D 1 341 ? 80.485 -33.228 -12.110 1.00 77.75 370 ILE D CA 1
ATOM 13283 C C . ILE D 1 341 ? 80.758 -31.762 -12.353 1.00 82.53 370 ILE D C 1
ATOM 13284 O O . ILE D 1 341 ? 79.820 -30.974 -12.397 1.00 85.03 370 ILE D O 1
ATOM 13289 N N . LYS D 1 342 ? 82.039 -31.426 -12.566 1.00 85.24 371 LYS D N 1
ATOM 13290 C CA . LYS D 1 342 ? 82.447 -30.032 -12.654 1.00 86.23 371 LYS D CA 1
ATOM 13291 C C . LYS D 1 342 ? 82.622 -29.585 -14.112 1.00 84.53 371 LYS D C 1
ATOM 13292 O O . LYS D 1 342 ? 82.289 -28.436 -14.448 1.00 81.62 371 LYS D O 1
ATOM 13298 N N . GLU D 1 343 ? 83.104 -30.488 -14.981 1.00 80.89 372 GLU D N 1
ATOM 13299 C CA . GLU D 1 343 ? 83.126 -30.248 -16.413 1.00 76.86 372 GLU D CA 1
ATOM 13300 C C . GLU D 1 343 ? 81.692 -30.232 -16.978 1.00 75.70 372 GLU D C 1
ATOM 13301 O O . GLU D 1 343 ? 80.733 -30.785 -16.400 1.00 73.27 372 GLU D O 1
ATOM 13307 N N . SER D 1 344 ? 81.561 -29.550 -18.121 1.00 70.46 373 SER D N 1
ATOM 13308 C CA . SER D 1 344 ? 80.376 -29.571 -18.937 1.00 66.57 373 SER D CA 1
ATOM 13309 C C . SER D 1 344 ? 80.008 -31.019 -19.251 1.00 65.69 373 SER D C 1
ATOM 13310 O O . SER D 1 344 ? 80.842 -31.943 -19.171 1.00 65.50 373 SER D O 1
ATOM 13313 N N . HIS D 1 345 ? 78.797 -31.154 -19.781 1.00 62.32 374 HIS D N 1
ATOM 13314 C CA . HIS D 1 345 ? 78.361 -32.466 -20.195 1.00 63.45 374 HIS D CA 1
ATOM 13315 C C . HIS D 1 345 ? 79.235 -32.986 -21.339 1.00 64.20 374 HIS D C 1
ATOM 13316 O O . HIS D 1 345 ? 79.452 -34.189 -21.463 1.00 62.43 374 HIS D O 1
ATOM 13323 N N . GLN D 1 346 ? 79.715 -32.073 -22.201 1.00 65.60 375 GLN D N 1
ATOM 13324 C CA . GLN D 1 346 ? 80.589 -32.467 -23.297 1.00 65.97 375 GLN D CA 1
ATOM 13325 C C . GLN D 1 346 ? 81.958 -32.887 -22.764 1.00 67.85 375 GLN D C 1
ATOM 13326 O O . GLN D 1 346 ? 82.500 -33.913 -23.183 1.00 69.63 375 GLN D O 1
ATOM 13332 N N . MET D 1 347 ? 82.516 -32.097 -21.846 1.00 69.50 376 MET D N 1
ATOM 13333 C CA . MET D 1 347 ? 83.895 -32.299 -21.441 1.00 71.39 376 MET D CA 1
ATOM 13334 C C . MET D 1 347 ? 83.981 -33.472 -20.469 1.00 71.04 376 MET D C 1
ATOM 13335 O O . MET D 1 347 ? 85.002 -34.164 -20.443 1.00 69.07 376 MET D O 1
ATOM 13340 N N . ASP D 1 348 ? 82.889 -33.746 -19.737 1.00 69.78 377 ASP D N 1
ATOM 13341 C CA . ASP D 1 348 ? 82.938 -34.889 -18.834 1.00 70.83 377 ASP D CA 1
ATOM 13342 C C . ASP D 1 348 ? 83.071 -36.180 -19.657 1.00 70.69 377 ASP D C 1
ATOM 13343 O O . ASP D 1 348 ? 83.741 -37.129 -19.234 1.00 69.78 377 ASP D O 1
ATOM 13348 N N . TRP D 1 349 ? 82.474 -36.186 -20.862 1.00 69.28 378 TRP D N 1
ATOM 13349 C CA . TRP D 1 349 ? 82.572 -37.328 -21.756 1.00 67.72 378 TRP D CA 1
ATOM 13350 C C . TRP D 1 349 ? 83.991 -37.451 -22.307 1.00 66.51 378 TRP D C 1
ATOM 13351 O O . TRP D 1 349 ? 84.559 -38.537 -22.382 1.00 67.05 378 TRP D O 1
ATOM 13362 N N . VAL D 1 350 ? 84.561 -36.326 -22.723 1.00 67.31 379 VAL D N 1
ATOM 13363 C CA . VAL D 1 350 ? 85.949 -36.292 -23.190 1.00 66.62 379 VAL D CA 1
ATOM 13364 C C . VAL D 1 350 ? 86.888 -36.890 -22.164 1.00 66.89 379 VAL D C 1
ATOM 13365 O O . VAL D 1 350 ? 87.760 -37.666 -22.537 1.00 67.95 379 VAL D O 1
ATOM 13369 N N . ARG D 1 351 ? 86.751 -36.489 -20.898 1.00 67.04 380 ARG D N 1
ATOM 13370 C CA . ARG D 1 351 ? 87.513 -37.092 -19.810 1.00 68.53 380 ARG D CA 1
ATOM 13371 C C . ARG D 1 351 ? 87.405 -38.622 -19.838 1.00 70.04 380 ARG D C 1
ATOM 13372 O O . ARG D 1 351 ? 88.434 -39.312 -19.812 1.00 73.38 380 ARG D O 1
ATOM 13380 N N . ALA D 1 352 ? 86.174 -39.161 -19.893 1.00 67.30 381 ALA D N 1
ATOM 13381 C CA . ALA D 1 352 ? 86.011 -40.605 -19.916 1.00 67.76 381 ALA D CA 1
ATOM 13382 C C . ALA D 1 352 ? 86.732 -41.243 -21.114 1.00 69.66 381 ALA D C 1
ATOM 13383 O O . ALA D 1 352 ? 87.271 -42.353 -21.017 1.00 69.67 381 ALA D O 1
ATOM 13385 N N . CYS D 1 353 ? 86.706 -40.547 -22.263 1.00 71.26 382 CYS D N 1
ATOM 13386 C CA . CYS D 1 353 ? 87.278 -41.072 -23.500 1.00 73.31 382 CYS D CA 1
ATOM 13387 C C . CYS D 1 353 ? 88.762 -41.346 -23.308 1.00 75.31 382 CYS D C 1
ATOM 13388 O O . CYS D 1 353 ? 89.300 -42.246 -23.944 1.00 76.99 382 CYS D O 1
ATOM 13391 N N . LYS D 1 354 ? 89.396 -40.572 -22.426 1.00 76.00 383 LYS D N 1
ATOM 13392 C CA . LYS D 1 354 ? 90.843 -40.600 -22.236 1.00 79.17 383 LYS D CA 1
ATOM 13393 C C . LYS D 1 354 ? 91.308 -41.519 -21.119 1.00 79.46 383 LYS D C 1
ATOM 13394 O O . LYS D 1 354 ? 92.497 -41.769 -21.018 1.00 81.04 383 LYS D O 1
ATOM 13400 N N . GLU D 1 355 ? 90.411 -41.948 -20.238 1.00 79.54 384 GLU D N 1
ATOM 13401 C CA . GLU D 1 355 ? 90.774 -42.952 -19.253 1.00 80.79 384 GLU D CA 1
ATOM 13402 C C . GLU D 1 355 ? 90.829 -44.321 -19.922 1.00 81.65 384 GLU D C 1
ATOM 13403 O O . GLU D 1 355 ? 90.021 -44.624 -20.772 1.00 81.80 384 GLU D O 1
ATOM 13409 N N . ASP D 1 356 ? 91.799 -45.142 -19.534 1.00 88.26 385 ASP D N 1
ATOM 13410 C CA . ASP D 1 356 ? 91.893 -46.544 -19.918 1.00 93.52 385 ASP D CA 1
ATOM 13411 C C . ASP D 1 356 ? 90.559 -47.222 -19.602 1.00 95.76 385 ASP D C 1
ATOM 13412 O O . ASP D 1 356 ? 89.930 -46.915 -18.582 1.00 92.56 385 ASP D O 1
ATOM 13417 N N . ALA D 1 357 ? 90.158 -48.166 -20.470 1.00 97.64 386 ALA D N 1
ATOM 13418 C CA . ALA D 1 357 ? 88.822 -48.756 -20.419 1.00 104.27 386 ALA D CA 1
ATOM 13419 C C . ALA D 1 357 ? 88.568 -49.555 -19.133 1.00 96.97 386 ALA D C 1
ATOM 13420 O O . ALA D 1 357 ? 87.455 -49.537 -18.603 1.00 84.83 386 ALA D O 1
ATOM 13422 N N . ASP D 1 358 ? 89.614 -50.249 -18.647 1.00 100.01 387 ASP D N 1
ATOM 13423 C CA . ASP D 1 358 ? 89.565 -51.009 -17.404 1.00 98.10 387 ASP D CA 1
ATOM 13424 C C . ASP D 1 358 ? 89.239 -50.111 -16.208 1.00 96.99 387 ASP D C 1
ATOM 13425 O O . ASP D 1 358 ? 88.722 -50.603 -15.208 1.00 97.81 387 ASP D O 1
ATOM 13430 N N . ASP D 1 359 ? 89.620 -48.821 -16.287 1.00 93.49 388 ASP D N 1
ATOM 13431 C CA . ASP D 1 359 ? 89.705 -47.916 -15.152 1.00 91.46 388 ASP D CA 1
ATOM 13432 C C . ASP D 1 359 ? 88.626 -46.846 -15.185 1.00 87.50 388 ASP D C 1
ATOM 13433 O O . ASP D 1 359 ? 88.472 -46.107 -14.223 1.00 88.41 388 ASP D O 1
ATOM 13438 N N . ARG D 1 360 ? 87.890 -46.768 -16.294 1.00 88.34 389 ARG D N 1
ATOM 13439 C CA . ARG D 1 360 ? 87.162 -45.572 -16.695 1.00 83.61 389 ARG D CA 1
ATOM 13440 C C . ARG D 1 360 ? 86.051 -45.266 -15.711 1.00 77.86 389 ARG D C 1
ATOM 13441 O O . ARG D 1 360 ? 85.290 -46.166 -15.424 1.00 80.47 389 ARG D O 1
ATOM 13449 N N . VAL D 1 361 ? 85.944 -44.020 -15.239 1.00 75.91 390 VAL D N 1
ATOM 13450 C CA . VAL D 1 361 ? 84.728 -43.553 -14.567 1.00 73.62 390 VAL D CA 1
ATOM 13451 C C . VAL D 1 361 ? 83.736 -43.098 -15.658 1.00 74.33 390 VAL D C 1
ATOM 13452 O O . VAL D 1 361 ? 83.948 -42.097 -16.342 1.00 75.42 390 VAL D O 1
ATOM 13456 N N . PRO D 1 362 ? 82.625 -43.831 -15.884 1.00 72.90 391 PRO D N 1
ATOM 13457 C CA . PRO D 1 362 ? 81.702 -43.484 -16.969 1.00 71.38 391 PRO D CA 1
ATOM 13458 C C . PRO D 1 362 ? 81.166 -42.064 -16.785 1.00 69.50 391 PRO D C 1
ATOM 13459 O O . PRO D 1 362 ? 81.021 -41.604 -15.630 1.00 69.87 391 PRO D O 1
ATOM 13463 N N . SER D 1 363 ? 80.893 -41.386 -17.912 1.00 65.50 392 SER D N 1
ATOM 13464 C CA . SER D 1 363 ? 80.209 -40.103 -17.831 1.00 63.85 392 SER D CA 1
ATOM 13465 C C . SER D 1 363 ? 78.736 -40.366 -17.495 1.00 63.26 392 SER D C 1
ATOM 13466 O O . SER D 1 363 ? 78.318 -41.510 -17.442 1.00 62.76 392 SER D O 1
ATOM 13469 N N . ALA D 1 364 ? 77.962 -39.313 -17.223 1.00 61.89 393 ALA D N 1
ATOM 13470 C CA . ALA D 1 364 ? 76.667 -39.429 -16.578 1.00 60.57 393 ALA D CA 1
ATOM 13471 C C . ALA D 1 364 ? 75.593 -40.053 -17.487 1.00 60.24 393 ALA D C 1
ATOM 13472 O O . ALA D 1 364 ? 74.624 -40.610 -16.998 1.00 57.93 393 ALA D O 1
ATOM 13474 N N . SER D 1 365 ? 75.735 -39.910 -18.810 1.00 59.79 394 SER D N 1
ATOM 13475 C CA . SER D 1 365 ? 74.801 -40.455 -19.765 1.00 57.15 394 SER D CA 1
ATOM 13476 C C . SER D 1 365 ? 75.465 -41.547 -20.591 1.00 57.09 394 SER D C 1
ATOM 13477 O O . SER D 1 365 ? 75.163 -41.710 -21.760 1.00 54.20 394 SER D O 1
ATOM 13480 N N . ASP D 1 366 ? 76.354 -42.321 -19.956 1.00 60.27 395 ASP D N 1
ATOM 13481 C CA . ASP D 1 366 ? 76.901 -43.514 -20.580 1.00 63.87 395 ASP D CA 1
ATOM 13482 C C . ASP D 1 366 ? 75.713 -44.367 -21.035 1.00 65.84 395 ASP D C 1
ATOM 13483 O O . ASP D 1 366 ? 74.652 -44.404 -20.375 1.00 61.93 395 ASP D O 1
ATOM 13488 N N . PHE D 1 367 ? 75.903 -45.044 -22.173 1.00 67.15 396 PHE D N 1
ATOM 13489 C CA . PHE D 1 367 ? 74.801 -45.753 -22.787 1.00 66.68 396 PHE D CA 1
ATOM 13490 C C . PHE D 1 367 ? 74.331 -46.904 -21.890 1.00 70.25 396 PHE D C 1
ATOM 13491 O O . PHE D 1 367 ? 73.253 -47.399 -22.112 1.00 67.14 396 PHE D O 1
ATOM 13499 N N . SER D 1 368 ? 75.107 -47.325 -20.876 1.00 74.46 397 SER D N 1
ATOM 13500 C CA . SER D 1 368 ? 74.661 -48.363 -19.964 1.00 73.13 397 SER D CA 1
ATOM 13501 C C . SER D 1 368 ? 73.431 -47.913 -19.162 1.00 75.16 397 SER D C 1
ATOM 13502 O O . SER D 1 368 ? 72.602 -48.746 -18.817 1.00 83.80 397 SER D O 1
ATOM 13505 N N . GLU D 1 369 ? 73.286 -46.614 -18.877 1.00 72.76 398 GLU D N 1
ATOM 13506 C CA . GLU D 1 369 ? 72.047 -46.063 -18.346 1.00 74.48 398 GLU D CA 1
ATOM 13507 C C . GLU D 1 369 ? 71.178 -45.503 -19.484 1.00 73.38 398 GLU D C 1
ATOM 13508 O O . GLU D 1 369 ? 69.941 -45.682 -19.493 1.00 79.10 398 GLU D O 1
ATOM 13514 N N . ALA D 1 370 ? 71.784 -44.736 -20.405 1.00 65.96 399 ALA D N 1
ATOM 13515 C CA . ALA D 1 370 ? 70.982 -43.948 -21.325 1.00 60.62 399 ALA D CA 1
ATOM 13516 C C . ALA D 1 370 ? 70.245 -44.861 -22.307 1.00 56.87 399 ALA D C 1
ATOM 13517 O O . ALA D 1 370 ? 69.187 -44.469 -22.795 1.00 54.24 399 ALA D O 1
ATOM 13519 N N . GLY D 1 371 ? 70.821 -46.033 -22.618 1.00 56.86 400 GLY D N 1
ATOM 13520 C CA . GLY D 1 371 ? 70.232 -46.976 -23.553 1.00 58.69 400 GLY D CA 1
ATOM 13521 C C . GLY D 1 371 ? 68.843 -47.431 -23.084 1.00 58.90 400 GLY D C 1
ATOM 13522 O O . GLY D 1 371 ? 67.839 -47.158 -23.736 1.00 59.19 400 GLY D O 1
ATOM 13523 N N . PRO D 1 372 ? 68.766 -48.110 -21.924 1.00 61.93 401 PRO D N 1
ATOM 13524 C CA . PRO D 1 372 ? 67.500 -48.514 -21.318 1.00 62.32 401 PRO D CA 1
ATOM 13525 C C . PRO D 1 372 ? 66.578 -47.335 -21.037 1.00 61.62 401 PRO D C 1
ATOM 13526 O O . PRO D 1 372 ? 65.380 -47.457 -21.244 1.00 62.76 401 PRO D O 1
ATOM 13530 N N . PHE D 1 373 ? 67.109 -46.193 -20.590 1.00 57.23 402 PHE D N 1
ATOM 13531 C CA . PHE D 1 373 ? 66.274 -45.012 -20.418 1.00 55.76 402 PHE D CA 1
ATOM 13532 C C . PHE D 1 373 ? 65.626 -44.616 -21.744 1.00 59.48 402 PHE D C 1
ATOM 13533 O O . PHE D 1 373 ? 64.421 -44.338 -21.784 1.00 64.09 402 PHE D O 1
ATOM 13541 N N . ASN D 1 374 ? 66.395 -44.578 -22.846 1.00 59.10 403 ASN D N 1
ATOM 13542 C CA . ASN D 1 374 ? 65.809 -44.110 -24.099 1.00 56.07 403 ASN D CA 1
ATOM 13543 C C . ASN D 1 374 ? 64.757 -45.114 -24.603 1.00 55.31 403 ASN D C 1
ATOM 13544 O O . ASN D 1 374 ? 63.776 -44.727 -25.219 1.00 53.61 403 ASN D O 1
ATOM 13549 N N . GLU D 1 375 ? 64.951 -46.387 -24.311 1.00 55.87 404 GLU D N 1
ATOM 13550 C CA . GLU D 1 375 ? 63.929 -47.376 -24.617 1.00 61.14 404 GLU D CA 1
ATOM 13551 C C . GLU D 1 375 ? 62.595 -47.066 -23.937 1.00 62.87 404 GLU D C 1
ATOM 13552 O O . GLU D 1 375 ? 61.545 -47.261 -24.535 1.00 64.78 404 GLU D O 1
ATOM 13558 N N . MET D 1 376 ? 62.592 -46.590 -22.703 1.00 63.60 405 MET D N 1
ATOM 13559 C CA . MET D 1 376 ? 61.332 -46.189 -22.098 1.00 63.78 405 MET D CA 1
ATOM 13560 C C . MET D 1 376 ? 60.738 -45.024 -22.905 1.00 61.20 405 MET D C 1
ATOM 13561 O O . MET D 1 376 ? 59.560 -45.048 -23.241 1.00 61.85 405 MET D O 1
ATOM 13566 N N . VAL D 1 377 ? 61.530 -44.013 -23.236 1.00 59.18 406 VAL D N 1
ATOM 13567 C CA . VAL D 1 377 ? 61.019 -42.826 -23.909 1.00 60.32 406 VAL D CA 1
ATOM 13568 C C . VAL D 1 377 ? 60.348 -43.155 -25.247 1.00 62.06 406 VAL D C 1
ATOM 13569 O O . VAL D 1 377 ? 59.257 -42.668 -25.587 1.00 66.23 406 VAL D O 1
ATOM 13573 N N . VAL D 1 378 ? 61.031 -43.987 -26.013 1.00 59.79 407 VAL D N 1
ATOM 13574 C CA . VAL D 1 378 ? 60.653 -44.313 -27.372 1.00 60.74 407 VAL D CA 1
ATOM 13575 C C . VAL D 1 378 ? 59.471 -45.295 -27.385 1.00 60.90 407 VAL D C 1
ATOM 13576 O O . VAL D 1 378 ? 58.653 -45.314 -28.290 1.00 61.56 407 VAL D O 1
ATOM 13580 N N . MET D 1 379 ? 59.291 -46.037 -26.299 1.00 64.53 408 MET D N 1
ATOM 13581 C CA . MET D 1 379 ? 58.121 -46.876 -26.088 1.00 63.18 408 MET D CA 1
ATOM 13582 C C . MET D 1 379 ? 56.857 -46.039 -25.880 1.00 60.32 408 MET D C 1
ATOM 13583 O O . MET D 1 379 ? 55.756 -46.445 -26.235 1.00 59.82 408 MET D O 1
ATOM 13588 N N . GLY D 1 380 ? 57.006 -44.831 -25.367 1.00 59.53 409 GLY D N 1
ATOM 13589 C CA . GLY D 1 380 ? 55.872 -43.930 -25.301 1.00 59.88 409 GLY D CA 1
ATOM 13590 C C . GLY D 1 380 ? 55.273 -43.665 -26.686 1.00 63.78 409 GLY D C 1
ATOM 13591 O O . GLY D 1 380 ? 54.049 -43.512 -26.858 1.00 62.80 409 GLY D O 1
ATOM 13592 N N . VAL D 1 381 ? 56.177 -43.490 -27.670 1.00 64.55 410 VAL D N 1
ATOM 13593 C CA . VAL D 1 381 ? 55.767 -43.295 -29.054 1.00 61.64 410 VAL D CA 1
ATOM 13594 C C . VAL D 1 381 ? 54.965 -44.499 -29.552 1.00 53.49 410 VAL D C 1
ATOM 13595 O O . VAL D 1 381 ? 53.928 -44.294 -30.158 1.00 53.63 410 VAL D O 1
ATOM 13599 N N . LEU D 1 382 ? 55.429 -45.714 -29.272 1.00 53.51 411 LEU D N 1
ATOM 13600 C CA . LEU D 1 382 ? 54.697 -46.925 -29.628 1.00 56.49 411 LEU D CA 1
ATOM 13601 C C . LEU D 1 382 ? 53.319 -46.993 -28.999 1.00 53.65 411 LEU D C 1
ATOM 13602 O O . LEU D 1 382 ? 52.369 -47.427 -29.629 1.00 54.71 411 LEU D O 1
ATOM 13607 N N . ALA D 1 383 ? 53.233 -46.731 -27.713 1.00 50.92 412 ALA D N 1
ATOM 13608 C CA . ALA D 1 383 ? 51.949 -46.782 -27.041 1.00 50.24 412 ALA D CA 1
ATOM 13609 C C . ALA D 1 383 ? 50.949 -45.890 -27.760 1.00 49.65 412 ALA D C 1
ATOM 13610 O O . ALA D 1 383 ? 49.785 -46.199 -27.878 1.00 50.82 412 ALA D O 1
ATOM 13612 N N . VAL D 1 384 ? 51.357 -44.695 -28.124 1.00 48.99 413 VAL D N 1
ATOM 13613 C CA . VAL D 1 384 ? 50.431 -43.774 -28.778 1.00 48.98 413 VAL D CA 1
ATOM 13614 C C . VAL D 1 384 ? 50.026 -44.340 -30.140 1.00 48.02 413 VAL D C 1
ATOM 13615 O O . VAL D 1 384 ? 48.814 -44.299 -30.474 1.00 48.16 413 VAL D O 1
ATOM 13619 N N . ARG D 1 385 ? 50.988 -44.933 -30.883 1.00 46.89 414 ARG D N 1
ATOM 13620 C CA . ARG D 1 385 ? 50.678 -45.353 -32.252 1.00 47.92 414 ARG D CA 1
ATOM 13621 C C . ARG D 1 385 ? 49.839 -46.635 -32.263 1.00 47.09 414 ARG D C 1
ATOM 13622 O O . ARG D 1 385 ? 49.311 -46.978 -33.318 1.00 46.83 414 ARG D O 1
ATOM 13630 N N . LEU D 1 386 ? 49.747 -47.324 -31.104 1.00 46.10 415 LEU D N 1
ATOM 13631 C CA . LEU D 1 386 ? 49.005 -48.571 -30.968 1.00 46.28 415 LEU D CA 1
ATOM 13632 C C . LEU D 1 386 ? 47.693 -48.392 -30.213 1.00 46.30 415 LEU D C 1
ATOM 13633 O O . LEU D 1 386 ? 47.030 -49.367 -29.944 1.00 47.30 415 LEU D O 1
ATOM 13638 N N . GLN D 1 387 ? 47.268 -47.162 -29.991 1.00 45.89 416 GLN D N 1
ATOM 13639 C CA . GLN D 1 387 ? 46.124 -46.916 -29.151 1.00 45.50 416 GLN D CA 1
ATOM 13640 C C . GLN D 1 387 ? 44.861 -47.569 -29.685 1.00 46.18 416 GLN D C 1
ATOM 13641 O O . GLN D 1 387 ? 43.987 -47.864 -28.892 1.00 45.96 416 GLN D O 1
ATOM 13647 N N . ASN D 1 388 ? 44.704 -47.771 -30.993 1.00 47.24 417 ASN D N 1
ATOM 13648 C CA . ASN D 1 388 ? 43.458 -48.320 -31.519 1.00 46.02 417 ASN D CA 1
ATOM 13649 C C . ASN D 1 388 ? 43.274 -49.770 -31.133 1.00 46.87 417 ASN D C 1
ATOM 13650 O O . ASN D 1 388 ? 42.177 -50.274 -31.326 1.00 47.54 417 ASN D O 1
ATOM 13655 N N . LEU D 1 389 ? 44.315 -50.457 -30.655 1.00 46.94 418 LEU D N 1
ATOM 13656 C CA . LEU D 1 389 ? 44.145 -51.805 -30.152 1.00 48.00 418 LEU D CA 1
ATOM 13657 C C . LEU D 1 389 ? 43.314 -51.835 -28.859 1.00 47.65 418 LEU D C 1
ATOM 13658 O O . LEU D 1 389 ? 42.951 -52.906 -28.422 1.00 47.95 418 LEU D O 1
ATOM 13663 N N . ASN D 1 390 ? 43.103 -50.700 -28.167 1.00 46.93 419 ASN D N 1
ATOM 13664 C CA . ASN D 1 390 ? 42.206 -50.658 -27.022 1.00 47.74 419 ASN D CA 1
ATOM 13665 C C . ASN D 1 390 ? 42.658 -51.615 -25.936 1.00 47.91 419 ASN D C 1
ATOM 13666 O O . ASN D 1 390 ? 41.855 -52.424 -25.454 1.00 48.85 419 ASN D O 1
ATOM 13671 N N . ARG D 1 391 ? 43.933 -51.559 -25.581 1.00 48.28 420 ARG D N 1
ATOM 13672 C CA . ARG D 1 391 ? 44.428 -52.427 -24.535 1.00 50.29 420 ARG D CA 1
ATOM 13673 C C . ARG D 1 391 ? 45.637 -51.805 -23.854 1.00 51.41 420 ARG D C 1
ATOM 13674 O O . ARG D 1 391 ? 46.350 -50.998 -24.446 1.00 52.91 420 ARG D O 1
ATOM 13682 N N . GLU D 1 392 ? 45.815 -52.163 -22.574 1.00 50.38 421 GLU D N 1
ATOM 13683 C CA . GLU D 1 392 ? 47.051 -51.964 -21.875 1.00 50.12 421 GLU D CA 1
ATOM 13684 C C . GLU D 1 392 ? 48.061 -52.889 -22.509 1.00 48.79 421 GLU D C 1
ATOM 13685 O O . GLU D 1 392 ? 47.805 -54.064 -22.521 1.00 50.33 421 GLU D O 1
ATOM 13691 N N . LEU D 1 393 ? 49.176 -52.396 -23.066 1.00 48.26 422 LEU D N 1
ATOM 13692 C CA . LEU D 1 393 ? 50.154 -53.271 -23.708 1.00 47.54 422 LEU D CA 1
ATOM 13693 C C . LEU D 1 393 ? 51.126 -53.788 -22.663 1.00 46.59 422 LEU D C 1
ATOM 13694 O O . LEU D 1 393 ? 51.542 -53.046 -21.796 1.00 46.63 422 LEU D O 1
ATOM 13699 N N . LEU D 1 394 ? 51.473 -55.067 -22.765 1.00 46.83 423 LEU D N 1
ATOM 13700 C CA . LEU D 1 394 ? 52.373 -55.710 -21.834 1.00 46.41 423 LEU D CA 1
ATOM 13701 C C . LEU D 1 394 ? 53.684 -55.861 -22.570 1.00 46.39 423 LEU D C 1
ATOM 13702 O O . LEU D 1 394 ? 53.725 -56.430 -23.658 1.00 46.48 423 LEU D O 1
ATOM 13707 N N . TRP D 1 395 ? 54.724 -55.338 -21.960 1.00 47.14 424 TRP D N 1
ATOM 13708 C CA . TRP D 1 395 ? 56.050 -55.291 -22.551 1.00 48.35 424 TRP D CA 1
ATOM 13709 C C . TRP D 1 395 ? 56.980 -56.324 -21.934 1.00 49.82 424 TRP D C 1
ATOM 13710 O O . TRP D 1 395 ? 57.094 -56.415 -20.729 1.00 48.71 424 TRP D O 1
ATOM 13721 N N . ASP D 1 396 ? 57.652 -57.060 -22.794 1.00 53.12 425 ASP D N 1
ATOM 13722 C CA . ASP D 1 396 ? 58.744 -57.910 -22.385 1.00 57.17 425 ASP D CA 1
ATOM 13723 C C . ASP D 1 396 ? 60.017 -57.245 -22.889 1.00 61.89 425 ASP D C 1
ATOM 13724 O O . ASP D 1 396 ? 60.370 -57.348 -24.072 1.00 69.53 425 ASP D O 1
ATOM 13729 N N . GLY D 1 397 ? 60.689 -56.543 -21.963 1.00 65.26 426 GLY D N 1
ATOM 13730 C CA . GLY D 1 397 ? 61.867 -55.737 -22.248 1.00 63.64 426 GLY D CA 1
ATOM 13731 C C . GLY D 1 397 ? 63.029 -56.594 -22.720 1.00 64.79 426 GLY D C 1
ATOM 13732 O O . GLY D 1 397 ? 63.654 -56.294 -23.732 1.00 66.91 426 GLY D O 1
ATOM 13733 N N . PRO D 1 398 ? 63.369 -57.675 -21.994 1.00 67.56 427 PRO D N 1
ATOM 13734 C CA . PRO D 1 398 ? 64.480 -58.528 -22.415 1.00 66.70 427 PRO D CA 1
ATOM 13735 C C . PRO D 1 398 ? 64.376 -58.950 -23.874 1.00 63.38 427 PRO D C 1
ATOM 13736 O O . PRO D 1 398 ? 65.370 -58.796 -24.557 1.00 64.05 427 PRO D O 1
ATOM 13740 N N . ASN D 1 399 ? 63.189 -59.323 -24.366 1.00 60.65 428 ASN D N 1
ATOM 13741 C CA . ASN D 1 399 ? 63.008 -59.765 -25.743 1.00 61.40 428 ASN D CA 1
ATOM 13742 C C . ASN D 1 399 ? 62.465 -58.682 -26.684 1.00 61.91 428 ASN D C 1
ATOM 13743 O O . ASN D 1 399 ? 62.093 -58.982 -27.815 1.00 63.10 428 ASN D O 1
ATOM 13748 N N . MET D 1 400 ? 62.341 -57.435 -26.232 1.00 61.05 429 MET D N 1
ATOM 13749 C CA . MET D 1 400 ? 61.914 -56.346 -27.108 1.00 61.67 429 MET D CA 1
ATOM 13750 C C . MET D 1 400 ? 60.633 -56.660 -27.870 1.00 62.40 429 MET D C 1
ATOM 13751 O O . MET D 1 400 ? 60.545 -56.377 -29.056 1.00 69.11 429 MET D O 1
ATOM 13756 N N . ARG D 1 401 ? 59.607 -57.158 -27.189 1.00 62.19 430 ARG D N 1
ATOM 13757 C CA . ARG D 1 401 ? 58.321 -57.372 -27.833 1.00 59.41 430 ARG D CA 1
ATOM 13758 C C . ARG D 1 401 ? 57.191 -57.193 -26.831 1.00 55.48 430 ARG D C 1
ATOM 13759 O O . ARG D 1 401 ? 57.332 -57.416 -25.629 1.00 53.83 430 ARG D O 1
ATOM 13767 N N . PHE D 1 402 ? 56.060 -56.775 -27.375 1.00 53.72 431 PHE D N 1
ATOM 13768 C CA . PHE D 1 402 ? 54.802 -56.823 -26.672 1.00 52.80 431 PHE D CA 1
ATOM 13769 C C . PHE D 1 402 ? 54.281 -58.248 -26.693 1.00 52.68 431 PHE D C 1
ATOM 13770 O O . PHE D 1 402 ? 54.450 -58.948 -27.677 1.00 53.28 431 PHE D O 1
ATOM 13778 N N . THR D 1 403 ? 53.643 -58.670 -25.599 1.00 52.19 432 THR D N 1
ATOM 13779 C CA . THR D 1 403 ? 53.245 -60.056 -25.447 1.00 52.31 432 THR D CA 1
ATOM 13780 C C . THR D 1 403 ? 51.760 -60.223 -25.659 1.00 53.35 432 THR D C 1
ATOM 13781 O O . THR D 1 403 ? 51.282 -61.344 -25.691 1.00 55.18 432 THR D O 1
ATOM 13785 N N . ASN D 1 404 ? 50.961 -59.149 -25.747 1.00 52.93 433 ASN D N 1
ATOM 13786 C CA . ASN D 1 404 ? 49.519 -59.349 -25.790 1.00 52.55 433 ASN D CA 1
ATOM 13787 C C . ASN D 1 404 ? 48.906 -58.651 -27.006 1.00 52.42 433 ASN D C 1
ATOM 13788 O O . ASN D 1 404 ? 47.801 -58.110 -26.894 1.00 50.99 433 ASN D O 1
ATOM 13793 N N . ILE D 1 405 ? 49.615 -58.612 -28.143 1.00 53.49 434 ILE D N 1
ATOM 13794 C CA . ILE D 1 405 ? 48.967 -58.165 -29.363 1.00 53.75 434 ILE D CA 1
ATOM 13795 C C . ILE D 1 405 ? 48.495 -59.393 -30.083 1.00 55.35 434 ILE D C 1
ATOM 13796 O O . ILE D 1 405 ? 49.345 -60.158 -30.475 1.00 58.49 434 ILE D O 1
ATOM 13801 N N . PRO D 1 406 ? 47.178 -59.599 -30.288 1.00 57.04 435 PRO D N 1
ATOM 13802 C CA . PRO D 1 406 ? 46.682 -60.826 -30.920 1.00 59.39 435 PRO D CA 1
ATOM 13803 C C . PRO D 1 406 ? 47.188 -60.964 -32.355 1.00 62.62 435 PRO D C 1
ATOM 13804 O O . PRO D 1 406 ? 47.358 -59.979 -33.076 1.00 63.82 435 PRO D O 1
ATOM 13808 N N . ASP D 1 407 ? 47.472 -62.208 -32.738 1.00 68.04 436 ASP D N 1
ATOM 13809 C CA . ASP D 1 407 ? 47.982 -62.600 -34.048 1.00 73.76 436 ASP D CA 1
ATOM 13810 C C . ASP D 1 407 ? 47.259 -61.946 -35.224 1.00 71.29 436 ASP D C 1
ATOM 13811 O O . ASP D 1 407 ? 47.856 -61.641 -36.232 1.00 67.35 436 ASP D O 1
ATOM 13816 N N . ASP D 1 408 ? 45.946 -61.796 -35.101 1.00 73.21 437 ASP D N 1
ATOM 13817 C CA . ASP D 1 408 ? 45.087 -61.450 -36.219 1.00 72.07 437 ASP D CA 1
ATOM 13818 C C . ASP D 1 408 ? 44.588 -60.004 -36.145 1.00 68.12 437 ASP D C 1
ATOM 13819 O O . ASP D 1 408 ? 43.848 -59.597 -37.024 1.00 72.48 437 ASP D O 1
ATOM 1382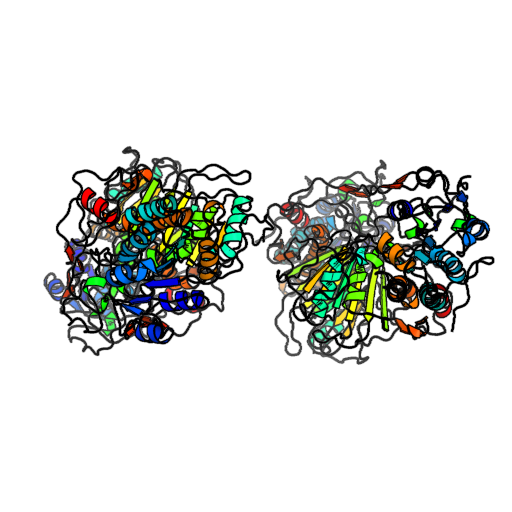4 N N . ALA D 1 409 ? 44.944 -59.244 -35.102 1.00 64.51 438 ALA D N 1
ATOM 13825 C CA . ALA D 1 409 ? 44.524 -57.854 -35.007 1.00 61.96 438 ALA D CA 1
ATOM 13826 C C . ALA D 1 409 ? 45.140 -57.073 -36.162 1.00 60.89 438 ALA D C 1
ATOM 13827 O O . ALA D 1 409 ? 46.254 -57.379 -36.612 1.00 58.00 438 ALA D O 1
ATOM 13829 N N . THR D 1 410 ? 44.420 -56.041 -36.598 1.00 60.26 439 THR D N 1
ATOM 13830 C CA . THR D 1 410 ? 44.949 -55.162 -37.613 1.00 61.04 439 THR D CA 1
ATOM 13831 C C . THR D 1 410 ? 44.954 -53.743 -37.092 1.00 60.00 439 THR D C 1
ATOM 13832 O O . THR D 1 410 ? 44.259 -53.436 -36.153 1.00 57.57 439 THR D O 1
ATOM 13836 N N . ILE D 1 411 ? 45.817 -52.908 -37.657 1.00 61.64 440 ILE D N 1
ATOM 13837 C CA . ILE D 1 411 ? 45.819 -51.505 -37.296 1.00 61.88 440 ILE D CA 1
ATOM 13838 C C . ILE D 1 411 ? 45.831 -50.702 -38.589 1.00 62.06 440 ILE D C 1
ATOM 13839 O O . ILE D 1 411 ? 46.484 -51.070 -39.568 1.00 62.13 440 ILE D O 1
ATOM 13844 N N . SER D 1 412 ? 45.033 -49.641 -38.587 1.00 61.48 441 SER D N 1
ATOM 13845 C CA . SER D 1 412 ? 45.229 -48.554 -39.514 1.00 60.30 441 SER D CA 1
ATOM 13846 C C . SER D 1 412 ? 45.184 -47.211 -38.806 1.00 56.48 441 SER D C 1
ATOM 13847 O O . SER D 1 412 ? 44.906 -47.084 -37.609 1.00 53.72 441 SER D O 1
ATOM 13850 N N . ALA D 1 413 ? 45.629 -46.200 -39.555 1.00 56.84 442 ALA D N 1
ATOM 13851 C CA . ALA D 1 413 ? 45.771 -44.848 -39.039 1.00 53.59 442 ALA D CA 1
ATOM 13852 C C . ALA D 1 413 ? 45.060 -43.903 -40.001 1.00 53.11 442 ALA D C 1
ATOM 13853 O O . ALA D 1 413 ? 44.924 -44.214 -41.188 1.00 52.75 442 ALA D O 1
ATOM 13855 N N . VAL D 1 414 ? 44.650 -42.744 -39.487 1.00 52.07 443 VAL D N 1
ATOM 13856 C CA . VAL D 1 414 ? 44.033 -41.733 -40.323 1.00 53.90 443 VAL D CA 1
ATOM 13857 C C . VAL D 1 414 ? 45.068 -41.101 -41.245 1.00 55.31 443 VAL D C 1
ATOM 13858 O O . VAL D 1 414 ? 46.153 -40.753 -40.799 1.00 55.09 443 VAL D O 1
ATOM 13862 N N . ILE D 1 415 ? 44.716 -40.962 -42.523 1.00 58.42 444 ILE D N 1
ATOM 13863 C CA . ILE D 1 415 ? 45.466 -40.156 -43.484 1.00 61.58 444 ILE D CA 1
ATOM 13864 C C . ILE D 1 415 ? 44.952 -38.706 -43.495 1.00 64.30 444 ILE D C 1
ATOM 13865 O O . ILE D 1 415 ? 45.727 -37.776 -43.415 1.00 65.14 444 ILE D O 1
ATOM 13870 N N . LYS D 1 416 ? 43.648 -38.469 -43.598 1.00 69.76 445 LYS D N 1
ATOM 13871 C CA . LYS D 1 416 ? 43.118 -37.115 -43.467 1.00 77.28 445 LYS D CA 1
ATOM 13872 C C . LYS D 1 416 ? 41.651 -37.175 -43.046 1.00 79.62 445 LYS D C 1
ATOM 13873 O O . LYS D 1 416 ? 40.965 -38.186 -43.234 1.00 82.54 445 LYS D O 1
ATOM 13879 N N . ASP D 1 417 ? 41.182 -36.087 -42.429 1.00 77.89 446 ASP D N 1
ATOM 13880 C CA . ASP D 1 417 ? 39.925 -36.106 -41.718 1.00 81.41 446 ASP D CA 1
ATOM 13881 C C . ASP D 1 417 ? 38.755 -35.853 -42.682 1.00 89.19 446 ASP D C 1
ATOM 13882 O O . ASP D 1 417 ? 38.859 -34.991 -43.557 1.00 87.01 446 ASP D O 1
ATOM 13887 N N . GLY D 1 418 ? 37.657 -36.640 -42.565 1.00 83.88 447 GLY D N 1
ATOM 13888 C CA . GLY D 1 418 ? 36.375 -36.338 -43.219 1.00 81.33 447 GLY D CA 1
ATOM 13889 C C . GLY D 1 418 ? 35.115 -36.700 -42.383 1.00 81.34 447 GLY D C 1
ATOM 13890 O O . GLY D 1 418 ? 35.197 -37.539 -41.496 1.00 81.55 447 GLY D O 1
ATOM 13891 N N . PHE D 1 419 ? 33.922 -36.091 -42.640 1.00 76.00 448 PHE D N 1
ATOM 13892 C CA . PHE D 1 419 ? 32.644 -36.416 -41.993 1.00 73.63 448 PHE D CA 1
ATOM 13893 C C . PHE D 1 419 ? 31.497 -35.600 -42.633 1.00 75.42 448 PHE D C 1
ATOM 13894 O O . PHE D 1 419 ? 31.686 -34.716 -43.467 1.00 70.71 448 PHE D O 1
ATOM 13902 N N . HIS D 1 420 ? 30.239 -35.959 -42.320 1.00 80.63 449 HIS D N 1
ATOM 13903 C CA . HIS D 1 420 ? 29.073 -35.281 -42.874 1.00 80.59 449 HIS D CA 1
ATOM 13904 C C . HIS D 1 420 ? 27.935 -35.306 -41.842 1.00 75.24 449 HIS D C 1
ATOM 13905 O O . HIS D 1 420 ? 28.005 -36.053 -40.859 1.00 72.30 449 HIS D O 1
ATOM 13912 N N . ILE D 1 421 ? 26.967 -34.384 -42.008 1.00 73.17 450 ILE D N 1
ATOM 13913 C CA . ILE D 1 421 ? 26.007 -33.990 -40.977 1.00 72.04 450 ILE D CA 1
ATOM 13914 C C . ILE D 1 421 ? 24.586 -34.195 -41.514 1.00 71.60 450 ILE D C 1
ATOM 13915 O O . ILE D 1 421 ? 24.255 -33.711 -42.586 1.00 68.74 450 ILE D O 1
ATOM 13920 N N . LYS D 1 422 ? 23.733 -34.927 -40.775 1.00 73.57 451 LYS D N 1
ATOM 13921 C CA . LYS D 1 422 ? 22.300 -35.056 -41.070 1.00 74.77 451 LYS D CA 1
ATOM 13922 C C . LYS D 1 422 ? 21.546 -34.758 -39.758 1.00 78.36 451 LYS D C 1
ATOM 13923 O O . LYS D 1 422 ? 21.655 -35.478 -38.759 1.00 76.97 451 LYS D O 1
ATOM 13925 N N . ASP D 1 423 ? 20.740 -33.682 -39.763 1.00 81.30 452 ASP D N 1
ATOM 13926 C CA . ASP D 1 423 ? 19.902 -33.285 -38.632 1.00 79.53 452 ASP D CA 1
ATOM 13927 C C . ASP D 1 423 ? 20.801 -33.041 -37.408 1.00 77.45 452 ASP D C 1
ATOM 13928 O O . ASP D 1 423 ? 20.504 -33.517 -36.284 1.00 73.09 452 ASP D O 1
ATOM 13930 N N . GLY D 1 424 ? 21.932 -32.329 -37.672 1.00 73.68 453 GLY D N 1
ATOM 13931 C CA . GLY D 1 424 ? 22.905 -31.908 -36.658 1.00 72.53 453 GLY D CA 1
ATOM 13932 C C . GLY D 1 424 ? 23.878 -32.999 -36.158 1.00 70.41 453 GLY D C 1
ATOM 13933 O O . GLY D 1 424 ? 24.786 -32.719 -35.390 1.00 66.98 453 GLY D O 1
ATOM 13934 N N . HIS D 1 425 ? 23.651 -34.256 -36.574 1.00 75.61 454 HIS D N 1
ATOM 13935 C CA . HIS D 1 425 ? 24.336 -35.433 -36.060 1.00 72.91 454 HIS D CA 1
ATOM 13936 C C . HIS D 1 425 ? 25.497 -35.711 -37.005 1.00 71.59 454 HIS D C 1
ATOM 13937 O O . HIS D 1 425 ? 25.306 -35.884 -38.202 1.00 71.03 454 HIS D O 1
ATOM 13944 N N . PRO D 1 426 ? 26.749 -35.694 -36.518 1.00 73.55 455 PRO D N 1
ATOM 13945 C CA . PRO D 1 426 ? 27.880 -36.028 -37.380 1.00 75.42 455 PRO D CA 1
ATOM 13946 C C . PRO D 1 426 ? 28.025 -37.541 -37.514 1.00 73.73 455 PRO D C 1
ATOM 13947 O O . PRO D 1 426 ? 27.781 -38.281 -36.577 1.00 71.86 455 PRO D O 1
ATOM 13951 N N . THR D 1 427 ? 28.373 -37.967 -38.732 1.00 78.05 456 THR D N 1
ATOM 13952 C CA . THR D 1 427 ? 28.737 -39.324 -39.091 1.00 78.95 456 THR D CA 1
ATOM 13953 C C . THR D 1 427 ? 30.144 -39.268 -39.647 1.00 78.97 456 THR D C 1
ATOM 13954 O O . THR D 1 427 ? 30.347 -38.509 -40.589 1.00 78.75 456 THR D O 1
ATOM 13958 N N . PHE D 1 428 ? 31.073 -40.051 -39.082 1.00 81.96 457 PHE D N 1
ATOM 13959 C CA . PHE D 1 428 ? 32.485 -40.022 -39.461 1.00 81.12 457 PHE D CA 1
ATOM 13960 C C . PHE D 1 428 ? 32.824 -40.691 -40.809 1.00 80.79 457 PHE D C 1
ATOM 13961 O O . PHE D 1 428 ? 32.193 -41.650 -41.241 1.00 72.53 457 PHE D O 1
ATOM 13969 N N . ASP D 1 429 ? 33.872 -40.201 -41.482 1.00 83.73 458 ASP D N 1
ATOM 13970 C CA . ASP D 1 429 ? 34.121 -40.560 -42.869 1.00 81.87 458 ASP D CA 1
ATOM 13971 C C . ASP D 1 429 ? 35.510 -40.082 -43.312 1.00 81.35 458 ASP D C 1
ATOM 13972 O O . ASP D 1 429 ? 35.632 -39.265 -44.246 1.00 84.86 458 ASP D O 1
ATOM 13977 N N . LYS D 1 430 ? 36.552 -40.608 -42.651 1.00 77.70 459 LYS D N 1
ATOM 13978 C CA . LYS D 1 430 ? 37.914 -40.069 -42.767 1.00 77.66 459 LYS D CA 1
ATOM 13979 C C . LYS D 1 430 ? 38.642 -40.953 -43.773 1.00 72.39 459 LYS D C 1
ATOM 13980 O O . LYS D 1 430 ? 38.125 -42.030 -44.016 1.00 71.14 459 LYS D O 1
ATOM 13986 N N . THR D 1 431 ? 39.776 -40.564 -44.363 1.00 69.28 460 THR D N 1
ATOM 13987 C CA . THR D 1 431 ? 40.509 -41.579 -45.104 1.00 68.24 460 THR D CA 1
ATOM 13988 C C . THR D 1 431 ? 41.446 -42.279 -44.115 1.00 62.16 460 THR D C 1
ATOM 13989 O O . THR D 1 431 ? 41.966 -41.647 -43.226 1.00 61.12 460 THR D O 1
ATOM 13993 N N . TRP D 1 432 ? 41.544 -43.602 -44.220 1.00 60.66 461 TRP D N 1
ATOM 13994 C CA . TRP D 1 432 ? 42.348 -44.475 -43.390 1.00 59.68 461 TRP D CA 1
ATOM 13995 C C . TRP D 1 432 ? 43.388 -45.212 -44.242 1.00 59.40 461 TRP D C 1
ATOM 13996 O O . TRP D 1 432 ? 43.171 -45.434 -45.410 1.00 60.06 461 TRP D O 1
ATOM 14007 N N . THR D 1 433 ? 44.513 -45.621 -43.669 1.00 58.54 462 THR D N 1
ATOM 14008 C CA . THR D 1 433 ? 45.397 -46.535 -44.372 1.00 59.71 462 THR D CA 1
ATOM 14009 C C . THR D 1 433 ? 44.722 -47.895 -44.520 1.00 61.35 462 THR D C 1
ATOM 14010 O O . THR D 1 433 ? 43.875 -48.245 -43.728 1.00 59.59 462 THR D O 1
ATOM 14014 N N . ASP D 1 434 ? 45.169 -48.676 -45.494 1.00 65.21 463 ASP D N 1
ATOM 14015 C CA . ASP D 1 434 ? 44.784 -50.072 -45.613 1.00 67.43 463 ASP D CA 1
ATOM 14016 C C . ASP D 1 434 ? 45.263 -50.810 -44.374 1.00 66.53 463 ASP D C 1
ATOM 14017 O O . ASP D 1 434 ? 46.461 -50.755 -44.073 1.00 67.07 463 ASP D O 1
ATOM 14022 N N . PRO D 1 435 ? 44.400 -51.580 -43.677 1.00 64.80 464 PRO D N 1
ATOM 14023 C CA . PRO D 1 435 ? 44.815 -52.238 -42.436 1.00 62.60 464 PRO D CA 1
ATOM 14024 C C . PRO D 1 435 ? 46.015 -53.150 -42.686 1.00 61.70 464 PRO D C 1
ATOM 14025 O O . PRO D 1 435 ? 46.055 -53.846 -43.680 1.00 62.12 464 PRO D O 1
ATOM 14029 N N . VAL D 1 436 ? 47.009 -53.100 -41.801 1.00 61.27 465 VAL D N 1
ATOM 14030 C CA . VAL D 1 436 ? 48.120 -54.033 -41.821 1.00 63.03 465 VAL D CA 1
ATOM 14031 C C . VAL D 1 436 ? 48.073 -54.811 -40.512 1.00 64.92 465 VAL D C 1
ATOM 14032 O O . VAL D 1 436 ? 47.347 -54.482 -39.569 1.00 65.87 465 VAL D O 1
ATOM 14036 N N . ASN D 1 437 ? 48.824 -55.904 -40.487 1.00 64.93 466 ASN D N 1
ATOM 14037 C CA . ASN D 1 437 ? 48.836 -56.795 -39.353 1.00 62.96 466 ASN D CA 1
ATOM 14038 C C . ASN D 1 437 ? 49.458 -56.042 -38.178 1.00 61.84 466 ASN D C 1
ATOM 14039 O O . ASN D 1 437 ? 50.520 -55.449 -38.309 1.00 61.48 466 ASN D O 1
ATOM 14044 N N . ALA D 1 438 ? 48.825 -56.073 -37.002 1.00 60.67 467 ALA D N 1
ATOM 14045 C CA . ALA D 1 438 ? 49.248 -55.220 -35.900 1.00 58.55 467 ALA D CA 1
ATOM 14046 C C . ALA D 1 438 ? 50.542 -55.707 -35.287 1.00 56.49 467 ALA D C 1
ATOM 14047 O O . ALA D 1 438 ? 51.335 -54.868 -34.884 1.00 52.79 467 ALA D O 1
ATOM 14049 N N . GLN D 1 439 ? 50.728 -57.031 -35.173 1.00 58.60 468 GLN D N 1
ATOM 14050 C CA . GLN D 1 439 ? 51.984 -57.533 -34.656 1.00 61.25 468 GLN D CA 1
ATOM 14051 C C . GLN D 1 439 ? 53.124 -57.095 -35.557 1.00 62.62 468 GLN D C 1
ATOM 14052 O O . GLN D 1 439 ? 54.120 -56.592 -35.065 1.00 62.10 468 GLN D O 1
ATOM 14058 N N . GLN D 1 440 ? 52.992 -57.273 -36.869 1.00 64.25 469 GLN D N 1
ATOM 14059 C CA . GLN D 1 440 ? 54.065 -56.847 -37.749 1.00 64.64 469 GLN D CA 1
ATOM 14060 C C . GLN D 1 440 ? 54.237 -55.335 -37.704 1.00 63.05 469 GLN D C 1
ATOM 14061 O O . GLN D 1 440 ? 55.351 -54.877 -37.845 1.00 64.89 469 GLN D O 1
ATOM 14067 N N . PHE D 1 441 ? 53.174 -54.549 -37.570 1.00 60.74 470 PHE D N 1
ATOM 14068 C CA . PHE D 1 441 ? 53.360 -53.108 -37.473 1.00 59.34 470 PHE D CA 1
ATOM 14069 C C . PHE D 1 441 ? 54.134 -52.753 -36.202 1.00 61.52 470 PHE D C 1
ATOM 14070 O O . PHE D 1 441 ? 55.050 -51.936 -36.221 1.00 65.53 470 PHE D O 1
ATOM 14078 N N . ALA D 1 442 ? 53.819 -53.421 -35.091 1.00 62.21 471 ALA D N 1
ATOM 14079 C CA . ALA D 1 442 ? 54.495 -53.146 -33.817 1.00 61.10 471 ALA D CA 1
ATOM 14080 C C . ALA D 1 442 ? 55.977 -53.540 -33.901 1.00 58.84 471 ALA D C 1
ATOM 14081 O O . ALA D 1 442 ? 56.849 -52.760 -33.554 1.00 58.82 471 ALA D O 1
ATOM 14083 N N . GLN D 1 443 ? 56.234 -54.733 -34.426 1.00 60.45 472 GLN D N 1
ATOM 14084 C CA . GLN D 1 443 ? 57.576 -55.275 -34.579 1.00 62.29 472 GLN D CA 1
ATOM 14085 C C . GLN D 1 443 ? 58.420 -54.324 -35.388 1.00 64.86 472 GLN D C 1
ATOM 14086 O O . GLN D 1 443 ? 59.592 -54.173 -35.068 1.00 65.55 472 GLN D O 1
ATOM 14092 N N . GLU D 1 444 ? 57.817 -53.722 -36.427 1.00 67.87 473 GLU D N 1
ATOM 14093 C CA . GLU D 1 444 ? 58.504 -52.864 -37.380 1.00 70.72 473 GLU D CA 1
ATOM 14094 C C . GLU D 1 444 ? 58.808 -51.520 -36.728 1.00 68.46 473 GLU D C 1
ATOM 14095 O O . GLU D 1 444 ? 59.835 -50.930 -37.026 1.00 70.77 473 GLU D O 1
ATOM 14101 N N . LEU D 1 445 ? 57.937 -51.016 -35.853 1.00 68.08 474 LEU D N 1
ATOM 14102 C CA . LEU D 1 445 ? 58.283 -49.820 -35.103 1.00 65.02 474 LEU D CA 1
ATOM 14103 C C . LEU D 1 445 ? 59.354 -50.075 -34.053 1.00 63.58 474 LEU D C 1
ATOM 14104 O O . LEU D 1 445 ? 60.069 -49.142 -33.748 1.00 67.81 474 LEU D O 1
ATOM 14109 N N . ILE D 1 446 ? 59.376 -51.246 -33.416 1.00 63.67 475 ILE D N 1
ATOM 14110 C CA . ILE D 1 446 ? 60.418 -51.628 -32.478 1.00 62.75 475 ILE D CA 1
ATOM 14111 C C . ILE D 1 446 ? 61.737 -51.785 -33.228 1.00 62.83 475 ILE D C 1
ATOM 14112 O O . ILE D 1 446 ? 62.738 -51.339 -32.727 1.00 62.17 475 ILE D O 1
ATOM 14117 N N . LYS D 1 447 ? 61.733 -52.433 -34.395 1.00 64.20 476 LYS D N 1
ATOM 14118 C CA . LYS D 1 447 ? 62.936 -52.636 -35.201 1.00 67.96 476 LYS D CA 1
ATOM 14119 C C . LYS D 1 447 ? 62.662 -52.369 -36.688 1.00 67.82 476 LYS D C 1
ATOM 14120 O O . LYS D 1 447 ? 62.027 -53.180 -37.352 1.00 69.98 476 LYS D O 1
ATOM 14126 N N . HIS D 1 448 ? 63.122 -51.225 -37.221 1.00 66.53 477 HIS D N 1
ATOM 14127 C CA . HIS D 1 448 ? 62.777 -50.846 -38.575 1.00 66.64 477 HIS D CA 1
ATOM 14128 C C . HIS D 1 448 ? 63.493 -51.758 -39.563 1.00 67.91 477 HIS D C 1
ATOM 14129 O O . HIS D 1 448 ? 64.624 -52.137 -39.310 1.00 68.72 477 HIS D O 1
ATOM 14136 N N . THR D 1 449 ? 62.854 -52.067 -40.692 1.00 70.24 478 THR D N 1
ATOM 14137 C CA . THR D 1 449 ? 63.601 -52.625 -41.815 1.00 72.58 478 THR D CA 1
ATOM 14138 C C . THR D 1 449 ? 64.177 -51.459 -42.586 1.00 74.83 478 THR D C 1
ATOM 14139 O O . THR D 1 449 ? 63.434 -50.666 -43.153 1.00 73.45 478 THR D O 1
ATOM 14143 N N . TYR D 1 450 ? 65.505 -51.362 -42.575 1.00 77.27 479 TYR D N 1
ATOM 14144 C CA . TYR D 1 450 ? 66.170 -50.245 -43.210 1.00 77.47 479 TYR D CA 1
ATOM 14145 C C . TYR D 1 450 ? 65.972 -50.284 -44.724 1.00 77.23 479 TYR D C 1
ATOM 14146 O O . TYR D 1 450 ? 65.899 -51.343 -45.330 1.00 79.85 479 TYR D O 1
ATOM 14155 N N . ARG D 1 451 ? 65.900 -49.101 -45.326 1.00 77.72 480 ARG D N 1
ATOM 14156 C CA . ARG D 1 451 ? 65.945 -48.939 -46.774 1.00 79.11 480 ARG D CA 1
ATOM 14157 C C . ARG D 1 451 ? 67.231 -49.586 -47.296 1.00 81.53 480 ARG D C 1
ATOM 14158 O O . ARG D 1 451 ? 68.279 -49.505 -46.649 1.00 81.34 480 ARG D O 1
ATOM 14166 N N . ASP D 1 452 ? 67.145 -50.214 -48.482 1.00 81.93 481 ASP D N 1
ATOM 14167 C CA . ASP D 1 452 ? 68.204 -51.075 -48.977 1.00 81.57 481 ASP D CA 1
ATOM 14168 C C . ASP D 1 452 ? 69.403 -50.177 -49.220 1.00 83.79 481 ASP D C 1
ATOM 14169 O O . ASP D 1 452 ? 69.212 -49.067 -49.691 1.00 84.20 481 ASP D O 1
ATOM 14174 N N . GLY D 1 453 ? 70.612 -50.633 -48.859 1.00 88.17 482 GLY D N 1
ATOM 14175 C CA . GLY D 1 453 ? 71.823 -49.822 -48.955 1.00 90.60 482 GLY D CA 1
ATOM 14176 C C . GLY D 1 453 ? 72.261 -49.252 -47.599 1.00 89.67 482 GLY D C 1
ATOM 14177 O O . GLY D 1 453 ? 73.294 -48.589 -47.482 1.00 89.95 482 GLY D O 1
ATOM 14178 N N . TRP D 1 454 ? 71.451 -49.470 -46.562 1.00 88.68 483 TRP D N 1
ATOM 14179 C CA . TRP D 1 454 ? 71.742 -48.973 -45.228 1.00 86.34 483 TRP D CA 1
ATOM 14180 C C . TRP D 1 454 ? 71.542 -50.125 -44.243 1.00 87.10 483 TRP D C 1
ATOM 14181 O O . TRP D 1 454 ? 70.462 -50.694 -44.154 1.00 87.93 483 TRP D O 1
ATOM 14192 N N . LYS D 1 455 ? 72.581 -50.492 -43.495 1.00 93.46 484 LYS D N 1
ATOM 14193 C CA . LYS D 1 455 ? 72.481 -51.653 -42.623 1.00 97.22 484 LYS D CA 1
ATOM 14194 C C . LYS D 1 455 ? 73.191 -51.385 -41.296 1.00 95.93 484 LYS D C 1
ATOM 14195 O O . LYS D 1 455 ? 74.207 -50.701 -41.240 1.00 98.69 484 LYS D O 1
ATOM 14201 N N . LEU D 1 456 ? 72.604 -51.906 -40.217 1.00 96.51 485 LEU D N 1
ATOM 14202 C CA . LEU D 1 456 ? 73.173 -51.840 -38.880 1.00 94.66 485 LEU D CA 1
ATOM 14203 C C . LEU D 1 456 ? 74.206 -52.943 -38.705 1.00 101.17 485 LEU D C 1
ATOM 14204 O O . LEU D 1 456 ? 74.060 -54.036 -39.232 1.00 100.57 485 LEU D O 1
ATOM 14209 N N . PRO D 1 457 ? 75.259 -52.729 -37.898 1.00 104.22 486 PRO D N 1
ATOM 14210 C CA . PRO D 1 457 ? 76.028 -53.850 -37.358 1.00 98.91 486 PRO D CA 1
ATOM 14211 C C . PRO D 1 457 ? 75.157 -54.855 -36.605 1.00 91.77 486 PRO D C 1
ATOM 14212 O O . PRO D 1 457 ? 74.097 -54.507 -36.101 1.00 90.16 486 PRO D O 1
ATOM 14216 N N . ASP D 1 458 ? 75.618 -56.104 -36.559 1.00 90.90 487 ASP D N 1
ATOM 14217 C CA . ASP D 1 458 ? 74.952 -57.190 -35.859 1.00 89.62 487 ASP D CA 1
ATOM 14218 C C . ASP D 1 458 ? 74.955 -56.952 -34.353 1.00 91.31 487 ASP D C 1
ATOM 14219 O O . ASP D 1 458 ? 75.850 -56.334 -33.815 1.00 94.96 487 ASP D O 1
ATOM 14224 N N . MET D 1 459 ? 73.907 -57.422 -33.690 1.00 96.67 488 MET D N 1
ATOM 14225 C CA . MET D 1 459 ? 73.859 -57.456 -32.241 1.00 104.14 488 MET D CA 1
ATOM 14226 C C . MET D 1 459 ? 74.953 -58.411 -31.768 1.00 112.80 488 MET D C 1
ATOM 14227 O O . MET D 1 459 ? 75.015 -59.537 -32.225 1.00 117.39 488 MET D O 1
ATOM 14232 N N . PRO D 1 460 ? 75.870 -58.033 -30.848 1.00 123.22 489 PRO D N 1
ATOM 14233 C CA . PRO D 1 460 ? 76.771 -59.024 -30.225 1.00 121.10 489 PRO D CA 1
ATOM 14234 C C . PRO D 1 460 ? 76.065 -60.036 -29.304 1.00 122.41 489 PRO D C 1
ATOM 14235 O O . PRO D 1 460 ? 74.978 -59.745 -28.797 1.00 113.48 489 PRO D O 1
ATOM 14239 N N . ARG D 1 461 ? 76.695 -61.204 -29.045 1.00 129.99 490 ARG D N 1
ATOM 14240 C CA . ARG D 1 461 ? 76.346 -62.063 -27.900 1.00 130.32 490 ARG D CA 1
ATOM 14241 C C . ARG D 1 461 ? 77.648 -62.557 -27.249 1.00 126.60 490 ARG D C 1
ATOM 14242 O O . ARG D 1 461 ? 77.558 -63.144 -26.161 1.00 117.38 490 ARG D O 1
#